Protein 9GTR (pdb70)

Foldseek 3Di:
DQFFDAKDKWKAWQNHGDDPVFRVQWFKWKWKPFFQAWIKTKIKGFDQPPCPCVPVVDDWQIKMFIWMDGPPPTPPFTAAIWTFDDKDWDDPVPGTMIITMTTHLQNVLQVDWDWDKDAFDFLLRVVVVVCVVVPFAADDGDGAPDTDGMDIRQRGRRSVVNSVVLLLRQWTFRQGRVRHTYGGHFDFQVPAPDQPDPQPPDNQEDEVPPWFPDKDKDFDLPPQAFKEKEWAAADVVRDTDMDIDGLFAERFDDQVHTSVVSNVVDDHDYYYDDQDHDHDPVSRHSNRVSVSNVNRLQRMKIKTKGSDDSPPGARDKHFYYDPDRRHGGIGGFGMWMFIGHPPDHTIIITIRRPNQPPPPHSCVPNHPPPPPVSQFLVPDKDKWWWAAQPPPPPQQWTWTHHPVGDPPDGADTAREDFPQDDVDGDDAHDDRTFMFMWGADSSGPNHIYTDGTDDDPPRDPDDDPDDQWDDDVTDGFKDWDAHSAQFIWIQGADDDDVRWHGIWTDDRVNAQIWGCTDVPRDTDGGHPDDDDADDDPDGDPDDDDDDDDDDPPDDDDDDPDDDDDPDDDDDPPDDDDDDDDPDPDDDDDDDPDDDDDDDDPDDDDDDPDDDDDDDPDDDDVDDDDDDPDDDDDDPDDDDDD/DQFFDAKDKWKDWQNHGDDPVFRVQWFKWKWKFFQQFWIKTWTKGFDQPPCPCVPVVDDWFIWMWMFMQGPHPTPPPTFATWTFDDKDWDDPVPGTMIITMTTGPCVLQQVDWDWDKDAFDFLQRVVVVSCVVSPFAADEEDTADDTDGMDTRLRGRRSVVNVVVLLLRQWTFGAGNVRHTYIGHFDFQQPEPDQPDPQRVDNQHDEVPPWFPDKDKDFDLPPQAQKEKEWAAADVVGDIAMDIDGLFAERFDDQVHTSVVSHVVDDHDYYYDDQDHDYDNSSRHSNRVSVSNVNRQQRMKIKTKGSDDRPPHARDKGFYHDPDRRGGGIGHFGMWMWIGHDVDHTIIITIRRGNDPCVAPNQRVHRPPPAPPSHQQAPWWDKWAFAAQDDPVPQQWTWTHHPVGDPPDTADTANEDDDADDVGDDDDHDDRGFMFIWTADSSGPNHIYTDGTDADPPRDPQVDDDDQWDDDVTDGFKDWDAHPQHQTKIQGADDDDPGWHGIWRAGNVRQFIWGCTDVVRDTDGGHPDDDDDDDDPDGDPDDDDDDDDDDPPDDDDDDPDDDDDPDPDDDDDDDPDDDDDDPPDDDDDDDPDDDDDDDDDDDDDDDPDPDDDDDPDDPPDDPDDDDPDDDDPDVDDDDDD/DQFFDAKDKWKAWQNHGDDPVFRVQWFKWKWKPFQQAWIKTKTKGFDQPPCPCVPVVDDWAIKMWMWMQGPPPTPPFTFAIWTFDDKDWDPPVPGGMIIIMTTHLQNVLQVDFDWDKDAWAFLLRVVVVVRVVVPFAADDTDTADDTDGMDTRQRGRRSVVNSVSLLLRQWTFDQGHVRHTYTGHFDFQQPADAQPDPQPPDNQHDEVPPWFPDKDKDFDLPPQAQKEKEWAAADVVGDIDMDIDGLFAERFDDQVHTSVVSNVVDDHDYYYDDQDHDYDPVSRHSNRVSVSNVNRLQRMKIKTKGSHDSPPHARDKHFYHDDDRRGGGIGGFGMWMFIGHPPDGTIIITIRRRNFPPDCHCQHPHHNDDDDPSDQQAPDKDKWWWAAQPDPVPQLWTWTHRPVRDPPDTADTAEEDDPADDVGDDDQHDDRGFIFMWGADSSGPNHIYTYGTDDDPPRDADDDDDDQWDDPVIDGFKDWDAHRQQQTKIQGADDDDVRWHGIWRAGRVRQFIFGCTPVVNDTDGGHPDDDDADDDPDGDPDDDDDDDDDDPDDDDDDDPDDDDDPDPDDDDDDDDPDDDDDCPDPDDDDDPDDDDDDDDDDDDDDDPDDDDDDDPDDDDPDPDDDDPDDDDDDPDDDDDD

B-factor: mean 40.37, std 16.31, range [20.37, 121.56]

Structure (mmCIF, N/CA/C/O backbone):
data_9GTR
#
_entry.id   9GTR
#
loop_
_atom_site.group_PDB
_atom_site.id
_atom_site.type_symbol
_atom_site.label_atom_id
_atom_site.label_alt_id
_atom_site.label_comp_id
_atom_site.label_asym_id
_atom_site.label_entity_id
_atom_site.label_seq_id
_atom_site.pdbx_PDB_ins_code
_atom_site.Cartn_x
_atom_site.Cartn_y
_atom_site.Cartn_z
_atom_site.occupancy
_atom_site.B_iso_or_equiv
_atom_site.auth_seq_id
_atom_site.auth_comp_id
_atom_site.auth_asym_id
_atom_site.auth_atom_id
_atom_site.pdbx_PDB_model_num
ATOM 1 N N . VAL A 1 2 ? 191.560 238.665 257.784 1.00 36.03 2 VAL q N 1
ATOM 2 C CA . VAL A 1 2 ? 192.640 239.627 257.608 1.00 36.03 2 VAL q CA 1
ATOM 3 C C . VAL A 1 2 ? 193.638 239.117 256.574 1.00 36.03 2 VAL q C 1
ATOM 4 O O . VAL A 1 2 ? 193.358 238.160 255.851 1.00 36.03 2 VAL q O 1
ATOM 8 N N . ARG A 1 3 ? 194.789 239.786 256.534 1.00 33.75 3 ARG q N 1
ATOM 9 C CA . ARG A 1 3 ? 195.870 239.493 255.614 1.00 33.75 3 ARG q CA 1
ATOM 10 C C . ARG A 1 3 ? 196.542 238.187 255.912 1.00 33.75 3 ARG q C 1
ATOM 11 O O . ARG A 1 3 ? 196.635 237.338 255.059 1.00 33.75 3 ARG q O 1
ATOM 19 N N . PRO A 1 4 ? 197.037 238.021 257.130 1.00 29.60 4 PRO q N 1
ATOM 20 C CA . PRO A 1 4 ? 197.629 236.736 257.496 1.00 29.60 4 PRO q CA 1
ATOM 21 C C . PRO A 1 4 ? 196.543 235.814 258.022 1.00 29.60 4 PRO q C 1
ATOM 22 O O . PRO A 1 4 ? 195.423 236.249 258.207 1.00 29.60 4 PRO q O 1
ATOM 26 N N . SER A 1 5 ? 196.838 234.554 258.287 1.00 27.90 5 SER q N 1
ATOM 27 C CA . SER A 1 5 ? 195.765 233.698 258.771 1.00 27.90 5 SER q CA 1
ATOM 28 C C . SER A 1 5 ? 196.035 233.022 260.100 1.00 27.90 5 SER q C 1
ATOM 29 O O . SER A 1 5 ? 197.152 233.001 260.570 1.00 27.90 5 SER q O 1
ATOM 32 N N . PHE A 1 6 ? 194.983 232.458 260.681 1.00 24.57 6 PHE q N 1
ATOM 33 C CA . PHE A 1 6 ? 195.025 231.763 261.962 1.00 24.57 6 PHE q CA 1
ATOM 34 C C . PHE A 1 6 ? 195.222 230.264 261.761 1.00 24.57 6 PHE q C 1
ATOM 35 O O . PHE A 1 6 ? 196.150 229.670 262.317 1.00 24.57 6 PHE q O 1
ATOM 43 N N . SER A 1 7 ? 194.355 229.647 260.963 1.00 24.73 7 SER q N 1
ATOM 44 C CA . SER A 1 7 ? 194.457 228.237 260.622 1.00 24.73 7 SER q CA 1
ATOM 45 C C . SER A 1 7 ? 194.373 228.088 259.110 1.00 24.73 7 SER q C 1
ATOM 46 O O . SER A 1 7 ? 193.565 228.755 258.459 1.00 24.73 7 SER q O 1
ATOM 49 N N . SER A 1 8 ? 195.210 227.213 258.557 1.00 23.13 8 SER q N 1
ATOM 50 C CA . SER A 1 8 ? 195.269 226.994 257.119 1.00 23.13 8 SER q CA 1
ATOM 51 C C . SER A 1 8 ? 195.173 225.503 256.834 1.00 23.13 8 SER q C 1
ATOM 52 O O . SER A 1 8 ? 195.852 224.699 257.483 1.00 23.13 8 SER q O 1
ATOM 55 N N . ILE A 1 9 ? 194.335 225.141 255.863 1.00 23.31 9 ILE q N 1
ATOM 56 C CA . ILE A 1 9 ? 194.056 223.750 255.537 1.00 23.31 9 ILE q CA 1
ATOM 57 C C . ILE A 1 9 ? 194.267 223.540 254.043 1.00 23.31 9 ILE q C 1
ATOM 58 O O . ILE A 1 9 ? 194.194 224.473 253.241 1.00 23.31 9 ILE q O 1
ATOM 63 N N . VAL A 1 10 ? 194.535 222.289 253.675 1.00 22.35 10 VAL q N 1
ATOM 64 C CA . VAL A 1 10 ? 194.615 221.865 252.281 1.00 22.35 10 VAL q CA 1
ATOM 65 C C . VAL A 1 10 ? 193.526 220.833 252.051 1.00 22.35 10 VAL q C 1
ATOM 66 O O . VAL A 1 10 ? 193.501 219.794 252.723 1.00 22.35 10 VAL q O 1
ATOM 70 N N . GLU A 1 11 ? 192.632 221.110 251.110 1.00 24.38 11 GLU q N 1
ATOM 71 C CA . GLU A 1 11 ? 191.576 220.179 250.741 1.00 24.38 11 GLU q CA 1
ATOM 72 C C . GLU A 1 11 ? 191.931 219.564 249.395 1.00 24.38 11 GLU q C 1
ATOM 73 O O . GLU A 1 11 ? 191.959 220.262 248.374 1.00 24.38 11 GLU q O 1
ATOM 79 N N . VAL A 1 12 ? 192.216 218.265 249.400 1.00 24.13 12 VAL q N 1
ATOM 80 C CA . VAL A 1 12 ? 192.599 217.533 248.200 1.00 24.13 12 VAL q CA 1
ATOM 81 C C . VAL A 1 12 ? 191.581 216.427 247.963 1.00 24.13 12 VAL q C 1
ATOM 82 O O . VAL A 1 12 ? 191.272 215.649 248.875 1.00 24.13 12 VAL q O 1
ATOM 86 N N . LYS A 1 13 ? 191.052 216.374 246.748 1.00 25.66 13 LYS q N 1
ATOM 87 C CA . LYS A 1 13 ? 190.091 215.359 246.342 1.00 25.66 13 LYS q CA 1
ATOM 88 C C . LYS A 1 13 ? 190.718 214.501 245.255 1.00 25.66 13 LYS q C 1
ATOM 89 O O . LYS A 1 13 ? 191.218 215.030 244.258 1.00 25.66 13 LYS q O 1
ATOM 95 N N . ILE A 1 14 ? 190.694 213.186 245.450 1.00 24.26 14 ILE q N 1
ATOM 96 C CA . ILE A 1 14 ? 191.306 212.235 244.529 1.00 24.26 14 ILE q CA 1
ATOM 97 C C . ILE A 1 14 ? 190.202 211.412 243.883 1.00 24.26 14 ILE q C 1
ATOM 98 O O . ILE A 1 14 ? 189.370 210.821 244.583 1.00 24.26 14 ILE q O 1
ATOM 103 N N . GLY A 1 15 ? 190.188 211.384 242.552 1.00 24.90 15 GLY q N 1
ATOM 104 C CA . GLY A 1 15 ? 189.194 210.616 241.833 1.00 24.90 15 GLY q CA 1
ATOM 105 C C . GLY A 1 15 ? 187.777 211.116 241.978 1.00 24.90 15 GLY q C 1
ATOM 106 O O . GLY A 1 15 ? 186.836 210.352 241.756 1.00 24.90 15 GLY q O 1
ATOM 107 N N . GLY A 1 16 ? 187.596 212.384 242.346 1.00 26.00 16 GLY q N 1
ATOM 108 C CA . GLY A 1 16 ? 186.278 212.946 242.531 1.00 26.00 16 GLY q CA 1
ATOM 109 C C . GLY A 1 16 ? 185.692 212.759 243.911 1.00 26.00 16 GLY q C 1
ATOM 110 O O . GLY A 1 16 ? 184.699 213.421 244.239 1.00 26.00 16 GLY q O 1
ATOM 111 N N . ALA A 1 17 ? 186.269 211.885 244.728 1.00 26.43 17 ALA q N 1
ATOM 112 C CA . ALA A 1 17 ? 185.801 211.649 246.084 1.00 26.43 17 ALA q CA 1
ATOM 113 C C . ALA A 1 17 ? 186.710 212.363 247.073 1.00 26.43 17 ALA q C 1
ATOM 114 O O . ALA A 1 17 ? 187.916 212.490 246.844 1.00 26.43 17 ALA q O 1
ATOM 116 N N . LYS A 1 18 ? 186.123 212.834 248.169 1.00 29.57 18 LYS q N 1
ATOM 117 C CA . LYS A 1 18 ? 186.898 213.514 249.195 1.00 29.57 18 LYS q CA 1
ATOM 118 C C . LYS A 1 18 ? 187.901 212.554 249.823 1.00 29.57 18 LYS q C 1
ATOM 119 O O . LYS A 1 18 ? 187.702 211.337 249.839 1.00 29.57 18 LYS q O 1
ATOM 125 N N . LEU A 1 19 ? 188.993 213.115 250.327 1.00 31.30 19 LEU q N 1
ATOM 126 C CA . LEU A 1 19 ? 190.028 212.300 250.948 1.00 31.30 19 LEU q CA 1
ATOM 127 C C . LEU A 1 19 ? 189.447 211.557 252.147 1.00 31.30 19 LEU q C 1
ATOM 128 O O . LEU A 1 19 ? 188.732 212.164 252.958 1.00 31.30 19 LEU q O 1
ATOM 133 N N . PRO A 1 20 ? 189.712 210.261 252.291 1.00 33.89 20 PRO q N 1
ATOM 134 C CA . PRO A 1 20 ? 189.147 209.515 253.421 1.00 33.89 20 PRO q CA 1
ATOM 135 C C . PRO A 1 20 ? 189.656 210.051 254.750 1.00 33.89 20 PRO q C 1
ATOM 136 O O . PRO A 1 20 ? 190.768 210.575 254.851 1.00 33.89 20 PRO q O 1
ATOM 140 N N . ASP A 1 21 ? 188.815 209.921 255.777 1.00 37.16 21 ASP q N 1
ATOM 141 C CA . ASP A 1 21 ? 189.168 210.435 257.095 1.00 37.16 21 ASP q CA 1
ATOM 142 C C . ASP A 1 21 ? 190.370 209.708 257.680 1.00 37.16 21 ASP q C 1
ATOM 143 O O . ASP A 1 21 ? 191.143 210.299 258.442 1.00 37.16 21 ASP q O 1
ATOM 148 N N . THR A 1 22 ? 190.546 208.431 257.342 1.00 34.82 22 THR q N 1
ATOM 149 C CA . THR A 1 22 ? 191.691 207.670 257.825 1.00 34.82 22 THR q CA 1
ATOM 150 C C . THR A 1 22 ? 192.987 208.018 257.104 1.00 34.82 22 THR q C 1
ATOM 151 O O . THR A 1 22 ? 194.050 207.547 257.519 1.00 34.82 22 THR q O 1
ATOM 155 N N . ILE A 1 23 ? 192.927 208.820 256.043 1.00 31.74 23 ILE q N 1
ATOM 156 C CA . ILE A 1 23 ? 194.120 209.217 255.309 1.00 31.74 23 ILE q CA 1
ATOM 157 C C . ILE A 1 23 ? 194.447 210.698 255.474 1.00 31.74 23 ILE q C 1
ATOM 158 O O . ILE A 1 23 ? 195.613 211.079 255.291 1.00 31.74 23 ILE q O 1
ATOM 163 N N . ALA A 1 24 ? 193.468 211.536 255.818 1.00 30.57 24 ALA q N 1
ATOM 164 C CA . ALA A 1 24 ? 193.725 212.969 255.941 1.00 30.57 24 ALA q CA 1
ATOM 165 C C . ALA A 1 24 ? 194.846 213.316 256.918 1.00 30.57 24 ALA q C 1
ATOM 166 O O . ALA A 1 24 ? 195.674 214.175 256.571 1.00 30.57 24 ALA q O 1
ATOM 168 N N . PRO A 1 25 ? 194.937 212.731 258.118 1.00 29.44 25 PRO q N 1
ATOM 169 C CA . PRO A 1 25 ? 196.074 213.070 258.991 1.00 29.44 25 PRO q CA 1
ATOM 170 C C . PRO A 1 25 ? 197.424 212.709 258.397 1.00 29.44 25 PRO q C 1
ATOM 171 O O . PRO A 1 25 ? 198.430 213.340 258.747 1.00 29.44 25 PRO q O 1
ATOM 175 N N . MET A 1 26 ? 197.479 211.712 257.510 1.00 28.23 26 MET q N 1
ATOM 176 C CA . MET A 1 26 ? 198.753 211.272 256.956 1.00 28.23 26 MET q CA 1
ATOM 177 C C . MET A 1 26 ? 199.407 212.319 256.066 1.00 28.23 26 MET q C 1
ATOM 178 O O . MET A 1 26 ? 200.632 212.294 255.905 1.00 28.23 26 MET q O 1
ATOM 183 N N . LEU A 1 27 ? 198.633 213.231 255.486 1.00 24.50 27 LEU q N 1
ATOM 184 C CA . LEU A 1 27 ? 199.199 214.225 254.584 1.00 24.50 27 LEU q CA 1
ATOM 185 C C . LEU A 1 27 ? 200.057 215.213 255.364 1.00 24.50 27 LEU q C 1
ATOM 186 O O . LEU A 1 27 ? 199.620 215.766 256.378 1.00 24.50 27 LEU q O 1
ATOM 191 N N . THR A 1 28 ? 201.281 215.431 254.890 1.00 24.40 28 THR q N 1
ATOM 192 C CA . THR A 1 28 ? 202.205 216.355 255.537 1.00 24.40 28 THR q CA 1
ATOM 193 C C . THR A 1 28 ? 202.618 217.504 254.631 1.00 24.40 28 THR q C 1
ATOM 194 O O . THR A 1 28 ? 202.546 218.666 255.046 1.00 24.40 28 THR q O 1
ATOM 198 N N . ASP A 1 29 ? 203.046 217.223 253.404 1.00 26.68 29 ASP q N 1
ATOM 199 C CA . ASP A 1 29 ? 203.577 218.251 252.517 1.00 26.68 29 ASP q CA 1
ATOM 200 C C . ASP A 1 29 ? 202.615 218.492 251.363 1.00 26.68 29 ASP q C 1
ATOM 201 O O . ASP A 1 29 ? 202.189 217.545 250.697 1.00 26.68 29 ASP q O 1
ATOM 206 N N . GLY A 1 30 ? 202.279 219.757 251.131 1.00 25.57 30 GLY q N 1
ATOM 207 C CA . GLY A 1 30 ? 201.480 220.130 249.979 1.00 25.57 30 GLY q CA 1
ATOM 208 C C . GLY A 1 30 ? 202.128 221.235 249.173 1.00 25.57 30 GLY q C 1
ATOM 209 O O . GLY A 1 30 ? 202.259 222.361 249.657 1.00 25.57 30 GLY q O 1
ATOM 210 N N . TRP A 1 31 ? 202.529 220.941 247.940 1.00 24.50 31 TRP q N 1
ATOM 211 C CA . TRP A 1 31 ? 203.259 221.894 247.114 1.00 24.50 31 TRP q CA 1
ATOM 212 C C . TRP A 1 31 ? 202.521 222.074 245.800 1.00 24.50 31 TRP q C 1
ATOM 213 O O . TRP A 1 31 ? 202.179 221.088 245.139 1.00 24.50 31 TRP q O 1
ATOM 224 N N . VAL A 1 32 ? 202.280 223.327 245.422 1.00 23.93 32 VAL q N 1
ATOM 225 C CA . VAL A 1 32 ? 201.666 223.656 244.142 1.00 23.93 32 VAL q CA 1
ATOM 226 C C . VAL A 1 32 ? 202.511 224.736 243.485 1.00 23.93 32 VAL q C 1
ATOM 227 O O . VAL A 1 32 ? 202.687 225.819 244.053 1.00 23.93 32 VAL q O 1
ATOM 231 N N . ASP A 1 33 ? 203.029 224.450 242.297 1.00 25.39 33 ASP q N 1
ATOM 232 C CA . ASP A 1 33 ? 203.883 225.392 241.570 1.00 25.39 33 ASP q CA 1
ATOM 233 C C . ASP A 1 33 ? 203.197 225.738 240.252 1.00 25.39 33 ASP q C 1
ATOM 234 O O . ASP A 1 33 ? 203.269 224.978 239.286 1.00 25.39 33 ASP q O 1
ATOM 239 N N . GLN A 1 34 ? 202.547 226.901 240.212 1.00 23.04 34 GLN q N 1
ATOM 240 C CA . GLN A 1 34 ? 201.721 227.309 239.079 1.00 23.04 34 GLN q CA 1
ATOM 241 C C . GLN A 1 34 ? 202.410 228.453 238.348 1.00 23.04 34 GLN q C 1
ATOM 242 O O . GLN A 1 34 ? 202.634 229.520 238.927 1.00 23.04 34 GLN q O 1
ATOM 248 N N . GLY A 1 35 ? 202.721 228.244 237.069 1.00 26.34 35 GLY q N 1
ATOM 249 C CA . GLY A 1 35 ? 203.379 229.251 236.264 1.00 26.34 35 GLY q CA 1
ATOM 250 C C . GLY A 1 35 ? 202.645 229.486 234.956 1.00 26.34 35 GLY q C 1
ATOM 251 O O . GLY A 1 35 ? 201.717 228.759 234.597 1.00 26.34 35 GLY q O 1
ATOM 252 N N . VAL A 1 36 ? 203.090 230.526 234.250 1.00 26.68 36 VAL q N 1
ATOM 253 C CA . VAL A 1 36 ? 202.537 230.892 232.952 1.00 26.68 36 VAL q CA 1
ATOM 254 C C . VAL A 1 36 ? 203.428 230.467 231.803 1.00 26.68 36 VAL q C 1
ATOM 255 O O . VAL A 1 36 ? 203.082 230.712 230.639 1.00 26.68 36 VAL q O 1
ATOM 259 N N . ASN A 1 37 ? 204.570 229.842 232.085 1.00 30.55 37 ASN q N 1
ATOM 260 C CA . ASN A 1 37 ? 205.472 229.352 231.050 1.00 30.55 37 ASN q CA 1
ATOM 261 C C . ASN A 1 37 ? 205.467 227.836 230.934 1.00 30.55 37 ASN q C 1
ATOM 262 O O . ASN A 1 37 ? 205.560 227.304 229.826 1.00 30.55 37 ASN q O 1
ATOM 267 N N . VAL A 1 38 ? 205.357 227.133 232.056 1.00 29.17 38 VAL q N 1
ATOM 268 C CA . VAL A 1 38 ? 205.341 225.671 232.064 1.00 29.17 38 VAL q CA 1
ATOM 269 C C . VAL A 1 38 ? 204.125 225.212 232.857 1.00 29.17 38 VAL q C 1
ATOM 270 O O . VAL A 1 38 ? 203.577 225.969 233.674 1.00 29.17 38 VAL q O 1
ATOM 274 N N . PRO A 1 39 ? 203.661 223.985 232.619 1.00 28.58 39 PRO q N 1
ATOM 275 C CA . PRO A 1 39 ? 202.522 223.471 233.389 1.00 28.58 39 PRO q CA 1
ATOM 276 C C . PRO A 1 39 ? 202.821 223.437 234.882 1.00 28.58 39 PRO q C 1
ATOM 277 O O . PRO A 1 39 ? 203.953 223.195 235.303 1.00 28.58 39 PRO q O 1
ATOM 281 N N . ALA A 1 40 ? 201.787 223.693 235.681 1.00 27.47 40 ALA q N 1
ATOM 282 C CA . ALA A 1 40 ? 201.920 223.681 237.128 1.00 27.47 40 ALA q CA 1
ATOM 283 C C . ALA A 1 40 ? 202.168 222.264 237.635 1.00 27.47 40 ALA q C 1
ATOM 284 O O . ALA A 1 40 ? 201.965 221.275 236.925 1.00 27.47 40 ALA q O 1
ATOM 286 N N . ALA A 1 41 ? 202.616 222.172 238.884 1.00 25.82 41 ALA q N 1
ATOM 287 C CA . ALA A 1 41 ? 202.989 220.898 239.483 1.00 25.82 41 ALA q CA 1
ATOM 288 C C . ALA A 1 41 ? 202.336 220.729 240.846 1.00 25.82 41 ALA q C 1
ATOM 289 O O . ALA A 1 41 ? 202.304 221.669 241.652 1.00 25.82 41 ALA q O 1
ATOM 291 N N . PHE A 1 42 ? 201.820 219.524 241.089 1.00 27.12 42 PHE q N 1
ATOM 292 C CA . PHE A 1 42 ? 201.314 219.083 242.380 1.00 27.12 42 PHE q CA 1
ATOM 293 C C . PHE A 1 42 ? 202.341 218.160 243.005 1.00 27.12 42 PHE q C 1
ATOM 294 O O . PHE A 1 42 ? 202.837 217.246 242.340 1.00 27.12 42 PHE q O 1
ATOM 302 N N . ARG A 1 43 ? 202.626 218.364 244.287 1.00 25.42 43 ARG q N 1
ATOM 303 C CA . ARG A 1 43 ? 203.449 217.429 245.053 1.00 25.42 43 ARG q CA 1
ATOM 304 C C . ARG A 1 43 ? 202.770 217.245 246.404 1.00 25.42 43 ARG q C 1
ATOM 305 O O . ARG A 1 43 ? 202.836 218.133 247.259 1.00 25.42 43 ARG q O 1
ATOM 313 N N . LEU A 1 44 ? 202.098 216.112 246.585 1.00 22.63 44 LEU q N 1
ATOM 314 C CA . LEU A 1 44 ? 201.431 215.804 247.843 1.00 22.63 44 LEU q CA 1
ATOM 315 C C . LEU A 1 44 ? 202.167 214.651 248.510 1.00 22.63 44 LEU q C 1
ATOM 316 O O . LEU A 1 44 ? 202.196 213.537 247.977 1.00 22.63 44 LEU q O 1
ATOM 321 N N . THR A 1 45 ? 202.760 214.922 249.667 1.00 26.03 45 THR q N 1
ATOM 322 C CA . THR A 1 45 ? 203.606 213.966 250.372 1.00 26.03 45 THR q CA 1
ATOM 323 C C . THR A 1 45 ? 202.914 213.563 251.665 1.00 26.03 45 THR q C 1
ATOM 324 O O . THR A 1 45 ? 202.753 214.390 252.573 1.00 26.03 45 THR q O 1
ATOM 328 N N . PHE A 1 46 ? 202.509 212.299 251.740 1.00 26.20 46 PHE q N 1
ATOM 329 C CA . PHE A 1 46 ? 201.928 211.694 252.927 1.00 26.20 46 PHE q CA 1
ATOM 330 C C . PHE A 1 46 ? 202.993 210.921 253.693 1.00 26.20 46 PHE q C 1
ATOM 331 O O . PHE A 1 46 ? 204.013 210.506 253.137 1.00 26.20 46 PHE q O 1
ATOM 339 N N . ARG A 1 47 ? 202.735 210.715 254.980 1.00 29.87 47 ARG q N 1
ATOM 340 C CA . ARG A 1 47 ? 203.588 209.896 255.832 1.00 29.87 47 ARG q CA 1
ATOM 341 C C . ARG A 1 47 ? 202.976 208.502 255.909 1.00 29.87 47 ARG q C 1
ATOM 342 O O . ARG A 1 47 ? 201.889 208.323 256.468 1.00 29.87 47 ARG q O 1
ATOM 350 N N . ASP A 1 48 ? 203.672 207.517 255.344 1.00 33.53 48 ASP q N 1
ATOM 351 C CA . ASP A 1 48 ? 203.195 206.136 255.279 1.00 33.53 48 ASP q CA 1
ATOM 352 C C . ASP A 1 48 ? 204.291 205.232 255.825 1.00 33.53 48 ASP q C 1
ATOM 353 O O . ASP A 1 48 ? 205.040 204.612 255.059 1.00 33.53 48 ASP q O 1
ATOM 358 N N . PRO A 1 49 ? 204.419 205.144 257.151 1.00 35.63 49 PRO q N 1
ATOM 359 C CA . PRO A 1 49 ? 205.518 204.349 257.727 1.00 35.63 49 PRO q CA 1
ATOM 360 C C . PRO A 1 49 ? 205.486 202.879 257.345 1.00 35.63 49 PRO q C 1
ATOM 361 O O . PRO A 1 49 ? 206.548 202.271 257.165 1.00 35.63 49 PRO q O 1
ATOM 365 N N . TYR A 1 50 ? 204.303 202.284 257.215 1.00 35.21 50 TYR q N 1
ATOM 366 C CA . TYR A 1 50 ? 204.183 200.865 256.909 1.00 35.21 50 TYR q CA 1
ATOM 367 C C . TYR A 1 50 ? 203.914 200.591 255.435 1.00 35.21 50 TYR q C 1
ATOM 368 O O . TYR A 1 50 ? 203.678 199.436 255.067 1.00 35.21 50 TYR q O 1
ATOM 377 N N . HIS A 1 51 ? 203.942 201.623 254.591 1.00 33.55 51 HIS q N 1
ATOM 378 C CA . HIS A 1 51 ? 203.917 201.467 253.135 1.00 33.55 51 HIS q CA 1
ATOM 379 C C . HIS A 1 51 ? 202.645 200.757 252.668 1.00 33.55 51 HIS q C 1
ATOM 380 O O . HIS A 1 51 ? 202.685 199.687 252.056 1.00 33.55 51 HIS q O 1
ATOM 387 N N . ARG A 1 52 ? 201.500 201.376 252.964 1.00 34.95 52 ARG q N 1
ATOM 388 C CA . ARG A 1 52 ? 200.211 200.796 252.616 1.00 34.95 52 ARG q CA 1
ATOM 389 C C . ARG A 1 52 ? 199.231 201.781 251.992 1.00 34.95 52 ARG q C 1
ATOM 390 O O . ARG A 1 52 ? 198.107 201.382 251.675 1.00 34.95 52 ARG q O 1
ATOM 398 N N . LEU A 1 53 ? 199.612 203.047 251.817 1.00 32.16 53 LEU q N 1
ATOM 399 C CA . LEU A 1 53 ? 198.669 204.036 251.304 1.00 32.16 53 LEU q CA 1
ATOM 400 C C . LEU A 1 53 ? 198.248 203.715 249.875 1.00 32.16 53 LEU q C 1
ATOM 401 O O . LEU A 1 53 ? 197.052 203.628 249.572 1.00 32.16 53 LEU q O 1
ATOM 406 N N . LEU A 1 54 ? 199.222 203.514 248.982 1.00 33.21 54 LEU q N 1
ATOM 407 C CA . LEU A 1 54 ? 198.912 203.330 247.570 1.00 33.21 54 LEU q CA 1
ATOM 408 C C . LEU A 1 54 ? 198.092 202.072 247.315 1.00 33.21 54 LEU q C 1
ATOM 409 O O . LEU A 1 54 ? 197.428 201.980 246.277 1.00 33.21 54 LEU q O 1
ATOM 414 N N . GLY A 1 55 ? 198.121 201.108 248.230 1.00 35.28 55 GLY q N 1
ATOM 415 C CA . GLY A 1 55 ? 197.312 199.919 248.100 1.00 35.28 55 GLY q CA 1
ATOM 416 C C . GLY A 1 55 ? 195.883 200.045 248.572 1.00 35.28 55 GLY q C 1
ATOM 417 O O . GLY A 1 55 ? 195.106 199.100 248.414 1.00 35.28 55 GLY q O 1
ATOM 418 N N . ASP A 1 56 ? 195.507 201.186 249.149 1.00 37.67 56 ASP q N 1
ATOM 419 C CA . ASP A 1 56 ? 194.158 201.394 249.659 1.00 37.67 56 ASP q CA 1
ATOM 420 C C . ASP A 1 56 ? 193.394 202.459 248.889 1.00 37.67 56 ASP q C 1
ATOM 421 O O . ASP A 1 56 ? 192.225 202.257 248.545 1.00 37.67 56 ASP q O 1
ATOM 426 N N . LEU A 1 57 ? 194.026 203.601 248.610 1.00 34.23 57 LEU q N 1
ATOM 427 C CA . LEU A 1 57 ? 193.386 204.618 247.788 1.00 34.23 57 LEU q CA 1
ATOM 428 C C . LEU A 1 57 ? 193.143 204.138 246.365 1.00 34.23 57 LEU q C 1
ATOM 429 O O . LEU A 1 57 ? 192.278 204.694 245.680 1.00 34.23 57 LEU q O 1
ATOM 434 N N . ASN A 1 58 ? 193.876 203.122 245.920 1.00 32.79 58 ASN q N 1
ATOM 435 C CA . ASN A 1 58 ? 193.820 202.633 244.545 1.00 32.79 58 ASN q CA 1
ATOM 436 C C . ASN A 1 58 ? 194.016 203.788 243.566 1.00 32.79 58 ASN q C 1
ATOM 437 O O . ASN A 1 58 ? 193.166 204.095 242.730 1.00 32.79 58 ASN q O 1
ATOM 442 N N . VAL A 1 59 ? 195.167 204.436 243.698 1.00 30.96 59 VAL q N 1
ATOM 443 C CA . VAL A 1 59 ? 195.510 205.587 242.877 1.00 30.96 59 VAL q CA 1
ATOM 444 C C . VAL A 1 59 ? 196.306 205.103 241.674 1.00 30.96 59 VAL q C 1
ATOM 445 O O . VAL A 1 59 ? 197.303 204.382 241.817 1.00 30.96 59 VAL q O 1
ATOM 449 N N . GLN A 1 60 ? 195.829 205.445 240.482 1.00 30.65 60 GLN q N 1
ATOM 450 C CA . GLN A 1 60 ? 196.545 205.172 239.247 1.00 30.65 60 GLN q CA 1
ATOM 451 C C . GLN A 1 60 ? 196.667 206.472 238.475 1.00 30.65 60 GLN q C 1
ATOM 452 O O . GLN A 1 60 ? 195.676 207.185 238.291 1.00 30.65 60 GLN q O 1
ATOM 458 N N . PHE A 1 61 ? 197.884 206.774 238.029 1.00 27.36 61 PHE q N 1
ATOM 459 C CA . PHE A 1 61 ? 198.127 208.003 237.289 1.00 27.36 61 PHE q CA 1
ATOM 460 C C . PHE A 1 61 ? 197.235 208.079 236.059 1.00 27.36 61 PHE q C 1
ATOM 461 O O . PHE A 1 61 ? 197.086 207.107 235.311 1.00 27.36 61 PHE q O 1
ATOM 469 N N . GLY A 1 62 ? 196.625 209.246 235.869 1.00 27.60 62 GLY q N 1
ATOM 470 C CA . GLY A 1 62 ? 195.489 209.406 234.990 1.00 27.60 62 GLY q CA 1
ATOM 471 C C . GLY A 1 62 ? 194.200 209.701 235.722 1.00 27.60 62 GLY q C 1
ATOM 472 O O . GLY A 1 62 ? 193.193 210.004 235.071 1.00 27.60 62 GLY q O 1
ATOM 473 N N . THR A 1 63 ? 194.195 209.625 237.051 1.00 26.59 63 THR q N 1
ATOM 474 C CA . THR A 1 63 ? 193.017 209.932 237.846 1.00 26.59 63 THR q CA 1
ATOM 475 C C . THR A 1 63 ? 192.949 211.426 238.137 1.00 26.59 63 THR q C 1
ATOM 476 O O . THR A 1 63 ? 193.978 212.092 238.293 1.00 26.59 63 THR q O 1
ATOM 480 N N . LYS A 1 64 ? 191.729 211.952 238.189 1.00 26.07 64 LYS q N 1
ATOM 481 C CA . LYS A 1 64 ? 191.538 213.376 238.429 1.00 26.07 64 LYS q CA 1
ATOM 482 C C . LYS A 1 64 ? 191.806 213.714 239.891 1.00 26.07 64 LYS q C 1
ATOM 483 O O . LYS A 1 64 ? 191.380 212.996 240.800 1.00 26.07 64 LYS q O 1
ATOM 489 N N . VAL A 1 65 ? 192.523 214.814 240.114 1.00 24.71 65 VAL q N 1
ATOM 490 C CA . VAL A 1 65 ? 192.816 215.296 241.458 1.00 24.71 65 VAL q CA 1
ATOM 491 C C . VAL A 1 65 ? 192.557 216.796 241.495 1.00 24.71 65 VAL q C 1
ATOM 492 O O . VAL A 1 65 ? 192.769 217.507 240.508 1.00 24.71 65 VAL q O 1
ATOM 496 N N . VAL A 1 66 ? 192.052 217.268 242.628 1.00 23.67 66 VAL q N 1
ATOM 497 C CA . VAL A 1 66 ? 191.750 218.681 242.833 1.00 23.67 66 VAL q CA 1
ATOM 498 C C . VAL A 1 66 ? 192.412 219.131 244.126 1.00 23.67 66 VAL q C 1
ATOM 499 O O . VAL A 1 66 ? 192.266 218.470 245.160 1.00 23.67 66 VAL q O 1
ATOM 503 N N . ILE A 1 67 ? 193.127 220.249 244.070 1.00 23.37 67 ILE q N 1
ATOM 504 C CA . ILE A 1 67 ? 193.816 220.810 245.228 1.00 23.37 67 ILE q CA 1
ATOM 505 C C . ILE A 1 67 ? 193.285 222.213 245.469 1.00 23.37 67 ILE q C 1
ATOM 506 O O . ILE A 1 67 ? 193.230 223.029 244.538 1.00 23.37 67 ILE q O 1
ATOM 511 N N . THR A 1 68 ? 192.880 222.490 246.714 1.00 24.82 68 THR q N 1
ATOM 512 C CA . THR A 1 68 ? 192.401 223.796 247.136 1.00 24.82 68 THR q CA 1
ATOM 513 C C . THR A 1 68 ? 193.066 224.189 248.449 1.00 24.82 68 THR q C 1
ATOM 514 O O . THR A 1 68 ? 193.203 223.353 249.351 1.00 24.82 68 THR q O 1
ATOM 518 N N . PRO A 1 69 ? 193.496 225.440 248.586 1.00 25.54 69 PRO q N 1
ATOM 519 C CA . PRO A 1 69 ? 193.906 225.945 249.898 1.00 25.54 69 PRO q CA 1
ATOM 520 C C . PRO A 1 69 ? 192.764 226.665 250.593 1.00 25.54 69 PRO q C 1
ATOM 521 O O . PRO A 1 69 ? 191.857 227.212 249.963 1.00 25.54 69 PRO q O 1
ATOM 525 N N . ILE A 1 70 ? 192.812 226.658 251.923 1.00 26.09 70 ILE q N 1
ATOM 526 C CA . ILE A 1 70 ? 191.818 227.343 252.740 1.00 26.09 70 ILE q CA 1
ATOM 527 C C . ILE A 1 70 ? 192.564 228.116 253.815 1.00 26.09 70 ILE q C 1
ATOM 528 O O . ILE A 1 70 ? 193.068 227.519 254.773 1.00 26.09 70 ILE q O 1
ATOM 533 N N . ALA A 1 71 ? 192.649 229.433 253.656 1.00 28.21 71 ALA q N 1
ATOM 534 C CA . ALA A 1 71 ? 193.227 230.325 254.654 1.00 28.21 71 ALA q CA 1
ATOM 535 C C . ALA A 1 71 ? 192.097 231.177 255.216 1.00 28.21 71 ALA q C 1
ATOM 536 O O . ALA A 1 71 ? 191.518 231.996 254.496 1.00 28.21 71 ALA q O 1
ATOM 538 N N . ASP A 1 72 ? 191.789 230.978 256.492 1.00 30.05 72 ASP q N 1
ATOM 539 C CA . ASP A 1 72 ? 190.647 231.631 257.157 1.00 30.05 72 ASP q CA 1
ATOM 540 C C . ASP A 1 72 ? 189.385 231.224 256.389 1.00 30.05 72 ASP q C 1
ATOM 541 O O . ASP A 1 72 ? 189.235 230.046 256.029 1.00 30.05 72 ASP q O 1
ATOM 546 N N . GLY A 1 73 ? 188.473 232.153 256.117 1.00 30.18 73 GLY q N 1
ATOM 547 C CA . GLY A 1 73 ? 187.238 231.821 255.434 1.00 30.18 73 GLY q CA 1
ATOM 548 C C . GLY A 1 73 ? 187.265 232.119 253.950 1.00 30.18 73 GLY q C 1
ATOM 549 O O . GLY A 1 73 ? 186.226 232.407 253.350 1.00 30.18 73 GLY q O 1
ATOM 550 N N . GLN A 1 74 ? 188.447 232.057 253.345 1.00 29.87 74 GLN q N 1
ATOM 551 C CA . GLN A 1 74 ? 188.618 232.307 251.921 1.00 29.87 74 GLN q CA 1
ATOM 552 C C . GLN A 1 74 ? 189.126 231.042 251.243 1.00 29.87 74 GLN q C 1
ATOM 553 O O . GLN A 1 74 ? 190.089 230.426 251.712 1.00 29.87 74 GLN q O 1
ATOM 559 N N . GLY A 1 75 ? 188.485 230.666 250.142 1.00 31.39 75 GLY q N 1
ATOM 560 C CA . GLY A 1 75 ? 188.909 229.524 249.364 1.00 31.39 75 GLY q CA 1
ATOM 561 C C . GLY A 1 75 ? 188.074 228.271 249.504 1.00 31.39 75 GLY q C 1
ATOM 562 O O . GLY A 1 75 ? 188.458 227.235 248.952 1.00 31.39 75 GLY q O 1
ATOM 563 N N . LYS A 1 76 ? 186.955 228.324 250.230 1.00 31.11 76 LYS q N 1
ATOM 564 C CA . LYS A 1 76 ? 186.073 227.163 250.299 1.00 31.11 76 LYS q CA 1
ATOM 565 C C . LYS A 1 76 ? 185.509 226.833 248.924 1.00 31.11 76 LYS q C 1
ATOM 566 O O . LYS A 1 76 ? 185.484 225.668 248.511 1.00 31.11 76 LYS q O 1
ATOM 572 N N . ASN A 1 77 ? 185.053 227.849 248.200 1.00 33.49 77 ASN q N 1
ATOM 573 C CA . ASN A 1 77 ? 184.765 227.714 246.780 1.00 33.49 77 ASN q CA 1
ATOM 574 C C . ASN A 1 77 ? 186.058 227.976 246.010 1.00 33.49 77 ASN q C 1
ATOM 575 O O . ASN A 1 77 ? 187.141 228.078 246.593 1.00 33.49 77 ASN q O 1
ATOM 580 N N . ASN A 1 78 ? 185.954 228.100 244.686 1.00 29.53 78 ASN q N 1
ATOM 581 C CA . ASN A 1 78 ? 187.084 228.450 243.833 1.00 29.53 78 ASN q CA 1
ATOM 582 C C . ASN A 1 78 ? 188.259 227.507 244.075 1.00 29.53 78 ASN q C 1
ATOM 583 O O . ASN A 1 78 ? 189.244 227.897 244.713 1.00 29.53 78 ASN q O 1
ATOM 588 N N . PRO A 1 79 ? 188.181 226.262 243.613 1.00 26.16 79 PRO q N 1
ATOM 589 C CA . PRO A 1 79 ? 189.313 225.346 243.784 1.00 26.16 79 PRO q CA 1
ATOM 590 C C . PRO A 1 79 ? 190.554 225.889 243.094 1.00 26.16 79 PRO q C 1
ATOM 591 O O . PRO A 1 79 ? 190.469 226.542 242.055 1.00 26.16 79 PRO q O 1
ATOM 595 N N . LEU A 1 80 ? 191.717 225.630 243.694 1.00 25.24 80 LEU q N 1
ATOM 596 C CA . LEU A 1 80 ? 192.955 226.167 243.140 1.00 25.24 80 LEU q CA 1
ATOM 597 C C . LEU A 1 80 ? 193.287 225.509 241.809 1.00 25.24 80 LEU q C 1
ATOM 598 O O . LEU A 1 80 ? 193.357 226.181 240.774 1.00 25.24 80 LEU q O 1
ATOM 603 N N . LEU A 1 81 ? 193.499 224.196 241.810 1.00 26.83 81 LEU q N 1
ATOM 604 C CA . LEU A 1 81 ? 193.881 223.521 240.579 1.00 26.83 81 LEU q CA 1
ATOM 605 C C . LEU A 1 81 ? 193.192 222.173 240.465 1.00 26.83 81 LEU q C 1
ATOM 606 O O . LEU A 1 81 ? 192.875 221.523 241.467 1.00 26.83 81 LEU q O 1
ATOM 611 N N . THR A 1 82 ? 192.961 221.761 239.218 1.00 28.69 82 THR q N 1
ATOM 612 C CA . THR A 1 82 ? 192.328 220.485 238.885 1.00 28.69 82 THR q CA 1
ATOM 613 C C . THR A 1 82 ? 193.196 219.809 237.828 1.00 28.69 82 THR q C 1
ATOM 614 O O . THR A 1 82 ? 193.161 220.190 236.653 1.00 28.69 82 THR q O 1
ATOM 618 N N . GLY A 1 83 ? 193.970 218.811 238.240 1.00 27.96 83 GLY q N 1
ATOM 619 C CA . GLY A 1 83 ? 194.882 218.154 237.327 1.00 27.96 83 GLY q CA 1
ATOM 620 C C . GLY A 1 83 ? 194.853 216.641 237.367 1.00 27.96 83 GLY q C 1
ATOM 621 O O . GLY A 1 83 ? 193.894 216.032 237.853 1.00 27.96 83 GLY q O 1
ATOM 622 N N . GLU A 1 84 ? 195.916 216.025 236.858 1.00 27.09 84 GLU q N 1
ATOM 623 C CA . GLU A 1 84 ? 196.014 214.581 236.716 1.00 27.09 84 GLU q CA 1
ATOM 624 C C . GLU A 1 84 ? 197.267 214.073 237.416 1.00 27.09 84 GLU q C 1
ATOM 625 O O . GLU A 1 84 ? 198.342 214.669 237.295 1.00 27.09 84 GLU q O 1
ATOM 631 N N . VAL A 1 85 ? 197.126 212.963 238.138 1.00 25.79 85 VAL q N 1
ATOM 632 C CA . VAL A 1 85 ? 198.283 212.303 238.731 1.00 25.79 85 VAL q CA 1
ATOM 633 C C . VAL A 1 85 ? 199.157 211.751 237.614 1.00 25.79 85 VAL q C 1
ATOM 634 O O . VAL A 1 85 ? 198.661 211.131 236.666 1.00 25.79 85 VAL q O 1
ATOM 638 N N . THR A 1 86 ? 200.462 211.995 237.703 1.00 24.56 86 THR q N 1
ATOM 639 C CA . THR A 1 86 ? 201.395 211.570 236.669 1.00 24.56 86 THR q CA 1
ATOM 640 C C . THR A 1 86 ? 202.417 210.566 237.177 1.00 24.56 86 THR q C 1
ATOM 641 O O . THR A 1 86 ? 202.581 209.499 236.574 1.00 24.56 86 THR q O 1
ATOM 645 N N . GLY A 1 87 ? 203.113 210.872 238.272 1.00 25.09 87 GLY q N 1
ATOM 646 C CA . GLY A 1 87 ? 204.146 209.997 238.779 1.00 25.09 87 GLY q CA 1
ATOM 647 C C . GLY A 1 87 ? 203.994 209.760 240.269 1.00 25.09 87 GLY q C 1
ATOM 648 O O . GLY A 1 87 ? 203.328 210.510 240.981 1.00 25.09 87 GLY q O 1
ATOM 649 N N . LEU A 1 88 ? 204.638 208.690 240.730 1.00 23.69 88 LEU q N 1
ATOM 650 C CA . LEU A 1 88 ? 204.634 208.303 242.129 1.00 23.69 88 LEU q CA 1
ATOM 651 C C . LEU A 1 88 ? 206.064 208.215 242.643 1.00 23.69 88 LEU q C 1
ATOM 652 O O . LEU A 1 88 ? 206.984 207.845 241.907 1.00 23.69 88 LEU q O 1
ATOM 657 N N . GLU A 1 89 ? 206.245 208.557 243.917 1.00 27.73 89 GLU q N 1
ATOM 658 C CA . GLU A 1 89 ? 207.567 208.566 244.526 1.00 27.73 89 GLU q CA 1
ATOM 659 C C . GLU A 1 89 ? 207.455 208.150 245.984 1.00 27.73 89 GLU q C 1
ATOM 660 O O . GLU A 1 89 ? 206.508 208.533 246.674 1.00 27.73 89 GLU q O 1
ATOM 666 N N . THR A 1 90 ? 208.430 207.368 246.445 1.00 31.24 90 THR q N 1
ATOM 667 C CA . THR A 1 90 ? 208.539 206.983 247.844 1.00 31.24 90 THR q CA 1
ATOM 668 C C . THR A 1 90 ? 209.931 207.330 248.349 1.00 31.24 90 THR q C 1
ATOM 669 O O . THR A 1 90 ? 210.925 207.128 247.646 1.00 31.24 90 THR q O 1
ATOM 673 N N . ASP A 1 91 ? 209.995 207.867 249.565 1.00 34.87 91 ASP q N 1
ATOM 674 C CA . ASP A 1 91 ? 211.248 208.336 250.143 1.00 34.87 91 ASP q CA 1
ATOM 675 C C . ASP A 1 91 ? 211.440 207.736 251.525 1.00 34.87 91 ASP q C 1
ATOM 676 O O . ASP A 1 91 ? 210.500 207.698 252.325 1.00 34.87 91 ASP q O 1
ATOM 681 N N . TYR A 1 92 ? 212.653 207.268 251.801 1.00 33.09 92 TYR q N 1
ATOM 682 C CA . TYR A 1 92 ? 213.095 206.925 253.151 1.00 33.09 92 TYR q CA 1
ATOM 683 C C . TYR A 1 92 ? 214.292 207.826 253.433 1.00 33.09 92 TYR q C 1
ATOM 684 O O . TYR A 1 92 ? 215.443 207.441 253.233 1.00 33.09 92 TYR q O 1
ATOM 693 N N . ASP A 1 93 ? 214.008 209.037 253.902 1.00 36.60 93 ASP q N 1
ATOM 694 C CA . ASP A 1 93 ? 215.027 210.058 254.087 1.00 36.60 93 ASP q CA 1
ATOM 695 C C . ASP A 1 93 ? 215.600 210.079 255.496 1.00 36.60 93 ASP q C 1
ATOM 696 O O . ASP A 1 93 ? 216.403 210.964 255.810 1.00 36.60 93 ASP q O 1
ATOM 701 N N . GLY A 1 94 ? 215.214 209.133 256.348 1.00 34.86 94 GLY q N 1
ATOM 702 C CA . GLY A 1 94 ? 215.618 209.136 257.733 1.00 34.86 94 GLY q CA 1
ATOM 703 C C . GLY A 1 94 ? 214.713 209.924 258.651 1.00 34.86 94 GLY q C 1
ATOM 704 O O . GLY A 1 94 ? 214.907 209.884 259.871 1.00 34.86 94 GLY q O 1
ATOM 705 N N . THR A 1 95 ? 213.730 210.641 258.103 1.00 31.82 95 THR q N 1
ATOM 706 C CA . THR A 1 95 ? 212.753 211.376 258.895 1.00 31.82 95 THR q CA 1
ATOM 707 C C . THR A 1 95 ? 211.334 210.896 258.623 1.00 31.82 95 THR q C 1
ATOM 708 O O . THR A 1 95 ? 210.375 211.647 258.826 1.00 31.82 95 THR q O 1
ATOM 712 N N . GLY A 1 96 ? 211.183 209.658 258.166 1.00 30.92 96 GLY q N 1
ATOM 713 C CA . GLY A 1 96 ? 209.878 209.095 257.866 1.00 30.92 96 GLY q CA 1
ATOM 714 C C . GLY A 1 96 ? 209.858 208.454 256.494 1.00 30.92 96 GLY q C 1
ATOM 715 O O . GLY A 1 96 ? 210.574 208.866 255.578 1.00 30.92 96 GLY q O 1
ATOM 716 N N . SER A 1 97 ? 209.032 207.421 256.351 1.00 32.37 97 SER q N 1
ATOM 717 C CA . SER A 1 97 ? 208.856 206.734 255.073 1.00 32.37 97 SER q CA 1
ATOM 718 C C . SER A 1 97 ? 207.695 207.399 254.343 1.00 32.37 97 SER q C 1
ATOM 719 O O . SER A 1 97 ? 206.540 206.992 254.464 1.00 32.37 97 SER q O 1
ATOM 722 N N . PHE A 1 98 ? 208.011 208.433 253.571 1.00 29.75 98 PHE q N 1
ATOM 723 C CA . PHE A 1 98 ? 206.996 209.237 252.912 1.00 29.75 98 PHE q CA 1
ATOM 724 C C . PHE A 1 98 ? 206.631 208.667 251.547 1.00 29.75 98 PHE q C 1
ATOM 725 O O . PHE A 1 98 ? 207.467 208.094 250.845 1.00 29.75 98 PHE q O 1
ATOM 733 N N . THR A 1 99 ? 205.364 208.837 251.181 1.00 26.99 99 THR q N 1
ATOM 734 C CA . THR A 1 99 ? 204.863 208.498 249.858 1.00 26.99 99 THR q CA 1
ATOM 735 C C . THR A 1 99 ? 204.410 209.779 249.172 1.00 26.99 99 THR q C 1
ATOM 736 O O . THR A 1 99 ? 203.605 210.532 249.726 1.00 26.99 99 THR q O 1
ATOM 740 N N . VAL A 1 100 ? 204.924 210.020 247.970 1.00 24.15 100 VAL q N 1
ATOM 741 C CA . VAL A 1 100 ? 204.690 211.265 247.246 1.00 24.15 100 VAL q CA 1
ATOM 742 C C . VAL A 1 100 ? 203.869 210.961 246.005 1.00 24.15 100 VAL q C 1
ATOM 743 O O . VAL A 1 100 ? 204.222 210.068 245.226 1.00 24.15 100 VAL q O 1
ATOM 747 N N . ILE A 1 101 ? 202.779 211.699 245.817 1.00 21.50 101 ILE q N 1
ATOM 748 C CA . ILE A 1 101 ? 202.053 211.698 244.554 1.00 21.50 101 ILE q CA 1
ATOM 749 C C . ILE A 1 101 ? 202.364 213.000 243.831 1.00 21.50 101 ILE q C 1
ATOM 750 O O . ILE A 1 101 ? 202.265 214.092 244.410 1.00 21.50 101 ILE q O 1
ATOM 755 N N . ARG A 1 102 ? 202.758 212.875 242.570 1.00 25.18 102 ARG q N 1
ATOM 756 C CA . ARG A 1 102 ? 203.112 213.997 241.716 1.00 25.18 102 ARG q CA 1
ATOM 757 C C . ARG A 1 102 ? 202.018 214.175 240.676 1.00 25.18 102 ARG q C 1
ATOM 758 O O . ARG A 1 102 ? 201.547 213.194 240.092 1.00 25.18 102 ARG q O 1
ATOM 766 N N . GLY A 1 103 ? 201.605 215.421 240.457 1.00 26.64 103 GLY q N 1
ATOM 767 C CA . GLY A 1 103 ? 200.539 215.707 239.528 1.00 26.64 103 GLY q CA 1
ATOM 768 C C . GLY A 1 103 ? 200.913 216.835 238.589 1.00 26.64 103 GLY q C 1
ATOM 769 O O . GLY A 1 103 ? 201.746 217.683 238.900 1.00 26.64 103 GLY q O 1
ATOM 770 N N . TYR A 1 104 ? 200.259 216.841 237.434 1.00 26.94 104 TYR q N 1
ATOM 771 C CA . TYR A 1 104 ? 200.450 217.881 236.438 1.00 26.94 104 TYR q CA 1
ATOM 772 C C . TYR A 1 104 ? 199.094 218.452 236.055 1.00 26.94 104 TYR q C 1
ATOM 773 O O . TYR A 1 104 ? 198.043 217.949 236.461 1.00 26.94 104 TYR q O 1
ATOM 782 N N . ASP A 1 105 ? 199.124 219.525 235.276 1.00 31.67 105 ASP q N 1
ATOM 783 C CA . ASP A 1 105 ? 197.899 220.233 234.941 1.00 31.67 105 ASP q CA 1
ATOM 784 C C . ASP A 1 105 ? 197.057 219.443 233.951 1.00 31.67 105 ASP q C 1
ATOM 785 O O . ASP A 1 105 ? 197.550 218.599 233.197 1.00 31.67 105 ASP q O 1
ATOM 790 N N . TYR A 1 106 ? 195.760 219.738 233.959 1.00 36.98 106 TYR q N 1
ATOM 791 C CA . TYR A 1 106 ? 194.820 219.174 232.995 1.00 36.98 106 TYR q CA 1
ATOM 792 C C . TYR A 1 106 ? 195.092 219.864 231.662 1.00 36.98 106 TYR q C 1
ATOM 793 O O . TYR A 1 106 ? 194.487 220.878 231.306 1.00 36.98 106 TYR q O 1
ATOM 802 N N . GLY A 1 107 ? 196.035 219.297 230.917 1.00 35.38 107 GLY q N 1
ATOM 803 C CA . GLY A 1 107 ? 196.567 219.943 229.736 1.00 35.38 107 GLY q CA 1
ATOM 804 C C . GLY A 1 107 ? 198.066 219.772 229.611 1.00 35.38 107 GLY q C 1
ATOM 805 O O . GLY A 1 107 ? 198.692 220.340 228.713 1.00 35.38 107 GLY q O 1
ATOM 806 N N . HIS A 1 108 ? 198.658 218.993 230.520 1.00 31.79 108 HIS q N 1
ATOM 807 C CA . HIS A 1 108 ? 200.058 218.621 230.373 1.00 31.79 108 HIS q CA 1
ATOM 808 C C . HIS A 1 108 ? 200.292 217.767 229.139 1.00 31.79 108 HIS q C 1
ATOM 809 O O . HIS A 1 108 ? 201.428 217.686 228.654 1.00 31.79 108 HIS q O 1
ATOM 816 N N . ARG A 1 109 ? 199.235 217.138 228.613 1.00 33.45 109 ARG q N 1
ATOM 817 C CA . ARG A 1 109 ? 199.367 216.266 227.453 1.00 33.45 109 ARG q CA 1
ATOM 818 C C . ARG A 1 109 ? 199.965 216.999 226.261 1.00 33.45 109 ARG q C 1
ATOM 819 O O . ARG A 1 109 ? 200.574 216.369 225.387 1.00 33.45 109 ARG q O 1
ATOM 827 N N . LEU A 1 110 ? 199.810 218.325 226.208 1.00 32.93 110 LEU q N 1
ATOM 828 C CA . LEU A 1 110 ? 200.409 219.095 225.125 1.00 32.93 110 LEU q CA 1
ATOM 829 C C . LEU A 1 110 ? 201.922 218.931 225.110 1.00 32.93 110 LEU q C 1
ATOM 830 O O . LEU A 1 110 ? 202.525 218.764 224.043 1.00 32.93 110 LEU q O 1
ATOM 835 N N . MET A 1 111 ? 202.558 218.971 226.284 1.00 32.73 111 MET q N 1
ATOM 836 C CA . MET A 1 111 ? 203.990 218.704 226.344 1.00 32.73 111 MET q CA 1
ATOM 837 C C . MET A 1 111 ? 204.298 217.225 226.160 1.00 32.73 111 MET q C 1
ATOM 838 O O . MET A 1 111 ? 205.429 216.874 225.815 1.00 32.73 111 MET q O 1
ATOM 843 N N . ARG A 1 112 ? 203.310 216.355 226.373 1.00 31.16 112 ARG q N 1
ATOM 844 C CA . ARG A 1 112 ? 203.524 214.921 226.232 1.00 31.16 112 ARG q CA 1
ATOM 845 C C . ARG A 1 112 ? 203.583 214.490 224.772 1.00 31.16 112 ARG q C 1
ATOM 846 O O . ARG A 1 112 ? 204.335 213.569 224.434 1.00 31.16 112 ARG q O 1
ATOM 854 N N . GLN A 1 113 ? 202.827 215.147 223.899 1.00 33.73 113 GLN q N 1
ATOM 855 C CA . GLN A 1 113 ? 202.749 214.765 222.497 1.00 33.73 113 GLN q CA 1
ATOM 856 C C . GLN A 1 113 ? 203.831 215.469 221.687 1.00 33.73 113 GLN q C 1
ATOM 857 O O . GLN A 1 113 ? 204.038 216.678 221.831 1.00 33.73 113 GLN q O 1
ATOM 863 N N . ARG A 1 114 ? 204.516 214.706 220.840 1.00 34.56 114 ARG q N 1
ATOM 864 C CA . ARG A 1 114 ? 205.452 215.247 219.864 1.00 34.56 114 ARG q CA 1
ATOM 865 C C . ARG A 1 114 ? 204.857 215.051 218.478 1.00 34.56 114 ARG q C 1
ATOM 866 O O . ARG A 1 114 ? 204.479 213.933 218.115 1.00 34.56 114 ARG q O 1
ATOM 874 N N . ARG A 1 115 ? 204.771 216.132 217.706 1.00 34.52 115 ARG q N 1
ATOM 875 C CA . ARG A 1 115 ? 204.024 216.116 216.461 1.00 34.52 115 ARG q CA 1
ATOM 876 C C . ARG A 1 115 ? 204.833 216.694 215.308 1.00 34.52 115 ARG q C 1
ATOM 877 O O . ARG A 1 115 ? 205.760 217.497 215.494 1.00 34.52 115 ARG q O 1
ATOM 885 N N . VAL A 1 116 ? 204.458 216.229 214.113 1.00 30.67 116 VAL q N 1
ATOM 886 C CA . VAL A 1 116 ? 204.804 216.820 212.826 1.00 30.67 116 VAL q CA 1
ATOM 887 C C . VAL A 1 116 ? 203.500 217.106 212.092 1.00 30.67 116 VAL q C 1
ATOM 888 O O . VAL A 1 116 ? 202.622 216.236 212.025 1.00 30.67 116 VAL q O 1
ATOM 892 N N . ALA A 1 117 ? 203.363 218.314 211.554 1.00 29.37 117 ALA q N 1
ATOM 893 C CA . ALA A 1 117 ? 202.146 218.682 210.841 1.00 29.37 117 ALA q CA 1
ATOM 894 C C . ALA A 1 117 ? 202.389 219.982 210.091 1.00 29.37 117 ALA q C 1
ATOM 895 O O . ALA A 1 117 ? 203.390 220.671 210.307 1.00 29.37 117 ALA q O 1
ATOM 897 N N . ALA A 1 118 ? 201.454 220.308 209.203 1.00 28.95 118 ALA q N 1
ATOM 898 C CA . ALA A 1 118 ? 201.466 221.557 208.458 1.00 28.95 118 ALA q CA 1
ATOM 899 C C . ALA A 1 118 ? 200.078 222.180 208.501 1.00 28.95 118 ALA q C 1
ATOM 900 O O . ALA A 1 118 ? 199.074 221.492 208.291 1.00 28.95 118 ALA q O 1
ATOM 902 N N . TYR A 1 119 ? 200.028 223.480 208.769 1.00 30.49 119 TYR q N 1
ATOM 903 C CA . TYR A 1 119 ? 198.776 224.221 208.862 1.00 30.49 119 TYR q CA 1
ATOM 904 C C . TYR A 1 119 ? 198.758 225.304 207.795 1.00 30.49 119 TYR q C 1
ATOM 905 O O . TYR A 1 119 ? 199.742 226.034 207.631 1.00 30.49 119 TYR q O 1
ATOM 914 N N . ARG A 1 120 ? 197.645 225.410 207.075 1.00 29.81 120 ARG q N 1
ATOM 915 C CA . ARG A 1 120 ? 197.533 226.307 205.933 1.00 29.81 120 ARG q CA 1
ATOM 916 C C . ARG A 1 120 ? 196.373 227.272 206.129 1.00 29.81 120 ARG q C 1
ATOM 917 O O . ARG A 1 120 ? 195.244 226.846 206.393 1.00 29.81 120 ARG q O 1
ATOM 925 N N . ASN A 1 121 ? 196.660 228.568 205.989 1.00 32.03 121 ASN q N 1
ATOM 926 C CA . ASN A 1 121 ? 195.641 229.619 205.966 1.00 32.03 121 ASN q CA 1
ATOM 927 C C . ASN A 1 121 ? 194.768 229.594 207.221 1.00 32.03 121 ASN q C 1
ATOM 928 O O . ASN A 1 121 ? 193.538 229.624 207.151 1.00 32.03 121 ASN q O 1
ATOM 933 N N . GLN A 1 122 ? 195.415 229.533 208.382 1.00 35.27 122 GLN q N 1
ATOM 934 C CA . GLN A 1 122 ? 194.719 229.548 209.658 1.00 35.27 122 GLN q CA 1
ATOM 935 C C . GLN A 1 122 ? 195.410 230.513 210.608 1.00 35.27 122 GLN q C 1
ATOM 936 O O . GLN A 1 1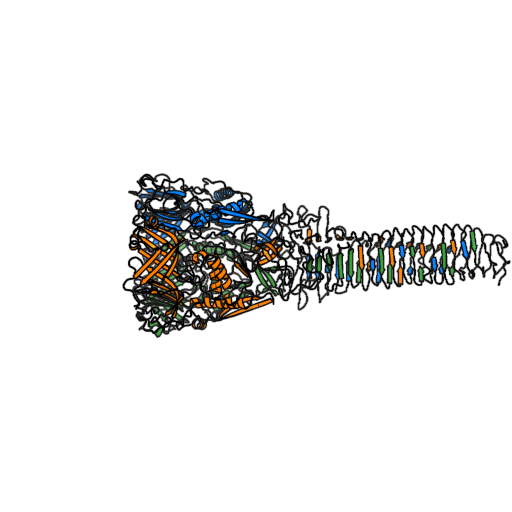22 ? 196.642 230.566 210.667 1.00 35.27 122 GLN q O 1
ATOM 942 N N . LYS A 1 123 ? 194.609 231.278 211.348 1.00 38.50 123 LYS q N 1
ATOM 943 C CA . LYS A 1 123 ? 195.147 232.198 212.337 1.00 38.50 123 LYS q CA 1
ATOM 944 C C . LYS A 1 123 ? 195.724 231.427 213.521 1.00 38.50 123 LYS q C 1
ATOM 945 O O . LYS A 1 123 ? 195.393 230.263 213.762 1.00 38.50 123 LYS q O 1
ATOM 951 N N . ALA A 1 124 ? 196.591 232.106 214.277 1.00 36.28 124 ALA q N 1
ATOM 952 C CA . ALA A 1 124 ? 197.217 231.471 215.433 1.00 36.28 124 ALA q CA 1
ATOM 953 C C . ALA A 1 124 ? 196.179 231.051 216.466 1.00 36.28 124 ALA q C 1
ATOM 954 O O . ALA A 1 124 ? 196.296 229.982 217.077 1.00 36.28 124 ALA q O 1
ATOM 956 N N . SER A 1 125 ? 195.154 231.881 216.674 1.00 38.18 125 SER q N 1
ATOM 957 C CA . SER A 1 125 ? 194.070 231.499 217.573 1.00 38.18 125 SER q CA 1
ATOM 958 C C . SER A 1 125 ? 193.340 230.268 217.056 1.00 38.18 125 SER q C 1
ATOM 959 O O . SER A 1 125 ? 192.978 229.377 217.834 1.00 38.18 125 SER q O 1
ATOM 962 N N . ASP A 1 126 ? 193.108 230.200 215.743 1.00 39.75 126 ASP q N 1
ATOM 963 C CA . ASP A 1 126 ? 192.499 229.010 215.159 1.00 39.75 126 ASP q CA 1
ATOM 964 C C . ASP A 1 126 ? 193.391 227.790 215.346 1.00 39.75 126 ASP q C 1
ATOM 965 O O . ASP A 1 126 ? 192.901 226.690 215.635 1.00 39.75 126 ASP q O 1
ATOM 970 N N . ILE A 1 127 ? 194.704 227.965 215.173 1.00 35.51 127 ILE q N 1
ATOM 971 C CA . ILE A 1 127 ? 195.642 226.872 215.413 1.00 35.51 127 ILE q CA 1
ATOM 972 C C . ILE A 1 127 ? 195.497 226.360 216.837 1.00 35.51 127 ILE q C 1
ATOM 973 O O . ILE A 1 127 ? 195.361 225.154 217.073 1.00 35.51 127 ILE q O 1
ATOM 978 N N . ALA A 1 128 ? 195.519 227.277 217.806 1.00 35.45 128 ALA q N 1
ATOM 979 C CA . ALA A 1 128 ? 195.420 226.879 219.204 1.00 35.45 128 ALA q CA 1
ATOM 980 C C . ALA A 1 128 ? 194.103 226.171 219.483 1.00 35.45 128 ALA q C 1
ATOM 981 O O . ALA A 1 128 ? 194.080 225.133 220.151 1.00 35.45 128 ALA q O 1
ATOM 983 N N . ARG A 1 129 ? 192.996 226.704 218.960 1.00 36.27 129 ARG q N 1
ATOM 984 C CA . ARG A 1 129 ? 191.692 226.102 219.219 1.00 36.27 129 ARG q CA 1
ATOM 985 C C . ARG A 1 129 ? 191.616 224.687 218.661 1.00 36.27 129 ARG q C 1
ATOM 986 O O . ARG A 1 129 ? 191.268 223.740 219.381 1.00 36.27 129 ARG q O 1
ATOM 994 N N . LYS A 1 130 ? 191.947 224.519 217.377 1.00 35.12 130 LYS q N 1
ATOM 995 C CA . LYS A 1 130 ? 191.864 223.199 216.762 1.00 35.12 130 LYS q CA 1
ATOM 996 C C . LYS A 1 130 ? 192.802 222.218 217.452 1.00 35.12 130 LYS q C 1
ATOM 997 O O . LYS A 1 130 ? 192.414 221.088 217.773 1.00 35.12 130 LYS q O 1
ATOM 1003 N N . LEU A 1 131 ? 194.037 222.646 217.708 1.00 34.28 131 LEU q N 1
ATOM 1004 C CA . LEU A 1 131 ? 195.023 221.762 218.313 1.00 34.28 131 LEU q CA 1
ATOM 1005 C C . LEU A 1 131 ? 194.607 221.333 219.714 1.00 34.28 131 LEU q C 1
ATOM 1006 O O . LEU A 1 131 ? 194.718 220.153 220.064 1.00 34.28 131 LEU q O 1
ATOM 1011 N N . VAL A 1 132 ? 194.133 222.274 220.534 1.00 34.85 132 VAL q N 1
ATOM 1012 C CA . VAL A 1 132 ? 193.713 221.935 221.888 1.00 34.85 132 VAL q CA 1
ATOM 1013 C C . VAL A 1 132 ? 192.507 221.009 221.853 1.00 34.85 132 VAL q C 1
ATOM 1014 O O . VAL A 1 132 ? 192.420 220.055 222.635 1.00 34.85 132 VAL q O 1
ATOM 1018 N N . GLN A 1 133 ? 191.562 221.263 220.942 1.00 38.94 133 GLN q N 1
ATOM 1019 C CA . GLN A 1 133 ? 190.419 220.366 220.826 1.00 38.94 133 GLN q CA 1
ATOM 1020 C C . GLN A 1 133 ? 190.849 218.968 220.398 1.00 38.94 133 GLN q C 1
ATOM 1021 O O . GLN A 1 133 ? 190.199 217.982 220.765 1.00 38.94 133 GLN q O 1
ATOM 1027 N N . MET A 1 134 ? 191.938 218.859 219.633 1.00 38.82 134 MET q N 1
ATOM 1028 C CA . MET A 1 134 ? 192.446 217.537 219.272 1.00 38.82 134 MET q CA 1
ATOM 1029 C C . MET A 1 134 ? 192.944 216.765 220.487 1.00 38.82 134 MET q C 1
ATOM 1030 O O . MET A 1 134 ? 192.888 215.531 220.500 1.00 38.82 134 MET q O 1
ATOM 1035 N N . ASP A 1 135 ? 193.432 217.462 221.513 1.00 35.28 135 ASP q N 1
ATOM 1036 C CA . ASP A 1 135 ? 194.077 216.823 222.651 1.00 35.28 135 ASP q CA 1
ATOM 1037 C C . ASP A 1 135 ? 193.148 216.667 223.849 1.00 35.28 135 ASP q C 1
ATOM 1038 O O . ASP A 1 135 ? 193.619 216.386 224.957 1.00 35.28 135 ASP q O 1
ATOM 1043 N N . GLY A 1 136 ? 191.844 216.841 223.653 1.00 34.02 136 GLY q N 1
ATOM 1044 C CA . GLY A 1 136 ? 190.881 216.600 224.710 1.00 34.02 136 GLY q CA 1
ATOM 1045 C C . GLY A 1 136 ? 191.005 217.514 225.910 1.00 34.02 136 GLY q C 1
ATOM 1046 O O . GLY A 1 136 ? 190.952 217.057 227.056 1.00 34.02 136 GLY q O 1
ATOM 1047 N N . VAL A 1 137 ? 191.176 218.809 225.662 1.00 34.09 137 VAL q N 1
ATOM 1048 C CA . VAL A 1 137 ? 191.228 219.821 226.711 1.00 34.09 137 VAL q CA 1
ATOM 1049 C C . VAL A 1 137 ? 190.131 220.838 226.436 1.00 34.09 137 VAL q C 1
ATOM 1050 O O . VAL A 1 137 ? 190.039 221.370 225.326 1.00 34.09 137 VAL q O 1
ATOM 1054 N N . SER A 1 138 ? 189.298 221.095 227.442 1.00 36.41 138 SER q N 1
ATOM 1055 C CA . SER A 1 138 ? 188.204 222.044 227.278 1.00 36.41 138 SER q CA 1
ATOM 1056 C C . SER A 1 138 ? 188.748 223.437 226.987 1.00 36.41 138 SER q C 1
ATOM 1057 O O . SER A 1 138 ? 189.752 223.864 227.565 1.00 36.41 138 SER q O 1
ATOM 1060 N N . VAL A 1 139 ? 188.079 224.145 226.086 1.00 35.19 139 VAL q N 1
ATOM 1061 C CA . VAL A 1 139 ? 188.532 225.451 225.629 1.00 35.19 139 VAL q CA 1
ATOM 1062 C C . VAL A 1 139 ? 187.853 226.534 226.453 1.00 35.19 139 VAL q C 1
ATOM 1063 O O . VAL A 1 139 ? 186.623 226.558 226.577 1.00 35.19 139 VAL q O 1
ATOM 1067 N N . GLY A 1 140 ? 188.654 227.436 227.013 1.00 35.22 140 GLY q N 1
ATOM 1068 C CA . GLY A 1 140 ? 188.128 228.565 227.753 1.00 35.22 140 GLY q CA 1
ATOM 1069 C C . GLY A 1 140 ? 187.922 229.762 226.852 1.00 35.22 140 GLY q C 1
ATOM 1070 O O . GLY A 1 140 ? 187.107 229.709 225.926 1.00 35.22 140 GLY q O 1
ATOM 1071 N N . ARG A 1 141 ? 188.646 230.847 227.106 1.00 33.69 141 ARG q N 1
ATOM 1072 C CA . ARG A 1 141 ? 188.594 232.039 226.269 1.00 33.69 141 ARG q CA 1
ATOM 1073 C C . ARG A 1 141 ? 189.859 232.118 225.425 1.00 33.69 141 ARG q C 1
ATOM 1074 O O . ARG A 1 141 ? 190.972 232.065 225.960 1.00 33.69 141 ARG q O 1
ATOM 1082 N N . ILE A 1 142 ? 189.684 232.251 224.113 1.00 33.05 142 ILE q N 1
ATOM 1083 C CA . ILE A 1 142 ? 190.791 232.365 223.171 1.00 33.05 142 ILE q CA 1
ATOM 1084 C C . ILE A 1 142 ? 190.699 233.733 222.516 1.00 33.05 142 ILE q C 1
ATOM 1085 O O . ILE A 1 142 ? 189.668 234.075 221.921 1.00 33.05 142 ILE q O 1
ATOM 1090 N N . GLN A 1 143 ? 191.765 234.508 222.622 1.00 35.12 143 GLN q N 1
ATOM 1091 C CA . GLN A 1 143 ? 191.763 235.861 222.079 1.00 35.12 143 GLN q CA 1
ATOM 1092 C C . GLN A 1 143 ? 192.246 235.842 220.634 1.00 35.12 143 GLN q C 1
ATOM 1093 O O . GLN A 1 143 ? 193.308 235.278 220.351 1.00 35.12 143 GLN q O 1
ATOM 1099 N N . PRO A 1 144 ? 191.495 236.425 219.698 1.00 37.77 144 PRO q N 1
ATOM 1100 C CA . PRO A 1 144 ? 191.892 236.367 218.287 1.00 37.77 144 PRO q CA 1
ATOM 1101 C C . PRO A 1 144 ? 193.259 236.996 218.056 1.00 37.77 144 PRO q C 1
ATOM 1102 O O . PRO A 1 144 ? 193.614 238.006 218.665 1.00 37.77 144 PRO q O 1
ATOM 1106 N N . THR A 1 145 ? 194.025 236.381 217.161 1.00 42.82 145 THR q N 1
ATOM 1107 C CA . THR A 1 145 ? 195.372 236.829 216.851 1.00 42.82 145 THR q CA 1
ATOM 1108 C C . THR A 1 145 ? 195.333 238.066 215.958 1.00 42.82 145 THR q C 1
ATOM 1109 O O . THR A 1 145 ? 194.395 238.281 215.187 1.00 42.82 145 THR q O 1
ATOM 1113 N N . LYS A 1 146 ? 196.379 238.888 216.076 1.00 45.46 146 LYS q N 1
ATOM 1114 C CA . LYS A 1 146 ? 196.451 240.123 215.300 1.00 45.46 146 LYS q CA 1
ATOM 1115 C C . LYS A 1 146 ? 196.583 239.839 213.808 1.00 45.46 146 LYS q C 1
ATOM 1116 O O . LYS A 1 146 ? 195.857 240.415 212.990 1.00 45.46 146 LYS q O 1
ATOM 1122 N N . GLY A 1 147 ? 197.500 238.954 213.433 1.00 42.74 147 GLY q N 1
ATOM 1123 C CA . GLY A 1 147 ? 197.776 238.699 212.034 1.00 42.74 147 GLY q CA 1
ATOM 1124 C C . GLY A 1 147 ? 197.680 237.226 211.699 1.00 42.74 147 GLY q C 1
ATOM 1125 O O . GLY A 1 147 ? 197.956 236.356 212.524 1.00 42.74 147 GLY q O 1
ATOM 1126 N N . THR A 1 148 ? 197.282 236.958 210.459 1.00 36.77 148 THR q N 1
ATOM 1127 C CA . THR A 1 148 ? 197.147 235.600 209.961 1.00 36.77 148 THR q CA 1
ATOM 1128 C C . THR A 1 148 ? 198.455 235.122 209.334 1.00 36.77 148 THR q C 1
ATOM 1129 O O . THR A 1 148 ? 199.316 235.911 208.940 1.00 36.77 148 THR q O 1
ATOM 1133 N N . TYR A 1 149 ? 198.594 233.800 209.246 1.00 33.90 149 TYR q N 1
ATOM 1134 C CA . TYR A 1 149 ? 199.741 233.197 208.584 1.00 33.90 149 TYR q CA 1
ATOM 1135 C C . TYR A 1 149 ? 199.299 232.537 207.285 1.00 33.90 149 TYR q C 1
ATOM 1136 O O . TYR A 1 149 ? 198.104 232.500 206.977 1.00 33.90 149 TYR q O 1
ATOM 1145 N N . ALA A 1 150 ? 200.257 232.016 206.516 1.00 30.86 150 ALA q N 1
ATOM 1146 C CA . ALA A 1 150 ? 199.950 231.349 205.254 1.00 30.86 150 ALA q CA 1
ATOM 1147 C C . ALA A 1 150 ? 200.299 229.869 205.322 1.00 30.86 150 ALA q C 1
ATOM 1148 O O . ALA A 1 150 ? 199.555 229.045 204.787 1.00 30.86 150 ALA q O 1
ATOM 1150 N N . PHE A 1 151 ? 201.406 229.501 205.969 1.00 29.20 151 PHE q N 1
ATOM 1151 C CA . PHE A 1 151 ? 201.855 228.110 206.055 1.00 29.20 151 PHE q CA 1
ATOM 1152 C C . PHE A 1 151 ? 202.723 227.966 207.304 1.00 29.20 151 PHE q C 1
ATOM 1153 O O . PHE A 1 151 ? 203.827 228.509 207.379 1.00 29.20 151 PHE q O 1
ATOM 1161 N N . ILE A 1 152 ? 202.215 227.221 208.288 1.00 28.84 152 ILE q N 1
ATOM 1162 C CA . ILE A 1 152 ? 202.990 226.959 209.492 1.00 28.84 152 ILE q CA 1
ATOM 1163 C C . ILE A 1 152 ? 203.342 225.481 209.551 1.00 28.84 152 ILE q C 1
ATOM 1164 O O . ILE A 1 152 ? 202.477 224.606 209.415 1.00 28.84 152 ILE q O 1
ATOM 1169 N N . ALA A 1 153 ? 204.624 225.193 209.755 1.00 29.19 153 ALA q N 1
ATOM 1170 C CA . ALA A 1 153 ? 205.108 223.826 209.849 1.00 29.19 153 ALA q CA 1
ATOM 1171 C C . ALA A 1 153 ? 205.502 223.522 211.285 1.00 29.19 153 ALA q C 1
ATOM 1172 O O . ALA A 1 153 ? 206.186 224.314 211.940 1.00 29.19 153 ALA q O 1
ATOM 1174 N N . GLN A 1 154 ? 205.056 222.367 211.769 1.00 31.75 154 GLN q N 1
ATOM 1175 C CA . GLN A 1 154 ? 205.390 221.887 213.109 1.00 31.75 154 GLN q CA 1
ATOM 1176 C C . GLN A 1 154 ? 206.531 220.890 212.980 1.00 31.75 154 GLN q C 1
ATOM 1177 O O . GLN A 1 154 ? 206.292 219.697 212.714 1.00 31.75 154 GLN q O 1
ATOM 1183 N N . PRO A 1 155 ? 207.779 221.318 213.158 1.00 32.18 155 PRO q N 1
ATOM 1184 C CA . PRO A 1 155 ? 208.952 220.508 212.767 1.00 32.18 155 PRO q CA 1
ATOM 1185 C C . PRO A 1 155 ? 209.393 219.510 213.832 1.00 32.18 155 PRO q C 1
ATOM 1186 O O . PRO A 1 155 ? 210.455 219.635 214.451 1.00 32.18 155 PRO q O 1
ATOM 1190 N N . ASN A 1 156 ? 208.569 218.480 214.040 1.00 34.49 156 ASN q N 1
ATOM 1191 C CA . ASN A 1 156 ? 208.865 217.393 214.974 1.00 34.49 156 ASN q CA 1
ATOM 1192 C C . ASN A 1 156 ? 209.170 217.939 216.366 1.00 34.49 156 ASN q C 1
ATOM 1193 O O . ASN A 1 156 ? 210.274 217.804 216.896 1.00 34.49 156 ASN q O 1
ATOM 1198 N N . VAL A 1 157 ? 208.161 218.576 216.953 1.00 32.86 157 VAL q N 1
ATOM 1199 C CA . VAL A 1 157 ? 208.359 219.266 218.219 1.00 32.86 157 VAL q CA 1
ATOM 1200 C C . VAL A 1 157 ? 207.315 218.813 219.225 1.00 32.86 157 VAL q C 1
ATOM 1201 O O . VAL A 1 157 ? 206.235 218.339 218.868 1.00 32.86 157 VAL q O 1
ATOM 1205 N N . THR A 1 158 ? 207.665 218.948 220.502 1.00 33.74 158 THR q N 1
ATOM 1206 C CA . THR A 1 158 ? 206.665 218.828 221.549 1.00 33.74 158 THR q CA 1
ATOM 1207 C C . THR A 1 158 ? 205.625 219.919 221.351 1.00 33.74 158 THR q C 1
ATOM 1208 O O . THR A 1 158 ? 205.968 221.088 221.145 1.00 33.74 158 THR q O 1
ATOM 1212 N N . ASP A 1 159 ? 204.355 219.531 221.403 1.00 33.82 159 ASP q N 1
ATOM 1213 C CA . ASP A 1 159 ? 203.289 220.420 220.966 1.00 33.82 159 ASP q CA 1
ATOM 1214 C C . ASP A 1 159 ? 203.234 221.677 221.827 1.00 33.82 159 ASP q C 1
ATOM 1215 O O . ASP A 1 159 ? 203.067 222.793 221.312 1.00 33.82 159 ASP q O 1
ATOM 1220 N N . TRP A 1 160 ? 203.384 221.514 223.144 1.00 31.81 160 TRP q N 1
ATOM 1221 C CA . TRP A 1 160 ? 203.321 222.659 224.042 1.00 31.81 160 TRP q CA 1
ATOM 1222 C C . TRP A 1 160 ? 204.414 223.669 223.725 1.00 31.81 160 TRP q C 1
ATOM 1223 O O . TRP A 1 160 ? 204.195 224.878 223.832 1.00 31.81 160 TRP q O 1
ATOM 1234 N N . ASP A 1 161 ? 205.600 223.196 223.335 1.00 36.10 161 ASP q N 1
ATOM 1235 C CA . ASP A 1 161 ? 206.676 224.118 222.980 1.00 36.10 161 ASP q CA 1
ATOM 1236 C C . ASP A 1 161 ? 206.334 224.916 221.730 1.00 36.10 161 ASP q C 1
ATOM 1237 O O . ASP A 1 161 ? 206.623 226.116 221.654 1.00 36.10 161 ASP q O 1
ATOM 1242 N N . PHE A 1 162 ? 205.736 224.266 220.729 1.00 33.57 162 PHE q N 1
ATOM 1243 C CA . PHE A 1 162 ? 205.292 224.984 219.538 1.00 33.57 162 PHE q CA 1
ATOM 1244 C C . PHE A 1 162 ? 204.281 226.060 219.899 1.00 33.57 162 PHE q C 1
ATOM 1245 O O . PHE A 1 162 ? 204.394 227.216 219.467 1.00 33.57 162 PHE q O 1
ATOM 1253 N N . LEU A 1 163 ? 203.276 225.693 220.695 1.00 33.40 163 LEU q N 1
ATOM 1254 C CA . LEU A 1 163 ? 202.281 226.677 221.098 1.00 33.40 163 LEU q CA 1
ATOM 1255 C C . LEU A 1 163 ? 202.920 227.808 221.897 1.00 33.40 163 LEU q C 1
ATOM 1256 O O . LEU A 1 163 ? 202.534 228.971 221.753 1.00 33.40 163 LEU q O 1
ATOM 1261 N N . ALA A 1 164 ? 203.887 227.482 222.758 1.00 36.70 164 ALA q N 1
ATOM 1262 C CA . ALA A 1 164 ? 204.535 228.502 223.574 1.00 36.70 164 ALA q CA 1
ATOM 1263 C C . ALA A 1 164 ? 205.348 229.464 222.721 1.00 36.70 164 ALA q C 1
ATOM 1264 O O . ALA A 1 164 ? 205.363 230.669 222.983 1.00 36.70 164 ALA q O 1
ATOM 1266 N N . ARG A 1 165 ? 206.044 228.947 221.708 1.00 37.94 165 ARG q N 1
ATOM 1267 C CA . ARG A 1 165 ? 206.779 229.829 220.806 1.00 37.94 165 ARG q CA 1
ATOM 1268 C C . ARG A 1 165 ? 205.819 230.721 220.027 1.00 37.94 165 ARG q C 1
ATOM 1269 O O . ARG A 1 165 ? 206.091 231.913 219.829 1.00 37.94 165 ARG q O 1
ATOM 1277 N N . LEU A 1 166 ? 204.671 230.176 219.611 1.00 36.31 166 LEU q N 1
ATOM 1278 C CA . LEU A 1 166 ? 203.669 231.000 218.940 1.00 36.31 166 LEU q CA 1
ATOM 1279 C C . LEU A 1 166 ? 203.151 232.097 219.865 1.00 36.31 166 LEU q C 1
ATOM 1280 O O . LEU A 1 166 ? 203.019 233.260 219.458 1.00 36.31 166 LEU q O 1
ATOM 1285 N N . ALA A 1 167 ? 202.865 231.745 221.119 1.00 35.30 167 ALA q N 1
ATOM 1286 C CA . ALA A 1 167 ? 202.363 232.724 222.077 1.00 35.30 167 ALA q CA 1
ATOM 1287 C C . ALA A 1 167 ? 203.398 233.803 222.360 1.00 35.30 167 ALA q C 1
ATOM 1288 O O . ALA A 1 167 ? 203.062 234.991 222.432 1.00 35.30 167 ALA q O 1
ATOM 1290 N N . ASP A 1 168 ? 204.662 233.409 222.527 1.00 39.59 168 ASP q N 1
ATOM 1291 C CA . ASP A 1 168 ? 205.722 234.384 222.748 1.00 39.59 168 ASP q CA 1
ATOM 1292 C C . ASP A 1 168 ? 205.872 235.304 221.546 1.00 39.59 168 ASP q C 1
ATOM 1293 O O . ASP A 1 168 ? 206.152 236.500 221.696 1.00 39.59 168 ASP q O 1
ATOM 1298 N N . GLU A 1 169 ? 205.694 234.759 220.339 1.00 36.80 169 GLU q N 1
ATOM 1299 C CA . GLU A 1 169 ? 205.690 235.592 219.144 1.00 36.80 169 GLU q CA 1
ATOM 1300 C C . GLU A 1 169 ? 204.556 236.607 219.204 1.00 36.80 169 GLU q C 1
ATOM 1301 O O . GLU A 1 169 ? 204.755 237.789 218.906 1.00 36.80 169 GLU q O 1
ATOM 1307 N N . ASN A 1 170 ? 203.371 236.179 219.644 1.00 35.91 170 ASN q N 1
ATOM 1308 C CA . ASN A 1 170 ? 202.190 237.035 219.640 1.00 35.91 170 ASN q CA 1
ATOM 1309 C C . ASN A 1 170 ? 201.959 237.778 220.952 1.00 35.91 170 ASN q C 1
ATOM 1310 O O . ASN A 1 170 ? 200.877 238.345 221.140 1.00 35.91 170 ASN q O 1
ATOM 1315 N N . LYS A 1 171 ? 202.983 237.932 221.788 1.00 34.52 171 LYS q N 1
ATOM 1316 C CA . LYS A 1 171 ? 202.800 238.593 223.107 1.00 34.52 171 LYS q CA 1
ATOM 1317 C C . LYS A 1 171 ? 201.499 238.096 223.722 1.00 34.52 171 LYS q C 1
ATOM 1318 O O . LYS A 1 171 ? 200.543 238.869 223.781 1.00 34.52 171 LYS q O 1
ATOM 1324 N N . MET A 1 172 ? 201.474 236.846 224.150 1.00 35.37 172 MET q N 1
ATOM 1325 C CA . MET A 1 172 ? 200.251 236.267 224.748 1.00 35.37 172 MET q CA 1
ATOM 1326 C C . MET A 1 172 ? 200.644 235.454 225.983 1.00 35.37 172 MET q C 1
ATOM 1327 O O . MET A 1 172 ? 201.820 235.516 226.355 1.00 35.37 172 MET q O 1
ATOM 1332 N N . ILE A 1 173 ? 199.729 234.676 226.552 1.00 33.52 173 ILE q N 1
ATOM 1333 C CA . ILE A 1 173 ? 199.925 233.945 227.801 1.00 33.52 173 ILE q CA 1
ATOM 1334 C C . ILE A 1 173 ? 198.973 232.757 227.853 1.00 33.52 173 ILE q C 1
ATOM 1335 O O . ILE A 1 173 ? 197.803 232.870 227.466 1.00 33.52 173 ILE q O 1
ATOM 1340 N N . MET A 1 174 ? 199.487 231.613 228.315 1.00 32.78 174 MET q N 1
ATOM 1341 C CA . MET A 1 174 ? 198.655 230.384 228.408 1.00 32.78 174 MET q CA 1
ATOM 1342 C C . MET A 1 174 ? 198.343 230.097 229.877 1.00 32.78 174 MET q C 1
ATOM 1343 O O . MET A 1 174 ? 199.036 229.247 230.473 1.00 32.78 174 MET q O 1
ATOM 1348 N N . TYR A 1 175 ? 197.339 230.778 230.428 1.00 35.85 175 TYR q N 1
ATOM 1349 C CA . TYR A 1 175 ? 196.952 230.545 231.841 1.00 35.85 175 TYR q CA 1
ATOM 1350 C C . TYR A 1 175 ? 195.855 229.479 231.906 1.00 35.85 175 TYR q C 1
ATOM 1351 O O . TYR A 1 175 ? 194.664 229.841 231.831 1.00 35.85 175 TYR q O 1
ATOM 1360 N N . LEU A 1 176 ? 196.235 228.203 232.028 1.00 32.80 176 LEU q N 1
ATOM 1361 C CA . LEU A 1 176 ? 195.190 227.165 232.223 1.00 32.80 176 LEU q CA 1
ATOM 1362 C C . LEU A 1 176 ? 194.441 227.554 233.496 1.00 32.80 176 LEU q C 1
ATOM 1363 O O . LEU A 1 176 ? 195.117 227.831 234.507 1.00 32.80 176 LEU q O 1
ATOM 1368 N N . ASP A 1 177 ? 193.108 227.581 233.460 1.00 33.51 177 ASP q N 1
ATOM 1369 C CA . ASP A 1 177 ? 192.373 228.095 234.648 1.00 33.51 177 ASP q CA 1
ATOM 1370 C C . ASP A 1 177 ? 192.205 227.012 235.718 1.00 33.51 177 ASP q C 1
ATOM 1371 O O . ASP A 1 177 ? 192.454 225.830 235.413 1.00 33.51 177 ASP q O 1
ATOM 1376 N N . SER A 1 178 ? 191.825 227.420 236.927 1.00 31.46 178 SER q N 1
ATOM 1377 C CA . SER A 1 178 ? 191.558 226.499 238.026 1.00 31.46 178 SER q CA 1
ATOM 1378 C C . SER A 1 178 ? 190.833 225.246 237.549 1.00 31.46 178 SER q C 1
ATOM 1379 O O . SER A 1 178 ? 191.213 224.124 237.898 1.00 31.46 178 SER q O 1
ATOM 1382 N N . LYS A 1 179 ? 189.787 225.419 236.745 1.00 32.16 179 LYS q N 1
ATOM 1383 C CA . LYS A 1 179 ? 188.969 224.301 236.298 1.00 32.16 179 LYS q CA 1
ATOM 1384 C C . LYS A 1 179 ? 189.546 223.591 235.078 1.00 32.16 179 LYS q C 1
ATOM 1385 O O . LYS A 1 179 ? 188.811 222.870 234.391 1.00 32.16 179 LYS q O 1
ATOM 1391 N N . GLY A 1 180 ? 190.832 223.770 234.800 1.00 33.51 180 GLY q N 1
ATOM 1392 C CA . GLY A 1 180 ? 191.460 223.099 233.677 1.00 33.51 180 GLY q CA 1
ATOM 1393 C C . GLY A 1 180 ? 190.949 223.534 232.321 1.00 33.51 180 GLY q C 1
ATOM 1394 O O . GLY A 1 180 ? 190.692 222.685 231.458 1.00 33.51 180 GLY q O 1
ATOM 1395 N N . LYS A 1 181 ? 190.787 224.836 232.113 1.00 34.48 181 LYS q N 1
ATOM 1396 C CA . LYS A 1 181 ? 190.334 225.382 230.840 1.00 34.48 181 LYS q CA 1
ATOM 1397 C C . LYS A 1 181 ? 191.471 226.200 230.241 1.00 34.48 181 LYS q C 1
ATOM 1398 O O . LYS A 1 181 ? 192.054 227.054 230.919 1.00 34.48 181 LYS q O 1
ATOM 1404 N N . PHE A 1 182 ? 191.782 225.936 228.977 1.00 33.74 182 PHE q N 1
ATOM 1405 C CA . PHE A 1 182 ? 192.836 226.666 228.289 1.00 33.74 182 PHE q CA 1
ATOM 1406 C C . PHE A 1 182 ? 192.443 228.130 228.135 1.00 33.74 182 PHE q C 1
ATOM 1407 O O . PHE A 1 182 ? 191.288 228.449 227.849 1.00 33.74 182 PHE q O 1
ATOM 1415 N N . ARG A 1 183 ? 193.407 229.028 228.325 1.00 33.94 183 ARG q N 1
ATOM 1416 C CA . ARG A 1 183 ? 193.183 230.447 228.110 1.00 33.94 183 ARG q CA 1
ATOM 1417 C C . ARG A 1 183 ? 194.381 231.039 227.387 1.00 33.94 183 ARG q C 1
ATOM 1418 O O . ARG A 1 183 ? 195.486 231.099 227.931 1.00 33.94 183 ARG q O 1
ATOM 1426 N N . PHE A 1 184 ? 194.147 231.481 226.158 1.00 33.01 184 PHE q N 1
ATOM 1427 C CA . PHE A 1 184 ? 195.159 232.080 225.298 1.00 33.01 184 PHE q CA 1
ATOM 1428 C C . PHE A 1 184 ? 194.895 233.584 225.363 1.00 33.01 184 PHE q C 1
ATOM 1429 O O . PHE A 1 184 ? 194.223 234.146 224.494 1.00 33.01 184 PHE q O 1
ATOM 1437 N N . VAL A 1 185 ? 195.429 234.233 226.403 1.00 32.23 185 VAL q N 1
ATOM 1438 C CA . VAL A 1 185 ? 194.967 235.552 226.823 1.00 32.23 185 VAL q CA 1
ATOM 1439 C C . VAL A 1 185 ? 196.130 236.536 226.833 1.00 32.23 185 VAL q C 1
ATOM 1440 O O . VAL A 1 185 ? 197.292 236.163 227.017 1.00 32.23 185 VAL q O 1
ATOM 1444 N N . THR A 1 186 ? 195.811 237.803 226.576 1.00 32.55 186 THR q N 1
ATOM 1445 C CA . THR A 1 186 ? 196.800 238.862 226.670 1.00 32.55 186 THR q CA 1
ATOM 1446 C C . THR A 1 186 ? 197.151 239.121 228.137 1.00 32.55 186 THR q C 1
ATOM 1447 O O . THR A 1 186 ? 196.331 238.884 229.027 1.00 32.55 186 THR q O 1
ATOM 1451 N N . PRO A 1 187 ? 198.377 239.568 228.417 1.00 33.42 187 PRO q N 1
ATOM 1452 C CA . PRO A 1 187 ? 198.741 239.901 229.801 1.00 33.42 187 PRO q CA 1
ATOM 1453 C C . PRO A 1 187 ? 197.856 241.005 230.354 1.00 33.42 187 PRO q C 1
ATOM 1454 O O . PRO A 1 187 ? 197.507 241.959 229.656 1.00 33.42 187 PRO q O 1
ATOM 1458 N N . LYS A 1 188 ? 197.480 240.860 231.615 1.00 32.37 188 LYS q N 1
ATOM 1459 C CA . LYS A 1 188 ? 196.669 241.877 232.268 1.00 32.37 188 LYS q CA 1
ATOM 1460 C C . LYS A 1 188 ? 197.518 243.113 232.537 1.00 32.37 188 LYS q C 1
ATOM 1461 O O . LYS A 1 188 ? 198.615 242.992 233.095 1.00 32.37 188 LYS q O 1
ATOM 1467 N N . PRO A 1 189 ? 197.063 244.306 232.156 1.00 30.56 189 PRO q N 1
ATOM 1468 C CA . PRO A 1 189 ? 197.867 245.511 232.393 1.00 30.56 189 PRO q CA 1
ATOM 1469 C C . PRO A 1 189 ? 198.113 245.730 233.878 1.00 30.56 189 PRO q C 1
ATOM 1470 O O . PRO A 1 189 ? 197.236 245.503 234.713 1.00 30.56 189 PRO q O 1
ATOM 1474 N N . SER A 1 190 ? 199.326 246.184 234.201 1.00 29.93 190 SER q N 1
ATOM 1475 C CA . SER A 1 190 ? 199.705 246.397 235.591 1.00 29.93 190 SER q CA 1
ATOM 1476 C C . SER A 1 190 ? 199.048 247.627 236.201 1.00 29.93 190 SER q C 1
ATOM 1477 O O . SER A 1 190 ? 198.989 247.733 237.431 1.00 29.93 190 SER q O 1
ATOM 1480 N N . ALA A 1 191 ? 198.557 248.554 235.375 1.00 34.21 191 ALA q N 1
ATOM 1481 C CA . ALA A 1 191 ? 197.957 249.774 235.905 1.00 34.21 191 ALA q CA 1
ATOM 1482 C C . ALA A 1 191 ? 196.711 249.471 236.727 1.00 34.21 191 ALA q C 1
ATOM 1483 O O . ALA A 1 191 ? 196.487 250.083 237.778 1.00 34.21 191 ALA q O 1
ATOM 1485 N N . GLY A 1 192 ? 195.891 248.528 236.271 1.00 37.38 192 GLY q N 1
ATOM 1486 C CA . GLY A 1 192 ? 194.663 248.198 236.968 1.00 37.38 192 GLY q CA 1
ATOM 1487 C C . GLY A 1 192 ? 194.899 247.401 238.234 1.00 37.38 192 GLY q C 1
ATOM 1488 O O . GLY A 1 192 ? 194.477 246.246 238.340 1.00 37.38 192 GLY q O 1
ATOM 1489 N N . ALA A 1 193 ? 195.561 248.015 239.203 1.00 36.12 193 ALA q N 1
ATOM 1490 C CA . ALA A 1 193 ? 195.955 247.387 240.452 1.00 36.12 193 ALA q CA 1
ATOM 1491 C C . ALA A 1 193 ? 195.592 248.294 241.612 1.00 36.12 193 ALA q C 1
ATOM 1492 O O . ALA A 1 193 ? 195.369 249.495 241.422 1.00 36.12 193 ALA q O 1
ATOM 1494 N N . PRO A 1 194 ? 195.500 247.752 242.824 1.00 41.56 194 PRO q N 1
ATOM 1495 C CA . PRO A 1 194 ? 195.301 248.611 243.997 1.00 41.56 194 PRO q CA 1
ATOM 1496 C C . PRO A 1 194 ? 196.434 249.618 244.135 1.00 41.56 194 PRO q C 1
ATOM 1497 O O . PRO A 1 194 ? 197.591 249.322 243.830 1.00 41.56 194 PRO q O 1
ATOM 1501 N N . SER A 1 195 ? 196.090 250.819 244.581 1.00 47.23 195 SER q N 1
ATOM 1502 C CA . SER A 1 195 ? 197.084 251.871 244.710 1.00 47.23 195 SER q CA 1
ATOM 1503 C C . SER A 1 195 ? 198.114 251.492 245.773 1.00 47.23 195 SER q C 1
ATOM 1504 O O . SER A 1 195 ? 197.747 250.952 246.825 1.00 47.23 195 SER q O 1
ATOM 1507 N N . PRO A 1 196 ? 199.404 251.743 245.533 1.00 46.34 196 PRO q N 1
ATOM 1508 C CA . PRO A 1 196 ? 200.406 251.428 246.563 1.00 46.34 196 PRO q CA 1
ATOM 1509 C C . PRO A 1 196 ? 200.205 252.203 247.851 1.00 46.34 196 PRO q C 1
ATOM 1510 O O . PRO A 1 196 ? 200.509 251.678 248.929 1.00 46.34 196 PRO q O 1
ATOM 1514 N N . ASN A 1 197 ? 199.688 253.428 247.781 1.00 48.70 197 ASN q N 1
ATOM 1515 C CA . ASN A 1 197 ? 199.484 254.255 248.961 1.00 48.70 197 ASN q CA 1
ATOM 1516 C C . ASN A 1 197 ? 198.239 253.868 249.749 1.00 48.70 197 ASN q C 1
ATOM 1517 O O . ASN A 1 197 ? 197.795 254.645 250.602 1.00 48.70 197 ASN q O 1
ATOM 1522 N N . THR A 1 198 ? 197.667 252.696 249.486 1.00 51.96 198 THR q N 1
ATOM 1523 C CA . THR A 1 198 ? 196.531 252.224 250.259 1.00 51.96 198 THR q CA 1
ATOM 1524 C C . THR A 1 198 ? 196.981 251.794 251.654 1.00 51.96 198 THR q C 1
ATOM 1525 O O . THR A 1 198 ? 198.173 251.746 251.969 1.00 51.96 198 THR q O 1
ATOM 1529 N N . ASP A 1 199 ? 195.999 251.476 252.500 1.00 55.71 199 ASP q N 1
ATOM 1530 C CA . ASP A 1 199 ? 196.291 251.109 253.880 1.00 55.71 199 ASP q CA 1
ATOM 1531 C C . ASP A 1 199 ? 197.114 249.832 253.983 1.00 55.71 199 ASP q C 1
ATOM 1532 O O . ASP A 1 199 ? 197.801 249.633 254.989 1.00 55.71 199 ASP q O 1
ATOM 1537 N N . GLY A 1 200 ? 197.063 248.968 252.973 1.00 49.63 200 GLY q N 1
ATOM 1538 C CA . GLY A 1 200 ? 197.799 247.722 253.000 1.00 49.63 200 GLY q CA 1
ATOM 1539 C C . GLY A 1 200 ? 197.135 246.605 253.771 1.00 49.63 200 GLY q C 1
ATOM 1540 O O . GLY A 1 200 ? 197.700 245.504 253.842 1.00 49.63 200 GLY q O 1
ATOM 1541 N N . ASP A 1 201 ? 195.961 246.845 254.350 1.00 50.71 201 ASP q N 1
ATOM 1542 C CA . ASP A 1 201 ? 195.232 245.824 255.090 1.00 50.71 201 ASP q CA 1
ATOM 1543 C C . ASP A 1 201 ? 193.803 245.631 254.614 1.00 50.71 201 ASP q C 1
ATOM 1544 O O . ASP A 1 201 ? 193.161 244.662 255.037 1.00 50.71 201 ASP q O 1
ATOM 1549 N N . GLN A 1 202 ? 193.287 246.497 253.744 1.00 50.24 202 GLN q N 1
ATOM 1550 C CA . GLN A 1 202 ? 191.914 246.399 253.272 1.00 50.24 202 GLN q CA 1
ATOM 1551 C C . GLN A 1 202 ? 191.774 245.554 252.013 1.00 50.24 202 GLN q C 1
ATOM 1552 O O . GLN A 1 202 ? 190.661 245.437 251.488 1.00 50.24 202 GLN q O 1
ATOM 1558 N N . SER A 1 203 ? 192.861 244.968 251.515 1.00 43.05 203 SER q N 1
ATOM 1559 C CA . SER A 1 203 ? 192.803 244.151 250.313 1.00 43.05 203 SER q CA 1
ATOM 1560 C C . SER A 1 203 ? 193.887 243.087 250.383 1.00 43.05 203 SER q C 1
ATOM 1561 O O . SER A 1 203 ? 194.854 243.206 251.139 1.00 43.05 203 SER q O 1
ATOM 1564 N N . ALA A 1 204 ? 193.714 242.041 249.577 1.00 37.46 204 ALA q N 1
ATOM 1565 C CA . ALA A 1 204 ? 194.635 240.914 249.548 1.00 37.46 204 ALA q CA 1
ATOM 1566 C C . ALA A 1 204 ? 195.634 240.997 248.401 1.00 37.46 204 ALA q C 1
ATOM 1567 O O . ALA A 1 204 ? 196.364 240.032 248.158 1.00 37.46 204 ALA q O 1
ATOM 1569 N N . PHE A 1 205 ? 195.684 242.125 247.689 1.00 34.07 205 PHE q N 1
ATOM 1570 C CA . PHE A 1 205 ? 196.587 242.295 246.558 1.00 34.07 205 PHE q CA 1
ATOM 1571 C C . PHE A 1 205 ? 197.650 243.357 246.818 1.00 34.07 205 PHE q C 1
ATOM 1572 O O . PHE A 1 205 ? 198.231 243.891 245.868 1.00 34.07 205 PHE q O 1
ATOM 1580 N N . VAL A 1 206 ? 197.914 243.676 248.082 1.00 34.18 206 VAL q N 1
ATOM 1581 C CA . VAL A 1 206 ? 198.889 244.694 248.459 1.00 34.18 206 VAL q CA 1
ATOM 1582 C C . VAL A 1 206 ? 199.896 244.066 249.411 1.00 34.18 206 VAL q C 1
ATOM 1583 O O . VAL A 1 206 ? 199.512 243.426 250.396 1.00 34.18 206 VAL q O 1
ATOM 1587 N N . LEU A 1 207 ? 201.178 244.250 249.116 1.00 32.58 207 LEU q N 1
ATOM 1588 C CA . LEU A 1 207 ? 202.264 243.745 249.946 1.00 32.58 207 LEU q CA 1
ATOM 1589 C C . LEU A 1 207 ? 203.042 244.919 250.524 1.00 32.58 207 LEU q C 1
ATOM 1590 O O . LEU A 1 207 ? 203.404 245.847 249.794 1.00 32.58 207 LEU q O 1
ATOM 1595 N N . GLN A 1 208 ? 203.297 244.874 251.828 1.00 36.36 208 GLN q N 1
ATOM 1596 C CA . GLN A 1 208 ? 204.030 245.919 252.527 1.00 36.36 208 GLN q CA 1
ATOM 1597 C C . GLN A 1 208 ? 205.267 245.325 253.183 1.00 36.36 208 GLN q C 1
ATOM 1598 O O . GLN A 1 208 ? 205.218 244.224 253.741 1.00 36.36 208 GLN q O 1
ATOM 1604 N N . ALA A 1 209 ? 206.376 246.057 253.110 1.00 34.28 209 ALA q N 1
ATOM 1605 C CA . ALA A 1 209 ? 207.625 245.597 253.704 1.00 34.28 209 ALA q CA 1
ATOM 1606 C C . ALA A 1 209 ? 207.488 245.535 255.219 1.00 34.28 209 ALA q C 1
ATOM 1607 O O . ALA A 1 209 ? 207.284 246.561 255.875 1.00 34.28 209 ALA q O 1
ATOM 1609 N N . GLY A 1 210 ? 207.601 244.330 255.774 1.00 31.30 210 GLY q N 1
ATOM 1610 C CA . GLY A 1 210 ? 207.488 244.114 257.196 1.00 31.30 210 GLY q CA 1
ATOM 1611 C C . GLY A 1 210 ? 206.111 243.709 257.674 1.00 31.30 210 GLY q C 1
ATOM 1612 O O . GLY A 1 210 ? 205.993 243.132 258.759 1.00 31.30 210 GLY q O 1
ATOM 1613 N N . HIS A 1 211 ? 205.065 243.991 256.896 1.00 33.68 211 HIS q N 1
ATOM 1614 C CA . HIS A 1 211 ? 203.720 243.588 257.286 1.00 33.68 211 HIS q CA 1
ATOM 1615 C C . HIS A 1 211 ? 203.512 242.094 257.083 1.00 33.68 211 HIS q C 1
ATOM 1616 O O . HIS A 1 211 ? 203.136 241.378 258.017 1.00 33.68 211 HIS q O 1
ATOM 1623 N N . ASP A 1 212 ? 203.821 241.606 255.874 1.00 31.79 212 ASP q N 1
ATOM 1624 C CA . ASP A 1 212 ? 203.590 240.169 255.558 1.00 31.79 212 ASP q CA 1
ATOM 1625 C C . ASP A 1 212 ? 204.707 239.610 254.665 1.00 31.79 212 ASP q C 1
ATOM 1626 O O . ASP A 1 212 ? 204.660 238.402 254.368 1.00 31.79 212 ASP q O 1
ATOM 1631 N N . ILE A 1 213 ? 205.668 240.444 254.254 1.00 26.87 213 ILE q N 1
ATOM 1632 C CA . ILE A 1 213 ? 206.715 239.994 253.340 1.00 26.87 213 ILE q CA 1
ATOM 1633 C C . ILE A 1 213 ? 207.742 239.225 254.165 1.00 26.87 213 ILE q C 1
ATOM 1634 O O . ILE A 1 213 ? 208.602 239.817 254.818 1.00 26.87 213 ILE q O 1
ATOM 1639 N N . LEU A 1 214 ? 207.648 237.894 254.145 1.00 26.58 214 LEU q N 1
ATOM 1640 C CA . LEU A 1 214 ? 208.603 237.074 254.884 1.00 26.58 214 LEU q CA 1
ATOM 1641 C C . LEU A 1 214 ? 209.987 237.142 254.251 1.00 26.58 214 LEU q C 1
ATOM 1642 O O . LEU A 1 214 ? 210.993 237.311 254.950 1.00 26.58 214 LEU q O 1
ATOM 1647 N N . ARG A 1 215 ? 210.059 237.007 252.928 1.00 26.27 215 ARG q N 1
ATOM 1648 C CA . ARG A 1 215 ? 211.321 237.086 252.204 1.00 26.27 215 ARG q CA 1
ATOM 1649 C C . ARG A 1 215 ? 211.124 237.917 250.946 1.00 26.27 215 ARG q C 1
ATOM 1650 O O . ARG A 1 215 ? 210.087 237.815 250.289 1.00 26.27 215 ARG q O 1
ATOM 1658 N N . LEU A 1 216 ? 212.121 238.731 250.607 1.00 25.21 216 LEU q N 1
ATOM 1659 C CA . LEU A 1 216 ? 212.011 239.634 249.471 1.00 25.21 216 LEU q CA 1
ATOM 1660 C C . LEU A 1 216 ? 213.296 239.611 248.657 1.00 25.21 216 LEU q C 1
ATOM 1661 O O . LEU A 1 216 ? 214.395 239.604 249.217 1.00 25.21 216 LEU q O 1
ATOM 1666 N N . ARG A 1 217 ? 213.145 239.600 247.331 1.00 26.49 217 ARG q N 1
ATOM 1667 C CA . ARG A 1 217 ? 214.277 239.638 246.402 1.00 26.49 217 ARG q CA 1
ATOM 1668 C C . ARG A 1 217 ? 213.806 240.392 245.158 1.00 26.49 217 ARG q C 1
ATOM 1669 O O . ARG A 1 217 ? 213.207 239.805 244.256 1.00 26.49 217 ARG q O 1
ATOM 1677 N N . ALA A 1 218 ? 214.068 241.695 245.129 1.00 26.48 218 ALA q N 1
ATOM 1678 C CA . ALA A 1 218 ? 213.673 242.548 244.017 1.00 26.48 218 ALA q CA 1
ATOM 1679 C C . ALA A 1 218 ? 214.913 243.165 243.394 1.00 26.48 218 ALA q C 1
ATOM 1680 O O . ALA A 1 218 ? 215.742 243.746 244.102 1.00 26.48 218 ALA q O 1
ATOM 1682 N N . ALA A 1 219 ? 215.038 243.040 242.076 1.00 26.45 219 ALA q N 1
ATOM 1683 C CA . ALA A 1 219 ? 216.195 243.542 241.352 1.00 26.45 219 ALA q CA 1
ATOM 1684 C C . ALA A 1 219 ? 215.734 244.329 240.137 1.00 26.45 219 ALA q C 1
ATOM 1685 O O . ALA A 1 219 ? 214.915 243.843 239.348 1.00 26.45 219 ALA q O 1
ATOM 1687 N N . VAL A 1 220 ? 216.259 245.541 239.991 1.00 26.81 220 VAL q N 1
ATOM 1688 C CA . VAL A 1 220 ? 216.026 246.379 238.822 1.00 26.81 220 VAL q CA 1
ATOM 1689 C C . VAL A 1 220 ? 217.374 246.587 238.150 1.00 26.81 220 VAL q C 1
ATOM 1690 O O . VAL A 1 220 ? 218.305 247.117 238.768 1.00 26.81 220 VAL q O 1
ATOM 1694 N N . THR A 1 221 ? 217.478 246.176 236.889 1.00 27.70 221 THR q N 1
ATOM 1695 C CA . THR A 1 221 ? 218.756 246.157 236.196 1.00 27.70 221 THR q CA 1
ATOM 1696 C C . THR A 1 221 ? 218.615 246.740 234.798 1.00 27.70 221 THR q C 1
ATOM 1697 O O . THR A 1 221 ? 217.536 246.738 234.201 1.00 27.70 221 THR q O 1
ATOM 1701 N N . ALA A 1 222 ? 219.735 247.244 234.288 1.00 28.91 222 ALA q N 1
ATOM 1702 C CA . ALA A 1 222 ? 219.863 247.725 232.920 1.00 28.91 222 ALA q CA 1
ATOM 1703 C C . ALA A 1 222 ? 220.893 246.896 232.167 1.00 28.91 222 ALA q C 1
ATOM 1704 O O . ALA A 1 222 ? 221.739 247.425 231.443 1.00 28.91 222 ALA q O 1
ATOM 1706 N N . ALA A 1 223 ? 220.833 245.574 232.347 1.00 31.26 223 ALA q N 1
ATOM 1707 C CA . ALA A 1 223 ? 221.850 244.693 231.784 1.00 31.26 223 ALA q CA 1
ATOM 1708 C C . ALA A 1 223 ? 221.851 244.744 230.260 1.00 31.26 223 ALA q C 1
ATOM 1709 O O . ALA A 1 223 ? 222.902 244.921 229.634 1.00 31.26 223 ALA q O 1
ATOM 1711 N N . ASP A 1 224 ? 220.682 244.586 229.643 1.00 31.62 224 ASP q N 1
ATOM 1712 C CA . ASP A 1 224 ? 220.580 244.576 228.188 1.00 31.62 224 ASP q CA 1
ATOM 1713 C C . ASP A 1 224 ? 219.377 245.387 227.730 1.00 31.62 224 ASP q C 1
ATOM 1714 O O . ASP A 1 224 ? 218.624 244.971 226.845 1.00 31.62 224 ASP q O 1
ATOM 1719 N N . GLN A 1 225 ? 219.180 246.561 228.325 1.00 30.14 225 GLN q N 1
ATOM 1720 C CA . GLN A 1 225 ? 218.083 247.443 227.948 1.00 30.14 225 GLN q CA 1
ATOM 1721 C C . GLN A 1 225 ? 218.534 248.349 226.809 1.00 30.14 225 GLN q C 1
ATOM 1722 O O . GLN A 1 225 ? 219.499 249.107 226.956 1.00 30.14 225 GLN q O 1
ATOM 1728 N N . ILE A 1 226 ? 217.837 248.266 225.679 1.00 29.50 226 ILE q N 1
ATOM 1729 C CA . ILE A 1 226 ? 218.133 249.068 224.500 1.00 29.50 226 ILE q CA 1
ATOM 1730 C C . ILE A 1 226 ? 216.851 249.754 224.052 1.00 29.50 226 ILE q C 1
ATOM 1731 O O . ILE A 1 226 ? 215.777 249.141 224.050 1.00 29.50 226 ILE q O 1
ATOM 1736 N N . GLY A 1 227 ? 216.962 251.030 223.681 1.00 29.74 227 GLY q N 1
ATOM 1737 C CA . GLY A 1 227 ? 215.775 251.799 223.341 1.00 29.74 227 GLY q CA 1
ATOM 1738 C C . GLY A 1 227 ? 215.044 251.272 222.122 1.00 29.74 227 GLY q C 1
ATOM 1739 O O . GLY A 1 227 ? 213.813 251.189 222.115 1.00 29.74 227 GLY q O 1
ATOM 1740 N N . LYS A 1 228 ? 215.781 250.906 221.079 1.00 29.85 228 LYS q N 1
ATOM 1741 C CA . LYS A 1 228 ? 215.196 250.511 219.806 1.00 29.85 228 LYS q CA 1
ATOM 1742 C C . LYS A 1 228 ? 215.605 249.089 219.455 1.00 29.85 228 LYS q C 1
ATOM 1743 O O . LYS A 1 228 ? 216.749 248.687 219.684 1.00 29.85 228 LYS q O 1
ATOM 1749 N N . VAL A 1 229 ? 214.662 248.331 218.899 1.00 29.83 229 VAL q N 1
ATOM 1750 C CA . VAL A 1 229 ? 214.911 246.963 218.457 1.00 29.83 229 VAL q CA 1
ATOM 1751 C C . VAL A 1 229 ? 214.292 246.790 217.078 1.00 29.83 229 VAL q C 1
ATOM 1752 O O . VAL A 1 229 ? 213.128 247.141 216.871 1.00 29.83 229 VAL q O 1
ATOM 1756 N N . GLU A 1 230 ? 215.059 246.252 216.132 1.00 32.03 230 GLU q N 1
ATOM 1757 C CA . GLU A 1 230 ? 214.572 246.083 214.772 1.00 32.03 230 GLU q CA 1
ATOM 1758 C C . GLU A 1 230 ? 214.509 244.609 214.396 1.00 32.03 230 GLU q C 1
ATOM 1759 O O . GLU A 1 230 ? 215.290 243.785 214.879 1.00 32.03 230 GLU q O 1
ATOM 1765 N N . SER A 1 231 ? 213.544 244.295 213.537 1.00 32.24 231 SER q N 1
ATOM 1766 C CA . SER A 1 231 ? 213.396 242.977 212.936 1.00 32.24 231 SER q CA 1
ATOM 1767 C C . SER A 1 231 ? 213.278 243.149 211.430 1.00 32.24 231 SER q C 1
ATOM 1768 O O . SER A 1 231 ? 212.620 244.079 210.953 1.00 32.24 231 SER q O 1
ATOM 1771 N N . ARG A 1 232 ? 213.923 242.257 210.680 1.00 29.57 232 ARG q N 1
ATOM 1772 C CA . ARG A 1 232 ? 214.061 242.442 209.244 1.00 29.57 232 ARG q CA 1
ATOM 1773 C C . ARG A 1 232 ? 213.714 241.159 208.506 1.00 29.57 232 ARG q C 1
ATOM 1774 O O . ARG A 1 232 ? 213.897 240.053 209.022 1.00 29.57 232 ARG q O 1
ATOM 1782 N N . GLY A 1 233 ? 213.218 241.324 207.280 1.00 31.76 233 GLY q N 1
ATOM 1783 C CA . GLY A 1 233 ? 212.818 240.212 206.447 1.00 31.76 233 GLY q CA 1
ATOM 1784 C C . GLY A 1 233 ? 212.943 240.558 204.978 1.00 31.76 233 GLY q C 1
ATOM 1785 O O . GLY A 1 233 ? 213.249 241.691 204.602 1.00 31.76 233 GLY q O 1
ATOM 1786 N N . TRP A 1 234 ? 212.686 239.554 204.143 1.00 30.08 234 TRP q N 1
ATOM 1787 C CA . TRP A 1 234 ? 212.841 239.656 202.696 1.00 30.08 234 TRP q CA 1
ATOM 1788 C C . TRP A 1 234 ? 211.488 239.437 202.036 1.00 30.08 234 TRP q C 1
ATOM 1789 O O . TRP A 1 234 ? 210.800 238.455 202.335 1.00 30.08 234 TRP q O 1
ATOM 1800 N N . ASN A 1 235 ? 211.108 240.350 201.145 1.00 30.36 235 ASN q N 1
ATOM 1801 C CA . ASN A 1 235 ? 209.879 240.223 200.375 1.00 30.36 235 ASN q CA 1
ATOM 1802 C C . ASN A 1 235 ? 210.236 239.821 198.949 1.00 30.36 235 ASN q C 1
ATOM 1803 O O . ASN A 1 235 ? 210.967 240.543 198.261 1.00 30.36 235 ASN q O 1
ATOM 1808 N N . VAL A 1 236 ? 209.710 238.678 198.514 1.00 29.01 236 VAL q N 1
ATOM 1809 C CA . VAL A 1 236 ? 210.110 238.093 197.240 1.00 29.01 236 VAL q CA 1
ATOM 1810 C C . VAL A 1 236 ? 209.273 238.607 196.073 1.00 29.01 236 VAL q C 1
ATOM 1811 O O . VAL A 1 236 ? 209.747 238.617 194.933 1.00 29.01 236 VAL q O 1
ATOM 1815 N N . THR A 1 237 ? 208.033 239.032 196.325 1.00 30.68 237 THR q N 1
ATOM 1816 C CA . THR A 1 237 ? 207.190 239.533 195.249 1.00 30.68 237 THR q CA 1
ATOM 1817 C C . THR A 1 237 ? 207.658 240.879 194.714 1.00 30.68 237 THR q C 1
ATOM 1818 O O . THR A 1 237 ? 207.168 241.313 193.668 1.00 30.68 237 THR q O 1
ATOM 1822 N N . THR A 1 238 ? 208.582 241.546 195.405 1.00 30.86 238 THR q N 1
ATOM 1823 C CA . THR A 1 238 ? 209.074 242.839 194.961 1.00 30.86 238 THR q CA 1
ATOM 1824 C C . THR A 1 238 ? 210.587 242.968 195.119 1.00 30.86 238 THR q C 1
ATOM 1825 O O . THR A 1 238 ? 211.156 243.971 194.676 1.00 30.86 238 THR q O 1
ATOM 1829 N N . LYS A 1 239 ? 211.260 241.962 195.685 1.00 30.57 239 LYS q N 1
ATOM 1830 C CA . LYS A 1 239 ? 212.675 242.053 196.049 1.00 30.57 239 LYS q CA 1
ATOM 1831 C C . LYS A 1 239 ? 212.911 243.242 196.978 1.00 30.57 239 LYS q C 1
ATOM 1832 O O . LYS A 1 239 ? 213.640 244.182 196.659 1.00 30.57 239 LYS q O 1
ATOM 1838 N N . LYS A 1 240 ? 212.275 243.189 198.144 1.00 30.95 240 LYS q N 1
ATOM 1839 C CA . LYS A 1 240 ? 212.319 244.312 199.068 1.00 30.95 240 LYS q CA 1
ATOM 1840 C C . LYS A 1 240 ? 212.898 243.886 200.407 1.00 30.95 240 LYS q C 1
ATOM 1841 O O . LYS A 1 240 ? 212.528 242.847 200.958 1.00 30.95 240 LYS q O 1
ATOM 1847 N N . LYS A 1 241 ? 213.812 244.701 200.920 1.00 31.68 241 LYS q N 1
ATOM 1848 C CA . LYS A 1 241 ? 214.347 244.531 202.268 1.00 31.68 241 LYS q CA 1
ATOM 1849 C C . LYS A 1 241 ? 213.367 245.198 203.224 1.00 31.68 241 LYS q C 1
ATOM 1850 O O . LYS A 1 241 ? 213.385 246.418 203.396 1.00 31.68 241 LYS q O 1
ATOM 1856 N N . ILE A 1 242 ? 212.489 244.409 203.830 1.00 32.11 242 ILE q N 1
ATOM 1857 C CA . ILE A 1 242 ? 211.490 244.946 204.742 1.00 32.11 242 ILE q CA 1
ATOM 1858 C C . ILE A 1 242 ? 212.090 244.992 206.139 1.00 32.11 242 ILE q C 1
ATOM 1859 O O . ILE A 1 242 ? 212.837 244.094 206.546 1.00 32.11 242 ILE q O 1
ATOM 1864 N N . THR A 1 243 ? 211.802 246.069 206.864 1.00 32.15 243 THR q N 1
ATOM 1865 C CA . THR A 1 243 ? 212.376 246.279 208.185 1.00 32.15 243 THR q CA 1
ATOM 1866 C C . THR A 1 243 ? 211.352 246.957 209.082 1.00 32.15 243 THR q C 1
ATOM 1867 O O . THR A 1 243 ? 210.476 247.686 208.611 1.00 32.15 243 THR q O 1
ATOM 1871 N N . GLU A 1 244 ? 211.470 246.703 210.384 1.00 33.99 244 GLU q N 1
ATOM 1872 C CA . GLU A 1 244 ? 210.604 247.331 211.370 1.00 33.99 244 GLU q CA 1
ATOM 1873 C C . GLU A 1 244 ? 211.413 247.645 212.617 1.00 33.99 244 GLU q C 1
ATOM 1874 O O . GLU A 1 244 ? 211.997 246.743 213.222 1.00 33.99 244 GLU q O 1
ATOM 1880 N N . ILE A 1 245 ? 211.438 248.921 212.994 1.00 31.58 245 ILE q N 1
ATOM 1881 C CA . ILE A 1 245 ? 212.083 249.382 214.217 1.00 31.58 245 ILE q CA 1
ATOM 1882 C C . ILE A 1 245 ? 210.992 249.694 215.227 1.00 31.58 245 ILE q C 1
ATOM 1883 O O . ILE A 1 245 ? 210.049 250.435 214.922 1.00 31.58 245 ILE q O 1
ATOM 1888 N N . ALA A 1 246 ? 211.117 249.135 216.425 1.00 31.22 246 ALA q N 1
ATOM 1889 C CA . ALA A 1 246 ? 210.126 249.307 217.472 1.00 31.22 246 ALA q CA 1
ATOM 1890 C C . ALA A 1 246 ? 210.796 249.807 218.740 1.00 31.22 246 ALA q C 1
ATOM 1891 O O . ALA A 1 246 ? 211.961 249.484 219.009 1.00 31.22 246 ALA q O 1
ATOM 1893 N N . PRO A 1 247 ? 210.087 250.601 219.534 1.00 31.04 247 PRO q N 1
ATOM 1894 C CA . PRO A 1 247 ? 210.670 251.116 220.773 1.00 31.04 247 PRO q CA 1
ATOM 1895 C C . PRO A 1 247 ? 210.565 250.113 221.909 1.00 31.04 247 PRO q C 1
ATOM 1896 O O . PRO A 1 247 ? 209.682 249.254 221.942 1.00 31.04 247 PRO q O 1
ATOM 1900 N N . ALA A 1 248 ? 211.496 250.238 222.848 1.00 30.03 248 ALA q N 1
ATOM 1901 C CA . ALA A 1 248 ? 211.508 249.448 224.071 1.00 30.03 248 ALA q CA 1
ATOM 1902 C C . ALA A 1 248 ? 211.590 250.360 225.282 1.00 30.03 248 ALA q C 1
ATOM 1903 O O . ALA A 1 248 ? 212.281 250.070 226.262 1.00 30.03 248 ALA q O 1
ATOM 1905 N N . THR A 1 249 ? 210.881 251.485 225.226 1.00 30.84 249 THR q N 1
ATOM 1906 C CA . THR A 1 249 ? 210.881 252.477 226.292 1.00 30.84 249 THR q CA 1
ATOM 1907 C C . THR A 1 249 ? 209.669 252.358 227.204 1.00 30.84 249 THR q C 1
ATOM 1908 O O . THR A 1 249 ? 209.491 253.194 228.094 1.00 30.84 249 THR q O 1
ATOM 1912 N N . THR A 1 250 ? 208.833 251.344 227.004 1.00 32.88 250 THR q N 1
ATOM 1913 C CA . THR A 1 250 ? 207.666 251.140 227.847 1.00 32.88 250 THR q CA 1
ATOM 1914 C C . THR A 1 250 ? 207.389 249.649 227.948 1.00 32.88 250 THR q C 1
ATOM 1915 O O . THR A 1 250 ? 207.814 248.857 227.101 1.00 32.88 250 THR q O 1
ATOM 1919 N N . ASP A 1 251 ? 206.669 249.273 228.999 1.00 33.11 251 ASP q N 1
ATOM 1920 C CA . ASP A 1 251 ? 206.370 247.873 229.261 1.00 33.11 251 ASP q CA 1
ATOM 1921 C C . ASP A 1 251 ? 205.085 247.749 230.072 1.00 33.11 251 ASP q C 1
ATOM 1922 O O . ASP A 1 251 ? 204.998 248.274 231.191 1.00 33.11 251 ASP q O 1
ATOM 1927 N N . PRO A 1 252 ? 204.064 247.081 229.532 1.00 31.56 252 PRO q N 1
ATOM 1928 C CA . PRO A 1 252 ? 202.768 247.028 230.228 1.00 31.56 252 PRO q CA 1
ATOM 1929 C C . PRO A 1 252 ? 202.817 246.340 231.580 1.00 31.56 252 PRO q C 1
ATOM 1930 O O . PRO A 1 252 ? 202.059 246.717 232.482 1.00 31.56 252 PRO q O 1
ATOM 1934 N N . GLY A 1 253 ? 203.681 245.342 231.751 1.00 30.31 253 GLY q N 1
ATOM 1935 C CA . GLY A 1 253 ? 203.642 244.526 232.950 1.00 30.31 253 GLY q CA 1
ATOM 1936 C C . GLY A 1 253 ? 204.270 245.128 234.188 1.00 30.31 253 GLY q C 1
ATOM 1937 O O . GLY A 1 253 ? 204.011 244.636 235.289 1.00 30.31 253 GLY q O 1
ATOM 1938 N N . ILE A 1 254 ? 205.083 246.171 234.047 1.00 28.31 254 ILE q N 1
ATOM 1939 C CA . ILE A 1 254 ? 205.826 246.743 235.164 1.00 28.31 254 ILE q CA 1
ATOM 1940 C C . ILE A 1 254 ? 205.587 248.245 235.212 1.00 28.31 254 ILE q C 1
ATOM 1941 O O . ILE A 1 254 ? 205.576 248.916 234.174 1.00 28.31 254 ILE q O 1
ATOM 1946 N N . SER A 1 255 ? 205.396 248.772 236.423 1.00 29.54 255 SER q N 1
ATOM 1947 C CA . SER A 1 255 ? 205.251 250.214 236.632 1.00 29.54 255 SER q CA 1
ATOM 1948 C C . SER A 1 255 ? 205.901 250.538 237.974 1.00 29.54 255 SER q C 1
ATOM 1949 O O . SER A 1 255 ? 205.268 250.390 239.023 1.00 29.54 255 SER q O 1
ATOM 1952 N N . ILE A 1 256 ? 207.159 250.976 237.931 1.00 29.11 256 ILE q N 1
ATOM 1953 C CA . ILE A 1 256 ? 207.964 251.141 239.137 1.00 29.11 256 ILE q CA 1
ATOM 1954 C C . ILE A 1 256 ? 208.572 252.536 239.215 1.00 29.11 256 ILE q C 1
ATOM 1955 O O . ILE A 1 256 ? 209.661 252.713 239.773 1.00 29.11 256 ILE q O 1
ATOM 1960 N N . LYS A 1 257 ? 207.886 253.523 238.633 1.00 30.27 257 LYS q N 1
ATOM 1961 C CA . LYS A 1 257 ? 208.302 254.925 238.641 1.00 30.27 257 LYS q CA 1
ATOM 1962 C C . LYS A 1 257 ? 209.515 255.144 237.747 1.00 30.27 257 LYS q C 1
ATOM 1963 O O . LYS A 1 257 ? 209.925 256.287 237.519 1.00 30.27 257 LYS q O 1
ATOM 1969 N N . TRP A 1 258 ? 210.083 254.059 237.225 1.00 27.15 258 TRP q N 1
ATOM 1970 C CA . TRP A 1 258 ? 211.247 254.103 236.351 1.00 27.15 258 TRP q CA 1
ATOM 1971 C C . TRP A 1 258 ? 210.982 253.211 235.149 1.00 27.15 258 TRP q C 1
ATOM 1972 O O . TRP A 1 258 ? 210.515 252.077 235.305 1.00 27.15 258 TRP q O 1
ATOM 1983 N N . THR A 1 259 ? 211.273 253.721 233.963 1.00 27.98 259 THR q N 1
ATOM 1984 C CA . THR A 1 259 ? 211.000 253.005 232.729 1.00 27.98 259 THR q CA 1
ATOM 1985 C C . THR A 1 259 ? 212.301 252.630 232.026 1.00 27.98 259 THR q C 1
ATOM 1986 O O . THR A 1 259 ? 213.332 253.279 232.232 1.00 27.98 259 THR q O 1
ATOM 1990 N N . PRO A 1 260 ? 212.291 251.586 231.194 1.00 28.05 260 PRO q N 1
ATOM 1991 C CA . PRO A 1 260 ? 213.517 251.219 230.467 1.00 28.05 260 PRO q CA 1
ATOM 1992 C C . PRO A 1 260 ? 214.026 252.313 229.549 1.00 28.05 260 PRO q C 1
ATOM 1993 O O . PRO A 1 260 ? 215.198 252.272 229.153 1.00 28.05 260 PRO q O 1
ATOM 1997 N N . GLY A 1 261 ? 213.182 253.281 229.187 1.00 27.78 261 GLY q N 1
ATOM 1998 C CA . GLY A 1 261 ? 213.660 254.407 228.402 1.00 27.78 261 GLY q CA 1
ATOM 1999 C C . GLY A 1 261 ? 214.760 255.177 229.107 1.00 27.78 261 GLY q C 1
ATOM 2000 O O . GLY A 1 261 ? 215.722 255.619 228.475 1.00 27.78 261 GLY q O 1
ATOM 2001 N N . THR A 1 262 ? 214.635 255.343 230.425 1.00 27.99 262 THR q N 1
ATOM 2002 C CA . THR A 1 262 ? 215.697 255.989 231.190 1.00 27.99 262 THR q CA 1
ATOM 2003 C C . THR A 1 262 ? 216.985 255.177 231.135 1.00 27.99 262 THR q C 1
ATOM 2004 O O . THR A 1 262 ? 218.078 255.738 230.993 1.00 27.99 262 THR q O 1
ATOM 2008 N N . ALA A 1 263 ? 216.873 253.850 231.245 1.00 28.42 263 ALA q N 1
ATOM 2009 C CA . ALA A 1 263 ? 218.057 252.999 231.169 1.00 28.42 263 ALA q CA 1
ATOM 2010 C C . ALA A 1 263 ? 218.734 253.119 229.811 1.00 28.42 263 ALA q C 1
ATOM 2011 O O . ALA A 1 263 ? 219.965 253.198 229.728 1.00 28.42 263 ALA q O 1
ATOM 2013 N N . ALA A 1 264 ? 217.947 253.128 228.735 1.00 28.40 264 ALA q N 1
ATOM 2014 C CA . ALA A 1 264 ? 218.521 253.274 227.403 1.00 28.40 264 ALA q CA 1
ATOM 2015 C C . ALA A 1 264 ? 219.169 254.641 227.221 1.00 28.40 264 ALA q C 1
ATOM 2016 O O . ALA A 1 264 ? 220.268 254.745 226.663 1.00 28.40 264 ALA q O 1
ATOM 2018 N N . GLY A 1 265 ? 218.505 255.702 227.686 1.00 28.88 265 GLY q N 1
ATOM 2019 C CA . GLY A 1 265 ? 219.044 257.039 227.499 1.00 28.88 265 GLY q CA 1
ATOM 2020 C C . GLY A 1 265 ? 220.314 257.287 228.290 1.00 28.88 265 GLY q C 1
ATOM 2021 O O . GLY A 1 265 ? 221.252 257.912 227.792 1.00 28.88 265 GLY q O 1
ATOM 2022 N N . LYS A 1 266 ? 220.363 256.799 229.532 1.00 26.97 266 LYS q N 1
ATOM 2023 C CA . LYS A 1 266 ? 221.508 257.070 230.393 1.00 26.97 266 LYS q CA 1
ATOM 2024 C C . LYS A 1 266 ? 222.787 256.399 229.910 1.00 26.97 266 LYS q C 1
ATOM 2025 O O . LYS A 1 266 ? 223.866 256.743 230.403 1.00 26.97 266 LYS q O 1
ATOM 2031 N N . PHE A 1 267 ? 222.696 255.465 228.972 1.00 28.40 267 PHE q N 1
ATOM 2032 C CA . PHE A 1 267 ? 223.857 254.824 228.372 1.00 28.40 267 PHE q CA 1
ATOM 2033 C C . PHE A 1 267 ? 223.928 255.186 226.891 1.00 28.40 267 PHE q C 1
ATOM 2034 O O . PHE A 1 267 ? 223.133 255.982 226.383 1.00 28.40 267 PHE q O 1
ATOM 2042 N N . LYS A 1 268 ? 224.895 254.595 226.201 1.00 31.62 268 LYS q N 1
ATOM 2043 C CA . LYS A 1 268 ? 225.062 254.868 224.783 1.00 31.62 268 LYS q CA 1
ATOM 2044 C C . LYS A 1 268 ? 223.876 254.317 223.997 1.00 31.62 268 LYS q C 1
ATOM 2045 O O . LYS A 1 268 ? 223.330 253.266 224.346 1.00 31.62 268 LYS q O 1
ATOM 2051 N N . PRO A 1 269 ? 223.452 254.998 222.932 1.00 31.00 269 PRO q N 1
ATOM 2052 C CA . PRO A 1 269 ? 222.291 254.548 222.132 1.00 31.00 269 PRO q CA 1
ATOM 2053 C C . PRO A 1 269 ? 222.606 253.371 221.208 1.00 31.00 269 PRO q C 1
ATOM 2054 O O . PRO A 1 269 ? 222.922 253.510 220.028 1.00 31.00 269 PRO q O 1
ATOM 2058 N N . GLY A 1 270 ? 222.521 252.168 221.766 1.00 30.11 270 GLY q N 1
ATOM 2059 C CA . GLY A 1 270 ? 222.768 250.955 221.015 1.00 30.11 270 GLY q CA 1
ATOM 2060 C C . GLY A 1 270 ? 221.554 250.498 220.234 1.00 30.11 270 GLY q C 1
ATOM 2061 O O . GLY A 1 270 ? 220.553 251.209 220.106 1.00 30.11 270 GLY q O 1
ATOM 2062 N N . LYS A 1 271 ? 221.650 249.283 219.697 1.00 30.35 271 LYS q N 1
ATOM 2063 C CA . LYS A 1 271 ? 220.566 248.703 218.916 1.00 30.35 271 LYS q CA 1
ATOM 2064 C C . LYS A 1 271 ? 220.727 247.189 218.902 1.00 30.35 271 LYS q C 1
ATOM 2065 O O . LYS A 1 271 ? 221.820 246.661 219.121 1.00 30.35 271 LYS q O 1
ATOM 2071 N N . LEU A 1 272 ? 219.618 246.497 218.640 1.00 30.56 272 LEU q N 1
ATOM 2072 C CA . LEU A 1 272 ? 219.582 245.039 218.628 1.00 30.56 272 LEU q CA 1
ATOM 2073 C C . LEU A 1 272 ? 218.936 244.557 217.336 1.00 30.56 272 LEU q C 1
ATOM 2074 O O . LEU A 1 272 ? 217.984 245.168 216.844 1.00 30.56 272 LEU q O 1
ATOM 2079 N N . VAL A 1 273 ? 219.457 243.457 216.793 1.00 30.47 273 VAL q N 1
ATOM 2080 C CA . VAL A 1 273 ? 218.986 242.892 215.534 1.00 30.47 273 VAL q CA 1
ATOM 2081 C C . VAL A 1 273 ? 218.682 241.414 215.740 1.00 30.47 273 VAL q C 1
ATOM 2082 O O . VAL A 1 273 ? 219.402 240.717 216.464 1.00 30.47 273 VAL q O 1
ATOM 2086 N N . GLU A 1 274 ? 217.615 240.936 215.103 1.00 35.24 274 GLU q N 1
ATOM 2087 C CA . GLU A 1 274 ? 217.225 239.532 215.138 1.00 35.24 274 GLU q CA 1
ATOM 2088 C C . GLU A 1 274 ? 217.474 238.917 213.767 1.00 35.24 274 GLU q C 1
ATOM 2089 O O . GLU A 1 274 ? 216.957 239.407 212.758 1.00 35.24 274 GLU q O 1
ATOM 2095 N N . THR A 1 275 ? 218.260 237.843 213.733 1.00 37.63 275 THR q N 1
ATOM 2096 C CA . THR A 1 275 ? 218.648 237.190 212.486 1.00 37.63 275 THR q CA 1
ATOM 2097 C C . THR A 1 275 ? 218.538 235.676 212.628 1.00 37.63 275 THR q C 1
ATOM 2098 O O . THR A 1 275 ? 219.432 234.923 212.240 1.00 37.63 275 THR q O 1
ATOM 2102 N N . ALA A 1 276 ? 217.426 235.206 213.195 1.00 38.20 276 ALA q N 1
ATOM 2103 C CA . ALA A 1 276 ? 217.259 233.786 213.466 1.00 38.20 276 ALA q CA 1
ATOM 2104 C C . ALA A 1 276 ? 216.032 233.161 212.817 1.00 38.20 276 ALA q C 1
ATOM 2105 O O . ALA A 1 276 ? 215.936 231.930 212.785 1.00 38.20 276 ALA q O 1
ATOM 2107 N N . ASN A 1 277 ? 215.097 233.954 212.301 1.00 36.93 277 ASN q N 1
ATOM 2108 C CA . ASN A 1 277 ? 213.878 233.415 211.724 1.00 36.93 277 ASN q CA 1
ATOM 2109 C C . ASN A 1 277 ? 213.571 234.115 210.410 1.00 36.93 277 ASN q C 1
ATOM 2110 O O . ASN A 1 277 ? 213.923 235.287 210.229 1.00 36.93 277 ASN q O 1
ATOM 2115 N N . PRO A 1 278 ? 212.922 233.424 209.477 1.00 34.51 278 PRO q N 1
ATOM 2116 C CA . PRO A 1 278 ? 212.507 234.057 208.222 1.00 34.51 278 PRO q CA 1
ATOM 2117 C C . PRO A 1 278 ? 211.158 234.750 208.346 1.00 34.51 278 PRO q C 1
ATOM 2118 O O . PRO A 1 278 ? 210.284 234.350 209.115 1.00 34.51 278 PRO q O 1
ATOM 2122 N N . TYR A 1 279 ? 211.002 235.813 207.561 1.00 35.67 279 TYR q N 1
ATOM 2123 C CA . TYR A 1 279 ? 209.778 236.597 207.551 1.00 35.67 279 TYR q CA 1
ATOM 2124 C C . TYR A 1 279 ? 209.457 237.004 206.121 1.00 35.67 279 TYR q C 1
ATOM 2125 O O . TYR A 1 279 ? 210.355 237.141 205.287 1.00 35.67 279 TYR q O 1
ATOM 2134 N N . ASP A 1 280 ? 208.172 237.198 205.845 1.00 37.12 280 ASP q N 1
ATOM 2135 C CA . ASP A 1 280 ? 207.758 237.474 204.471 1.00 37.12 280 ASP q CA 1
ATOM 2136 C C . ASP A 1 280 ? 206.920 238.733 204.318 1.00 37.12 280 ASP q C 1
ATOM 2137 O O . ASP A 1 280 ? 207.082 239.452 203.331 1.00 37.12 280 ASP q O 1
ATOM 2142 N N . LYS A 1 281 ? 206.029 239.022 205.264 1.00 38.09 281 LYS q N 1
ATOM 2143 C CA . LYS A 1 281 ? 205.083 240.119 205.123 1.00 38.09 281 LYS q CA 1
ATOM 2144 C C . LYS A 1 281 ? 205.320 241.171 206.199 1.00 38.09 281 LYS q C 1
ATOM 2145 O O . LYS A 1 281 ? 206.002 240.931 207.198 1.00 38.09 281 LYS q O 1
ATOM 2151 N N . GLN A 1 282 ? 204.732 242.351 205.978 1.00 40.41 282 GLN q N 1
ATOM 2152 C CA . GLN A 1 282 ? 204.886 243.447 206.930 1.00 40.41 282 GLN q CA 1
ATOM 2153 C C . GLN A 1 282 ? 204.280 243.098 208.284 1.00 40.41 282 GLN q C 1
ATOM 2154 O O . GLN A 1 282 ? 204.825 243.471 209.330 1.00 40.41 282 GLN q O 1
ATOM 2160 N N . ASP A 1 283 ? 203.147 242.391 208.283 1.00 41.91 283 ASP q N 1
ATOM 2161 C CA . ASP A 1 283 ? 202.490 242.035 209.536 1.00 41.91 283 ASP q CA 1
ATOM 2162 C C . ASP A 1 283 ? 203.389 241.159 210.400 1.00 41.91 283 ASP q C 1
ATOM 2163 O O . ASP A 1 283 ? 203.527 241.388 211.607 1.00 41.91 283 ASP q O 1
ATOM 2168 N N . GLU A 1 284 ? 204.013 240.146 209.791 1.00 36.97 284 GLU q N 1
ATOM 2169 C CA . GLU A 1 284 ? 204.865 239.240 210.550 1.00 36.97 284 GLU q CA 1
ATOM 2170 C C . GLU A 1 284 ? 206.076 239.969 211.123 1.00 36.97 284 GLU q C 1
ATOM 2171 O O . GLU A 1 284 ? 206.461 239.740 212.274 1.00 36.97 284 GLU q O 1
ATOM 2177 N N . VAL A 1 285 ? 206.687 240.853 210.330 1.00 34.21 285 VAL q N 1
ATOM 2178 C CA . VAL A 1 285 ? 207.855 241.587 210.803 1.00 34.21 285 VAL q CA 1
ATOM 2179 C C . VAL A 1 285 ? 207.479 242.533 211.937 1.00 34.21 285 VAL q C 1
ATOM 2180 O O . VAL A 1 285 ? 208.205 242.648 212.931 1.00 34.21 285 VAL q O 1
ATOM 2184 N N . GLN A 1 286 ? 206.346 243.231 211.804 1.00 35.86 286 GLN q N 1
ATOM 2185 C CA . GLN A 1 286 ? 205.894 244.105 212.879 1.00 35.86 286 GLN q CA 1
ATOM 2186 C C . GLN A 1 286 ? 205.618 243.315 214.151 1.00 35.86 286 GLN q C 1
ATOM 2187 O O . GLN A 1 286 ? 205.984 243.744 215.254 1.00 35.86 286 GLN q O 1
ATOM 2193 N N . ASN A 1 287 ? 204.974 242.152 214.016 1.00 36.17 287 ASN q N 1
ATOM 2194 C CA . ASN A 1 287 ? 204.695 241.319 215.179 1.00 36.17 287 ASN q CA 1
ATOM 2195 C C . ASN A 1 287 ? 205.983 240.847 215.839 1.00 36.17 287 ASN q C 1
ATOM 2196 O O . ASN A 1 287 ? 206.094 240.848 217.070 1.00 36.17 287 ASN q O 1
ATOM 2201 N N . ALA A 1 288 ? 206.968 240.439 215.037 1.00 33.19 288 ALA q N 1
ATOM 2202 C CA . ALA A 1 288 ? 208.243 240.000 215.594 1.00 33.19 288 ALA q CA 1
ATOM 2203 C C . ALA A 1 288 ? 208.955 241.139 216.312 1.00 33.19 288 ALA q C 1
ATOM 2204 O O . ALA A 1 288 ? 209.544 240.937 217.380 1.00 33.19 288 ALA q O 1
ATOM 2206 N N . ALA A 1 289 ? 208.922 242.342 215.735 1.00 34.23 289 ALA q N 1
ATOM 2207 C CA . ALA A 1 289 ? 209.553 243.490 216.380 1.00 34.23 289 ALA q CA 1
ATOM 2208 C C . ALA A 1 289 ? 208.888 243.802 217.715 1.00 34.23 289 ALA q C 1
ATOM 2209 O O . ALA A 1 289 ? 209.567 244.048 218.720 1.00 34.23 289 ALA q O 1
ATOM 2211 N N . LYS A 1 290 ? 207.553 243.790 217.745 1.00 34.77 290 LYS q N 1
ATOM 2212 C CA . LYS A 1 290 ? 206.847 244.039 218.998 1.00 34.77 290 LYS q CA 1
ATOM 2213 C C . LYS A 1 290 ? 207.153 242.959 220.029 1.00 34.77 290 LYS q C 1
ATOM 2214 O O . LYS A 1 290 ? 207.342 243.256 221.215 1.00 34.77 290 LYS q O 1
ATOM 2220 N N . ALA A 1 291 ? 207.213 241.698 219.591 1.00 34.65 291 ALA q N 1
ATOM 2221 C CA . ALA A 1 291 ? 207.519 240.608 220.509 1.00 34.65 291 ALA q CA 1
ATOM 2222 C C . ALA A 1 291 ? 208.917 240.749 221.092 1.00 34.65 291 ALA q C 1
ATOM 2223 O O . ALA A 1 291 ? 209.120 240.541 222.294 1.00 34.65 291 ALA q O 1
ATOM 2225 N N . LEU A 1 292 ? 209.899 241.096 220.259 1.00 31.89 292 LEU q N 1
ATOM 2226 C CA . LEU A 1 292 ? 211.258 241.257 220.766 1.00 31.89 292 LEU q CA 1
ATOM 2227 C C . LEU A 1 292 ? 211.361 242.455 221.700 1.00 31.89 292 LEU q C 1
ATOM 2228 O O . LEU A 1 292 ? 212.087 242.405 222.699 1.00 31.89 292 LEU q O 1
ATOM 2233 N N . ALA A 1 293 ? 210.645 243.540 221.396 1.00 31.64 293 ALA q N 1
ATOM 2234 C CA . ALA A 1 293 ? 210.637 244.682 222.302 1.00 31.64 293 ALA q CA 1
ATOM 2235 C C . ALA A 1 293 ? 210.047 244.304 223.655 1.00 31.64 293 ALA q C 1
ATOM 2236 O O . ALA A 1 293 ? 210.590 244.669 224.705 1.00 31.64 293 ALA q O 1
ATOM 2238 N N . SER A 1 294 ? 208.935 243.562 223.648 1.00 32.18 294 SER q N 1
ATOM 2239 C CA . SER A 1 294 ? 208.344 243.111 224.902 1.00 32.18 294 SER q CA 1
ATOM 2240 C C . SER A 1 294 ? 209.291 242.186 225.657 1.00 32.18 294 SER q C 1
ATOM 2241 O O . SER A 1 294 ? 209.406 242.269 226.883 1.00 32.18 294 SER q O 1
ATOM 2244 N N . ASP A 1 295 ? 209.975 241.294 224.938 1.00 33.07 295 ASP q N 1
ATOM 2245 C CA . ASP A 1 295 ? 210.931 240.396 225.577 1.00 33.07 295 ASP q CA 1
ATOM 2246 C C . ASP A 1 295 ? 212.061 241.172 226.239 1.00 33.07 295 ASP q C 1
ATOM 2247 O O . ASP A 1 295 ? 212.460 240.859 227.366 1.00 33.07 295 ASP q O 1
ATOM 2252 N N . VAL A 1 296 ? 212.589 242.185 225.553 1.00 30.46 296 VAL q N 1
ATOM 2253 C CA . VAL A 1 296 ? 213.666 242.987 226.127 1.00 30.46 296 VAL q CA 1
ATOM 2254 C C . VAL A 1 296 ? 213.175 243.749 227.351 1.00 30.46 296 VAL q C 1
ATOM 2255 O O . VAL A 1 296 ? 213.856 243.794 228.383 1.00 30.46 296 VAL q O 1
ATOM 2259 N N . THR A 1 297 ? 211.986 244.349 227.269 1.00 30.21 297 THR q N 1
ATOM 2260 C CA . THR A 1 297 ? 211.470 245.123 228.393 1.00 30.21 297 THR q CA 1
ATOM 2261 C C . THR A 1 297 ? 210.976 244.258 229.546 1.00 30.21 297 THR q C 1
ATOM 2262 O O . THR A 1 297 ? 210.772 244.785 230.645 1.00 30.21 297 THR q O 1
ATOM 2266 N N . ALA A 1 298 ? 210.774 242.960 229.330 1.00 30.18 298 ALA q N 1
ATOM 2267 C CA . ALA A 1 298 ? 210.342 242.078 230.407 1.00 30.18 298 ALA q CA 1
ATOM 2268 C C . ALA A 1 298 ? 211.438 241.786 231.419 1.00 30.18 298 ALA q C 1
ATOM 2269 O O . ALA A 1 298 ? 211.135 241.279 232.504 1.00 30.18 298 ALA q O 1
ATOM 2271 N N . SER A 1 299 ? 212.695 242.083 231.101 1.00 29.11 299 SER q N 1
ATOM 2272 C CA . SER A 1 299 ? 213.811 241.822 231.996 1.00 29.11 299 SER q CA 1
ATOM 2273 C C . SER A 1 299 ? 214.185 243.032 232.841 1.00 29.11 299 SER q C 1
ATOM 2274 O O . SER A 1 299 ? 215.202 242.992 233.539 1.00 29.11 299 SER q O 1
ATOM 2277 N N . PHE A 1 300 ? 213.395 244.106 232.787 1.00 28.29 300 PHE q N 1
ATOM 2278 C CA . PHE A 1 300 ? 213.728 245.307 233.543 1.00 28.29 300 PHE q CA 1
ATOM 2279 C C . PHE A 1 300 ? 213.692 245.054 235.045 1.00 28.29 300 PHE q C 1
ATOM 2280 O O . PHE A 1 300 ? 214.566 245.525 235.782 1.00 28.29 300 PHE q O 1
ATOM 2288 N N . SER A 1 301 ? 212.693 244.314 235.519 1.00 27.83 301 SER q N 1
ATOM 2289 C CA . SER A 1 301 ? 212.516 244.069 236.943 1.00 27.83 301 SER q CA 1
ATOM 2290 C C . SER A 1 301 ? 212.269 242.589 237.185 1.00 27.83 301 SER q C 1
ATOM 2291 O O . SER A 1 301 ? 211.459 241.970 236.489 1.00 27.83 301 SER q O 1
ATOM 2294 N N . GLU A 1 302 ? 212.965 242.030 238.172 1.00 29.36 302 GLU q N 1
ATOM 2295 C CA . GLU A 1 302 ? 212.780 240.647 238.590 1.00 29.36 302 GLU q CA 1
ATOM 2296 C C . GLU A 1 302 ? 212.436 240.639 240.070 1.00 29.36 302 GLU q C 1
ATOM 2297 O O . GLU A 1 302 ? 213.217 241.127 240.894 1.00 29.36 302 GLU q O 1
ATOM 2303 N N . LEU A 1 303 ? 211.278 240.083 240.408 1.00 26.52 303 LEU q N 1
ATOM 2304 C CA . LEU A 1 303 ? 210.747 240.163 241.762 1.00 26.52 303 LEU q CA 1
ATOM 2305 C C . LEU A 1 303 ? 210.432 238.769 242.282 1.00 26.52 303 LEU q C 1
ATOM 2306 O O . LEU A 1 303 ? 209.942 237.917 241.537 1.00 26.52 303 LEU q O 1
ATOM 2311 N N . GLU A 1 304 ? 210.709 238.546 243.567 1.00 26.43 304 GLU q N 1
ATOM 2312 C CA . GLU A 1 304 ? 210.431 237.262 244.207 1.00 26.43 304 GLU q CA 1
ATOM 2313 C C . GLU A 1 304 ? 210.109 237.544 245.672 1.00 26.43 304 GLU q C 1
ATOM 2314 O O . GLU A 1 304 ? 211.010 237.850 246.457 1.00 26.43 304 GLU q O 1
ATOM 2320 N N . VAL A 1 305 ? 208.832 237.446 246.026 1.00 25.37 305 VAL q N 1
ATOM 2321 C CA . VAL A 1 305 ? 208.361 237.730 247.376 1.00 25.37 305 VAL q CA 1
ATOM 2322 C C . VAL A 1 305 ? 207.732 236.470 247.945 1.00 25.37 305 VAL q C 1
ATOM 2323 O O . VAL A 1 305 ? 206.744 235.962 247.401 1.00 25.37 305 VAL q O 1
ATOM 2327 N N . ALA A 1 306 ? 208.296 235.967 249.034 1.00 26.13 306 ALA q N 1
ATOM 2328 C CA . ALA A 1 306 ? 207.700 234.884 249.802 1.00 26.13 306 ALA q CA 1
ATOM 2329 C C . ALA A 1 306 ? 206.915 235.518 250.939 1.00 26.13 306 ALA q C 1
ATOM 2330 O O . ALA A 1 306 ? 207.502 236.125 251.842 1.00 26.13 306 ALA q O 1
ATOM 2332 N N . ALA A 1 307 ? 205.593 235.390 250.891 1.00 24.64 307 ALA q N 1
ATOM 2333 C CA . ALA A 1 307 ? 204.698 236.035 251.836 1.00 24.64 307 ALA q CA 1
ATOM 2334 C C . ALA A 1 307 ? 203.799 235.004 252.505 1.00 24.64 307 ALA q C 1
ATOM 2335 O O . ALA A 1 307 ? 203.721 233.841 252.090 1.00 24.64 307 ALA q O 1
ATOM 2337 N N . ASN A 1 308 ? 203.119 235.455 253.562 1.00 26.37 308 ASN q N 1
ATOM 2338 C CA . ASN A 1 308 ? 202.168 234.605 254.267 1.00 26.37 308 ASN q CA 1
ATOM 2339 C C . ASN A 1 308 ? 201.051 234.126 253.353 1.00 26.37 308 ASN q C 1
ATOM 2340 O O . ASN A 1 308 ? 200.459 233.075 253.614 1.00 26.37 308 ASN q O 1
ATOM 2345 N N . GLY A 1 309 ? 200.744 234.877 252.302 1.00 27.47 309 GLY q N 1
ATOM 2346 C CA . GLY A 1 309 ? 199.911 234.392 251.225 1.00 27.47 309 GLY q CA 1
ATOM 2347 C C . GLY A 1 309 ? 198.423 234.574 251.458 1.00 27.47 309 GLY q C 1
ATOM 2348 O O . GLY A 1 309 ? 197.959 235.023 252.508 1.00 27.47 309 GLY q O 1
ATOM 2349 N N . HIS A 1 310 ? 197.667 234.201 250.429 1.00 28.00 310 HIS q N 1
ATOM 2350 C CA . HIS A 1 310 ? 196.217 234.285 250.368 1.00 28.00 310 HIS q CA 1
ATOM 2351 C C . HIS A 1 310 ? 195.770 233.447 249.177 1.00 28.00 310 HIS q C 1
ATOM 2352 O O . HIS A 1 310 ? 196.427 233.471 248.130 1.00 28.00 310 HIS q O 1
ATOM 2359 N N . PRO A 1 311 ? 194.680 232.688 249.287 1.00 27.63 311 PRO q N 1
ATOM 2360 C CA . PRO A 1 311 ? 194.319 231.765 248.200 1.00 27.63 311 PRO q CA 1
ATOM 2361 C C . PRO A 1 311 ? 193.827 232.463 246.942 1.00 27.63 311 PRO q C 1
ATOM 2362 O O . PRO A 1 311 ? 193.402 231.800 245.989 1.00 27.63 311 PRO q O 1
ATOM 2366 N N . ASP A 1 312 ? 193.878 233.795 246.919 1.00 27.87 312 ASP q N 1
ATOM 2367 C CA . ASP A 1 312 ? 193.486 234.578 245.754 1.00 27.87 312 ASP q CA 1
ATOM 2368 C C . ASP A 1 312 ? 194.686 235.058 244.947 1.00 27.87 312 ASP q C 1
ATOM 2369 O O . ASP A 1 312 ? 194.533 235.898 244.057 1.00 27.87 312 ASP q O 1
ATOM 2374 N N . LEU A 1 313 ? 195.879 234.545 245.241 1.00 26.12 313 LEU q N 1
ATOM 2375 C CA . LEU A 1 313 ? 197.089 234.936 244.517 1.00 26.12 313 LEU q CA 1
ATOM 2376 C C . LEU A 1 313 ? 197.304 234.030 243.303 1.00 26.12 313 LEU q C 1
ATOM 2377 O O . LEU A 1 313 ? 198.304 233.325 243.173 1.00 26.12 313 LEU q O 1
ATOM 2382 N N . ARG A 1 314 ? 196.327 234.063 242.402 1.00 28.34 314 ARG q N 1
ATOM 2383 C CA . ARG A 1 314 ? 196.424 233.328 241.156 1.00 28.34 314 ARG q CA 1
ATOM 2384 C C . ARG A 1 314 ? 197.416 234.012 240.219 1.00 28.34 314 ARG q C 1
ATOM 2385 O O . ARG A 1 314 ? 197.755 235.182 240.408 1.00 28.34 314 ARG q O 1
ATOM 2393 N N . PRO A 1 315 ? 197.916 233.300 239.212 1.00 28.00 315 PRO q N 1
ATOM 2394 C CA . PRO A 1 315 ? 198.788 233.941 238.223 1.00 28.00 315 PRO q CA 1
ATOM 2395 C C . PRO A 1 315 ? 198.039 234.988 237.414 1.00 28.00 315 PRO q C 1
ATOM 2396 O O . PRO A 1 315 ? 196.809 235.064 237.419 1.00 28.00 315 PRO q O 1
ATOM 2400 N N . GLY A 1 316 ? 198.815 235.824 236.730 1.00 27.43 316 GLY q N 1
ATOM 2401 C CA . GLY A 1 316 ? 198.250 236.818 235.829 1.00 27.43 316 GLY q CA 1
ATOM 2402 C C . GLY A 1 316 ? 197.312 237.808 236.482 1.00 27.43 316 GLY q C 1
ATOM 2403 O O . GLY A 1 316 ? 196.312 238.206 235.872 1.00 27.43 316 GLY q O 1
ATOM 2404 N N . VAL A 1 317 ? 197.609 238.222 237.710 1.00 27.74 317 VAL q N 1
ATOM 2405 C CA . VAL A 1 317 ? 196.807 239.237 238.389 1.00 27.74 317 VAL q CA 1
ATOM 2406 C C . VAL A 1 317 ? 197.736 240.345 238.867 1.00 27.74 317 VAL q C 1
ATOM 2407 O O . VAL A 1 317 ? 198.912 240.086 239.163 1.00 27.74 317 VAL q O 1
ATOM 2411 N N . PRO A 1 318 ? 197.271 241.587 238.940 1.00 28.31 318 PRO q N 1
ATOM 2412 C CA . PRO A 1 318 ? 198.142 242.669 239.404 1.00 28.31 318 PRO q CA 1
ATOM 2413 C C . PRO A 1 318 ? 198.315 242.644 240.913 1.00 28.31 318 PRO q C 1
ATOM 2414 O O . PRO A 1 318 ? 197.390 242.332 241.667 1.00 28.31 318 PRO q O 1
ATOM 2418 N N . VAL A 1 319 ? 199.526 242.976 241.351 1.00 28.31 319 VAL q N 1
ATOM 2419 C CA . VAL A 1 319 ? 199.872 243.051 242.768 1.00 28.31 319 VAL q CA 1
ATOM 2420 C C . VAL A 1 319 ? 200.655 244.332 243.003 1.00 28.31 319 VAL q C 1
ATOM 2421 O O . VAL A 1 319 ? 201.591 244.639 242.256 1.00 28.31 319 VAL q O 1
ATOM 2425 N N . ALA A 1 320 ? 200.288 245.075 244.042 1.00 31.88 320 ALA q N 1
ATOM 2426 C CA . ALA A 1 320 ? 200.911 246.355 244.351 1.00 31.88 320 ALA q CA 1
ATOM 2427 C C . ALA A 1 320 ? 201.968 246.165 245.429 1.00 31.88 320 ALA q C 1
ATOM 2428 O O . ALA A 1 320 ? 201.669 245.656 246.515 1.00 31.88 320 ALA q O 1
ATOM 2430 N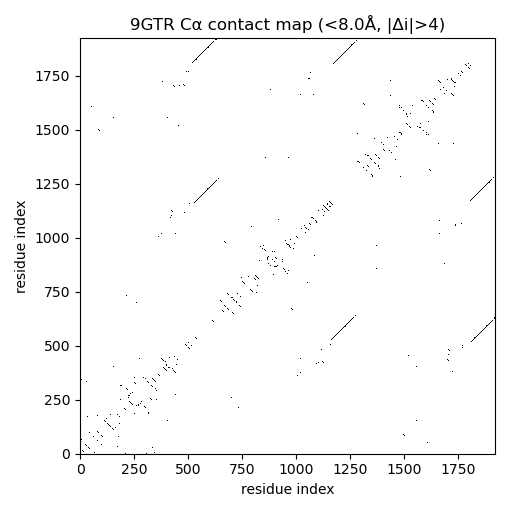 N . LEU A 1 321 ? 203.196 246.576 245.130 1.00 30.95 321 LEU q N 1
ATOM 2431 C CA . LEU A 1 321 ? 204.292 246.568 246.086 1.00 30.95 321 LEU q CA 1
ATOM 2432 C C . LEU A 1 321 ? 204.552 248.006 246.515 1.00 30.95 321 LEU q C 1
ATOM 2433 O O . LEU A 1 321 ? 204.775 248.878 245.667 1.00 30.95 321 LEU q O 1
ATOM 2438 N N . SER A 1 322 ? 204.523 248.250 247.824 1.00 35.68 322 SER q N 1
ATOM 2439 C CA . SER A 1 322 ? 204.595 249.598 248.362 1.00 35.68 322 SER q CA 1
ATOM 2440 C C . SER A 1 322 ? 205.564 249.660 249.533 1.00 35.68 322 SER q C 1
ATOM 2441 O O . SER A 1 322 ? 205.815 248.658 250.209 1.00 35.68 322 SER q O 1
ATOM 2444 N N . ASP A 1 323 ? 206.102 250.859 249.763 1.00 39.12 323 ASP q N 1
ATOM 2445 C CA . ASP A 1 323 ? 206.997 251.147 250.884 1.00 39.12 323 ASP q CA 1
ATOM 2446 C C . ASP A 1 323 ? 208.220 250.227 250.861 1.00 39.12 323 ASP q C 1
ATOM 2447 O O . ASP A 1 323 ? 208.495 249.484 251.806 1.00 39.12 323 ASP q O 1
ATOM 2452 N N . VAL A 1 324 ? 208.956 250.288 249.752 1.00 36.75 324 VAL q N 1
ATOM 2453 C CA . VAL A 1 324 ? 210.117 249.426 249.557 1.00 36.75 324 VAL q CA 1
ATOM 2454 C C . VAL A 1 324 ? 211.348 250.269 249.250 1.00 36.75 324 VAL q C 1
ATOM 2455 O O . VAL A 1 324 ? 212.481 249.856 249.523 1.00 36.75 324 VAL q O 1
ATOM 2459 N N . GLY A 1 325 ? 211.144 251.458 248.698 1.00 36.05 325 GLY q N 1
ATOM 2460 C CA . GLY A 1 325 ? 212.267 252.328 248.400 1.00 36.05 325 GLY q CA 1
ATOM 2461 C C . GLY A 1 325 ? 211.903 253.326 247.314 1.00 36.05 325 GLY q C 1
ATOM 2462 O O . GLY A 1 325 ? 210.736 253.659 247.126 1.00 36.05 325 GLY q O 1
ATOM 2463 N N . THR A 1 326 ? 212.936 253.808 246.625 1.00 36.09 326 THR q N 1
ATOM 2464 C CA . THR A 1 326 ? 212.745 254.768 245.544 1.00 36.09 326 THR q CA 1
ATOM 2465 C C . THR A 1 326 ? 212.280 254.100 244.251 1.00 36.09 326 THR q C 1
ATOM 2466 O O . THR A 1 326 ? 211.248 254.502 243.702 1.00 36.09 326 THR q O 1
ATOM 2470 N N . PRO A 1 327 ? 212.984 253.098 243.718 1.00 32.84 327 PRO q N 1
ATOM 2471 C CA . PRO A 1 327 ? 212.587 252.530 242.421 1.00 32.84 327 PRO q CA 1
ATOM 2472 C C . PRO A 1 327 ? 211.730 251.272 242.483 1.00 32.84 327 PRO q C 1
ATOM 2473 O O . PRO A 1 327 ? 211.327 250.788 241.421 1.00 32.84 327 PRO q O 1
ATOM 2477 N N . PHE A 1 328 ? 211.446 250.734 243.666 1.00 33.65 328 PHE q N 1
ATOM 2478 C CA . PHE A 1 328 ? 210.781 249.445 243.783 1.00 33.65 328 PHE q CA 1
ATOM 2479 C C . PHE A 1 328 ? 209.299 249.551 244.119 1.00 33.65 328 PHE q C 1
ATOM 2480 O O . PHE A 1 328 ? 208.639 248.517 244.270 1.00 33.65 328 PHE q O 1
ATOM 2488 N N . GLU A 1 329 ? 208.756 250.759 244.235 1.00 33.89 329 GLU q N 1
ATOM 2489 C CA . GLU A 1 329 ? 207.330 250.913 244.476 1.00 33.89 329 GLU q CA 1
ATOM 2490 C C . GLU A 1 329 ? 206.552 250.592 243.203 1.00 33.89 329 GLU q C 1
ATOM 2491 O O . GLU A 1 329 ? 207.119 250.360 242.133 1.00 33.89 329 GLU q O 1
ATOM 2497 N N . GLY A 1 330 ? 205.228 250.575 243.322 1.00 32.36 330 GLY q N 1
ATOM 2498 C CA . GLY A 1 330 ? 204.395 250.453 242.144 1.00 32.36 330 GLY q CA 1
ATOM 2499 C C . GLY A 1 330 ? 203.604 249.165 242.060 1.00 32.36 330 GLY q C 1
ATOM 2500 O O . GLY A 1 330 ? 203.196 248.608 243.081 1.00 32.36 330 GLY q O 1
ATOM 2501 N N . LYS A 1 331 ? 203.373 248.688 240.840 1.00 31.24 331 LYS q N 1
ATOM 2502 C CA . LYS A 1 331 ? 202.552 247.513 240.603 1.00 31.24 331 LYS q CA 1
ATOM 2503 C C . LYS A 1 331 ? 203.256 246.572 239.637 1.00 31.24 331 LYS q C 1
ATOM 2504 O O . LYS A 1 331 ? 203.981 247.005 238.738 1.00 31.24 331 LYS q O 1
ATOM 2510 N N . TYR A 1 332 ? 203.031 245.275 239.836 1.00 27.75 332 TYR q N 1
ATOM 2511 C CA . TYR A 1 332 ? 203.572 244.230 238.983 1.00 27.75 332 TYR q CA 1
ATOM 2512 C C . TYR A 1 332 ? 202.443 243.297 238.570 1.00 27.75 332 TYR q C 1
ATOM 2513 O O . TYR A 1 332 ? 201.343 243.330 239.126 1.00 27.75 332 TYR q O 1
ATOM 2522 N N . THR A 1 333 ? 202.726 242.456 237.580 1.00 26.02 333 THR q N 1
ATOM 2523 C CA . THR A 1 333 ? 201.834 241.374 237.185 1.00 26.02 333 THR q CA 1
ATOM 2524 C C . THR A 1 333 ? 202.522 240.055 237.501 1.00 26.02 333 THR q C 1
ATOM 2525 O O . THR A 1 333 ? 203.627 239.799 237.014 1.00 26.02 333 THR q O 1
ATOM 2529 N N . VAL A 1 334 ? 201.870 239.224 238.314 1.00 25.15 334 VAL q N 1
ATOM 2530 C CA . VAL A 1 334 ? 202.488 237.985 238.762 1.00 25.15 334 VAL q CA 1
ATOM 2531 C C . VAL A 1 334 ? 202.662 237.030 237.588 1.00 25.15 334 VAL q C 1
ATOM 2532 O O . VAL A 1 334 ? 201.895 237.052 236.615 1.00 25.15 334 VAL q O 1
ATOM 2536 N N . THR A 1 335 ? 203.688 236.186 237.671 1.00 24.95 335 THR q N 1
ATOM 2537 C CA . THR A 1 335 ? 203.971 235.235 236.605 1.00 24.95 335 THR q CA 1
ATOM 2538 C C . THR A 1 335 ? 203.989 233.808 237.134 1.00 24.95 335 THR q C 1
ATOM 2539 O O . THR A 1 335 ? 203.579 232.879 236.429 1.00 24.95 335 THR q O 1
ATOM 2543 N N . SER A 1 336 ? 204.462 233.610 238.363 1.00 24.83 336 SER q N 1
ATOM 2544 C CA . SER A 1 336 ? 204.435 232.278 238.949 1.00 24.83 336 SER q CA 1
ATOM 2545 C C . SER A 1 336 ? 204.145 232.381 240.439 1.00 24.83 336 SER q C 1
ATOM 2546 O O . SER A 1 336 ? 204.525 233.353 241.097 1.00 24.83 336 SER q O 1
ATOM 2549 N N . VAL A 1 337 ? 203.465 231.362 240.960 1.00 22.71 337 VAL q N 1
ATOM 2550 C CA . VAL A 1 337 ? 203.043 231.315 242.354 1.00 22.71 337 VAL q CA 1
ATOM 2551 C C . VAL A 1 337 ? 203.313 229.920 242.900 1.00 22.71 337 VAL q C 1
ATOM 2552 O O . VAL A 1 337 ? 202.940 228.918 242.279 1.00 22.71 337 VAL q O 1
ATOM 2556 N N . ARG A 1 338 ? 203.953 229.855 244.062 1.00 25.79 338 ARG q N 1
ATOM 2557 C CA . ARG A 1 338 ? 204.262 228.602 244.741 1.00 25.79 338 ARG q CA 1
ATOM 2558 C C . ARG A 1 338 ? 203.519 228.581 246.071 1.00 25.79 338 ARG q C 1
ATOM 2559 O O . ARG A 1 338 ? 203.883 229.313 246.996 1.00 25.79 338 ARG q O 1
ATOM 2567 N N . HIS A 1 339 ? 202.479 227.758 246.159 1.00 23.31 339 HIS q N 1
ATOM 2568 C CA . HIS A 1 339 ? 201.768 227.536 247.410 1.00 23.31 339 HIS q CA 1
ATOM 2569 C C . HIS A 1 339 ? 202.415 226.372 248.146 1.00 23.31 339 HIS q C 1
ATOM 2570 O O . HIS A 1 339 ? 202.572 225.283 247.582 1.00 23.31 339 HIS q O 1
ATOM 2577 N N . HIS A 1 340 ? 202.788 226.603 249.405 1.00 24.17 340 HIS q N 1
ATOM 2578 C CA . HIS A 1 340 ? 203.627 225.671 250.143 1.00 24.17 340 HIS q CA 1
ATOM 2579 C C . HIS A 1 340 ? 203.039 225.388 251.518 1.00 24.17 340 HIS q C 1
ATOM 2580 O O . HIS A 1 340 ? 202.689 226.318 252.256 1.00 24.17 340 HIS q O 1
ATOM 2587 N N . PHE A 1 341 ? 202.936 224.099 251.843 1.00 26.22 341 PHE q N 1
ATOM 2588 C CA . PHE A 1 341 ? 202.644 223.590 253.178 1.00 26.22 341 PHE q CA 1
ATOM 2589 C C . PHE A 1 341 ? 203.689 222.538 253.506 1.00 26.22 341 PHE q C 1
ATOM 2590 O O . PHE A 1 341 ? 203.870 221.591 252.734 1.00 26.22 341 PHE q O 1
ATOM 2598 N N . GLY A 1 342 ? 204.337 222.669 254.655 1.00 27.91 342 GLY q N 1
ATOM 2599 C CA . GLY A 1 342 ? 205.364 221.710 255.000 1.00 27.91 342 GLY q CA 1
ATOM 2600 C C . GLY A 1 342 ? 205.664 221.715 256.482 1.00 27.91 342 GLY q C 1
ATOM 2601 O O . GLY A 1 342 ? 204.933 222.300 257.283 1.00 27.91 342 GLY q O 1
ATOM 2602 N N . ASP A 1 343 ? 206.755 221.038 256.832 1.00 32.09 343 ASP q N 1
ATOM 2603 C CA . ASP A 1 343 ? 207.166 220.938 258.223 1.00 32.09 343 ASP q CA 1
ATOM 2604 C C . ASP A 1 343 ? 207.594 222.301 258.750 1.00 32.09 343 ASP q C 1
ATOM 2605 O O . ASP A 1 343 ? 208.444 222.970 258.156 1.00 32.09 343 ASP q O 1
ATOM 2610 N N . GLY A 1 344 ? 207.000 222.712 259.868 1.00 30.76 344 GLY q N 1
ATOM 2611 C CA . GLY A 1 344 ? 207.355 223.959 260.516 1.00 30.76 344 GLY q CA 1
ATOM 2612 C C . GLY A 1 344 ? 207.052 225.192 259.693 1.00 30.76 344 GLY q C 1
ATOM 2613 O O . GLY A 1 344 ? 207.532 226.286 260.004 1.00 30.76 344 GLY q O 1
ATOM 2614 N N . VAL A 1 345 ? 206.260 225.030 258.635 1.00 27.85 345 VAL q N 1
ATOM 2615 C CA . VAL A 1 345 ? 205.875 226.131 257.760 1.00 27.85 345 VAL q CA 1
ATOM 2616 C C . VAL A 1 345 ? 204.365 226.093 257.575 1.00 27.85 345 VAL q C 1
ATOM 2617 O O . VAL A 1 345 ? 203.804 225.044 257.245 1.00 27.85 345 VAL q O 1
ATOM 2621 N N . ALA A 1 346 ? 203.714 227.233 257.784 1.00 26.74 346 ALA q N 1
ATOM 2622 C CA . ALA A 1 346 ? 202.291 227.363 257.515 1.00 26.74 346 ALA q CA 1
ATOM 2623 C C . ALA A 1 346 ? 202.090 227.598 256.020 1.00 26.74 346 ALA q C 1
ATOM 2624 O O . ALA A 1 346 ? 203.002 227.415 255.209 1.00 26.74 346 ALA q O 1
ATOM 2626 N N . TYR A 1 347 ? 200.882 227.996 255.632 1.00 27.10 347 TYR q N 1
ATOM 2627 C CA . TYR A 1 347 ? 200.607 228.294 254.232 1.00 27.10 347 TYR q CA 1
ATOM 2628 C C . TYR A 1 347 ? 201.480 229.453 253.775 1.00 27.10 347 TYR q C 1
ATOM 2629 O O . TYR A 1 347 ? 201.422 230.546 254.347 1.00 27.10 347 TYR q O 1
ATOM 2638 N N . GLU A 1 348 ? 202.301 229.212 252.755 1.00 26.49 348 GLU q N 1
ATOM 2639 C CA . GLU A 1 348 ? 203.202 230.233 252.237 1.00 26.49 348 GLU q CA 1
ATOM 2640 C C . GLU A 1 348 ? 203.001 230.388 250.739 1.00 26.49 348 GLU q C 1
ATOM 2641 O O . GLU A 1 348 ? 202.671 229.424 250.042 1.00 26.49 348 GLU q O 1
ATOM 2647 N N . SER A 1 349 ? 203.210 231.606 250.241 1.00 25.17 349 SER q N 1
ATOM 2648 C CA . SER A 1 349 ? 203.049 231.895 248.822 1.00 25.17 349 SER q CA 1
ATOM 2649 C C . SER A 1 349 ? 204.300 232.588 248.306 1.00 25.17 349 SER q C 1
ATOM 2650 O O . SER A 1 349 ? 204.646 233.676 248.773 1.00 25.17 349 SER q O 1
ATOM 2653 N N . TRP A 1 350 ? 204.969 231.959 247.346 1.00 25.70 350 TRP q N 1
ATOM 2654 C CA . TRP A 1 350 ? 206.109 232.547 246.654 1.00 25.70 350 TRP q CA 1
ATOM 2655 C C . TRP A 1 350 ? 205.608 233.140 245.342 1.00 25.70 350 TRP q C 1
ATOM 2656 O O . TRP A 1 350 ? 205.250 232.402 244.422 1.00 25.70 350 TRP q O 1
ATOM 2667 N N . ILE A 1 351 ? 205.573 234.464 245.264 1.00 24.20 351 ILE q N 1
ATOM 2668 C CA . ILE A 1 351 ? 205.183 235.184 244.059 1.00 24.20 351 ILE q CA 1
ATOM 2669 C C . ILE A 1 351 ? 206.451 235.577 243.320 1.00 24.20 351 ILE q C 1
ATOM 2670 O O . ILE A 1 351 ? 207.310 236.269 243.876 1.00 24.20 351 ILE q O 1
ATOM 2675 N N . THR A 1 352 ? 206.575 235.149 242.066 1.00 26.54 352 THR q N 1
ATOM 2676 C CA . THR A 1 352 ? 207.738 235.478 241.251 1.00 26.54 352 THR q CA 1
ATOM 2677 C C . THR A 1 352 ? 207.272 236.155 239.972 1.00 26.54 352 THR q C 1
ATOM 2678 O O . THR A 1 352 ? 206.465 235.591 239.224 1.00 26.54 352 THR q O 1
ATOM 2682 N N . VAL A 1 353 ? 207.779 237.360 239.736 1.00 26.59 353 VAL q N 1
ATOM 2683 C CA . VAL A 1 353 ? 207.543 238.118 238.514 1.00 26.59 353 VAL q CA 1
ATOM 2684 C C . VAL A 1 353 ? 208.865 238.179 237.767 1.00 26.59 353 VAL q C 1
ATOM 2685 O O . VAL A 1 353 ? 209.821 238.816 238.228 1.00 26.59 353 VAL q O 1
ATOM 2689 N N . SER A 1 354 ? 208.919 237.508 236.613 1.00 31.38 354 SER q N 1
ATOM 2690 C CA . SER A 1 354 ? 210.160 237.493 235.797 1.00 31.38 354 SER q CA 1
ATOM 2691 C C . SER A 1 354 ? 209.790 237.579 234.314 1.00 31.38 354 SER q C 1
ATOM 2692 O O . SER A 1 354 ? 210.626 237.192 233.473 1.00 31.38 354 SER q O 1
ATOM 2695 N N . GLY A 1 355 ? 208.606 238.078 233.990 1.00 35.81 355 GLY q N 1
ATOM 2696 C CA . GLY A 1 355 ? 208.231 238.084 232.567 1.00 35.81 355 GLY q CA 1
ATOM 2697 C C . GLY A 1 355 ? 208.450 236.713 231.962 1.00 35.81 355 GLY q C 1
ATOM 2698 O O . GLY A 1 355 ? 208.245 235.717 232.673 1.00 35.81 355 GLY q O 1
ATOM 2699 N N . ARG A 1 356 ? 208.893 236.648 230.717 1.00 38.16 356 ARG q N 1
ATOM 2700 C CA . ARG A 1 356 ? 209.067 235.385 230.006 1.00 38.16 356 ARG q CA 1
ATOM 2701 C C . ARG A 1 356 ? 210.062 234.434 230.597 1.00 38.16 356 ARG q C 1
ATOM 2702 O O . ARG A 1 356 ? 209.814 233.236 230.637 1.00 38.16 356 ARG q O 1
ATOM 2710 N N . GLN A 1 357 ? 211.208 234.974 230.984 1.00 39.84 357 GLN q N 1
ATOM 2711 C CA . GLN A 1 357 ? 212.318 234.182 231.583 1.00 39.84 357 GLN q CA 1
ATOM 2712 C C . GLN A 1 357 ? 211.787 233.217 232.648 1.00 39.84 357 GLN q C 1
ATOM 2713 O O . GLN A 1 357 ? 211.298 233.703 233.687 1.00 39.84 357 GLN q O 1
ATOM 2719 N N . TRP A 1 358 ? 211.890 231.907 232.401 1.00 41.00 358 TRP q N 1
ATOM 2720 C CA . TRP A 1 358 ? 211.498 230.911 233.435 1.00 41.00 358 TRP q CA 1
ATOM 2721 C C . TRP A 1 358 ? 212.688 230.716 234.382 1.00 41.00 358 TRP q C 1
ATOM 2722 O O . TRP A 1 358 ? 213.380 229.687 234.260 1.00 41.00 358 TRP q O 1
ATOM 2733 N N . ARG A 1 359 ? 212.929 231.685 235.268 1.00 43.64 359 ARG q N 1
ATOM 2734 C CA . ARG A 1 359 ? 214.095 231.612 236.189 1.00 43.64 359 ARG q CA 1
ATOM 2735 C C . ARG A 1 359 ? 213.676 230.875 237.464 1.00 43.64 359 ARG q C 1
ATOM 2736 O O . ARG A 1 359 ? 214.529 230.711 238.361 1.00 43.64 359 ARG q O 1
ATOM 2744 N N . SER A 1 360 ? 212.415 230.437 237.533 1.00 46.54 360 SER q N 1
ATOM 2745 C CA . SER A 1 360 ? 211.900 229.752 238.749 1.00 46.54 360 SER q CA 1
ATOM 2746 C C . SER A 1 360 ? 212.760 228.531 239.089 1.00 46.54 360 SER q C 1
ATOM 2747 O O . SER A 1 360 ? 213.303 227.919 238.147 1.00 46.54 360 SER q O 1
ATOM 2750 N N . LEU A 1 361 ? 212.869 228.198 240.381 1.00 55.82 361 LEU q N 1
ATOM 2751 C CA . LEU A 1 361 ? 213.648 227.015 240.840 1.00 55.82 361 LEU q CA 1
ATOM 2752 C C . LEU A 1 361 ? 215.130 227.225 240.511 1.00 55.82 361 LEU q C 1
ATOM 2753 O O . LEU A 1 361 ? 215.904 227.508 241.447 1.00 55.82 361 LEU q O 1
ATOM 2758 N N . TYR A 1 362 ? 215.505 227.100 239.236 1.00 56.61 362 TYR q N 1
ATOM 2759 C CA . TYR A 1 362 ? 216.912 227.334 238.819 1.00 56.61 362 TYR q CA 1
ATOM 2760 C C . TYR A 1 362 ? 216.933 228.242 237.588 1.00 56.61 362 TYR q C 1
ATOM 2761 O O . TYR A 1 362 ? 216.124 228.014 236.669 1.00 56.61 362 TYR q O 1
ATOM 2770 N N . GLY A 1 363 ? 217.818 229.243 237.571 1.00 52.79 363 GLY q N 1
ATOM 2771 C CA . GLY A 1 363 ? 217.953 230.072 236.358 1.00 52.79 363 GLY q CA 1
ATOM 2772 C C . GLY A 1 363 ? 218.312 229.178 235.186 1.00 52.79 363 GLY q C 1
ATOM 2773 O O . GLY A 1 363 ? 217.846 229.457 234.064 1.00 52.79 363 GLY q O 1
ATOM 2774 N N . LEU A 1 364 ? 219.104 228.134 235.443 1.00 54.05 364 LEU q N 1
ATOM 2775 C CA . LEU A 1 364 ? 219.475 227.159 234.384 1.00 54.05 364 LEU q CA 1
ATOM 2776 C C . LEU A 1 364 ? 218.321 226.167 234.204 1.00 54.05 364 LEU q C 1
ATOM 2777 O O . LEU A 1 364 ? 218.396 225.349 233.265 1.00 54.05 364 LEU q O 1
ATOM 2782 N N . ALA A 1 365 ? 217.310 226.231 235.077 1.00 51.82 365 ALA q N 1
ATOM 2783 C CA . ALA A 1 365 ? 216.174 225.282 235.014 1.00 51.82 365 ALA q CA 1
ATOM 2784 C C . ALA A 1 365 ? 216.725 223.853 235.030 1.00 51.82 365 ALA q C 1
ATOM 2785 O O . ALA A 1 365 ? 217.120 223.388 236.117 1.00 51.82 365 ALA q O 1
ATOM 2787 N N . SER A 1 366 ? 216.745 223.188 233.871 1.00 51.84 366 SER q N 1
ATOM 2788 C CA . SER A 1 366 ? 217.321 221.823 233.783 1.00 51.84 366 SER q CA 1
ATOM 2789 C C . SER A 1 366 ? 218.161 221.703 232.508 1.00 51.84 366 SER q C 1
ATOM 2790 O O . SER A 1 366 ? 218.445 220.563 232.093 1.00 51.84 366 SER q O 1
ATOM 2793 N N . GLY A 1 367 ? 218.542 222.840 231.918 1.00 55.28 367 GLY q N 1
ATOM 2794 C CA . GLY A 1 367 ? 219.321 222.814 230.663 1.00 55.28 367 GLY q CA 1
ATOM 2795 C C . GLY A 1 367 ? 220.165 224.066 230.484 1.00 55.28 367 GLY q C 1
ATOM 2796 O O . GLY A 1 367 ? 220.672 224.272 229.366 1.00 55.28 367 GLY q O 1
ATOM 2797 N N . GLY A 1 368 ? 220.314 224.869 231.541 1.00 56.24 368 GLY q N 1
ATOM 2798 C CA . GLY A 1 368 ? 221.075 226.131 231.443 1.00 56.24 368 GLY q CA 1
ATOM 2799 C C . GLY A 1 368 ? 220.581 226.987 230.292 1.00 56.24 368 GLY q C 1
ATOM 2800 O O . GLY A 1 368 ? 221.416 227.374 229.451 1.00 56.24 368 GLY q O 1
ATOM 2801 N N . GLY A 1 369 ? 219.275 227.276 230.247 1.00 61.08 369 GLY q N 1
ATOM 2802 C CA . GLY A 1 369 ? 218.716 228.026 229.106 1.00 61.08 369 GLY q CA 1
ATOM 2803 C C . GLY A 1 369 ? 219.309 227.506 227.811 1.00 61.08 369 GLY q C 1
ATOM 2804 O O . GLY A 1 369 ? 219.703 228.337 226.969 1.00 61.08 369 GLY q O 1
ATOM 2805 N N . GLY A 1 370 ? 219.371 226.180 227.655 1.00 69.34 370 GLY q N 1
ATOM 2806 C CA . GLY A 1 370 ? 220.012 225.579 226.467 1.00 69.34 370 GLY q CA 1
ATOM 2807 C C . GLY A 1 370 ? 219.049 224.657 225.738 1.00 69.34 370 GLY q C 1
ATOM 2808 O O . GLY A 1 370 ? 219.249 223.431 225.792 1.00 69.34 370 GLY q O 1
ATOM 2809 N N . SER A 1 371 ? 218.043 225.226 225.067 1.00 73.21 371 SER q N 1
ATOM 2810 C CA . SER A 1 371 ? 217.006 224.405 224.388 1.00 73.21 371 SER q CA 1
ATOM 2811 C C . SER A 1 371 ? 217.500 223.947 223.011 1.00 73.21 371 SER q C 1
ATOM 2812 O O . SER A 1 371 ? 217.211 224.648 222.023 1.00 73.21 371 SER q O 1
ATOM 2815 N N . ASP A 1 372 ? 218.209 222.816 222.951 1.00 70.01 372 ASP q N 1
ATOM 2816 C CA . ASP A 1 372 ? 218.663 222.257 221.647 1.00 70.01 372 ASP q CA 1
ATOM 2817 C C . ASP A 1 372 ? 218.293 220.773 221.600 1.00 70.01 372 ASP q C 1
ATOM 2818 O O . ASP A 1 372 ? 219.217 219.938 221.604 1.00 70.01 372 ASP q O 1
ATOM 2823 N N . PRO A 1 373 ? 216.997 220.369 221.617 1.00 61.06 373 PRO q N 1
ATOM 2824 C CA . PRO A 1 373 ? 216.642 218.946 221.690 1.00 61.06 373 PRO q CA 1
ATOM 2825 C C . PRO A 1 373 ? 216.946 218.222 220.374 1.00 61.06 373 PRO q C 1
ATOM 2826 O O . PRO A 1 373 ? 216.595 217.060 220.264 1.00 61.06 373 PRO q O 1
ATOM 2830 N N . ALA A 1 374 ? 217.560 218.922 219.413 1.00 56.27 374 ALA q N 1
ATOM 2831 C CA . ALA A 1 374 ? 217.838 218.321 218.087 1.00 56.27 374 ALA q CA 1
ATOM 2832 C C . ALA A 1 374 ? 216.541 217.717 217.538 1.00 56.27 374 ALA q C 1
ATOM 2833 O O . ALA A 1 374 ? 216.619 216.690 216.835 1.00 56.27 374 ALA q O 1
ATOM 2835 N N . SER A 1 375 ? 215.401 218.335 217.854 1.00 48.24 375 SER q N 1
ATOM 2836 C CA . SER A 1 375 ? 214.086 217.830 217.379 1.00 48.24 375 SER q CA 1
ATOM 2837 C C . SER A 1 375 ? 213.941 218.146 215.888 1.00 48.24 375 SER q C 1
ATOM 2838 O O . SER A 1 375 ? 212.836 218.545 215.477 1.00 48.24 375 SER q O 1
ATOM 2841 N N . ALA A 1 376 ? 215.018 217.975 215.119 1.00 46.35 376 ALA q N 1
ATOM 2842 C CA . ALA A 1 376 ? 214.995 218.300 213.673 1.00 46.35 376 ALA q CA 1
ATOM 2843 C C . ALA A 1 376 ? 214.281 219.633 213.430 1.00 46.35 376 ALA q C 1
ATOM 2844 O O . ALA A 1 376 ? 213.392 219.671 212.556 1.00 46.35 376 ALA q O 1
ATOM 2846 N N . THR A 1 377 ? 214.649 220.681 214.172 1.00 38.29 377 THR q N 1
ATOM 2847 C CA . THR A 1 377 ? 214.065 222.026 213.927 1.00 38.29 377 THR q CA 1
ATOM 2848 C C . THR A 1 377 ? 215.053 222.818 213.067 1.00 38.29 377 THR q C 1
ATOM 2849 O O . THR A 1 377 ? 214.674 223.210 211.947 1.00 38.29 377 THR q O 1
ATOM 2853 N N . ARG A 1 378 ? 216.270 223.036 213.576 1.00 33.24 378 ARG q N 1
ATOM 2854 C CA . ARG A 1 378 ? 217.319 223.730 212.801 1.00 33.24 378 ARG q CA 1
ATOM 2855 C C . ARG A 1 378 ? 217.978 222.711 211.878 1.00 33.24 378 ARG q C 1
ATOM 2856 O O . ARG A 1 378 ? 219.175 222.455 212.050 1.00 33.24 378 ARG q O 1
ATOM 2864 N N . LEU A 1 379 ? 217.227 222.151 210.937 1.00 28.43 379 LEU q N 1
ATOM 2865 C CA . LEU A 1 379 ? 217.831 221.091 210.104 1.00 28.43 379 LEU q CA 1
ATOM 2866 C C . LEU A 1 379 ? 219.107 221.675 209.516 1.00 28.43 379 LEU q C 1
ATOM 2867 O O . LEU A 1 379 ? 219.008 222.647 208.782 1.00 28.43 379 LEU q O 1
ATOM 2872 N N . PRO A 1 380 ? 220.294 221.126 209.799 1.00 28.53 380 PRO q N 1
ATOM 2873 C CA . PRO A 1 380 ? 221.499 221.638 209.174 1.00 28.53 380 PRO q CA 1
ATOM 2874 C C . PRO A 1 380 ? 221.700 221.204 207.716 1.00 28.53 380 PRO q C 1
ATOM 2875 O O . PRO A 1 380 ? 221.018 220.317 207.295 1.00 28.53 380 PRO q O 1
ATOM 2879 N N . SER A 1 381 ? 222.577 221.873 206.969 1.00 24.34 381 SER q N 1
ATOM 2880 C CA . SER A 1 381 ? 222.947 221.451 205.612 1.00 24.34 381 SER q CA 1
ATOM 2881 C C . SER A 1 381 ? 221.669 221.142 204.837 1.00 24.34 381 SER q C 1
ATOM 2882 O O . SER A 1 381 ? 220.737 221.960 204.855 1.00 24.34 381 SER q O 1
ATOM 2885 N N . VAL A 1 382 ? 221.567 219.996 204.166 1.00 21.72 382 VAL q N 1
ATOM 2886 C CA . VAL A 1 382 ? 220.514 219.729 203.204 1.00 21.72 382 VAL q CA 1
ATOM 2887 C C . VAL A 1 382 ? 219.842 218.404 203.548 1.00 21.72 382 VAL q C 1
ATOM 2888 O O . VAL A 1 382 ? 220.157 217.758 204.544 1.00 21.72 382 VAL q O 1
ATOM 2892 N N . ALA A 1 383 ? 218.898 218.011 202.696 1.00 21.17 383 ALA q N 1
ATOM 2893 C CA . ALA A 1 383 ? 218.187 216.747 202.824 1.00 21.17 383 ALA q CA 1
ATOM 2894 C C . ALA A 1 383 ? 217.623 216.386 201.456 1.00 21.17 383 ALA q C 1
ATOM 2895 O O . ALA A 1 383 ? 217.775 217.134 200.487 1.00 21.17 383 ALA q O 1
ATOM 2897 N N . ASN A 1 384 ? 216.973 215.232 201.379 1.00 20.37 384 ASN q N 1
ATOM 2898 C CA . ASN A 1 384 ? 216.355 214.766 200.150 1.00 20.37 384 ASN q CA 1
ATOM 2899 C C . ASN A 1 384 ? 214.839 214.828 200.276 1.00 20.37 384 ASN q C 1
ATOM 2900 O O . ASN A 1 384 ? 214.282 214.614 201.356 1.00 20.37 384 ASN q O 1
ATOM 2905 N N . ALA A 1 385 ? 214.172 215.123 199.164 1.00 22.98 385 ALA q N 1
ATOM 2906 C CA . ALA A 1 385 ? 212.724 215.259 199.179 1.00 22.98 385 ALA q CA 1
ATOM 2907 C C . ALA A 1 385 ? 212.160 214.784 197.848 1.00 22.98 385 ALA q C 1
ATOM 2908 O O . ALA A 1 385 ? 212.885 214.615 196.865 1.00 22.98 385 ALA q O 1
ATOM 2910 N N . ILE A 1 386 ? 210.847 214.564 197.832 1.00 26.36 386 ILE q N 1
ATOM 2911 C CA . ILE A 1 386 ? 210.133 214.074 196.661 1.00 26.36 386 ILE q CA 1
ATOM 2912 C C . ILE A 1 386 ? 209.172 215.157 196.192 1.00 26.36 386 ILE q C 1
ATOM 2913 O O . ILE A 1 386 ? 208.369 215.666 196.983 1.00 26.36 386 ILE q O 1
ATOM 2918 N N . VAL A 1 387 ? 209.260 215.507 194.908 1.00 29.14 387 VAL q N 1
ATOM 2919 C CA . VAL A 1 387 ? 208.382 216.518 194.339 1.00 29.14 387 VAL q CA 1
ATOM 2920 C C . VAL A 1 387 ? 206.963 215.974 194.258 1.00 29.14 387 VAL q C 1
ATOM 2921 O O . VAL A 1 387 ? 206.746 214.800 193.928 1.00 29.14 387 VAL q O 1
ATOM 2925 N N . THR A 1 388 ? 205.987 216.811 194.624 1.00 32.49 388 THR q N 1
ATOM 2926 C CA . THR A 1 388 ? 204.576 216.340 194.650 1.00 32.49 388 THR q CA 1
ATOM 2927 C C . THR A 1 388 ? 203.710 217.233 193.753 1.00 32.49 388 THR q C 1
ATOM 2928 O O . THR A 1 388 ? 202.849 216.683 193.039 1.00 32.49 388 THR q O 1
ATOM 2932 N N . ASP A 1 389 ? 203.929 218.551 193.788 1.00 35.07 389 ASP q N 1
ATOM 2933 C CA . ASP A 1 389 ? 203.076 219.482 192.999 1.00 35.07 389 ASP q CA 1
ATOM 2934 C C . ASP A 1 389 ? 203.964 220.502 192.281 1.00 35.07 389 ASP q C 1
ATOM 2935 O O . ASP A 1 389 ? 204.821 221.110 192.949 1.00 35.07 389 ASP q O 1
ATOM 2940 N N . VAL A 1 390 ? 203.725 220.710 190.979 1.00 34.18 390 VAL q N 1
ATOM 2941 C CA . VAL A 1 390 ? 204.546 221.656 190.164 1.00 34.18 390 VAL q CA 1
ATOM 2942 C C . VAL A 1 390 ? 203.612 222.643 189.451 1.00 34.18 390 VAL q C 1
ATOM 2943 O O . VAL A 1 390 ? 204.037 223.238 188.441 1.00 34.18 390 VAL q O 1
ATOM 2947 N N . GLN A 1 391 ? 202.383 222.820 189.949 1.00 37.74 391 GLN q N 1
ATOM 2948 C CA . GLN A 1 391 ? 201.402 223.697 189.252 1.00 37.74 391 GLN q CA 1
ATOM 2949 C C . GLN A 1 391 ? 201.994 225.100 189.081 1.00 37.74 391 GLN q C 1
ATOM 2950 O O . GLN A 1 391 ? 202.013 225.584 187.932 1.00 37.74 391 GLN q O 1
ATOM 2956 N N . ASP A 1 392 ? 202.454 225.719 190.173 1.00 37.17 392 ASP q N 1
ATOM 2957 C CA . ASP A 1 392 ? 203.097 227.063 190.117 1.00 37.17 392 ASP q CA 1
ATOM 2958 C C . ASP A 1 392 ? 202.137 228.117 189.547 1.00 37.17 392 ASP q C 1
ATOM 2959 O O . ASP A 1 392 ? 202.176 228.356 188.323 1.00 37.17 392 ASP q O 1
ATOM 2964 N N . PRO A 1 393 ? 201.308 228.781 190.382 1.00 36.58 393 PRO q N 1
ATOM 2965 C CA . PRO A 1 393 ? 200.427 229.867 189.931 1.00 36.58 393 PRO q CA 1
ATOM 2966 C C . PRO A 1 393 ? 201.204 231.081 189.446 1.00 36.58 393 PRO q C 1
ATOM 2967 O O . PRO A 1 393 ? 200.617 232.136 189.185 1.00 36.58 393 PRO q O 1
ATOM 2971 N N . LEU A 1 394 ? 202.524 230.944 189.324 1.00 35.12 394 LEU q N 1
ATOM 2972 C CA . LEU A 1 394 ? 203.373 232.030 188.854 1.00 35.12 394 LEU q CA 1
ATOM 2973 C C . LEU A 1 394 ? 204.277 231.646 187.692 1.00 35.12 394 LEU q C 1
ATOM 2974 O O . LEU A 1 394 ? 204.912 232.537 187.117 1.00 35.12 394 LEU q O 1
ATOM 2979 N N . LYS A 1 395 ? 204.354 230.364 187.330 1.00 34.12 395 LYS q N 1
ATOM 2980 C CA . LYS A 1 395 ? 205.143 229.899 186.187 1.00 34.12 395 LYS q CA 1
ATOM 2981 C C . LYS A 1 395 ? 206.611 230.299 186.312 1.00 34.12 395 LYS q C 1
ATOM 2982 O O . LYS A 1 395 ? 207.248 230.711 185.341 1.00 34.12 395 LYS q O 1
ATOM 2988 N N . GLN A 1 396 ? 207.158 230.178 187.523 1.00 33.20 396 GLN q N 1
ATOM 2989 C CA . GLN A 1 396 ? 208.569 230.434 187.775 1.00 33.20 396 GLN q CA 1
ATOM 2990 C C . GLN A 1 396 ? 209.319 229.173 188.194 1.00 33.20 396 GLN q C 1
ATOM 2991 O O . GLN A 1 396 ? 210.425 229.265 188.735 1.00 33.20 396 GLN q O 1
ATOM 2997 N N . GLY A 1 397 ? 208.740 227.999 187.956 1.00 29.08 397 GLY q N 1
ATOM 2998 C CA . GLY A 1 397 ? 209.364 226.752 188.336 1.00 29.08 397 GLY q CA 1
ATOM 2999 C C . GLY A 1 397 ? 209.184 226.351 189.782 1.00 29.08 397 GLY q C 1
ATOM 3000 O O . GLY A 1 397 ? 209.786 225.358 190.207 1.00 29.08 397 GLY q O 1
ATOM 3001 N N . ARG A 1 398 ? 208.386 227.087 190.551 1.00 32.83 398 ARG q N 1
ATOM 3002 C CA . ARG A 1 398 ? 208.173 226.749 191.950 1.00 32.83 398 ARG q CA 1
ATOM 3003 C C . ARG A 1 398 ? 207.485 225.395 192.073 1.00 32.83 398 ARG q C 1
ATOM 3004 O O . ARG A 1 398 ? 206.661 225.019 191.235 1.00 32.83 398 ARG q O 1
ATOM 3012 N N . VAL A 1 399 ? 207.833 224.657 193.124 1.00 29.50 399 VAL q N 1
ATOM 3013 C CA . VAL A 1 399 ? 207.435 223.262 193.272 1.00 29.50 399 VAL q CA 1
ATOM 3014 C C . VAL A 1 399 ? 207.117 222.982 194.735 1.00 29.50 399 VAL q C 1
ATOM 3015 O O . VAL A 1 399 ? 207.799 223.485 195.635 1.00 29.50 399 VAL q O 1
ATOM 3019 N N . LYS A 1 400 ? 206.066 222.197 194.971 1.00 31.28 400 LYS q N 1
ATOM 3020 C CA . LYS A 1 400 ? 205.755 221.713 196.311 1.00 31.28 400 LYS q CA 1
ATOM 3021 C C . LYS A 1 400 ? 206.612 220.498 196.644 1.00 31.28 400 LYS q C 1
ATOM 3022 O O . LYS A 1 400 ? 206.837 219.629 195.797 1.00 31.28 400 LYS q O 1
ATOM 3028 N N . LEU A 1 401 ? 207.081 220.433 197.887 1.00 29.15 401 LEU q N 1
ATOM 3029 C CA . LEU A 1 401 ? 208.061 219.437 198.306 1.00 29.15 401 LEU q CA 1
ATOM 3030 C C . LEU A 1 401 ? 207.469 218.523 199.367 1.00 29.15 401 LEU q C 1
ATOM 3031 O O . LEU A 1 401 ? 206.873 218.997 200.337 1.00 29.15 401 LEU q O 1
ATOM 3036 N N . GLN A 1 402 ? 207.655 217.217 199.194 1.00 27.29 402 GLN q N 1
ATOM 3037 C CA . GLN A 1 402 ? 207.271 216.226 200.190 1.00 27.29 402 GLN q CA 1
ATOM 3038 C C . GLN A 1 402 ? 208.523 215.583 200.768 1.00 27.29 402 GLN q C 1
ATOM 3039 O O . GLN A 1 402 ? 209.387 215.115 200.019 1.00 27.29 402 GLN q O 1
ATOM 3045 N N . PHE A 1 403 ? 208.619 215.562 202.096 1.00 24.97 403 PHE q N 1
ATOM 3046 C CA . PHE A 1 403 ? 209.764 214.972 202.772 1.00 24.97 403 PHE q CA 1
ATOM 3047 C C . PHE A 1 403 ? 209.433 213.546 203.176 1.00 24.97 403 PHE q C 1
ATOM 3048 O O . PHE A 1 403 ? 208.439 213.331 203.886 1.00 24.97 403 PHE q O 1
ATOM 3056 N N . PRO A 1 404 ? 210.217 212.549 202.758 1.00 25.15 404 PRO q N 1
ATOM 3057 C CA . PRO A 1 404 ? 209.878 211.157 203.057 1.00 25.15 404 PRO q CA 1
ATOM 3058 C C . PRO A 1 404 ? 210.361 210.649 204.405 1.00 25.15 404 PRO q C 1
ATOM 3059 O O . PRO A 1 404 ? 209.935 209.562 204.818 1.00 25.15 404 PRO q O 1
ATOM 3063 N N . TRP A 1 405 ? 211.228 211.384 205.095 1.00 25.14 405 TRP q N 1
ATOM 3064 C CA . TRP A 1 405 ? 211.727 210.969 206.397 1.00 25.14 405 TRP q CA 1
ATOM 3065 C C . TRP A 1 405 ? 211.084 211.726 207.549 1.00 25.14 405 TRP q C 1
ATOM 3066 O O . TRP A 1 405 ? 211.510 211.559 208.695 1.00 25.14 405 TRP q O 1
ATOM 3077 N N . LEU A 1 406 ? 210.073 212.552 207.278 1.00 28.13 406 LEU q N 1
ATOM 3078 C CA . LEU A 1 406 ? 209.449 213.375 208.306 1.00 28.13 406 LEU q CA 1
ATOM 3079 C C . LEU A 1 406 ? 207.993 212.991 208.548 1.00 28.13 406 LEU q C 1
ATOM 3080 O O . LEU A 1 406 ? 207.620 212.677 209.681 1.00 28.13 406 LEU q O 1
ATOM 3085 N N . ASP A 1 407 ? 207.161 213.004 207.510 1.00 35.25 407 ASP q N 1
ATOM 3086 C CA . ASP A 1 407 ? 205.761 212.626 207.655 1.00 35.25 407 ASP q CA 1
ATOM 3087 C C . ASP A 1 407 ? 205.231 212.185 206.298 1.00 35.25 407 ASP q C 1
ATOM 3088 O O . ASP A 1 407 ? 205.769 212.550 205.252 1.00 35.25 407 ASP q O 1
ATOM 3093 N N . ASP A 1 408 ? 204.162 211.391 206.336 1.00 35.11 408 ASP q N 1
ATOM 3094 C CA . ASP A 1 408 ? 203.500 210.910 205.131 1.00 35.11 408 ASP q CA 1
ATOM 3095 C C . ASP A 1 408 ? 202.338 211.792 204.699 1.00 35.11 408 ASP q C 1
ATOM 3096 O O . ASP A 1 408 ? 201.648 211.453 203.732 1.00 35.11 408 ASP q O 1
ATOM 3101 N N . THR A 1 409 ? 202.100 212.906 205.391 1.00 33.90 409 THR q N 1
ATOM 3102 C CA . THR A 1 409 ? 201.021 213.811 205.018 1.00 33.90 409 THR q CA 1
ATOM 3103 C C . THR A 1 409 ? 201.487 215.259 204.926 1.00 33.90 409 THR q C 1
ATOM 3104 O O . THR A 1 409 ? 200.654 216.148 204.705 1.00 33.90 409 THR q O 1
ATOM 3108 N N . TYR A 1 410 ? 202.779 215.525 205.089 1.00 28.35 410 TYR q N 1
ATOM 3109 C CA . TYR A 1 410 ? 203.328 216.872 205.004 1.00 28.35 410 TYR q CA 1
ATOM 3110 C C . TYR A 1 410 ? 203.855 217.080 203.590 1.00 28.35 410 TYR q C 1
ATOM 3111 O O . TYR A 1 410 ? 204.752 216.355 203.147 1.00 28.35 410 TYR q O 1
ATOM 3120 N N . VAL A 1 411 ? 203.300 218.068 202.885 1.00 28.43 411 VAL q N 1
ATOM 3121 C CA . VAL A 1 411 ? 203.675 218.341 201.504 1.00 28.43 411 VAL q CA 1
ATOM 3122 C C . VAL A 1 411 ? 204.154 219.766 201.291 1.00 28.43 411 VAL q C 1
ATOM 3123 O O . VAL A 1 411 ? 204.403 220.156 200.148 1.00 28.43 411 VAL q O 1
ATOM 3127 N N . SER A 1 412 ? 204.279 220.565 202.352 1.00 30.27 412 SER q N 1
ATOM 3128 C CA . SER A 1 412 ? 204.919 221.875 202.300 1.00 30.27 412 SER q CA 1
ATOM 3129 C C . SER A 1 412 ? 204.251 222.843 201.330 1.00 30.27 412 SER q C 1
ATOM 3130 O O . SER A 1 412 ? 203.221 222.532 200.728 1.00 30.27 412 SER q O 1
ATOM 3133 N N . ASP A 1 413 ? 204.830 224.030 201.191 1.00 31.84 413 ASP q N 1
ATOM 3134 C CA . ASP A 1 413 ? 204.378 225.049 200.261 1.00 31.84 413 ASP q CA 1
ATOM 3135 C C . ASP A 1 413 ? 205.387 225.175 199.122 1.00 31.84 413 ASP q C 1
ATOM 3136 O O . ASP A 1 413 ? 206.345 224.404 199.023 1.00 31.84 413 ASP q O 1
ATOM 3141 N N . TRP A 1 414 ? 205.159 226.157 198.252 1.00 31.64 414 TRP q N 1
ATOM 3142 C CA . TRP A 1 414 ? 206.028 226.351 197.099 1.00 31.64 414 TRP q CA 1
ATOM 3143 C C . TRP A 1 414 ? 207.443 226.706 197.537 1.00 31.64 414 TRP q C 1
ATOM 3144 O O . TRP A 1 414 ? 207.649 227.428 198.517 1.00 31.64 414 TRP q O 1
ATOM 3155 N N . ALA A 1 415 ? 208.422 226.189 196.800 1.00 29.04 415 ALA q N 1
ATOM 3156 C CA . ALA A 1 415 ? 209.830 226.455 197.050 1.00 29.04 415 ALA q CA 1
ATOM 3157 C C . ALA A 1 415 ? 210.460 227.010 195.782 1.00 29.04 415 ALA q C 1
ATOM 3158 O O . ALA A 1 415 ? 210.285 226.441 194.700 1.00 29.04 415 ALA q O 1
ATOM 3160 N N . ARG A 1 416 ? 211.187 228.113 195.916 1.00 26.48 416 ARG q N 1
ATOM 3161 C CA . ARG A 1 416 ? 211.836 228.745 194.769 1.00 26.48 416 ARG q CA 1
ATOM 3162 C C . ARG A 1 416 ? 213.097 227.966 194.431 1.00 26.48 416 ARG q C 1
ATOM 3163 O O . ARG A 1 416 ? 214.145 228.155 195.050 1.00 26.48 416 ARG q O 1
ATOM 3171 N N . SER A 1 417 ? 212.999 227.079 193.444 1.00 26.42 417 SER q N 1
ATOM 3172 C CA . SER A 1 417 ? 214.149 226.283 193.040 1.00 26.42 417 SER q CA 1
ATOM 3173 C C . SER A 1 417 ? 215.215 227.176 192.423 1.00 26.42 417 SER q C 1
ATOM 3174 O O . SER A 1 417 ? 214.907 228.071 191.630 1.00 26.42 417 SER q O 1
ATOM 3177 N N . VAL A 1 418 ? 216.473 226.934 192.790 1.00 29.01 418 VAL q N 1
ATOM 3178 C CA . VAL A 1 418 ? 217.574 227.684 192.202 1.00 29.01 418 VAL q CA 1
ATOM 3179 C C . VAL A 1 418 ? 217.721 227.291 190.740 1.00 29.01 418 VAL q C 1
ATOM 3180 O O . VAL A 1 418 ? 217.712 226.104 190.391 1.00 29.01 418 VAL q O 1
ATOM 3184 N N . GLN A 1 419 ? 217.826 228.288 189.871 1.00 35.76 419 GLN q N 1
ATOM 3185 C CA . GLN A 1 419 ? 217.933 228.066 188.440 1.00 35.76 419 GLN q CA 1
ATOM 3186 C C . GLN A 1 419 ? 219.159 228.796 187.922 1.00 35.76 419 GLN q C 1
ATOM 3187 O O . GLN A 1 419 ? 219.477 229.896 188.382 1.00 35.76 419 GLN q O 1
ATOM 3193 N N . MET A 1 420 ? 219.840 228.189 186.952 1.00 40.18 420 MET q N 1
ATOM 3194 C CA . MET A 1 420 ? 221.110 228.723 186.480 1.00 40.18 420 MET q CA 1
ATOM 3195 C C . MET A 1 420 ? 220.879 229.863 185.493 1.00 40.18 420 MET q C 1
ATOM 3196 O O . MET A 1 420 ? 221.458 229.894 184.402 1.00 40.18 420 MET q O 1
ATOM 3201 N N . GLY A 1 421 ? 220.063 230.833 185.897 1.00 41.71 421 GLY q N 1
ATOM 3202 C CA . GLY A 1 421 ? 219.790 231.999 185.085 1.00 41.71 421 GLY q CA 1
ATOM 3203 C C . GLY A 1 421 ? 220.192 233.277 185.789 1.00 41.71 421 GLY q C 1
ATOM 3204 O O . GLY A 1 421 ? 221.290 233.361 186.348 1.00 41.71 421 GLY q O 1
ATOM 3205 N N . GLY A 1 422 ? 219.312 234.275 185.782 1.00 43.58 422 GLY q N 1
ATOM 3206 C CA . GLY A 1 422 ? 219.619 235.545 186.411 1.00 43.58 422 GLY q CA 1
ATOM 3207 C C . GLY A 1 422 ? 218.402 236.404 186.678 1.00 43.58 422 GLY q C 1
ATOM 3208 O O . GLY A 1 422 ? 217.331 235.886 187.002 1.00 43.58 422 GLY q O 1
ATOM 3209 N N . VAL A 1 423 ? 218.551 237.718 186.542 1.00 46.45 423 VAL q N 1
ATOM 3210 C CA . VAL A 1 423 ? 217.490 238.659 186.869 1.00 46.45 423 VAL q CA 1
ATOM 3211 C C . VAL A 1 423 ? 216.632 238.992 185.653 1.00 46.45 423 VAL q C 1
ATOM 3212 O O . VAL A 1 423 ? 215.411 239.102 185.768 1.00 46.45 423 VAL q O 1
ATOM 3216 N N . ALA A 1 424 ? 217.242 239.147 184.481 1.00 45.88 424 ALA q N 1
ATOM 3217 C CA . ALA A 1 424 ? 216.525 239.553 183.280 1.00 45.88 424 ALA q CA 1
ATOM 3218 C C . ALA A 1 424 ? 216.110 238.374 182.415 1.00 45.88 424 ALA q C 1
ATOM 3219 O O . ALA A 1 424 ? 215.827 238.560 181.227 1.00 45.88 424 ALA q O 1
ATOM 3221 N N . GLY A 1 425 ? 216.056 237.171 182.979 1.00 49.13 425 GLY q N 1
ATOM 3222 C CA . GLY A 1 425 ? 215.683 235.996 182.219 1.00 49.13 425 GLY q CA 1
ATOM 3223 C C . GLY A 1 425 ? 216.763 234.936 182.225 1.00 49.13 425 GLY q C 1
ATOM 3224 O O . GLY A 1 425 ? 217.951 235.249 182.102 1.00 49.13 425 GLY q O 1
ATOM 3225 N N . GLY A 1 426 ? 216.367 233.678 182.377 1.00 48.50 426 GLY q N 1
ATOM 3226 C CA . GLY A 1 426 ? 217.324 232.588 182.400 1.00 48.50 426 GLY q CA 1
ATOM 3227 C C . GLY A 1 426 ? 216.646 231.274 182.088 1.00 48.50 426 GLY q C 1
ATOM 3228 O O . GLY A 1 426 ? 215.423 231.138 182.197 1.00 48.50 426 GLY q O 1
ATOM 3229 N N . GLY A 1 427 ? 217.461 230.303 181.684 1.00 44.59 427 GLY q N 1
ATOM 3230 C CA . GLY A 1 427 ? 216.935 229.000 181.341 1.00 44.59 427 GLY q CA 1
ATOM 3231 C C . GLY A 1 427 ? 216.277 228.319 182.525 1.00 44.59 427 GLY q C 1
ATOM 3232 O O . GLY A 1 427 ? 216.735 228.411 183.663 1.00 44.59 427 GLY q O 1
ATOM 3233 N N . ILE A 1 428 ? 215.181 227.621 182.245 1.00 37.08 428 ILE q N 1
ATOM 3234 C CA . ILE A 1 428 ? 214.393 226.947 183.268 1.00 37.08 428 ILE q CA 1
ATOM 3235 C C . ILE A 1 428 ? 214.408 225.452 182.986 1.00 37.08 428 ILE q C 1
ATOM 3236 O O . ILE A 1 428 ? 214.179 225.032 181.847 1.00 37.08 428 ILE q O 1
ATOM 3241 N N . PHE A 1 429 ? 214.673 224.655 184.022 1.00 34.97 429 PHE q N 1
ATOM 3242 C CA . PHE A 1 429 ? 214.621 223.196 183.943 1.00 34.97 429 PHE q CA 1
ATOM 3243 C C . PHE A 1 429 ? 213.577 222.710 184.941 1.00 34.97 429 PHE q C 1
ATOM 3244 O O . PHE A 1 429 ? 213.908 222.388 186.093 1.00 34.97 429 PHE q O 1
ATOM 3252 N N . PRO A 1 430 ? 212.308 222.647 184.545 1.00 35.22 430 PRO q N 1
ATOM 3253 C CA . PRO A 1 430 ? 211.274 222.161 185.463 1.00 35.22 430 PRO q CA 1
ATOM 3254 C C . PRO A 1 430 ? 211.445 220.683 185.773 1.00 35.22 430 PRO q C 1
ATOM 3255 O O . PRO A 1 430 ? 211.995 219.915 184.978 1.00 35.22 430 PRO q O 1
ATOM 3259 N N . MET A 1 431 ? 210.965 220.292 186.946 1.00 35.10 431 MET q N 1
ATOM 3260 C CA . MET A 1 431 ? 211.029 218.911 187.400 1.00 35.10 431 MET q CA 1
ATOM 3261 C C . MET A 1 431 ? 209.667 218.241 187.253 1.00 35.10 431 MET q C 1
ATOM 3262 O O . MET A 1 431 ? 208.622 218.888 187.339 1.00 35.10 431 MET q O 1
ATOM 3267 N N . ASP A 1 432 ? 209.692 216.929 187.032 1.00 36.18 432 ASP q N 1
ATOM 3268 C CA . ASP A 1 432 ? 208.467 216.159 186.886 1.00 36.18 432 ASP q CA 1
ATOM 3269 C C . ASP A 1 432 ? 207.779 216.008 188.241 1.00 36.18 432 ASP q C 1
ATOM 3270 O O . ASP A 1 432 ? 208.216 216.548 189.259 1.00 36.18 432 ASP q O 1
ATOM 3275 N N . VAL A 1 433 ? 206.680 215.244 188.254 1.00 35.50 433 VAL q N 1
ATOM 3276 C CA . VAL A 1 433 ? 205.861 215.110 189.455 1.00 35.50 433 VAL q CA 1
ATOM 3277 C C . VAL A 1 433 ? 206.347 214.013 190.390 1.00 35.50 433 VAL q C 1
ATOM 3278 O O . VAL A 1 433 ? 205.741 213.808 191.450 1.00 35.50 433 VAL q O 1
ATOM 3282 N N . GLY A 1 434 ? 207.414 213.300 190.037 1.00 32.60 434 GLY q N 1
ATOM 3283 C CA . GLY A 1 434 ? 207.875 212.205 190.870 1.00 32.60 434 GLY q CA 1
ATOM 3284 C C . GLY A 1 434 ? 209.379 212.140 191.036 1.00 32.60 434 GLY q C 1
ATOM 3285 O O . GLY A 1 434 ? 209.943 211.052 191.185 1.00 32.60 434 GLY q O 1
ATOM 3286 N N . ASP A 1 435 ? 210.041 213.292 191.014 1.00 34.35 435 ASP q N 1
ATOM 3287 C CA . ASP A 1 435 ? 211.489 213.327 191.118 1.00 34.35 435 ASP q CA 1
ATOM 3288 C C . ASP A 1 435 ? 211.939 213.099 192.558 1.00 34.35 435 ASP q C 1
ATOM 3289 O O . ASP A 1 435 ? 211.137 212.999 193.489 1.00 34.35 435 ASP q O 1
ATOM 3294 N N . GLU A 1 436 ? 213.257 213.019 192.728 1.00 26.98 436 GLU q N 1
ATOM 3295 C CA . GLU A 1 436 ? 213.899 213.060 194.036 1.00 26.98 436 GLU q CA 1
ATOM 3296 C C . GLU A 1 436 ? 214.939 214.167 193.980 1.00 26.98 436 GLU q C 1
ATOM 3297 O O . GLU A 1 436 ? 215.958 214.030 193.298 1.00 26.98 436 GLU q O 1
ATOM 3303 N N . VAL A 1 437 ? 214.684 215.262 194.684 1.00 23.39 437 VAL q N 1
ATOM 3304 C CA . VAL A 1 437 ? 215.528 216.441 194.598 1.00 23.39 437 VAL q CA 1
ATOM 3305 C C . VAL A 1 437 ? 216.229 216.663 195.930 1.00 23.39 437 VAL q C 1
ATOM 3306 O O . VAL A 1 437 ? 215.841 216.133 196.977 1.00 23.39 437 VAL q O 1
ATOM 3310 N N . LEU A 1 438 ? 217.293 217.458 195.874 1.00 21.05 438 LEU q N 1
ATOM 3311 C CA . LEU A 1 438 ? 218.080 217.814 197.045 1.00 21.05 438 LEU q CA 1
ATOM 3312 C C . LEU A 1 438 ? 217.677 219.216 197.477 1.00 21.05 438 LEU q C 1
ATOM 3313 O O . LEU A 1 438 ? 217.769 220.161 196.688 1.00 21.05 438 LEU q O 1
ATOM 3318 N N . VAL A 1 439 ? 217.233 219.354 198.724 1.00 21.91 439 VAL q N 1
ATOM 3319 C CA . VAL A 1 439 ? 216.675 220.605 199.222 1.00 21.91 439 VAL q CA 1
ATOM 3320 C C . VAL A 1 439 ? 217.484 221.083 200.419 1.00 21.91 439 VAL q C 1
ATOM 3321 O O . VAL A 1 439 ? 217.766 220.309 201.341 1.00 21.91 439 VAL q O 1
ATOM 3325 N N . ALA A 1 440 ? 217.869 222.354 200.389 1.00 22.51 440 ALA q N 1
ATOM 3326 C CA . ALA A 1 440 ? 218.465 223.024 201.533 1.00 22.51 440 ALA q CA 1
ATOM 3327 C C . ALA A 1 440 ? 217.355 223.704 202.333 1.00 22.51 440 ALA q C 1
ATOM 3328 O O . ALA A 1 440 ? 216.165 223.472 202.102 1.00 22.51 440 ALA q O 1
ATOM 3330 N N . PHE A 1 441 ? 217.727 224.556 203.286 1.00 23.36 441 PHE q N 1
ATOM 3331 C CA . PHE A 1 441 ? 216.743 225.246 204.107 1.00 23.36 441 PHE q CA 1
ATOM 3332 C C . PHE A 1 441 ? 217.229 226.656 204.404 1.00 23.36 441 PHE q C 1
ATOM 3333 O O . PHE A 1 441 ? 218.432 226.916 204.454 1.00 23.36 441 PHE q O 1
ATOM 3341 N N . ASP A 1 442 ? 216.278 227.565 204.601 1.00 29.97 442 ASP q N 1
ATOM 3342 C CA . ASP A 1 442 ? 216.600 228.965 204.860 1.00 29.97 442 ASP q CA 1
ATOM 3343 C C . ASP A 1 442 ? 216.949 229.127 206.334 1.00 29.97 442 ASP q C 1
ATOM 3344 O O . ASP A 1 442 ? 216.070 229.040 207.200 1.00 29.97 442 ASP q O 1
ATOM 3349 N N . ARG A 1 443 ? 218.230 229.362 206.619 1.00 30.01 443 ARG q N 1
ATOM 3350 C CA . ARG A 1 443 ? 218.739 229.528 207.983 1.00 30.01 443 ARG q CA 1
ATOM 3351 C C . ARG A 1 443 ? 218.392 228.338 208.874 1.00 30.01 443 ARG q C 1
ATOM 3352 O O . ARG A 1 443 ? 218.353 228.464 210.101 1.00 30.01 443 ARG q O 1
ATOM 3360 N N . GLY A 1 444 ? 218.130 227.177 208.275 1.00 29.73 444 GLY q N 1
ATOM 3361 C CA . GLY A 1 444 ? 217.781 225.988 209.011 1.00 29.73 444 GLY q CA 1
ATOM 3362 C C . GLY A 1 444 ? 216.301 225.805 209.267 1.00 29.73 444 GLY q C 1
ATOM 3363 O O . GLY A 1 444 ? 215.882 224.699 209.628 1.00 29.73 444 GLY q O 1
ATOM 3364 N N . ALA A 1 445 ? 215.498 226.852 209.095 1.00 27.65 445 ALA q N 1
ATOM 3365 C CA . ALA A 1 445 ? 214.069 226.745 209.348 1.00 27.65 445 ALA q CA 1
ATOM 3366 C C . ALA A 1 445 ? 213.408 225.834 208.323 1.00 27.65 445 ALA q C 1
ATOM 3367 O O . ALA A 1 445 ? 213.741 225.863 207.136 1.00 27.65 445 ALA q O 1
ATOM 3369 N N . LEU A 1 446 ? 212.463 225.021 208.791 1.00 25.51 446 LEU q N 1
ATOM 3370 C CA . LEU A 1 446 ? 211.750 224.097 207.918 1.00 25.51 446 LEU q CA 1
ATOM 3371 C C . LEU A 1 446 ? 210.688 224.785 207.071 1.00 25.51 446 LEU q C 1
ATOM 3372 O O . LEU A 1 446 ? 210.273 224.231 206.048 1.00 25.51 446 LEU q O 1
ATOM 3377 N N . ASP A 1 447 ? 210.251 225.984 207.461 1.00 27.86 447 ASP q N 1
ATOM 3378 C CA . ASP A 1 447 ? 209.145 226.635 206.769 1.00 27.86 447 ASP q CA 1
ATOM 3379 C C . ASP A 1 447 ? 209.523 227.118 205.376 1.00 27.86 447 ASP q C 1
ATOM 3380 O O . ASP A 1 447 ? 208.626 227.412 204.577 1.00 27.86 447 ASP q O 1
ATOM 3385 N N . HIS A 1 448 ? 210.813 227.210 205.060 1.00 26.58 448 HIS q N 1
ATOM 3386 C CA . HIS A 1 448 ? 211.278 227.779 203.796 1.00 26.58 448 HIS q CA 1
ATOM 3387 C C . HIS A 1 448 ? 212.290 226.851 203.136 1.00 26.58 448 HIS q C 1
ATOM 3388 O O . HIS A 1 448 ? 213.497 227.131 203.130 1.00 26.58 448 HIS q O 1
ATOM 3395 N N . PRO A 1 449 ? 211.835 225.734 202.571 1.00 23.69 449 PRO q N 1
ATOM 3396 C CA . PRO A 1 449 ? 212.747 224.880 201.808 1.00 23.69 449 PRO q CA 1
ATOM 3397 C C . PRO A 1 449 ? 213.129 225.519 200.483 1.00 23.69 449 PRO q C 1
ATOM 3398 O O . PRO A 1 449 ? 212.389 226.328 199.921 1.00 23.69 449 PRO q O 1
ATOM 3402 N N . PHE A 1 450 ? 214.306 225.146 199.989 1.00 23.33 450 PHE q N 1
ATOM 3403 C CA . PHE A 1 450 ? 214.796 225.585 198.689 1.00 23.33 450 PHE q CA 1
ATOM 3404 C C . PHE A 1 450 ? 215.307 224.382 197.916 1.00 23.33 450 PHE q C 1
ATOM 3405 O O . PHE A 1 450 ? 216.047 223.557 198.457 1.00 23.33 450 PHE q O 1
ATOM 3413 N N . VAL A 1 451 ? 214.922 224.290 196.649 1.00 23.14 451 VAL q N 1
ATOM 3414 C CA . VAL A 1 451 ? 215.316 223.173 195.798 1.00 23.14 451 VAL q CA 1
ATOM 3415 C C . VAL A 1 451 ? 216.626 223.517 195.107 1.00 23.14 451 VAL q C 1
ATOM 3416 O O . VAL A 1 451 ? 216.744 224.566 194.465 1.00 23.14 451 VAL q O 1
ATOM 3420 N N . ILE A 1 452 ? 217.611 222.634 195.235 1.00 21.18 452 ILE q N 1
ATOM 3421 C CA . ILE A 1 452 ? 218.901 222.814 194.586 1.00 21.18 452 ILE q CA 1
ATOM 3422 C C . ILE A 1 452 ? 218.945 222.132 193.225 1.00 21.18 452 ILE q C 1
ATOM 3423 O O . ILE A 1 452 ? 219.419 222.717 192.251 1.00 21.18 452 ILE q O 1
ATOM 3428 N N . GLY A 1 453 ? 218.458 220.901 193.137 1.00 23.07 453 GLY q N 1
ATOM 3429 C CA . GLY A 1 453 ? 218.411 220.208 191.866 1.00 23.07 453 GLY q CA 1
ATOM 3430 C C . GLY A 1 453 ? 218.031 218.759 192.060 1.00 23.07 453 GLY q C 1
ATOM 3431 O O . GLY A 1 453 ? 218.050 218.225 193.173 1.00 23.07 453 GLY q O 1
ATOM 3432 N N . GLY A 1 454 ? 217.693 218.124 190.942 1.00 23.22 454 GLY q N 1
ATOM 3433 C CA . GLY A 1 454 ? 217.309 216.727 190.983 1.00 23.22 454 GLY q CA 1
ATOM 3434 C C . GLY A 1 454 ? 218.487 215.821 191.286 1.00 23.22 454 GLY q C 1
ATOM 3435 O O . GLY A 1 454 ? 219.632 216.108 190.946 1.00 23.22 454 GLY q O 1
ATOM 3436 N N . LEU A 1 455 ? 218.190 214.704 191.939 1.00 24.00 455 LEU q N 1
ATOM 3437 C CA . LEU A 1 455 ? 219.191 213.720 192.320 1.00 24.00 455 LEU q CA 1
ATOM 3438 C C . LEU A 1 455 ? 219.078 212.490 191.431 1.00 24.00 455 LEU q C 1
ATOM 3439 O O . LEU A 1 455 ? 218.133 212.333 190.654 1.00 24.00 455 LEU q O 1
ATOM 3444 N N . TYR A 1 456 ? 220.062 211.605 191.559 1.00 26.43 456 TYR q N 1
ATOM 3445 C CA . TYR A 1 456 ? 220.096 210.348 190.828 1.00 26.43 456 TYR q CA 1
ATOM 3446 C C . TYR A 1 456 ? 220.072 209.195 191.819 1.00 26.43 456 TYR q C 1
ATOM 3447 O O . TYR A 1 456 ? 220.891 209.145 192.740 1.00 26.43 456 TYR q O 1
ATOM 3456 N N . ASN A 1 457 ? 219.132 208.274 191.625 1.00 27.50 457 ASN q N 1
ATOM 3457 C CA . ASN A 1 457 ? 218.960 207.139 192.520 1.00 27.50 457 ASN q CA 1
ATOM 3458 C C . ASN A 1 457 ? 218.727 205.896 191.671 1.00 27.50 457 ASN q C 1
ATOM 3459 O O . ASN A 1 457 ? 218.838 205.927 190.442 1.00 27.50 457 ASN q O 1
ATOM 3464 N N . GLY A 1 458 ? 218.398 204.790 192.336 1.00 29.46 458 GLY q N 1
ATOM 3465 C CA . GLY A 1 458 ? 217.988 203.604 191.622 1.00 29.46 458 GLY q CA 1
ATOM 3466 C C . GLY A 1 458 ? 216.631 203.774 190.968 1.00 29.46 458 GLY q C 1
ATOM 3467 O O . GLY A 1 458 ? 215.813 204.594 191.383 1.00 29.46 458 GLY q O 1
ATOM 3468 N N . ARG A 1 459 ? 216.421 203.000 189.902 1.00 31.49 459 ARG q N 1
ATOM 3469 C CA . ARG A 1 459 ? 215.176 202.988 189.136 1.00 31.49 459 ARG q CA 1
ATOM 3470 C C . ARG A 1 459 ? 214.978 204.296 188.372 1.00 31.49 459 ARG q C 1
ATOM 3471 O O . ARG A 1 459 ? 214.020 204.432 187.606 1.00 31.49 459 ARG q O 1
ATOM 3479 N N . ASP A 1 460 ? 215.884 205.256 188.554 1.00 30.98 460 ASP q N 1
ATOM 3480 C CA . ASP A 1 460 ? 215.938 206.459 187.723 1.00 30.98 460 ASP q CA 1
ATOM 3481 C C . ASP A 1 460 ? 217.372 206.598 187.225 1.00 30.98 460 ASP q C 1
ATOM 3482 O O . ASP A 1 460 ? 218.173 207.330 187.811 1.00 30.98 460 ASP q O 1
ATOM 3487 N N . VAL A 1 461 ? 217.680 205.901 186.143 1.00 33.69 461 VAL q N 1
ATOM 3488 C CA . VAL A 1 461 ? 219.012 205.933 185.549 1.00 33.69 461 VAL q CA 1
ATOM 3489 C C . VAL A 1 461 ? 219.017 207.033 184.498 1.00 33.69 461 VAL q C 1
ATOM 3490 O O . VAL A 1 461 ? 217.962 207.401 183.954 1.00 33.69 461 VAL q O 1
ATOM 3494 N N . PRO A 1 462 ? 220.185 207.594 184.196 1.00 35.15 462 PRO q N 1
ATOM 3495 C CA . PRO A 1 462 ? 220.265 208.574 183.109 1.00 35.15 462 PRO q CA 1
ATOM 3496 C C . PRO A 1 462 ? 219.955 207.924 181.771 1.00 35.15 462 PRO q C 1
ATOM 3497 O O . PRO A 1 462 ? 220.060 206.707 181.606 1.00 35.15 462 PRO q O 1
ATOM 3501 N N . THR A 1 463 ? 219.551 208.757 180.812 1.00 40.18 463 THR q N 1
ATOM 3502 C CA . THR A 1 463 ? 219.235 208.265 179.478 1.00 40.18 463 THR q CA 1
ATOM 3503 C C . THR A 1 463 ? 220.445 207.575 178.864 1.00 40.18 463 THR q C 1
ATOM 3504 O O . THR A 1 463 ? 221.566 208.086 178.917 1.00 40.18 463 THR q O 1
ATOM 3508 N N . LYS A 1 464 ? 220.209 206.398 178.288 1.00 42.64 464 LYS q N 1
ATOM 3509 C CA . LYS A 1 464 ? 221.294 205.604 177.730 1.00 42.64 464 LYS q CA 1
ATOM 3510 C C . LYS A 1 464 ? 221.964 206.337 176.575 1.00 42.64 464 LYS q C 1
ATOM 3511 O O . LYS A 1 464 ? 221.315 207.020 175.779 1.00 42.64 464 LYS q O 1
ATOM 3517 N N . SER A 1 465 ? 223.283 206.191 176.491 1.00 46.28 465 SER q N 1
ATOM 3518 C CA . SER A 1 465 ? 224.088 206.826 175.460 1.00 46.28 465 SER q CA 1
ATOM 3519 C C . SER A 1 465 ? 224.947 205.770 174.775 1.00 46.28 465 SER q C 1
ATOM 3520 O O . SER A 1 465 ? 225.223 204.703 175.330 1.00 46.28 465 SER q O 1
ATOM 3523 N N . ASP A 1 466 ? 225.370 206.075 173.548 1.00 46.86 466 ASP q N 1
ATOM 3524 C CA . ASP A 1 466 ? 226.185 205.155 172.767 1.00 46.86 466 ASP q CA 1
ATOM 3525 C C . ASP A 1 466 ? 227.610 205.042 173.295 1.00 46.86 466 ASP q C 1
ATOM 3526 O O . ASP A 1 466 ? 228.244 203.994 173.137 1.00 46.86 466 ASP q O 1
ATOM 3531 N N . VAL A 1 467 ? 228.125 206.098 173.917 1.00 45.73 467 VAL q N 1
ATOM 3532 C CA . VAL A 1 467 ? 229.494 206.098 174.427 1.00 45.73 467 VAL q CA 1
ATOM 3533 C C . VAL A 1 467 ? 229.466 206.070 175.951 1.00 45.73 467 VAL q C 1
ATOM 3534 O O . VAL A 1 467 ? 228.575 206.676 176.566 1.00 45.73 467 VAL q O 1
ATOM 3538 N N . PRO A 1 468 ? 230.402 205.381 176.596 1.00 46.69 468 PRO q N 1
ATOM 3539 C CA . PRO A 1 468 ? 230.377 205.282 178.058 1.00 46.69 468 PRO q CA 1
ATOM 3540 C C . PRO A 1 468 ? 230.831 206.576 178.715 1.00 46.69 468 PRO q C 1
ATOM 3541 O O . PRO A 1 468 ? 231.443 207.449 178.098 1.00 46.69 468 PRO q O 1
ATOM 3545 N N . LEU A 1 469 ? 230.515 206.687 180.006 1.00 47.10 469 LEU q N 1
ATOM 3546 C CA . LEU A 1 469 ? 230.840 207.878 180.780 1.00 47.10 469 LEU q CA 1
ATOM 3547 C C . LEU A 1 469 ? 232.329 208.027 181.062 1.00 47.10 469 LEU q C 1
ATOM 3548 O O . LEU A 1 469 ? 232.775 209.146 181.332 1.00 47.10 469 LEU q O 1
ATOM 3553 N N . HIS A 1 470 ? 233.101 206.944 181.009 1.00 50.87 470 HIS q N 1
ATOM 3554 C CA . HIS A 1 470 ? 234.531 207.015 181.271 1.00 50.87 470 HIS q CA 1
ATOM 3555 C C . HIS A 1 470 ? 235.239 205.910 180.502 1.00 50.87 470 HIS q C 1
ATOM 3556 O O . HIS A 1 470 ? 234.714 204.801 180.373 1.00 50.87 470 HIS q O 1
ATOM 3563 N N . ASP A 1 471 ? 236.430 206.219 179.997 1.00 52.96 471 ASP q N 1
ATOM 3564 C CA . ASP A 1 471 ? 237.167 205.277 179.166 1.00 52.96 471 ASP q CA 1
ATOM 3565 C C . ASP A 1 471 ? 238.648 205.619 179.214 1.00 52.96 471 ASP q C 1
ATOM 3566 O O . ASP A 1 471 ? 239.026 206.787 179.333 1.00 52.96 471 ASP q O 1
ATOM 3571 N N . GLY A 1 472 ? 239.476 204.590 179.114 1.00 51.94 472 GLY q N 1
ATOM 3572 C CA . GLY A 1 472 ? 240.914 204.738 179.115 1.00 51.94 472 GLY q CA 1
ATOM 3573 C C . GLY A 1 472 ? 241.543 204.205 180.395 1.00 51.94 472 GLY q C 1
ATOM 3574 O O . GLY A 1 472 ? 240.865 203.742 181.317 1.00 51.94 472 GLY q O 1
ATOM 3575 N N . LEU A 1 473 ? 242.875 204.267 180.435 1.00 48.79 473 LEU q N 1
ATOM 3576 C CA . LEU A 1 473 ? 243.595 203.873 181.641 1.00 48.79 473 LEU q CA 1
ATOM 3577 C C . LEU A 1 473 ? 243.638 205.020 182.644 1.00 48.79 473 LEU q C 1
ATOM 3578 O O . LEU A 1 473 ? 243.268 204.852 183.810 1.00 48.79 473 LEU q O 1
ATOM 3583 N N . LYS A 1 474 ? 244.097 206.195 182.204 1.00 48.88 474 LYS q N 1
ATOM 3584 C CA . LYS A 1 474 ? 243.951 207.389 183.031 1.00 48.88 474 LYS q CA 1
ATOM 3585 C C . LYS A 1 474 ? 242.482 207.716 183.251 1.00 48.88 474 LYS q C 1
ATOM 3586 O O . LYS A 1 474 ? 242.114 208.227 184.316 1.00 48.88 474 LYS q O 1
ATOM 3592 N N . LYS A 1 475 ? 241.643 207.428 182.253 1.00 51.82 475 LYS q N 1
ATOM 3593 C CA . LYS A 1 475 ? 240.178 207.448 182.329 1.00 51.82 475 LYS q CA 1
ATOM 3594 C C . LYS A 1 475 ? 239.663 208.724 183.006 1.00 51.82 475 LYS q C 1
ATOM 3595 O O . LYS A 1 475 ? 239.021 208.716 184.059 1.00 51.82 475 LYS q O 1
ATOM 3601 N N . LYS A 1 476 ? 239.956 209.835 182.342 1.00 48.36 476 LYS q N 1
ATOM 3602 C CA . LYS A 1 476 ? 239.366 211.118 182.674 1.00 48.36 476 LYS q CA 1
ATOM 3603 C C . LYS A 1 476 ? 237.922 211.155 182.174 1.00 48.36 476 LYS q C 1
ATOM 3604 O O . LYS A 1 476 ? 237.415 210.191 181.594 1.00 48.36 476 LYS q O 1
ATOM 3610 N N . ALA A 1 477 ? 237.248 212.277 182.402 1.00 46.46 477 ALA q N 1
ATOM 3611 C CA . ALA A 1 477 ? 235.902 212.448 181.873 1.00 46.46 477 ALA q CA 1
ATOM 3612 C C . ALA A 1 477 ? 235.943 212.509 180.350 1.00 46.46 477 ALA q C 1
ATOM 3613 O O . ALA A 1 477 ? 236.782 213.200 179.765 1.00 46.46 477 ALA q O 1
ATOM 3615 N N . VAL A 1 478 ? 235.029 211.784 179.709 1.00 43.48 478 VAL q N 1
ATOM 3616 C CA . VAL A 1 478 ? 235.049 211.658 178.255 1.00 43.48 478 VAL q CA 1
ATOM 3617 C C . VAL A 1 478 ? 233.810 212.300 177.645 1.00 43.48 478 VAL q C 1
ATOM 3618 O O . VAL A 1 478 ? 233.864 212.846 176.537 1.00 43.48 478 VAL q O 1
ATOM 3622 N N . ARG A 1 479 ? 232.693 212.270 178.367 1.00 41.10 479 ARG q N 1
ATOM 3623 C CA . ARG A 1 479 ? 231.434 212.791 177.856 1.00 41.10 479 ARG q CA 1
ATOM 3624 C C . ARG A 1 479 ? 230.818 213.747 178.863 1.00 41.10 479 ARG q C 1
ATOM 3625 O O . ARG A 1 479 ? 230.830 213.486 180.070 1.00 41.10 479 ARG q O 1
ATOM 3633 N N . HIS A 1 480 ? 230.278 214.854 178.358 1.00 37.95 480 HIS q N 1
ATOM 3634 C CA . HIS A 1 480 ? 229.596 215.866 179.165 1.00 37.95 480 HIS q CA 1
ATOM 3635 C C . HIS A 1 480 ? 228.233 216.105 178.521 1.00 37.95 480 HIS q C 1
ATOM 3636 O O . HIS A 1 480 ? 228.106 216.906 177.592 1.00 37.95 480 HIS q O 1
ATOM 3643 N N . THR A 1 481 ? 227.219 215.407 179.022 1.00 36.12 481 THR q N 1
ATOM 3644 C CA . THR A 1 481 ? 225.904 215.383 178.395 1.00 36.12 481 THR q CA 1
ATOM 3645 C C . THR A 1 481 ? 224.966 216.386 179.052 1.00 36.12 481 THR q C 1
ATOM 3646 O O . THR A 1 481 ? 224.878 216.455 180.280 1.00 36.12 481 THR q O 1
ATOM 3650 N N . LEU A 1 482 ? 224.277 217.169 178.226 1.00 34.05 482 LEU q N 1
ATOM 3651 C CA . LEU A 1 482 ? 223.136 217.967 178.646 1.00 34.05 482 LEU q CA 1
ATOM 3652 C C . LEU A 1 482 ? 221.910 217.498 177.877 1.00 34.05 482 LEU q C 1
ATOM 3653 O O . LEU A 1 482 ? 221.919 217.468 176.642 1.00 34.05 482 LEU q O 1
ATOM 3658 N N . SER A 1 483 ? 220.856 217.133 178.599 1.00 40.58 483 SER q N 1
ATOM 3659 C CA . SER A 1 483 ? 219.718 216.511 177.940 1.00 40.58 483 SER q CA 1
ATOM 3660 C C . SER A 1 483 ? 218.439 216.790 178.714 1.00 40.58 483 SER q C 1
ATOM 3661 O O . SER A 1 483 ? 218.461 217.126 179.900 1.00 40.58 483 SER q O 1
ATOM 3664 N N . ASP A 1 484 ? 217.322 216.636 178.010 1.00 43.77 484 ASP q N 1
ATOM 3665 C CA . ASP A 1 484 ? 215.988 216.674 178.581 1.00 43.77 484 ASP q CA 1
ATOM 3666 C C . ASP A 1 484 ? 215.697 215.315 179.221 1.00 43.77 484 ASP q C 1
ATOM 3667 O O . ASP A 1 484 ? 216.490 214.378 179.122 1.00 43.77 484 ASP q O 1
ATOM 3672 N N . ARG A 1 485 ? 214.556 215.208 179.911 1.00 43.20 485 ARG q N 1
ATOM 3673 C CA . ARG A 1 485 ? 214.111 213.904 180.394 1.00 43.20 485 ARG q CA 1
ATOM 3674 C C . ARG A 1 485 ? 214.007 212.899 179.257 1.00 43.20 485 ARG q C 1
ATOM 3675 O O . ARG A 1 485 ? 214.220 211.699 179.465 1.00 43.20 485 ARG q O 1
ATOM 3683 N N . GLN A 1 486 ? 213.684 213.369 178.054 1.00 41.28 486 GLN q N 1
ATOM 3684 C CA . GLN A 1 486 ? 213.606 212.510 176.881 1.00 41.28 486 GLN q CA 1
ATOM 3685 C C . GLN A 1 486 ? 214.936 212.503 176.142 1.00 41.28 486 GLN q C 1
ATOM 3686 O O . GLN A 1 486 ? 215.951 212.961 176.676 1.00 41.28 486 GLN q O 1
ATOM 3692 N N . GLY A 1 487 ? 214.946 211.990 174.915 1.00 42.07 487 GLY q N 1
ATOM 3693 C CA . GLY A 1 487 ? 216.188 211.761 174.207 1.00 42.07 487 GLY q CA 1
ATOM 3694 C C . GLY A 1 487 ? 216.842 212.976 173.578 1.00 42.07 487 GLY q C 1
ATOM 3695 O O . GLY A 1 487 ? 217.932 212.859 173.012 1.00 42.07 487 GLY q O 1
ATOM 3696 N N . ASN A 1 488 ? 216.200 214.140 173.647 1.00 39.50 488 ASN q N 1
ATOM 3697 C CA . ASN A 1 488 ? 216.804 215.350 173.098 1.00 39.50 488 ASN q CA 1
ATOM 3698 C C . ASN A 1 488 ? 218.044 215.715 173.902 1.00 39.50 488 ASN q C 1
ATOM 3699 O O . ASN A 1 488 ? 217.969 215.905 175.118 1.00 39.50 488 ASN q O 1
ATOM 3704 N N . ARG A 1 489 ? 219.187 215.808 173.225 1.00 35.06 489 ARG q N 1
ATOM 3705 C CA . ARG A 1 489 ? 220.469 215.917 173.905 1.00 35.06 489 ARG q CA 1
ATOM 3706 C C . ARG A 1 489 ? 221.340 216.987 173.260 1.00 35.06 489 ARG q C 1
ATOM 3707 O O . ARG A 1 489 ? 221.159 217.362 172.099 1.00 35.06 489 ARG q O 1
ATOM 3715 N N . VAL A 1 490 ? 222.296 217.475 174.047 1.00 32.20 490 VAL q N 1
ATOM 3716 C CA . VAL A 1 490 ? 223.413 218.271 173.553 1.00 32.20 490 VAL q CA 1
ATOM 3717 C C . VAL A 1 490 ? 224.680 217.711 174.187 1.00 32.20 490 VAL q C 1
ATOM 3718 O O . VAL A 1 490 ? 225.009 218.033 175.334 1.00 32.20 490 VAL q O 1
ATOM 3722 N N . ASP A 1 491 ? 225.389 216.856 173.455 1.00 33.88 491 ASP q N 1
ATOM 3723 C CA . ASP A 1 491 ? 226.553 216.176 174.000 1.00 33.88 491 ASP q CA 1
ATOM 3724 C C . ASP A 1 491 ? 227.835 216.920 173.638 1.00 33.88 491 ASP q C 1
ATOM 3725 O O . ASP A 1 491 ? 228.009 217.417 172.524 1.00 33.88 491 ASP q O 1
ATOM 3730 N N . LEU A 1 492 ? 228.748 216.983 174.607 1.00 34.82 492 LEU q N 1
ATOM 3731 C CA . LEU A 1 492 ? 230.051 217.635 174.439 1.00 34.82 492 LEU q CA 1
ATOM 3732 C C . LEU A 1 492 ? 231.097 216.582 174.799 1.00 34.82 492 LEU q C 1
ATOM 3733 O O . LEU A 1 492 ? 231.536 216.501 175.949 1.00 34.82 492 LEU q O 1
ATOM 3738 N N . LEU A 1 493 ? 231.498 215.781 173.816 1.00 39.03 493 LEU q N 1
ATOM 3739 C CA . LEU A 1 493 ? 232.263 214.574 174.095 1.00 39.03 493 LEU q CA 1
ATOM 3740 C C . LEU A 1 493 ? 233.687 214.679 173.559 1.00 39.03 493 LEU q C 1
ATOM 3741 O O . LEU A 1 493 ? 233.946 215.341 172.553 1.00 39.03 493 LEU q O 1
ATOM 3746 N N . SER A 1 494 ? 234.615 214.029 174.260 1.00 44.41 494 SER q N 1
ATOM 3747 C CA . SER A 1 494 ? 236.033 214.100 173.917 1.00 44.41 494 SER q CA 1
ATOM 3748 C C . SER A 1 494 ? 236.710 212.803 174.330 1.00 44.41 494 SER q C 1
ATOM 3749 O O . SER A 1 494 ? 236.855 212.538 175.526 1.00 44.41 494 SER q O 1
ATOM 3752 N N . GLN A 1 495 ? 237.143 212.012 173.348 1.00 49.17 495 GLN q N 1
ATOM 3753 C CA . GLN A 1 495 ? 237.722 210.701 173.610 1.00 49.17 495 GLN q CA 1
ATOM 3754 C C . GLN A 1 495 ? 239.066 210.576 172.904 1.00 49.17 495 GLN q C 1
ATOM 3755 O O . GLN A 1 495 ? 239.329 211.241 171.900 1.00 49.17 495 GLN q O 1
ATOM 3761 N N . ARG A 1 496 ? 239.914 209.699 173.448 1.00 52.65 496 ARG q N 1
ATOM 3762 C CA . ARG A 1 496 ? 241.202 209.371 172.849 1.00 52.65 496 ARG q CA 1
ATOM 3763 C C . ARG A 1 496 ? 241.380 207.901 172.500 1.00 52.65 496 ARG q C 1
ATOM 3764 O O . ARG A 1 496 ? 242.283 207.583 171.718 1.00 52.65 496 ARG q O 1
ATOM 3772 N N . THR A 1 497 ? 240.567 207.001 173.046 1.00 53.81 497 THR q N 1
ATOM 3773 C CA . THR A 1 497 ? 240.692 205.573 172.785 1.00 53.81 497 THR q CA 1
ATOM 3774 C C . THR A 1 497 ? 239.367 205.043 172.252 1.00 53.81 497 THR q C 1
ATOM 3775 O O . THR A 1 497 ? 238.382 205.775 172.128 1.00 53.81 497 THR q O 1
ATOM 3779 N N . GLY A 1 498 ? 239.349 203.747 171.943 1.00 54.86 498 GLY q N 1
ATOM 3780 C CA . GLY A 1 498 ? 238.142 203.135 171.411 1.00 54.86 498 GLY q CA 1
ATOM 3781 C C . GLY A 1 498 ? 237.765 203.731 170.072 1.00 54.86 498 GLY q C 1
ATOM 3782 O O . GLY A 1 498 ? 238.585 203.824 169.152 1.00 54.86 498 GLY q O 1
ATOM 3783 N N . GLY A 1 499 ? 236.504 204.147 169.953 1.00 51.80 499 GLY q N 1
ATOM 3784 C CA . GLY A 1 499 ? 236.029 204.771 168.732 1.00 51.80 499 GLY q CA 1
ATOM 3785 C C . GLY A 1 499 ? 236.625 206.135 168.453 1.00 51.80 499 GLY q C 1
ATOM 3786 O O . GLY A 1 499 ? 236.471 206.639 167.336 1.00 51.80 499 GLY q O 1
ATOM 3787 N N . ARG A 1 500 ? 237.294 206.736 169.439 1.00 50.66 500 ARG q N 1
ATOM 3788 C CA . ARG A 1 500 ? 237.939 208.040 169.286 1.00 50.66 500 ARG q CA 1
ATOM 3789 C C . ARG A 1 500 ? 236.945 209.110 168.844 1.00 50.66 500 ARG q C 1
ATOM 3790 O O . ARG A 1 500 ? 237.254 209.964 168.011 1.00 50.66 500 ARG q O 1
ATOM 3798 N N . LYS A 1 501 ? 235.741 209.066 169.405 1.00 46.15 501 LYS q N 1
ATOM 3799 C CA . LYS A 1 501 ? 234.743 210.079 169.092 1.00 46.15 501 LYS q CA 1
ATOM 3800 C C . LYS A 1 501 ? 235.090 211.384 169.797 1.00 46.15 501 LYS q C 1
ATOM 3801 O O . LYS A 1 501 ? 235.326 211.402 171.008 1.00 46.15 501 LYS q O 1
ATOM 3807 N N . GLN A 1 502 ? 235.123 212.476 169.039 1.00 45.55 502 GLN q N 1
ATOM 3808 C CA . GLN A 1 502 ? 235.446 213.786 169.585 1.00 45.55 502 GLN q CA 1
ATOM 3809 C C . GLN A 1 502 ? 234.490 214.822 169.013 1.00 45.55 502 GLN q C 1
ATOM 3810 O O . GLN A 1 502 ? 233.938 214.654 167.923 1.00 45.55 502 GLN q O 1
ATOM 3816 N N . GLY A 1 503 ? 234.300 215.902 169.767 1.00 40.06 503 GLY q N 1
ATOM 3817 C CA . GLY A 1 503 ? 233.531 217.028 169.281 1.00 40.06 503 GLY q CA 1
ATOM 3818 C C . GLY A 1 503 ? 232.216 217.282 169.986 1.00 40.06 503 GLY q C 1
ATOM 3819 O O . GLY A 1 503 ? 232.066 217.050 171.193 1.00 40.06 503 GLY q O 1
ATOM 3820 N N . VAL A 1 504 ? 231.255 217.784 169.216 1.00 34.65 504 VAL q N 1
ATOM 3821 C CA . VAL A 1 504 ? 229.951 218.190 169.720 1.00 34.65 504 VAL q CA 1
ATOM 3822 C C . VAL A 1 504 ? 228.874 217.431 168.958 1.00 34.65 504 VAL q C 1
ATOM 3823 O O . VAL A 1 504 ? 229.000 217.179 167.757 1.00 34.65 504 VAL q O 1
ATOM 3827 N N . ARG A 1 505 ? 227.817 217.052 169.666 1.00 32.80 505 ARG q N 1
ATOM 3828 C CA . ARG A 1 505 ? 226.710 216.324 169.067 1.00 32.80 505 ARG q CA 1
ATOM 3829 C C . ARG A 1 505 ? 225.398 216.964 169.488 1.00 32.80 505 ARG q C 1
ATOM 3830 O O . ARG A 1 505 ? 225.238 217.365 170.642 1.00 32.80 505 ARG q O 1
ATOM 3838 N N . ILE A 1 506 ? 224.469 217.068 168.547 1.00 31.12 506 ILE q N 1
ATOM 3839 C CA . ILE A 1 506 ? 223.108 217.511 168.826 1.00 31.12 506 ILE q CA 1
ATOM 3840 C C . ILE A 1 506 ? 222.169 216.456 168.266 1.00 31.12 506 ILE q C 1
ATOM 3841 O O . ILE A 1 506 ? 222.166 216.204 167.055 1.00 31.12 506 ILE q O 1
ATOM 3846 N N . ALA A 1 507 ? 221.377 215.840 169.141 1.00 35.69 507 ALA q N 1
ATOM 3847 C CA . ALA A 1 507 ? 220.523 214.728 168.755 1.00 35.69 507 ALA q CA 1
ATOM 3848 C C . ALA A 1 507 ? 219.111 214.955 169.268 1.00 35.69 507 ALA q C 1
ATOM 3849 O O . ALA A 1 507 ? 218.906 215.548 170.330 1.00 35.69 507 ALA q O 1
ATOM 3851 N N . SER A 1 508 ? 218.142 214.453 168.507 1.00 40.22 508 SER q N 1
ATOM 3852 C CA . SER A 1 508 ? 216.729 214.633 168.805 1.00 40.22 508 SER q CA 1
ATOM 3853 C C . SER A 1 508 ? 216.116 213.452 169.544 1.00 40.22 508 SER q C 1
ATOM 3854 O O . SER A 1 508 ? 214.896 213.421 169.728 1.00 40.22 508 SER q O 1
ATOM 3857 N N . GLY A 1 509 ? 216.923 212.481 169.969 1.00 43.55 509 GLY q N 1
ATOM 3858 C CA . GLY A 1 509 ? 216.432 211.324 170.681 1.00 43.55 509 GLY q CA 1
ATOM 3859 C C . GLY A 1 509 ? 216.085 210.137 169.812 1.00 43.55 509 GLY q C 1
ATOM 3860 O O . GLY A 1 509 ? 216.276 208.995 170.244 1.00 43.55 509 GLY q O 1
ATOM 3861 N N . ASN A 1 510 ? 215.580 210.366 168.605 1.00 45.58 510 ASN q N 1
ATOM 3862 C CA . ASN A 1 510 ? 215.345 209.279 167.668 1.00 45.58 510 ASN q CA 1
ATOM 3863 C C . ASN A 1 510 ? 216.599 208.906 166.893 1.00 45.58 510 ASN q C 1
ATOM 3864 O O . ASN A 1 510 ? 216.539 208.001 166.051 1.00 45.58 510 ASN q O 1
ATOM 3869 N N . ASP A 1 511 ? 217.718 209.586 167.148 1.00 48.07 511 ASP q N 1
ATOM 3870 C CA . ASP A 1 511 ? 218.985 209.383 166.450 1.00 48.07 511 ASP q CA 1
ATOM 3871 C C . ASP A 1 511 ? 218.862 209.626 164.952 1.00 48.07 511 ASP q C 1
ATOM 3872 O O . ASP A 1 511 ? 219.735 209.220 164.178 1.00 48.07 511 ASP q O 1
ATOM 3877 N N . LYS A 1 512 ? 217.785 210.292 164.528 1.00 43.16 512 LYS q N 1
ATOM 3878 C CA . LYS A 1 512 ? 217.599 210.655 163.127 1.00 43.16 512 LYS q CA 1
ATOM 3879 C C . LYS A 1 512 ? 218.162 212.045 162.864 1.00 43.16 512 LYS q C 1
ATOM 3880 O O . LYS A 1 512 ? 219.037 212.197 162.010 1.00 43.16 512 LYS q O 1
ATOM 3886 N N . LEU A 1 513 ? 217.690 213.062 163.576 1.00 38.93 513 LEU q N 1
ATOM 3887 C CA . LEU A 1 513 ? 218.141 214.431 163.376 1.00 38.93 513 LEU q CA 1
ATOM 3888 C C . LEU A 1 513 ? 219.387 214.701 164.205 1.00 38.93 513 LEU q C 1
ATOM 3889 O O . LEU A 1 513 ? 219.293 214.936 165.415 1.00 38.93 513 LEU q O 1
ATOM 3894 N N . THR A 1 514 ? 220.558 214.672 163.574 1.00 35.01 514 THR q N 1
ATOM 3895 C CA . THR A 1 514 ? 221.825 214.775 164.282 1.00 35.01 514 THR q CA 1
ATOM 3896 C C . THR A 1 514 ? 222.709 215.819 163.619 1.00 35.01 514 THR q C 1
ATOM 3897 O O . THR A 1 514 ? 222.819 215.864 162.389 1.00 35.01 514 THR q O 1
ATOM 3901 N N . ILE A 1 515 ? 223.326 216.661 164.440 1.00 31.94 515 ILE q N 1
ATOM 3902 C CA . ILE A 1 515 ? 224.350 217.603 164.006 1.00 31.94 515 ILE q CA 1
ATOM 3903 C C . ILE A 1 515 ? 225.638 217.203 164.708 1.00 31.94 515 ILE q C 1
ATOM 3904 O O . ILE A 1 515 ? 225.732 217.283 165.940 1.00 31.94 515 ILE q O 1
ATOM 3909 N N . ASN A 1 516 ? 226.624 216.763 163.932 1.00 36.11 516 ASN q N 1
ATOM 3910 C CA . ASN A 1 516 ? 227.894 216.263 164.448 1.00 36.11 516 ASN q CA 1
ATOM 3911 C C . ASN A 1 516 ? 229.001 217.234 164.062 1.00 36.11 516 ASN q C 1
ATOM 3912 O O . ASN A 1 516 ? 229.367 217.332 162.887 1.00 36.11 516 ASN q O 1
ATOM 3917 N N . LEU A 1 517 ? 229.524 217.956 165.049 1.00 38.41 517 LEU q N 1
ATOM 3918 C CA . LEU A 1 517 ? 230.761 218.713 164.897 1.00 38.41 517 LEU q CA 1
ATOM 3919 C C . LEU A 1 517 ? 231.869 217.753 165.300 1.00 38.41 517 LEU q C 1
ATOM 3920 O O . LEU A 1 517 ? 232.254 217.677 166.468 1.00 38.41 517 LEU q O 1
ATOM 3925 N N . ASP A 1 518 ? 232.358 216.971 164.337 1.00 43.06 518 ASP q N 1
ATOM 3926 C CA . ASP A 1 518 ? 233.292 215.889 164.624 1.00 43.06 518 ASP q CA 1
ATOM 3927 C C . ASP A 1 518 ? 234.720 216.379 164.427 1.00 43.06 518 ASP q C 1
ATOM 3928 O O . ASP A 1 518 ? 235.080 216.843 163.336 1.00 43.06 518 ASP q O 1
ATOM 3933 N N . ARG A 1 519 ? 235.532 216.265 165.479 1.00 46.12 519 ARG q N 1
ATOM 3934 C CA . ARG A 1 519 ? 236.901 216.757 165.469 1.00 46.12 519 ARG q CA 1
ATOM 3935 C C . ARG A 1 519 ? 237.939 215.669 165.223 1.00 46.12 519 ARG q C 1
ATOM 3936 O O . ARG A 1 519 ? 239.045 215.986 164.774 1.00 46.12 519 ARG q O 1
ATOM 3944 N N . THR A 1 520 ? 237.615 214.401 165.501 1.00 49.00 520 THR q N 1
ATOM 3945 C CA . THR A 1 520 ? 238.572 213.328 165.243 1.00 49.00 520 THR q CA 1
ATOM 3946 C C . THR A 1 520 ? 238.948 213.278 163.767 1.00 49.00 520 THR q C 1
ATOM 3947 O O . THR A 1 520 ? 240.128 213.148 163.422 1.00 49.00 520 THR q O 1
ATOM 3951 N N . LYS A 1 521 ? 237.959 213.383 162.886 1.00 47.50 521 LYS q N 1
ATOM 3952 C CA . LYS A 1 521 ? 238.165 213.767 161.499 1.00 47.50 521 LYS q CA 1
ATOM 3953 C C . LYS A 1 521 ? 237.404 215.066 161.290 1.00 47.50 521 LYS q C 1
ATOM 3954 O O . LYS A 1 521 ? 236.203 215.135 161.568 1.00 47.50 521 LYS q O 1
ATOM 3960 N N . THR A 1 522 ? 238.106 216.098 160.825 1.00 44.41 522 THR q N 1
ATOM 3961 C CA . THR A 1 522 ? 237.521 217.433 160.805 1.00 44.41 522 THR q CA 1
ATOM 3962 C C . THR A 1 522 ? 236.309 217.457 159.884 1.00 44.41 522 THR q C 1
ATOM 3963 O O . THR A 1 522 ? 236.451 217.447 158.659 1.00 44.41 522 THR q O 1
ATOM 3967 N N . GLU A 1 523 ? 235.110 217.486 160.468 1.00 41.56 523 GLU q N 1
ATOM 3968 C CA . GLU A 1 523 ? 233.914 217.314 159.660 1.00 41.56 523 GLU q CA 1
ATOM 3969 C C . GLU A 1 523 ? 232.709 217.919 160.368 1.00 41.56 523 GLU q C 1
ATOM 3970 O O . GLU A 1 523 ? 232.639 217.946 161.600 1.00 41.56 523 GLU q O 1
ATOM 3976 N N . ILE A 1 524 ? 231.774 218.416 159.565 1.00 35.58 524 ILE q N 1
ATOM 3977 C CA . ILE A 1 524 ? 230.449 218.807 160.025 1.00 35.58 524 ILE q CA 1
ATOM 3978 C C . ILE A 1 524 ? 229.448 217.913 159.310 1.00 35.58 524 ILE q C 1
ATOM 3979 O O . ILE A 1 524 ? 229.377 217.917 158.075 1.00 35.58 524 ILE q O 1
ATOM 3984 N N . THR A 1 525 ? 228.682 217.148 160.078 1.00 35.40 525 THR q N 1
ATOM 3985 C CA . THR A 1 525 ? 227.701 216.223 159.530 1.00 35.40 525 THR q CA 1
ATOM 3986 C C . THR A 1 525 ? 226.309 216.686 159.937 1.00 35.40 525 THR q C 1
ATOM 3987 O O . THR A 1 525 ? 226.027 216.836 161.128 1.00 35.40 525 THR q O 1
ATOM 3991 N N . VAL A 1 526 ? 225.447 216.910 158.952 1.00 34.20 526 VAL q N 1
ATOM 3992 C CA . VAL A 1 526 ? 224.059 217.254 159.228 1.00 34.20 526 VAL q CA 1
ATOM 3993 C C . VAL A 1 526 ? 223.183 216.126 158.709 1.00 34.20 526 VAL q C 1
ATOM 3994 O O . VAL A 1 526 ? 222.765 216.133 157.544 1.00 34.20 526 VAL q O 1
ATOM 3998 N N . ASP A 1 527 ? 222.897 215.148 159.563 1.00 40.17 527 ASP q N 1
ATOM 3999 C CA . ASP A 1 527 ? 222.154 213.963 159.170 1.00 40.17 527 ASP q CA 1
ATOM 4000 C C . ASP A 1 527 ? 220.710 214.090 159.630 1.00 40.17 527 ASP q C 1
ATOM 4001 O O . ASP A 1 527 ? 220.434 214.641 160.699 1.00 40.17 527 ASP q O 1
ATOM 4006 N N . SER A 1 528 ? 219.790 213.581 158.816 1.00 44.27 528 SER q N 1
ATOM 4007 C CA . SER A 1 528 ? 218.376 213.643 159.157 1.00 44.27 528 SER q CA 1
ATOM 4008 C C . SER A 1 528 ? 217.628 212.606 158.338 1.00 44.27 528 SER q C 1
ATOM 4009 O O . SER A 1 528 ? 217.730 212.596 157.108 1.00 44.27 528 SER q O 1
ATOM 4012 N N . LYS A 1 529 ? 216.877 211.742 159.016 1.00 43.39 529 LYS q N 1
ATOM 4013 C CA . LYS A 1 529 ? 216.015 210.796 158.325 1.00 43.39 529 LYS q CA 1
ATOM 4014 C C . LYS A 1 529 ? 214.707 211.481 157.956 1.00 43.39 529 LYS q C 1
ATOM 4015 O O . LYS A 1 529 ? 213.623 210.987 158.281 1.00 43.39 529 LYS q O 1
ATOM 4021 N N . GLY A 1 530 ? 214.806 212.611 157.272 1.00 43.38 530 GLY q N 1
ATOM 4022 C CA . GLY A 1 530 ? 213.624 213.367 156.919 1.00 43.38 530 GLY q CA 1
ATOM 4023 C C . GLY A 1 530 ? 213.986 214.562 156.067 1.00 43.38 530 GLY q C 1
ATOM 4024 O O . GLY A 1 530 ? 215.076 214.630 155.497 1.00 43.38 530 GLY q O 1
ATOM 4025 N N . SER A 1 531 ? 213.054 215.506 155.991 1.00 44.24 531 SER q N 1
ATOM 4026 C CA . SER A 1 531 ? 213.252 216.695 155.178 1.00 44.24 531 SER q CA 1
ATOM 4027 C C . SER A 1 531 ? 214.340 217.588 155.764 1.00 44.24 531 SER q C 1
ATOM 4028 O O . SER A 1 531 ? 214.613 217.572 156.966 1.00 44.24 531 SER q O 1
ATOM 4031 N N . VAL A 1 532 ? 214.976 218.364 154.889 1.00 39.37 532 VAL q N 1
ATOM 4032 C CA . VAL A 1 532 ? 215.939 219.384 155.278 1.00 39.37 532 VAL q CA 1
ATOM 4033 C C . VAL A 1 532 ? 215.525 220.687 154.608 1.00 39.37 532 VAL q C 1
ATOM 4034 O O . VAL A 1 532 ? 214.949 220.685 153.515 1.00 39.37 532 VAL q O 1
ATOM 4038 N N . SER A 1 533 ? 215.808 221.804 155.274 1.00 38.82 533 SER q N 1
ATOM 4039 C CA . SER A 1 533 ? 215.413 223.109 154.753 1.00 38.82 533 SER q CA 1
ATOM 4040 C C . SER A 1 533 ? 216.395 224.157 155.255 1.00 38.82 533 SER q C 1
ATOM 4041 O O . SER A 1 533 ? 216.394 224.488 156.445 1.00 38.82 533 SER q O 1
ATOM 4044 N N . ILE A 1 534 ? 217.223 224.675 154.354 1.00 38.01 534 ILE q N 1
ATOM 4045 C CA . ILE A 1 534 ? 218.121 225.789 154.635 1.00 38.01 534 ILE q CA 1
ATOM 4046 C C . ILE A 1 534 ? 217.600 226.995 153.870 1.00 38.01 534 ILE q C 1
ATOM 4047 O O . ILE A 1 534 ? 217.521 226.966 152.635 1.00 38.01 534 ILE q O 1
ATOM 4052 N N . THR A 1 535 ? 217.243 228.054 154.595 1.00 39.68 535 THR q N 1
ATOM 4053 C CA . THR A 1 535 ? 216.595 229.211 154.001 1.00 39.68 535 THR q CA 1
ATOM 4054 C C . THR A 1 535 ? 217.252 230.495 154.483 1.00 39.68 535 THR q C 1
ATOM 4055 O O . THR A 1 535 ? 217.845 230.546 155.564 1.00 39.68 535 THR q O 1
ATOM 4059 N N . GLY A 1 536 ? 217.137 231.540 153.658 1.00 46.05 536 GLY q N 1
ATOM 4060 C CA . GLY A 1 536 ? 217.636 232.855 153.998 1.00 46.05 536 GLY q CA 1
ATOM 4061 C C . GLY A 1 536 ? 216.643 233.922 153.584 1.00 46.05 536 GLY q C 1
ATOM 4062 O O . GLY A 1 536 ? 215.575 233.625 153.046 1.00 46.05 536 GLY q O 1
ATOM 4063 N N . SER A 1 537 ? 217.010 235.175 153.850 1.00 54.25 537 SER q N 1
ATOM 4064 C CA . SER A 1 537 ? 216.157 236.307 153.514 1.00 54.25 537 SER q CA 1
ATOM 4065 C C . SER A 1 537 ? 216.788 237.234 152.490 1.00 54.25 537 SER q C 1
ATOM 4066 O O . SER A 1 537 ? 216.172 237.519 151.457 1.00 54.25 537 SER q O 1
ATOM 4069 N N . ARG A 1 538 ? 218.006 237.719 152.746 1.00 58.09 538 ARG q N 1
ATOM 4070 C CA . ARG A 1 538 ? 218.656 238.668 151.854 1.00 58.09 538 ARG q CA 1
ATOM 4071 C C . ARG A 1 538 ? 219.768 238.059 151.014 1.00 58.09 538 ARG q C 1
ATOM 4072 O O . ARG A 1 538 ? 220.099 238.616 149.965 1.00 58.09 538 ARG q O 1
ATOM 4080 N N . SER A 1 539 ? 220.347 236.941 151.444 1.00 61.09 539 SER q N 1
ATOM 4081 C CA . SER A 1 539 ? 221.308 236.217 150.627 1.00 61.09 539 SER q CA 1
ATOM 4082 C C . SER A 1 539 ? 221.279 234.754 151.032 1.00 61.09 539 SER q C 1
ATOM 4083 O O . SER A 1 539 ? 220.847 234.401 152.133 1.00 61.09 539 SER q O 1
ATOM 4086 N N . VAL A 1 540 ? 221.744 233.904 150.128 1.00 62.31 540 VAL q N 1
ATOM 4087 C CA . VAL A 1 540 ? 221.703 232.473 150.323 1.00 62.31 540 VAL q CA 1
ATOM 4088 C C . VAL A 1 540 ? 223.110 232.005 150.678 1.00 62.31 540 VAL q C 1
ATOM 4089 O O . VAL A 1 540 ? 224.083 232.744 150.546 1.00 62.31 540 VAL q O 1
ATOM 4093 N N . SER A 1 541 ? 223.217 230.773 151.168 1.00 66.00 541 SER q N 1
ATOM 4094 C CA . SER A 1 541 ? 224.501 230.183 151.528 1.00 66.00 541 SER q CA 1
ATOM 4095 C C . SER A 1 541 ? 225.517 230.347 150.409 1.00 66.00 541 SER q C 1
ATOM 4096 O O . SER A 1 541 ? 225.329 229.834 149.301 1.00 66.00 541 SER q O 1
ATOM 4099 N N . VAL A 1 542 ? 226.594 231.069 150.701 1.00 66.00 542 VAL q N 1
ATOM 4100 C CA . VAL A 1 542 ? 227.691 231.241 149.736 1.00 66.00 542 VAL q CA 1
ATOM 4101 C C . VAL A 1 542 ? 228.618 230.053 149.955 1.00 66.00 542 VAL q C 1
ATOM 4102 O O . VAL A 1 542 ? 229.614 230.107 150.680 1.00 66.00 542 VAL q O 1
ATOM 4106 N N . ASP A 1 543 ? 228.274 228.941 149.315 1.00 62.11 543 ASP q N 1
ATOM 4107 C CA . ASP A 1 543 ? 229.023 227.707 149.498 1.00 62.11 543 ASP q CA 1
ATOM 4108 C C . ASP A 1 543 ? 230.400 227.817 148.854 1.00 62.11 543 ASP q C 1
ATOM 4109 O O . ASP A 1 543 ? 230.572 228.438 147.800 1.00 62.11 543 ASP q O 1
ATOM 4114 N N . ALA A 1 544 ? 231.389 227.204 149.496 1.00 55.78 544 ALA q N 1
ATOM 4115 C CA . ALA A 1 544 ? 232.767 227.292 149.037 1.00 55.78 544 ALA q CA 1
ATOM 4116 C C . ALA A 1 544 ? 233.531 226.073 149.538 1.00 55.78 544 ALA q C 1
ATOM 4117 O O . ALA A 1 544 ? 232.992 225.226 150.254 1.00 55.78 544 ALA q O 1
ATOM 4119 N N . GLY A 1 545 ? 234.803 225.996 149.152 1.00 55.39 545 GLY q N 1
ATOM 4120 C CA . GLY A 1 545 ? 235.653 224.877 149.505 1.00 55.39 545 GLY q CA 1
ATOM 4121 C C . GLY A 1 545 ? 236.536 224.459 148.347 1.00 55.39 545 GLY q C 1
ATOM 4122 O O . GLY A 1 545 ? 236.986 225.308 147.573 1.00 55.39 545 GLY q O 1
ATOM 4123 N N . THR A 1 546 ? 236.801 223.156 148.214 1.00 56.33 546 THR q N 1
ATOM 4124 C CA . THR A 1 546 ? 237.605 222.654 147.107 1.00 56.33 546 THR q CA 1
ATOM 4125 C C . THR A 1 546 ? 237.013 221.446 146.390 1.00 56.33 546 THR q C 1
ATOM 4126 O O . THR A 1 546 ? 237.567 221.042 145.365 1.00 56.33 546 THR q O 1
ATOM 4130 N N . ASP A 1 547 ? 235.925 220.857 146.883 1.00 55.43 547 ASP q N 1
ATOM 4131 C CA . ASP A 1 547 ? 235.323 219.709 146.205 1.00 55.43 547 ASP q CA 1
ATOM 4132 C C . ASP A 1 547 ? 233.835 219.689 146.546 1.00 55.43 547 ASP q C 1
ATOM 4133 O O . ASP A 1 547 ? 233.448 219.207 147.613 1.00 55.43 547 ASP q O 1
ATOM 4138 N N . LEU A 1 548 ? 233.015 220.197 145.632 1.00 48.78 548 LEU q N 1
ATOM 4139 C CA . LEU A 1 548 ? 231.581 220.307 145.841 1.00 48.78 548 LEU q CA 1
ATOM 4140 C C . LEU A 1 548 ? 230.857 219.189 145.107 1.00 48.78 548 LEU q C 1
ATOM 4141 O O . LEU A 1 548 ? 231.252 218.798 144.004 1.00 48.78 548 LEU q O 1
ATOM 4146 N N . SER A 1 549 ? 229.797 218.673 145.725 1.00 46.58 549 SER q N 1
ATOM 4147 C CA . SER A 1 549 ? 229.001 217.611 145.125 1.00 46.58 549 SER q CA 1
ATOM 4148 C C . SER A 1 549 ? 227.546 217.791 145.519 1.00 46.58 549 SER q C 1
ATOM 4149 O O . SER A 1 549 ? 227.245 218.027 146.694 1.00 46.58 549 SER q O 1
ATOM 4152 N N . LEU A 1 550 ? 226.649 217.679 144.539 1.00 46.41 550 LEU q N 1
ATOM 4153 C CA . LEU A 1 550 ? 225.205 217.785 144.751 1.00 46.41 550 LEU q CA 1
ATOM 4154 C C . LEU A 1 550 ? 224.565 216.578 144.073 1.00 46.41 550 LEU q C 1
ATOM 4155 O O . LEU A 1 550 ? 224.187 216.643 142.901 1.00 46.41 550 LEU q O 1
ATOM 4160 N N . SER A 1 551 ? 224.445 215.478 144.808 1.00 53.76 551 SER q N 1
ATOM 4161 C CA . SER A 1 551 ? 223.954 214.212 144.265 1.00 53.76 551 SER q CA 1
ATOM 4162 C C . SER A 1 551 ? 222.728 213.774 145.063 1.00 53.76 551 SER q C 1
ATOM 4163 O O . SER A 1 551 ? 222.844 213.104 146.091 1.00 53.76 551 SER q O 1
ATOM 4166 N N . ALA A 1 552 ? 221.549 214.150 144.576 1.00 55.83 552 ALA q N 1
ATOM 4167 C CA . ALA A 1 552 ? 220.281 213.737 145.163 1.00 55.83 552 ALA q CA 1
ATOM 4168 C C . ALA A 1 552 ? 219.504 212.932 144.134 1.00 55.83 552 ALA q C 1
ATOM 4169 O O . ALA A 1 552 ? 219.337 213.375 142.994 1.00 55.83 552 ALA q O 1
ATOM 4171 N N . ARG A 1 553 ? 219.019 211.762 144.544 1.00 54.73 553 ARG q N 1
ATOM 4172 C CA . ARG A 1 553 ? 218.409 210.831 143.608 1.00 54.73 553 ARG q CA 1
ATOM 4173 C C . ARG A 1 553 ? 216.986 211.251 143.247 1.00 54.73 553 ARG q C 1
ATOM 4174 O O . ARG A 1 553 ? 216.297 211.945 143.998 1.00 54.73 553 ARG q O 1
ATOM 4182 N N . ARG A 1 554 ? 216.574 210.848 142.042 1.00 59.77 554 ARG q N 1
ATOM 4183 C CA . ARG A 1 554 ? 215.178 210.821 141.607 1.00 59.77 554 ARG q CA 1
ATOM 4184 C C . ARG A 1 554 ? 214.620 212.215 141.324 1.00 59.77 554 ARG q C 1
ATOM 4185 O O . ARG A 1 554 ? 213.568 212.344 140.687 1.00 59.77 554 ARG q O 1
ATOM 4193 N N . SER A 1 555 ? 215.347 213.265 141.698 1.00 57.31 555 SER q N 1
ATOM 4194 C CA . SER A 1 555 ? 214.868 214.615 141.430 1.00 57.31 555 SER q CA 1
ATOM 4195 C C . SER A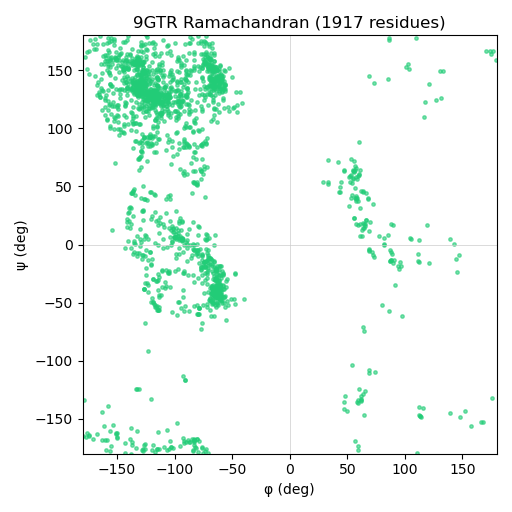 1 555 ? 215.980 215.616 141.705 1.00 57.31 555 SER q C 1
ATOM 4196 O O . SER A 1 555 ? 216.780 215.438 142.627 1.00 57.31 555 SER q O 1
ATOM 4199 N N . LEU A 1 556 ? 216.011 216.673 140.894 1.00 50.47 556 LEU q N 1
ATOM 4200 C CA . LEU A 1 556 ? 216.916 217.797 141.122 1.00 50.47 556 LEU q CA 1
ATOM 4201 C C . LEU A 1 556 ? 216.357 218.982 140.345 1.00 50.47 556 LEU q C 1
ATOM 4202 O O . LEU A 1 556 ? 216.376 218.974 139.110 1.00 50.47 556 LEU q O 1
ATOM 4207 N N . THR A 1 557 ? 215.869 219.989 141.062 1.00 53.71 557 THR q N 1
ATOM 4208 C CA . THR A 1 557 ? 215.251 221.162 140.454 1.00 53.71 557 THR q CA 1
ATOM 4209 C C . THR A 1 557 ? 216.054 222.397 140.835 1.00 53.71 557 THR q C 1
ATOM 4210 O O . THR A 1 557 ? 216.280 222.654 142.022 1.00 53.71 557 THR q O 1
ATOM 4214 N N . ILE A 1 558 ? 216.479 223.157 139.829 1.00 51.83 558 ILE q N 1
ATOM 4215 C CA . ILE A 1 558 ? 217.197 224.409 140.030 1.00 51.83 558 ILE q CA 1
ATOM 4216 C C . ILE A 1 558 ? 216.352 225.525 139.435 1.00 51.83 558 ILE q C 1
ATOM 4217 O O . ILE A 1 558 ? 216.048 225.509 138.236 1.00 51.83 558 ILE q O 1
ATOM 4222 N N . LYS A 1 559 ? 215.978 226.491 140.268 1.00 51.24 559 LYS q N 1
ATOM 4223 C CA . LYS A 1 559 ? 215.145 227.607 139.848 1.00 51.24 559 LYS q CA 1
ATOM 4224 C C . LYS A 1 559 ? 215.797 228.911 140.279 1.00 51.24 559 LYS q C 1
ATOM 4225 O O . LYS A 1 559 ? 216.446 228.982 141.324 1.00 51.24 559 LYS q O 1
ATOM 4231 N N . SER A 1 560 ? 215.624 229.944 139.458 1.00 50.88 560 SER q N 1
ATOM 4232 C CA . SER A 1 560 ? 216.206 231.249 139.741 1.00 50.88 560 SER q CA 1
ATOM 4233 C C . SER A 1 560 ? 215.159 232.336 139.918 1.00 50.88 560 SER q C 1
ATOM 4234 O O . SER A 1 560 ? 215.196 233.067 140.913 1.00 50.88 560 SER q O 1
ATOM 4237 N N . GLY A 1 561 ? 214.227 232.474 138.979 1.00 51.93 561 GLY q N 1
ATOM 4238 C CA . GLY A 1 561 ? 213.363 233.637 138.997 1.00 51.93 561 GLY q CA 1
ATOM 4239 C C . GLY A 1 561 ? 214.072 234.927 138.668 1.00 51.93 561 GLY q C 1
ATOM 4240 O O . GLY A 1 561 ? 213.498 236.003 138.855 1.00 51.93 561 GLY q O 1
ATOM 4241 N N . GLY A 1 562 ? 215.308 234.844 138.183 1.00 53.37 562 GLY q N 1
ATOM 4242 C CA . GLY A 1 562 ? 216.109 235.995 137.851 1.00 53.37 562 GLY q CA 1
ATOM 4243 C C . GLY A 1 562 ? 217.323 235.566 137.054 1.00 53.37 562 GLY q C 1
ATOM 4244 O O . GLY A 1 562 ? 217.364 234.463 136.501 1.00 53.37 562 GLY q O 1
ATOM 4245 N N . PRO A 1 563 ? 218.333 236.430 136.970 1.00 51.17 563 PRO q N 1
ATOM 4246 C CA . PRO A 1 563 ? 219.542 236.073 136.220 1.00 51.17 563 PRO q CA 1
ATOM 4247 C C . PRO A 1 563 ? 220.194 234.818 136.780 1.00 51.17 563 PRO q C 1
ATOM 4248 O O . PRO A 1 563 ? 220.271 234.620 137.994 1.00 51.17 563 PRO q O 1
ATOM 4252 N N . LEU A 1 564 ? 220.661 233.962 135.875 1.00 48.04 564 LEU q N 1
ATOM 4253 C CA . LEU A 1 564 ? 221.367 232.740 136.227 1.00 48.04 564 LEU q CA 1
ATOM 4254 C C . LEU A 1 564 ? 222.684 232.708 135.472 1.00 48.04 564 LEU q C 1
ATOM 4255 O O . LEU A 1 564 ? 222.738 233.056 134.289 1.00 48.04 564 LEU q O 1
ATOM 4260 N N . SER A 1 565 ? 223.747 232.296 136.157 1.00 50.11 565 SER q N 1
ATOM 4261 C CA . SER A 1 565 ? 225.072 232.275 135.557 1.00 50.11 565 SER q CA 1
ATOM 4262 C C . SER A 1 565 ? 225.827 231.035 136.004 1.00 50.11 565 SER q C 1
ATOM 4263 O O . SER A 1 565 ? 225.817 230.683 137.187 1.00 50.11 565 SER q O 1
ATOM 4266 N N . ILE A 1 566 ? 226.478 230.381 135.053 1.00 47.32 566 ILE q N 1
ATOM 4267 C CA . ILE A 1 566 ? 227.376 229.263 135.326 1.00 47.32 566 ILE q CA 1
ATOM 4268 C C . ILE A 1 566 ? 228.725 229.657 134.737 1.00 47.32 566 ILE q C 1
ATOM 4269 O O . ILE A 1 566 ? 229.003 229.421 133.558 1.00 47.32 566 ILE q O 1
ATOM 4274 N N . GLN A 1 567 ? 229.571 230.277 135.559 1.00 50.95 567 GLN q N 1
ATOM 4275 C CA . GLN A 1 567 ? 230.852 230.777 135.066 1.00 50.95 567 GLN q CA 1
ATOM 4276 C C . GLN A 1 567 ? 231.775 229.637 134.662 1.00 50.95 567 GLN q C 1
ATOM 4277 O O . GLN A 1 567 ? 232.482 229.731 133.652 1.00 50.95 567 GLN q O 1
ATOM 4283 N N . GLY A 1 568 ? 231.788 228.553 135.433 1.00 52.83 568 GLY q N 1
ATOM 4284 C CA . GLY A 1 568 ? 232.620 227.413 135.110 1.00 52.83 568 GLY q CA 1
ATOM 4285 C C . GLY A 1 568 ? 234.102 227.686 135.257 1.00 52.83 568 GLY q C 1
ATOM 4286 O O . GLY A 1 568 ? 234.602 227.855 136.374 1.00 52.83 568 GLY q O 1
ATOM 4287 N N . GLY A 1 569 ? 234.816 227.729 134.136 1.00 55.35 569 GLY q N 1
ATOM 4288 C CA . GLY A 1 569 ? 236.250 227.948 134.117 1.00 55.35 569 GLY q CA 1
ATOM 4289 C C . GLY A 1 569 ? 237.045 226.839 133.463 1.00 55.35 569 GLY q C 1
ATOM 4290 O O . GLY A 1 569 ? 238.223 227.042 133.141 1.00 55.35 569 GLY q O 1
ATOM 4291 N N . SER A 1 570 ? 236.446 225.670 133.265 1.00 56.68 570 SER q N 1
ATOM 4292 C CA . SER A 1 570 ? 237.116 224.550 132.615 1.00 56.68 570 SER q CA 1
ATOM 4293 C C . SER A 1 570 ? 236.053 223.711 131.910 1.00 56.68 570 SER q C 1
ATOM 4294 O O . SER A 1 570 ? 234.943 224.187 131.650 1.00 56.68 570 SER q O 1
ATOM 4297 N N . THR A 1 571 ? 236.402 222.468 131.585 1.00 57.11 571 THR q N 1
ATOM 4298 C CA . THR A 1 571 ? 235.494 221.583 130.868 1.00 57.11 571 THR q CA 1
ATOM 4299 C C . THR A 1 571 ? 234.185 221.410 131.629 1.00 57.11 571 THR q C 1
ATOM 4300 O O . THR A 1 571 ? 234.174 221.241 132.851 1.00 57.11 571 THR q O 1
ATOM 4304 N N . ILE A 1 572 ? 233.080 221.457 130.897 1.00 53.25 572 ILE q N 1
ATOM 4305 C CA . ILE A 1 572 ? 231.744 221.264 131.462 1.00 53.25 572 ILE q CA 1
ATOM 4306 C C . ILE A 1 572 ? 231.155 220.034 130.780 1.00 53.25 572 ILE q C 1
ATOM 4307 O O . ILE A 1 572 ? 230.551 220.122 129.706 1.00 53.25 572 ILE q O 1
ATOM 4312 N N . ASN A 1 573 ? 231.325 218.873 131.404 1.00 53.34 573 ASN q N 1
ATOM 4313 C CA . ASN A 1 573 ? 230.811 217.615 130.868 1.00 53.34 573 ASN q CA 1
ATOM 4314 C C . ASN A 1 573 ? 229.355 217.482 131.291 1.00 53.34 573 ASN q C 1
ATOM 4315 O O . ASN A 1 573 ? 229.054 217.048 132.405 1.00 53.34 573 ASN q O 1
ATOM 4320 N N . MET A 1 574 ? 228.442 217.859 130.396 1.00 54.33 574 MET q N 1
ATOM 4321 C CA . MET A 1 574 ? 227.007 217.819 130.678 1.00 54.33 574 MET q CA 1
ATOM 4322 C C . MET A 1 574 ? 226.442 216.531 130.092 1.00 54.33 574 MET q C 1
ATOM 4323 O O . MET A 1 574 ? 225.816 216.526 129.032 1.00 54.33 574 MET q O 1
ATOM 4328 N N . ARG A 1 575 ? 226.664 215.422 130.794 1.00 56.55 575 ARG q N 1
ATOM 4329 C CA . ARG A 1 575 ? 226.147 214.137 130.355 1.00 56.55 575 ARG q CA 1
ATOM 4330 C C . ARG A 1 575 ? 224.625 214.116 130.453 1.00 56.55 575 ARG q C 1
ATOM 4331 O O . ARG A 1 575 ? 224.000 215.005 131.036 1.00 56.55 575 ARG q O 1
ATOM 4339 N N . SER A 1 576 ? 224.027 213.079 129.872 1.00 61.32 576 SER q N 1
ATOM 4340 C CA . SER A 1 576 ? 222.578 212.944 129.874 1.00 61.32 576 SER q CA 1
ATOM 4341 C C . SER A 1 576 ? 222.202 211.499 129.587 1.00 61.32 576 SER q C 1
ATOM 4342 O O . SER A 1 576 ? 223.016 210.703 129.112 1.00 61.32 576 SER q O 1
ATOM 4345 N N . GLY A 1 577 ? 220.953 211.167 129.895 1.00 62.31 577 GLY q N 1
ATOM 4346 C CA . GLY A 1 577 ? 220.392 209.883 129.529 1.00 62.31 577 GLY q CA 1
ATOM 4347 C C . GLY A 1 577 ? 218.989 210.013 128.974 1.00 62.31 577 GLY q C 1
ATOM 4348 O O . GLY A 1 577 ? 218.081 210.472 129.674 1.00 62.31 577 GLY q O 1
ATOM 4349 N N . GLY A 1 578 ? 218.794 209.615 127.725 1.00 63.00 578 GLY q N 1
ATOM 4350 C CA . GLY A 1 578 ? 217.464 209.674 127.121 1.00 63.00 578 GLY q CA 1
ATOM 4351 C C . GLY A 1 578 ? 217.051 210.975 126.466 1.00 63.00 578 GLY q C 1
ATOM 4352 O O . GLY A 1 578 ? 216.712 210.988 125.280 1.00 63.00 578 GLY q O 1
ATOM 4353 N N . LEU A 1 579 ? 217.070 212.077 127.212 1.00 61.42 579 LEU q N 1
ATOM 4354 C CA . LEU A 1 579 ? 216.603 213.355 126.694 1.00 61.42 579 LEU q CA 1
ATOM 4355 C C . LEU A 1 579 ? 217.399 214.492 127.317 1.00 61.42 579 LEU q C 1
ATOM 4356 O O . LEU A 1 579 ? 217.612 214.518 128.531 1.00 61.42 579 LEU q O 1
ATOM 4361 N N . VAL A 1 580 ? 217.840 215.421 126.473 1.00 58.33 580 VAL q N 1
ATOM 4362 C CA . VAL A 1 580 ? 218.436 216.670 126.930 1.00 58.33 580 VAL q CA 1
ATOM 4363 C C . VAL A 1 580 ? 217.957 217.810 126.035 1.00 58.33 580 VAL q C 1
ATOM 4364 O O . VAL A 1 580 ? 218.389 217.954 124.887 1.00 58.33 580 VAL q O 1
ATOM 4368 N N . GLY A 1 581 ? 217.028 218.610 126.547 1.00 57.19 581 GLY q N 1
ATOM 4369 C CA . GLY A 1 581 ? 216.428 219.658 125.748 1.00 57.19 581 GLY q CA 1
ATOM 4370 C C . GLY A 1 581 ? 216.565 221.044 126.335 1.00 57.19 581 GLY q C 1
ATOM 4371 O O . GLY A 1 581 ? 216.016 221.330 127.403 1.00 57.19 581 GLY q O 1
ATOM 4372 N N . VAL A 1 582 ? 217.296 221.917 125.645 1.00 58.05 582 VAL q N 1
ATOM 4373 C CA . VAL A 1 582 ? 217.438 223.311 126.060 1.00 58.05 582 VAL q CA 1
ATOM 4374 C C . VAL A 1 582 ? 216.309 224.095 125.398 1.00 58.05 582 VAL q C 1
ATOM 4375 O O . VAL A 1 582 ? 216.491 224.697 124.339 1.00 58.05 582 VAL q O 1
ATOM 4379 N N . ASN A 1 583 ? 215.132 224.094 126.026 1.00 63.40 583 ASN q N 1
ATOM 4380 C CA . ASN A 1 583 ? 213.961 224.790 125.492 1.00 63.40 583 ASN q CA 1
ATOM 4381 C C . ASN A 1 583 ? 214.031 226.265 125.894 1.00 63.40 583 ASN q C 1
ATOM 4382 O O . ASN A 1 583 ? 213.386 226.729 126.837 1.00 63.40 583 ASN q O 1
ATOM 4387 N N . ALA A 1 584 ? 214.841 227.008 125.143 1.00 64.15 584 ALA q N 1
ATOM 4388 C CA . ALA A 1 584 ? 215.072 228.425 125.411 1.00 64.15 584 ALA q CA 1
ATOM 4389 C C . ALA A 1 584 ? 213.860 229.221 124.944 1.00 64.15 584 ALA q C 1
ATOM 4390 O O . ALA A 1 584 ? 213.529 229.258 123.759 1.00 64.15 584 ALA q O 1
ATOM 4392 N N . GLY A 1 585 ? 213.189 229.867 125.896 1.00 64.71 585 GLY q N 1
ATOM 4393 C CA . GLY A 1 585 ? 212.063 230.715 125.543 1.00 64.71 585 GLY q CA 1
ATOM 4394 C C . GLY A 1 585 ? 212.482 231.941 124.754 1.00 64.71 585 GLY q C 1
ATOM 4395 O O . GLY A 1 585 ? 211.775 232.375 123.841 1.00 64.71 585 GLY q O 1
ATOM 4396 N N . GLY A 1 586 ? 213.632 232.514 125.093 1.00 66.00 586 GLY q N 1
ATOM 4397 C CA . GLY A 1 586 ? 214.141 233.694 124.429 1.00 66.00 586 GLY q CA 1
ATOM 4398 C C . GLY A 1 586 ? 215.167 233.368 123.363 1.00 66.00 586 GLY q C 1
ATOM 4399 O O . GLY A 1 586 ? 215.198 232.270 122.802 1.00 66.00 586 GLY q O 1
ATOM 4400 N N . ALA A 1 587 ? 216.064 234.326 123.101 1.00 62.58 587 ALA q N 1
ATOM 4401 C CA . ALA A 1 587 ? 217.079 234.166 122.032 1.00 62.58 587 ALA q CA 1
ATOM 4402 C C . ALA A 1 587 ? 218.214 233.234 122.456 1.00 62.58 587 ALA q C 1
ATOM 4403 O O . ALA A 1 587 ? 218.978 233.629 123.344 1.00 62.58 587 ALA q O 1
ATOM 4405 N N . LEU A 1 588 ? 218.359 232.079 121.803 1.00 56.57 588 LEU q N 1
ATOM 4406 C CA . LEU A 1 588 ? 219.480 231.156 122.122 1.00 56.57 588 LEU q CA 1
ATOM 4407 C C . LEU A 1 588 ? 220.722 231.616 121.371 1.00 56.57 588 LEU q C 1
ATOM 4408 O O . LEU A 1 588 ? 220.561 232.317 120.371 1.00 56.57 588 LEU q O 1
ATOM 4413 N N . ASN A 1 589 ? 221.902 231.221 121.831 1.00 53.94 589 ASN q N 1
ATOM 4414 C CA . ASN A 1 589 ? 223.163 231.662 121.200 1.00 53.94 589 ASN q CA 1
ATOM 4415 C C . ASN A 1 589 ? 224.279 230.762 121.707 1.00 53.94 589 ASN q C 1
ATOM 4416 O O . ASN A 1 589 ? 224.458 230.687 122.924 1.00 53.94 589 ASN q O 1
ATOM 4421 N N . LEU A 1 590 ? 225.047 230.158 120.794 1.00 54.80 590 LEU q N 1
ATOM 4422 C CA . LEU A 1 590 ? 226.203 229.308 121.194 1.00 54.80 590 LEU q CA 1
ATOM 4423 C C . LEU A 1 590 ? 227.475 229.793 120.488 1.00 54.80 590 LEU q C 1
ATOM 4424 O O . LEU A 1 590 ? 227.368 230.241 119.328 1.00 54.80 590 LEU q O 1
ATOM 4429 N N . GLY A 1 591 ? 228.630 229.704 121.159 1.00 57.12 591 GLY q N 1
ATOM 4430 C CA . GLY A 1 591 ? 229.916 230.115 120.557 1.00 57.12 591 GLY q CA 1
ATOM 4431 C C . GLY A 1 591 ? 231.034 229.168 120.957 1.00 57.12 591 GLY q C 1
ATOM 4432 O O . GLY A 1 591 ? 230.830 228.405 121.923 1.00 57.12 591 GLY q O 1
ATOM 4433 N N . ALA A 1 592 ? 232.175 229.204 120.258 1.00 63.74 592 ALA q N 1
ATOM 4434 C CA . ALA A 1 592 ? 233.255 228.230 120.550 1.00 63.74 592 ALA q CA 1
ATOM 4435 C C . ALA A 1 592 ? 234.641 228.796 120.228 1.00 63.74 592 ALA q C 1
ATOM 4436 O O . ALA A 1 592 ? 234.799 229.388 119.147 1.00 63.74 592 ALA q O 1
ATOM 4438 N N . GLY A 1 593 ? 235.609 228.632 121.137 1.00 63.51 593 GLY q N 1
ATOM 4439 C CA . GLY A 1 593 ? 236.974 229.041 120.877 1.00 63.51 593 GLY q CA 1
ATOM 4440 C C . GLY A 1 593 ? 237.734 228.114 119.958 1.00 63.51 593 GLY q C 1
ATOM 4441 O O . GLY A 1 593 ? 238.844 228.449 119.534 1.00 63.51 593 GLY q O 1
ATOM 4442 N N . GLY A 1 594 ? 237.157 226.958 119.645 1.00 64.99 594 GLY q N 1
ATOM 4443 C CA . GLY A 1 594 ? 237.760 226.008 118.733 1.00 64.99 594 GLY q CA 1
ATOM 4444 C C . GLY A 1 594 ? 236.764 225.489 117.717 1.00 64.99 594 GLY q C 1
ATOM 4445 O O . GLY A 1 594 ? 236.131 226.272 117.001 1.00 64.99 594 GLY q O 1
ATOM 4446 N N . ALA A 1 595 ? 236.615 224.170 117.642 1.00 65.19 595 ALA q N 1
ATOM 4447 C CA . ALA A 1 595 ? 235.702 223.560 116.688 1.00 65.19 595 ALA q CA 1
ATOM 4448 C C . ALA A 1 595 ? 234.266 223.632 117.202 1.00 65.19 595 ALA q C 1
ATOM 4449 O O . ALA A 1 595 ? 233.987 224.133 118.295 1.00 65.19 595 ALA q O 1
ATOM 4451 N N . ALA A 1 596 ? 233.339 223.119 116.399 1.00 67.44 596 ALA q N 1
ATOM 4452 C CA . ALA A 1 596 ? 231.929 223.056 116.773 1.00 67.44 596 ALA q CA 1
ATOM 4453 C C . ALA A 1 596 ? 231.316 221.844 116.096 1.00 67.44 596 ALA q C 1
ATOM 4454 O O . ALA A 1 596 ? 231.317 221.754 114.865 1.00 67.44 596 ALA q O 1
ATOM 4456 N N . THR A 1 597 ? 230.793 220.916 116.893 1.00 68.25 597 THR q N 1
ATOM 4457 C CA . THR A 1 597 ? 230.294 219.644 116.391 1.00 68.25 597 THR q CA 1
ATOM 4458 C C . THR A 1 597 ? 228.880 219.417 116.899 1.00 68.25 597 THR q C 1
ATOM 4459 O O . THR A 1 597 ? 228.602 219.626 118.084 1.00 68.25 597 THR q O 1
ATOM 4463 N N . LEU A 1 598 ? 227.988 218.994 116.004 1.00 68.36 598 LEU q N 1
ATOM 4464 C CA . LEU A 1 598 ? 226.609 218.644 116.349 1.00 68.36 598 LEU q CA 1
ATOM 4465 C C . LEU A 1 598 ? 226.290 217.315 115.672 1.00 68.36 598 LEU q C 1
ATOM 4466 O O . LEU A 1 598 ? 225.790 217.285 114.544 1.00 68.36 598 LEU q O 1
ATOM 4471 N N . SER A 1 599 ? 226.577 216.219 116.363 1.00 71.12 599 SER q N 1
ATOM 4472 C CA . SER A 1 599 ? 226.332 214.880 115.850 1.00 71.12 599 SER q CA 1
ATOM 4473 C C . SER A 1 599 ? 224.947 214.395 116.257 1.00 71.12 599 SER q C 1
ATOM 4474 O O . SER A 1 599 ? 224.242 215.035 117.040 1.00 71.12 599 SER q O 1
ATOM 4477 N N . ALA A 1 600 ? 224.565 213.244 115.709 1.00 75.89 600 ALA q N 1
ATOM 4478 C CA . ALA A 1 600 ? 223.283 212.622 116.018 1.00 75.89 600 ALA q CA 1
ATOM 4479 C C . ALA A 1 600 ? 223.346 211.162 115.588 1.00 75.89 600 ALA q C 1
ATOM 4480 O O . ALA A 1 600 ? 224.305 210.720 114.950 1.00 75.89 600 ALA q O 1
ATOM 4482 N N . GLY A 1 601 ? 222.308 210.411 115.949 1.00 79.38 601 GLY q N 1
ATOM 4483 C CA . GLY A 1 601 ? 222.219 209.019 115.561 1.00 79.38 601 GLY q CA 1
ATOM 4484 C C . GLY A 1 601 ? 221.008 208.708 114.706 1.00 79.38 601 GLY q C 1
ATOM 4485 O O . GLY A 1 601 ? 221.049 207.793 113.877 1.00 79.38 601 GLY q O 1
ATOM 4486 N N . ALA A 1 602 ? 219.922 209.457 114.895 1.00 80.59 602 ALA q N 1
ATOM 4487 C CA . ALA A 1 602 ? 218.693 209.202 114.155 1.00 80.59 602 ALA q CA 1
ATOM 4488 C C . ALA A 1 602 ? 218.502 210.192 113.010 1.00 80.59 602 ALA q C 1
ATOM 4489 O O . ALA A 1 602 ? 218.404 209.786 111.847 1.00 80.59 602 ALA q O 1
ATOM 4491 N N . ALA A 1 603 ? 218.458 211.485 113.324 1.00 78.62 603 ALA q N 1
ATOM 4492 C CA . ALA A 1 603 ? 218.194 212.501 112.314 1.00 78.62 603 ALA q CA 1
ATOM 4493 C C . ALA A 1 603 ? 218.571 213.871 112.857 1.00 78.62 603 ALA q C 1
ATOM 4494 O O . ALA A 1 603 ? 218.115 214.263 113.933 1.00 78.62 603 ALA q O 1
ATOM 4496 N N . THR A 1 604 ? 219.396 214.595 112.106 1.00 72.74 604 THR q N 1
ATOM 4497 C CA . THR A 1 604 ? 219.749 215.975 112.427 1.00 72.74 604 THR q CA 1
ATOM 4498 C C . THR A 1 604 ? 218.822 216.887 111.635 1.00 72.74 604 THR q C 1
ATOM 4499 O O . THR A 1 604 ? 218.668 216.722 110.422 1.00 72.74 604 THR q O 1
ATOM 4503 N N . THR A 1 605 ? 218.202 217.843 112.320 1.00 70.98 605 THR q N 1
ATOM 4504 C CA . THR A 1 605 ? 217.244 218.753 111.706 1.00 70.98 605 THR q CA 1
ATOM 4505 C C . THR A 1 605 ? 217.585 220.182 112.100 1.00 70.98 605 THR q C 1
ATOM 4506 O O . THR A 1 605 ? 217.797 220.472 113.283 1.00 70.98 605 THR q O 1
ATOM 4510 N N . ILE A 1 606 ? 217.640 221.069 111.112 1.00 70.31 606 ILE q N 1
ATOM 4511 C CA . ILE A 1 606 ? 217.771 222.501 111.352 1.00 70.31 606 ILE q CA 1
ATOM 4512 C C . ILE A 1 606 ? 216.482 223.163 110.889 1.00 70.31 606 ILE q C 1
ATOM 4513 O O . ILE A 1 606 ? 216.094 223.035 109.723 1.00 70.31 606 ILE q O 1
ATOM 4518 N N . SER A 1 607 ? 215.818 223.869 111.794 1.00 72.95 607 SER q N 1
ATOM 4519 C CA . SER A 1 607 ? 214.500 224.423 111.530 1.00 72.95 607 SER q CA 1
ATOM 4520 C C . SER A 1 607 ? 214.497 225.925 111.813 1.00 72.95 607 SER q C 1
ATOM 4521 O O . SER A 1 607 ? 215.537 226.539 112.061 1.00 72.95 607 SER q O 1
ATOM 4524 N N . GLY A 1 608 ? 213.303 226.512 111.769 1.00 72.61 608 GLY q N 1
ATOM 4525 C CA . GLY A 1 608 ? 213.141 227.937 111.966 1.00 72.61 608 GLY q CA 1
ATOM 4526 C C . GLY A 1 608 ? 212.371 228.577 110.830 1.00 72.61 608 GLY q C 1
ATOM 4527 O O . GLY A 1 608 ? 212.764 228.455 109.668 1.00 72.61 608 GLY q O 1
ATOM 4528 N N . THR A 1 609 ? 211.278 229.267 111.150 1.00 73.97 609 THR q N 1
ATOM 4529 C CA . THR A 1 609 ? 210.434 229.868 110.124 1.00 73.97 609 THR q CA 1
ATOM 4530 C C . THR A 1 609 ? 211.023 231.191 109.651 1.00 73.97 609 THR q C 1
ATOM 4531 O O . THR A 1 609 ? 210.331 232.213 109.621 1.00 73.97 609 THR q O 1
ATOM 4535 N N . VAL A 1 610 ? 212.301 231.176 109.277 1.00 75.07 610 VAL q N 1
ATOM 4536 C CA . VAL A 1 610 ? 213.035 232.373 108.891 1.00 75.07 610 VAL q CA 1
ATOM 4537 C C . VAL A 1 610 ? 214.142 231.951 107.931 1.00 75.07 610 VAL q C 1
ATOM 4538 O O . VAL A 1 610 ? 214.399 230.762 107.731 1.00 75.07 610 VAL q O 1
ATOM 4542 N N . ASN A 1 611 ? 214.808 232.935 107.330 1.00 76.85 611 ASN q N 1
ATOM 4543 C CA . ASN A 1 611 ? 215.904 232.664 106.402 1.00 76.85 611 ASN q CA 1
ATOM 4544 C C . ASN A 1 611 ? 217.093 232.087 107.165 1.00 76.85 611 ASN q C 1
ATOM 4545 O O . ASN A 1 611 ? 217.796 232.797 107.887 1.00 76.85 611 ASN q O 1
ATOM 4550 N N . VAL A 1 612 ? 217.318 230.780 107.006 1.00 73.10 612 VAL q N 1
ATOM 4551 C CA . VAL A 1 612 ? 218.501 230.142 107.571 1.00 73.10 612 VAL q CA 1
ATOM 4552 C C . VAL A 1 612 ? 219.736 230.660 106.837 1.00 73.10 612 VAL q C 1
ATOM 4553 O O . VAL A 1 612 ? 219.651 231.159 105.709 1.00 73.10 612 VAL q O 1
ATOM 4557 N N . GLN A 1 613 ? 220.898 230.626 107.501 1.00 70.85 613 GLN q N 1
ATOM 4558 C CA . GLN A 1 613 ? 222.106 231.228 106.874 1.00 70.85 613 GLN q CA 1
ATOM 4559 C C . GLN A 1 613 ? 223.393 230.498 107.269 1.00 70.85 613 GLN q C 1
ATOM 4560 O O . GLN A 1 613 ? 223.639 230.357 108.481 1.00 70.85 613 GLN q O 1
ATOM 4566 N N . ILE A 1 614 ? 224.185 230.061 106.282 1.00 70.32 614 ILE q N 1
ATOM 4567 C CA . ILE A 1 614 ? 225.522 229.459 106.573 1.00 70.32 614 ILE q CA 1
ATOM 4568 C C . ILE A 1 614 ? 226.540 230.453 106.010 1.00 70.32 614 ILE q C 1
ATOM 4569 O O . ILE A 1 614 ? 226.319 230.921 104.878 1.00 70.32 614 ILE q O 1
ATOM 4574 N N . ASN A 1 615 ? 227.472 230.946 106.826 1.00 75.60 615 ASN q N 1
ATOM 4575 C CA . ASN A 1 615 ? 228.324 232.058 106.321 1.00 75.60 615 ASN q CA 1
ATOM 4576 C C . ASN A 1 615 ? 229.802 231.869 106.657 1.00 75.60 615 ASN q C 1
ATOM 4577 O O . ASN A 1 615 ? 230.191 232.208 107.794 1.00 75.60 615 ASN q O 1
ATOM 4582 N N . SER A 1 616 ? 230.613 231.577 105.641 1.00 82.44 616 SER q N 1
ATOM 4583 C CA . SER A 1 616 ? 232.063 231.493 105.915 1.00 82.44 616 SER q CA 1
ATOM 4584 C C . SER A 1 616 ? 232.869 231.280 104.637 1.00 82.44 616 SER q C 1
ATOM 4585 O O . SER A 1 616 ? 232.267 230.912 103.619 1.00 82.44 616 SER q O 1
ATOM 4588 N N . VAL A 1 617 ? 234.190 231.463 104.718 1.00 87.68 617 VAL q N 1
ATOM 4589 C CA . VAL A 1 617 ? 235.079 231.280 103.532 1.00 87.68 617 VAL q CA 1
ATOM 4590 C C . VAL A 1 617 ? 234.746 229.951 102.845 1.00 87.68 617 VAL q C 1
ATOM 4591 O O . VAL A 1 617 ? 234.605 229.958 101.608 1.00 87.68 617 VAL q O 1
ATOM 4595 N N . MET A 1 618 ? 234.625 228.859 103.608 1.00 93.41 618 MET q N 1
ATOM 4596 C CA . MET A 1 618 ? 234.400 227.525 102.991 1.00 93.41 618 MET q CA 1
ATOM 4597 C C . MET A 1 618 ? 233.148 226.867 103.578 1.00 93.41 618 MET q C 1
ATOM 4598 O O . MET A 1 618 ? 233.001 226.882 104.816 1.00 93.41 618 MET q O 1
ATOM 4603 N N . THR A 1 619 ? 232.286 226.311 102.721 1.00 97.17 619 THR q N 1
ATOM 4604 C CA . THR A 1 619 ? 231.078 225.583 103.197 1.00 97.17 619 THR q CA 1
ATOM 4605 C C . THR A 1 619 ? 231.033 224.218 102.501 1.00 97.17 619 THR q C 1
ATOM 4606 O O . THR A 1 619 ? 229.926 223.788 102.120 1.00 97.17 619 THR q O 1
ATOM 4610 N N . ARG A 1 620 ? 232.193 223.571 102.342 1.00 101.99 620 ARG q N 1
ATOM 4611 C CA . ARG A 1 620 ? 232.269 222.260 101.641 1.00 101.99 620 ARG q CA 1
ATOM 4612 C C . ARG A 1 620 ? 231.364 221.243 102.349 1.00 101.99 620 ARG q C 1
ATOM 4613 O O . ARG A 1 620 ? 231.278 221.298 103.591 1.00 101.99 620 ARG q O 1
ATOM 4621 N N . VAL A 1 621 ? 230.734 220.340 101.589 1.00 101.61 621 VAL q N 1
ATOM 4622 C CA . VAL A 1 621 ? 229.893 219.288 102.230 1.00 101.61 621 VAL q CA 1
ATOM 4623 C C . VAL A 1 621 ? 230.779 218.067 102.500 1.00 101.61 621 VAL q C 1
ATOM 4624 O O . VAL A 1 621 ? 230.822 217.618 103.653 1.00 101.61 621 VAL q O 1
ATOM 4628 N N . ILE A 1 622 ? 231.473 217.567 101.472 1.00 95.53 622 ILE q N 1
ATOM 4629 C CA . ILE A 1 622 ? 232.331 216.356 101.636 1.00 95.53 622 ILE q CA 1
ATOM 4630 C C . ILE A 1 622 ? 231.553 215.327 102.465 1.00 95.53 622 ILE q C 1
ATOM 4631 O O . ILE A 1 622 ? 232.142 214.749 103.399 1.00 95.53 622 ILE q O 1
ATOM 4636 N N . GLY A 1 623 ? 230.274 215.121 102.143 1.00 94.91 623 GLY q N 1
ATOM 4637 C CA . GLY A 1 623 ? 229.446 214.146 102.878 1.00 94.91 623 GLY q CA 1
ATOM 4638 C C . GLY A 1 623 ? 228.870 213.108 101.936 1.00 94.91 623 GLY q C 1
ATOM 4639 O O . GLY A 1 623 ? 229.553 212.093 101.691 1.00 94.91 623 GLY q O 1
ATOM 4640 N N . ALA A 1 624 ? 227.663 213.352 101.418 1.00 97.74 624 ALA q N 1
ATOM 4641 C CA . ALA A 1 624 ? 227.062 212.429 100.427 1.00 97.74 624 ALA q CA 1
ATOM 4642 C C . ALA A 1 624 ? 226.029 213.182 99.582 1.00 97.74 624 ALA q C 1
ATOM 4643 O O . ALA A 1 624 ? 226.088 214.426 99.549 1.00 97.74 624 ALA q O 1
ATOM 4645 N N . THR A 1 625 ? 225.118 212.451 98.939 1.00 96.81 625 THR q N 1
ATOM 4646 C CA . THR A 1 625 ? 224.127 213.081 98.023 1.00 96.81 625 THR q CA 1
ATOM 4647 C C . THR A 1 625 ? 223.546 214.366 98.628 1.00 96.81 625 THR q C 1
ATOM 4648 O O . THR A 1 625 ? 223.129 214.331 99.804 1.00 96.81 625 THR q O 1
ATOM 4652 N N . PHE A 1 626 ? 223.519 215.453 97.851 1.00 97.29 626 PHE q N 1
ATOM 4653 C CA . PHE A 1 626 ? 222.965 216.731 98.287 1.00 97.29 626 PHE q CA 1
ATOM 4654 C C . PHE A 1 626 ? 221.669 216.968 97.523 1.00 97.29 626 PHE q C 1
ATOM 4655 O O . PHE A 1 626 ? 221.687 217.134 96.299 1.00 97.29 626 PHE q O 1
ATOM 4663 N N . GLU A 1 627 ? 220.549 216.985 98.241 1.00 96.73 627 GLU q N 1
ATOM 4664 C CA . GLU A 1 627 ? 219.227 217.084 97.637 1.00 96.73 627 GLU q CA 1
ATOM 4665 C C . GLU A 1 627 ? 218.569 218.404 98.019 1.00 96.73 627 GLU q C 1
ATOM 4666 O O . GLU A 1 627 ? 218.453 218.727 99.205 1.00 96.73 627 GLU q O 1
ATOM 4672 N N . VAL A 1 628 ? 218.140 219.159 97.010 1.00 93.89 628 VAL q N 1
ATOM 4673 C CA . VAL A 1 628 ? 217.362 220.378 97.196 1.00 93.89 628 VAL q CA 1
ATOM 4674 C C . VAL A 1 628 ? 216.120 220.270 96.322 1.00 93.89 628 VAL q C 1
ATOM 4675 O O . VAL A 1 628 ? 216.221 219.966 95.131 1.00 93.89 628 VAL q O 1
ATOM 4679 N N . LYS A 1 629 ? 214.951 220.522 96.914 1.00 95.13 629 LYS q N 1
ATOM 4680 C CA . LYS A 1 629 ? 213.675 220.329 96.237 1.00 95.13 629 LYS q CA 1
ATOM 4681 C C . LYS A 1 629 ? 213.076 221.638 95.734 1.00 95.13 629 LYS q C 1
ATOM 4682 O O . LYS A 1 629 ? 211.893 221.679 95.380 1.00 95.13 629 LYS q O 1
ATOM 4688 N N . THR A 1 630 ? 213.862 222.704 95.695 1.00 96.33 630 THR q N 1
ATOM 4689 C CA . THR A 1 630 ? 213.403 224.025 95.297 1.00 96.33 630 THR q CA 1
ATOM 4690 C C . THR A 1 630 ? 214.447 224.655 94.385 1.00 96.33 630 THR q C 1
ATOM 4691 O O . THR A 1 630 ? 215.602 224.220 94.365 1.00 96.33 630 THR q O 1
ATOM 4695 N N . PRO A 1 631 ? 214.061 225.663 93.598 1.00 92.85 631 PRO q N 1
ATOM 4696 C CA . PRO A 1 631 ? 215.029 226.293 92.689 1.00 92.85 631 PRO q CA 1
ATOM 4697 C C . PRO A 1 631 ? 216.209 226.904 93.432 1.00 92.85 631 PRO q C 1
ATOM 4698 O O . PRO A 1 631 ? 216.065 227.450 94.528 1.00 92.85 631 PRO q O 1
ATOM 4702 N N . ILE A 1 632 ? 217.384 226.808 92.815 1.00 90.42 632 ILE q N 1
ATOM 4703 C CA . ILE A 1 632 ? 218.618 227.380 93.343 1.00 90.42 632 ILE q CA 1
ATOM 4704 C C . ILE A 1 632 ? 218.921 228.657 92.572 1.00 90.42 632 ILE q C 1
ATOM 4705 O O . ILE A 1 632 ? 218.804 228.691 91.341 1.00 90.42 632 ILE q O 1
ATOM 4710 N N . PHE A 1 633 ? 219.296 229.713 93.292 1.00 93.37 633 PHE q N 1
ATOM 4711 C CA . PHE A 1 633 ? 219.382 231.048 92.723 1.00 93.37 633 PHE q CA 1
ATOM 4712 C C . PHE A 1 633 ? 220.763 231.655 92.930 1.00 93.37 633 PHE q C 1
ATOM 4713 O O . PHE A 1 633 ? 221.532 231.238 93.800 1.00 93.37 633 PHE q O 1
ATOM 4721 N N . LYS A 1 634 ? 221.059 232.656 92.096 1.00 93.90 634 LYS q N 1
ATOM 4722 C CA . LYS A 1 634 ? 222.212 233.546 92.262 1.00 93.90 634 LYS q CA 1
ATOM 4723 C C . LYS A 1 634 ? 223.544 232.802 92.212 1.00 93.90 634 LYS q C 1
ATOM 4724 O O . LYS A 1 634 ? 224.518 233.214 92.847 1.00 93.90 634 LYS q O 1
ATOM 4730 N N . VAL A 1 635 ? 223.612 231.715 91.451 1.00 96.50 635 VAL q N 1
ATOM 4731 C CA . VAL A 1 635 ? 224.868 231.002 91.256 1.00 96.50 635 VAL q CA 1
ATOM 4732 C C . VAL A 1 635 ? 225.680 231.745 90.201 1.00 96.50 635 VAL q C 1
ATOM 4733 O O . VAL A 1 635 ? 225.219 231.937 89.072 1.00 96.50 635 VAL q O 1
ATOM 4737 N N . ALA A 1 636 ? 226.892 232.163 90.569 1.00 98.42 636 ALA q N 1
ATOM 4738 C CA . ALA A 1 636 ? 227.691 233.001 89.678 1.00 98.42 636 ALA q CA 1
ATOM 4739 C C . ALA A 1 636 ? 228.153 232.227 88.449 1.00 98.42 636 ALA q C 1
ATOM 4740 O O . ALA A 1 636 ? 228.012 232.702 87.316 1.00 98.42 636 ALA q O 1
ATOM 4742 N N . THR A 1 637 ? 228.708 231.035 88.651 1.00 101.16 637 THR q N 1
ATOM 4743 C CA . THR A 1 637 ? 229.190 230.200 87.562 1.00 101.16 637 THR q CA 1
ATOM 4744 C C . THR A 1 637 ? 228.379 228.916 87.493 1.00 101.16 637 THR q C 1
ATOM 4745 O O . THR A 1 637 ? 227.963 228.377 88.525 1.00 101.16 637 THR q O 1
ATOM 4749 N N . ILE A 1 638 ? 228.153 228.436 86.274 1.00 101.38 638 ILE q N 1
ATOM 4750 C CA . ILE A 1 638 ? 227.416 227.181 86.093 1.00 101.38 638 ILE q CA 1
ATOM 4751 C C . ILE A 1 638 ? 228.167 226.060 86.798 1.00 101.38 638 ILE q C 1
ATOM 4752 O O . ILE A 1 638 ? 229.413 226.019 86.737 1.00 101.38 638 ILE q O 1
ATOM 4757 N N . PRO A 1 639 ? 227.484 225.165 87.562 1.00 99.75 639 PRO q N 1
ATOM 4758 C CA . PRO A 1 639 ? 228.171 224.117 88.328 1.00 99.75 639 PRO q CA 1
ATOM 4759 C C . PRO A 1 639 ? 229.315 223.460 87.544 1.00 99.75 639 PRO q C 1
ATOM 4760 O O . PRO A 1 639 ? 229.060 222.912 86.487 1.00 99.75 639 PRO q O 1
ATOM 4764 N N . VAL A 1 640 ? 230.532 223.515 88.096 1.00 90.07 640 VAL q N 1
ATOM 4765 C CA . VAL A 1 640 ? 231.713 222.896 87.425 1.00 90.07 640 VAL q CA 1
ATOM 4766 C C . VAL A 1 640 ? 232.563 222.180 88.483 1.00 90.07 640 VAL q C 1
ATOM 4767 O O . VAL A 1 640 ? 232.949 222.830 89.473 1.00 90.07 640 VAL q O 1
ATOM 4771 N N . PRO A 1 641 ? 232.856 220.869 88.327 1.00 85.53 641 PRO q N 1
ATOM 4772 C CA . PRO A 1 641 ? 233.728 220.159 89.269 1.00 85.53 641 PRO q CA 1
ATOM 4773 C C . PRO A 1 641 ? 235.143 220.753 89.254 1.00 85.53 641 PRO q C 1
ATOM 4774 O O . PRO A 1 641 ? 235.609 221.117 88.190 1.00 85.53 641 PRO q O 1
ATOM 4778 N N . GLY A 1 642 ? 235.783 220.840 90.424 1.00 82.10 642 GLY q N 1
ATOM 4779 C CA . GLY A 1 642 ? 237.133 221.429 90.515 1.00 82.10 642 GLY q CA 1
ATOM 4780 C C . GLY A 1 642 ? 237.076 222.896 90.903 1.00 82.10 642 GLY q C 1
ATOM 4781 O O . GLY A 1 642 ? 235.947 223.388 91.100 1.00 82.10 642 GLY q O 1
ATOM 4782 N N . VAL B 1 2 ? 252.613 243.925 257.268 1.00 38.08 2 VAL r N 1
ATOM 4783 C CA . VAL B 1 2 ? 253.012 242.524 257.202 1.00 38.08 2 VAL r CA 1
ATOM 4784 C C . VAL B 1 2 ? 252.089 241.756 256.264 1.00 38.08 2 VAL r C 1
ATOM 4785 O O . VAL B 1 2 ? 251.348 242.355 255.485 1.00 38.08 2 VAL r O 1
ATOM 4789 N N . ARG B 1 3 ? 252.142 240.421 256.336 1.00 36.75 3 ARG r N 1
ATOM 4790 C CA . ARG B 1 3 ? 251.300 239.616 255.453 1.00 36.75 3 ARG r CA 1
ATOM 4791 C C . ARG B 1 3 ? 249.830 239.676 255.854 1.00 36.75 3 ARG r C 1
ATOM 4792 O O . ARG B 1 3 ? 248.992 239.998 254.994 1.00 36.75 3 ARG r O 1
ATOM 4800 N N . PRO B 1 4 ? 249.436 239.390 257.111 1.00 32.75 4 PRO r N 1
ATOM 4801 C CA . PRO B 1 4 ? 248.029 239.590 257.481 1.00 32.75 4 PRO r CA 1
ATOM 4802 C C . PRO B 1 4 ? 247.742 241.046 257.806 1.00 32.75 4 PRO r C 1
ATOM 4803 O O . PRO B 1 4 ? 248.618 241.902 257.647 1.00 32.75 4 PRO r O 1
ATOM 4807 N N . SER B 1 5 ? 246.528 241.344 258.258 1.00 31.56 5 SER r N 1
ATOM 4808 C CA . SER B 1 5 ? 246.121 242.714 258.530 1.00 31.56 5 SER r CA 1
ATOM 4809 C C . SER B 1 5 ? 245.526 242.821 259.925 1.00 31.56 5 SER r C 1
ATOM 4810 O O . SER B 1 5 ? 244.876 241.893 260.413 1.00 31.56 5 SER r O 1
ATOM 4813 N N . PHE B 1 6 ? 245.756 243.970 260.561 1.00 29.00 6 PHE r N 1
ATOM 4814 C CA . PHE B 1 6 ? 245.151 244.243 261.860 1.00 29.00 6 PHE r CA 1
ATOM 4815 C C . PHE B 1 6 ? 243.712 244.716 261.697 1.00 29.00 6 PHE r C 1
ATOM 4816 O O . PHE B 1 6 ? 242.776 244.098 262.215 1.00 29.00 6 PHE r O 1
ATOM 4824 N N . SER B 1 7 ? 243.522 245.821 260.980 1.00 28.13 7 SER r N 1
ATOM 4825 C CA . SER B 1 7 ? 242.202 246.343 260.665 1.00 28.13 7 SER r CA 1
ATOM 4826 C C . SER B 1 7 ? 242.133 246.644 259.177 1.00 28.13 7 SER r C 1
ATOM 4827 O O . SER B 1 7 ? 243.078 247.190 258.601 1.00 28.13 7 SER r O 1
ATOM 4830 N N . SER B 1 8 ? 241.008 246.291 258.557 1.00 25.60 8 SER r N 1
ATOM 4831 C CA . SER B 1 8 ? 240.820 246.466 257.126 1.00 25.60 8 SER r CA 1
ATOM 4832 C C . SER B 1 8 ? 239.549 247.257 256.869 1.00 25.60 8 SER r C 1
ATOM 4833 O O . SER B 1 8 ? 238.528 247.043 257.529 1.00 25.60 8 SER r O 1
ATOM 4836 N N . ILE B 1 9 ? 239.619 248.176 255.905 1.00 25.69 9 ILE r N 1
ATOM 4837 C CA . ILE B 1 9 ? 238.521 249.080 255.592 1.00 25.69 9 ILE r CA 1
ATOM 4838 C C . ILE B 1 9 ? 238.273 249.041 254.089 1.00 25.69 9 ILE r C 1
ATOM 4839 O O . ILE B 1 9 ? 239.146 248.673 253.301 1.00 25.69 9 ILE r O 1
ATOM 4844 N N . VAL B 1 10 ? 237.056 249.406 253.696 1.00 24.16 10 VAL r N 1
ATOM 4845 C CA . VAL B 1 10 ? 236.682 249.543 252.294 1.00 24.16 10 VAL r CA 1
ATOM 4846 C C . VAL B 1 10 ? 236.320 250.998 252.048 1.00 24.16 10 VAL r C 1
ATOM 4847 O O . VAL B 1 10 ? 235.424 251.539 252.710 1.00 24.16 10 VAL r O 1
ATOM 4851 N N . GLU B 1 11 ? 237.007 251.634 251.104 1.00 27.77 11 GLU r N 1
ATOM 4852 C CA . GLU B 1 11 ? 236.754 253.023 250.750 1.00 27.77 11 GLU r CA 1
ATOM 4853 C C . GLU B 1 11 ? 236.038 253.058 249.406 1.00 27.77 11 GLU r C 1
ATOM 4854 O O . GLU B 1 11 ? 236.579 252.596 248.394 1.00 27.77 11 GLU r O 1
ATOM 4860 N N . VAL B 1 12 ? 234.828 253.610 249.402 1.00 27.56 12 VAL r N 1
ATOM 4861 C CA . VAL B 1 12 ? 233.983 253.667 248.215 1.00 27.56 12 VAL r CA 1
ATOM 4862 C C . VAL B 1 12 ? 233.587 255.115 247.973 1.00 27.56 12 VAL r C 1
ATOM 4863 O O . VAL B 1 12 ? 233.207 255.828 248.908 1.00 27.56 12 VAL r O 1
ATOM 4867 N N . LYS B 1 13 ? 233.690 255.548 246.721 1.00 27.46 13 LYS r N 1
ATOM 4868 C CA . LYS B 1 13 ? 233.284 256.883 246.307 1.00 27.46 13 LYS r CA 1
ATOM 4869 C C . LYS B 1 13 ? 232.237 256.752 245.215 1.00 27.46 13 LYS r C 1
ATOM 4870 O O . LYS B 1 13 ? 232.474 256.085 244.203 1.00 27.46 13 LYS r O 1
ATOM 4876 N N . ILE B 1 14 ? 231.086 257.387 245.417 1.00 26.66 14 ILE r N 1
ATOM 4877 C CA . ILE B 1 14 ? 229.959 257.305 244.495 1.00 26.66 14 ILE r CA 1
ATOM 4878 C C . ILE B 1 14 ? 229.731 258.679 243.886 1.00 26.66 14 ILE r C 1
ATOM 4879 O O . ILE B 1 14 ? 229.572 259.670 244.610 1.00 26.66 14 ILE r O 1
ATOM 4884 N N . GLY B 1 15 ? 229.709 258.736 242.557 1.00 26.57 15 GLY r N 1
ATOM 4885 C CA . GLY B 1 15 ? 229.489 259.994 241.872 1.00 26.57 15 GLY r CA 1
ATOM 4886 C C . GLY B 1 15 ? 230.629 260.978 241.977 1.00 26.57 15 GLY r C 1
ATOM 4887 O O . GLY B 1 15 ? 230.426 262.172 241.750 1.00 26.57 15 GLY r O 1
ATOM 4888 N N . GLY B 1 16 ? 231.830 260.510 242.313 1.00 27.78 16 GLY r N 1
ATOM 4889 C CA . GLY B 1 16 ? 232.976 261.375 242.463 1.00 27.78 16 GLY r CA 1
ATOM 4890 C C . GLY B 1 16 ? 233.141 261.981 243.838 1.00 27.78 16 GLY r C 1
ATOM 4891 O O . GLY B 1 16 ? 234.218 262.512 244.137 1.00 27.78 16 GLY r O 1
ATOM 4892 N N . ALA B 1 17 ? 232.119 261.919 244.681 1.00 27.47 17 ALA r N 1
ATOM 4893 C CA . ALA B 1 17 ? 232.183 262.442 246.036 1.00 27.47 17 ALA r CA 1
ATOM 4894 C C . ALA B 1 17 ? 232.337 261.300 247.030 1.00 27.47 17 ALA r C 1
ATOM 4895 O O . ALA B 1 17 ? 231.852 260.188 246.808 1.00 27.47 17 ALA r O 1
ATOM 4897 N N . LYS B 1 18 ? 233.027 261.587 248.131 1.00 28.77 18 LYS r N 1
ATOM 4898 C CA . LYS B 1 18 ? 233.237 260.578 249.159 1.00 28.77 18 LYS r CA 1
ATOM 4899 C C . LYS B 1 18 ? 231.906 260.166 249.776 1.00 28.77 18 LYS r C 1
ATOM 4900 O O . LYS B 1 18 ? 230.949 260.941 249.818 1.00 28.77 18 LYS r O 1
ATOM 4906 N N . LEU B 1 19 ? 231.851 258.922 250.236 1.00 29.67 19 LEU r N 1
ATOM 4907 C CA . LEU B 1 19 ? 230.633 258.403 250.840 1.00 29.67 19 LEU r CA 1
ATOM 4908 C C . LEU B 1 19 ? 230.285 259.236 252.071 1.00 29.67 19 LEU r C 1
ATOM 4909 O O . LEU B 1 19 ? 231.160 259.480 252.915 1.00 29.67 19 LEU r O 1
ATOM 4914 N N . PRO B 1 20 ? 229.045 259.702 252.205 1.00 31.73 20 PRO r N 1
ATOM 4915 C CA . PRO B 1 20 ? 228.703 260.577 253.331 1.00 31.73 20 PRO r CA 1
ATOM 4916 C C . PRO B 1 20 ? 228.905 259.887 254.671 1.00 31.73 20 PRO r C 1
ATOM 4917 O O . PRO B 1 20 ? 228.795 258.663 254.790 1.00 31.73 20 PRO r O 1
ATOM 4921 N N . ASP B 1 21 ? 229.218 260.695 255.687 1.00 33.73 21 ASP r N 1
ATOM 4922 C CA . ASP B 1 21 ? 229.495 260.156 257.014 1.00 33.73 21 ASP r CA 1
ATOM 4923 C C . ASP B 1 21 ? 228.276 259.452 257.596 1.00 33.73 21 ASP r C 1
ATOM 4924 O O . ASP B 1 21 ? 228.406 258.415 258.254 1.00 33.73 21 ASP r O 1
ATOM 4929 N N . THR B 1 22 ? 227.083 260.003 257.367 1.00 32.38 22 THR r N 1
ATOM 4930 C CA . THR B 1 22 ? 225.864 259.383 257.871 1.00 32.38 22 THR r CA 1
ATOM 4931 C C . THR B 1 22 ? 225.529 258.072 257.170 1.00 32.38 22 THR r C 1
ATOM 4932 O O . THR B 1 22 ? 224.645 257.350 257.642 1.00 32.38 22 THR r O 1
ATOM 4936 N N . ILE B 1 23 ? 226.202 257.752 256.069 1.00 29.62 23 ILE r N 1
ATOM 4937 C CA . ILE B 1 23 ? 225.940 256.521 255.335 1.00 29.62 23 ILE r CA 1
ATOM 4938 C C . ILE B 1 23 ? 227.052 255.493 255.495 1.00 29.62 23 ILE r C 1
ATOM 4939 O O . ILE B 1 23 ? 226.796 254.295 255.296 1.00 29.62 23 ILE r O 1
ATOM 4944 N N . ALA B 1 24 ? 228.267 255.909 255.853 1.00 28.93 24 ALA r N 1
ATOM 4945 C CA . ALA B 1 24 ? 229.374 254.962 255.962 1.00 28.93 24 ALA r CA 1
ATOM 4946 C C . ALA B 1 24 ? 229.110 253.811 256.929 1.00 28.93 24 ALA r C 1
ATOM 4947 O O . ALA B 1 24 ? 229.420 252.665 256.567 1.00 28.93 24 ALA r O 1
ATOM 4949 N N . PRO B 1 25 ? 228.573 254.019 258.138 1.00 29.19 25 PRO r N 1
ATOM 4950 C CA . PRO B 1 25 ? 228.278 252.860 258.995 1.00 29.19 25 PRO r CA 1
ATOM 4951 C C . PRO B 1 25 ? 227.259 251.908 258.393 1.00 29.19 25 PRO r C 1
ATOM 4952 O O . PRO B 1 25 ? 227.269 250.715 258.727 1.00 29.19 25 PRO r O 1
ATOM 4956 N N . MET B 1 26 ? 226.378 252.395 257.519 1.00 29.76 26 MET r N 1
ATOM 4957 C CA . MET B 1 26 ? 225.336 251.544 256.954 1.00 29.76 26 MET r CA 1
ATOM 4958 C C . MET B 1 26 ? 225.888 250.460 256.041 1.00 29.76 26 MET r C 1
ATOM 4959 O O . MET B 1 26 ? 225.215 249.446 255.831 1.00 29.76 26 MET r O 1
ATOM 4964 N N . LEU B 1 27 ? 227.087 250.643 255.492 1.00 25.99 27 LEU r N 1
ATOM 4965 C CA . LEU B 1 27 ? 227.678 249.629 254.629 1.00 25.99 27 LEU r CA 1
ATOM 4966 C C . LEU B 1 27 ? 227.964 248.363 255.423 1.00 25.99 27 LEU r C 1
ATOM 4967 O O . LEU B 1 27 ? 228.514 248.418 256.526 1.00 25.99 27 LEU r O 1
ATOM 4972 N N . THR B 1 28 ? 227.582 247.220 254.858 1.00 26.87 28 THR r N 1
ATOM 4973 C CA . THR B 1 28 ? 227.764 245.932 255.517 1.00 26.87 28 THR r CA 1
ATOM 4974 C C . THR B 1 28 ? 228.631 244.980 254.702 1.00 26.87 28 THR r C 1
ATOM 4975 O O . THR B 1 28 ? 229.575 244.395 255.239 1.00 26.87 28 THR r O 1
ATOM 4979 N N . ASP B 1 29 ? 228.344 244.809 253.413 1.00 30.40 29 ASP r N 1
ATOM 4980 C CA . ASP B 1 29 ? 229.054 243.843 252.587 1.00 30.40 29 ASP r CA 1
ATOM 4981 C C . ASP B 1 29 ? 229.763 244.536 251.433 1.00 30.40 29 ASP r C 1
ATOM 4982 O O . ASP B 1 29 ? 229.160 245.335 250.708 1.00 30.40 29 ASP r O 1
ATOM 4987 N N . GLY B 1 30 ? 231.043 244.214 251.262 1.00 26.63 30 GLY r N 1
ATOM 4988 C CA . GLY B 1 30 ? 231.804 244.698 250.126 1.00 26.63 30 GLY r CA 1
ATOM 4989 C C . GLY B 1 30 ? 232.380 243.559 249.309 1.00 26.63 30 GLY r C 1
ATOM 4990 O O . GLY B 1 30 ? 233.275 242.848 249.770 1.00 26.63 30 GLY r O 1
ATOM 4991 N N . TRP B 1 31 ? 231.881 243.379 248.090 1.00 23.60 31 TRP r N 1
ATOM 4992 C CA . TRP B 1 31 ? 232.264 242.253 247.252 1.00 23.60 31 TRP r CA 1
ATOM 4993 C C . TRP B 1 31 ? 232.761 242.777 245.916 1.00 23.60 31 TRP r C 1
ATOM 4994 O O . TRP B 1 31 ? 232.034 243.496 245.226 1.00 23.60 31 TRP r O 1
ATOM 5005 N N . VAL B 1 32 ? 233.986 242.402 245.546 1.00 23.82 32 VAL r N 1
ATOM 5006 C CA . VAL B 1 32 ? 234.550 242.757 244.248 1.00 23.82 32 VAL r CA 1
ATOM 5007 C C . VAL B 1 32 ? 235.056 241.483 243.590 1.00 23.82 32 VAL r C 1
ATOM 5008 O O . VAL B 1 32 ? 235.779 240.704 244.219 1.00 23.82 32 VAL r O 1
ATOM 5012 N N . ASP B 1 33 ? 234.680 241.270 242.331 1.00 25.01 33 ASP r N 1
ATOM 5013 C CA . ASP B 1 33 ? 235.133 240.114 241.565 1.00 25.01 33 ASP r CA 1
ATOM 5014 C C . ASP B 1 33 ? 235.782 240.610 240.280 1.00 25.01 33 ASP r C 1
ATOM 5015 O O . ASP B 1 33 ? 235.108 241.197 239.426 1.00 25.01 33 ASP r O 1
ATOM 5020 N N . GLN B 1 34 ? 237.084 240.374 240.142 1.00 24.91 34 GLN r N 1
ATOM 5021 C CA . GLN B 1 34 ? 237.851 240.790 238.981 1.00 24.91 34 GLN r CA 1
ATOM 5022 C C . GLN B 1 34 ? 238.383 239.561 238.257 1.00 24.91 34 GLN r C 1
ATOM 5023 O O . GLN B 1 34 ? 238.755 238.572 238.894 1.00 24.91 34 GLN r O 1
ATOM 5029 N N . GLY B 1 35 ? 238.424 239.627 236.932 1.00 27.53 35 GLY r N 1
ATOM 5030 C CA . GLY B 1 35 ? 238.923 238.506 236.161 1.00 27.53 35 GLY r CA 1
ATOM 5031 C C . GLY B 1 35 ? 239.373 238.950 234.787 1.00 27.53 35 GLY r C 1
ATOM 5032 O O . GLY B 1 35 ? 239.194 240.103 234.388 1.00 27.53 35 GLY r O 1
ATOM 5033 N N . VAL B 1 36 ? 239.969 238.005 234.061 1.00 26.82 36 VAL r N 1
ATOM 5034 C CA . VAL B 1 36 ? 240.444 238.252 232.703 1.00 26.82 36 VAL r CA 1
ATOM 5035 C C . VAL B 1 36 ? 239.518 237.682 231.643 1.00 26.82 36 VAL r C 1
ATOM 5036 O O . VAL B 1 36 ? 239.838 237.782 230.447 1.00 26.82 36 VAL r O 1
ATOM 5040 N N . ASN B 1 37 ? 238.391 237.090 232.031 1.00 29.67 37 ASN r N 1
ATOM 5041 C CA . ASN B 1 37 ? 237.435 236.542 231.077 1.00 29.67 37 ASN r CA 1
ATOM 5042 C C . ASN B 1 37 ? 236.107 237.285 231.065 1.00 29.67 37 ASN r C 1
ATOM 5043 O O . ASN B 1 37 ? 235.426 237.294 230.035 1.00 29.67 37 ASN r O 1
ATOM 5048 N N . VAL B 1 38 ? 235.723 237.899 232.179 1.00 28.71 38 VAL r N 1
ATOM 5049 C CA . VAL B 1 38 ? 234.459 238.626 232.269 1.00 28.71 38 VAL r CA 1
ATOM 5050 C C . VAL B 1 38 ? 234.724 239.973 232.925 1.00 28.71 38 VAL r C 1
ATOM 5051 O O . VAL B 1 38 ? 235.727 240.151 233.634 1.00 28.71 38 VAL r O 1
ATOM 5055 N N . PRO B 1 39 ? 233.851 240.953 232.691 1.00 27.66 39 PRO r N 1
ATOM 5056 C CA . PRO B 1 39 ? 234.007 242.249 233.362 1.00 27.66 39 PRO r CA 1
ATOM 5057 C C . PRO B 1 39 ? 233.908 242.117 234.874 1.00 27.66 39 PRO r C 1
ATOM 5058 O O . PRO B 1 39 ? 233.211 241.248 235.402 1.00 27.66 39 PRO r O 1
ATOM 5062 N N . ALA B 1 40 ? 234.626 242.994 235.572 1.00 25.88 40 ALA r N 1
ATOM 5063 C CA . ALA B 1 40 ? 234.624 242.992 237.027 1.00 25.88 40 ALA r CA 1
ATOM 5064 C C . ALA B 1 40 ? 233.270 243.447 237.567 1.00 25.88 40 ALA r C 1
ATOM 5065 O O . ALA B 1 40 ? 232.472 244.076 236.868 1.00 25.88 40 ALA r O 1
ATOM 5067 N N . ALA B 1 41 ? 233.013 243.120 238.833 1.00 24.33 41 ALA r N 1
ATOM 5068 C CA . ALA B 1 41 ? 231.715 243.389 239.431 1.00 24.33 41 ALA r CA 1
ATOM 5069 C C . ALA B 1 41 ? 231.850 243.825 240.882 1.00 24.33 41 ALA r C 1
ATOM 5070 O O . ALA B 1 41 ? 232.667 243.282 241.634 1.00 24.33 41 ALA r O 1
ATOM 5072 N N . PHE B 1 42 ? 231.036 244.812 241.260 1.00 26.23 42 PHE r N 1
ATOM 5073 C CA . PHE B 1 42 ? 230.788 245.181 242.647 1.00 26.23 42 PHE r CA 1
ATOM 5074 C C . PHE B 1 42 ? 229.439 244.620 243.059 1.00 26.23 42 PHE r C 1
ATOM 5075 O O . PHE B 1 42 ? 228.480 244.684 242.282 1.00 26.23 42 PHE r O 1
ATOM 5083 N N . ARG B 1 43 ? 229.352 244.142 244.293 1.00 25.65 43 ARG r N 1
ATOM 5084 C CA . ARG B 1 43 ? 228.097 243.710 244.894 1.00 25.65 43 ARG r CA 1
ATOM 5085 C C . ARG B 1 43 ? 227.899 244.391 246.238 1.00 25.65 43 ARG r C 1
ATOM 5086 O O . ARG B 1 43 ? 227.624 243.749 247.254 1.00 25.65 43 ARG r O 1
ATOM 5094 N N . LEU B 1 44 ? 228.052 245.715 246.265 1.00 24.31 44 LEU r N 1
ATOM 5095 C CA . LEU B 1 44 ? 228.038 246.431 247.535 1.00 24.31 44 LEU r CA 1
ATOM 5096 C C . LEU B 1 44 ? 226.668 246.312 248.187 1.00 24.31 44 LEU r C 1
ATOM 5097 O O . LEU B 1 44 ? 225.639 246.334 247.510 1.00 24.31 44 LEU r O 1
ATOM 5102 N N . THR B 1 45 ? 226.652 246.171 249.511 1.00 26.89 45 THR r N 1
ATOM 5103 C CA . THR B 1 45 ? 225.414 245.935 250.243 1.00 26.89 45 THR r CA 1
ATOM 5104 C C . THR B 1 45 ? 225.401 246.785 251.503 1.00 26.89 45 THR r C 1
ATOM 5105 O O . THR B 1 45 ? 226.198 246.552 252.417 1.00 26.89 45 THR r O 1
ATOM 5109 N N . PHE B 1 46 ? 224.494 247.759 251.546 1.00 26.74 46 PHE r N 1
ATOM 5110 C CA . PHE B 1 46 ? 224.267 248.591 252.717 1.00 26.74 46 PHE r CA 1
ATOM 5111 C C . PHE B 1 46 ? 223.086 248.047 253.507 1.00 26.74 46 PHE r C 1
ATOM 5112 O O . PHE B 1 46 ? 222.244 247.318 252.975 1.00 26.74 46 PHE r O 1
ATOM 5120 N N . ARG B 1 47 ? 223.019 248.422 254.782 1.00 29.22 47 ARG r N 1
ATOM 5121 C CA . ARG B 1 47 ? 221.895 248.065 255.638 1.00 29.22 47 ARG r CA 1
ATOM 5122 C C . ARG B 1 47 ? 220.961 249.267 255.721 1.00 29.22 47 ARG r C 1
ATOM 5123 O O . ARG B 1 47 ? 221.337 250.318 256.248 1.00 29.22 47 ARG r O 1
ATOM 5131 N N . ASP B 1 48 ? 219.746 249.112 255.198 1.00 32.07 48 ASP r N 1
ATOM 5132 C CA . ASP B 1 48 ? 218.760 250.189 255.134 1.00 32.07 48 ASP r CA 1
ATOM 5133 C C . ASP B 1 48 ? 217.455 249.674 255.722 1.00 32.07 48 ASP r C 1
ATOM 5134 O O . ASP B 1 48 ? 216.544 249.275 254.986 1.00 32.07 48 ASP r O 1
ATOM 5139 N N . PRO B 1 49 ? 217.334 249.663 257.051 1.00 33.63 49 PRO r N 1
ATOM 5140 C CA . PRO B 1 49 ? 216.123 249.102 257.673 1.00 33.63 49 PRO r CA 1
ATOM 5141 C C . PRO B 1 49 ? 214.837 249.806 257.275 1.00 33.63 49 PRO r C 1
ATOM 5142 O O . PRO B 1 49 ? 213.797 249.147 257.150 1.00 33.63 49 PRO r O 1
ATOM 5146 N N . TYR B 1 50 ? 214.866 251.122 257.071 1.00 33.71 50 TYR r N 1
ATOM 5147 C CA . TYR B 1 50 ? 213.666 251.879 256.747 1.00 33.71 50 TYR r CA 1
ATOM 5148 C C . TYR B 1 50 ? 213.541 252.197 255.263 1.00 33.71 50 TYR r C 1
ATOM 5149 O O . TYR B 1 50 ? 212.636 252.940 254.875 1.00 33.71 50 TYR r O 1
ATOM 5158 N N . HIS B 1 51 ? 214.429 251.653 254.427 1.00 32.28 51 HIS r N 1
ATOM 5159 C CA . HIS B 1 51 ? 214.325 251.749 252.970 1.00 32.28 51 HIS r CA 1
ATOM 5160 C C . HIS B 1 51 ? 214.331 253.207 252.505 1.00 32.28 51 HIS r C 1
ATOM 5161 O O . HIS B 1 51 ? 213.401 253.689 251.857 1.00 32.28 51 HIS r O 1
ATOM 5168 N N . ARG B 1 52 ? 215.410 253.914 252.850 1.00 31.57 52 ARG r N 1
ATOM 5169 C CA . ARG B 1 52 ? 215.536 255.323 252.510 1.00 31.57 52 ARG r CA 1
ATOM 5170 C C . ARG B 1 52 ? 216.904 255.711 251.964 1.00 31.57 52 ARG r C 1
ATOM 5171 O O . ARG B 1 52 ? 217.130 256.900 251.714 1.00 31.57 52 ARG r O 1
ATOM 5179 N N . LEU B 1 53 ? 217.821 254.761 251.779 1.00 30.00 53 LEU r N 1
ATOM 5180 C CA . LEU B 1 53 ? 219.157 255.111 251.310 1.00 30.00 53 LEU r CA 1
ATOM 5181 C C . LEU B 1 53 ? 219.120 255.636 249.878 1.00 30.00 53 LEU r C 1
ATOM 5182 O O . LEU B 1 53 ? 219.663 256.709 249.588 1.00 30.00 53 LEU r O 1
ATOM 5187 N N . LEU B 1 54 ? 218.471 254.901 248.975 1.00 29.61 54 LEU r N 1
ATOM 5188 C CA . LEU B 1 54 ? 218.471 255.276 247.566 1.00 29.61 54 LEU r CA 1
ATOM 5189 C C . LEU B 1 54 ? 217.795 256.617 247.321 1.00 29.61 54 LEU r C 1
ATOM 5190 O O . LEU B 1 54 ? 218.053 257.248 246.292 1.00 29.61 54 LEU r O 1
ATOM 5195 N N . GLY B 1 55 ? 216.938 257.064 248.236 1.00 32.28 55 GLY r N 1
ATOM 5196 C CA . GLY B 1 55 ? 216.315 258.365 248.103 1.00 32.28 55 GLY r CA 1
ATOM 5197 C C . GLY B 1 55 ? 217.165 259.533 248.553 1.00 32.28 55 GLY r C 1
ATOM 5198 O O . GLY B 1 55 ? 216.743 260.681 248.397 1.00 32.28 55 GLY r O 1
ATOM 5199 N N . ASP B 1 56 ? 218.346 259.271 249.109 1.00 33.89 56 ASP r N 1
ATOM 5200 C CA . ASP B 1 56 ? 219.236 260.324 249.586 1.00 33.89 56 ASP r CA 1
ATOM 5201 C C . ASP B 1 56 ? 220.528 260.427 248.796 1.00 33.89 56 ASP r C 1
ATOM 5202 O O . ASP B 1 56 ? 220.961 261.535 248.473 1.00 33.89 56 ASP r O 1
ATOM 5207 N N . LEU B 1 57 ? 221.161 259.297 248.474 1.00 32.61 57 LEU r N 1
ATOM 5208 C CA . LEU B 1 57 ? 222.345 259.327 247.627 1.00 32.61 57 LEU r CA 1
ATOM 5209 C C . LEU B 1 57 ? 222.021 259.755 246.203 1.00 32.61 57 LEU r C 1
ATOM 5210 O O . LEU B 1 57 ? 222.931 260.164 245.473 1.00 32.61 57 LEU r O 1
ATOM 5215 N N . ASN B 1 58 ? 220.751 259.683 245.804 1.00 32.12 58 ASN r N 1
ATOM 5216 C CA . ASN B 1 58 ? 220.332 259.981 244.435 1.00 32.12 58 ASN r CA 1
ATOM 5217 C C . ASN B 1 58 ? 221.131 259.155 243.433 1.00 32.12 58 ASN r C 1
ATOM 5218 O O . ASN B 1 58 ? 221.581 259.650 242.398 1.00 32.12 58 ASN r O 1
ATOM 5223 N N . VAL B 1 59 ? 221.322 257.879 243.752 1.00 30.65 59 VAL r N 1
ATOM 5224 C CA . VAL B 1 59 ? 222.105 256.991 242.904 1.00 30.65 59 VAL r CA 1
ATOM 5225 C C . VAL B 1 59 ? 221.267 256.592 241.693 1.00 30.65 59 VAL r C 1
ATOM 5226 O O . VAL B 1 59 ? 220.105 256.193 241.826 1.00 30.65 59 VAL r O 1
ATOM 5230 N N . GLN B 1 60 ? 221.846 256.743 240.506 1.00 30.02 60 GLN r N 1
ATOM 5231 C CA . GLN B 1 60 ? 221.206 256.365 239.253 1.00 30.02 60 GLN r CA 1
ATOM 5232 C C . GLN B 1 60 ? 222.221 255.579 238.443 1.00 30.02 60 GLN r C 1
ATOM 5233 O O . GLN B 1 60 ? 223.352 256.045 238.257 1.00 30.02 60 GLN r O 1
ATOM 5239 N N . PHE B 1 61 ? 221.832 254.396 237.974 1.00 27.67 61 PHE r N 1
ATOM 5240 C CA . PHE B 1 61 ? 222.785 253.539 237.279 1.00 27.67 61 PHE r CA 1
ATOM 5241 C C . PHE B 1 61 ? 223.340 254.265 236.061 1.00 27.67 61 PHE r C 1
ATOM 5242 O O . PHE B 1 61 ? 222.595 254.841 235.266 1.00 27.67 61 PHE r O 1
ATOM 5250 N N . GLY B 1 62 ? 224.663 254.230 235.925 1.00 28.36 62 GLY r N 1
ATOM 5251 C CA . GLY B 1 62 ? 225.379 255.101 235.021 1.00 28.36 62 GLY r CA 1
ATOM 5252 C C . GLY B 1 62 ? 226.258 256.117 235.715 1.00 28.36 62 GLY r C 1
ATOM 5253 O O . GLY B 1 62 ? 226.846 256.968 235.039 1.00 28.36 62 GLY r O 1
ATOM 5254 N N . THR B 1 63 ? 226.359 256.062 237.042 1.00 27.23 63 THR r N 1
ATOM 5255 C CA . THR B 1 63 ? 227.197 256.972 237.808 1.00 27.23 63 THR r CA 1
ATOM 5256 C C . THR B 1 63 ? 228.533 256.313 238.125 1.00 27.23 63 THR r C 1
ATOM 5257 O O . THR B 1 63 ? 228.597 255.113 238.411 1.00 27.23 63 THR r O 1
ATOM 5261 N N . LYS B 1 64 ? 229.601 257.101 238.050 1.00 26.67 64 LYS r N 1
ATOM 5262 C CA . LYS B 1 64 ? 230.937 256.582 238.306 1.00 26.67 64 LYS r CA 1
ATOM 5263 C C . LYS B 1 64 ? 231.106 256.233 239.778 1.00 26.67 64 LYS r C 1
ATOM 5264 O O . LYS B 1 64 ? 230.690 256.988 240.664 1.00 26.67 64 LYS r O 1
ATOM 5270 N N . VAL B 1 65 ? 231.713 255.077 240.043 1.00 25.65 65 VAL r N 1
ATOM 5271 C CA . VAL B 1 65 ? 232.001 254.643 241.403 1.00 25.65 65 VAL r CA 1
ATOM 5272 C C . VAL B 1 65 ? 233.415 254.080 241.453 1.00 25.65 65 VAL r C 1
ATOM 5273 O O . VAL B 1 65 ? 233.834 253.314 240.584 1.00 25.65 65 VAL r O 1
ATOM 5277 N N . VAL B 1 66 ? 234.157 254.470 242.485 1.00 26.00 66 VAL r N 1
ATOM 5278 C CA . VAL B 1 66 ? 235.539 254.048 242.673 1.00 26.00 66 VAL r CA 1
ATOM 5279 C C . VAL B 1 66 ? 235.609 253.252 243.965 1.00 26.00 66 VAL r C 1
ATOM 5280 O O . VAL B 1 66 ? 235.127 253.716 245.005 1.00 26.00 66 VAL r O 1
ATOM 5284 N N . ILE B 1 67 ? 236.203 252.063 243.913 1.00 26.44 67 ILE r N 1
ATOM 5285 C CA . ILE B 1 67 ? 236.271 251.197 245.084 1.00 26.44 67 ILE r CA 1
ATOM 5286 C C . ILE B 1 67 ? 237.724 250.825 245.345 1.00 26.44 67 ILE r C 1
ATOM 5287 O O . ILE B 1 67 ? 238.493 250.583 244.401 1.00 26.44 67 ILE r O 1
ATOM 5292 N N . THR B 1 68 ? 238.099 250.809 246.630 1.00 26.82 68 THR r N 1
ATOM 5293 C CA . THR B 1 68 ? 239.448 250.548 247.101 1.00 26.82 68 THR r CA 1
ATOM 5294 C C . THR B 1 68 ? 239.415 249.761 248.403 1.00 26.82 68 THR r C 1
ATOM 5295 O O . THR B 1 68 ? 238.577 250.030 249.271 1.00 26.82 68 THR r O 1
ATOM 5299 N N . PRO B 1 69 ? 240.300 248.777 248.568 1.00 28.33 69 PRO r N 1
ATOM 5300 C CA . PRO B 1 69 ? 240.501 248.192 249.898 1.00 28.33 69 PRO r CA 1
ATOM 5301 C C . PRO B 1 69 ? 241.666 248.852 250.613 1.00 28.33 69 PRO r C 1
ATOM 5302 O O . PRO B 1 69 ? 242.554 249.414 249.965 1.00 28.33 69 PRO r O 1
ATOM 5306 N N . ILE B 1 70 ? 241.683 248.797 251.943 1.00 29.25 70 ILE r N 1
ATOM 5307 C CA . ILE B 1 70 ? 242.785 249.328 252.736 1.00 29.25 70 ILE r CA 1
ATOM 5308 C C . ILE B 1 70 ? 243.083 248.311 253.828 1.00 29.25 70 ILE r C 1
ATOM 5309 O O . ILE B 1 70 ? 242.309 248.180 254.783 1.00 29.25 70 ILE r O 1
ATOM 5314 N N . ALA B 1 71 ? 244.188 247.586 253.683 1.00 31.92 71 ALA r N 1
ATOM 5315 C CA . ALA B 1 71 ? 244.675 246.660 254.698 1.00 31.92 71 ALA r CA 1
ATOM 5316 C C . ALA B 1 71 ? 245.985 247.222 255.230 1.00 31.92 71 ALA r C 1
ATOM 5317 O O . ALA B 1 71 ? 246.979 247.290 254.498 1.00 31.92 71 ALA r O 1
ATOM 5319 N N . ASP B 1 72 ? 245.981 247.626 256.498 1.00 34.11 72 ASP r N 1
ATOM 5320 C CA . ASP B 1 72 ? 247.110 248.326 257.126 1.00 34.11 72 ASP r CA 1
ATOM 5321 C C . ASP B 1 72 ? 247.342 249.600 256.315 1.00 34.11 72 ASP r C 1
ATOM 5322 O O . ASP B 1 72 ? 246.369 250.307 256.011 1.00 34.11 72 ASP r O 1
ATOM 5327 N N . GLY B 1 73 ? 248.577 249.931 255.947 1.00 33.88 73 GLY r N 1
ATOM 5328 C CA . GLY B 1 73 ? 248.836 251.150 255.208 1.00 33.88 73 GLY r CA 1
ATOM 5329 C C . GLY B 1 73 ? 249.188 250.926 253.753 1.00 33.88 73 GLY r C 1
ATOM 5330 O O . GLY B 1 73 ? 250.066 251.602 253.211 1.00 33.88 73 GLY r O 1
ATOM 5331 N N . GLN B 1 74 ? 248.515 249.979 253.108 1.00 33.42 74 GLN r N 1
ATOM 5332 C CA . GLN B 1 74 ? 248.745 249.663 251.705 1.00 33.42 74 GLN r CA 1
ATOM 5333 C C . GLN B 1 74 ? 247.478 249.933 250.906 1.00 33.42 74 GLN r C 1
ATOM 5334 O O . GLN B 1 74 ? 246.385 249.519 251.309 1.00 33.42 74 GLN r O 1
ATOM 5340 N N . GLY B 1 75 ? 247.627 250.621 249.776 1.00 34.86 75 GLY r N 1
ATOM 5341 C CA . GLY B 1 75 ? 246.521 250.891 248.880 1.00 34.86 75 GLY r CA 1
ATOM 5342 C C . GLY B 1 75 ? 245.729 252.141 249.184 1.00 34.86 75 GLY r C 1
ATOM 5343 O O . GLY B 1 75 ? 244.597 252.265 248.698 1.00 34.86 75 GLY r O 1
ATOM 5344 N N . LYS B 1 76 ? 246.272 253.070 249.975 1.00 34.14 76 LYS r N 1
ATOM 5345 C CA . LYS B 1 76 ? 245.532 254.287 250.298 1.00 34.14 76 LYS r CA 1
ATOM 5346 C C . LYS B 1 76 ? 245.255 255.127 249.059 1.00 34.14 76 LYS r C 1
ATOM 5347 O O . LYS B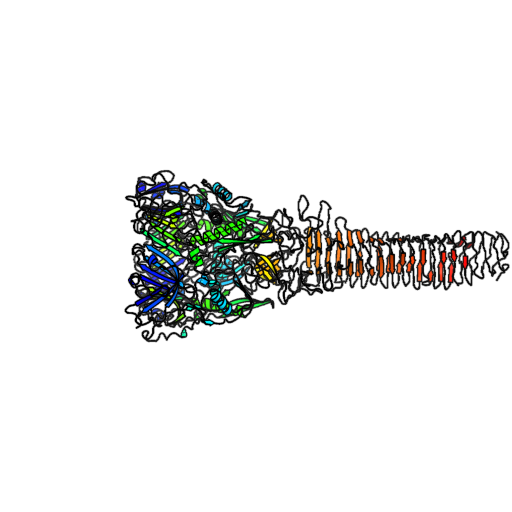 1 76 ? 244.145 255.647 248.898 1.00 34.14 76 LYS r O 1
ATOM 5353 N N . ASN B 1 77 ? 246.240 255.273 248.174 1.00 35.53 77 ASN r N 1
ATOM 5354 C CA . ASN B 1 77 ? 246.070 256.034 246.944 1.00 35.53 77 ASN r CA 1
ATOM 5355 C C . ASN B 1 77 ? 246.034 255.143 245.708 1.00 35.53 77 ASN r C 1
ATOM 5356 O O . ASN B 1 77 ? 246.091 255.655 244.583 1.00 35.53 77 ASN r O 1
ATOM 5361 N N . ASN B 1 78 ? 245.841 253.827 245.846 1.00 31.64 78 ASN r N 1
ATOM 5362 C CA . ASN B 1 78 ? 245.745 252.993 244.614 1.00 31.64 78 ASN r CA 1
ATOM 5363 C C . ASN B 1 78 ? 244.356 252.385 244.491 1.00 31.64 78 ASN r C 1
ATOM 5364 O O . ASN B 1 78 ? 244.108 251.375 245.148 1.00 31.64 78 ASN r O 1
ATOM 5369 N N . PRO B 1 79 ? 243.467 252.915 243.641 1.00 27.26 79 PRO r N 1
ATOM 5370 C CA . PRO B 1 79 ? 242.112 252.406 243.582 1.00 27.26 79 PRO r CA 1
ATOM 5371 C C . PRO B 1 79 ? 242.130 251.002 242.971 1.00 27.26 79 PRO r C 1
ATOM 5372 O O . PRO B 1 79 ? 243.133 250.645 242.428 1.00 27.26 79 PRO r O 1
ATOM 5376 N N . LEU B 1 80 ? 241.076 250.218 243.201 1.00 27.45 80 LEU r N 1
ATOM 5377 C CA . LEU B 1 80 ? 241.084 248.807 242.736 1.00 27.45 80 LEU r CA 1
ATOM 5378 C C . LEU B 1 80 ? 240.212 248.680 241.487 1.00 27.45 80 LEU r C 1
ATOM 5379 O O . LEU B 1 80 ? 240.590 247.909 240.582 1.00 27.45 80 LEU r O 1
ATOM 5384 N N . LEU B 1 81 ? 239.104 249.422 241.433 1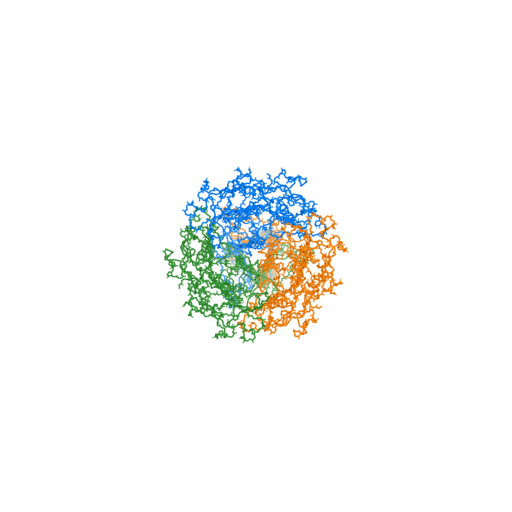.00 28.85 81 LEU r N 1
ATOM 5385 C CA . LEU B 1 81 ? 238.173 249.237 240.291 1.00 28.85 81 LEU r CA 1
ATOM 5386 C C . LEU B 1 81 ? 237.278 250.466 240.114 1.00 28.85 81 LEU r C 1
ATOM 5387 O O . LEU B 1 81 ? 236.373 250.657 240.952 1.00 28.85 81 LEU r O 1
ATOM 5392 N N . THR B 1 82 ? 237.520 251.262 239.071 1.00 29.82 82 THR r N 1
ATOM 5393 C CA . THR B 1 82 ? 236.617 252.405 238.774 1.00 29.82 82 THR r CA 1
ATOM 5394 C C . THR B 1 82 ? 235.561 251.898 237.789 1.00 29.82 82 THR r C 1
ATOM 5395 O O . THR B 1 82 ? 235.951 251.523 236.667 1.00 29.82 82 THR r O 1
ATOM 5399 N N . GLY B 1 83 ? 234.287 251.862 238.194 1.00 28.23 83 GLY r N 1
ATOM 5400 C CA . GLY B 1 83 ? 233.262 251.274 237.311 1.00 28.23 83 GLY r CA 1
ATOM 5401 C C . GLY B 1 83 ? 231.967 252.062 237.268 1.00 28.23 83 GLY r C 1
ATOM 5402 O O . GLY B 1 83 ? 232.001 253.269 237.585 1.00 28.23 83 GLY r O 1
ATOM 5403 N N . GLU B 1 84 ? 230.867 251.406 236.892 1.00 27.89 84 GLU r N 1
ATOM 5404 C CA . GLU B 1 84 ? 229.578 252.068 236.766 1.00 27.89 84 GLU r CA 1
ATOM 5405 C C . GLU B 1 84 ? 228.502 251.230 237.441 1.00 27.89 84 GLU r C 1
ATOM 5406 O O . GLU B 1 84 ? 228.446 250.011 237.255 1.00 27.89 84 GLU r O 1
ATOM 5412 N N . VAL B 1 85 ? 227.648 251.891 238.220 1.00 26.20 85 VAL r N 1
ATOM 5413 C CA . VAL B 1 85 ? 226.498 251.220 238.813 1.00 26.20 85 VAL r CA 1
ATOM 5414 C C . VAL B 1 85 ? 225.569 250.764 237.700 1.00 26.20 85 VAL r C 1
ATOM 5415 O O . VAL B 1 85 ? 225.258 251.531 236.779 1.00 26.20 85 VAL r O 1
ATOM 5419 N N . THR B 1 86 ? 225.135 249.506 237.758 1.00 24.69 86 THR r N 1
ATOM 5420 C CA . THR B 1 86 ? 224.313 248.928 236.705 1.00 24.69 86 THR r CA 1
ATOM 5421 C C . THR B 1 86 ? 222.917 248.553 237.179 1.00 24.69 86 THR r C 1
ATOM 5422 O O . THR B 1 86 ? 221.927 248.966 236.567 1.00 24.69 86 THR r O 1
ATOM 5426 N N . GLY B 1 87 ? 222.807 247.785 238.252 1.00 24.95 87 GLY r N 1
ATOM 5427 C CA . GLY B 1 87 ? 221.511 247.335 238.723 1.00 24.95 87 GLY r CA 1
ATOM 5428 C C . GLY B 1 87 ? 221.379 247.497 240.221 1.00 24.95 87 GLY r C 1
ATOM 5429 O O . GLY B 1 87 ? 222.314 247.241 240.983 1.00 24.95 87 GLY r O 1
ATOM 5430 N N . LEU B 1 88 ? 220.196 247.930 240.639 1.00 23.40 88 LEU r N 1
ATOM 5431 C CA . LEU B 1 88 ? 219.850 248.053 242.046 1.00 23.40 88 LEU r CA 1
ATOM 5432 C C . LEU B 1 88 ? 219.171 246.778 242.529 1.00 23.40 88 LEU r C 1
ATOM 5433 O O . LEU B 1 88 ? 218.682 245.967 241.739 1.00 23.40 88 LEU r O 1
ATOM 5438 N N . GLU B 1 89 ? 219.137 246.612 243.851 1.00 26.58 89 GLU r N 1
ATOM 5439 C CA . GLU B 1 89 ? 218.683 245.359 244.436 1.00 26.58 89 GLU r CA 1
ATOM 5440 C C . GLU B 1 89 ? 218.390 245.514 245.923 1.00 26.58 89 GLU r C 1
ATOM 5441 O O . GLU B 1 89 ? 219.210 246.063 246.666 1.00 26.58 89 GLU r O 1
ATOM 5447 N N . THR B 1 90 ? 217.230 245.036 246.368 1.00 29.28 90 THR r N 1
ATOM 5448 C CA . THR B 1 90 ? 216.851 245.075 247.772 1.00 29.28 90 THR r CA 1
ATOM 5449 C C . THR B 1 90 ? 216.675 243.659 248.299 1.00 29.28 90 THR r C 1
ATOM 5450 O O . THR B 1 90 ? 216.642 242.694 247.530 1.00 29.28 90 THR r O 1
ATOM 5454 N N . ASP B 1 91 ? 216.556 243.541 249.620 1.00 32.96 91 ASP r N 1
ATOM 5455 C CA . ASP B 1 91 ? 216.447 242.242 250.268 1.00 32.96 91 ASP r CA 1
ATOM 5456 C C . ASP B 1 91 ? 215.800 242.378 251.636 1.00 32.96 91 ASP r C 1
ATOM 5457 O O . ASP B 1 91 ? 216.173 243.256 252.418 1.00 32.96 91 ASP r O 1
ATOM 5462 N N . TYR B 1 92 ? 214.834 241.507 251.913 1.00 32.00 92 TYR r N 1
ATOM 5463 C CA . TYR B 1 92 ? 214.334 241.260 253.264 1.00 32.00 92 TYR r CA 1
ATOM 5464 C C . TYR B 1 92 ? 214.555 239.776 253.515 1.00 32.00 92 TYR r C 1
ATOM 5465 O O . TYR B 1 92 ? 213.657 238.954 253.323 1.00 32.00 92 TYR r O 1
ATOM 5474 N N . ASP B 1 93 ? 215.764 239.432 253.951 1.00 34.01 93 ASP r N 1
ATOM 5475 C CA . ASP B 1 93 ? 216.195 238.047 254.062 1.00 34.01 93 ASP r CA 1
ATOM 5476 C C . ASP B 1 93 ? 215.954 237.467 255.449 1.00 34.01 93 ASP r C 1
ATOM 5477 O O . ASP B 1 93 ? 216.333 236.320 255.703 1.00 34.01 93 ASP r O 1
ATOM 5482 N N . GLY B 1 94 ? 215.336 238.229 256.346 1.00 32.39 94 GLY r N 1
ATOM 5483 C CA . GLY B 1 94 ? 215.162 237.809 257.717 1.00 32.39 94 GLY r CA 1
ATOM 5484 C C . GLY B 1 94 ? 216.297 238.187 258.639 1.00 32.39 94 GLY r C 1
ATOM 5485 O O . GLY B 1 94 ? 216.169 238.014 259.858 1.00 32.39 94 GLY r O 1
ATOM 5486 N N . THR B 1 95 ? 217.403 238.698 258.098 1.00 30.30 95 THR r N 1
ATOM 5487 C CA . THR B 1 95 ? 218.529 239.167 258.897 1.00 30.30 95 THR r CA 1
ATOM 5488 C C . THR B 1 95 ? 218.828 240.637 258.642 1.00 30.30 95 THR r C 1
ATOM 5489 O O . THR B 1 95 ? 219.949 241.094 258.888 1.00 30.30 95 THR r O 1
ATOM 5493 N N . GLY B 1 96 ? 217.850 241.388 258.149 1.00 28.62 96 GLY r N 1
ATOM 5494 C CA . GLY B 1 96 ? 218.024 242.802 257.871 1.00 28.62 96 GLY r CA 1
ATOM 5495 C C . GLY B 1 96 ? 217.488 243.173 256.502 1.00 28.62 96 GLY r C 1
ATOM 5496 O O . GLY B 1 96 ? 217.488 242.370 255.567 1.00 28.62 96 GLY r O 1
ATOM 5497 N N . SER B 1 97 ? 217.015 244.412 256.386 1.00 30.18 97 SER r N 1
ATOM 5498 C CA . SER B 1 97 ? 216.504 244.938 255.121 1.00 30.18 97 SER r CA 1
ATOM 5499 C C . SER B 1 97 ? 217.657 245.613 254.392 1.00 30.18 97 SER r C 1
ATOM 5500 O O . SER B 1 97 ? 217.885 246.816 254.519 1.00 30.18 97 SER r O 1
ATOM 5503 N N . PHE B 1 98 ? 218.396 244.829 253.613 1.00 28.10 98 PHE r N 1
ATOM 5504 C CA . PHE B 1 98 ? 219.588 245.317 252.940 1.00 28.10 98 PHE r CA 1
ATOM 5505 C C . PHE B 1 98 ? 219.259 245.874 251.563 1.00 28.10 98 PHE r C 1
ATOM 5506 O O . PHE B 1 98 ? 218.353 245.394 250.874 1.00 28.10 98 PHE r O 1
ATOM 5514 N N . THR B 1 99 ? 220.010 246.895 251.167 1.00 26.31 99 THR r N 1
ATOM 5515 C CA . THR B 1 99 ? 219.944 247.461 249.827 1.00 26.31 99 THR r CA 1
ATOM 5516 C C . THR B 1 99 ? 221.263 247.185 249.119 1.00 26.31 99 THR r C 1
ATOM 5517 O O . THR B 1 99 ? 222.331 247.541 249.627 1.00 26.31 99 THR r O 1
ATOM 5521 N N . VAL B 1 100 ? 221.187 246.560 247.949 1.00 23.86 100 VAL r N 1
ATOM 5522 C CA . VAL B 1 100 ? 222.365 246.108 247.218 1.00 23.86 100 VAL r CA 1
ATOM 5523 C C . VAL B 1 100 ? 222.507 246.945 245.957 1.00 23.86 100 VAL r C 1
ATOM 5524 O O . VAL B 1 100 ? 221.554 247.081 245.183 1.00 23.86 100 VAL r O 1
ATOM 5528 N N . ILE B 1 101 ? 223.734 247.449 245.748 1.00 22.55 101 ILE r N 1
ATOM 5529 C CA . ILE B 1 101 ? 224.053 248.211 244.504 1.00 22.55 101 ILE r CA 1
ATOM 5530 C C . ILE B 1 101 ? 225.102 247.412 243.721 1.00 22.55 101 ILE r C 1
ATOM 5531 O O . ILE B 1 101 ? 226.238 247.278 244.216 1.00 22.55 101 ILE r O 1
ATOM 5536 N N . ARG B 1 102 ? 224.729 246.875 242.561 1.00 25.39 102 ARG r N 1
ATOM 5537 C CA . ARG B 1 102 ? 225.595 246.078 241.707 1.00 25.39 102 ARG r CA 1
ATOM 5538 C C . ARG B 1 102 ? 226.255 246.995 240.690 1.00 25.39 102 ARG r C 1
ATOM 5539 O O . ARG B 1 102 ? 225.598 247.867 240.113 1.00 25.39 102 ARG r O 1
ATOM 5547 N N . GLY B 1 103 ? 227.550 246.805 240.485 1.00 25.66 103 GLY r N 1
ATOM 5548 C CA . GLY B 1 103 ? 228.258 247.610 239.513 1.00 25.66 103 GLY r CA 1
ATOM 5549 C C . GLY B 1 103 ? 229.117 246.776 238.592 1.00 25.66 103 GLY r C 1
ATOM 5550 O O . GLY B 1 103 ? 229.591 245.711 238.987 1.00 25.66 103 GLY r O 1
ATOM 5551 N N . TYR B 1 104 ? 229.336 247.245 237.373 1.00 27.12 104 TYR r N 1
ATOM 5552 C CA . TYR B 1 104 ? 230.194 246.552 236.425 1.00 27.12 104 TYR r CA 1
ATOM 5553 C C . TYR B 1 104 ? 231.334 247.455 235.974 1.00 27.12 104 TYR r C 1
ATOM 5554 O O . TYR B 1 104 ? 231.234 248.683 235.976 1.00 27.12 104 TYR r O 1
ATOM 5563 N N . ASP B 1 105 ? 232.430 246.822 235.577 1.00 30.78 105 ASP r N 1
ATOM 5564 C CA . ASP B 1 105 ? 233.595 247.545 235.100 1.00 30.78 105 ASP r CA 1
ATOM 5565 C C . ASP B 1 105 ? 233.259 248.269 233.797 1.00 30.78 105 ASP r C 1
ATOM 5566 O O . ASP B 1 105 ? 232.260 247.980 233.133 1.00 30.78 105 ASP r O 1
ATOM 5571 N N . TYR B 1 106 ? 234.111 249.233 233.437 1.00 30.03 106 TYR r N 1
ATOM 5572 C CA . TYR B 1 106 ? 233.875 250.038 232.243 1.00 30.03 106 TYR r CA 1
ATOM 5573 C C . TYR B 1 106 ? 233.766 249.190 230.985 1.00 30.03 106 TYR r C 1
ATOM 5574 O O . TYR B 1 106 ? 233.136 249.621 230.013 1.00 30.03 106 TYR r O 1
ATOM 5583 N N . GLY B 1 107 ? 234.356 247.994 230.979 1.00 30.02 107 GLY r N 1
ATOM 5584 C CA . GLY B 1 107 ? 234.271 247.116 229.828 1.00 30.02 107 GLY r CA 1
ATOM 5585 C C . GLY B 1 107 ? 232.915 246.476 229.619 1.00 30.02 107 GLY r C 1
ATOM 5586 O O . GLY B 1 107 ? 232.735 245.770 228.621 1.00 30.02 107 GLY r O 1
ATOM 5587 N N . HIS B 1 108 ? 231.964 246.696 230.529 1.00 28.69 108 HIS r N 1
ATOM 5588 C CA . HIS B 1 108 ? 230.641 246.103 230.369 1.00 28.69 108 HIS r CA 1
ATOM 5589 C C . HIS B 1 108 ? 229.943 246.635 229.124 1.00 28.69 108 HIS r C 1
ATOM 5590 O O . HIS B 1 108 ? 229.152 245.922 228.496 1.00 28.69 108 HIS r O 1
ATOM 5597 N N . ARG B 1 109 ? 230.231 247.885 228.749 1.00 29.31 109 ARG r N 1
ATOM 5598 C CA . ARG B 1 109 ? 229.642 248.454 227.541 1.00 29.31 109 ARG r CA 1
ATOM 5599 C C . ARG B 1 109 ? 229.927 247.590 226.323 1.00 29.31 109 ARG r C 1
ATOM 5600 O O . ARG B 1 109 ? 229.067 247.450 225.445 1.00 29.31 109 ARG r O 1
ATOM 5608 N N . LEU B 1 110 ? 231.119 246.994 226.257 1.00 29.37 110 LEU r N 1
ATOM 5609 C CA . LEU B 1 110 ? 231.440 246.103 225.150 1.00 29.37 110 LEU r CA 1
ATOM 5610 C C . LEU B 1 110 ? 230.484 244.916 225.107 1.00 29.37 110 LEU r C 1
ATOM 5611 O O . LEU B 1 110 ? 230.020 244.527 224.030 1.00 29.37 110 LEU r O 1
ATOM 5616 N N . MET B 1 111 ? 230.174 244.333 226.266 1.00 28.34 111 MET r N 1
ATOM 5617 C CA . MET B 1 111 ? 229.186 243.265 226.319 1.00 28.34 111 MET r CA 1
ATOM 5618 C C . MET B 1 111 ? 227.761 243.787 226.210 1.00 28.34 111 MET r C 1
ATOM 5619 O O . MET B 1 111 ? 226.833 242.987 226.050 1.00 28.34 111 MET r O 1
ATOM 5624 N N . ARG B 1 112 ? 227.569 245.101 226.290 1.00 26.85 112 ARG r N 1
ATOM 5625 C CA . ARG B 1 112 ? 226.245 245.698 226.205 1.00 26.85 112 ARG r CA 1
ATOM 5626 C C . ARG B 1 112 ? 225.793 245.915 224.768 1.00 26.85 112 ARG r C 1
ATOM 5627 O O . ARG B 1 112 ? 224.588 245.928 224.499 1.00 26.85 112 ARG r O 1
ATOM 5635 N N . GLN B 1 113 ? 226.732 246.064 223.838 1.00 29.89 113 GLN r N 1
ATOM 5636 C CA . GLN B 1 113 ? 226.424 246.334 222.441 1.00 29.89 113 GLN r CA 1
ATOM 5637 C C . GLN B 1 113 ? 226.517 245.051 221.627 1.00 29.89 113 GLN r C 1
ATOM 5638 O O . GLN B 1 113 ? 227.500 244.310 221.736 1.00 29.89 113 GLN r O 1
ATOM 5644 N N . ARG B 1 114 ? 225.498 244.794 220.813 1.00 32.14 114 ARG r N 1
ATOM 5645 C CA . ARG B 1 114 ? 225.508 243.708 219.844 1.00 32.14 114 ARG r CA 1
ATOM 5646 C C . ARG B 1 114 ? 225.616 244.310 218.452 1.00 32.14 114 ARG r C 1
ATOM 5647 O O . ARG B 1 114 ? 224.782 245.133 218.061 1.00 32.14 114 ARG r O 1
ATOM 5655 N N . ARG B 1 115 ? 226.639 243.898 217.704 1.00 30.75 115 ARG r N 1
ATOM 5656 C CA . ARG B 1 115 ? 227.009 244.566 216.469 1.00 30.75 115 ARG r CA 1
ATOM 5657 C C . ARG B 1 115 ? 227.103 243.581 215.314 1.00 30.75 115 ARG r C 1
ATOM 5658 O O . ARG B 1 115 ? 227.355 242.382 215.504 1.00 30.75 115 ARG r O 1
ATOM 5666 N N . VAL B 1 116 ? 226.860 244.120 214.116 1.00 28.75 116 VAL r N 1
ATOM 5667 C CA . VAL B 1 116 ? 227.150 243.487 212.834 1.00 28.75 116 VAL r CA 1
ATOM 5668 C C . VAL B 1 116 ? 228.032 244.442 212.042 1.00 28.75 116 VAL r C 1
ATOM 5669 O O . VAL B 1 116 ? 227.703 245.626 211.902 1.00 28.75 116 VAL r O 1
ATOM 5673 N N . ALA B 1 117 ? 229.153 243.938 211.529 1.00 27.28 117 ALA r N 1
ATOM 5674 C CA . ALA B 1 117 ? 230.064 244.768 210.751 1.00 27.28 117 ALA r CA 1
ATOM 5675 C C . ALA B 1 117 ? 231.104 243.872 210.093 1.00 27.28 117 ALA r C 1
ATOM 5676 O O . ALA B 1 117 ? 231.224 242.687 210.411 1.00 27.28 117 ALA r O 1
ATOM 5678 N N . ALA B 1 118 ? 231.855 244.464 209.166 1.00 28.10 118 ALA r N 1
ATOM 5679 C CA . ALA B 1 118 ? 232.977 243.806 208.513 1.00 28.10 118 ALA r CA 1
ATOM 5680 C C . ALA B 1 118 ? 234.171 244.745 208.535 1.00 28.10 118 ALA r C 1
ATOM 5681 O O . ALA B 1 118 ? 234.040 245.924 208.190 1.00 28.10 118 ALA r O 1
ATOM 5683 N N . TYR B 1 119 ? 235.327 244.226 208.932 1.00 28.60 119 TYR r N 1
ATOM 5684 C CA . TYR B 1 119 ? 236.551 245.008 209.039 1.00 28.60 119 TYR r CA 1
ATOM 5685 C C . TYR B 1 119 ? 237.514 244.594 207.937 1.00 28.60 119 TYR r C 1
ATOM 5686 O O . TYR B 1 119 ? 237.687 243.399 207.676 1.00 28.60 119 TYR r O 1
ATOM 5695 N N . ARG B 1 120 ? 238.134 245.580 207.296 1.00 29.14 120 ARG r N 1
ATOM 5696 C CA . ARG B 1 120 ? 238.820 245.382 206.027 1.00 29.14 120 ARG r CA 1
ATOM 5697 C C . ARG B 1 120 ? 240.287 245.759 206.167 1.00 29.14 120 ARG r C 1
ATOM 5698 O O . ARG B 1 120 ? 240.608 246.923 206.434 1.00 29.14 120 ARG r O 1
ATOM 5706 N N . ASN B 1 121 ? 241.169 244.779 205.976 1.00 29.94 121 ASN r N 1
ATOM 5707 C CA . ASN B 1 121 ? 242.617 244.982 205.946 1.00 29.94 121 ASN r CA 1
ATOM 5708 C C . ASN B 1 121 ? 243.104 245.726 207.190 1.00 29.94 121 ASN r C 1
ATOM 5709 O O . ASN B 1 121 ? 243.686 246.808 207.116 1.00 29.94 121 ASN r O 1
ATOM 5714 N N . GLN B 1 122 ? 242.847 245.124 208.349 1.00 32.46 122 GLN r N 1
ATOM 5715 C CA . GLN B 1 122 ? 243.241 245.711 209.621 1.00 32.46 122 GLN r CA 1
ATOM 5716 C C . GLN B 1 122 ? 243.740 244.621 210.554 1.00 32.46 122 GLN r C 1
ATOM 5717 O O . GLN B 1 122 ? 243.211 243.506 210.558 1.00 32.46 122 GLN r O 1
ATOM 5723 N N . LYS B 1 123 ? 244.764 244.948 211.340 1.00 35.32 123 LYS r N 1
ATOM 5724 C CA . LYS B 1 123 ? 245.286 244.012 212.322 1.00 35.32 123 LYS r CA 1
ATOM 5725 C C . LYS B 1 123 ? 244.305 243.851 213.479 1.00 35.32 123 LYS r C 1
ATOM 5726 O O . LYS B 1 123 ? 243.413 244.674 213.695 1.00 35.32 123 LYS r O 1
ATOM 5732 N N . ALA B 1 124 ? 244.488 242.767 214.236 1.00 33.88 124 ALA r N 1
ATOM 5733 C CA . ALA B 1 124 ? 243.617 242.512 215.380 1.00 33.88 124 ALA r CA 1
ATOM 5734 C C . ALA B 1 124 ? 243.751 243.608 216.430 1.00 33.88 124 ALA r C 1
ATOM 5735 O O . ALA B 1 124 ? 242.759 244.005 217.053 1.00 33.88 124 ALA r O 1
ATOM 5737 N N . SER B 1 125 ? 244.972 244.105 216.645 1.00 36.13 125 SER r N 1
ATOM 5738 C CA . SER B 1 125 ? 245.161 245.222 217.566 1.00 36.13 125 SER r CA 1
ATOM 5739 C C . SER B 1 125 ? 244.427 246.464 217.077 1.00 36.13 125 SER r C 1
ATOM 5740 O O . SER B 1 125 ? 243.841 247.202 217.876 1.00 36.13 125 SER r O 1
ATOM 5743 N N . ASP B 1 126 ? 244.451 246.711 215.765 1.00 37.99 126 ASP r N 1
ATOM 5744 C CA . ASP B 1 126 ? 243.689 247.824 215.210 1.00 37.99 126 ASP r CA 1
ATOM 5745 C C . ASP B 1 126 ? 242.193 247.625 215.427 1.00 37.99 126 ASP r C 1
ATOM 5746 O O . ASP B 1 126 ? 241.467 248.584 215.721 1.00 37.99 126 ASP r O 1
ATOM 5751 N N . ILE B 1 127 ? 241.715 246.386 215.283 1.00 33.60 127 ILE r N 1
ATOM 5752 C CA . ILE B 1 127 ? 240.305 246.096 215.529 1.00 33.60 127 ILE r CA 1
ATOM 5753 C C . ILE B 1 127 ? 239.948 246.411 216.974 1.00 33.60 127 ILE r C 1
ATOM 5754 O O . ILE B 1 127 ? 238.919 247.034 217.259 1.00 33.60 127 ILE r O 1
ATOM 5759 N N . ALA B 1 128 ? 240.799 245.979 217.907 1.00 34.14 128 ALA r N 1
ATOM 5760 C CA . ALA B 1 128 ? 240.547 246.251 219.317 1.00 34.14 128 ALA r CA 1
ATOM 5761 C C . ALA B 1 128 ? 240.546 247.745 219.597 1.00 34.14 128 ALA r C 1
ATOM 5762 O O . ALA B 1 128 ? 239.689 248.246 220.336 1.00 34.14 128 ALA r O 1
ATOM 5764 N N . ARG B 1 129 ? 241.497 248.475 219.009 1.00 33.94 129 ARG r N 1
ATOM 5765 C CA . ARG B 1 129 ? 241.559 249.918 219.218 1.00 33.94 129 ARG r CA 1
ATOM 5766 C C . ARG B 1 129 ? 240.294 250.598 218.710 1.00 33.94 129 ARG r C 1
ATOM 5767 O O . ARG B 1 129 ? 239.711 251.442 219.400 1.00 33.94 129 ARG r O 1
ATOM 5775 N N . LYS B 1 130 ? 239.848 250.233 217.507 1.00 31.97 130 LYS r N 1
ATOM 5776 C CA . LYS B 1 130 ? 238.648 250.847 216.947 1.00 31.97 130 LYS r CA 1
ATOM 5777 C C . LYS B 1 130 ? 237.422 250.522 217.792 1.00 31.97 130 LYS r C 1
ATOM 5778 O O . LYS B 1 130 ? 236.613 251.407 218.101 1.00 31.97 130 LYS r O 1
ATOM 5784 N N . LEU B 1 131 ? 237.276 249.255 218.187 1.00 32.19 131 LEU r N 1
ATOM 5785 C CA . LEU B 1 131 ? 236.117 248.857 218.979 1.00 32.19 131 LEU r CA 1
ATOM 5786 C C . LEU B 1 131 ? 236.088 249.572 220.321 1.00 32.19 131 LEU r C 1
ATOM 5787 O O . LEU B 1 131 ? 235.030 250.034 220.766 1.00 32.19 131 LEU r O 1
ATOM 5792 N N . VAL B 1 132 ? 237.239 249.674 220.986 1.00 32.95 132 VAL r N 1
ATOM 5793 C CA . VAL B 1 132 ? 237.286 250.330 222.286 1.00 32.95 132 VAL r CA 1
ATOM 5794 C C . VAL B 1 132 ? 237.024 251.825 222.146 1.00 32.95 132 VAL r C 1
ATOM 5795 O O . VAL B 1 132 ? 236.295 252.416 222.949 1.00 32.95 132 VAL r O 1
ATOM 5799 N N . GLN B 1 133 ? 237.606 252.459 221.124 1.00 36.24 133 GLN r N 1
ATOM 5800 C CA . GLN B 1 133 ? 237.418 253.895 220.951 1.00 36.24 133 GLN r CA 1
ATOM 5801 C C . GLN B 1 133 ? 235.970 254.232 220.628 1.00 36.24 133 GLN r C 1
ATOM 5802 O O . GLN B 1 133 ? 235.438 255.240 221.108 1.00 36.24 133 GLN r O 1
ATOM 5808 N N . MET B 1 134 ? 235.310 253.406 219.811 1.00 35.41 134 MET r N 1
ATOM 5809 C CA . MET B 1 134 ? 233.929 253.698 219.440 1.00 35.41 134 MET r CA 1
ATOM 5810 C C . MET B 1 134 ? 232.991 253.585 220.638 1.00 35.41 134 MET r C 1
ATOM 5811 O O . MET B 1 134 ? 231.963 254.269 220.694 1.00 35.41 134 MET r O 1
ATOM 5816 N N . ASP B 1 135 ? 233.326 252.729 221.602 1.00 33.80 135 ASP r N 1
ATOM 5817 C CA . ASP B 1 135 ? 232.460 252.479 222.745 1.00 33.80 135 ASP r CA 1
ATOM 5818 C C . ASP B 1 135 ? 232.791 253.356 223.949 1.00 33.80 135 ASP r C 1
ATOM 5819 O O . ASP B 1 135 ? 232.400 253.022 225.073 1.00 33.80 135 ASP r O 1
ATOM 5824 N N . GLY B 1 136 ? 233.496 254.467 223.741 1.00 31.98 136 GLY r N 1
ATOM 5825 C CA . GLY B 1 136 ? 233.743 255.425 224.801 1.00 31.98 136 GLY r CA 1
ATOM 5826 C C . GLY B 1 136 ? 234.535 254.893 225.978 1.00 31.98 136 GLY r C 1
ATOM 5827 O O . GLY B 1 136 ? 234.162 255.115 227.134 1.00 31.98 136 GLY r O 1
ATOM 5828 N N . VAL B 1 137 ? 235.626 254.185 225.702 1.00 32.11 137 VAL r N 1
ATOM 5829 C CA . VAL B 1 137 ? 236.508 253.654 226.734 1.00 32.11 137 VAL r CA 1
ATOM 5830 C C . VAL B 1 137 ? 237.925 254.117 226.427 1.00 32.11 137 VAL r C 1
ATOM 5831 O O . VAL B 1 137 ? 238.398 253.968 225.296 1.00 32.11 137 VAL r O 1
ATOM 5835 N N . SER B 1 138 ? 238.594 254.683 227.430 1.00 35.03 138 SER r N 1
ATOM 5836 C CA . SER B 1 138 ? 239.967 255.135 227.242 1.00 35.03 138 SER r CA 1
ATOM 5837 C C . SER B 1 138 ? 240.878 253.950 226.954 1.00 35.03 138 SER r C 1
ATOM 5838 O O . SER B 1 138 ? 240.701 252.858 227.500 1.00 35.03 138 SER r O 1
ATOM 5841 N N . VAL B 1 139 ? 241.864 254.171 226.089 1.00 33.94 139 VAL r N 1
ATOM 5842 C CA . VAL B 1 139 ? 242.750 253.116 225.616 1.00 33.94 139 VAL r CA 1
ATOM 5843 C C . VAL B 1 139 ? 244.052 253.171 226.401 1.00 33.94 139 VAL r C 1
ATOM 5844 O O . VAL B 1 139 ? 244.690 254.227 226.491 1.00 33.94 139 VAL r O 1
ATOM 5848 N N . GLY B 1 140 ? 244.449 252.033 226.964 1.00 35.50 140 GLY r N 1
ATOM 5849 C CA . GLY B 1 140 ? 245.706 251.932 227.676 1.00 35.50 140 GLY r CA 1
ATOM 5850 C C . GLY B 1 140 ? 246.831 251.501 226.760 1.00 35.50 140 GLY r C 1
ATOM 5851 O O . GLY B 1 140 ? 247.177 252.221 225.818 1.00 35.50 140 GLY r O 1
ATOM 5852 N N . ARG B 1 141 ? 247.412 250.334 227.018 1.00 33.94 141 ARG r N 1
ATOM 5853 C CA . ARG B 1 141 ? 248.466 249.776 226.180 1.00 33.94 141 ARG r CA 1
ATOM 5854 C C . ARG B 1 141 ? 247.909 248.618 225.367 1.00 33.94 141 ARG r C 1
ATOM 5855 O O . ARG B 1 141 ? 247.297 247.700 225.923 1.00 33.94 141 ARG r O 1
ATOM 5863 N N . ILE B 1 142 ? 248.124 248.662 224.054 1.00 33.03 142 ILE r N 1
ATOM 5864 C CA . ILE B 1 142 ? 247.683 247.615 223.140 1.00 33.03 142 ILE r CA 1
ATOM 5865 C C . ILE B 1 142 ? 248.911 247.024 222.464 1.00 33.03 142 ILE r C 1
ATOM 5866 O O . ILE B 1 142 ? 249.737 247.760 221.912 1.00 33.03 142 ILE r O 1
ATOM 5871 N N . GLN B 1 143 ? 249.024 245.699 222.507 1.00 34.27 143 GLN r N 1
ATOM 5872 C CA . GLN B 1 143 ? 250.164 245.002 221.930 1.00 34.27 143 GLN r CA 1
ATOM 5873 C C . GLN B 1 143 ? 249.847 244.608 220.499 1.00 34.27 143 GLN r C 1
ATOM 5874 O O . GLN B 1 143 ? 248.832 243.932 220.267 1.00 34.27 143 GLN r O 1
ATOM 5880 N N . PRO B 1 144 ? 250.653 245.010 219.517 1.00 35.67 144 PRO r N 1
ATOM 5881 C CA . PRO B 1 144 ? 250.405 244.573 218.138 1.00 35.67 144 PRO r CA 1
ATOM 5882 C C . PRO B 1 144 ? 250.449 243.056 218.026 1.00 35.67 144 PRO r C 1
ATOM 5883 O O . PRO B 1 144 ? 251.264 242.390 218.666 1.00 35.67 144 PRO r O 1
ATOM 5887 N N . THR B 1 145 ? 249.558 242.515 217.200 1.00 38.38 145 THR r N 1
ATOM 5888 C CA . THR B 1 145 ? 249.410 241.075 217.071 1.00 38.38 145 THR r CA 1
ATOM 5889 C C . THR B 1 145 ? 250.389 240.522 216.037 1.00 38.38 145 THR r C 1
ATOM 5890 O O . THR B 1 145 ? 251.157 241.255 215.409 1.00 38.38 145 THR r O 1
ATOM 5894 N N . LYS B 1 146 ? 250.359 239.200 215.859 1.00 41.50 146 LYS r N 1
ATOM 5895 C CA . LYS B 1 146 ? 251.340 238.536 215.007 1.00 41.50 146 LYS r CA 1
ATOM 5896 C C . LYS B 1 146 ? 251.132 238.880 213.537 1.00 41.50 146 LYS r C 1
ATOM 5897 O O . LYS B 1 146 ? 252.083 239.236 212.834 1.00 41.50 146 LYS r O 1
ATOM 5903 N N . GLY B 1 147 ? 249.894 238.779 213.052 1.00 39.40 147 GLY r N 1
ATOM 5904 C CA . GLY B 1 147 ? 249.639 238.966 211.639 1.00 39.40 147 GLY r CA 1
ATOM 5905 C C . GLY B 1 147 ? 248.284 239.588 211.379 1.00 39.40 147 GLY r C 1
ATOM 5906 O O . GLY B 1 147 ? 247.407 239.614 212.247 1.00 39.40 147 GLY r O 1
ATOM 5907 N N . THR B 1 148 ? 248.126 240.091 210.160 1.00 35.00 148 THR r N 1
ATOM 5908 C CA . THR B 1 148 ? 246.898 240.737 209.732 1.00 35.00 148 THR r CA 1
ATOM 5909 C C . THR B 1 148 ? 245.911 239.715 209.174 1.00 35.00 148 THR r C 1
ATOM 5910 O O . THR B 1 148 ? 246.257 238.573 208.868 1.00 35.00 148 THR r O 1
ATOM 5914 N N . TYR B 1 149 ? 244.660 240.147 209.048 1.00 34.01 149 TYR r N 1
ATOM 5915 C CA . TYR B 1 149 ? 243.596 239.342 208.471 1.00 34.01 149 TYR r CA 1
ATOM 5916 C C . TYR B 1 149 ? 243.047 240.064 207.249 1.00 34.01 149 TYR r C 1
ATOM 5917 O O . TYR B 1 149 ? 243.180 241.282 207.116 1.00 34.01 149 TYR r O 1
ATOM 5926 N N . ALA B 1 150 ? 242.424 239.304 206.347 1.00 31.19 150 ALA r N 1
ATOM 5927 C CA . ALA B 1 150 ? 241.830 239.935 205.169 1.00 31.19 150 ALA r CA 1
ATOM 5928 C C . ALA B 1 150 ? 240.519 240.621 205.541 1.00 31.19 150 ALA r C 1
ATOM 5929 O O . ALA B 1 150 ? 240.440 241.853 205.563 1.00 31.19 150 ALA r O 1
ATOM 5931 N N . PHE B 1 151 ? 239.505 239.836 205.899 1.00 30.91 151 PHE r N 1
ATOM 5932 C CA . PHE B 1 151 ? 238.266 240.340 206.479 1.00 30.91 151 PHE r CA 1
ATOM 5933 C C . PHE B 1 151 ? 237.993 239.600 207.778 1.00 30.91 151 PHE r C 1
ATOM 5934 O O . PHE B 1 151 ? 238.352 238.430 207.932 1.00 30.91 151 PHE r O 1
ATOM 5942 N N . ILE B 1 152 ? 237.347 240.293 208.710 1.00 29.06 152 ILE r N 1
ATOM 5943 C CA . ILE B 1 152 ? 236.848 239.689 209.942 1.00 29.06 152 ILE r CA 1
ATOM 5944 C C . ILE B 1 152 ? 235.420 240.184 210.117 1.00 29.06 152 ILE r C 1
ATOM 5945 O O . ILE B 1 152 ? 235.196 241.338 210.497 1.00 29.06 152 ILE r O 1
ATOM 5950 N N . ALA B 1 153 ? 234.451 239.320 209.835 1.00 27.48 153 ALA r N 1
ATOM 5951 C CA . ALA B 1 153 ? 233.054 239.700 209.970 1.00 27.48 153 ALA r CA 1
ATOM 5952 C C . ALA B 1 153 ? 232.625 239.648 211.428 1.00 27.48 153 ALA r C 1
ATOM 5953 O O . ALA B 1 153 ? 233.141 238.851 212.217 1.00 27.48 153 ALA r O 1
ATOM 5955 N N . GLN B 1 154 ? 231.683 240.512 211.787 1.00 29.22 154 GLN r N 1
ATOM 5956 C CA . GLN B 1 154 ? 231.094 240.500 213.117 1.00 29.22 154 GLN r CA 1
ATOM 5957 C C . GLN B 1 154 ? 229.700 239.896 213.021 1.00 29.22 154 GLN r C 1
ATOM 5958 O O . GLN B 1 154 ? 228.720 240.614 212.798 1.00 29.22 154 GLN r O 1
ATOM 5964 N N . PRO B 1 155 ? 229.573 238.583 213.185 1.00 29.89 155 PRO r N 1
ATOM 5965 C CA . PRO B 1 155 ? 228.306 237.881 212.879 1.00 29.89 155 PRO r CA 1
ATOM 5966 C C . PRO B 1 155 ? 227.249 238.059 213.963 1.00 29.89 155 PRO r C 1
ATOM 5967 O O . PRO B 1 155 ? 226.830 237.111 214.638 1.00 29.89 155 PRO r O 1
ATOM 5971 N N . ASN B 1 156 ? 226.797 239.304 214.127 1.00 31.88 156 ASN r N 1
ATOM 5972 C CA . ASN B 1 156 ? 225.736 239.654 215.070 1.00 31.88 156 ASN r CA 1
ATOM 5973 C C . ASN B 1 156 ? 226.095 239.201 216.486 1.00 31.88 156 ASN r C 1
ATOM 5974 O O . ASN B 1 156 ? 225.434 238.354 217.089 1.00 31.88 156 ASN r O 1
ATOM 5979 N N . VAL B 1 157 ? 227.176 239.779 217.006 1.00 29.85 157 VAL r N 1
ATOM 5980 C CA . VAL B 1 157 ? 227.715 239.329 218.281 1.00 29.85 157 VAL r CA 1
ATOM 5981 C C . VAL B 1 157 ? 228.011 240.524 219.172 1.00 29.85 157 VAL r C 1
ATOM 5982 O O . VAL B 1 157 ? 228.130 241.662 218.714 1.00 29.85 157 VAL r O 1
ATOM 5986 N N . THR B 1 158 ? 228.113 240.250 220.468 1.00 30.82 158 THR r N 1
ATOM 5987 C CA . THR B 1 158 ? 228.524 241.276 221.414 1.00 30.82 158 THR r CA 1
ATOM 5988 C C . THR B 1 158 ? 229.989 241.620 221.195 1.00 30.82 158 THR r C 1
ATOM 5989 O O . THR B 1 158 ? 230.803 240.755 220.857 1.00 30.82 158 THR r O 1
ATOM 5993 N N . ASP B 1 159 ? 230.323 242.897 221.383 1.00 31.37 159 ASP r N 1
ATOM 5994 C CA . ASP B 1 159 ? 231.692 243.345 221.144 1.00 31.37 159 ASP r CA 1
ATOM 5995 C C . ASP B 1 159 ? 232.673 242.638 222.071 1.00 31.37 159 ASP r C 1
ATOM 5996 O O . ASP B 1 159 ? 233.772 242.256 221.649 1.00 31.37 159 ASP r O 1
ATOM 6001 N N . TRP B 1 160 ? 232.293 242.461 223.339 1.00 30.65 160 TRP r N 1
ATOM 6002 C CA . TRP B 1 160 ? 233.197 241.838 224.299 1.00 30.65 160 TRP r CA 1
ATOM 6003 C C . TRP B 1 160 ? 233.517 240.401 223.912 1.00 30.65 160 TRP r C 1
ATOM 6004 O O . TRP B 1 160 ? 234.671 239.973 224.008 1.00 30.65 160 TRP r O 1
ATOM 6015 N N . ASP B 1 161 ? 232.512 239.637 223.478 1.00 33.70 161 ASP r N 1
ATOM 6016 C CA . ASP B 1 161 ? 232.759 238.253 223.082 1.00 33.70 161 ASP r CA 1
ATOM 6017 C C . ASP B 1 161 ? 233.663 238.186 221.860 1.00 33.70 161 ASP r C 1
ATOM 6018 O O . ASP B 1 161 ? 234.554 237.333 221.782 1.00 33.70 161 ASP r O 1
ATOM 6023 N N . PHE B 1 162 ? 233.446 239.077 220.891 1.00 31.96 162 PHE r N 1
ATOM 6024 C CA . PHE B 1 162 ? 234.287 239.114 219.700 1.00 31.96 162 PHE r CA 1
ATOM 6025 C C . PHE B 1 162 ? 235.733 239.435 220.057 1.00 31.96 162 PHE r C 1
ATOM 6026 O O . PHE B 1 162 ? 236.671 238.781 219.577 1.00 31.96 162 PHE r O 1
ATOM 6034 N N . LEU B 1 163 ? 235.933 240.432 220.920 1.00 32.70 163 LEU r N 1
ATOM 6035 C CA . LEU B 1 163 ? 237.288 240.790 221.316 1.00 32.70 163 LEU r CA 1
ATOM 6036 C C . LEU B 1 163 ? 237.940 239.691 222.143 1.00 32.70 163 LEU r C 1
ATOM 6037 O O . LEU B 1 163 ? 239.147 239.459 222.022 1.00 32.70 163 LEU r O 1
ATOM 6042 N N . ALA B 1 164 ? 237.164 239.001 222.984 1.00 34.40 164 ALA r N 1
ATOM 6043 C CA . ALA B 1 164 ? 237.703 237.865 223.723 1.00 34.40 164 ALA r CA 1
ATOM 6044 C C . ALA B 1 164 ? 238.093 236.729 222.790 1.00 34.40 164 ALA r C 1
ATOM 6045 O O . ALA B 1 164 ? 239.095 236.049 223.032 1.00 34.40 164 ALA r O 1
ATOM 6047 N N . ARG B 1 165 ? 237.311 236.500 221.734 1.00 36.85 165 ARG r N 1
ATOM 6048 C CA . ARG B 1 165 ? 237.687 235.493 220.746 1.00 36.85 165 ARG r CA 1
ATOM 6049 C C . ARG B 1 165 ? 238.996 235.866 220.064 1.00 36.85 165 ARG r C 1
ATOM 6050 O O . ARG B 1 165 ? 239.868 235.011 219.871 1.00 36.85 165 ARG r O 1
ATOM 6058 N N . LEU B 1 166 ? 239.157 237.141 219.705 1.00 35.55 166 LEU r N 1
ATOM 6059 C CA . LEU B 1 166 ? 240.426 237.580 219.125 1.00 35.55 166 LEU r CA 1
ATOM 6060 C C . LEU B 1 166 ? 241.577 237.375 220.101 1.00 35.55 166 LEU r C 1
ATOM 6061 O O . LEU B 1 166 ? 242.656 236.904 219.722 1.00 35.55 166 LEU r O 1
ATOM 6066 N N . ALA B 1 167 ? 241.365 237.728 221.371 1.00 34.91 167 ALA r N 1
ATOM 6067 C CA . ALA B 1 167 ? 242.418 237.585 222.370 1.00 34.91 167 ALA r CA 1
ATOM 6068 C C . ALA B 1 167 ? 242.806 236.125 222.559 1.00 34.91 167 ALA r C 1
ATOM 6069 O O . ALA B 1 167 ? 243.990 235.800 222.689 1.00 34.91 167 ALA r O 1
ATOM 6071 N N . ASP B 1 168 ? 241.815 235.231 222.583 1.00 37.42 168 ASP r N 1
ATOM 6072 C CA . ASP B 1 168 ? 242.109 233.805 222.688 1.00 37.42 168 ASP r CA 1
ATOM 6073 C C . ASP B 1 168 ? 242.857 233.311 221.457 1.00 37.42 168 ASP r C 1
ATOM 6074 O O . ASP B 1 168 ? 243.754 232.466 221.564 1.00 37.42 168 ASP r O 1
ATOM 6079 N N . GLU B 1 169 ? 242.496 233.821 220.278 1.00 35.35 169 GLU r N 1
ATOM 6080 C CA . GLU B 1 169 ? 243.186 233.423 219.055 1.00 35.35 169 GLU r CA 1
ATOM 6081 C C . GLU B 1 169 ? 244.643 233.864 219.068 1.00 35.35 169 GLU r C 1
ATOM 6082 O O . GLU B 1 169 ? 245.525 233.128 218.611 1.00 35.35 169 GLU r O 1
ATOM 6088 N N . ASN B 1 170 ? 244.917 235.059 219.586 1.00 34.25 170 ASN r N 1
ATOM 6089 C CA . ASN B 1 170 ? 246.253 235.635 219.545 1.00 34.25 170 ASN r CA 1
ATOM 6090 C C . ASN B 1 170 ? 247.046 235.416 220.829 1.00 34.25 170 ASN r C 1
ATOM 6091 O O . ASN B 1 170 ? 248.094 236.047 221.007 1.00 34.25 170 ASN r O 1
ATOM 6096 N N . LYS B 1 171 ? 246.576 234.540 221.720 1.00 33.23 171 LYS r N 1
ATOM 6097 C CA . LYS B 1 171 ? 247.206 234.312 223.021 1.00 33.23 171 LYS r CA 1
ATOM 6098 C C . LYS B 1 171 ? 247.348 235.625 223.789 1.00 33.23 171 LYS r C 1
ATOM 6099 O O . LYS B 1 171 ? 248.436 236.032 224.198 1.00 33.23 171 LYS r O 1
ATOM 6105 N N . MET B 1 172 ? 246.212 236.290 223.972 1.00 34.87 172 MET r N 1
ATOM 6106 C CA . MET B 1 172 ? 246.160 237.628 224.535 1.00 34.87 172 MET r CA 1
ATOM 6107 C C . MET B 1 172 ? 245.075 237.656 225.601 1.00 34.87 172 MET r C 1
ATOM 6108 O O . MET B 1 172 ? 244.166 236.823 225.608 1.00 34.87 172 MET r O 1
ATOM 6113 N N . ILE B 1 173 ? 245.167 238.616 226.519 1.00 34.02 173 ILE r N 1
ATOM 6114 C CA . ILE B 1 173 ? 244.153 238.771 227.552 1.00 34.02 173 ILE r CA 1
ATOM 6115 C C . ILE B 1 173 ? 243.679 240.215 227.570 1.00 34.02 173 ILE r C 1
ATOM 6116 O O . ILE B 1 173 ? 244.421 241.153 227.245 1.00 34.02 173 ILE r O 1
ATOM 6121 N N . MET B 1 174 ? 242.415 240.382 227.962 1.00 34.57 174 MET r N 1
ATOM 6122 C CA . MET B 1 174 ? 241.718 241.658 227.983 1.00 34.57 174 MET r CA 1
ATOM 6123 C C . MET B 1 174 ? 241.586 242.236 229.386 1.00 34.57 174 MET r C 1
ATOM 6124 O O . MET B 1 174 ? 240.529 242.778 229.723 1.00 34.57 174 MET r O 1
ATOM 6129 N N . TYR B 1 175 ? 242.615 242.099 230.212 1.00 36.17 175 TYR r N 1
ATOM 6130 C CA . TYR B 1 175 ? 242.603 242.650 231.561 1.00 36.17 175 TYR r CA 1
ATOM 6131 C C . TYR B 1 175 ? 242.340 244.151 231.530 1.00 36.17 175 TYR r C 1
ATOM 6132 O O . TYR B 1 175 ? 242.927 244.874 230.723 1.00 36.17 175 TYR r O 1
ATOM 6141 N N . LEU B 1 176 ? 241.433 244.615 232.388 1.00 33.92 176 LEU r N 1
ATOM 6142 C CA . LEU B 1 176 ? 241.192 246.041 232.568 1.00 33.92 176 LEU r CA 1
ATOM 6143 C C . LEU B 1 176 ? 241.801 246.504 233.884 1.00 33.92 176 LEU r C 1
ATOM 6144 O O . LEU B 1 176 ? 241.505 245.950 234.946 1.00 33.92 176 LEU r O 1
ATOM 6149 N N . ASP B 1 177 ? 242.632 247.538 233.810 1.00 34.85 177 ASP r N 1
ATOM 6150 C CA . ASP B 1 177 ? 243.389 247.987 234.967 1.00 34.85 177 ASP r CA 1
ATOM 6151 C C . ASP B 1 177 ? 242.488 248.702 235.972 1.00 34.85 177 ASP r C 1
ATOM 6152 O O . ASP B 1 177 ? 241.272 248.814 235.800 1.00 34.85 177 ASP r O 1
ATOM 6157 N N . SER B 1 178 ? 243.120 249.194 237.043 1.00 32.32 178 SER r N 1
ATOM 6158 C CA . SER B 1 178 ? 242.380 249.861 238.109 1.00 32.32 178 SER r CA 1
ATOM 6159 C C . SER B 1 178 ? 241.704 251.135 237.625 1.00 32.32 178 SER r C 1
ATOM 6160 O O . SER B 1 178 ? 240.544 251.391 237.966 1.00 32.32 178 SER r O 1
ATOM 6163 N N . LYS B 1 179 ? 242.401 251.945 236.831 1.00 32.82 179 LYS r N 1
ATOM 6164 C CA . LYS B 1 179 ? 241.837 253.212 236.382 1.00 32.82 179 LYS r CA 1
ATOM 6165 C C . LYS B 1 179 ? 240.718 253.040 235.366 1.00 32.82 179 LYS r C 1
ATOM 6166 O O . LYS B 1 179 ? 240.046 254.026 235.042 1.00 32.82 179 LYS r O 1
ATOM 6172 N N . GLY B 1 180 ? 240.492 251.827 234.865 1.00 35.55 180 GLY r N 1
ATOM 6173 C CA . GLY B 1 180 ? 239.477 251.615 233.858 1.00 35.55 180 GLY r CA 1
ATOM 6174 C C . GLY B 1 180 ? 239.961 251.769 232.439 1.00 35.55 180 GLY r C 1
ATOM 6175 O O . GLY B 1 180 ? 239.140 251.919 231.529 1.00 35.55 180 GLY r O 1
ATOM 6176 N N . LYS B 1 181 ? 241.270 251.740 232.218 1.00 36.09 181 LYS r N 1
ATOM 6177 C CA . LYS B 1 181 ? 241.849 251.884 230.891 1.00 36.09 181 LYS r CA 1
ATOM 6178 C C . LYS B 1 181 ? 241.988 250.506 230.258 1.00 36.09 181 LYS r C 1
ATOM 6179 O O . LYS B 1 181 ? 242.671 249.633 230.806 1.00 36.09 181 LYS r O 1
ATOM 6185 N N . PHE B 1 182 ? 241.337 250.314 229.115 1.00 34.54 182 PHE r N 1
ATOM 6186 C CA . PHE B 1 182 ? 241.406 249.041 228.415 1.00 34.54 182 PHE r CA 1
ATOM 6187 C C . PHE B 1 182 ? 242.836 248.744 227.985 1.00 34.54 182 PHE r C 1
ATOM 6188 O O . PHE B 1 182 ? 243.545 249.618 227.481 1.00 34.54 182 PHE r O 1
ATOM 6196 N N . ARG B 1 183 ? 243.262 247.499 228.187 1.00 34.13 183 ARG r N 1
ATOM 6197 C CA . ARG B 1 183 ? 244.546 247.061 227.665 1.00 34.13 183 ARG r CA 1
ATOM 6198 C C . ARG B 1 183 ? 244.414 245.639 227.136 1.00 34.13 183 ARG r C 1
ATOM 6199 O O . ARG B 1 183 ? 243.595 244.850 227.618 1.00 34.13 183 ARG r O 1
ATOM 6207 N N . PHE B 1 184 ? 245.238 245.331 226.141 1.00 33.21 184 PHE r N 1
ATOM 6208 C CA . PHE B 1 184 ? 245.200 244.088 225.375 1.00 33.21 184 PHE r CA 1
ATOM 6209 C C . PHE B 1 184 ? 246.612 243.516 225.455 1.00 33.21 184 PHE r C 1
ATOM 6210 O O . PHE B 1 184 ? 247.467 243.853 224.635 1.00 33.21 184 PHE r O 1
ATOM 6218 N N . VAL B 1 185 ? 246.865 242.663 226.448 1.00 32.28 185 VAL r N 1
ATOM 6219 C CA . VAL B 1 185 ? 248.240 242.382 226.841 1.00 32.28 185 VAL r CA 1
ATOM 6220 C C . VAL B 1 185 ? 248.516 240.884 226.797 1.00 32.28 185 VAL r C 1
ATOM 6221 O O . VAL B 1 185 ? 247.617 240.058 226.983 1.00 32.28 185 VAL r O 1
ATOM 6225 N N . THR B 1 186 ? 249.770 240.539 226.516 1.00 31.45 186 THR r N 1
ATOM 6226 C CA . THR B 1 186 ? 250.208 239.159 226.626 1.00 31.45 186 THR r CA 1
ATOM 6227 C C . THR B 1 186 ? 250.299 238.759 228.099 1.00 31.45 186 THR r C 1
ATOM 6228 O O . THR B 1 186 ? 250.547 239.603 228.963 1.00 31.45 186 THR r O 1
ATOM 6232 N N . PRO B 1 187 ? 250.068 237.485 228.416 1.00 33.30 187 PRO r N 1
ATOM 6233 C CA . PRO B 1 187 ? 250.208 237.046 229.809 1.00 33.30 187 PRO r CA 1
ATOM 6234 C C . PRO B 1 187 ? 251.628 237.254 230.315 1.00 33.30 187 PRO r C 1
ATOM 6235 O O . PRO B 1 187 ? 252.602 237.036 229.594 1.00 33.30 187 PRO r O 1
ATOM 6239 N N . LYS B 1 188 ? 251.735 237.681 231.570 1.00 31.27 188 LYS r N 1
ATOM 6240 C CA . LYS B 1 188 ? 253.048 237.857 232.173 1.00 31.27 188 LYS r CA 1
ATOM 6241 C C . LYS B 1 188 ? 253.675 236.496 232.470 1.00 31.27 188 LYS r C 1
ATOM 6242 O O . LYS B 1 188 ? 252.997 235.601 232.981 1.00 31.27 188 LYS r O 1
ATOM 6248 N N . PRO B 1 189 ? 254.954 236.312 232.149 1.00 31.55 189 PRO r N 1
ATOM 6249 C CA . PRO B 1 189 ? 255.600 235.022 232.415 1.00 31.55 189 PRO r CA 1
ATOM 6250 C C . PRO B 1 189 ? 255.608 234.696 233.900 1.00 31.55 189 PRO r C 1
ATOM 6251 O O . PRO B 1 189 ? 255.773 235.574 234.749 1.00 31.55 189 PRO r O 1
ATOM 6255 N N . SER B 1 190 ? 255.426 233.410 234.207 1.00 32.13 190 SER r N 1
ATOM 6256 C CA . SER B 1 190 ? 255.375 232.980 235.600 1.00 32.13 190 SER r CA 1
ATOM 6257 C C . SER B 1 190 ? 256.750 232.999 236.250 1.00 32.13 190 SER r C 1
ATOM 6258 O O . SER B 1 190 ? 256.848 233.114 237.478 1.00 32.13 190 SER r O 1
ATOM 6261 N N . ALA B 1 191 ? 257.815 232.885 235.455 1.00 35.52 191 ALA r N 1
ATOM 6262 C CA . ALA B 1 191 ? 259.158 232.813 236.020 1.00 35.52 191 ALA r CA 1
ATOM 6263 C C . ALA B 1 191 ? 259.530 234.094 236.755 1.00 35.52 191 ALA r C 1
ATOM 6264 O O . ALA B 1 191 ? 260.313 234.067 237.712 1.00 35.52 191 ALA r O 1
ATOM 6266 N N . GLY B 1 192 ? 258.976 235.228 236.331 1.00 37.89 192 GLY r N 1
ATOM 6267 C CA . GLY B 1 192 ? 259.277 236.492 236.972 1.00 37.89 192 GLY r CA 1
ATOM 6268 C C . GLY B 1 192 ? 258.552 236.684 238.288 1.00 37.89 192 GLY r C 1
ATOM 6269 O O . GLY B 1 192 ? 257.834 237.671 238.473 1.00 37.89 192 GLY r O 1
ATOM 6270 N N . ALA B 1 193 ? 258.742 235.755 239.212 1.00 38.34 193 ALA r N 1
ATOM 6271 C CA . ALA B 1 193 ? 258.069 235.734 240.498 1.00 38.34 193 ALA r CA 1
ATOM 6272 C C . ALA B 1 193 ? 259.095 235.519 241.599 1.00 38.34 193 ALA r C 1
ATOM 6273 O O . ALA B 1 193 ? 260.200 235.037 241.337 1.00 38.34 193 ALA r O 1
ATOM 6275 N N . PRO B 1 194 ? 258.769 235.887 242.839 1.00 42.72 194 PRO r N 1
ATOM 6276 C CA . PRO B 1 194 ? 259.682 235.605 243.954 1.00 42.72 194 PRO r CA 1
ATOM 6277 C C . PRO B 1 194 ? 259.947 234.117 244.082 1.00 42.72 194 PRO r C 1
ATOM 6278 O O . PRO B 1 194 ? 259.058 233.290 243.861 1.00 42.72 194 PRO r O 1
ATOM 6282 N N . SER B 1 195 ? 261.190 233.783 244.429 1.00 48.29 195 SER r N 1
ATOM 6283 C CA . SER B 1 195 ? 261.579 232.363 244.603 1.00 48.29 195 SER r CA 1
ATOM 6284 C C . SER B 1 195 ? 260.565 231.665 245.513 1.00 48.29 195 SER r C 1
ATOM 6285 O O . SER B 1 195 ? 260.096 232.295 246.468 1.00 48.29 195 SER r O 1
ATOM 6288 N N . PRO B 1 196 ? 260.228 230.383 245.286 1.00 48.47 196 PRO r N 1
ATOM 6289 C CA . PRO B 1 196 ? 259.304 229.685 246.149 1.00 48.47 196 PRO r CA 1
ATOM 6290 C C . PRO B 1 196 ? 259.888 229.638 247.558 1.00 48.47 196 PRO r C 1
ATOM 6291 O O . PRO B 1 196 ? 259.121 229.542 248.484 1.00 48.47 196 PRO r O 1
ATOM 6295 N N . ASN B 1 197 ? 261.219 229.607 247.679 1.00 54.01 197 ASN r N 1
ATOM 6296 C CA . ASN B 1 197 ? 261.842 229.440 249.022 1.00 54.01 197 ASN r CA 1
ATOM 6297 C C . ASN B 1 197 ? 262.387 230.782 249.517 1.00 54.01 197 ASN r C 1
ATOM 6298 O O . ASN B 1 197 ? 263.501 230.795 250.076 1.00 54.01 197 ASN r O 1
ATOM 6303 N N . THR B 1 198 ? 261.630 231.864 249.324 1.00 52.89 198 THR r N 1
ATOM 6304 C CA . THR B 1 198 ? 262.054 233.181 249.870 1.00 52.89 198 THR r CA 1
ATOM 6305 C C . THR B 1 198 ? 261.615 233.252 251.336 1.00 52.89 198 THR r C 1
ATOM 6306 O O . THR B 1 198 ? 261.128 232.228 251.857 1.00 52.89 198 THR r O 1
ATOM 6310 N N . ASP B 1 199 ? 261.768 234.416 251.970 1.00 55.29 199 ASP r N 1
ATOM 6311 C CA . ASP B 1 199 ? 261.392 234.570 253.399 1.00 55.29 199 ASP r CA 1
ATOM 6312 C C . ASP B 1 199 ? 259.916 234.190 253.573 1.00 55.29 199 ASP r C 1
ATOM 6313 O O . ASP B 1 199 ? 259.582 233.593 254.615 1.00 55.29 199 ASP r O 1
ATOM 6318 N N . GLY B 1 200 ? 259.072 234.562 252.604 1.00 50.36 200 GLY r N 1
ATOM 6319 C CA . GLY B 1 200 ? 257.624 234.283 252.695 1.00 50.36 200 GLY r CA 1
ATOM 6320 C C . GLY B 1 200 ? 256.857 235.488 253.212 1.00 50.36 200 GLY r C 1
ATOM 6321 O O . GLY B 1 200 ? 255.999 236.002 252.466 1.00 50.36 200 GLY r O 1
ATOM 6322 N N . ASP B 1 201 ? 257.151 235.926 254.440 1.00 51.03 201 ASP r N 1
ATOM 6323 C CA . ASP B 1 201 ? 256.431 237.073 255.059 1.00 51.03 201 ASP r CA 1
ATOM 6324 C C . ASP B 1 201 ? 256.830 238.380 254.364 1.00 51.03 201 ASP r C 1
ATOM 6325 O O . ASP B 1 201 ? 255.935 239.215 254.128 1.00 51.03 201 ASP r O 1
ATOM 6330 N N . GLN B 1 202 ? 258.112 238.549 254.034 1.00 50.88 202 GLN r N 1
ATOM 6331 C CA . GLN B 1 202 ? 258.587 239.837 253.458 1.00 50.88 202 GLN r CA 1
ATOM 6332 C C . GLN B 1 202 ? 257.836 240.167 252.162 1.00 50.88 202 GLN r C 1
ATOM 6333 O O . GLN B 1 202 ? 257.381 241.320 252.032 1.00 50.88 202 GLN r O 1
ATOM 6339 N N . SER B 1 203 ? 257.711 239.204 251.246 1.00 45.80 203 SER r N 1
ATOM 6340 C CA . SER B 1 203 ? 257.076 239.485 249.928 1.00 45.80 203 SER r CA 1
ATOM 6341 C C . SER B 1 203 ? 255.561 239.270 250.002 1.00 45.80 203 SER r C 1
ATOM 6342 O O . SER B 1 203 ? 255.141 238.209 250.508 1.00 45.80 203 SER r O 1
ATOM 6345 N N . ALA B 1 204 ? 254.776 240.236 249.509 1.00 39.39 204 ALA r N 1
ATOM 6346 C CA . ALA B 1 204 ? 253.326 240.098 249.518 1.00 39.39 204 ALA r CA 1
ATOM 6347 C C . ALA B 1 204 ? 252.815 239.213 248.390 1.00 39.39 204 ALA r C 1
ATOM 6348 O O . ALA B 1 204 ? 251.599 239.131 248.182 1.00 39.39 204 ALA r O 1
ATOM 6350 N N . PHE B 1 205 ? 253.708 238.545 247.659 1.00 33.99 205 PHE r N 1
ATOM 6351 C CA . PHE B 1 205 ? 253.321 237.675 246.553 1.00 33.99 205 PHE r CA 1
ATOM 6352 C C . PHE B 1 205 ? 253.692 236.220 246.811 1.00 33.99 205 PHE r C 1
ATOM 6353 O O . PHE B 1 205 ? 253.790 235.430 245.867 1.00 33.99 205 PHE r O 1
ATOM 6361 N N . VAL B 1 206 ? 253.900 235.846 248.071 1.00 34.49 206 VAL r N 1
ATOM 6362 C CA . VAL B 1 206 ? 254.282 234.491 248.448 1.00 34.49 206 VAL r CA 1
ATOM 6363 C C . VAL B 1 206 ? 253.246 233.951 249.421 1.00 34.49 206 VAL r C 1
ATOM 6364 O O . VAL B 1 206 ? 252.924 234.606 250.418 1.00 34.49 206 VAL r O 1
ATOM 6368 N N . LEU B 1 207 ? 252.725 232.762 249.130 1.00 33.52 207 LEU r N 1
ATOM 6369 C CA . LEU B 1 207 ? 251.749 232.096 249.979 1.00 33.52 207 LEU r CA 1
ATOM 6370 C C . LEU B 1 207 ? 252.360 230.817 250.530 1.00 33.52 207 LEU r C 1
ATOM 6371 O O . LEU B 1 207 ? 252.914 230.013 249.772 1.00 33.52 207 LEU r O 1
ATOM 6376 N N . GLN B 1 208 ? 252.259 230.631 251.843 1.00 36.72 208 GLN r N 1
ATOM 6377 C CA . GLN B 1 208 ? 252.800 229.460 252.518 1.00 36.72 208 GLN r CA 1
ATOM 6378 C C . GLN B 1 208 ? 251.669 228.667 253.154 1.00 36.72 208 GLN r C 1
ATOM 6379 O O . GLN B 1 208 ? 250.737 229.244 253.722 1.00 36.72 208 GLN r O 1
ATOM 6385 N N . ALA B 1 209 ? 251.756 227.343 253.053 1.00 35.32 209 ALA r N 1
ATOM 6386 C CA . ALA B 1 209 ? 250.735 226.474 253.625 1.00 35.32 209 ALA r CA 1
ATOM 6387 C C . ALA B 1 209 ? 250.737 226.602 255.142 1.00 35.32 209 ALA r C 1
ATOM 6388 O O . ALA B 1 209 ? 251.731 226.283 255.801 1.00 35.32 209 ALA r O 1
ATOM 6390 N N . GLY B 1 210 ? 249.620 227.071 255.696 1.00 33.31 210 GLY r N 1
ATOM 6391 C CA . GLY B 1 210 ? 249.484 227.269 257.120 1.00 33.31 210 GLY r CA 1
ATOM 6392 C C . GLY B 1 210 ? 249.810 228.665 257.605 1.00 33.31 210 GLY r C 1
ATOM 6393 O O . GLY B 1 210 ? 249.405 229.031 258.714 1.00 33.31 210 GLY r O 1
ATOM 6394 N N . HIS B 1 211 ? 250.523 229.459 256.807 1.00 33.77 211 HIS r N 1
ATOM 6395 C CA . HIS B 1 211 ? 250.867 230.815 257.218 1.00 33.77 211 HIS r CA 1
ATOM 6396 C C . HIS B 1 211 ? 249.694 231.768 257.015 1.00 33.77 211 HIS r C 1
ATOM 6397 O O . HIS B 1 211 ? 249.209 232.387 257.968 1.00 33.77 211 HIS r O 1
ATOM 6404 N N . ASP B 1 212 ? 249.229 231.900 255.772 1.00 33.01 212 ASP r N 1
ATOM 6405 C CA . ASP B 1 212 ? 248.130 232.807 255.464 1.00 33.01 212 ASP r CA 1
ATOM 6406 C C . ASP B 1 212 ? 247.159 232.198 254.462 1.00 33.01 212 ASP r C 1
ATOM 6407 O O . ASP B 1 212 ? 246.397 232.925 253.814 1.00 33.01 212 ASP r O 1
ATOM 6412 N N . ILE B 1 213 ? 247.166 230.877 254.315 1.00 28.57 213 ILE r N 1
ATOM 6413 C CA . ILE B 1 213 ? 246.276 230.183 253.393 1.00 28.57 213 ILE r CA 1
ATOM 6414 C C . ILE B 1 213 ? 245.100 229.667 254.211 1.00 28.57 213 ILE r C 1
ATOM 6415 O O . ILE B 1 213 ? 245.181 228.611 254.845 1.00 28.57 213 ILE r O 1
ATOM 6420 N N . LEU B 1 214 ? 243.998 230.421 254.210 1.00 28.48 214 LEU r N 1
ATOM 6421 C CA . LEU B 1 214 ? 242.805 229.973 254.919 1.00 28.48 214 LEU r CA 1
ATOM 6422 C C . LEU B 1 214 ? 242.199 228.745 254.255 1.00 28.48 214 LEU r C 1
ATOM 6423 O O . LEU B 1 214 ? 241.876 227.762 254.932 1.00 28.48 214 LEU r O 1
ATOM 6428 N N . ARG B 1 215 ? 242.036 228.779 252.935 1.00 26.51 215 ARG r N 1
ATOM 6429 C CA . ARG B 1 215 ? 241.477 227.656 252.191 1.00 26.51 215 ARG r CA 1
ATOM 6430 C C . ARG B 1 215 ? 242.309 227.412 250.941 1.00 26.51 215 ARG r C 1
ATOM 6431 O O . ARG B 1 215 ? 242.761 228.359 250.296 1.00 26.51 215 ARG r O 1
ATOM 6439 N N . LEU B 1 216 ? 242.504 226.142 250.597 1.00 25.49 216 LEU r N 1
ATOM 6440 C CA . LEU B 1 216 ? 243.346 225.780 249.467 1.00 25.49 216 LEU r CA 1
ATOM 6441 C C . LEU B 1 216 ? 242.682 224.683 248.649 1.00 25.49 216 LEU r C 1
ATOM 6442 O O . LEU B 1 216 ? 242.087 223.756 249.206 1.00 25.49 216 LEU r O 1
ATOM 6447 N N . ARG B 1 217 ? 242.789 224.796 247.325 1.00 27.29 217 ARG r N 1
ATOM 6448 C CA . ARG B 1 217 ? 242.336 223.737 246.425 1.00 27.29 217 ARG r CA 1
ATOM 6449 C C . ARG B 1 217 ? 243.238 223.779 245.197 1.00 27.29 217 ARG r C 1
ATOM 6450 O O . ARG B 1 217 ? 243.040 224.611 244.307 1.00 27.29 217 ARG r O 1
ATOM 6458 N N . ALA B 1 218 ? 244.234 222.897 245.163 1.00 26.49 218 ALA r N 1
ATOM 6459 C CA . ALA B 1 218 ? 245.170 222.801 244.052 1.00 26.49 218 ALA r CA 1
ATOM 6460 C C . ALA B 1 218 ? 244.995 221.452 243.375 1.00 26.49 218 ALA r C 1
ATOM 6461 O O . ALA B 1 218 ? 245.012 220.413 244.044 1.00 26.49 218 ALA r O 1
ATOM 6463 N N . ALA B 1 219 ? 244.828 221.468 242.056 1.00 26.94 219 ALA r N 1
ATOM 6464 C CA . ALA B 1 219 ? 244.609 220.252 241.286 1.00 26.94 219 ALA r CA 1
ATOM 6465 C C . ALA B 1 219 ? 245.560 220.222 240.101 1.00 26.94 219 ALA r C 1
ATOM 6466 O O . ALA B 1 219 ? 245.643 221.192 239.341 1.00 26.94 219 ALA r O 1
ATOM 6468 N N . VAL B 1 220 ? 246.276 219.114 239.952 1.00 27.74 220 VAL r N 1
ATOM 6469 C CA . VAL B 1 220 ? 247.132 218.862 238.802 1.00 27.74 220 VAL r CA 1
ATOM 6470 C C . VAL B 1 220 ? 246.612 217.606 238.126 1.00 27.74 220 VAL r C 1
ATOM 6471 O O . VAL B 1 220 ? 246.567 216.536 238.746 1.00 27.74 220 VAL r O 1
ATOM 6475 N N . THR B 1 221 ? 246.217 217.730 236.862 1.00 28.96 221 THR r N 1
ATOM 6476 C CA . THR B 1 221 ? 245.545 216.650 236.159 1.00 28.96 221 THR r CA 1
ATOM 6477 C C . THR B 1 221 ? 246.110 216.489 234.758 1.00 28.96 221 THR r C 1
ATOM 6478 O O . THR B 1 221 ? 246.675 217.422 234.182 1.00 28.96 221 THR r O 1
ATOM 6482 N N . ALA B 1 222 ? 245.953 215.283 234.221 1.00 30.48 222 ALA r N 1
ATOM 6483 C CA . ALA B 1 222 ? 246.301 214.956 232.845 1.00 30.48 222 ALA r CA 1
ATOM 6484 C C . ALA B 1 222 ? 245.074 214.454 232.098 1.00 30.48 222 ALA r C 1
ATOM 6485 O O . ALA B 1 222 ? 245.123 213.451 231.383 1.00 30.48 222 ALA r O 1
ATOM 6487 N N . ALA B 1 223 ? 243.949 215.150 232.274 1.00 33.43 223 ALA r N 1
ATOM 6488 C CA . ALA B 1 223 ? 242.687 214.696 231.696 1.00 33.43 223 ALA r CA 1
ATOM 6489 C C . ALA B 1 223 ? 242.749 214.675 230.174 1.00 33.43 223 ALA r C 1
ATOM 6490 O O . ALA B 1 223 ? 242.383 213.679 229.541 1.00 33.43 223 ALA r O 1
ATOM 6492 N N . ASP B 1 224 ? 243.205 215.767 229.567 1.00 33.01 224 ASP r N 1
ATOM 6493 C CA . ASP B 1 224 ? 243.270 215.864 228.112 1.00 33.01 224 ASP r CA 1
ATOM 6494 C C . ASP B 1 224 ? 244.579 216.506 227.675 1.00 33.01 224 ASP r C 1
ATOM 6495 O O . ASP B 1 224 ? 244.604 217.369 226.792 1.00 33.01 224 ASP r O 1
ATOM 6500 N N . GLN B 1 225 ? 245.687 216.092 228.285 1.00 30.85 225 GLN r N 1
ATOM 6501 C CA . GLN B 1 225 ? 247.002 216.599 227.922 1.00 30.85 225 GLN r CA 1
ATOM 6502 C C . GLN B 1 225 ? 247.573 215.750 226.792 1.00 30.85 225 GLN r C 1
ATOM 6503 O O . GLN B 1 225 ? 247.760 214.540 226.951 1.00 30.85 225 GLN r O 1
ATOM 6509 N N . ILE B 1 226 ? 247.847 216.388 225.658 1.00 31.01 226 ILE r N 1
ATOM 6510 C CA . ILE B 1 226 ? 248.395 215.722 224.483 1.00 31.01 226 ILE r CA 1
ATOM 6511 C C . ILE B 1 226 ? 249.646 216.472 224.048 1.00 31.01 226 ILE r C 1
ATOM 6512 O O . ILE B 1 226 ? 249.679 217.705 224.065 1.00 31.01 226 ILE r O 1
ATOM 6517 N N . GLY B 1 227 ? 250.679 215.719 223.663 1.00 31.04 227 GLY r N 1
ATOM 6518 C CA . GLY B 1 227 ? 251.951 216.342 223.333 1.00 31.04 227 GLY r CA 1
ATOM 6519 C C . GLY B 1 227 ? 251.875 217.264 222.130 1.00 31.04 227 GLY r C 1
ATOM 6520 O O . GLY B 1 227 ? 252.442 218.360 222.141 1.00 31.04 227 GLY r O 1
ATOM 6521 N N . LYS B 1 228 ? 251.178 216.840 221.080 1.00 30.89 228 LYS r N 1
ATOM 6522 C CA . LYS B 1 228 ? 251.136 217.573 219.823 1.00 30.89 228 LYS r CA 1
ATOM 6523 C C . LYS B 1 228 ? 249.700 217.925 219.463 1.00 30.89 228 LYS r C 1
ATOM 6524 O O . LYS B 1 228 ? 248.783 217.125 219.673 1.00 30.89 228 LYS r O 1
ATOM 6530 N N . VAL B 1 229 ? 249.510 219.127 218.922 1.00 30.08 229 VAL r N 1
ATOM 6531 C CA . VAL B 1 229 ? 248.202 219.592 218.472 1.00 30.08 229 VAL r CA 1
ATOM 6532 C C . VAL B 1 229 ? 248.362 220.173 217.075 1.00 30.08 229 VAL r C 1
ATOM 6533 O O . VAL B 1 229 ? 249.258 220.989 216.840 1.00 30.08 229 VAL r O 1
ATOM 6537 N N . GLU B 1 230 ? 247.498 219.765 216.149 1.00 32.32 230 GLU r N 1
ATOM 6538 C CA . GLU B 1 230 ? 247.610 220.194 214.765 1.00 32.32 230 GLU r CA 1
ATOM 6539 C C . GLU B 1 230 ? 246.373 220.972 214.334 1.00 32.32 230 GLU r C 1
ATOM 6540 O O . GLU B 1 230 ? 245.257 220.709 214.790 1.00 32.32 230 GLU r O 1
ATOM 6546 N N . SER B 1 231 ? 246.599 221.944 213.456 1.00 31.55 231 SER r N 1
ATOM 6547 C CA . SER B 1 231 ? 245.547 222.749 212.853 1.00 31.55 231 SER r CA 1
ATOM 6548 C C . SER B 1 231 ? 245.692 222.693 211.339 1.00 31.55 231 SER r C 1
ATOM 6549 O O . SER B 1 231 ? 246.807 222.756 210.809 1.00 31.55 231 SER r O 1
ATOM 6552 N N . ARG B 1 232 ? 244.560 222.584 210.647 1.00 29.23 232 ARG r N 1
ATOM 6553 C CA . ARG B 1 232 ? 244.545 222.260 209.230 1.00 29.23 232 ARG r CA 1
ATOM 6554 C C . ARG B 1 232 ? 243.691 223.269 208.474 1.00 29.23 232 ARG r C 1
ATOM 6555 O O . ARG B 1 232 ? 242.683 223.760 208.992 1.00 29.23 232 ARG r O 1
ATOM 6563 N N . GLY B 1 233 ? 244.093 223.568 207.241 1.00 30.14 233 GLY r N 1
ATOM 6564 C CA . GLY B 1 233 ? 243.366 224.531 206.437 1.00 30.14 233 GLY r CA 1
ATOM 6565 C C . GLY B 1 233 ? 243.614 224.332 204.958 1.00 30.14 233 GLY r C 1
ATOM 6566 O O . GLY B 1 233 ? 244.454 223.529 204.543 1.00 30.14 233 GLY r O 1
ATOM 6567 N N . TRP B 1 234 ? 242.877 225.102 204.163 1.00 27.91 234 TRP r N 1
ATOM 6568 C CA . TRP B 1 234 ? 242.884 225.002 202.711 1.00 27.91 234 TRP r CA 1
ATOM 6569 C C . TRP B 1 234 ? 243.430 226.290 202.107 1.00 27.91 234 TRP r C 1
ATOM 6570 O O . TRP B 1 234 ? 243.065 227.385 202.544 1.00 27.91 234 TRP r O 1
ATOM 6581 N N . ASN B 1 235 ? 244.300 226.157 201.106 1.00 27.04 235 ASN r N 1
ATOM 6582 C CA . ASN B 1 235 ? 244.845 227.289 200.369 1.00 27.04 235 ASN r CA 1
ATOM 6583 C C . ASN B 1 235 ? 244.325 227.224 198.940 1.00 27.04 235 ASN r C 1
ATOM 6584 O O . ASN B 1 235 ? 244.555 226.229 198.238 1.00 27.04 235 ASN r O 1
ATOM 6589 N N . VAL B 1 236 ? 243.641 228.289 198.512 1.00 25.49 236 VAL r N 1
ATOM 6590 C CA . VAL B 1 236 ? 242.971 228.297 197.217 1.00 25.49 236 VAL r CA 1
ATOM 6591 C C . VAL B 1 236 ? 243.829 228.871 196.095 1.00 25.49 236 VAL r C 1
ATOM 6592 O O . VAL B 1 236 ? 243.601 228.536 194.924 1.00 25.49 236 VAL r O 1
ATOM 6596 N N . THR B 1 237 ? 244.803 229.725 196.411 1.00 27.51 237 THR r N 1
ATOM 6597 C CA . THR B 1 237 ? 245.684 230.264 195.384 1.00 27.51 237 THR r CA 1
ATOM 6598 C C . THR B 1 237 ? 246.644 229.221 194.833 1.00 27.51 237 THR r C 1
ATOM 6599 O O . THR B 1 237 ? 247.317 229.489 193.831 1.00 27.51 237 THR r O 1
ATOM 6603 N N . THR B 1 238 ? 246.734 228.052 195.467 1.00 27.45 238 THR r N 1
ATOM 6604 C CA . THR B 1 238 ? 247.611 226.984 195.017 1.00 27.45 238 THR r CA 1
ATOM 6605 C C . THR B 1 238 ? 246.943 225.614 195.050 1.00 27.45 238 THR r C 1
ATOM 6606 O O . THR B 1 238 ? 247.522 224.654 194.529 1.00 27.45 238 THR r O 1
ATOM 6610 N N . LYS B 1 239 ? 245.738 225.499 195.613 1.00 28.85 239 LYS r N 1
ATOM 6611 C CA . LYS B 1 239 ? 245.102 224.208 195.883 1.00 28.85 239 LYS r CA 1
ATOM 6612 C C . LYS B 1 239 ? 246.013 223.345 196.754 1.00 28.85 239 LYS r C 1
ATOM 6613 O O . LYS B 1 239 ? 246.570 222.335 196.317 1.00 28.85 239 LYS r O 1
ATOM 6619 N N . LYS B 1 240 ? 246.189 223.779 197.996 1.00 29.03 240 LYS r N 1
ATOM 6620 C CA . LYS B 1 240 ? 247.105 223.090 198.886 1.00 29.03 240 LYS r CA 1
ATOM 6621 C C . LYS B 1 240 ? 246.468 222.844 200.245 1.00 29.03 240 LYS r C 1
ATOM 6622 O O . LYS B 1 240 ? 245.669 223.642 200.743 1.00 29.03 240 LYS r O 1
ATOM 6628 N N . LYS B 1 241 ? 246.843 221.719 200.836 1.00 30.54 241 LYS r N 1
ATOM 6629 C CA . LYS B 1 241 ? 246.467 221.367 202.196 1.00 30.54 241 LYS r CA 1
ATOM 6630 C C . LYS B 1 241 ? 247.539 221.904 203.133 1.00 30.54 241 LYS r C 1
ATOM 6631 O O . LYS B 1 241 ? 248.634 221.337 203.221 1.00 30.54 241 LYS r O 1
ATOM 6637 N N . ILE B 1 242 ? 247.237 222.996 203.826 1.00 30.95 242 ILE r N 1
ATOM 6638 C CA . ILE B 1 242 ? 248.183 223.590 204.760 1.00 30.95 242 ILE r CA 1
ATOM 6639 C C . ILE B 1 242 ? 247.931 222.997 206.139 1.00 30.95 242 ILE r C 1
ATOM 6640 O O . ILE B 1 242 ? 246.780 222.773 206.537 1.00 30.95 242 ILE r O 1
ATOM 6645 N N . THR B 1 243 ? 249.009 222.685 206.852 1.00 32.43 243 THR r N 1
ATOM 6646 C CA . THR B 1 243 ? 248.909 222.060 208.160 1.00 32.43 243 THR r CA 1
ATOM 6647 C C . THR B 1 243 ? 249.987 222.626 209.067 1.00 32.43 243 THR r C 1
ATOM 6648 O O . THR B 1 243 ? 251.046 223.054 208.606 1.00 32.43 243 THR r O 1
ATOM 6652 N N . GLU B 1 244 ? 249.701 222.627 210.367 1.00 33.53 244 GLU r N 1
ATOM 6653 C CA . GLU B 1 244 ? 250.656 223.103 211.361 1.00 33.53 244 GLU r CA 1
ATOM 6654 C C . GLU B 1 244 ? 250.546 222.239 212.601 1.00 33.53 244 GLU r C 1
ATOM 6655 O O . GLU B 1 244 ? 249.480 222.173 213.219 1.00 33.53 244 GLU r O 1
ATOM 6661 N N . ILE B 1 245 ? 251.644 221.578 212.961 1.00 31.49 245 ILE r N 1
ATOM 6662 C CA . ILE B 1 245 ? 251.735 220.783 214.177 1.00 31.49 245 ILE r CA 1
ATOM 6663 C C . ILE B 1 245 ? 252.543 221.577 215.192 1.00 31.49 245 ILE r C 1
ATOM 6664 O O . ILE B 1 245 ? 253.659 222.019 214.894 1.00 31.49 245 ILE r O 1
ATOM 6669 N N . ALA B 1 246 ? 251.988 221.756 216.384 1.00 31.84 246 ALA r N 1
ATOM 6670 C CA . ALA B 1 246 ? 252.627 222.535 217.429 1.00 31.84 246 ALA r CA 1
ATOM 6671 C C . ALA B 1 246 ? 252.734 221.708 218.699 1.00 31.84 246 ALA r C 1
ATOM 6672 O O . ALA B 1 246 ? 251.876 220.861 218.976 1.00 31.84 246 ALA r O 1
ATOM 6674 N N . PRO B 1 247 ? 253.779 221.931 219.487 1.00 32.02 247 PRO r N 1
ATOM 6675 C CA . PRO B 1 247 ? 253.945 221.170 220.725 1.00 32.02 247 PRO r CA 1
ATOM 6676 C C . PRO B 1 247 ? 253.130 221.756 221.864 1.00 32.02 247 PRO r C 1
ATOM 6677 O O . PRO B 1 247 ? 252.849 222.956 221.917 1.00 32.02 247 PRO r O 1
ATOM 6681 N N . ALA B 1 248 ? 252.747 220.878 222.784 1.00 31.92 248 ALA r N 1
ATOM 6682 C CA . ALA B 1 248 ? 252.048 221.253 224.004 1.00 31.92 248 ALA r CA 1
ATOM 6683 C C . ALA B 1 248 ? 252.783 220.709 225.217 1.00 31.92 248 ALA r C 1
ATOM 6684 O O . ALA B 1 248 ? 252.175 220.244 226.184 1.00 31.92 248 ALA r O 1
ATOM 6686 N N . THR B 1 249 ? 254.113 220.758 225.175 1.00 34.11 249 THR r N 1
ATOM 6687 C CA . THR B 1 249 ? 254.958 220.256 226.247 1.00 34.11 249 THR r CA 1
ATOM 6688 C C . THR B 1 249 ? 255.471 221.356 227.163 1.00 34.11 249 THR r C 1
ATOM 6689 O O . THR B 1 249 ? 256.301 221.081 228.035 1.00 34.11 249 THR r O 1
ATOM 6693 N N . THR B 1 250 ? 255.004 222.589 226.988 1.00 35.49 250 THR r N 1
ATOM 6694 C CA . THR B 1 250 ? 255.430 223.693 227.832 1.00 35.49 250 THR r CA 1
ATOM 6695 C C . THR B 1 250 ? 254.310 224.720 227.899 1.00 35.49 250 THR r C 1
ATOM 6696 O O . THR B 1 250 ? 253.404 224.737 227.061 1.00 35.49 250 THR r O 1
ATOM 6700 N N . ASP B 1 251 ? 254.382 225.577 228.912 1.00 34.27 251 ASP r N 1
ATOM 6701 C CA . ASP B 1 251 ? 253.349 226.577 229.144 1.00 34.27 251 ASP r CA 1
ATOM 6702 C C . ASP B 1 251 ? 253.905 227.728 229.972 1.00 34.27 251 ASP r C 1
ATOM 6703 O O . ASP B 1 251 ? 254.430 227.510 231.070 1.00 34.27 251 ASP r O 1
ATOM 6708 N N . PRO B 1 252 ? 253.815 228.963 229.474 1.00 32.81 252 PRO r N 1
ATOM 6709 C CA . PRO B 1 252 ? 254.415 230.091 230.203 1.00 32.81 252 PRO r CA 1
ATOM 6710 C C . PRO B 1 252 ? 253.769 230.370 231.547 1.00 32.81 252 PRO r C 1
ATOM 6711 O O . PRO B 1 252 ? 254.452 230.841 232.466 1.00 32.81 252 PRO r O 1
ATOM 6715 N N . GLY B 1 253 ? 252.471 230.097 231.696 1.00 31.37 253 GLY r N 1
ATOM 6716 C CA . GLY B 1 253 ? 251.755 230.529 232.884 1.00 31.37 253 GLY r CA 1
ATOM 6717 C C . GLY B 1 253 ? 251.998 229.703 234.128 1.00 31.37 253 GLY r C 1
ATOM 6718 O O . GLY B 1 253 ? 251.779 230.201 235.236 1.00 31.37 253 GLY r O 1
ATOM 6719 N N . ILE B 1 254 ? 252.443 228.458 233.981 1.00 30.23 254 ILE r N 1
ATOM 6720 C CA . ILE B 1 254 ? 252.556 227.529 235.100 1.00 30.23 254 ILE r CA 1
ATOM 6721 C C . ILE B 1 254 ? 253.968 226.965 235.146 1.00 30.23 254 ILE r C 1
ATOM 6722 O O . ILE B 1 254 ? 254.536 226.597 234.112 1.00 30.23 254 ILE r O 1
ATOM 6727 N N . SER B 1 255 ? 254.534 226.897 236.352 1.00 31.28 255 SER r N 1
ATOM 6728 C CA . SER B 1 255 ? 255.853 226.299 236.578 1.00 31.28 255 SER r CA 1
ATOM 6729 C C . SER B 1 255 ? 255.803 225.596 237.930 1.00 31.28 255 SER r C 1
ATOM 6730 O O . SER B 1 255 ? 256.000 226.229 238.973 1.00 31.28 255 SER r O 1
ATOM 6733 N N . ILE B 1 256 ? 255.539 224.290 237.910 1.00 30.13 256 ILE r N 1
ATOM 6734 C CA . ILE B 1 256 ? 255.274 223.531 239.127 1.00 30.13 256 ILE r CA 1
ATOM 6735 C C . ILE B 1 256 ? 256.156 222.294 239.227 1.00 30.13 256 ILE r C 1
ATOM 6736 O O . ILE B 1 256 ? 255.758 221.284 239.819 1.00 30.13 256 ILE r O 1
ATOM 6741 N N . LYS B 1 257 ? 257.353 222.357 238.643 1.00 30.25 257 LYS r N 1
ATOM 6742 C CA . LYS B 1 257 ? 258.335 221.276 238.591 1.00 30.25 257 LYS r CA 1
ATOM 6743 C C . LYS B 1 257 ? 257.882 220.119 237.713 1.00 30.25 257 LYS r C 1
ATOM 6744 O O . LYS B 1 257 ? 258.660 219.184 237.495 1.00 30.25 257 LYS r O 1
ATOM 6750 N N . TRP B 1 258 ? 256.657 220.151 237.194 1.00 28.72 258 TRP r N 1
ATOM 6751 C CA . TRP B 1 258 ? 256.138 219.130 236.296 1.00 28.72 258 TRP r CA 1
ATOM 6752 C C . TRP B 1 258 ? 255.555 219.818 235.072 1.00 28.72 258 TRP r C 1
ATOM 6753 O O . TRP B 1 258 ? 254.808 220.792 235.202 1.00 28.72 258 TRP r O 1
ATOM 6764 N N . THR B 1 259 ? 255.895 219.314 233.897 1.00 29.21 259 THR r N 1
ATOM 6765 C CA . THR B 1 259 ? 255.432 219.900 232.654 1.00 29.21 259 THR r CA 1
ATOM 6766 C C . THR B 1 259 ? 254.446 218.967 231.957 1.00 29.21 259 THR r C 1
ATOM 6767 O O . THR B 1 259 ? 254.482 217.750 232.168 1.00 29.21 259 THR r O 1
ATOM 6771 N N . PRO B 1 260 ? 253.548 219.504 231.127 1.00 29.21 260 PRO r N 1
ATOM 6772 C CA . PRO B 1 260 ? 252.605 218.632 230.408 1.00 29.21 260 PRO r CA 1
ATOM 6773 C C . PRO B 1 260 ? 253.286 217.621 229.506 1.00 29.21 260 PRO r C 1
ATOM 6774 O O . PRO B 1 260 ? 252.651 216.632 229.120 1.00 29.21 260 PRO r O 1
ATOM 6778 N N . GLY B 1 261 ? 254.552 217.840 229.145 1.00 29.80 261 GLY r N 1
ATOM 6779 C CA . GLY B 1 261 ? 255.288 216.820 228.420 1.00 29.80 261 GLY r CA 1
ATOM 6780 C C . GLY B 1 261 ? 255.408 215.530 229.209 1.00 29.80 261 GLY r C 1
ATOM 6781 O O . GLY B 1 261 ? 255.321 214.437 228.645 1.00 29.80 261 GLY r O 1
ATOM 6782 N N . THR B 1 262 ? 255.609 215.641 230.525 1.00 28.78 262 THR r N 1
ATOM 6783 C CA . THR B 1 262 ? 255.621 214.457 231.373 1.00 28.78 262 THR r CA 1
ATOM 6784 C C . THR B 1 262 ? 254.259 213.782 231.432 1.00 28.78 262 THR r C 1
ATOM 6785 O O . THR B 1 262 ? 254.191 212.568 231.647 1.00 28.78 262 THR r O 1
ATOM 6789 N N . ALA B 1 263 ? 253.176 214.536 231.244 1.00 28.08 263 ALA r N 1
ATOM 6790 C CA . ALA B 1 263 ? 251.854 213.923 231.183 1.00 28.08 263 ALA r CA 1
ATOM 6791 C C . ALA B 1 263 ? 251.641 213.201 229.861 1.00 28.08 263 ALA r C 1
ATOM 6792 O O . ALA B 1 263 ? 251.095 212.092 229.836 1.00 28.08 263 ALA r O 1
ATOM 6794 N N . ALA B 1 264 ? 252.069 213.814 228.756 1.00 29.19 264 ALA r N 1
ATOM 6795 C CA . ALA B 1 264 ? 251.887 213.202 227.446 1.00 29.19 264 ALA r CA 1
ATOM 6796 C C . ALA B 1 264 ? 252.750 211.957 227.283 1.00 29.19 264 ALA r C 1
ATOM 6797 O O . ALA B 1 264 ? 252.290 210.943 226.745 1.00 29.19 264 ALA r O 1
ATOM 6799 N N . GLY B 1 265 ? 254.005 212.013 227.733 1.00 29.01 265 GLY r N 1
ATOM 6800 C CA . GLY B 1 265 ? 254.899 210.883 227.544 1.00 29.01 265 GLY r CA 1
ATOM 6801 C C . GLY B 1 265 ? 254.469 209.649 228.314 1.00 29.01 265 GLY r C 1
ATOM 6802 O O . GLY B 1 265 ? 254.561 208.528 227.807 1.00 29.01 265 GLY r O 1
ATOM 6803 N N . LYS B 1 266 ? 253.989 209.834 229.538 1.00 26.63 266 LYS r N 1
ATOM 6804 C CA . LYS B 1 266 ? 253.618 208.708 230.392 1.00 26.63 266 LYS r CA 1
ATOM 6805 C C . LYS B 1 266 ? 252.343 208.016 229.947 1.00 26.63 266 LYS r C 1
ATOM 6806 O O . LYS B 1 266 ? 251.890 207.098 230.641 1.00 26.63 266 LYS r O 1
ATOM 6812 N N . PHE B 1 267 ? 251.749 208.419 228.826 1.00 28.28 267 PHE r N 1
ATOM 6813 C CA . PHE B 1 267 ? 250.580 207.762 228.264 1.00 28.28 267 PHE r CA 1
ATOM 6814 C C . PHE B 1 267 ? 250.801 207.559 226.770 1.00 28.28 267 PHE r C 1
ATOM 6815 O O . PHE B 1 267 ? 251.879 207.836 226.237 1.00 28.28 267 PHE r O 1
ATOM 6823 N N . LYS B 1 268 ? 249.774 207.065 226.093 1.00 31.94 268 LYS r N 1
ATOM 6824 C CA . LYS B 1 268 ? 249.887 206.794 224.665 1.00 31.94 268 LYS r CA 1
ATOM 6825 C C . LYS B 1 268 ? 250.022 208.103 223.892 1.00 31.94 268 LYS r C 1
ATOM 6826 O O . LYS B 1 268 ? 249.379 209.097 224.249 1.00 31.94 268 LYS r O 1
ATOM 6832 N N . PRO B 1 269 ? 250.836 208.145 222.839 1.00 31.42 269 PRO r N 1
ATOM 6833 C CA . PRO B 1 269 ? 251.027 209.397 222.092 1.00 31.42 269 PRO r CA 1
ATOM 6834 C C . PRO B 1 269 ? 249.871 209.726 221.157 1.00 31.42 269 PRO r C 1
ATOM 6835 O O . PRO B 1 269 ? 249.912 209.387 219.970 1.00 31.42 269 PRO r O 1
ATOM 6839 N N . GLY B 1 270 ? 248.837 210.381 221.675 1.00 31.27 270 GLY r N 1
ATOM 6840 C CA . GLY B 1 270 ? 247.695 210.772 220.876 1.00 31.27 270 GLY r CA 1
ATOM 6841 C C . GLY B 1 270 ? 247.922 212.070 220.127 1.00 31.27 270 GLY r C 1
ATOM 6842 O O . GLY B 1 270 ? 249.042 212.580 220.025 1.00 31.27 270 GLY r O 1
ATOM 6843 N N . LYS B 1 271 ? 246.830 212.611 219.589 1.00 31.15 271 LYS r N 1
ATOM 6844 C CA . LYS B 1 271 ? 246.877 213.866 218.849 1.00 31.15 271 LYS r CA 1
ATOM 6845 C C . LYS B 1 271 ? 245.493 214.502 218.876 1.00 31.15 271 LYS r C 1
ATOM 6846 O O . LYS B 1 271 ? 244.489 213.832 219.128 1.00 31.15 271 LYS r O 1
ATOM 6852 N N . LEU B 1 272 ? 245.455 215.806 218.607 1.00 29.20 272 LEU r N 1
ATOM 6853 C CA . LEU B 1 272 ? 244.221 216.578 218.610 1.00 29.20 272 LEU r CA 1
ATOM 6854 C C . LEU B 1 272 ? 244.107 217.368 217.312 1.00 29.20 272 LEU r C 1
ATOM 6855 O O . LEU B 1 272 ? 245.106 217.846 216.770 1.00 29.20 272 LEU r O 1
ATOM 6860 N N . VAL B 1 273 ? 242.877 217.501 216.816 1.00 28.95 273 VAL r N 1
ATOM 6861 C CA . VAL B 1 273 ? 242.598 218.164 215.547 1.00 28.95 273 VAL r CA 1
ATOM 6862 C C . VAL B 1 273 ? 241.476 219.172 215.750 1.00 28.95 273 VAL r C 1
ATOM 6863 O O . VAL B 1 273 ? 240.520 218.911 216.491 1.00 28.95 273 VAL r O 1
ATOM 6867 N N . GLU B 1 274 ? 241.591 220.325 215.092 1.00 33.32 274 GLU r N 1
ATOM 6868 C CA . GLU B 1 274 ? 240.547 221.343 215.077 1.00 33.32 274 GLU r CA 1
ATOM 6869 C C . GLU B 1 274 ? 239.886 221.366 213.705 1.00 33.32 274 GLU r C 1
ATOM 6870 O O . GLU B 1 274 ? 240.569 221.505 212.686 1.00 33.32 274 GLU r O 1
ATOM 6876 N N . THR B 1 275 ? 238.562 221.235 213.682 1.00 35.18 275 THR r N 1
ATOM 6877 C CA . THR B 1 275 ? 237.800 221.176 212.439 1.00 35.18 275 THR r CA 1
ATOM 6878 C C . THR B 1 275 ? 236.549 222.044 212.543 1.00 35.18 275 THR r C 1
ATOM 6879 O O . THR B 1 275 ? 235.446 221.633 212.180 1.00 35.18 275 THR r O 1
ATOM 6883 N N . ALA B 1 276 ? 236.708 223.266 213.051 1.00 36.73 276 ALA r N 1
ATOM 6884 C CA . ALA B 1 276 ? 235.573 224.158 213.240 1.00 36.73 276 ALA r CA 1
ATOM 6885 C C . ALA B 1 276 ? 235.790 225.577 212.737 1.00 36.73 276 ALA r C 1
ATOM 6886 O O . ALA B 1 276 ? 234.822 226.344 212.695 1.00 36.73 276 ALA r O 1
ATOM 6888 N N . ASN B 1 277 ? 237.010 225.956 212.357 1.00 34.93 277 ASN r N 1
ATOM 6889 C CA . ASN B 1 277 ? 237.296 227.318 211.934 1.00 34.93 277 ASN r CA 1
ATOM 6890 C C . ASN B 1 277 ? 237.985 227.298 210.575 1.00 34.93 277 ASN r C 1
ATOM 6891 O O . ASN B 1 277 ? 239.016 226.621 210.413 1.00 34.93 277 ASN r O 1
ATOM 6896 N N . PRO B 1 278 ? 237.455 228.001 209.578 1.00 31.31 278 PRO r N 1
ATOM 6897 C CA . PRO B 1 278 ? 238.154 228.102 208.295 1.00 31.31 278 PRO r CA 1
ATOM 6898 C C . PRO B 1 278 ? 239.448 228.888 208.422 1.00 31.31 278 PRO r C 1
ATOM 6899 O O . PRO B 1 278 ? 239.566 229.809 209.232 1.00 31.31 278 PRO r O 1
ATOM 6903 N N . TYR B 1 279 ? 240.426 228.517 207.597 1.00 32.69 279 TYR r N 1
ATOM 6904 C CA . TYR B 1 279 ? 241.724 229.176 207.581 1.00 32.69 279 TYR r CA 1
ATOM 6905 C C . TYR B 1 279 ? 242.226 229.249 206.147 1.00 32.69 279 TYR r C 1
ATOM 6906 O O . TYR B 1 279 ? 241.883 228.410 205.313 1.00 32.69 279 TYR r O 1
ATOM 6915 N N . ASP B 1 280 ? 243.046 230.258 205.868 1.00 34.07 280 ASP r N 1
ATOM 6916 C CA . ASP B 1 280 ? 243.484 230.477 204.492 1.00 34.07 280 ASP r CA 1
ATOM 6917 C C . ASP B 1 280 ? 244.994 230.563 204.328 1.00 34.07 280 ASP r C 1
ATOM 6918 O O . ASP B 1 280 ? 245.522 230.063 203.332 1.00 34.07 280 ASP r O 1
ATOM 6923 N N . LYS B 1 281 ? 245.703 231.178 205.268 1.00 36.90 281 LYS r N 1
ATOM 6924 C CA . LYS B 1 281 ? 247.125 231.439 205.114 1.00 36.90 281 LYS r CA 1
ATOM 6925 C C . LYS B 1 281 ? 247.927 230.696 206.176 1.00 36.90 281 LYS r C 1
ATOM 6926 O O . LYS B 1 281 ? 247.393 230.256 207.197 1.00 36.90 281 LYS r O 1
ATOM 6932 N N . GLN B 1 282 ? 249.231 230.568 205.917 1.00 38.92 282 GLN r N 1
ATOM 6933 C CA . GLN B 1 282 ? 250.111 229.865 206.845 1.00 38.92 282 GLN r CA 1
ATOM 6934 C C . GLN B 1 282 ? 250.173 230.573 208.193 1.00 38.92 282 GLN r C 1
ATOM 6935 O O . GLN B 1 282 ? 250.228 229.918 209.242 1.00 38.92 282 GLN r O 1
ATOM 6941 N N . ASP B 1 283 ? 250.179 231.906 208.185 1.00 39.28 283 ASP r N 1
ATOM 6942 C CA . ASP B 1 283 ? 250.274 232.659 209.432 1.00 39.28 283 ASP r CA 1
ATOM 6943 C C . ASP B 1 283 ? 249.062 232.380 210.316 1.00 39.28 283 ASP r C 1
ATOM 6944 O O . ASP B 1 283 ? 249.197 232.141 211.522 1.00 39.28 283 ASP r O 1
ATOM 6949 N N . GLU B 1 284 ? 247.866 232.386 209.722 1.00 35.30 284 GLU r N 1
ATOM 6950 C CA . GLU B 1 284 ? 246.654 232.143 210.497 1.00 35.30 284 GLU r CA 1
ATOM 6951 C C . GLU B 1 284 ? 246.633 230.731 211.068 1.00 35.30 284 GLU r C 1
ATOM 6952 O O . GLU B 1 284 ? 246.230 230.524 212.219 1.00 35.30 284 GLU r O 1
ATOM 6958 N N . VAL B 1 285 ? 247.057 229.744 210.276 1.00 32.45 285 VAL r N 1
ATOM 6959 C CA . VAL B 1 285 ? 247.082 228.366 210.755 1.00 32.45 285 VAL r CA 1
ATOM 6960 C C . VAL B 1 285 ? 248.087 228.207 211.889 1.00 32.45 285 VAL r C 1
ATOM 6961 O O . VAL B 1 285 ? 247.817 227.521 212.884 1.00 32.45 285 VAL r O 1
ATOM 6965 N N . GLN B 1 286 ? 249.260 228.832 211.761 1.00 34.47 286 GLN r N 1
ATOM 6966 C CA . GLN B 1 286 ? 250.242 228.791 212.840 1.00 34.47 286 GLN r CA 1
ATOM 6967 C C . GLN B 1 286 ? 249.690 229.423 214.109 1.00 34.47 286 GLN r C 1
ATOM 6968 O O . GLN B 1 286 ? 249.874 228.891 215.212 1.00 34.47 286 GLN r O 1
ATOM 6974 N N . ASN B 1 287 ? 249.012 230.564 213.969 1.00 34.46 287 ASN r N 1
ATOM 6975 C CA . ASN B 1 287 ? 248.426 231.225 215.131 1.00 34.46 287 ASN r CA 1
ATOM 6976 C C . ASN B 1 287 ? 247.373 230.346 215.789 1.00 34.46 287 ASN r C 1
ATOM 6977 O O . ASN B 1 287 ? 247.318 230.248 217.020 1.00 34.46 287 ASN r O 1
ATOM 6982 N N . ALA B 1 288 ? 246.528 229.699 214.984 1.00 32.13 288 ALA r N 1
ATOM 6983 C CA . ALA B 1 288 ? 245.507 228.818 215.538 1.00 32.13 288 ALA r CA 1
ATOM 6984 C C . ALA B 1 288 ? 246.129 227.634 216.264 1.00 32.13 288 ALA r C 1
ATOM 6985 O O . ALA B 1 288 ? 245.660 227.238 217.337 1.00 32.13 288 ALA r O 1
ATOM 6987 N N . ALA B 1 289 ? 247.182 227.048 215.688 1.00 33.31 289 ALA r N 1
ATOM 6988 C CA . ALA B 1 289 ? 247.849 225.927 216.340 1.00 33.31 289 ALA r CA 1
ATOM 6989 C C . ALA B 1 289 ? 248.457 226.347 217.671 1.00 33.31 289 ALA r C 1
ATOM 6990 O O . ALA B 1 289 ? 248.321 225.638 218.676 1.00 33.31 289 ALA r O 1
ATOM 6992 N N . LYS B 1 290 ? 249.129 227.500 217.699 1.00 33.12 290 LYS r N 1
ATOM 6993 C CA . LYS B 1 290 ? 249.709 227.979 218.950 1.00 33.12 290 LYS r CA 1
ATOM 6994 C C . LYS B 1 290 ? 248.627 228.270 219.985 1.00 33.12 290 LYS r C 1
ATOM 6995 O O . LYS B 1 290 ? 248.790 227.954 221.170 1.00 33.12 290 LYS r O 1
ATOM 7001 N N . ALA B 1 291 ? 247.515 228.870 219.552 1.00 33.22 291 ALA r N 1
ATOM 7002 C CA . ALA B 1 291 ? 246.428 229.169 220.476 1.00 33.22 291 ALA r CA 1
ATOM 7003 C C . ALA B 1 291 ? 245.828 227.897 221.058 1.00 33.22 291 ALA r C 1
ATOM 7004 O O . ALA B 1 291 ? 245.552 227.828 222.260 1.00 33.22 291 ALA r O 1
ATOM 7006 N N . LEU B 1 292 ? 245.616 226.877 220.223 1.00 30.35 292 LEU r N 1
ATOM 7007 C CA . LEU B 1 292 ? 245.059 225.627 220.730 1.00 30.35 292 LEU r CA 1
ATOM 7008 C C . LEU B 1 292 ? 246.038 224.924 221.663 1.00 30.35 292 LEU r C 1
ATOM 7009 O O . LEU B 1 292 ? 245.625 224.326 222.662 1.00 30.35 292 LEU r O 1
ATOM 7014 N N . ALA B 1 293 ? 247.336 224.978 221.352 1.00 30.09 293 ALA r N 1
ATOM 7015 C CA . ALA B 1 293 ? 248.323 224.391 222.252 1.00 30.09 293 ALA r CA 1
ATOM 7016 C C . ALA B 1 293 ? 248.314 225.089 223.605 1.00 30.09 293 ALA r C 1
ATOM 7017 O O . ALA B 1 293 ? 248.362 224.433 224.654 1.00 30.09 293 ALA r O 1
ATOM 7019 N N . SER B 1 294 ? 248.245 226.423 223.603 1.00 29.69 294 SER r N 1
ATOM 7020 C CA . SER B 1 294 ? 248.169 227.157 224.860 1.00 29.69 294 SER r CA 1
ATOM 7021 C C . SER B 1 294 ? 246.892 226.821 225.618 1.00 29.69 294 SER r C 1
ATOM 7022 O O . SER B 1 294 ? 246.907 226.678 226.846 1.00 29.69 294 SER r O 1
ATOM 7025 N N . ASP B 1 295 ? 245.773 226.690 224.902 1.00 30.94 295 ASP r N 1
ATOM 7026 C CA . ASP B 1 295 ? 244.511 226.334 225.543 1.00 30.94 295 ASP r CA 1
ATOM 7027 C C . ASP B 1 295 ? 244.603 224.968 226.210 1.00 30.94 295 ASP r C 1
ATOM 7028 O O . ASP B 1 295 ? 244.137 224.781 227.339 1.00 30.94 295 ASP r O 1
ATOM 7033 N N . VAL B 1 296 ? 245.202 223.996 225.520 1.00 28.98 296 VAL r N 1
ATOM 7034 C CA . VAL B 1 296 ? 245.341 222.658 226.090 1.00 28.98 296 VAL r CA 1
ATOM 7035 C C . VAL B 1 296 ? 246.254 222.689 227.308 1.00 28.98 296 VAL r C 1
ATOM 7036 O O . VAL B 1 296 ? 245.950 222.084 228.344 1.00 28.98 296 VAL r O 1
ATOM 7040 N N . THR B 1 297 ? 247.378 223.404 227.216 1.00 29.10 297 THR r N 1
ATOM 7041 C CA . THR B 1 297 ? 248.319 223.440 228.331 1.00 29.10 297 THR r CA 1
ATOM 7042 C C . THR B 1 297 ? 247.836 224.297 229.495 1.00 29.10 297 THR r C 1
ATOM 7043 O O . THR B 1 297 ? 248.399 224.193 230.589 1.00 29.10 297 THR r O 1
ATOM 7047 N N . ALA B 1 298 ? 246.822 225.139 229.291 1.00 28.25 298 ALA r N 1
ATOM 7048 C CA . ALA B 1 298 ? 246.305 225.954 230.383 1.00 28.25 298 ALA r CA 1
ATOM 7049 C C . ALA B 1 298 ? 245.506 225.153 231.400 1.00 28.25 298 ALA r C 1
ATOM 7050 O O . ALA B 1 298 ? 245.244 225.664 232.494 1.00 28.25 298 ALA r O 1
ATOM 7052 N N . SER B 1 299 ? 245.112 223.925 231.074 1.00 28.12 299 SER r N 1
ATOM 7053 C CA . SER B 1 299 ? 244.317 223.097 231.968 1.00 28.12 299 SER r CA 1
ATOM 7054 C C . SER B 1 299 ? 245.167 222.173 232.831 1.00 28.12 299 SER r C 1
ATOM 7055 O O . SER B 1 299 ? 244.615 221.341 233.556 1.00 28.12 299 SER r O 1
ATOM 7058 N N . PHE B 1 300 ? 246.494 222.295 232.762 1.00 28.10 300 PHE r N 1
ATOM 7059 C CA . PHE B 1 300 ? 247.358 221.403 233.530 1.00 28.10 300 PHE r CA 1
ATOM 7060 C C . PHE B 1 300 ? 247.176 221.602 235.028 1.00 28.10 300 PHE r C 1
ATOM 7061 O O . PHE B 1 300 ? 247.131 220.629 235.790 1.00 28.10 300 PHE r O 1
ATOM 7069 N N . SER B 1 301 ? 247.069 222.850 235.475 1.00 28.73 301 SER r N 1
ATOM 7070 C CA . SER B 1 301 ? 246.966 223.162 236.893 1.00 28.73 301 SER r CA 1
ATOM 7071 C C . SER B 1 301 ? 245.783 224.082 237.142 1.00 28.73 301 SER r C 1
ATOM 7072 O O . SER B 1 301 ? 245.548 225.029 236.384 1.00 28.73 301 SER r O 1
ATOM 7075 N N . GLU B 1 302 ? 245.043 223.802 238.213 1.00 29.38 302 GLU r N 1
ATOM 7076 C CA . GLU B 1 302 ? 243.909 224.620 238.629 1.00 29.38 302 GLU r CA 1
ATOM 7077 C C . GLU B 1 302 ? 244.067 224.930 240.107 1.00 29.38 302 GLU r C 1
ATOM 7078 O O . GLU B 1 302 ? 244.055 224.018 240.939 1.00 29.38 302 GLU r O 1
ATOM 7084 N N . LEU B 1 303 ? 244.206 226.211 240.436 1.00 28.11 303 LEU r N 1
ATOM 7085 C CA . LEU B 1 303 ? 244.513 226.642 241.791 1.00 28.11 303 LEU r CA 1
ATOM 7086 C C . LEU B 1 303 ? 243.440 227.594 242.296 1.00 28.11 303 LEU r C 1
ATOM 7087 O O . LEU B 1 303 ? 242.986 228.477 241.564 1.00 28.11 303 LEU r O 1
ATOM 7092 N N . GLU B 1 304 ? 243.039 227.413 243.553 1.00 27.13 304 GLU r N 1
ATOM 7093 C CA . GLU B 1 304 ? 242.075 228.298 244.202 1.00 27.13 304 GLU r CA 1
ATOM 7094 C C . GLU B 1 304 ? 242.504 228.472 245.652 1.00 27.13 304 GLU r C 1
ATOM 7095 O O . GLU B 1 304 ? 242.404 227.536 246.448 1.00 27.13 304 GLU r O 1
ATOM 7101 N N . VAL B 1 305 ? 242.980 229.668 245.990 1.00 25.18 305 VAL r N 1
ATOM 7102 C CA . VAL B 1 305 ? 243.535 229.956 247.307 1.00 25.18 305 VAL r CA 1
ATOM 7103 C C . VAL B 1 305 ? 242.752 231.104 247.922 1.00 25.18 305 VAL r C 1
ATOM 7104 O O . VAL B 1 305 ? 242.757 232.220 247.391 1.00 25.18 305 VAL r O 1
ATOM 7108 N N . ALA B 1 306 ? 242.091 230.838 249.043 1.00 25.95 306 ALA r N 1
ATOM 7109 C CA . ALA B 1 306 ? 241.440 231.873 249.836 1.00 25.95 306 ALA r CA 1
ATOM 7110 C C . ALA B 1 306 ? 242.396 232.253 250.958 1.00 25.95 306 ALA r C 1
ATOM 7111 O O . ALA B 1 306 ? 242.638 231.455 251.872 1.00 25.95 306 ALA r O 1
ATOM 7113 N N . ALA B 1 307 ? 242.939 233.467 250.885 1.00 26.00 307 ALA r N 1
ATOM 7114 C CA . ALA B 1 307 ? 243.967 233.952 251.790 1.00 26.00 307 ALA r CA 1
ATOM 7115 C C . ALA B 1 307 ? 243.499 235.222 252.493 1.00 26.00 307 ALA r C 1
ATOM 7116 O O . ALA B 1 307 ? 242.459 235.803 252.170 1.00 26.00 307 ALA r O 1
ATOM 7118 N N . ASN B 1 308 ? 244.323 235.667 253.446 1.00 28.20 308 ASN r N 1
ATOM 7119 C CA . ASN B 1 308 ? 244.003 236.756 254.363 1.00 28.20 308 ASN r CA 1
ATOM 7120 C C . ASN B 1 308 ? 243.851 238.109 253.679 1.00 28.20 308 ASN r C 1
ATOM 7121 O O . ASN B 1 308 ? 243.591 239.097 254.375 1.00 28.20 308 ASN r O 1
ATOM 7126 N N . GLY B 1 309 ? 244.019 238.194 252.366 1.00 28.12 309 GLY r N 1
ATOM 7127 C CA . GLY B 1 309 ? 243.744 239.429 251.661 1.00 28.12 309 GLY r CA 1
ATOM 7128 C C . GLY B 1 309 ? 244.889 240.419 251.630 1.00 28.12 309 GLY r C 1
ATOM 7129 O O . GLY B 1 309 ? 245.628 240.567 252.606 1.00 28.12 309 GLY r O 1
ATOM 7130 N N . HIS B 1 310 ? 245.033 241.108 250.501 1.00 27.82 310 HIS r N 1
ATOM 7131 C CA . HIS B 1 310 ? 246.031 242.152 250.315 1.00 27.82 310 HIS r CA 1
ATOM 7132 C C . HIS B 1 310 ? 245.650 242.968 249.086 1.00 27.82 310 HIS r C 1
ATOM 7133 O O . HIS B 1 310 ? 245.292 242.398 248.049 1.00 27.82 310 HIS r O 1
ATOM 7140 N N . PRO B 1 311 ? 245.708 244.300 249.159 1.00 28.26 311 PRO r N 1
ATOM 7141 C CA . PRO B 1 311 ? 245.236 245.114 248.027 1.00 28.26 311 PRO r CA 1
ATOM 7142 C C . PRO B 1 311 ? 246.134 245.053 246.805 1.00 28.26 311 PRO r C 1
ATOM 7143 O O . PRO B 1 311 ? 245.772 245.625 245.769 1.00 28.26 311 PRO r O 1
ATOM 7147 N N . ASP B 1 312 ? 247.280 244.384 246.881 1.00 28.96 312 ASP r N 1
ATOM 7148 C CA . ASP B 1 312 ? 248.207 244.301 245.762 1.00 28.96 312 ASP r CA 1
ATOM 7149 C C . ASP B 1 312 ? 248.045 243.022 244.950 1.00 28.96 312 ASP r C 1
ATOM 7150 O O . ASP B 1 312 ? 248.888 242.736 244.095 1.00 28.96 312 ASP r O 1
ATOM 7155 N N . LEU B 1 313 ? 246.988 242.251 245.194 1.00 27.32 313 LEU r N 1
ATOM 7156 C CA . LEU B 1 313 ? 246.749 241.013 244.455 1.00 27.32 313 LEU r CA 1
ATOM 7157 C C . LEU B 1 313 ? 245.870 241.281 243.232 1.00 27.32 313 LEU r C 1
ATOM 7158 O O . LEU B 1 313 ? 244.752 240.789 243.102 1.00 27.32 313 LEU r O 1
ATOM 7163 N N . ARG B 1 314 ? 246.406 242.092 242.324 1.00 29.85 314 ARG r N 1
ATOM 7164 C CA . ARG B 1 314 ? 245.713 242.406 241.089 1.00 29.85 314 ARG r CA 1
ATOM 7165 C C . ARG B 1 314 ? 245.760 241.217 240.133 1.00 29.85 314 ARG r C 1
ATOM 7166 O O . ARG B 1 314 ? 246.614 240.339 240.261 1.00 29.85 314 ARG r O 1
ATOM 7174 N N . PRO B 1 315 ? 244.838 241.153 239.176 1.00 29.28 315 PRO r N 1
ATOM 7175 C CA . PRO B 1 315 ? 244.896 240.089 238.169 1.00 29.28 315 PRO r CA 1
ATOM 7176 C C . PRO B 1 315 ? 246.113 240.232 237.269 1.00 29.28 315 PRO r C 1
ATOM 7177 O O . PRO B 1 315 ? 246.631 241.325 237.034 1.00 29.28 315 PRO r O 1
ATOM 7181 N N . GLY B 1 316 ? 246.564 239.090 236.757 1.00 28.32 316 GLY r N 1
ATOM 7182 C CA . GLY B 1 316 ? 247.707 239.065 235.863 1.00 28.32 316 GLY r CA 1
ATOM 7183 C C . GLY B 1 316 ? 249.028 239.419 236.511 1.00 28.32 316 GLY r C 1
ATOM 7184 O O . GLY B 1 316 ? 249.842 240.127 235.907 1.00 28.32 316 GLY r O 1
ATOM 7185 N N . VAL B 1 317 ? 249.260 238.943 237.731 1.00 29.04 317 VAL r N 1
ATOM 7186 C CA . VAL B 1 317 ? 250.548 239.135 238.394 1.00 29.04 317 VAL r CA 1
ATOM 7187 C C . VAL B 1 317 ? 251.062 237.775 238.854 1.00 29.04 317 VAL r C 1
ATOM 7188 O O . VAL B 1 317 ? 250.260 236.877 239.148 1.00 29.04 317 VAL r O 1
ATOM 7192 N N . PRO B 1 318 ? 252.373 237.570 238.915 1.00 30.27 318 PRO r N 1
ATOM 7193 C CA . PRO B 1 318 ? 252.891 236.278 239.371 1.00 30.27 318 PRO r CA 1
ATOM 7194 C C . PRO B 1 318 ? 252.789 236.134 240.882 1.00 30.27 318 PRO r C 1
ATOM 7195 O O . PRO B 1 318 ? 252.969 237.093 241.637 1.00 30.27 318 PRO r O 1
ATOM 7199 N N . VAL B 1 319 ? 252.498 234.911 241.317 1.00 29.69 319 VAL r N 1
ATOM 7200 C CA . VAL B 1 319 ? 252.392 234.574 242.733 1.00 29.69 319 VAL r CA 1
ATOM 7201 C C . VAL B 1 319 ? 253.116 233.258 242.971 1.00 29.69 319 VAL r C 1
ATOM 7202 O O . VAL B 1 319 ? 252.915 232.293 242.228 1.00 29.69 319 VAL r O 1
ATOM 7206 N N . ALA B 1 320 ? 253.945 233.213 244.007 1.00 33.61 320 ALA r N 1
ATOM 7207 C CA . ALA B 1 320 ? 254.740 232.032 244.322 1.00 33.61 320 ALA r CA 1
ATOM 7208 C C . ALA B 1 320 ? 254.021 231.205 245.381 1.00 33.61 320 ALA r C 1
ATOM 7209 O O . ALA B 1 320 ? 253.700 231.712 246.461 1.00 33.61 320 ALA r O 1
ATOM 7211 N N . LEU B 1 321 ? 253.769 229.939 245.066 1.00 31.85 321 LEU r N 1
ATOM 7212 C CA . LEU B 1 321 ? 253.180 228.990 246.000 1.00 31.85 321 LEU r CA 1
ATOM 7213 C C . LEU B 1 321 ? 254.278 228.046 246.470 1.00 31.85 321 LEU r C 1
ATOM 7214 O O . LEU B 1 321 ? 254.924 227.382 245.649 1.00 31.85 321 LEU r O 1
ATOM 7219 N N . SER B 1 322 ? 254.487 227.993 247.783 1.00 35.91 322 SER r N 1
ATOM 7220 C CA . SER B 1 322 ? 255.561 227.222 248.388 1.00 35.91 322 SER r CA 1
ATOM 7221 C C . SER B 1 322 ? 254.987 226.171 249.331 1.00 35.91 322 SER r C 1
ATOM 7222 O O . SER B 1 322 ? 253.780 226.108 249.561 1.00 35.91 322 SER r O 1
ATOM 7225 N N . ASP B 1 323 ? 255.891 225.315 249.823 1.00 38.10 323 ASP r N 1
ATOM 7226 C CA . ASP B 1 323 ? 255.687 224.267 250.828 1.00 38.10 323 ASP r CA 1
ATOM 7227 C C . ASP B 1 323 ? 254.303 223.622 250.769 1.00 38.10 323 ASP r C 1
ATOM 7228 O O . ASP B 1 323 ? 253.612 223.531 251.789 1.00 38.10 323 ASP r O 1
ATOM 7233 N N . VAL B 1 324 ? 253.900 223.160 249.588 1.00 35.92 324 VAL r N 1
ATOM 7234 C CA . VAL B 1 324 ? 252.656 222.420 249.442 1.00 35.92 324 VAL r CA 1
ATOM 7235 C C . VAL B 1 324 ? 252.890 220.930 249.198 1.00 35.92 324 VAL r C 1
ATOM 7236 O O . VAL B 1 324 ? 252.106 220.108 249.686 1.00 35.92 324 VAL r O 1
ATOM 7240 N N . GLY B 1 325 ? 253.934 220.556 248.475 1.00 34.85 325 GLY r N 1
ATOM 7241 C CA . GLY B 1 325 ? 254.187 219.143 248.240 1.00 34.85 325 GLY r CA 1
ATOM 7242 C C . GLY B 1 325 ? 255.236 218.951 247.158 1.00 34.85 325 GLY r C 1
ATOM 7243 O O . GLY B 1 325 ? 256.108 219.797 246.968 1.00 34.85 325 GLY r O 1
ATOM 7244 N N . THR B 1 326 ? 255.140 217.812 246.476 1.00 34.04 326 THR r N 1
ATOM 7245 C CA . THR B 1 326 ? 256.060 217.503 245.389 1.00 34.04 326 THR r CA 1
ATOM 7246 C C . THR B 1 326 ? 255.696 218.241 244.100 1.00 34.04 326 THR r C 1
ATOM 7247 O O . THR B 1 326 ? 256.554 218.935 243.540 1.00 34.04 326 THR r O 1
ATOM 7251 N N . PRO B 1 327 ? 254.471 218.131 243.585 1.00 33.03 327 PRO r N 1
ATOM 7252 C CA . PRO B 1 327 ? 254.157 218.756 242.290 1.00 33.03 327 PRO r CA 1
ATOM 7253 C C . PRO B 1 327 ? 253.496 220.127 242.356 1.00 33.03 327 PRO r C 1
ATOM 7254 O O . PRO B 1 327 ? 253.148 220.658 241.298 1.00 33.03 327 PRO r O 1
ATOM 7258 N N . PHE B 1 328 ? 253.310 220.707 243.540 1.00 33.04 328 PHE r N 1
ATOM 7259 C CA . PHE B 1 328 ? 252.529 221.929 243.678 1.00 33.04 328 PHE r CA 1
ATOM 7260 C C . PHE B 1 328 ? 253.360 223.152 244.039 1.00 33.04 328 PHE r C 1
ATOM 7261 O O . PHE B 1 328 ? 252.806 224.253 244.121 1.00 33.04 328 PHE r O 1
ATOM 7269 N N . GLU B 1 329 ? 254.664 223.001 244.256 1.00 34.39 329 GLU r N 1
ATOM 7270 C CA . GLU B 1 329 ? 255.504 224.165 244.484 1.00 34.39 329 GLU r CA 1
ATOM 7271 C C . GLU B 1 329 ? 255.651 224.966 243.195 1.00 34.39 329 GLU r C 1
ATOM 7272 O O . GLU B 1 329 ? 255.248 224.535 242.111 1.00 34.39 329 GLU r O 1
ATOM 7278 N N . GLY B 1 330 ? 256.236 226.159 243.317 1.00 32.82 330 GLY r N 1
ATOM 7279 C CA . GLY B 1 330 ? 256.627 226.947 242.164 1.00 32.82 330 GLY r CA 1
ATOM 7280 C C . GLY B 1 330 ? 255.854 228.254 242.091 1.00 32.82 330 GLY r C 1
ATOM 7281 O O . GLY B 1 330 ? 255.610 228.907 243.109 1.00 32.82 330 GLY r O 1
ATOM 7282 N N . LYS B 1 331 ? 255.479 228.633 240.872 1.00 31.74 331 LYS r N 1
ATOM 7283 C CA . LYS B 1 331 ? 254.872 229.929 240.611 1.00 31.74 331 LYS r CA 1
ATOM 7284 C C . LYS B 1 331 ? 253.659 229.769 239.708 1.00 31.74 331 LYS r C 1
ATOM 7285 O O . LYS B 1 331 ? 253.552 228.804 238.948 1.00 31.74 331 LYS r O 1
ATOM 7291 N N . TYR B 1 332 ? 252.746 230.732 239.805 1.00 29.46 332 TYR r N 1
ATOM 7292 C CA . TYR B 1 332 ? 251.550 230.774 238.979 1.00 29.46 332 TYR r CA 1
ATOM 7293 C C . TYR B 1 332 ? 251.313 232.210 238.535 1.00 29.46 332 TYR r C 1
ATOM 7294 O O . TYR B 1 332 ? 251.863 233.156 239.104 1.00 29.46 332 TYR r O 1
ATOM 7303 N N . THR B 1 333 ? 250.485 232.363 237.506 1.00 27.15 333 THR r N 1
ATOM 7304 C CA . THR B 1 333 ? 250.003 233.667 237.066 1.00 27.15 333 THR r CA 1
ATOM 7305 C C . THR B 1 333 ? 248.514 233.726 237.371 1.00 27.15 333 THR r C 1
ATOM 7306 O O . THR B 1 333 ? 247.737 232.919 236.850 1.00 27.15 333 THR r O 1
ATOM 7310 N N . VAL B 1 334 ? 248.114 234.681 238.213 1.00 26.23 334 VAL r N 1
ATOM 7311 C CA . VAL B 1 334 ? 246.729 234.736 238.663 1.00 26.23 334 VAL r CA 1
ATOM 7312 C C . VAL B 1 334 ? 245.816 235.082 237.496 1.00 26.23 334 VAL r C 1
ATOM 7313 O O . VAL B 1 334 ? 246.200 235.805 236.568 1.00 26.23 334 VAL r O 1
ATOM 7317 N N . THR B 1 335 ? 244.597 234.552 237.534 1.00 25.59 335 THR r N 1
ATOM 7318 C CA . THR B 1 335 ? 243.610 234.801 236.496 1.00 25.59 335 THR r CA 1
ATOM 7319 C C . THR B 1 335 ? 242.352 235.490 236.999 1.00 25.59 335 THR r C 1
ATOM 7320 O O . THR B 1 335 ? 241.723 236.218 236.231 1.00 25.59 335 THR r O 1
ATOM 7324 N N . SER B 1 336 ? 241.967 235.283 238.256 1.00 24.34 336 SER r N 1
ATOM 7325 C CA . SER B 1 336 ? 240.838 236.013 238.812 1.00 24.34 336 SER r CA 1
ATOM 7326 C C . SER B 1 336 ? 241.058 236.227 240.302 1.00 24.34 336 SER r C 1
ATOM 7327 O O . SER B 1 336 ? 241.675 235.403 240.981 1.00 24.34 336 SER r O 1
ATOM 7330 N N . VAL B 1 337 ? 240.542 237.347 240.799 1.00 22.77 337 VAL r N 1
ATOM 7331 C CA . VAL B 1 337 ? 240.687 237.746 242.192 1.00 22.77 337 VAL r CA 1
ATOM 7332 C C . VAL B 1 337 ? 239.317 238.118 242.737 1.00 22.77 337 VAL r C 1
ATOM 7333 O O . VAL B 1 337 ? 238.466 238.663 242.026 1.00 22.77 337 VAL r O 1
ATOM 7337 N N . ARG B 1 338 ? 239.092 237.792 244.006 1.00 23.23 338 ARG r N 1
ATOM 7338 C CA . ARG B 1 338 ? 237.815 238.059 244.660 1.00 23.23 338 ARG r CA 1
ATOM 7339 C C . ARG B 1 338 ? 238.096 238.679 246.022 1.00 23.23 338 ARG r C 1
ATOM 7340 O O . ARG B 1 338 ? 238.592 237.995 246.919 1.00 23.23 338 ARG r O 1
ATOM 7348 N N . HIS B 1 339 ? 237.783 239.962 246.174 1.00 23.32 339 HIS r N 1
ATOM 7349 C CA . HIS B 1 339 ? 237.953 240.662 247.440 1.00 23.32 339 HIS r CA 1
ATOM 7350 C C . HIS B 1 339 ? 236.623 240.681 248.180 1.00 23.32 339 HIS r C 1
ATOM 7351 O O . HIS B 1 339 ? 235.609 241.129 247.632 1.00 23.32 339 HIS r O 1
ATOM 7358 N N . HIS B 1 340 ? 236.632 240.201 249.424 1.00 24.10 340 HIS r N 1
ATOM 7359 C CA . HIS B 1 340 ? 235.396 239.985 250.161 1.00 24.10 340 HIS r CA 1
ATOM 7360 C C . HIS B 1 340 ? 235.483 240.578 251.559 1.00 24.10 340 HIS r C 1
ATOM 7361 O O . HIS B 1 340 ? 236.465 240.353 252.278 1.00 24.10 340 HIS r O 1
ATOM 7368 N N . PHE B 1 341 ? 234.450 241.337 251.924 1.00 26.24 341 PHE r N 1
ATOM 7369 C CA . PHE B 1 341 ? 234.210 241.828 253.276 1.00 26.24 341 PHE r CA 1
ATOM 7370 C C . PHE B 1 341 ? 232.755 241.537 253.613 1.00 26.24 341 PHE r C 1
ATOM 7371 O O . PHE B 1 341 ? 231.860 241.928 252.854 1.00 26.24 341 PHE r O 1
ATOM 7379 N N . GLY B 1 342 ? 232.510 240.898 254.747 1.00 28.85 342 GLY r N 1
ATOM 7380 C CA . GLY B 1 342 ? 231.146 240.537 255.068 1.00 28.85 342 GLY r CA 1
ATOM 7381 C C . GLY B 1 342 ? 230.950 240.295 256.548 1.00 28.85 342 GLY r C 1
ATOM 7382 O O . GLY B 1 342 ? 231.807 240.620 257.372 1.00 28.85 342 GLY r O 1
ATOM 7383 N N . ASP B 1 343 ? 229.790 239.725 256.869 1.00 32.58 343 ASP r N 1
ATOM 7384 C CA . ASP B 1 343 ? 229.426 239.457 258.255 1.00 32.58 343 ASP r CA 1
ATOM 7385 C C . ASP B 1 343 ? 230.348 238.405 258.854 1.00 32.58 343 ASP r C 1
ATOM 7386 O O . ASP B 1 343 ? 230.474 237.299 258.318 1.00 32.58 343 ASP r O 1
ATOM 7391 N N . GLY B 1 344 ? 230.985 238.750 259.971 1.00 31.79 344 GLY r N 1
ATOM 7392 C CA . GLY B 1 344 ? 231.879 237.828 260.642 1.00 31.79 344 GLY r CA 1
ATOM 7393 C C . GLY B 1 344 ? 233.060 237.393 259.810 1.00 31.79 344 GLY r C 1
ATOM 7394 O O . GLY B 1 344 ? 233.696 236.383 260.125 1.00 31.79 344 GLY r O 1
ATOM 7395 N N . VAL B 1 345 ? 233.370 238.128 258.746 1.00 27.60 345 VAL r N 1
ATOM 7396 C CA . VAL B 1 345 ? 234.436 237.778 257.819 1.00 27.60 345 VAL r CA 1
ATOM 7397 C C . VAL B 1 345 ? 235.291 239.014 257.584 1.00 27.60 345 VAL r C 1
ATOM 7398 O O . VAL B 1 345 ? 234.764 240.085 257.263 1.00 27.60 345 VAL r O 1
ATOM 7402 N N . ALA B 1 346 ? 236.602 238.867 257.745 1.00 25.96 346 ALA r N 1
ATOM 7403 C CA . ALA B 1 346 ? 237.528 239.965 257.515 1.00 25.96 346 ALA r CA 1
ATOM 7404 C C . ALA B 1 346 ? 237.840 240.058 256.023 1.00 25.96 346 ALA r C 1
ATOM 7405 O O . ALA B 1 346 ? 237.187 239.435 255.184 1.00 25.96 346 ALA r O 1
ATOM 7407 N N . TYR B 1 347 ? 238.852 240.849 255.679 1.00 25.87 347 TYR r N 1
ATOM 7408 C CA . TYR B 1 347 ? 239.264 241.022 254.290 1.00 25.87 347 TYR r CA 1
ATOM 7409 C C . TYR B 1 347 ? 239.803 239.701 253.759 1.00 25.87 347 TYR r C 1
ATOM 7410 O O . TYR B 1 347 ? 240.863 239.238 254.191 1.00 25.87 347 TYR r O 1
ATOM 7419 N N . GLU B 1 348 ? 239.081 239.088 252.825 1.00 25.42 348 GLU r N 1
ATOM 7420 C CA . GLU B 1 348 ? 239.496 237.829 252.221 1.00 25.42 348 GLU r CA 1
ATOM 7421 C C . GLU B 1 348 ? 239.799 238.029 250.745 1.00 25.42 348 GLU r C 1
ATOM 7422 O O . GLU B 1 348 ? 239.104 238.785 250.056 1.00 25.42 348 GLU r O 1
ATOM 7428 N N . SER B 1 349 ? 240.834 237.344 250.258 1.00 23.77 349 SER r N 1
ATOM 7429 C CA . SER B 1 349 ? 241.201 237.386 248.849 1.00 23.77 349 SER r CA 1
ATOM 7430 C C . SER B 1 349 ? 241.183 235.972 248.296 1.00 23.77 349 SER r C 1
ATOM 7431 O O . SER B 1 349 ? 241.953 235.118 248.742 1.00 23.77 349 SER r O 1
ATOM 7434 N N . TRP B 1 350 ? 240.306 235.727 247.330 1.00 23.74 350 TRP r N 1
ATOM 7435 C CA . TRP B 1 350 ? 240.237 234.454 246.630 1.00 23.74 350 TRP r CA 1
ATOM 7436 C C . TRP B 1 350 ? 240.970 234.590 245.302 1.00 23.74 350 TRP r C 1
ATOM 7437 O O . TRP B 1 350 ? 240.509 235.300 244.405 1.00 23.74 350 TRP r O 1
ATOM 7448 N N . ILE B 1 351 ? 242.123 233.936 245.198 1.00 24.30 351 ILE r N 1
ATOM 7449 C CA . ILE B 1 351 ? 242.914 233.880 243.975 1.00 24.30 351 ILE r CA 1
ATOM 7450 C C . ILE B 1 351 ? 242.523 232.611 243.239 1.00 24.30 351 ILE r C 1
ATOM 7451 O O . ILE B 1 351 ? 242.465 231.532 243.841 1.00 24.30 351 ILE r O 1
ATOM 7456 N N . THR B 1 352 ? 242.255 232.727 241.941 1.00 27.81 352 THR r N 1
ATOM 7457 C CA . THR B 1 352 ? 241.896 231.580 241.118 1.00 27.81 352 THR r CA 1
ATOM 7458 C C . THR B 1 352 ? 242.731 231.601 239.846 1.00 27.81 352 THR r C 1
ATOM 7459 O O . THR B 1 352 ? 242.639 232.544 239.050 1.00 27.81 352 THR r O 1
ATOM 7463 N N . VAL B 1 353 ? 243.544 230.566 239.666 1.00 27.11 353 VAL r N 1
ATOM 7464 C CA . VAL B 1 353 ? 244.328 230.348 238.459 1.00 27.11 353 VAL r CA 1
ATOM 7465 C C . VAL B 1 353 ? 243.713 229.158 237.738 1.00 27.11 353 VAL r C 1
ATOM 7466 O O . VAL B 1 353 ? 243.858 228.012 238.181 1.00 27.11 353 VAL r O 1
ATOM 7470 N N . SER B 1 354 ? 243.014 229.425 236.633 1.00 30.13 354 SER r N 1
ATOM 7471 C CA . SER B 1 354 ? 242.355 228.370 235.875 1.00 30.13 354 SER r CA 1
ATOM 7472 C C . SER B 1 354 ? 242.495 228.589 234.375 1.00 30.13 354 SER r C 1
ATOM 7473 O O . SER B 1 354 ? 241.611 228.203 233.603 1.00 30.13 354 SER r O 1
ATOM 7476 N N . GLY B 1 355 ? 243.598 229.200 233.946 1.00 33.32 355 GLY r N 1
ATOM 7477 C CA . GLY B 1 355 ? 243.774 229.480 232.534 1.00 33.32 355 GLY r CA 1
ATOM 7478 C C . GLY B 1 355 ? 242.730 230.461 232.026 1.00 33.32 355 GLY r C 1
ATOM 7479 O O . GLY B 1 355 ? 242.275 231.359 232.737 1.00 33.32 355 GLY r O 1
ATOM 7480 N N . ARG B 1 356 ? 242.345 230.277 230.763 1.00 34.87 356 ARG r N 1
ATOM 7481 C CA . ARG B 1 356 ? 241.326 231.124 230.158 1.00 34.87 356 ARG r CA 1
ATOM 7482 C C . ARG B 1 356 ? 239.910 230.694 230.512 1.00 34.87 356 ARG r C 1
ATOM 7483 O O . ARG B 1 356 ? 238.962 231.419 230.189 1.00 34.87 356 ARG r O 1
ATOM 7491 N N . GLN B 1 357 ? 239.744 229.548 231.163 1.00 35.43 357 GLN r N 1
ATOM 7492 C CA . GLN B 1 357 ? 238.416 229.067 231.511 1.00 35.43 357 GLN r CA 1
ATOM 7493 C C . GLN B 1 357 ? 237.794 229.935 232.598 1.00 35.43 357 GLN r C 1
ATOM 7494 O O . GLN B 1 357 ? 238.490 230.535 233.421 1.00 35.43 357 GLN r O 1
ATOM 7500 N N . TRP B 1 358 ? 236.465 230.002 232.589 1.00 37.53 358 TRP r N 1
ATOM 7501 C CA . TRP B 1 358 ? 235.719 230.690 233.642 1.00 37.53 358 TRP r CA 1
ATOM 7502 C C . TRP B 1 358 ? 235.276 229.685 234.706 1.00 37.53 358 TRP r C 1
ATOM 7503 O O . TRP B 1 358 ? 234.093 229.431 234.924 1.00 37.53 358 TRP r O 1
ATOM 7514 N N . ARG B 1 359 ? 236.258 229.093 235.388 1.00 40.36 359 ARG r N 1
ATOM 7515 C CA . ARG B 1 359 ? 235.934 228.099 236.447 1.00 40.36 359 ARG r CA 1
ATOM 7516 C C . ARG B 1 359 ? 235.550 228.846 237.729 1.00 40.36 359 ARG r C 1
ATOM 7517 O O . ARG B 1 359 ? 235.238 228.177 238.732 1.00 40.36 359 ARG r O 1
ATOM 7525 N N . SER B 1 360 ? 235.558 230.181 237.684 1.00 44.17 360 SER r N 1
ATOM 7526 C CA . SER B 1 360 ? 235.243 230.996 238.888 1.00 44.17 360 SER r CA 1
ATOM 7527 C C . SER B 1 360 ? 233.781 230.797 239.306 1.00 44.17 360 SER r C 1
ATOM 7528 O O . SER B 1 360 ? 233.530 230.712 240.525 1.00 44.17 360 SER r O 1
ATOM 7531 N N . LEU B 1 361 ? 232.856 230.658 238.361 1.00 48.97 361 LEU r N 1
ATOM 7532 C CA . LEU B 1 361 ? 231.427 230.621 238.771 1.00 48.97 361 LEU r CA 1
ATOM 7533 C C . LEU B 1 361 ? 230.865 229.207 238.686 1.00 48.97 361 LEU r C 1
ATOM 7534 O O . LEU B 1 361 ? 230.726 228.689 237.569 1.00 48.97 361 LEU r O 1
ATOM 7539 N N . TYR B 1 362 ? 230.498 228.647 239.825 1.00 52.11 362 TYR r N 1
ATOM 7540 C CA . TYR B 1 362 ? 230.027 227.238 239.931 1.00 52.11 362 TYR r CA 1
ATOM 7541 C C . TYR B 1 362 ? 230.989 226.323 239.170 1.00 52.11 362 TYR r C 1
ATOM 7542 O O . TYR B 1 362 ? 232.217 226.476 239.336 1.00 52.11 362 TYR r O 1
ATOM 7551 N N . GLY B 1 363 ? 230.457 225.381 238.384 1.00 49.45 363 GLY r N 1
ATOM 7552 C CA . GLY B 1 363 ? 231.353 224.555 237.551 1.00 49.45 363 GLY r CA 1
ATOM 7553 C C . GLY B 1 363 ? 230.926 224.757 236.113 1.00 49.45 363 GLY r C 1
ATOM 7554 O O . GLY B 1 363 ? 231.650 224.306 235.204 1.00 49.45 363 GLY r O 1
ATOM 7555 N N . LEU B 1 364 ? 229.817 225.479 235.922 1.00 51.91 364 LEU r N 1
ATOM 7556 C CA . LEU B 1 364 ? 229.267 225.714 234.564 1.00 51.91 364 LEU r CA 1
ATOM 7557 C C . LEU B 1 364 ? 228.857 227.183 234.422 1.00 51.91 364 LEU r C 1
ATOM 7558 O O . LEU B 1 364 ? 228.028 227.477 233.542 1.00 51.91 364 LEU r O 1
ATOM 7563 N N . ALA B 1 365 ? 229.463 228.053 235.220 1.00 49.06 365 ALA r N 1
ATOM 7564 C CA . ALA B 1 365 ? 229.105 229.475 235.119 1.00 49.06 365 ALA r CA 1
ATOM 7565 C C . ALA B 1 365 ? 227.577 229.587 235.093 1.00 49.06 365 ALA r C 1
ATOM 7566 O O . ALA B 1 365 ? 226.916 228.897 235.897 1.00 49.06 365 ALA r O 1
ATOM 7568 N N . SER B 1 366 ? 227.013 230.498 234.302 1.00 49.04 366 SER r N 1
ATOM 7569 C CA . SER B 1 366 ? 225.538 230.605 234.190 1.00 49.04 366 SER r CA 1
ATOM 7570 C C . SER B 1 366 ? 225.084 229.576 233.172 1.00 49.04 366 SER r C 1
ATOM 7571 O O . SER B 1 366 ? 223.976 229.056 233.322 1.00 49.04 366 SER r O 1
ATOM 7574 N N . GLY B 1 367 ? 225.917 229.292 232.165 1.00 56.04 367 GLY r N 1
ATOM 7575 C CA . GLY B 1 367 ? 225.534 228.341 231.103 1.00 56.04 367 GLY r CA 1
ATOM 7576 C C . GLY B 1 367 ? 226.740 227.648 230.490 1.00 56.04 367 GLY r C 1
ATOM 7577 O O . GLY B 1 367 ? 227.054 227.940 229.320 1.00 56.04 367 GLY r O 1
ATOM 7578 N N . GLY B 1 368 ? 227.390 226.759 231.250 1.00 56.34 368 GLY r N 1
ATOM 7579 C CA . GLY B 1 368 ? 228.569 226.027 230.747 1.00 56.34 368 GLY r CA 1
ATOM 7580 C C . GLY B 1 368 ? 228.174 224.929 229.776 1.00 56.34 368 GLY r C 1
ATOM 7581 O O . GLY B 1 368 ? 227.031 224.440 229.878 1.00 56.34 368 GLY r O 1
ATOM 7582 N N . GLY B 1 369 ? 229.081 224.553 228.871 1.00 60.83 369 GLY r N 1
ATOM 7583 C CA . GLY B 1 369 ? 228.774 223.523 227.858 1.00 60.83 369 GLY r CA 1
ATOM 7584 C C . GLY B 1 369 ? 227.980 224.102 226.701 1.00 60.83 369 GLY r C 1
ATOM 7585 O O . GLY B 1 369 ? 228.398 223.900 225.543 1.00 60.83 369 GLY r O 1
ATOM 7586 N N . GLY B 1 370 ? 226.878 224.796 227.000 1.00 67.00 370 GLY r N 1
ATOM 7587 C CA . GLY B 1 370 ? 226.056 225.424 225.946 1.00 67.00 370 GLY r CA 1
ATOM 7588 C C . GLY B 1 370 ? 226.695 226.699 225.425 1.00 67.00 370 GLY r C 1
ATOM 7589 O O . GLY B 1 370 ? 227.213 226.670 224.292 1.00 67.00 370 GLY r O 1
ATOM 7590 N N . SER B 1 371 ? 226.677 227.773 226.225 1.00 64.50 371 SER r N 1
ATOM 7591 C CA . SER B 1 371 ? 227.227 229.081 225.789 1.00 64.50 371 SER r CA 1
ATOM 7592 C C . SER B 1 371 ? 227.107 229.193 224.271 1.00 64.50 371 SER r C 1
ATOM 7593 O O . SER B 1 371 ? 228.135 229.427 223.607 1.00 64.50 371 SER r O 1
ATOM 7596 N N . ASP B 1 372 ? 225.899 229.003 223.750 1.00 60.88 372 ASP r N 1
ATOM 7597 C CA . ASP B 1 372 ? 225.672 229.143 222.291 1.00 60.88 372 ASP r CA 1
ATOM 7598 C C . ASP B 1 372 ? 224.651 230.260 222.087 1.00 60.88 372 ASP r C 1
ATOM 7599 O O . ASP B 1 372 ? 223.444 229.976 222.121 1.00 60.88 372 ASP r O 1
ATOM 7604 N N . PRO B 1 373 ? 225.070 231.522 221.899 1.00 54.08 373 PRO r N 1
ATOM 7605 C CA . PRO B 1 373 ? 224.112 232.591 221.781 1.00 54.08 373 PRO r CA 1
ATOM 7606 C C . PRO B 1 373 ? 223.057 232.074 220.805 1.00 54.08 373 PRO r C 1
ATOM 7607 O O . PRO B 1 373 ? 223.436 231.587 219.766 1.00 54.08 373 PRO r O 1
ATOM 7611 N N . ALA B 1 374 ? 221.776 232.188 221.149 1.00 50.02 374 ALA r N 1
ATOM 7612 C CA . ALA B 1 374 ? 220.732 231.794 220.178 1.00 50.02 374 ALA r CA 1
ATOM 7613 C C . ALA B 1 374 ? 220.961 232.565 218.874 1.00 50.02 374 ALA r C 1
ATOM 7614 O O . ALA B 1 374 ? 220.591 232.036 217.812 1.00 50.02 374 ALA r O 1
ATOM 7616 N N . SER B 1 375 ? 221.531 233.770 218.958 1.00 45.16 375 SER r N 1
ATOM 7617 C CA . SER B 1 375 ? 221.868 234.562 217.750 1.00 45.16 375 SER r CA 1
ATOM 7618 C C . SER B 1 375 ? 223.368 234.436 217.528 1.00 45.16 375 SER r C 1
ATOM 7619 O O . SER B 1 375 ? 224.067 235.435 217.708 1.00 45.16 375 SER r O 1
ATOM 7622 N N . ALA B 1 376 ? 223.838 233.250 217.149 1.00 43.52 376 ALA r N 1
ATOM 7623 C CA . ALA B 1 376 ? 225.273 233.020 217.060 1.00 43.52 376 ALA r CA 1
ATOM 7624 C C . ALA B 1 376 ? 225.732 233.035 215.602 1.00 43.52 376 ALA r C 1
ATOM 7625 O O . ALA B 1 376 ? 224.993 233.414 214.690 1.00 43.52 376 ALA r O 1
ATOM 7627 N N . THR B 1 377 ? 226.977 232.619 215.379 1.00 34.69 377 THR r N 1
ATOM 7628 C CA . THR B 1 377 ? 227.594 232.622 214.061 1.00 34.69 377 THR r CA 1
ATOM 7629 C C . THR B 1 377 ? 227.441 231.303 213.318 1.00 34.69 377 THR r C 1
ATOM 7630 O O . THR B 1 377 ? 227.826 231.223 212.149 1.00 34.69 377 THR r O 1
ATOM 7634 N N . ARG B 1 378 ? 226.898 230.270 213.963 1.00 30.00 378 ARG r N 1
ATOM 7635 C CA . ARG B 1 378 ? 226.759 228.959 213.334 1.00 30.00 378 ARG r CA 1
ATOM 7636 C C . ARG B 1 378 ? 225.506 228.968 212.463 1.00 30.00 378 ARG r C 1
ATOM 7637 O O . ARG B 1 378 ? 224.442 228.466 212.833 1.00 30.00 378 ARG r O 1
ATOM 7645 N N . LEU B 1 379 ? 225.642 229.557 211.282 1.00 24.89 379 LEU r N 1
ATOM 7646 C CA . LEU B 1 379 ? 224.531 229.609 210.338 1.00 24.89 379 LEU r CA 1
ATOM 7647 C C . LEU B 1 379 ? 224.283 228.221 209.767 1.00 24.89 379 LEU r C 1
ATOM 7648 O O . LEU B 1 379 ? 225.183 227.648 209.139 1.00 24.89 379 LEU r O 1
ATOM 7653 N N . PRO B 1 380 ? 223.096 227.644 209.949 1.00 24.74 380 PRO r N 1
ATOM 7654 C CA . PRO B 1 380 ? 222.820 226.325 209.375 1.00 24.74 380 PRO r CA 1
ATOM 7655 C C . PRO B 1 380 ? 222.217 226.423 207.983 1.00 24.74 380 PRO r C 1
ATOM 7656 O O . PRO B 1 380 ? 221.430 227.321 207.676 1.00 24.74 380 PRO r O 1
ATOM 7660 N N . SER B 1 381 ? 222.612 225.480 207.133 1.00 22.08 381 SER r N 1
ATOM 7661 C CA . SER B 1 381 ? 222.101 225.346 205.763 1.00 22.08 381 SER r CA 1
ATOM 7662 C C . SER B 1 381 ? 222.468 226.614 204.994 1.00 22.08 381 SER r C 1
ATOM 7663 O O . SER B 1 381 ? 223.634 227.035 205.046 1.00 22.08 381 SER r O 1
ATOM 7666 N N . VAL B 1 382 ? 221.535 227.253 204.294 1.00 20.88 382 VAL r N 1
ATOM 7667 C CA . VAL B 1 382 ? 221.838 228.303 203.335 1.00 20.88 382 VAL r CA 1
ATOM 7668 C C . VAL B 1 382 ? 220.998 229.535 203.655 1.00 20.88 382 VAL r C 1
ATOM 7669 O O . VAL B 1 382 ? 220.261 229.575 204.640 1.00 20.88 382 VAL r O 1
ATOM 7673 N N . ALA B 1 383 ? 221.126 230.546 202.800 1.00 21.72 383 ALA r N 1
ATOM 7674 C CA . ALA B 1 383 ? 220.340 231.769 202.904 1.00 21.72 383 ALA r CA 1
ATOM 7675 C C . ALA B 1 383 ? 220.289 232.408 201.520 1.00 21.72 383 ALA r C 1
ATOM 7676 O O . ALA B 1 383 ? 220.807 231.859 200.546 1.00 21.72 383 ALA r O 1
ATOM 7678 N N . ASN B 1 384 ? 219.651 233.569 201.438 1.00 20.49 384 ASN r N 1
ATOM 7679 C CA . ASN B 1 384 ? 219.575 234.330 200.201 1.00 20.49 384 ASN r CA 1
ATOM 7680 C C . ASN B 1 384 ? 220.418 235.592 200.323 1.00 20.49 384 ASN r C 1
ATOM 7681 O O . ASN B 1 384 ? 220.579 236.144 201.413 1.00 20.49 384 ASN r O 1
ATOM 7686 N N . ALA B 1 385 ? 220.956 236.048 199.194 1.00 22.88 385 ALA r N 1
ATOM 7687 C CA . ALA B 1 385 ? 221.815 237.222 199.210 1.00 22.88 385 ALA r CA 1
ATOM 7688 C C . ALA B 1 385 ? 221.662 237.980 197.900 1.00 22.88 385 ALA r C 1
ATOM 7689 O O . ALA B 1 385 ? 221.162 237.453 196.903 1.00 22.88 385 ALA r O 1
ATOM 7691 N N . ILE B 1 386 ? 222.101 239.235 197.921 1.00 26.31 386 ILE r N 1
ATOM 7692 C CA . ILE B 1 386 ? 222.017 240.135 196.778 1.00 26.31 386 ILE r CA 1
ATOM 7693 C C . ILE B 1 386 ? 223.431 240.497 196.347 1.00 26.31 386 ILE r C 1
ATOM 7694 O O . ILE B 1 386 ? 224.247 240.918 197.173 1.00 26.31 386 ILE r O 1
ATOM 7699 N N . VAL B 1 387 ? 223.715 240.325 195.055 1.00 28.67 387 VAL r N 1
ATOM 7700 C CA . VAL B 1 387 ? 225.023 240.683 194.523 1.00 28.67 387 VAL r CA 1
ATOM 7701 C C . VAL B 1 387 ? 225.218 242.190 194.621 1.00 28.67 387 VAL r C 1
ATOM 7702 O O . VAL B 1 387 ? 224.277 242.973 194.443 1.00 28.67 387 VAL r O 1
ATOM 7706 N N . THR B 1 388 ? 226.444 242.606 194.934 1.00 32.34 388 THR r N 1
ATOM 7707 C CA . THR B 1 388 ? 226.776 244.023 195.022 1.00 32.34 388 THR r CA 1
ATOM 7708 C C . THR B 1 388 ? 227.952 244.426 194.148 1.00 32.34 388 THR r C 1
ATOM 7709 O O . THR B 1 388 ? 228.101 245.611 193.837 1.00 32.34 388 THR r O 1
ATOM 7713 N N . ASP B 1 389 ? 228.794 243.481 193.741 1.00 32.60 389 ASP r N 1
ATOM 7714 C CA . ASP B 1 389 ? 229.947 243.779 192.905 1.00 32.60 389 ASP r CA 1
ATOM 7715 C C . ASP B 1 389 ? 230.343 242.517 192.156 1.00 32.60 389 ASP r C 1
ATOM 7716 O O . ASP B 1 389 ? 230.347 241.429 192.737 1.00 32.60 389 ASP r O 1
ATOM 7721 N N . VAL B 1 390 ? 230.683 242.667 190.879 1.00 33.34 390 VAL r N 1
ATOM 7722 C CA . VAL B 1 390 ? 230.972 241.535 190.009 1.00 33.34 390 VAL r CA 1
ATOM 7723 C C . VAL B 1 390 ? 232.415 241.561 189.516 1.00 33.34 390 VAL r C 1
ATOM 7724 O O . VAL B 1 390 ? 232.830 240.675 188.760 1.00 33.34 390 VAL r O 1
ATOM 7728 N N . GLN B 1 391 ? 233.202 242.541 189.943 1.00 34.90 391 GLN r N 1
ATOM 7729 C CA . GLN B 1 391 ? 234.588 242.622 189.505 1.00 34.90 391 GLN r CA 1
ATOM 7730 C C . GLN B 1 391 ? 235.414 241.490 190.108 1.00 34.90 391 GLN r C 1
ATOM 7731 O O . GLN B 1 391 ? 235.048 240.892 191.120 1.00 34.90 391 GLN r O 1
ATOM 7737 N N . ASP B 1 392 ? 236.539 241.199 189.463 1.00 34.85 392 ASP r N 1
ATOM 7738 C CA . ASP B 1 392 ? 237.406 240.121 189.915 1.00 34.85 392 ASP r CA 1
ATOM 7739 C C . ASP B 1 392 ? 238.843 240.394 189.491 1.00 34.85 392 ASP r C 1
ATOM 7740 O O . ASP B 1 392 ? 239.119 240.563 188.296 1.00 34.85 392 ASP r O 1
ATOM 7745 N N . PRO B 1 393 ? 239.782 240.447 190.431 1.00 34.37 393 PRO r N 1
ATOM 7746 C CA . PRO B 1 393 ? 241.193 240.603 190.053 1.00 34.37 393 PRO r CA 1
ATOM 7747 C C . PRO B 1 393 ? 241.769 239.340 189.432 1.00 34.37 393 PRO r C 1
ATOM 7748 O O . PRO B 1 393 ? 242.903 239.346 188.939 1.00 34.37 393 PRO r O 1
ATOM 7752 N N . LEU B 1 394 ? 241.002 238.250 189.452 1.00 34.11 394 LEU r N 1
ATOM 7753 C CA . LEU B 1 394 ? 241.435 236.982 188.885 1.00 34.11 394 LEU r CA 1
ATOM 7754 C C . LEU B 1 394 ? 240.540 236.473 187.765 1.00 34.11 394 LEU r C 1
ATOM 7755 O O . LEU B 1 394 ? 240.935 235.532 187.068 1.00 34.11 394 LEU r O 1
ATOM 7760 N N . LYS B 1 395 ? 239.357 237.060 187.578 1.00 33.50 395 LYS r N 1
ATOM 7761 C CA . LYS B 1 395 ? 238.451 236.705 186.481 1.00 33.50 395 LYS r CA 1
ATOM 7762 C C . LYS B 1 395 ? 238.062 235.228 186.520 1.00 33.50 395 LYS r C 1
ATOM 7763 O O . LYS B 1 395 ? 237.979 234.563 185.486 1.00 33.50 395 LYS r O 1
ATOM 7769 N N . GLN B 1 396 ? 237.818 234.709 187.722 1.00 31.12 396 GLN r N 1
ATOM 7770 C CA . GLN B 1 396 ? 237.374 233.335 187.900 1.00 31.12 396 GLN r CA 1
ATOM 7771 C C . GLN B 1 396 ? 235.876 233.231 188.156 1.00 31.12 396 GLN r C 1
ATOM 7772 O O . GLN B 1 396 ? 235.401 232.166 188.564 1.00 31.12 396 GLN r O 1
ATOM 7778 N N . GLY B 1 397 ? 235.124 234.305 187.931 1.00 28.31 397 GLY r N 1
ATOM 7779 C CA . GLY B 1 397 ? 233.692 234.278 188.126 1.00 28.31 397 GLY r CA 1
ATOM 7780 C C . GLY B 1 397 ? 233.219 234.553 189.536 1.00 28.31 397 GLY r C 1
ATOM 7781 O O . GLY B 1 397 ? 232.023 234.398 189.809 1.00 28.31 397 GLY r O 1
ATOM 7782 N N . ARG B 1 398 ? 234.110 234.955 190.438 1.00 29.85 398 ARG r N 1
ATOM 7783 C CA . ARG B 1 398 ? 233.711 235.262 191.802 1.00 29.85 398 ARG r CA 1
ATOM 7784 C C . ARG B 1 398 ? 232.825 236.508 191.825 1.00 29.85 398 ARG r C 1
ATOM 7785 O O . ARG B 1 398 ? 232.627 237.185 190.811 1.00 29.85 398 ARG r O 1
ATOM 7793 N N . VAL B 1 399 ? 232.288 236.818 193.003 1.00 28.36 399 VAL r N 1
ATOM 7794 C CA . VAL B 1 399 ? 231.311 237.891 193.138 1.00 28.36 399 VAL r CA 1
ATOM 7795 C C . VAL B 1 399 ? 231.217 238.273 194.606 1.00 28.36 399 VAL r C 1
ATOM 7796 O O . VAL B 1 399 ? 231.389 237.433 195.492 1.00 28.36 399 VAL r O 1
ATOM 7800 N N . LYS B 1 400 ? 230.944 239.555 194.879 1.00 29.98 400 LYS r N 1
ATOM 7801 C CA . LYS B 1 400 ? 230.746 239.999 196.288 1.00 29.98 400 LYS r CA 1
ATOM 7802 C C . LYS B 1 400 ? 229.248 239.968 196.608 1.00 29.98 400 LYS r C 1
ATOM 7803 O O . LYS B 1 400 ? 228.458 240.370 195.731 1.00 29.98 400 LYS r O 1
ATOM 7809 N N . LEU B 1 401 ? 228.877 239.519 197.811 1.00 27.86 401 LEU r N 1
ATOM 7810 C CA . LEU B 1 401 ? 227.432 239.362 198.143 1.00 27.86 401 LEU r CA 1
ATOM 7811 C C . LEU B 1 401 ? 227.058 240.227 199.348 1.00 27.86 401 LEU r C 1
ATOM 7812 O O . LEU B 1 401 ? 227.711 240.083 200.399 1.00 27.86 401 LEU r O 1
ATOM 7817 N N . GLN B 1 402 ? 226.036 241.078 199.207 1.00 25.68 402 GLN r N 1
ATOM 7818 C CA . GLN B 1 402 ? 225.539 241.851 200.375 1.00 25.68 402 GLN r CA 1
ATOM 7819 C C . GLN B 1 402 ? 224.308 241.122 200.917 1.00 25.68 402 GLN r C 1
ATOM 7820 O O . GLN B 1 402 ? 223.435 240.755 200.105 1.00 25.68 402 GLN r O 1
ATOM 7826 N N . PHE B 1 403 ? 224.252 240.905 202.231 1.00 23.45 403 PHE r N 1
ATOM 7827 C CA . PHE B 1 403 ? 223.114 240.151 202.812 1.00 23.45 403 PHE r CA 1
ATOM 7828 C C . PHE B 1 403 ? 221.994 241.136 203.162 1.00 23.45 403 PHE r C 1
ATOM 7829 O O . PHE B 1 403 ? 222.266 242.140 203.846 1.00 23.45 403 PHE r O 1
ATOM 7837 N N . PRO B 1 404 ? 220.741 240.885 202.725 1.00 23.78 404 PRO r N 1
ATOM 7838 C CA . PRO B 1 404 ? 219.621 241.785 203.009 1.00 23.78 404 PRO r CA 1
ATOM 7839 C C . PRO B 1 404 ? 218.942 241.566 204.351 1.00 23.78 404 PRO r C 1
ATOM 7840 O O . PRO B 1 404 ? 218.101 242.392 204.732 1.00 23.78 404 PRO r O 1
ATOM 7844 N N . TRP B 1 405 ? 219.268 240.496 205.070 1.00 23.51 405 TRP r N 1
ATOM 7845 C CA . TRP B 1 405 ? 218.677 240.229 206.375 1.00 23.51 405 TRP r CA 1
ATOM 7846 C C . TRP B 1 405 ? 219.671 240.409 207.514 1.00 23.51 405 TRP r C 1
ATOM 7847 O O . TRP B 1 405 ? 219.330 240.138 208.669 1.00 23.51 405 TRP r O 1
ATOM 7858 N N . LEU B 1 406 ? 220.889 240.860 207.220 1.00 25.88 406 LEU r N 1
ATOM 7859 C CA . LEU B 1 406 ? 221.944 240.967 208.218 1.00 25.88 406 LEU r CA 1
ATOM 7860 C C . LEU B 1 406 ? 222.364 242.405 208.482 1.00 25.88 406 LEU r C 1
ATOM 7861 O O . LEU B 1 406 ? 222.311 242.864 209.626 1.00 25.88 406 LEU r O 1
ATOM 7866 N N . ASP B 1 407 ? 222.781 243.133 207.449 1.00 32.24 407 ASP r N 1
ATOM 7867 C CA . ASP B 1 407 ? 223.216 244.513 207.621 1.00 32.24 407 ASP r CA 1
ATOM 7868 C C . ASP B 1 407 ? 223.103 245.233 206.286 1.00 32.24 407 ASP r C 1
ATOM 7869 O O . ASP B 1 407 ? 223.134 244.612 205.222 1.00 32.24 407 ASP r O 1
ATOM 7874 N N . ASP B 1 408 ? 222.971 246.555 206.359 1.00 32.98 408 ASP r N 1
ATOM 7875 C CA . ASP B 1 408 ? 222.881 247.395 205.174 1.00 32.98 408 ASP r CA 1
ATOM 7876 C C . ASP B 1 408 ? 224.233 247.921 204.712 1.00 32.98 408 ASP r C 1
ATOM 7877 O O . ASP B 1 408 ? 224.288 248.651 203.717 1.00 32.98 408 ASP r O 1
ATOM 7882 N N . THR B 1 409 ? 225.315 247.578 205.410 1.00 31.95 409 THR r N 1
ATOM 7883 C CA . THR B 1 409 ? 226.642 248.036 205.019 1.00 31.95 409 THR r CA 1
ATOM 7884 C C . THR B 1 409 ? 227.652 246.898 204.940 1.00 31.95 409 THR r C 1
ATOM 7885 O O . THR B 1 409 ? 228.858 247.167 204.867 1.00 31.95 409 THR r O 1
ATOM 7889 N N . TYR B 1 410 ? 227.206 245.645 204.956 1.00 26.24 410 TYR r N 1
ATOM 7890 C CA . TYR B 1 410 ? 228.083 244.485 204.897 1.00 26.24 410 TYR r CA 1
ATOM 7891 C C . TYR B 1 410 ? 227.976 243.892 203.498 1.00 26.24 410 TYR r C 1
ATOM 7892 O O . TYR B 1 410 ? 226.879 243.532 203.060 1.00 26.24 410 TYR r O 1
ATOM 7901 N N . VAL B 1 411 ? 229.110 243.792 202.802 1.00 26.92 411 VAL r N 1
ATOM 7902 C CA . VAL B 1 411 ? 229.135 243.279 201.436 1.00 26.92 411 VAL r CA 1
ATOM 7903 C C . VAL B 1 411 ? 230.130 242.144 201.245 1.00 26.92 411 VAL r C 1
ATOM 7904 O O . VAL B 1 411 ? 230.310 241.684 200.116 1.00 26.92 411 VAL r O 1
ATOM 7908 N N . SER B 1 412 ? 230.784 241.676 202.310 1.00 29.18 412 SER r N 1
ATOM 7909 C CA . SER B 1 412 ? 231.592 240.458 202.278 1.00 29.18 412 SER r CA 1
ATOM 7910 C C . SER B 1 412 ? 232.734 240.509 201.269 1.00 29.18 412 SER r C 1
ATOM 7911 O O . SER B 1 412 ? 232.996 241.551 200.659 1.00 29.18 412 SER r O 1
ATOM 7914 N N . ASP B 1 413 ? 233.425 239.385 201.099 1.00 30.98 413 ASP r N 1
ATOM 7915 C CA . ASP B 1 413 ? 234.536 239.266 200.173 1.00 30.98 413 ASP r CA 1
ATOM 7916 C C . ASP B 1 413 ? 234.076 238.486 198.944 1.00 30.98 413 ASP r C 1
ATOM 7917 O O . ASP B 1 413 ? 232.901 238.132 198.810 1.00 30.98 413 ASP r O 1
ATOM 7922 N N . TRP B 1 414 ? 235.004 238.215 198.030 1.00 30.38 414 TRP r N 1
ATOM 7923 C CA . TRP B 1 414 ? 234.686 237.398 196.870 1.00 30.38 414 TRP r CA 1
ATOM 7924 C C . TRP B 1 414 ? 234.320 235.987 197.307 1.00 30.38 414 TRP r C 1
ATOM 7925 O O . TRP B 1 414 ? 234.955 235.406 198.192 1.00 30.38 414 TRP r O 1
ATOM 7936 N N . ALA B 1 415 ? 233.285 235.436 196.683 1.00 27.75 415 ALA r N 1
ATOM 7937 C CA . ALA B 1 415 ? 232.847 234.073 196.937 1.00 27.75 415 ALA r CA 1
ATOM 7938 C C . ALA B 1 415 ? 233.062 233.251 195.677 1.00 27.75 415 ALA r C 1
ATOM 7939 O O . ALA B 1 415 ? 232.602 233.634 194.597 1.00 27.75 415 ALA r O 1
ATOM 7941 N N . ARG B 1 416 ? 233.759 232.128 195.815 1.00 25.91 416 ARG r N 1
ATOM 7942 C CA . ARG B 1 416 ? 234.020 231.255 194.675 1.00 25.91 416 ARG r CA 1
ATOM 7943 C C . ARG B 1 416 ? 232.717 230.564 194.303 1.00 25.91 416 ARG r C 1
ATOM 7944 O O . ARG B 1 416 ? 232.385 229.505 194.838 1.00 25.91 416 ARG r O 1
ATOM 7952 N N . SER B 1 417 ? 231.970 231.169 193.383 1.00 25.29 417 SER r N 1
ATOM 7953 C CA . SER B 1 417 ? 230.686 230.619 192.978 1.00 25.29 417 SER r CA 1
ATOM 7954 C C . SER B 1 417 ? 230.885 229.257 192.330 1.00 25.29 417 SER r C 1
ATOM 7955 O O . SER B 1 417 ? 231.788 229.076 191.508 1.00 25.29 417 SER r O 1
ATOM 7958 N N . VAL B 1 418 ? 230.047 228.295 192.709 1.00 26.33 418 VAL r N 1
ATOM 7959 C CA . VAL B 1 418 ? 230.155 226.956 192.147 1.00 26.33 418 VAL r CA 1
ATOM 7960 C C . VAL B 1 418 ? 229.383 226.888 190.838 1.00 26.33 418 VAL r C 1
ATOM 7961 O O . VAL B 1 418 ? 228.189 227.211 190.777 1.00 26.33 418 VAL r O 1
ATOM 7965 N N . GLN B 1 419 ? 230.071 226.488 189.774 1.00 30.71 419 GLN r N 1
ATOM 7966 C CA . GLN B 1 419 ? 229.414 226.233 188.504 1.00 30.71 419 GLN r CA 1
ATOM 7967 C C . GLN B 1 419 ? 230.156 225.106 187.806 1.00 30.71 419 GLN r C 1
ATOM 7968 O O . GLN B 1 419 ? 231.244 224.700 188.222 1.00 30.71 419 GLN r O 1
ATOM 7974 N N . MET B 1 420 ? 229.550 224.608 186.734 1.00 36.07 420 MET r N 1
ATOM 7975 C CA . MET B 1 420 ? 229.883 223.303 186.171 1.00 36.07 420 MET r CA 1
ATOM 7976 C C . MET B 1 420 ? 231.215 223.382 185.431 1.00 36.07 420 MET r C 1
ATOM 7977 O O . MET B 1 420 ? 231.301 223.258 184.207 1.00 36.07 420 MET r O 1
ATOM 7982 N N . GLY B 1 421 ? 232.280 223.592 186.203 1.00 38.11 421 GLY r N 1
ATOM 7983 C CA . GLY B 1 421 ? 233.634 223.629 185.705 1.00 38.11 421 GLY r CA 1
ATOM 7984 C C . GLY B 1 421 ? 234.390 222.375 186.104 1.00 38.11 421 GLY r C 1
ATOM 7985 O O . GLY B 1 421 ? 233.801 221.343 186.434 1.00 38.11 421 GLY r O 1
ATOM 7986 N N . GLY B 1 422 ? 235.712 222.480 186.081 1.00 38.31 422 GLY r N 1
ATOM 7987 C CA . GLY B 1 422 ? 236.541 221.336 186.402 1.00 38.31 422 GLY r CA 1
ATOM 7988 C C . GLY B 1 422 ? 237.994 221.732 186.534 1.00 38.31 422 GLY r C 1
ATOM 7989 O O . GLY B 1 422 ? 238.336 222.913 186.612 1.00 38.31 422 GLY r O 1
ATOM 7990 N N . VAL B 1 423 ? 238.852 220.708 186.564 1.00 40.04 423 VAL r N 1
ATOM 7991 C CA . VAL B 1 423 ? 240.282 220.932 186.752 1.00 40.04 423 VAL r CA 1
ATOM 7992 C C . VAL B 1 423 ? 240.895 221.600 185.523 1.00 40.04 423 VAL r C 1
ATOM 7993 O O . VAL B 1 423 ? 241.777 222.458 185.644 1.00 40.04 423 VAL r O 1
ATOM 7997 N N . ALA B 1 424 ? 240.444 221.228 184.329 1.00 39.15 424 ALA r N 1
ATOM 7998 C CA . ALA B 1 424 ? 241.026 221.735 183.094 1.00 39.15 424 ALA r CA 1
ATOM 7999 C C . ALA B 1 424 ? 240.126 222.729 182.377 1.00 39.15 424 ALA r C 1
ATOM 8000 O O . ALA B 1 424 ? 240.220 222.864 181.154 1.00 39.15 424 ALA r O 1
ATOM 8002 N N . GLY B 1 425 ? 239.261 223.431 183.104 1.00 40.61 425 GLY r N 1
ATOM 8003 C CA . GLY B 1 425 ? 238.396 224.419 182.491 1.00 40.61 425 GLY r CA 1
ATOM 8004 C C . GLY B 1 425 ? 236.965 223.952 182.327 1.00 40.61 425 GLY r C 1
ATOM 8005 O O . GLY B 1 425 ? 236.707 222.756 182.173 1.00 40.61 425 GLY r O 1
ATOM 8006 N N . GLY B 1 426 ? 236.026 224.894 182.355 1.00 39.93 426 GLY r N 1
ATOM 8007 C CA . GLY B 1 426 ? 234.619 224.574 182.202 1.00 39.93 426 GLY r CA 1
ATOM 8008 C C . GLY B 1 426 ? 233.820 225.835 181.963 1.00 39.93 426 GLY r C 1
ATOM 8009 O O . GLY B 1 426 ? 234.335 226.951 182.051 1.00 39.93 426 GLY r O 1
ATOM 8010 N N . GLY B 1 427 ? 232.541 225.638 181.651 1.00 36.48 427 GLY r N 1
ATOM 8011 C CA . GLY B 1 427 ? 231.681 226.764 181.348 1.00 36.48 427 GLY r CA 1
ATOM 8012 C C . GLY B 1 427 ? 231.409 227.625 182.566 1.00 36.48 427 GLY r C 1
ATOM 8013 O O . GLY B 1 427 ? 231.436 227.164 183.706 1.00 36.48 427 GLY r O 1
ATOM 8014 N N . ILE B 1 428 ? 231.145 228.904 182.311 1.00 30.98 428 ILE r N 1
ATOM 8015 C CA . ILE B 1 428 ? 230.887 229.883 183.362 1.00 30.98 428 ILE r CA 1
ATOM 8016 C C . ILE B 1 428 ? 229.623 230.652 183.021 1.00 30.98 428 ILE r C 1
ATOM 8017 O O . ILE B 1 428 ? 229.441 231.076 181.874 1.00 30.98 428 ILE r O 1
ATOM 8022 N N . PHE B 1 429 ? 228.758 230.841 184.013 1.00 30.11 429 PHE r N 1
ATOM 8023 C CA . PHE B 1 429 ? 227.636 231.775 183.910 1.00 30.11 429 PHE r CA 1
ATOM 8024 C C . PHE B 1 429 ? 227.843 232.895 184.918 1.00 30.11 429 PHE r C 1
ATOM 8025 O O . PHE B 1 429 ? 227.508 232.733 186.105 1.00 30.11 429 PHE r O 1
ATOM 8033 N N . PRO B 1 430 ? 228.388 234.036 184.507 1.00 32.06 430 PRO r N 1
ATOM 8034 C CA . PRO B 1 430 ? 228.538 235.157 185.439 1.00 32.06 430 PRO r CA 1
ATOM 8035 C C . PRO B 1 430 ? 227.190 235.715 185.859 1.00 32.06 430 PRO r C 1
ATOM 8036 O O . PRO B 1 430 ? 226.198 235.636 185.129 1.00 32.06 430 PRO r O 1
ATOM 8040 N N . MET B 1 431 ? 227.163 236.293 187.057 1.00 33.24 431 MET r N 1
ATOM 8041 C CA . MET B 1 431 ? 225.946 236.831 187.644 1.00 33.24 431 MET r CA 1
ATOM 8042 C C . MET B 1 431 ? 225.940 238.349 187.549 1.00 33.24 431 MET r C 1
ATOM 8043 O O . MET B 1 431 ? 226.972 238.998 187.745 1.00 33.24 431 MET r O 1
ATOM 8048 N N . ASP B 1 432 ? 224.771 238.912 187.250 1.00 34.95 432 ASP r N 1
ATOM 8049 C CA . ASP B 1 432 ? 224.623 240.353 187.144 1.00 34.95 432 ASP r CA 1
ATOM 8050 C C . ASP B 1 432 ? 224.622 240.995 188.529 1.00 34.95 432 ASP r C 1
ATOM 8051 O O . ASP B 1 432 ? 224.562 240.320 189.560 1.00 34.95 432 ASP r O 1
ATOM 8056 N N . VAL B 1 433 ? 224.689 242.326 188.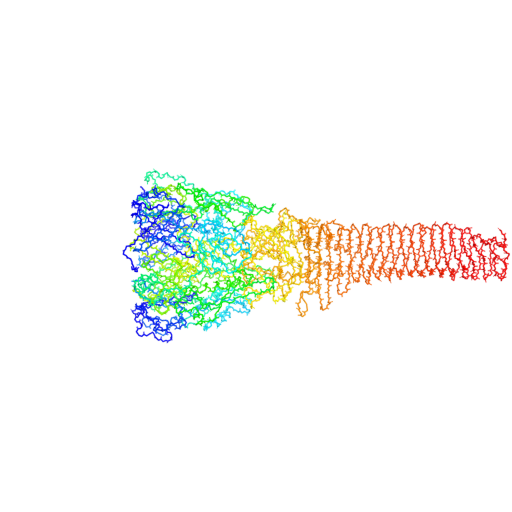541 1.00 33.81 433 VAL r N 1
ATOM 8057 C CA . VAL B 1 433 ? 224.784 243.058 189.802 1.00 33.81 433 VAL r CA 1
ATOM 8058 C C . VAL B 1 433 ? 223.489 242.940 190.599 1.00 33.81 433 VAL r C 1
ATOM 8059 O O . VAL B 1 433 ? 223.514 242.864 191.833 1.00 33.81 433 VAL r O 1
ATOM 8063 N N . GLY B 1 434 ? 222.347 242.921 189.922 1.00 31.84 434 GLY r N 1
ATOM 8064 C CA . GLY B 1 434 ? 221.063 242.904 190.589 1.00 31.84 434 GLY r CA 1
ATOM 8065 C C . GLY B 1 434 ? 220.502 241.538 190.912 1.00 31.84 434 GLY r C 1
ATOM 8066 O O . GLY B 1 434 ? 219.341 241.444 191.322 1.00 31.84 434 GLY r O 1
ATOM 8067 N N . ASP B 1 435 ? 221.285 240.476 190.746 1.00 33.99 435 ASP r N 1
ATOM 8068 C CA . ASP B 1 435 ? 220.773 239.129 190.941 1.00 33.99 435 ASP r CA 1
ATOM 8069 C C . ASP B 1 435 ? 220.489 238.852 192.415 1.00 33.99 435 ASP r C 1
ATOM 8070 O O . ASP B 1 435 ? 221.007 239.514 193.317 1.00 33.99 435 ASP r O 1
ATOM 8075 N N . GLU B 1 436 ? 219.643 237.851 192.645 1.00 28.39 436 GLU r N 1
ATOM 8076 C CA . GLU B 1 436 ? 219.382 237.302 193.971 1.00 28.39 436 GLU r CA 1
ATOM 8077 C C . GLU B 1 436 ? 219.831 235.850 193.948 1.00 28.39 436 GLU r C 1
ATOM 8078 O O . GLU B 1 436 ? 219.269 235.037 193.206 1.00 28.39 436 GLU r O 1
ATOM 8084 N N . VAL B 1 437 ? 220.837 235.521 194.750 1.00 24.36 437 VAL r N 1
ATOM 8085 C CA . VAL B 1 437 ? 221.484 234.220 194.660 1.00 24.36 437 VAL r CA 1
ATOM 8086 C C . VAL B 1 437 ? 221.340 233.472 195.976 1.00 24.36 437 VAL r C 1
ATOM 8087 O O . VAL B 1 437 ? 221.271 234.066 197.059 1.00 24.36 437 VAL r O 1
ATOM 8091 N N . LEU B 1 438 ? 221.297 232.148 195.868 1.00 21.81 438 LEU r N 1
ATOM 8092 C CA . LEU B 1 438 ? 221.224 231.265 197.021 1.00 21.81 438 LEU r CA 1
ATOM 8093 C C . LEU B 1 438 ? 222.643 230.968 197.490 1.00 21.81 438 LEU r C 1
ATOM 8094 O O . LEU B 1 438 ? 223.428 230.365 196.752 1.00 21.81 438 LEU r O 1
ATOM 8099 N N . VAL B 1 439 ? 222.970 231.388 198.708 1.00 21.78 439 VAL r N 1
ATOM 8100 C CA . VAL B 1 439 ? 224.335 231.364 199.214 1.00 21.78 439 VAL r CA 1
ATOM 8101 C C . VAL B 1 439 ? 224.416 230.403 200.391 1.00 21.78 439 VAL r C 1
ATOM 8102 O O . VAL B 1 439 ? 223.651 230.525 201.356 1.00 21.78 439 VAL r O 1
ATOM 8106 N N . ALA B 1 440 ? 225.341 229.452 200.307 1.00 22.28 440 ALA r N 1
ATOM 8107 C CA . ALA B 1 440 ? 225.661 228.552 201.402 1.00 22.28 440 ALA r CA 1
ATOM 8108 C C . ALA B 1 440 ? 226.770 229.166 202.251 1.00 22.28 440 ALA r C 1
ATOM 8109 O O . ALA B 1 440 ? 227.138 230.331 202.094 1.00 22.28 440 ALA r O 1
ATOM 8111 N N . PHE B 1 441 ? 227.318 228.368 203.165 1.00 23.10 441 PHE r N 1
ATOM 8112 C CA . PHE B 1 441 ? 228.360 228.846 204.058 1.00 23.10 441 PHE r CA 1
ATOM 8113 C C . PHE B 1 441 ? 229.346 227.724 204.338 1.00 23.10 441 PHE r C 1
ATOM 8114 O O . PHE B 1 441 ? 228.999 226.544 204.272 1.00 23.10 441 PHE r O 1
ATOM 8122 N N . ASP B 1 442 ? 230.582 228.103 204.649 1.00 28.12 442 ASP r N 1
ATOM 8123 C CA . ASP B 1 442 ? 231.635 227.131 204.923 1.00 28.12 442 ASP r CA 1
ATOM 8124 C C . ASP B 1 442 ? 231.599 226.774 206.404 1.00 28.12 442 ASP r C 1
ATOM 8125 O O . ASP B 1 442 ? 231.889 227.615 207.258 1.00 28.12 442 ASP r O 1
ATOM 8130 N N . ARG B 1 443 ? 231.234 225.526 206.706 1.00 28.41 443 ARG r N 1
ATOM 8131 C CA . ARG B 1 443 ? 231.152 225.019 208.078 1.00 28.41 443 ARG r CA 1
ATOM 8132 C C . ARG B 1 443 ? 230.209 225.852 208.941 1.00 28.41 443 ARG r C 1
ATOM 8133 O O . ARG B 1 443 ? 230.270 225.790 210.173 1.00 28.41 443 ARG r O 1
ATOM 8141 N N . GLY B 1 444 ? 229.343 226.645 208.316 1.00 28.89 444 GLY r N 1
ATOM 8142 C CA . GLY B 1 444 ? 228.484 227.561 209.022 1.00 28.89 444 GLY r CA 1
ATOM 8143 C C . GLY B 1 444 ? 229.088 228.922 209.287 1.00 28.89 444 GLY r C 1
ATOM 8144 O O . GLY B 1 444 ? 228.358 229.846 209.660 1.00 28.89 444 GLY r O 1
ATOM 8145 N N . ALA B 1 445 ? 230.398 229.071 209.107 1.00 26.64 445 ALA r N 1
ATOM 8146 C CA . ALA B 1 445 ? 231.047 230.349 209.358 1.00 26.64 445 ALA r CA 1
ATOM 8147 C C . ALA B 1 445 ? 230.604 231.386 208.333 1.00 26.64 445 ALA r C 1
ATOM 8148 O O . ALA B 1 445 ? 230.458 231.088 207.145 1.00 26.64 445 ALA r O 1
ATOM 8150 N N . LEU B 1 446 ? 230.393 232.612 208.806 1.00 23.09 446 LEU r N 1
ATOM 8151 C CA . LEU B 1 446 ? 229.948 233.699 207.945 1.00 23.09 446 LEU r CA 1
ATOM 8152 C C . LEU B 1 446 ? 231.067 234.266 207.080 1.00 23.09 446 LEU r C 1
ATOM 8153 O O . LEU B 1 446 ? 230.785 234.875 206.043 1.00 23.09 446 LEU r O 1
ATOM 8158 N N . ASP B 1 447 ? 232.326 234.065 207.472 1.00 24.83 447 ASP r N 1
ATOM 8159 C CA . ASP B 1 447 ? 233.437 234.706 206.777 1.00 24.83 447 ASP r CA 1
ATOM 8160 C C . ASP B 1 447 ? 233.662 234.148 205.377 1.00 24.83 447 ASP r C 1
ATOM 8161 O O . ASP B 1 447 ? 234.341 234.797 204.574 1.00 24.83 447 ASP r O 1
ATOM 8166 N N . HIS B 1 448 ? 233.119 232.974 205.062 1.00 24.43 448 HIS r N 1
ATOM 8167 C CA . HIS B 1 448 ? 233.386 232.296 203.792 1.00 24.43 448 HIS r CA 1
ATOM 8168 C C . HIS B 1 448 ? 232.080 231.879 203.131 1.00 24.43 448 HIS r C 1
ATOM 8169 O O . HIS B 1 448 ? 231.715 230.696 203.140 1.00 24.43 448 HIS r O 1
ATOM 8176 N N . PRO B 1 449 ? 231.350 232.824 202.545 1.00 22.05 449 PRO r N 1
ATOM 8177 C CA . PRO B 1 449 ? 230.149 232.464 201.789 1.00 22.05 449 PRO r CA 1
ATOM 8178 C C . PRO B 1 449 ? 230.501 231.811 200.462 1.00 22.05 449 PRO r C 1
ATOM 8179 O O . PRO B 1 449 ? 231.579 232.016 199.900 1.00 22.05 449 PRO r O 1
ATOM 8183 N N . PHE B 1 450 ? 229.564 231.009 199.961 1.00 22.03 450 PHE r N 1
ATOM 8184 C CA . PHE B 1 450 ? 229.691 230.355 198.665 1.00 22.03 450 PHE r CA 1
ATOM 8185 C C . PHE B 1 450 ? 228.398 230.539 197.888 1.00 22.03 450 PHE r C 1
ATOM 8186 O O . PHE B 1 450 ? 227.310 230.336 198.436 1.00 22.03 450 PHE r O 1
ATOM 8194 N N . VAL B 1 451 ? 228.517 230.906 196.618 1.00 22.94 451 VAL r N 1
ATOM 8195 C CA . VAL B 1 451 ? 227.360 231.141 195.762 1.00 22.94 451 VAL r CA 1
ATOM 8196 C C . VAL B 1 451 ? 227.026 229.859 195.016 1.00 22.94 451 VAL r C 1
ATOM 8197 O O . VAL B 1 451 ? 227.896 229.259 194.377 1.00 22.94 451 VAL r O 1
ATOM 8201 N N . ILE B 1 452 ? 225.764 229.445 195.087 1.00 22.41 452 ILE r N 1
ATOM 8202 C CA . ILE B 1 452 ? 225.316 228.241 194.394 1.00 22.41 452 ILE r CA 1
ATOM 8203 C C . ILE B 1 452 ? 224.687 228.577 193.050 1.00 22.41 452 ILE r C 1
ATOM 8204 O O . ILE B 1 452 ? 225.024 227.977 192.027 1.00 22.41 452 ILE r O 1
ATOM 8209 N N . GLY B 1 453 ? 223.768 229.533 193.025 1.00 25.83 453 GLY r N 1
ATOM 8210 C CA . GLY B 1 453 ? 223.156 229.943 191.776 1.00 25.83 453 GLY r CA 1
ATOM 8211 C C . GLY B 1 453 ? 222.083 230.977 192.016 1.00 25.83 453 GLY r C 1
ATOM 8212 O O . GLY B 1 453 ? 221.624 231.192 193.143 1.00 25.83 453 GLY r O 1
ATOM 8213 N N . GLY B 1 454 ? 221.671 231.611 190.921 1.00 26.36 454 GLY r N 1
ATOM 8214 C CA . GLY B 1 454 ? 220.655 232.640 191.008 1.00 26.36 454 GLY r CA 1
ATOM 8215 C C . GLY B 1 454 ? 219.284 232.070 191.317 1.00 26.36 454 GLY r C 1
ATOM 8216 O O . GLY B 1 454 ? 218.970 230.924 191.001 1.00 26.36 454 GLY r O 1
ATOM 8217 N N . LEU B 1 455 ? 218.455 232.897 191.943 1.00 27.67 455 LEU r N 1
ATOM 8218 C CA . LEU B 1 455 ? 217.109 232.519 192.337 1.00 27.67 455 LEU r CA 1
ATOM 8219 C C . LEU B 1 455 ? 216.093 233.190 191.415 1.00 27.67 455 LEU r C 1
ATOM 8220 O O . LEU B 1 455 ? 216.448 233.886 190.460 1.00 27.67 455 LEU r O 1
ATOM 8225 N N . TYR B 1 456 ? 214.810 232.979 191.699 1.00 35.21 456 TYR r N 1
ATOM 8226 C CA . TYR B 1 456 ? 213.733 233.599 190.948 1.00 35.21 456 TYR r CA 1
ATOM 8227 C C . TYR B 1 456 ? 212.723 234.186 191.923 1.00 35.21 456 TYR r C 1
ATOM 8228 O O . TYR B 1 456 ? 212.424 233.592 192.962 1.00 35.21 456 TYR r O 1
ATOM 8237 N N . ASN B 1 457 ? 212.200 235.358 191.584 1.00 38.80 457 ASN r N 1
ATOM 8238 C CA . ASN B 1 457 ? 211.313 236.077 192.490 1.00 38.80 457 ASN r CA 1
ATOM 8239 C C . ASN B 1 457 ? 210.337 236.905 191.658 1.00 38.80 457 ASN r C 1
ATOM 8240 O O . ASN B 1 457 ? 210.204 236.698 190.448 1.00 38.80 457 ASN r O 1
ATOM 8245 N N . GLY B 1 458 ? 209.649 237.839 192.311 1.00 42.55 458 GLY r N 1
ATOM 8246 C CA . GLY B 1 458 ? 208.703 238.708 191.637 1.00 42.55 458 GLY r CA 1
ATOM 8247 C C . GLY B 1 458 ? 209.350 239.628 190.626 1.00 42.55 458 GLY r C 1
ATOM 8248 O O . GLY B 1 458 ? 210.309 240.336 190.945 1.00 42.55 458 GLY r O 1
ATOM 8249 N N . ARG B 1 459 ? 208.813 239.637 189.406 1.00 51.30 459 ARG r N 1
ATOM 8250 C CA . ARG B 1 459 ? 209.374 240.396 188.291 1.00 51.30 459 ARG r CA 1
ATOM 8251 C C . ARG B 1 459 ? 210.864 240.080 188.138 1.00 51.30 459 ARG r C 1
ATOM 8252 O O . ARG B 1 459 ? 211.734 240.950 188.238 1.00 51.30 459 ARG r O 1
ATOM 8260 N N . ASP B 1 460 ? 211.157 238.796 187.934 1.00 48.50 460 ASP r N 1
ATOM 8261 C CA . ASP B 1 460 ? 212.530 238.333 187.832 1.00 48.50 460 ASP r CA 1
ATOM 8262 C C . ASP B 1 460 ? 212.711 237.264 186.760 1.00 48.50 460 ASP r C 1
ATOM 8263 O O . ASP B 1 460 ? 213.829 236.767 186.585 1.00 48.50 460 ASP r O 1
ATOM 8268 N N . VAL B 1 461 ? 211.665 236.921 186.014 1.00 50.70 461 VAL r N 1
ATOM 8269 C CA . VAL B 1 461 ? 211.769 235.882 184.990 1.00 50.70 461 VAL r CA 1
ATOM 8270 C C . VAL B 1 461 ? 211.220 236.377 183.650 1.00 50.70 461 VAL r C 1
ATOM 8271 O O . VAL B 1 461 ? 210.206 235.865 183.153 1.00 50.70 461 VAL r O 1
ATOM 8275 N N . PRO B 1 462 ? 211.873 237.371 182.997 1.00 62.81 462 PRO r N 1
ATOM 8276 C CA . PRO B 1 462 ? 211.457 237.806 181.658 1.00 62.81 462 PRO r CA 1
ATOM 8277 C C . PRO B 1 462 ? 212.053 236.961 180.533 1.00 62.81 462 PRO r C 1
ATOM 8278 O O . PRO B 1 462 ? 212.524 237.484 179.523 1.00 62.81 462 PRO r O 1
ATOM 8282 N N . THR B 1 463 ? 212.035 235.637 180.713 1.00 58.62 463 THR r N 1
ATOM 8283 C CA . THR B 1 463 ? 212.511 234.757 179.652 1.00 58.62 463 THR r CA 1
ATOM 8284 C C . THR B 1 463 ? 211.586 234.815 178.441 1.00 58.62 463 THR r C 1
ATOM 8285 O O . THR B 1 463 ? 212.053 234.791 177.296 1.00 58.62 463 THR r O 1
ATOM 8289 N N . LYS B 1 464 ? 210.277 234.910 178.677 1.00 57.24 464 LYS r N 1
ATOM 8290 C CA . LYS B 1 464 ? 209.278 235.116 177.631 1.00 57.24 464 LYS r CA 1
ATOM 8291 C C . LYS B 1 464 ? 209.397 234.055 176.538 1.00 57.24 464 LYS r C 1
ATOM 8292 O O . LYS B 1 464 ? 209.511 234.354 175.347 1.00 57.24 464 LYS r O 1
ATOM 8298 N N . SER B 1 465 ? 209.384 232.793 176.958 1.00 54.14 465 SER r N 1
ATOM 8299 C CA . SER B 1 465 ? 209.505 231.683 176.030 1.00 54.14 465 SER r CA 1
ATOM 8300 C C . SER B 1 465 ? 208.210 231.519 175.235 1.00 54.14 465 SER r C 1
ATOM 8301 O O . SER B 1 465 ? 207.165 232.078 175.573 1.00 54.14 465 SER r O 1
ATOM 8304 N N . ASP B 1 466 ? 208.283 230.736 174.161 1.00 51.75 466 ASP r N 1
ATOM 8305 C CA . ASP B 1 466 ? 207.151 230.576 173.257 1.00 51.75 466 ASP r CA 1
ATOM 8306 C C . ASP B 1 466 ? 206.147 229.571 173.808 1.00 51.75 466 ASP r C 1
ATOM 8307 O O . ASP B 1 466 ? 204.954 229.870 173.906 1.00 51.75 466 ASP r O 1
ATOM 8312 N N . VAL B 1 467 ? 206.620 228.383 174.174 1.00 49.45 467 VAL r N 1
ATOM 8313 C CA . VAL B 1 467 ? 205.738 227.316 174.639 1.00 49.45 467 VAL r CA 1
ATOM 8314 C C . VAL B 1 467 ? 205.699 227.319 176.165 1.00 49.45 467 VAL r C 1
ATOM 8315 O O . VAL B 1 467 ? 206.694 227.683 176.808 1.00 49.45 467 VAL r O 1
ATOM 8319 N N . PRO B 1 468 ? 204.584 226.934 176.779 1.00 48.28 468 PRO r N 1
ATOM 8320 C CA . PRO B 1 468 ? 204.498 226.956 178.241 1.00 48.28 468 PRO r CA 1
ATOM 8321 C C . PRO B 1 468 ? 205.388 225.900 178.877 1.00 48.28 468 PRO r C 1
ATOM 8322 O O . PRO B 1 468 ? 205.783 224.915 178.251 1.00 48.28 468 PRO r O 1
ATOM 8326 N N . LEU B 1 469 ? 205.704 226.129 180.153 1.00 50.59 469 LEU r N 1
ATOM 8327 C CA . LEU B 1 469 ? 206.602 225.249 180.893 1.00 50.59 469 LEU r CA 1
ATOM 8328 C C . LEU B 1 469 ? 205.982 223.898 181.223 1.00 50.59 469 LEU r C 1
ATOM 8329 O O . LEU B 1 469 ? 206.713 222.985 181.621 1.00 50.59 469 LEU r O 1
ATOM 8334 N N . HIS B 1 470 ? 204.668 223.743 181.068 1.00 56.32 470 HIS r N 1
ATOM 8335 C CA . HIS B 1 470 ? 204.004 222.488 181.399 1.00 56.32 470 HIS r CA 1
ATOM 8336 C C . HIS B 1 470 ? 202.645 222.451 180.718 1.00 56.32 470 HIS r C 1
ATOM 8337 O O . HIS B 1 470 ? 201.890 223.426 180.787 1.00 56.32 470 HIS r O 1
ATOM 8344 N N . ASP B 1 471 ? 202.343 221.335 180.061 1.00 54.29 471 ASP r N 1
ATOM 8345 C CA . ASP B 1 471 ? 201.083 221.189 179.345 1.00 54.29 471 ASP r CA 1
ATOM 8346 C C . ASP B 1 471 ? 200.656 219.731 179.359 1.00 54.29 471 ASP r C 1
ATOM 8347 O O . ASP B 1 471 ? 201.487 218.824 179.465 1.00 54.29 471 ASP r O 1
ATOM 8352 N N . GLY B 1 472 ? 199.352 219.515 179.237 1.00 52.77 472 GLY r N 1
ATOM 8353 C CA . GLY B 1 472 ? 198.767 218.191 179.230 1.00 52.77 472 GLY r CA 1
ATOM 8354 C C . GLY B 1 472 ? 197.961 217.924 180.486 1.00 52.77 472 GLY r C 1
ATOM 8355 O O . GLY B 1 472 ? 197.833 218.766 181.374 1.00 52.77 472 GLY r O 1
ATOM 8356 N N . LEU B 1 473 ? 197.405 216.713 180.543 1.00 50.01 473 LEU r N 1
ATOM 8357 C CA . LEU B 1 473 ? 196.675 216.264 181.724 1.00 50.01 473 LEU r CA 1
ATOM 8358 C C . LEU B 1 473 ? 197.621 215.621 182.733 1.00 50.01 473 LEU r C 1
ATOM 8359 O O . LEU B 1 473 ? 197.689 216.050 183.891 1.00 50.01 473 LEU r O 1
ATOM 8364 N N . LYS B 1 474 ? 198.351 214.588 182.311 1.00 50.10 474 LYS r N 1
ATOM 8365 C CA . LYS B 1 474 ? 199.453 214.089 183.126 1.00 50.10 474 LYS r CA 1
ATOM 8366 C C . LYS B 1 474 ? 200.525 215.160 183.280 1.00 50.10 474 LYS r C 1
ATOM 8367 O O . LYS B 1 474 ? 201.175 215.257 184.327 1.00 50.10 474 LYS r O 1
ATOM 8373 N N . LYS B 1 475 ? 200.716 215.967 182.235 1.00 53.22 475 LYS r N 1
ATOM 8374 C CA . LYS B 1 475 ? 201.502 217.203 182.245 1.00 53.22 475 LYS r CA 1
ATOM 8375 C C . LYS B 1 475 ? 202.863 217.031 182.925 1.00 53.22 475 LYS r C 1
ATOM 8376 O O . LYS B 1 475 ? 203.176 217.640 183.951 1.00 53.22 475 LYS r O 1
ATOM 8382 N N . LYS B 1 476 ? 203.687 216.189 182.310 1.00 51.46 476 LYS r N 1
ATOM 8383 C CA . LYS B 1 476 ? 205.093 216.122 182.664 1.00 51.46 476 LYS r CA 1
ATOM 8384 C C . LYS B 1 476 ? 205.804 217.385 182.181 1.00 51.46 476 LYS r C 1
ATOM 8385 O O . LYS B 1 476 ? 205.201 218.290 181.598 1.00 51.46 476 LYS r O 1
ATOM 8391 N N . ALA B 1 477 ? 207.108 217.454 182.431 1.00 47.94 477 ALA r N 1
ATOM 8392 C CA . ALA B 1 477 ? 207.900 218.558 181.908 1.00 47.94 477 ALA r CA 1
ATOM 8393 C C . ALA B 1 477 ? 207.920 218.505 180.386 1.00 47.94 477 ALA r C 1
ATOM 8394 O O . ALA B 1 477 ? 208.094 217.441 179.786 1.00 47.94 477 ALA r O 1
ATOM 8396 N N . VAL B 1 478 ? 207.743 219.666 179.757 1.00 44.91 478 VAL r N 1
ATOM 8397 C CA . VAL B 1 478 ? 207.576 219.724 178.309 1.00 44.91 478 VAL r CA 1
ATOM 8398 C C . VAL B 1 478 ? 208.749 220.452 177.665 1.00 44.91 478 VAL r C 1
ATOM 8399 O O . VAL B 1 478 ? 209.136 220.142 176.532 1.00 44.91 478 VAL r O 1
ATOM 8403 N N . ARG B 1 479 ? 209.339 221.404 178.383 1.00 43.52 479 ARG r N 1
ATOM 8404 C CA . ARG B 1 479 ? 210.431 222.205 177.852 1.00 43.52 479 ARG r CA 1
ATOM 8405 C C . ARG B 1 479 ? 211.549 222.303 178.877 1.00 43.52 479 ARG r C 1
ATOM 8406 O O . ARG B 1 479 ? 211.297 222.484 180.070 1.00 43.52 479 ARG r O 1
ATOM 8414 N N . HIS B 1 480 ? 212.788 222.185 178.399 1.00 39.12 480 HIS r N 1
ATOM 8415 C CA . HIS B 1 480 ? 213.988 222.323 179.224 1.00 39.12 480 HIS r CA 1
ATOM 8416 C C . HIS B 1 480 ? 214.848 223.407 178.583 1.00 39.12 480 HIS r C 1
ATOM 8417 O O . HIS B 1 480 ? 215.663 223.127 177.702 1.00 39.12 480 HIS r O 1
ATOM 8424 N N . THR B 1 481 ? 214.664 224.645 179.033 1.00 39.37 481 THR r N 1
ATOM 8425 C CA . THR B 1 481 ? 215.303 225.799 178.417 1.00 39.37 481 THR r CA 1
ATOM 8426 C C . THR B 1 481 ? 216.663 226.077 179.041 1.00 39.37 481 THR r C 1
ATOM 8427 O O . THR B 1 481 ? 216.816 226.049 180.265 1.00 39.37 481 THR r O 1
ATOM 8431 N N . LEU B 1 482 ? 217.651 226.329 178.187 1.00 36.94 482 LEU r N 1
ATOM 8432 C CA . LEU B 1 482 ? 218.916 226.932 178.579 1.00 36.94 482 LEU r CA 1
ATOM 8433 C C . LEU B 1 482 ? 219.094 228.215 177.782 1.00 36.94 482 LEU r C 1
ATOM 8434 O O . LEU B 1 482 ? 219.100 228.187 176.548 1.00 36.94 482 LEU r O 1
ATOM 8439 N N . SER B 1 483 ? 219.241 229.336 178.481 1.00 42.54 483 SER r N 1
ATOM 8440 C CA . SER B 1 483 ? 219.187 230.627 177.810 1.00 42.54 483 SER r CA 1
ATOM 8441 C C . SER B 1 483 ? 220.182 231.585 178.446 1.00 42.54 483 SER r C 1
ATOM 8442 O O . SER B 1 483 ? 220.821 231.280 179.456 1.00 42.54 483 SER r O 1
ATOM 8445 N N . ASP B 1 484 ? 220.300 232.756 177.826 1.00 46.15 484 ASP r N 1
ATOM 8446 C CA . ASP B 1 484 ? 221.124 233.848 178.313 1.00 46.15 484 ASP r CA 1
ATOM 8447 C C . ASP B 1 484 ? 220.210 234.980 178.762 1.00 46.15 484 ASP r C 1
ATOM 8448 O O . ASP B 1 484 ? 219.064 235.090 178.314 1.00 46.15 484 ASP r O 1
ATOM 8453 N N . ARG B 1 485 ? 220.744 235.833 179.647 1.00 44.88 485 ARG r N 1
ATOM 8454 C CA . ARG B 1 485 ? 219.964 236.903 180.265 1.00 44.88 485 ARG r CA 1
ATOM 8455 C C . ARG B 1 485 ? 219.136 237.700 179.264 1.00 44.88 485 ARG r C 1
ATOM 8456 O O . ARG B 1 485 ? 218.117 238.291 179.639 1.00 44.88 485 ARG r O 1
ATOM 8464 N N . GLN B 1 486 ? 219.545 237.735 177.997 1.00 48.54 486 GLN r N 1
ATOM 8465 C CA . GLN B 1 486 ? 218.831 238.562 177.038 1.00 48.54 486 GLN r CA 1
ATOM 8466 C C . GLN B 1 486 ? 217.967 237.749 176.080 1.00 48.54 486 GLN r C 1
ATOM 8467 O O . GLN B 1 486 ? 216.960 238.265 175.580 1.00 48.54 486 GLN r O 1
ATOM 8473 N N . GLY B 1 487 ? 218.287 236.476 175.853 1.00 46.41 487 GLY r N 1
ATOM 8474 C CA . GLY B 1 487 ? 217.440 235.683 174.980 1.00 46.41 487 GLY r CA 1
ATOM 8475 C C . GLY B 1 487 ? 218.108 234.645 174.099 1.00 46.41 487 GLY r C 1
ATOM 8476 O O . GLY B 1 487 ? 217.442 233.700 173.669 1.00 46.41 487 GLY r O 1
ATOM 8477 N N . ASN B 1 488 ? 219.398 234.806 173.798 1.00 43.74 488 ASN r N 1
ATOM 8478 C CA . ASN B 1 488 ? 220.122 233.780 173.054 1.00 43.74 488 ASN r CA 1
ATOM 8479 C C . ASN B 1 488 ? 220.027 232.460 173.806 1.00 43.74 488 ASN r C 1
ATOM 8480 O O . ASN B 1 488 ? 220.500 232.359 174.942 1.00 43.74 488 ASN r O 1
ATOM 8485 N N . ARG B 1 489 ? 219.408 231.448 173.200 1.00 38.34 489 ARG r N 1
ATOM 8486 C CA . ARG B 1 489 ? 218.963 230.292 173.963 1.00 38.34 489 ARG r CA 1
ATOM 8487 C C . ARG B 1 489 ? 219.072 229.009 173.155 1.00 38.34 489 ARG r C 1
ATOM 8488 O O . ARG B 1 489 ? 219.087 229.009 171.920 1.00 38.34 489 ARG r O 1
ATOM 8496 N N . VAL B 1 490 ? 219.148 227.902 173.895 1.00 35.69 490 VAL r N 1
ATOM 8497 C CA . VAL B 1 490 ? 219.022 226.553 173.361 1.00 35.69 490 VAL r CA 1
ATOM 8498 C C . VAL B 1 490 ? 217.895 225.868 174.121 1.00 35.69 490 VAL r C 1
ATOM 8499 O O . VAL B 1 490 ? 217.924 225.803 175.356 1.00 35.69 490 VAL r O 1
ATOM 8503 N N . ASP B 1 491 ? 216.905 225.361 173.392 1.00 36.16 491 ASP r N 1
ATOM 8504 C CA . ASP B 1 491 ? 215.724 224.741 173.976 1.00 36.16 491 ASP r CA 1
ATOM 8505 C C . ASP B 1 491 ? 215.696 223.265 173.618 1.00 36.16 491 ASP r C 1
ATOM 8506 O O . ASP B 1 491 ? 215.954 222.898 172.467 1.00 36.16 491 ASP r O 1
ATOM 8511 N N . LEU B 1 492 ? 215.374 222.427 174.599 1.00 37.08 492 LEU r N 1
ATOM 8512 C CA . LEU B 1 492 ? 215.244 220.984 174.418 1.00 37.08 492 LEU r CA 1
ATOM 8513 C C . LEU B 1 492 ? 213.810 220.637 174.803 1.00 37.08 492 LEU r C 1
ATOM 8514 O O . LEU B 1 492 ? 213.535 220.292 175.953 1.00 37.08 492 LEU r O 1
ATOM 8519 N N . LEU B 1 493 ? 212.896 220.729 173.842 1.00 39.63 493 LEU r N 1
ATOM 8520 C CA . LEU B 1 493 ? 211.470 220.690 174.131 1.00 39.63 493 LEU r CA 1
ATOM 8521 C C . LEU B 1 493 ? 210.849 219.401 173.613 1.00 39.63 493 LEU r C 1
ATOM 8522 O O . LEU B 1 493 ? 211.277 218.861 172.590 1.00 39.63 493 LEU r O 1
ATOM 8527 N N . SER B 1 494 ? 209.853 218.897 174.339 1.00 43.95 494 SER r N 1
ATOM 8528 C CA . SER B 1 494 ? 209.217 217.624 174.007 1.00 43.95 494 SER r CA 1
ATOM 8529 C C . SER B 1 494 ? 207.762 217.674 174.441 1.00 43.95 494 SER r C 1
ATOM 8530 O O . SER B 1 494 ? 207.479 217.769 175.638 1.00 43.95 494 SER r O 1
ATOM 8533 N N . GLN B 1 495 ? 206.847 217.588 173.477 1.00 47.96 495 GLN r N 1
ATOM 8534 C CA . GLN B 1 495 ? 205.424 217.748 173.732 1.00 47.96 495 GLN r CA 1
ATOM 8535 C C . GLN B 1 495 ? 204.640 216.626 173.064 1.00 47.96 495 GLN r C 1
ATOM 8536 O O . GLN B 1 495 ? 205.114 215.972 172.131 1.00 47.96 495 GLN r O 1
ATOM 8542 N N . ARG B 1 496 ? 203.423 216.409 173.565 1.00 52.07 496 ARG r N 1
ATOM 8543 C CA . ARG B 1 496 ? 202.487 215.462 172.979 1.00 52.07 496 ARG r CA 1
ATOM 8544 C C . ARG B 1 496 ? 201.107 216.042 172.714 1.00 52.07 496 ARG r C 1
ATOM 8545 O O . ARG B 1 496 ? 200.314 215.402 172.012 1.00 52.07 496 ARG r O 1
ATOM 8553 N N . THR B 1 497 ? 200.790 217.221 173.246 1.00 53.51 497 THR r N 1
ATOM 8554 C CA . THR B 1 497 ? 199.488 217.848 173.065 1.00 53.51 497 THR r CA 1
ATOM 8555 C C . THR B 1 497 ? 199.679 219.258 172.520 1.00 53.51 497 THR r C 1
ATOM 8556 O O . THR B 1 497 ? 200.799 219.693 172.236 1.00 53.51 497 THR r O 1
ATOM 8560 N N . GLY B 1 498 ? 198.567 219.976 172.386 1.00 53.62 498 GLY r N 1
ATOM 8561 C CA . GLY B 1 498 ? 198.622 221.355 171.922 1.00 53.62 498 GLY r CA 1
ATOM 8562 C C . GLY B 1 498 ? 199.198 221.457 170.526 1.00 53.62 498 GLY r C 1
ATOM 8563 O O . GLY B 1 498 ? 198.814 220.720 169.611 1.00 53.62 498 GLY r O 1
ATOM 8564 N N . GLY B 1 499 ? 200.138 222.385 170.353 1.00 51.76 499 GLY r N 1
ATOM 8565 C CA . GLY B 1 499 ? 200.787 222.580 169.069 1.00 51.76 499 GLY r CA 1
ATOM 8566 C C . GLY B 1 499 ? 201.645 221.421 168.612 1.00 51.76 499 GLY r C 1
ATOM 8567 O O . GLY B 1 499 ? 202.005 221.370 167.434 1.00 51.76 499 GLY r O 1
ATOM 8568 N N . ARG B 1 500 ? 201.976 220.496 169.517 1.00 51.43 500 ARG r N 1
ATOM 8569 C CA . ARG B 1 500 ? 202.761 219.303 169.201 1.00 51.43 500 ARG r CA 1
ATOM 8570 C C . ARG B 1 500 ? 204.117 219.686 168.601 1.00 51.43 500 ARG r C 1
ATOM 8571 O O . ARG B 1 500 ? 204.412 219.443 167.430 1.00 51.43 500 ARG r O 1
ATOM 8579 N N . LYS B 1 501 ? 204.926 220.322 169.442 1.00 44.14 501 LYS r N 1
ATOM 8580 C CA . LYS B 1 501 ? 206.295 220.686 169.103 1.00 44.14 501 LYS r CA 1
ATOM 8581 C C . LYS B 1 501 ? 207.252 219.756 169.834 1.00 44.14 501 LYS r C 1
ATOM 8582 O O . LYS B 1 501 ? 207.139 219.576 171.052 1.00 44.14 501 LYS r O 1
ATOM 8588 N N . GLN B 1 502 ? 208.190 219.167 169.096 1.00 44.62 502 GLN r N 1
ATOM 8589 C CA . GLN B 1 502 ? 209.190 218.282 169.677 1.00 44.62 502 GLN r CA 1
ATOM 8590 C C . GLN B 1 502 ? 210.550 218.591 169.069 1.00 44.62 502 GLN r C 1
ATOM 8591 O O . GLN B 1 502 ? 210.653 219.127 167.965 1.00 44.62 502 GLN r O 1
ATOM 8597 N N . GLY B 1 503 ? 211.598 218.244 169.813 1.00 39.70 503 GLY r N 1
ATOM 8598 C CA . GLY B 1 503 ? 212.948 218.358 169.307 1.00 39.70 503 GLY r CA 1
ATOM 8599 C C . GLY B 1 503 ? 213.821 219.385 169.997 1.00 39.70 503 GLY r C 1
ATOM 8600 O O . GLY B 1 503 ? 213.701 219.637 171.205 1.00 39.70 503 GLY r O 1
ATOM 8601 N N . VAL B 1 504 ? 214.724 219.974 169.218 1.00 33.95 504 VAL r N 1
ATOM 8602 C CA . VAL B 1 504 ? 215.708 220.928 169.710 1.00 33.95 504 VAL r CA 1
ATOM 8603 C C . VAL B 1 504 ? 215.540 222.232 168.941 1.00 33.95 504 VAL r C 1
ATOM 8604 O O . VAL B 1 504 ? 215.143 222.237 167.773 1.00 33.95 504 VAL r O 1
ATOM 8608 N N . ARG B 1 505 ? 215.843 223.346 169.601 1.00 34.09 505 ARG r N 1
ATOM 8609 C CA . ARG B 1 505 ? 215.691 224.666 168.993 1.00 34.09 505 ARG r CA 1
ATOM 8610 C C . ARG B 1 505 ? 216.823 225.558 169.477 1.00 34.09 505 ARG r C 1
ATOM 8611 O O . ARG B 1 505 ? 216.787 226.047 170.609 1.00 34.09 505 ARG r O 1
ATOM 8619 N N . ILE B 1 506 ? 217.826 225.763 168.633 1.00 31.73 506 ILE r N 1
ATOM 8620 C CA . ILE B 1 506 ? 218.917 226.686 168.927 1.00 31.73 506 ILE r CA 1
ATOM 8621 C C . ILE B 1 506 ? 218.499 228.030 168.343 1.00 31.73 506 ILE r C 1
ATOM 8622 O O . ILE B 1 506 ? 218.596 228.250 167.134 1.00 31.73 506 ILE r O 1
ATOM 8627 N N . ALA B 1 507 ? 218.008 228.925 169.191 1.00 34.86 507 ALA r N 1
ATOM 8628 C CA . ALA B 1 507 ? 217.402 230.153 168.718 1.00 34.86 507 ALA r CA 1
ATOM 8629 C C . ALA B 1 507 ? 218.363 231.324 168.899 1.00 34.86 507 ALA r C 1
ATOM 8630 O O . ALA B 1 507 ? 219.522 231.158 169.292 1.00 34.86 507 ALA r O 1
ATOM 8632 N N . SER B 1 508 ? 217.874 232.527 168.606 1.00 38.87 508 SER r N 1
ATOM 8633 C CA . SER B 1 508 ? 218.637 233.747 168.828 1.00 38.87 508 SER r CA 1
ATOM 8634 C C . SER B 1 508 ? 217.827 234.696 169.698 1.00 38.87 508 SER r C 1
ATOM 8635 O O . SER B 1 508 ? 216.706 234.370 170.101 1.00 38.87 508 SER r O 1
ATOM 8638 N N . GLY B 1 509 ? 218.386 235.870 169.999 1.00 44.12 509 GLY r N 1
ATOM 8639 C CA . GLY B 1 509 ? 217.696 236.796 170.885 1.00 44.12 509 GLY r CA 1
ATOM 8640 C C . GLY B 1 509 ? 216.380 237.287 170.315 1.00 44.12 509 GLY r C 1
ATOM 8641 O O . GLY B 1 509 ? 215.371 237.363 171.022 1.00 44.12 509 GLY r O 1
ATOM 8642 N N . ASN B 1 510 ? 216.369 237.629 169.028 1.00 42.36 510 ASN r N 1
ATOM 8643 C CA . ASN B 1 510 ? 215.188 238.165 168.369 1.00 42.36 510 ASN r CA 1
ATOM 8644 C C . ASN B 1 510 ? 214.481 237.146 167.484 1.00 42.36 510 ASN r C 1
ATOM 8645 O O . ASN B 1 510 ? 213.623 237.528 166.682 1.00 42.36 510 ASN r O 1
ATOM 8650 N N . ASP B 1 511 ? 214.833 235.866 167.601 1.00 41.06 511 ASP r N 1
ATOM 8651 C CA . ASP B 1 511 ? 214.221 234.757 166.874 1.00 41.06 511 ASP r CA 1
ATOM 8652 C C . ASP B 1 511 ? 214.394 234.857 165.362 1.00 41.06 511 ASP r C 1
ATOM 8653 O O . ASP B 1 511 ? 213.803 234.062 164.623 1.00 41.06 511 ASP r O 1
ATOM 8658 N N . LYS B 1 512 ? 215.185 235.819 164.875 1.00 38.94 512 LYS r N 1
ATOM 8659 C CA . LYS B 1 512 ? 215.474 235.872 163.446 1.00 38.94 512 LYS r CA 1
ATOM 8660 C C . LYS B 1 512 ? 216.274 234.657 163.003 1.00 38.94 512 LYS r C 1
ATOM 8661 O O . LYS B 1 512 ? 216.011 234.083 161.940 1.00 38.94 512 LYS r O 1
ATOM 8667 N N . LEU B 1 513 ? 217.248 234.246 163.808 1.00 38.45 513 LEU r N 1
ATOM 8668 C CA . LEU B 1 513 ? 218.108 233.113 163.510 1.00 38.45 513 LEU r CA 1
ATOM 8669 C C . LEU B 1 513 ? 217.651 231.922 164.337 1.00 38.45 513 LEU r C 1
ATOM 8670 O O . LEU B 1 513 ? 217.430 232.053 165.544 1.00 38.45 513 LEU r O 1
ATOM 8675 N N . THR B 1 514 ? 217.506 230.764 163.696 1.00 35.13 514 THR r N 1
ATOM 8676 C CA . THR B 1 514 ? 216.982 229.595 164.382 1.00 35.13 514 THR r CA 1
ATOM 8677 C C . THR B 1 514 ? 217.457 228.328 163.684 1.00 35.13 514 THR r C 1
ATOM 8678 O O . THR B 1 514 ? 217.462 228.250 162.453 1.00 35.13 514 THR r O 1
ATOM 8682 N N . ILE B 1 515 ? 217.869 227.349 164.482 1.00 31.20 515 ILE r N 1
ATOM 8683 C CA . ILE B 1 515 ? 218.142 225.998 164.014 1.00 31.20 515 ILE r CA 1
ATOM 8684 C C . ILE B 1 515 ? 217.139 225.084 164.703 1.00 31.20 515 ILE r C 1
ATOM 8685 O O . ILE B 1 515 ? 217.230 224.857 165.917 1.00 31.20 515 ILE r O 1
ATOM 8690 N N . ASN B 1 516 ? 216.177 224.575 163.938 1.00 35.14 516 ASN r N 1
ATOM 8691 C CA . ASN B 1 516 ? 215.143 223.688 164.450 1.00 35.14 516 ASN r CA 1
ATOM 8692 C C . ASN B 1 516 ? 215.474 222.251 164.072 1.00 35.14 516 ASN r C 1
ATOM 8693 O O . ASN B 1 516 ? 215.587 221.930 162.886 1.00 35.14 516 ASN r O 1
ATOM 8698 N N . LEU B 1 517 ? 215.633 221.399 165.078 1.00 36.79 517 LEU r N 1
ATOM 8699 C CA . LEU B 1 517 ? 215.693 219.954 164.896 1.00 36.79 517 LEU r CA 1
ATOM 8700 C C . LEU B 1 517 ? 214.311 219.458 165.307 1.00 36.79 517 LEU r C 1
ATOM 8701 O O . LEU B 1 517 ? 214.070 219.163 166.478 1.00 36.79 517 LEU r O 1
ATOM 8706 N N . ASP B 1 518 ? 213.386 219.416 164.350 1.00 42.37 518 ASP r N 1
ATOM 8707 C CA . ASP B 1 518 ? 211.986 219.129 164.634 1.00 42.37 518 ASP r CA 1
ATOM 8708 C C . ASP B 1 518 ? 211.702 217.654 164.398 1.00 42.37 518 ASP r C 1
ATOM 8709 O O . ASP B 1 518 ? 211.919 217.143 163.292 1.00 42.37 518 ASP r O 1
ATOM 8714 N N . ARG B 1 519 ? 211.206 216.980 165.437 1.00 45.92 519 ARG r N 1
ATOM 8715 C CA . ARG B 1 519 ? 210.979 215.542 165.403 1.00 45.92 519 ARG r CA 1
ATOM 8716 C C . ARG B 1 519 ? 209.542 215.158 165.082 1.00 45.92 519 ARG r C 1
ATOM 8717 O O . ARG B 1 519 ? 209.305 214.023 164.649 1.00 45.92 519 ARG r O 1
ATOM 8725 N N . THR B 1 520 ? 208.591 216.002 165.269 1.00 47.59 520 THR r N 1
ATOM 8726 C CA . THR B 1 520 ? 207.182 215.688 164.917 1.00 47.59 520 THR r CA 1
ATOM 8727 C C . THR B 1 520 ? 207.080 215.526 163.397 1.00 47.59 520 THR r C 1
ATOM 8728 O O . THR B 1 520 ? 206.102 214.905 162.936 1.00 47.59 520 THR r O 1
ATOM 8732 N N . LYS B 1 521 ? 208.060 216.054 162.652 1.00 46.87 521 LYS r N 1
ATOM 8733 C CA . LYS B 1 521 ? 207.992 216.007 161.166 1.00 46.87 521 LYS r CA 1
ATOM 8734 C C . LYS B 1 521 ? 209.375 215.711 160.567 1.00 46.87 521 LYS r C 1
ATOM 8735 O O . LYS B 1 521 ? 209.601 216.123 159.413 1.00 46.87 521 LYS r O 1
ATOM 8741 N N . THR B 1 522 ? 210.248 215.023 161.310 1.00 45.00 522 THR r N 1
ATOM 8742 C CA . THR B 1 522 ? 211.604 214.666 160.802 1.00 45.00 522 THR r CA 1
ATOM 8743 C C . THR B 1 522 ? 212.111 215.769 159.867 1.00 45.00 522 THR r C 1
ATOM 8744 O O . THR B 1 522 ? 212.169 215.525 158.646 1.00 45.00 522 THR r O 1
ATOM 8748 N N . GLU B 1 523 ? 212.486 216.924 160.421 1.00 41.82 523 GLU r N 1
ATOM 8749 C CA . GLU B 1 523 ? 212.932 218.049 159.615 1.00 41.82 523 GLU r CA 1
ATOM 8750 C C . GLU B 1 523 ? 214.037 218.807 160.336 1.00 41.82 523 GLU r C 1
ATOM 8751 O O . GLU B 1 523 ? 214.097 218.833 161.570 1.00 41.82 523 GLU r O 1
ATOM 8757 N N . ILE B 1 524 ? 214.917 219.408 159.541 1.00 34.82 524 ILE r N 1
ATOM 8758 C CA . ILE B 1 524 ? 215.927 220.341 160.017 1.00 34.82 524 ILE r CA 1
ATOM 8759 C C . ILE B 1 524 ? 215.666 221.671 159.328 1.00 34.82 524 ILE r C 1
ATOM 8760 O O . ILE B 1 524 ? 215.736 221.761 158.096 1.00 34.82 524 ILE r O 1
ATOM 8765 N N . THR B 1 525 ? 215.367 222.695 160.112 1.00 35.43 525 THR r N 1
ATOM 8766 C CA . THR B 1 525 ? 215.018 224.015 159.591 1.00 35.43 525 THR r CA 1
ATOM 8767 C C . THR B 1 525 ? 216.099 225.000 160.022 1.00 35.43 525 THR r C 1
ATOM 8768 O O . THR B 1 525 ? 216.131 225.434 161.176 1.00 35.43 525 THR r O 1
ATOM 8772 N N . VAL B 1 526 ? 216.999 225.326 159.100 1.00 33.84 526 VAL r N 1
ATOM 8773 C CA . VAL B 1 526 ? 218.014 226.362 159.348 1.00 33.84 526 VAL r CA 1
ATOM 8774 C C . VAL B 1 526 ? 217.417 227.663 158.829 1.00 33.84 526 VAL r C 1
ATOM 8775 O O . VAL B 1 526 ? 217.663 228.107 157.705 1.00 33.84 526 VAL r O 1
ATOM 8779 N N . ASP B 1 527 ? 216.607 228.297 159.674 1.00 39.33 527 ASP r N 1
ATOM 8780 C CA . ASP B 1 527 ? 215.919 229.522 159.298 1.00 39.33 527 ASP r CA 1
ATOM 8781 C C . ASP B 1 527 ? 216.732 230.729 159.742 1.00 39.33 527 ASP r C 1
ATOM 8782 O O . ASP B 1 527 ? 217.341 230.724 160.814 1.00 39.33 527 ASP r O 1
ATOM 8787 N N . SER B 1 528 ? 216.735 231.767 158.914 1.00 41.95 528 SER r N 1
ATOM 8788 C CA . SER B 1 528 ? 217.521 232.959 159.220 1.00 41.95 528 SER r CA 1
ATOM 8789 C C . SER B 1 528 ? 216.979 234.126 158.415 1.00 41.95 528 SER r C 1
ATOM 8790 O O . SER B 1 528 ? 216.904 234.045 157.185 1.00 41.95 528 SER r O 1
ATOM 8793 N N . LYS B 1 529 ? 216.608 235.205 159.102 1.00 40.44 529 LYS r N 1
ATOM 8794 C CA . LYS B 1 529 ? 216.222 236.433 158.422 1.00 40.44 529 LYS r CA 1
ATOM 8795 C C . LYS B 1 529 ? 217.468 237.236 158.083 1.00 40.44 529 LYS r C 1
ATOM 8796 O O . LYS B 1 529 ? 217.570 238.417 158.435 1.00 40.44 529 LYS r O 1
ATOM 8802 N N . GLY B 1 530 ? 218.415 236.608 157.403 1.00 40.32 530 GLY r N 1
ATOM 8803 C CA . GLY B 1 530 ? 219.654 237.270 157.073 1.00 40.32 530 GLY r CA 1
ATOM 8804 C C . GLY B 1 530 ? 220.519 236.413 156.181 1.00 40.32 530 GLY r C 1
ATOM 8805 O O . GLY B 1 530 ? 220.057 235.437 155.590 1.00 40.32 530 GLY r O 1
ATOM 8806 N N . SER B 1 531 ? 221.788 236.797 156.092 1.00 41.74 531 SER r N 1
ATOM 8807 C CA . SER B 1 531 ? 222.735 236.089 155.245 1.00 41.74 531 SER r CA 1
ATOM 8808 C C . SER B 1 531 ? 223.028 234.696 155.792 1.00 41.74 531 SER r C 1
ATOM 8809 O O . SER B 1 531 ? 222.885 234.427 156.987 1.00 41.74 531 SER r O 1
ATOM 8812 N N . VAL B 1 532 ? 223.436 233.802 154.894 1.00 35.67 532 VAL r N 1
ATOM 8813 C CA . VAL B 1 532 ? 223.839 232.447 155.242 1.00 35.67 532 VAL r CA 1
ATOM 8814 C C . VAL B 1 532 ? 225.179 232.166 154.576 1.00 35.67 532 VAL r C 1
ATOM 8815 O O . VAL B 1 532 ? 225.425 232.581 153.440 1.00 35.67 532 VAL r O 1
ATOM 8819 N N . SER B 1 533 ? 226.057 231.474 155.298 1.00 35.57 533 SER r N 1
ATOM 8820 C CA . SER B 1 533 ? 227.385 231.162 154.775 1.00 35.57 533 SER r CA 1
ATOM 8821 C C . SER B 1 533 ? 227.793 229.783 155.268 1.00 35.57 533 SER r C 1
ATOM 8822 O O . SER B 1 533 ? 228.042 229.598 156.463 1.00 35.57 533 SER r O 1
ATOM 8825 N N . ILE B 1 534 ? 227.862 228.823 154.351 1.00 34.94 534 ILE r N 1
ATOM 8826 C CA . ILE B 1 534 ? 228.364 227.483 154.628 1.00 34.94 534 ILE r CA 1
ATOM 8827 C C . ILE B 1 534 ? 229.674 227.323 153.869 1.00 34.94 534 ILE r C 1
ATOM 8828 O O . ILE B 1 534 ? 229.708 227.481 152.644 1.00 34.94 534 ILE r O 1
ATOM 8833 N N . THR B 1 535 ? 230.749 227.013 154.590 1.00 36.57 535 THR r N 1
ATOM 8834 C CA . THR B 1 535 ? 232.079 226.993 154.002 1.00 36.57 535 THR r CA 1
ATOM 8835 C C . THR B 1 535 ? 232.827 225.743 154.441 1.00 36.57 535 THR r C 1
ATOM 8836 O O . THR B 1 535 ? 232.529 225.141 155.475 1.00 36.57 535 THR r O 1
ATOM 8840 N N . GLY B 1 536 ? 233.815 225.361 153.627 1.00 41.97 536 GLY r N 1
ATOM 8841 C CA . GLY B 1 536 ? 234.684 224.243 153.929 1.00 41.97 536 GLY r CA 1
ATOM 8842 C C . GLY B 1 536 ? 236.109 224.556 153.518 1.00 41.97 536 GLY r C 1
ATOM 8843 O O . GLY B 1 536 ? 236.391 225.608 152.946 1.00 41.97 536 GLY r O 1
ATOM 8844 N N . SER B 1 537 ? 237.008 223.620 153.825 1.00 47.67 537 SER r N 1
ATOM 8845 C CA . SER B 1 537 ? 238.425 223.786 153.525 1.00 47.67 537 SER r CA 1
ATOM 8846 C C . SER B 1 537 ? 238.921 222.778 152.496 1.00 47.67 537 SER r C 1
ATOM 8847 O O . SER B 1 537 ? 239.460 223.171 151.458 1.00 47.67 537 SER r O 1
ATOM 8850 N N . ARG B 1 538 ? 238.755 221.484 152.756 1.00 50.35 538 ARG r N 1
ATOM 8851 C CA . ARG B 1 538 ? 239.274 220.452 151.868 1.00 50.35 538 ARG r CA 1
ATOM 8852 C C . ARG B 1 538 ? 238.200 219.782 151.026 1.00 50.35 538 ARG r C 1
ATOM 8853 O O . ARG B 1 538 ? 238.513 219.244 149.959 1.00 50.35 538 ARG r O 1
ATOM 8861 N N . SER B 1 539 ? 236.947 219.798 151.473 1.00 52.05 539 SER r N 1
ATOM 8862 C CA . SER B 1 539 ? 235.842 219.307 150.666 1.00 52.05 539 SER r CA 1
ATOM 8863 C C . SER B 1 539 ? 234.586 220.065 151.059 1.00 52.05 539 SER r C 1
ATOM 8864 O O . SER B 1 539 ? 234.497 220.637 152.147 1.00 52.05 539 SER r O 1
ATOM 8867 N N . VAL B 1 540 ? 233.612 220.063 150.158 1.00 53.48 540 VAL r N 1
ATOM 8868 C CA . VAL B 1 540 ? 232.391 220.826 150.330 1.00 53.48 540 VAL r CA 1
ATOM 8869 C C . VAL B 1 540 ? 231.268 219.844 150.661 1.00 53.48 540 VAL r C 1
ATOM 8870 O O . VAL B 1 540 ? 231.406 218.631 150.498 1.00 53.48 540 VAL r O 1
ATOM 8874 N N . SER B 1 541 ? 230.156 220.383 151.163 1.00 56.84 541 SER r N 1
ATOM 8875 C CA . SER B 1 541 ? 228.991 219.584 151.523 1.00 56.84 541 SER r CA 1
ATOM 8876 C C . SER B 1 541 ? 228.606 218.625 150.407 1.00 56.84 541 SER r C 1
ATOM 8877 O O . SER B 1 541 ? 228.271 219.046 149.296 1.00 56.84 541 SER r O 1
ATOM 8880 N N . VAL B 1 542 ? 228.660 217.332 150.709 1.00 57.32 542 VAL r N 1
ATOM 8881 C CA . VAL B 1 542 ? 228.233 216.297 149.754 1.00 57.32 542 VAL r CA 1
ATOM 8882 C C . VAL B 1 542 ? 226.739 216.108 149.992 1.00 57.32 542 VAL r C 1
ATOM 8883 O O . VAL B 1 542 ? 226.287 215.250 150.753 1.00 57.32 542 VAL r O 1
ATOM 8887 N N . ASP B 1 543 ? 225.950 216.955 149.337 1.00 53.34 543 ASP r N 1
ATOM 8888 C CA . ASP B 1 543 ? 224.506 216.926 149.517 1.00 53.34 543 ASP r CA 1
ATOM 8889 C C . ASP B 1 543 ? 223.921 215.645 148.932 1.00 53.34 543 ASP r C 1
ATOM 8890 O O . ASP B 1 543 ? 224.379 215.149 147.898 1.00 53.34 543 ASP r O 1
ATOM 8895 N N . ALA B 1 544 ? 222.900 215.110 149.597 1.00 46.43 544 ALA r N 1
ATOM 8896 C CA . ALA B 1 544 ? 222.306 213.848 149.181 1.00 46.43 544 ALA r CA 1
ATOM 8897 C C . ALA B 1 544 ? 220.881 213.772 149.707 1.00 46.43 544 ALA r C 1
ATOM 8898 O O . ALA B 1 544 ? 220.478 214.535 150.589 1.00 46.43 544 ALA r O 1
ATOM 8900 N N . GLY B 1 545 ? 220.124 212.828 149.156 1.00 43.64 545 GLY r N 1
ATOM 8901 C CA . GLY B 1 545 ? 218.729 212.644 149.506 1.00 43.64 545 GLY r CA 1
ATOM 8902 C C . GLY B 1 545 ? 217.917 212.142 148.333 1.00 43.64 545 GLY r C 1
ATOM 8903 O O . GLY B 1 545 ? 218.443 211.414 147.483 1.00 43.64 545 GLY r O 1
ATOM 8904 N N . THR B 1 546 ? 216.635 212.511 148.263 1.00 42.41 546 THR r N 1
ATOM 8905 C CA . THR B 1 546 ? 215.789 212.095 147.153 1.00 42.41 546 THR r CA 1
ATOM 8906 C C . THR B 1 546 ? 215.040 213.236 146.476 1.00 42.41 546 THR r C 1
ATOM 8907 O O . THR B 1 546 ? 214.254 212.973 145.560 1.00 42.41 546 THR r O 1
ATOM 8911 N N . ASP B 1 547 ? 215.237 214.488 146.901 1.00 41.52 547 ASP r N 1
ATOM 8912 C CA . ASP B 1 547 ? 214.626 215.617 146.200 1.00 41.52 547 ASP r CA 1
ATOM 8913 C C . ASP B 1 547 ? 215.452 216.867 146.498 1.00 41.52 547 ASP r C 1
ATOM 8914 O O . ASP B 1 547 ? 215.286 217.479 147.557 1.00 41.52 547 ASP r O 1
ATOM 8919 N N . LEU B 1 548 ? 216.307 217.247 145.555 1.00 38.90 548 LEU r N 1
ATOM 8920 C CA . LEU B 1 548 ? 217.068 218.484 145.655 1.00 38.90 548 LEU r CA 1
ATOM 8921 C C . LEU B 1 548 ? 216.297 219.634 145.022 1.00 38.90 548 LEU r C 1
ATOM 8922 O O . LEU B 1 548 ? 215.640 219.475 143.989 1.00 38.90 548 LEU r O 1
ATOM 8927 N N . SER B 1 549 ? 216.380 220.800 145.655 1.00 39.08 549 SER r N 1
ATOM 8928 C CA . SER B 1 549 ? 215.721 221.997 145.140 1.00 39.08 549 SER r CA 1
ATOM 8929 C C . SER B 1 549 ? 216.543 223.208 145.544 1.00 39.08 549 SER r C 1
ATOM 8930 O O . SER B 1 549 ? 216.738 223.452 146.738 1.00 39.08 549 SER r O 1
ATOM 8933 N N . LEU B 1 550 ? 217.020 223.960 144.558 1.00 39.96 550 LEU r N 1
ATOM 8934 C CA . LEU B 1 550 ? 217.813 225.168 144.779 1.00 39.96 550 LEU r CA 1
ATOM 8935 C C . LEU B 1 550 ? 217.095 226.311 144.069 1.00 39.96 550 LEU r C 1
ATOM 8936 O O . LEU B 1 550 ? 217.382 226.611 142.908 1.00 39.96 550 LEU r O 1
ATOM 8941 N N . SER B 1 551 ? 216.160 226.946 144.768 1.00 47.00 551 SER r N 1
ATOM 8942 C CA . SER B 1 551 ? 215.310 227.987 144.193 1.00 47.00 551 SER r CA 1
ATOM 8943 C C . SER B 1 551 ? 215.515 229.276 144.986 1.00 47.00 551 SER r C 1
ATOM 8944 O O . SER B 1 551 ? 214.860 229.507 146.004 1.00 47.00 551 SER r O 1
ATOM 8947 N N . ALA B 1 552 ? 216.426 230.117 144.506 1.00 48.72 552 ALA r N 1
ATOM 8948 C CA . ALA B 1 552 ? 216.716 231.404 145.121 1.00 48.72 552 ALA r CA 1
ATOM 8949 C C . ALA B 1 552 ? 216.416 232.514 144.125 1.00 48.72 552 ALA r C 1
ATOM 8950 O O . ALA B 1 552 ? 216.873 232.460 142.979 1.00 48.72 552 ALA r O 1
ATOM 8952 N N . ARG B 1 553 ? 215.667 233.517 144.568 1.00 47.46 553 ARG r N 1
ATOM 8953 C CA . ARG B 1 553 ? 215.221 234.574 143.677 1.00 47.46 553 ARG r CA 1
ATOM 8954 C C . ARG B 1 553 ? 216.361 235.530 143.334 1.00 47.46 553 ARG r C 1
ATOM 8955 O O . ARG B 1 553 ? 217.369 235.626 144.037 1.00 47.46 553 ARG r O 1
ATOM 8963 N N . ARG B 1 554 ? 216.206 236.202 142.191 1.00 48.32 554 ARG r N 1
ATOM 8964 C CA . ARG B 1 554 ? 216.951 237.405 141.831 1.00 48.32 554 ARG r CA 1
ATOM 8965 C C . ARG B 1 554 ? 218.412 237.161 141.471 1.00 48.32 554 ARG r C 1
ATOM 8966 O O . ARG B 1 554 ? 219.076 238.077 140.973 1.00 48.32 554 ARG r O 1
ATOM 8974 N N . SER B 1 555 ? 218.919 235.947 141.681 1.00 49.10 555 SER r N 1
ATOM 8975 C CA . SER B 1 555 ? 220.307 235.643 141.346 1.00 49.10 555 SER r CA 1
ATOM 8976 C C . SER B 1 555 ? 220.581 234.170 141.595 1.00 49.10 555 SER r C 1
ATOM 8977 O O . SER B 1 555 ? 219.962 233.547 142.462 1.00 49.10 555 SER r O 1
ATOM 8980 N N . LEU B 1 556 ? 221.524 233.626 140.825 1.00 45.12 556 LEU r N 1
ATOM 8981 C CA . LEU B 1 556 ? 222.055 232.289 141.073 1.00 45.12 556 LEU r CA 1
ATOM 8982 C C . LEU B 1 556 ? 223.364 232.177 140.308 1.00 45.12 556 LEU r C 1
ATOM 8983 O O . LEU B 1 556 ? 223.364 232.237 139.075 1.00 45.12 556 LEU r O 1
ATOM 8988 N N . THR B 1 557 ? 224.471 232.012 141.028 1.00 47.97 557 THR r N 1
ATOM 8989 C CA . THR B 1 557 ? 225.798 231.963 140.433 1.00 47.97 557 THR r CA 1
ATOM 8990 C C . THR B 1 557 ? 226.494 230.677 140.849 1.00 47.97 557 THR r C 1
ATOM 8991 O O . THR B 1 557 ? 226.571 230.364 142.040 1.00 47.97 557 THR r O 1
ATOM 8995 N N . ILE B 1 558 ? 226.999 229.935 139.867 1.00 47.99 558 ILE r N 1
ATOM 8996 C CA . ILE B 1 558 ? 227.757 228.712 140.104 1.00 47.99 558 ILE r CA 1
ATOM 8997 C C . ILE B 1 558 ? 229.145 228.903 139.512 1.00 47.99 558 ILE r C 1
ATOM 8998 O O . ILE B 1 558 ? 229.279 229.216 138.321 1.00 47.99 558 ILE r O 1
ATOM 9003 N N . LYS B 1 559 ? 230.172 228.714 140.334 1.00 50.13 559 LYS r N 1
ATOM 9004 C CA . LYS B 1 559 ? 231.554 228.867 139.912 1.00 50.13 559 LYS r CA 1
ATOM 9005 C C . LYS B 1 559 ? 232.332 227.611 140.267 1.00 50.13 559 LYS r C 1
ATOM 9006 O O . LYS B 1 559 ? 232.050 226.950 141.270 1.00 50.13 559 LYS r O 1
ATOM 9012 N N . SER B 1 560 ? 233.314 227.282 139.433 1.00 52.28 560 SER r N 1
ATOM 9013 C CA . SER B 1 560 ? 234.106 226.072 139.620 1.00 52.28 560 SER r CA 1
ATOM 9014 C C . SER B 1 560 ? 235.585 226.354 139.809 1.00 52.28 560 SER r C 1
ATOM 9015 O O . SER B 1 560 ? 236.209 225.781 140.708 1.00 52.28 560 SER r O 1
ATOM 9018 N N . GLY B 1 561 ? 236.177 227.211 138.981 1.00 52.99 561 GLY r N 1
ATOM 9019 C CA . GLY B 1 561 ? 237.619 227.357 139.007 1.00 52.99 561 GLY r CA 1
ATOM 9020 C C . GLY B 1 561 ? 238.356 226.112 138.576 1.00 52.99 561 GLY r C 1
ATOM 9021 O O . GLY B 1 561 ? 239.556 225.986 138.825 1.00 52.99 561 GLY r O 1
ATOM 9022 N N . GLY B 1 562 ? 237.656 225.180 137.931 1.00 54.46 562 GLY r N 1
ATOM 9023 C CA . GLY B 1 562 ? 238.212 223.917 137.523 1.00 54.46 562 GLY r CA 1
ATOM 9024 C C . GLY B 1 562 ? 237.168 223.094 136.798 1.00 54.46 562 GLY r C 1
ATOM 9025 O O . GLY B 1 562 ? 236.134 223.615 136.366 1.00 54.46 562 GLY r O 1
ATOM 9026 N N . PRO B 1 563 ? 237.421 221.796 136.632 1.00 52.70 563 PRO r N 1
ATOM 9027 C CA . PRO B 1 563 ? 236.448 220.941 135.948 1.00 52.70 563 PRO r CA 1
ATOM 9028 C C . PRO B 1 563 ? 235.076 221.001 136.603 1.00 52.70 563 PRO r C 1
ATOM 9029 O O . PRO B 1 563 ? 234.948 220.985 137.830 1.00 52.70 563 PRO r O 1
ATOM 9033 N N . LEU B 1 564 ? 234.045 221.079 135.766 1.00 49.00 564 LEU r N 1
ATOM 9034 C CA . LEU B 1 564 ? 232.657 221.074 136.198 1.00 49.00 564 LEU r CA 1
ATOM 9035 C C . LEU B 1 564 ? 231.928 219.963 135.459 1.00 49.00 564 LEU r C 1
ATOM 9036 O O . LEU B 1 564 ? 232.131 219.768 134.259 1.00 49.00 564 LEU r O 1
ATOM 9041 N N . SER B 1 565 ? 231.082 219.228 136.178 1.00 50.07 565 SER r N 1
ATOM 9042 C CA . SER B 1 565 ? 230.386 218.094 135.590 1.00 50.07 565 SER r CA 1
ATOM 9043 C C . SER B 1 565 ? 228.929 218.096 136.022 1.00 50.07 565 SER r C 1
ATOM 9044 O O . SER B 1 565 ? 228.628 218.293 137.201 1.00 50.07 565 SER r O 1
ATOM 9047 N N . ILE B 1 566 ? 228.039 217.878 135.064 1.00 47.75 566 ILE r N 1
ATOM 9048 C CA . ILE B 1 566 ? 226.618 217.664 135.332 1.00 47.75 566 ILE r CA 1
ATOM 9049 C C . ILE B 1 566 ? 226.291 216.292 134.756 1.00 47.75 566 ILE r C 1
ATOM 9050 O O . ILE B 1 566 ? 225.963 216.153 133.574 1.00 47.75 566 ILE r O 1
ATOM 9055 N N . GLN B 1 567 ? 226.394 215.258 135.595 1.00 51.99 567 GLN r N 1
ATOM 9056 C CA . GLN B 1 567 ? 226.211 213.893 135.113 1.00 51.99 567 GLN r CA 1
ATOM 9057 C C . GLN B 1 567 ? 224.779 213.647 134.658 1.00 51.99 567 GLN r C 1
ATOM 9058 O O . GLN B 1 567 ? 224.553 212.994 133.633 1.00 51.99 567 GLN r O 1
ATOM 9064 N N . GLY B 1 568 ? 223.803 214.157 135.401 1.00 52.10 568 GLY r N 1
ATOM 9065 C CA . GLY B 1 568 ? 222.413 213.982 135.028 1.00 52.10 568 GLY r CA 1
ATOM 9066 C C . GLY B 1 568 ? 221.935 212.551 135.157 1.00 52.10 568 GLY r C 1
ATOM 9067 O O . GLY B 1 568 ? 221.751 212.047 136.267 1.00 52.10 568 GLY r O 1
ATOM 9068 N N . GLY B 1 569 ? 221.728 211.888 134.023 1.00 55.72 569 GLY r N 1
ATOM 9069 C CA . GLY B 1 569 ? 221.233 210.527 133.988 1.00 55.72 569 GLY r CA 1
ATOM 9070 C C . GLY B 1 569 ? 219.831 210.385 133.441 1.00 55.72 569 GLY r C 1
ATOM 9071 O O . GLY B 1 569 ? 219.415 209.262 133.131 1.00 55.72 569 GLY r O 1
ATOM 9072 N N . SER B 1 570 ? 219.090 211.479 133.314 1.00 56.91 570 SER r N 1
ATOM 9073 C CA . SER B 1 570 ? 217.736 211.447 132.777 1.00 56.91 570 SER r CA 1
ATOM 9074 C C . SER B 1 570 ? 217.473 212.780 132.083 1.00 56.91 570 SER r C 1
ATOM 9075 O O . SER B 1 570 ? 218.410 213.510 131.740 1.00 56.91 570 SER r O 1
ATOM 9078 N N . THR B 1 571 ? 216.198 213.086 131.860 1.00 58.04 571 THR r N 1
ATOM 9079 C CA . THR B 1 571 ? 215.820 214.302 131.152 1.00 58.04 571 THR r CA 1
ATOM 9080 C C . THR B 1 571 ? 216.366 215.540 131.857 1.00 58.04 571 THR r C 1
ATOM 9081 O O . THR B 1 571 ? 216.277 215.669 133.081 1.00 58.04 571 THR r O 1
ATOM 9085 N N . ILE B 1 572 ? 216.933 216.453 131.076 1.00 54.74 572 ILE r N 1
ATOM 9086 C CA . ILE B 1 572 ? 217.460 217.719 131.584 1.00 54.74 572 ILE r CA 1
ATOM 9087 C C . ILE B 1 572 ? 216.715 218.831 130.854 1.00 54.74 572 ILE r C 1
ATOM 9088 O O . ILE B 1 572 ? 217.088 219.237 129.750 1.00 54.74 572 ILE r O 1
ATOM 9093 N N . ASN B 1 573 ? 215.652 219.338 131.474 1.00 56.01 573 ASN r N 1
ATOM 9094 C CA . ASN B 1 573 ? 214.887 220.441 130.904 1.00 56.01 573 ASN r CA 1
ATOM 9095 C C . ASN B 1 573 ? 215.550 221.752 131.311 1.00 56.01 573 ASN r C 1
ATOM 9096 O O . ASN B 1 573 ? 215.584 222.095 132.497 1.00 56.01 573 ASN r O 1
ATOM 9101 N N . MET B 1 574 ? 216.078 222.480 130.336 1.00 55.44 574 MET r N 1
ATOM 9102 C CA . MET B 1 574 ? 216.783 223.736 130.577 1.00 55.44 574 MET r CA 1
ATOM 9103 C C . MET B 1 574 ? 215.985 224.848 129.902 1.00 55.44 574 MET r C 1
ATOM 9104 O O . MET B 1 574 ? 216.237 225.209 128.751 1.00 55.44 574 MET r O 1
ATOM 9109 N N . ARG B 1 575 ? 215.011 225.391 130.629 1.00 59.71 575 ARG r N 1
ATOM 9110 C CA . ARG B 1 575 ? 214.156 226.445 130.110 1.00 59.71 575 ARG r CA 1
ATOM 9111 C C . ARG B 1 575 ? 214.826 227.805 130.276 1.00 59.71 575 ARG r C 1
ATOM 9112 O O . ARG B 1 575 ? 215.961 227.920 130.747 1.00 59.71 575 ARG r O 1
ATOM 9120 N N . SER B 1 576 ? 214.106 228.857 129.886 1.00 67.36 576 SER r N 1
ATOM 9121 C CA . SER B 1 576 ? 214.597 230.223 130.018 1.00 67.36 576 SER r CA 1
ATOM 9122 C C . SER B 1 576 ? 213.466 231.227 129.837 1.00 67.36 576 SER r C 1
ATOM 9123 O O . SER B 1 576 ? 212.716 231.155 128.858 1.00 67.36 576 SER r O 1
ATOM 9126 N N . GLY B 1 577 ? 213.336 232.166 130.776 1.00 71.03 577 GLY r N 1
ATOM 9127 C CA . GLY B 1 577 ? 212.355 233.226 130.607 1.00 71.03 577 GLY r CA 1
ATOM 9128 C C . GLY B 1 577 ? 212.681 234.127 129.431 1.00 71.03 577 GLY r C 1
ATOM 9129 O O . GLY B 1 577 ? 211.786 234.541 128.688 1.00 71.03 577 GLY r O 1
ATOM 9130 N N . GLY B 1 578 ? 213.959 234.443 129.250 1.00 72.65 578 GLY r N 1
ATOM 9131 C CA . GLY B 1 578 ? 214.401 235.217 128.109 1.00 72.65 578 GLY r CA 1
ATOM 9132 C C . GLY B 1 578 ? 215.906 235.190 127.945 1.00 72.65 578 GLY r C 1
ATOM 9133 O O . GLY B 1 578 ? 216.642 235.443 128.904 1.00 72.65 578 GLY r O 1
ATOM 9134 N N . LEU B 1 579 ? 216.364 234.867 126.732 1.00 67.60 579 LEU r N 1
ATOM 9135 C CA . LEU B 1 579 ? 217.776 234.842 126.359 1.00 67.60 579 LEU r CA 1
ATOM 9136 C C . LEU B 1 579 ? 218.528 233.706 127.048 1.00 67.60 579 LEU r C 1
ATOM 9137 O O . LEU B 1 579 ? 218.239 233.356 128.195 1.00 67.60 579 LEU r O 1
ATOM 9142 N N . VAL B 1 580 ? 219.498 233.128 126.344 1.00 61.05 580 VAL r N 1
ATOM 9143 C CA . VAL B 1 580 ? 220.386 232.105 126.883 1.00 61.05 580 VAL r CA 1
ATOM 9144 C C . VAL B 1 580 ? 221.661 232.133 126.048 1.00 61.05 580 VAL r C 1
ATOM 9145 O O . VAL B 1 580 ? 221.654 232.526 124.881 1.00 61.05 580 VAL r O 1
ATOM 9149 N N . GLY B 1 581 ? 222.774 231.733 126.655 1.00 59.12 581 GLY r N 1
ATOM 9150 C CA . GLY B 1 581 ? 224.027 231.758 125.935 1.00 59.12 581 GLY r CA 1
ATOM 9151 C C . GLY B 1 581 ? 225.103 230.854 126.492 1.00 59.12 581 GLY r C 1
ATOM 9152 O O . GLY B 1 581 ? 225.152 230.590 127.697 1.00 59.12 581 GLY r O 1
ATOM 9153 N N . VAL B 1 582 ? 225.973 230.370 125.610 1.00 59.59 582 VAL r N 1
ATOM 9154 C CA . VAL B 1 582 ? 227.151 229.602 125.989 1.00 59.59 582 VAL r CA 1
ATOM 9155 C C . VAL B 1 582 ? 228.367 230.303 125.403 1.00 59.59 582 VAL r C 1
ATOM 9156 O O . VAL B 1 582 ? 228.429 230.540 124.192 1.00 59.59 582 VAL r O 1
ATOM 9160 N N . ASN B 1 583 ? 229.326 230.637 126.260 1.00 65.13 583 ASN r N 1
ATOM 9161 C CA . ASN B 1 583 ? 230.475 231.415 125.829 1.00 65.13 583 ASN r CA 1
ATOM 9162 C C . ASN B 1 583 ? 231.418 230.566 124.978 1.00 65.13 583 ASN r C 1
ATOM 9163 O O . ASN B 1 583 ? 231.431 229.334 125.050 1.00 65.13 583 ASN r O 1
ATOM 9168 N N . ALA B 1 584 ? 232.215 231.252 124.161 1.00 67.65 584 ALA r N 1
ATOM 9169 C CA . ALA B 1 584 ? 233.202 230.607 123.298 1.00 67.65 584 ALA r CA 1
ATOM 9170 C C . ALA B 1 584 ? 234.431 230.190 124.111 1.00 67.65 584 ALA r C 1
ATOM 9171 O O . ALA B 1 584 ? 235.548 230.667 123.910 1.00 67.65 584 ALA r O 1
ATOM 9173 N N . GLY B 1 585 ? 234.197 229.276 125.053 1.00 64.76 585 GLY r N 1
ATOM 9174 C CA . GLY B 1 585 ? 235.279 228.824 125.914 1.00 64.76 585 GLY r CA 1
ATOM 9175 C C . GLY B 1 585 ? 236.365 228.090 125.152 1.00 64.76 585 GLY r C 1
ATOM 9176 O O . GLY B 1 585 ? 237.557 228.349 125.338 1.00 64.76 585 GLY r O 1
ATOM 9177 N N . GLY B 1 586 ? 235.967 227.171 124.276 1.00 63.67 586 GLY r N 1
ATOM 9178 C CA . GLY B 1 586 ? 236.930 226.376 123.539 1.00 63.67 586 GLY r CA 1
ATOM 9179 C C . GLY B 1 586 ? 236.299 225.405 122.566 1.00 63.67 586 GLY r C 1
ATOM 9180 O O . GLY B 1 586 ? 235.385 225.765 121.818 1.00 63.67 586 GLY r O 1
ATOM 9181 N N . ALA B 1 587 ? 236.781 224.160 122.568 1.00 57.60 587 ALA r N 1
ATOM 9182 C CA . ALA B 1 587 ? 236.316 223.138 121.629 1.00 57.60 587 ALA r CA 1
ATOM 9183 C C . ALA B 1 587 ? 234.951 222.626 122.078 1.00 57.60 587 ALA r C 1
ATOM 9184 O O . ALA B 1 587 ? 234.797 221.513 122.584 1.00 57.60 587 ALA r O 1
ATOM 9186 N N . LEU B 1 588 ? 233.935 223.463 121.881 1.00 54.49 588 LEU r N 1
ATOM 9187 C CA . LEU B 1 588 ? 232.568 223.085 122.204 1.00 54.49 588 LEU r CA 1
ATOM 9188 C C . LEU B 1 588 ? 232.069 222.028 121.224 1.00 54.49 588 LEU r C 1
ATOM 9189 O O . LEU B 1 588 ? 232.289 222.126 120.014 1.00 54.49 588 LEU r O 1
ATOM 9194 N N . ASN B 1 589 ? 231.391 221.015 121.759 1.00 52.90 589 ASN r N 1
ATOM 9195 C CA . ASN B 1 589 ? 230.878 219.925 120.945 1.00 52.90 589 ASN r CA 1
ATOM 9196 C C . ASN B 1 589 ? 229.542 219.465 121.511 1.00 52.90 589 ASN r C 1
ATOM 9197 O O . ASN B 1 589 ? 229.226 219.697 122.680 1.00 52.90 589 ASN r O 1
ATOM 9202 N N . LEU B 1 590 ? 228.759 218.806 120.658 1.00 54.24 590 LEU r N 1
ATOM 9203 C CA . LEU B 1 590 ? 227.487 218.231 121.075 1.00 54.24 590 LEU r CA 1
ATOM 9204 C C . LEU B 1 590 ? 227.418 216.756 120.707 1.00 54.24 590 LEU r C 1
ATOM 9205 O O . LEU B 1 590 ? 228.409 216.171 120.259 1.00 54.24 590 LEU r O 1
ATOM 9210 N N . GLY B 1 591 ? 226.253 216.152 120.897 1.00 56.52 591 GLY r N 1
ATOM 9211 C CA . GLY B 1 591 ? 226.052 214.763 120.527 1.00 56.52 591 GLY r CA 1
ATOM 9212 C C . GLY B 1 591 ? 224.619 214.373 120.809 1.00 56.52 591 GLY r C 1
ATOM 9213 O O . GLY B 1 591 ? 223.914 215.025 121.584 1.00 56.52 591 GLY r O 1
ATOM 9214 N N . ALA B 1 592 ? 224.198 213.285 120.171 1.00 62.91 592 ALA r N 1
ATOM 9215 C CA . ALA B 1 592 ? 222.825 212.832 120.334 1.00 62.91 592 ALA r CA 1
ATOM 9216 C C . ALA B 1 592 ? 222.727 211.366 119.946 1.00 62.91 592 ALA r C 1
ATOM 9217 O O . ALA B 1 592 ? 223.166 210.976 118.862 1.00 62.91 592 ALA r O 1
ATOM 9219 N N . GLY B 1 593 ? 222.151 210.562 120.840 1.00 64.31 593 GLY r N 1
ATOM 9220 C CA . GLY B 1 593 ? 221.813 209.194 120.507 1.00 64.31 593 GLY r CA 1
ATOM 9221 C C . GLY B 1 593 ? 220.526 209.042 119.731 1.00 64.31 593 GLY r C 1
ATOM 9222 O O . GLY B 1 593 ? 220.189 207.929 119.319 1.00 64.31 593 GLY r O 1
ATOM 9223 N N . GLY B 1 594 ? 219.802 210.139 119.530 1.00 66.64 594 GLY r N 1
ATOM 9224 C CA . GLY B 1 594 ? 218.576 210.133 118.761 1.00 66.64 594 GLY r CA 1
ATOM 9225 C C . GLY B 1 594 ? 218.553 211.233 117.720 1.00 66.64 594 GLY r C 1
ATOM 9226 O O . GLY B 1 594 ? 219.457 211.322 116.886 1.00 66.64 594 GLY r O 1
ATOM 9227 N N . ALA B 1 595 ? 217.524 212.074 117.759 1.00 68.03 595 ALA r N 1
ATOM 9228 C CA . ALA B 1 595 ? 217.384 213.152 116.790 1.00 68.03 595 ALA r CA 1
ATOM 9229 C C . ALA B 1 595 ? 218.212 214.359 117.233 1.00 68.03 595 ALA r C 1
ATOM 9230 O O . ALA B 1 595 ? 218.912 214.332 118.247 1.00 68.03 595 ALA r O 1
ATOM 9232 N N . ALA B 1 596 ? 218.134 215.443 116.460 1.00 69.89 596 ALA r N 1
ATOM 9233 C CA . ALA B 1 596 ? 218.831 216.684 116.788 1.00 69.89 596 ALA r CA 1
ATOM 9234 C C . ALA B 1 596 ? 218.113 217.825 116.088 1.00 69.89 596 ALA r C 1
ATOM 9235 O O . ALA B 1 596 ? 218.019 217.831 114.856 1.00 69.89 596 ALA r O 1
ATOM 9237 N N . THR B 1 597 ? 217.610 218.784 116.860 1.00 71.04 597 THR r N 1
ATOM 9238 C CA . THR B 1 597 ? 216.794 219.867 116.328 1.00 71.04 597 THR r CA 1
ATOM 9239 C C . THR B 1 597 ? 217.285 221.198 116.874 1.00 71.04 597 THR r C 1
ATOM 9240 O O . THR B 1 597 ? 217.547 221.321 118.074 1.00 71.04 597 THR r O 1
ATOM 9244 N N . LEU B 1 598 ? 217.408 222.190 115.992 1.00 68.98 598 LEU r N 1
ATOM 9245 C CA . LEU B 1 598 ? 217.779 223.556 116.364 1.00 68.98 598 LEU r CA 1
ATOM 9246 C C . LEU B 1 598 ? 216.783 224.501 115.696 1.00 68.98 598 LEU r C 1
ATOM 9247 O O . LEU B 1 598 ? 217.020 224.984 114.585 1.00 68.98 598 LEU r O 1
ATOM 9252 N N . SER B 1 599 ? 215.669 224.762 116.373 1.00 72.16 599 SER r N 1
ATOM 9253 C CA . SER B 1 599 ? 214.620 225.623 115.850 1.00 72.16 599 SER r CA 1
ATOM 9254 C C . SER B 1 599 ? 214.670 226.996 116.513 1.00 72.16 599 SER r C 1
ATOM 9255 O O . SER B 1 599 ? 215.284 227.190 117.564 1.00 72.16 599 SER r O 1
ATOM 9258 N N . ALA B 1 600 ? 214.005 227.958 115.876 1.00 75.56 600 ALA r N 1
ATOM 9259 C CA . ALA B 1 600 ? 213.912 229.308 116.412 1.00 75.56 600 ALA r CA 1
ATOM 9260 C C . ALA B 1 600 ? 212.716 230.005 115.785 1.00 75.56 600 ALA r C 1
ATOM 9261 O O . ALA B 1 600 ? 212.185 229.568 114.761 1.00 75.56 600 ALA r O 1
ATOM 9263 N N . GLY B 1 601 ? 212.297 231.097 116.419 1.00 77.66 601 GLY r N 1
ATOM 9264 C CA . GLY B 1 601 ? 211.164 231.862 115.937 1.00 77.66 601 GLY r CA 1
ATOM 9265 C C . GLY B 1 601 ? 211.548 233.090 115.135 1.00 77.66 601 GLY r C 1
ATOM 9266 O O . GLY B 1 601 ? 210.685 233.741 114.538 1.00 77.66 601 GLY r O 1
ATOM 9267 N N . ALA B 1 602 ? 212.839 233.414 115.107 1.00 76.37 602 ALA r N 1
ATOM 9268 C CA . ALA B 1 602 ? 213.329 234.585 114.393 1.00 76.37 602 ALA r CA 1
ATOM 9269 C C . ALA B 1 602 ? 214.625 234.208 113.684 1.00 76.37 602 ALA r C 1
ATOM 9270 O O . ALA B 1 602 ? 214.986 233.029 113.602 1.00 76.37 602 ALA r O 1
ATOM 9272 N N . ALA B 1 603 ? 215.338 235.226 113.198 1.00 76.56 603 ALA r N 1
ATOM 9273 C CA . ALA B 1 603 ? 216.471 235.062 112.291 1.00 76.56 603 ALA r CA 1
ATOM 9274 C C . ALA B 1 603 ? 217.527 234.094 112.813 1.00 76.56 603 ALA r C 1
ATOM 9275 O O . ALA B 1 603 ? 218.185 234.363 113.823 1.00 76.56 603 ALA r O 1
ATOM 9277 N N . THR B 1 604 ? 217.705 232.976 112.116 1.00 70.64 604 THR r N 1
ATOM 9278 C CA . THR B 1 604 ? 218.705 231.981 112.469 1.00 70.64 604 THR r CA 1
ATOM 9279 C C . THR B 1 604 ? 219.969 232.181 111.638 1.00 70.64 604 THR r C 1
ATOM 9280 O O . THR B 1 604 ? 219.963 232.833 110.594 1.00 70.64 604 THR r O 1
ATOM 9284 N N . THR B 1 605 ? 221.065 231.599 112.118 1.00 68.34 605 THR r N 1
ATOM 9285 C CA . THR B 1 605 ? 222.333 231.671 111.406 1.00 68.34 605 THR r CA 1
ATOM 9286 C C . THR B 1 605 ? 223.247 230.561 111.902 1.00 68.34 605 THR r C 1
ATOM 9287 O O . THR B 1 605 ? 223.076 230.035 113.005 1.00 68.34 605 THR r O 1
ATOM 9291 N N . ILE B 1 606 ? 224.219 230.212 111.063 1.00 67.51 606 ILE r N 1
ATOM 9292 C CA . ILE B 1 606 ? 225.285 229.279 111.423 1.00 67.51 606 ILE r CA 1
ATOM 9293 C C . ILE B 1 606 ? 226.591 230.004 111.106 1.00 67.51 606 ILE r C 1
ATOM 9294 O O . ILE B 1 606 ? 227.088 229.960 109.976 1.00 67.51 606 ILE r O 1
ATOM 9299 N N . SER B 1 607 ? 227.149 230.683 112.101 1.00 70.68 607 SER r N 1
ATOM 9300 C CA . SER B 1 607 ? 228.313 231.531 111.903 1.00 70.68 607 SER r CA 1
ATOM 9301 C C . SER B 1 607 ? 229.588 230.692 111.948 1.00 70.68 607 SER r C 1
ATOM 9302 O O . SER B 1 607 ? 229.553 229.458 111.925 1.00 70.68 607 SER r O 1
ATOM 9305 N N . GLY B 1 608 ? 230.733 231.365 112.007 1.00 67.80 608 GLY r N 1
ATOM 9306 C CA . GLY B 1 608 ? 232.017 230.696 112.023 1.00 67.80 608 GLY r CA 1
ATOM 9307 C C . GLY B 1 608 ? 232.857 231.039 110.812 1.00 67.80 608 GLY r C 1
ATOM 9308 O O . GLY B 1 608 ? 232.547 230.618 109.694 1.00 67.80 608 GLY r O 1
ATOM 9309 N N . THR B 1 609 ? 233.928 231.804 111.020 1.00 69.86 609 THR r N 1
ATOM 9310 C CA . THR B 1 609 ? 234.803 232.214 109.928 1.00 69.86 609 THR r CA 1
ATOM 9311 C C . THR B 1 609 ? 235.784 231.101 109.591 1.00 69.86 609 THR r C 1
ATOM 9312 O O . THR B 1 609 ? 236.997 231.326 109.539 1.00 69.86 609 THR r O 1
ATOM 9316 N N . VAL B 1 610 ? 235.266 229.898 109.358 1.00 68.92 610 VAL r N 1
ATOM 9317 C CA . VAL B 1 610 ? 236.060 228.688 109.216 1.00 68.92 610 VAL r CA 1
ATOM 9318 C C . VAL B 1 610 ? 235.423 227.801 108.153 1.00 68.92 610 VAL r C 1
ATOM 9319 O O . VAL B 1 610 ? 234.397 228.138 107.559 1.00 68.92 610 VAL r O 1
ATOM 9323 N N . ASN B 1 611 ? 236.047 226.649 107.921 1.00 68.50 611 ASN r N 1
ATOM 9324 C CA . ASN B 1 611 ? 235.568 225.666 106.952 1.00 68.50 611 ASN r CA 1
ATOM 9325 C C . ASN B 1 611 ? 234.345 224.966 107.535 1.00 68.50 611 ASN r C 1
ATOM 9326 O O . ASN B 1 611 ? 234.448 223.932 108.197 1.00 68.50 611 ASN r O 1
ATOM 9331 N N . VAL B 1 612 ? 233.168 225.543 107.283 1.00 66.44 612 VAL r N 1
ATOM 9332 C CA . VAL B 1 612 ? 231.924 224.906 107.694 1.00 66.44 612 VAL r CA 1
ATOM 9333 C C . VAL B 1 612 ? 231.742 223.611 106.904 1.00 66.44 612 VAL r C 1
ATOM 9334 O O . VAL B 1 612 ? 232.330 223.424 105.832 1.00 66.44 612 VAL r O 1
ATOM 9338 N N . GLN B 1 613 ? 230.938 222.697 107.447 1.00 63.66 613 GLN r N 1
ATOM 9339 C CA . GLN B 1 613 ? 230.743 221.408 106.803 1.00 63.66 613 GLN r CA 1
ATOM 9340 C C . GLN B 1 613 ? 229.436 220.776 107.259 1.00 63.66 613 GLN r C 1
ATOM 9341 O O . GLN B 1 613 ? 228.937 221.056 108.353 1.00 63.66 613 GLN r O 1
ATOM 9347 N N . ILE B 1 614 ? 228.886 219.921 106.397 1.00 63.55 614 ILE r N 1
ATOM 9348 C CA . ILE B 1 614 ? 227.746 219.063 106.709 1.00 63.55 614 ILE r CA 1
ATOM 9349 C C . ILE B 1 614 ? 228.100 217.649 106.263 1.00 63.55 614 ILE r C 1
ATOM 9350 O O . ILE B 1 614 ? 228.621 217.460 105.160 1.00 63.55 614 ILE r O 1
ATOM 9355 N N . ASN B 1 615 ? 227.894 216.657 107.136 1.00 68.46 615 ASN r N 1
ATOM 9356 C CA . ASN B 1 615 ? 228.331 215.273 106.797 1.00 68.46 615 ASN r CA 1
ATOM 9357 C C . ASN B 1 615 ? 227.213 214.267 107.077 1.00 68.46 615 ASN r C 1
ATOM 9358 O O . ASN B 1 615 ? 226.556 214.409 108.128 1.00 68.46 615 ASN r O 1
ATOM 9363 N N . SER B 1 616 ? 227.009 213.311 106.160 1.00 75.18 616 SER r N 1
ATOM 9364 C CA . SER B 1 616 ? 225.922 212.307 106.314 1.00 75.18 616 SER r CA 1
ATOM 9365 C C . SER B 1 616 ? 225.822 211.406 105.084 1.00 75.18 616 SER r C 1
ATOM 9366 O O . SER B 1 616 ? 226.374 211.778 104.030 1.00 75.18 616 SER r O 1
ATOM 9369 N N . VAL B 1 617 ? 225.133 210.269 105.219 1.00 80.25 617 VAL r N 1
ATOM 9370 C CA . VAL B 1 617 ? 224.895 209.377 104.045 1.00 80.25 617 VAL r CA 1
ATOM 9371 C C . VAL B 1 617 ? 223.800 210.027 103.195 1.00 80.25 617 VAL r C 1
ATOM 9372 O O . VAL B 1 617 ? 223.754 209.762 101.979 1.00 80.25 617 VAL r O 1
ATOM 9376 N N . MET B 1 618 ? 222.944 210.840 103.822 1.00 84.40 618 MET r N 1
ATOM 9377 C CA . MET B 1 618 ? 221.877 211.560 103.077 1.00 84.40 618 MET r CA 1
ATOM 9378 C C . MET B 1 618 ? 221.865 213.024 103.522 1.00 84.40 618 MET r C 1
ATOM 9379 O O . MET B 1 618 ? 221.697 213.269 104.732 1.00 84.40 618 MET r O 1
ATOM 9384 N N . THR B 1 619 ? 222.035 213.959 102.582 1.00 89.51 619 THR r N 1
ATOM 9385 C CA . THR B 1 619 ? 221.966 215.404 102.926 1.00 89.51 619 THR r CA 1
ATOM 9386 C C . THR B 1 619 ? 220.777 216.023 102.183 1.00 89.51 619 THR r C 1
ATOM 9387 O O . THR B 1 619 ? 221.000 216.650 101.127 1.00 89.51 619 THR r O 1
ATOM 9391 N N . ARG B 1 620 ? 219.566 215.833 102.713 1.00 95.55 620 ARG r N 1
ATOM 9392 C CA . ARG B 1 620 ? 218.347 216.366 102.053 1.00 95.55 620 ARG r CA 1
ATOM 9393 C C . ARG B 1 620 ? 218.038 217.755 102.615 1.00 95.55 620 ARG r C 1
ATOM 9394 O O . ARG B 1 620 ? 217.210 217.841 103.541 1.00 95.55 620 ARG r O 1
ATOM 9402 N N . VAL B 1 621 ? 218.675 218.798 102.074 1.00 93.75 621 VAL r N 1
ATOM 9403 C CA . VAL B 1 621 ? 218.367 220.190 102.519 1.00 93.75 621 VAL r CA 1
ATOM 9404 C C . VAL B 1 621 ? 217.036 220.595 101.886 1.00 93.75 621 VAL r C 1
ATOM 9405 O O . VAL B 1 621 ? 217.036 220.968 100.694 1.00 93.75 621 VAL r O 1
ATOM 9409 N N . ILE B 1 622 ? 215.943 220.507 102.648 1.00 87.33 622 ILE r N 1
ATOM 9410 C CA . ILE B 1 622 ? 214.594 220.810 102.084 1.00 87.33 622 ILE r CA 1
ATOM 9411 C C . ILE B 1 622 ? 214.102 222.140 102.657 1.00 87.33 622 ILE r C 1
ATOM 9412 O O . ILE B 1 622 ? 214.142 222.300 103.890 1.00 87.33 622 ILE r O 1
ATOM 9417 N N . GLY B 1 623 ? 213.662 223.055 101.790 1.00 86.06 623 GLY r N 1
ATOM 9418 C CA . GLY B 1 623 ? 213.143 224.361 102.243 1.00 86.06 623 GLY r CA 1
ATOM 9419 C C . GLY B 1 623 ? 212.155 224.924 101.237 1.00 86.06 623 GLY r C 1
ATOM 9420 O O . GLY B 1 623 ? 211.550 224.120 100.503 1.00 86.06 623 GLY r O 1
ATOM 9421 N N . ALA B 1 624 ? 211.977 226.248 101.213 1.00 85.37 624 ALA r N 1
ATOM 9422 C CA . ALA B 1 624 ? 211.099 226.872 100.193 1.00 85.37 624 ALA r CA 1
ATOM 9423 C C . ALA B 1 624 ? 211.974 227.409 99.056 1.00 85.37 624 ALA r C 1
ATOM 9424 O O . ALA B 1 624 ? 211.414 227.772 98.004 1.00 85.37 624 ALA r O 1
ATOM 9426 N N . THR B 1 625 ? 213.294 227.446 99.265 1.00 85.38 625 THR r N 1
ATOM 9427 C CA . THR B 1 625 ? 214.237 227.922 98.224 1.00 85.38 625 THR r CA 1
ATOM 9428 C C . THR B 1 625 ? 215.656 227.597 98.650 1.00 85.38 625 THR r C 1
ATOM 9429 O O . THR B 1 625 ? 215.814 227.047 99.742 1.00 85.38 625 THR r O 1
ATOM 9433 N N . PHE B 1 626 ? 216.639 227.888 97.805 1.00 83.96 626 PHE r N 1
ATOM 9434 C CA . PHE B 1 626 ? 218.018 227.730 98.257 1.00 83.96 626 PHE r CA 1
ATOM 9435 C C . PHE B 1 626 ? 218.872 228.759 97.525 1.00 83.96 626 PHE r C 1
ATOM 9436 O O . PHE B 1 626 ? 219.083 228.647 96.314 1.00 83.96 626 PHE r O 1
ATOM 9444 N N . GLU B 1 627 ? 219.366 229.753 98.260 1.00 84.35 627 GLU r N 1
ATOM 9445 C CA . GLU B 1 627 ? 220.096 230.875 97.680 1.00 84.35 627 GLU r CA 1
ATOM 9446 C C . GLU B 1 627 ? 221.560 230.816 98.092 1.00 84.35 627 GLU r C 1
ATOM 9447 O O . GLU B 1 627 ? 221.870 230.644 99.276 1.00 84.35 627 GLU r O 1
ATOM 9453 N N . VAL B 1 628 ? 222.451 230.943 97.106 1.00 81.43 628 VAL r N 1
ATOM 9454 C CA . VAL B 1 628 ? 223.916 230.986 97.395 1.00 81.43 628 VAL r CA 1
ATOM 9455 C C . VAL B 1 628 ? 224.447 232.280 96.772 1.00 81.43 628 VAL r C 1
ATOM 9456 O O . VAL B 1 628 ? 224.000 232.621 95.662 1.00 81.43 628 VAL r O 1
ATOM 9460 N N . LYS B 1 629 ? 225.342 232.987 97.467 1.00 81.74 629 LYS r N 1
ATOM 9461 C CA . LYS B 1 629 ? 225.820 234.299 96.952 1.00 81.74 629 LYS r CA 1
ATOM 9462 C C . LYS B 1 629 ? 227.190 234.127 96.289 1.00 81.74 629 LYS r C 1
ATOM 9463 O O . LYS B 1 629 ? 227.821 235.157 95.972 1.00 81.74 629 LYS r O 1
ATOM 9469 N N . THR B 1 630 ? 227.623 232.880 96.080 1.00 86.32 630 THR r N 1
ATOM 9470 C CA . THR B 1 630 ? 228.964 232.619 95.489 1.00 86.32 630 THR r CA 1
ATOM 9471 C C . THR B 1 630 ? 228.884 231.423 94.532 1.00 86.32 630 THR r C 1
ATOM 9472 O O . THR B 1 630 ? 227.933 230.627 94.661 1.00 86.32 630 THR r O 1
ATOM 9476 N N . PRO B 1 631 ? 229.831 231.269 93.580 1.00 85.90 631 PRO r N 1
ATOM 9477 C CA . PRO B 1 631 ? 229.787 230.175 92.606 1.00 85.90 631 PRO r CA 1
ATOM 9478 C C . PRO B 1 631 ? 229.863 228.801 93.283 1.00 85.90 631 PRO r C 1
ATOM 9479 O O . PRO B 1 631 ? 230.549 228.683 94.284 1.00 85.90 631 PRO r O 1
ATOM 9483 N N . ILE B 1 632 ? 229.178 227.797 92.728 1.00 83.97 632 ILE r N 1
ATOM 9484 C CA . ILE B 1 632 ? 229.260 226.410 93.283 1.00 83.97 632 ILE r CA 1
ATOM 9485 C C . ILE B 1 632 ? 230.408 225.682 92.574 1.00 83.97 632 ILE r C 1
ATOM 9486 O O . ILE B 1 632 ? 230.680 226.022 91.405 1.00 83.97 632 ILE r O 1
ATOM 9491 N N . PHE B 1 633 ? 231.060 224.724 93.246 1.00 85.95 633 PHE r N 1
ATOM 9492 C CA . PHE B 1 633 ? 232.251 224.071 92.641 1.00 85.95 633 PHE r CA 1
ATOM 9493 C C . PHE B 1 633 ? 232.307 222.574 92.951 1.00 85.95 633 PHE r C 1
ATOM 9494 O O . PHE B 1 633 ? 231.619 222.139 93.897 1.00 85.95 633 PHE r O 1
ATOM 9502 N N . LYS B 1 634 ? 233.083 221.815 92.167 1.00 90.10 634 LYS r N 1
ATOM 9503 C CA . LYS B 1 634 ? 233.309 220.365 92.439 1.00 90.10 634 LYS r CA 1
ATOM 9504 C C . LYS B 1 634 ? 232.018 219.545 92.337 1.00 90.10 634 LYS r C 1
ATOM 9505 O O . LYS B 1 634 ? 232.021 218.402 92.834 1.00 90.10 634 LYS r O 1
ATOM 9511 N N . VAL B 1 635 ? 230.980 220.069 91.681 1.00 93.43 635 VAL r N 1
ATOM 9512 C CA . VAL B 1 635 ? 229.749 219.247 91.485 1.00 93.43 635 VAL r CA 1
ATOM 9513 C C . VAL B 1 635 ? 230.148 217.968 90.738 1.00 93.43 635 VAL r C 1
ATOM 9514 O O . VAL B 1 635 ? 230.789 218.071 89.677 1.00 93.43 635 VAL r O 1
ATOM 9518 N N . ALA B 1 636 ? 229.800 216.803 91.290 1.00 96.16 636 ALA r N 1
ATOM 9519 C CA . ALA B 1 636 ? 230.164 215.520 90.645 1.00 96.16 636 ALA r CA 1
ATOM 9520 C C . ALA B 1 636 ? 229.470 215.432 89.282 1.00 96.16 636 ALA r C 1
ATOM 9521 O O . ALA B 1 636 ? 230.140 215.051 88.302 1.00 96.16 636 ALA r O 1
ATOM 9523 N N . THR B 1 637 ? 228.181 215.782 89.228 1.00 97.90 637 THR r N 1
ATOM 9524 C CA . THR B 1 637 ? 227.429 215.767 87.944 1.00 97.90 637 THR r CA 1
ATOM 9525 C C . THR B 1 637 ? 226.677 217.092 87.787 1.00 97.90 637 THR r C 1
ATOM 9526 O O . THR B 1 637 ? 226.567 217.824 88.791 1.00 97.90 637 THR r O 1
ATOM 9530 N N . ILE B 1 638 ? 226.175 217.379 86.583 1.00 98.52 638 ILE r N 1
ATOM 9531 C CA . ILE B 1 638 ? 225.379 218.594 86.383 1.00 98.52 638 ILE r CA 1
ATOM 9532 C C . ILE B 1 638 ? 224.043 218.427 87.092 1.00 98.52 638 ILE r C 1
ATOM 9533 O O . ILE B 1 638 ? 223.492 217.306 87.113 1.00 98.52 638 ILE r O 1
ATOM 9538 N N . PRO B 1 639 ? 223.490 219.469 87.713 1.00 97.76 639 PRO r N 1
ATOM 9539 C CA . PRO B 1 639 ? 222.201 219.323 88.403 1.00 97.76 639 PRO r CA 1
ATOM 9540 C C . PRO B 1 639 ? 221.115 218.794 87.477 1.00 97.76 639 PRO r C 1
ATOM 9541 O O . PRO B 1 639 ? 221.009 219.196 86.316 1.00 97.76 639 PRO r O 1
ATOM 9545 N N . VAL B 1 640 ? 220.307 217.881 88.001 1.00 92.27 640 VAL r N 1
ATOM 9546 C CA . VAL B 1 640 ? 219.245 217.226 87.250 1.00 92.27 640 VAL r CA 1
ATOM 9547 C C . VAL B 1 640 ? 217.966 217.273 88.078 1.00 92.27 640 VAL r C 1
ATOM 9548 O O . VAL B 1 640 ? 218.000 217.022 89.285 1.00 92.27 640 VAL r O 1
ATOM 9552 N N . PRO B 1 641 ? 216.824 217.631 87.491 1.00 90.55 641 PRO r N 1
ATOM 9553 C CA . PRO B 1 641 ? 215.560 217.539 88.231 1.00 90.55 641 PRO r CA 1
ATOM 9554 C C . PRO B 1 641 ? 215.206 216.091 88.532 1.00 90.55 641 PRO r C 1
ATOM 9555 O O . PRO B 1 641 ? 215.561 215.173 87.789 1.00 90.55 641 PRO r O 1
ATOM 9559 N N . GLY B 1 642 ? 214.498 215.896 89.638 1.00 84.53 642 GLY r N 1
ATOM 9560 C CA . GLY B 1 642 ? 214.098 214.566 90.060 1.00 84.53 642 GLY r CA 1
ATOM 9561 C C . GLY B 1 642 ? 215.270 213.678 90.431 1.00 84.53 642 GLY r C 1
ATOM 9562 O O . GLY B 1 642 ? 215.146 212.792 91.277 1.00 84.53 642 GLY r O 1
ATOM 9563 N N . VAL C 1 2 ? 227.050 188.327 257.677 1.00 38.32 2 VAL s N 1
ATOM 9564 C CA . VAL C 1 2 ? 225.625 188.609 257.565 1.00 38.32 2 VAL s CA 1
ATOM 9565 C C . VAL C 1 2 ? 225.381 189.718 256.548 1.00 38.32 2 VAL s C 1
ATOM 9566 O O . VAL C 1 2 ? 226.279 190.080 255.788 1.00 38.32 2 VAL s O 1
ATOM 9570 N N . ARG C 1 3 ? 224.156 190.256 256.532 1.00 38.56 3 ARG s N 1
ATOM 9571 C CA . ARG C 1 3 ? 223.832 191.292 255.552 1.00 38.56 3 ARG s CA 1
ATOM 9572 C C . ARG C 1 3 ? 224.526 192.611 255.871 1.00 38.56 3 ARG s C 1
ATOM 9573 O O . ARG C 1 3 ? 225.181 193.170 254.974 1.00 38.56 3 ARG s O 1
ATOM 9581 N N . PRO C 1 4 ? 224.441 193.171 257.096 1.00 35.94 4 PRO s N 1
ATOM 9582 C CA . PRO C 1 4 ? 225.288 194.326 257.418 1.00 35.94 4 PRO s CA 1
ATOM 9583 C C . PRO C 1 4 ? 226.682 193.889 257.833 1.00 35.94 4 PRO s C 1
ATOM 9584 O O . PRO C 1 4 ? 227.001 192.699 257.765 1.00 35.94 4 PRO s O 1
ATOM 9588 N N . SER C 1 5 ? 227.522 194.827 258.263 1.00 37.37 5 SER s N 1
ATOM 9589 C CA . SER C 1 5 ? 228.902 194.523 258.607 1.00 37.37 5 SER s CA 1
ATOM 9590 C C . SER C 1 5 ? 229.253 195.109 259.966 1.00 37.37 5 SER s C 1
ATOM 9591 O O . SER C 1 5 ? 228.755 196.170 260.352 1.00 37.37 5 SER s O 1
ATOM 9594 N N . PHE C 1 6 ? 230.124 194.404 260.689 1.00 36.49 6 PHE s N 1
ATOM 9595 C CA . PHE C 1 6 ? 230.657 194.926 261.944 1.00 36.49 6 PHE s CA 1
ATOM 9596 C C . PHE C 1 6 ? 231.769 195.934 261.685 1.00 36.49 6 PHE s C 1
ATOM 9597 O O . PHE C 1 6 ? 231.673 197.100 262.080 1.00 36.49 6 PHE s O 1
ATOM 9605 N N . SER C 1 7 ? 232.834 195.496 261.019 1.00 34.94 7 SER s N 1
ATOM 9606 C CA . SER C 1 7 ? 233.951 196.356 260.661 1.00 34.94 7 SER s CA 1
ATOM 9607 C C . SER C 1 7 ? 234.250 196.198 259.180 1.00 34.94 7 SER s C 1
ATOM 9608 O O . SER C 1 7 ? 234.204 195.086 258.646 1.00 34.94 7 SER s O 1
ATOM 9611 N N . SER C 1 8 ? 234.554 197.311 258.521 1.00 32.14 8 SER s N 1
ATOM 9612 C CA . SER C 1 8 ? 234.826 197.319 257.091 1.00 32.14 8 SER s CA 1
ATOM 9613 C C . SER C 1 8 ? 236.149 198.021 256.823 1.00 32.14 8 SER s C 1
ATOM 9614 O O . SER C 1 8 ? 236.463 199.035 257.452 1.00 32.14 8 SER s O 1
ATOM 9617 N N . ILE C 1 9 ? 236.919 197.471 255.884 1.00 32.61 9 ILE s N 1
ATOM 9618 C CA . ILE C 1 9 ? 238.252 197.963 255.564 1.00 32.61 9 ILE s CA 1
ATOM 9619 C C . ILE C 1 9 ? 238.332 198.231 254.066 1.00 32.61 9 ILE s C 1
ATOM 9620 O O . ILE C 1 9 ? 237.569 197.679 253.269 1.00 32.61 9 ILE s O 1
ATOM 9625 N N . VAL C 1 10 ? 239.266 199.100 253.689 1.00 30.81 10 VAL s N 1
ATOM 9626 C CA . VAL C 1 10 ? 239.601 199.355 252.292 1.00 30.81 10 VAL s CA 1
ATOM 9627 C C . VAL C 1 10 ? 241.056 198.964 252.093 1.00 30.81 10 VAL s C 1
ATOM 9628 O O . VAL C 1 10 ? 241.940 199.474 252.791 1.00 30.81 10 VAL s O 1
ATOM 9632 N N . GLU C 1 11 ? 241.307 198.059 251.151 1.00 32.40 11 GLU s N 1
ATOM 9633 C CA . GLU C 1 11 ? 242.661 197.636 250.822 1.00 32.40 11 GLU s CA 1
ATOM 9634 C C . GLU C 1 11 ? 243.035 198.230 249.473 1.00 32.40 11 GLU s C 1
ATOM 9635 O O . GLU C 1 11 ? 242.383 197.945 248.459 1.00 32.40 11 GLU s O 1
ATOM 9641 N N . VAL C 1 12 ? 244.079 199.052 249.462 1.00 32.57 12 VAL s N 1
ATOM 9642 C CA . VAL C 1 12 ? 244.526 199.756 248.269 1.00 32.57 12 VAL s CA 1
ATOM 9643 C C . VAL C 1 12 ? 245.970 199.368 247.991 1.00 32.57 12 VAL s C 1
ATOM 9644 O O . VAL C 1 12 ? 246.817 199.407 248.892 1.00 32.57 12 VAL s O 1
ATOM 9648 N N . LYS C 1 13 ? 246.244 198.981 246.749 1.00 33.15 13 LYS s N 1
ATOM 9649 C CA . LYS C 1 13 ? 247.589 198.645 246.306 1.00 33.15 13 LYS s CA 1
ATOM 9650 C C . LYS C 1 13 ? 248.007 199.630 245.227 1.00 33.15 13 LYS s C 1
ATOM 9651 O O . LYS C 1 13 ? 247.291 199.810 244.236 1.00 33.15 13 LYS s O 1
ATOM 9657 N N . ILE C 1 14 ? 249.160 200.264 245.421 1.00 32.21 14 ILE s N 1
ATOM 9658 C CA . ILE C 1 14 ? 249.670 201.284 244.512 1.00 32.21 14 ILE s CA 1
ATOM 9659 C C . ILE C 1 14 ? 250.945 200.760 243.871 1.00 32.21 14 ILE s C 1
ATOM 9660 O O . ILE C 1 14 ? 251.876 200.344 244.574 1.00 32.21 14 ILE s O 1
ATOM 9665 N N . GLY C 1 15 ? 250.987 200.776 242.541 1.00 33.73 15 GLY s N 1
ATOM 9666 C CA . GLY C 1 15 ? 252.159 200.314 241.827 1.00 33.73 15 GLY s CA 1
ATOM 9667 C C . GLY C 1 15 ? 252.446 198.839 241.970 1.00 33.73 15 GLY s C 1
ATOM 9668 O O . GLY C 1 15 ? 253.584 198.416 241.757 1.00 33.73 15 GLY s O 1
ATOM 9669 N N . GLY C 1 16 ? 251.445 198.037 242.328 1.00 35.63 16 GLY s N 1
ATOM 9670 C CA . GLY C 1 16 ? 251.626 196.616 242.511 1.00 35.63 16 GLY s CA 1
ATOM 9671 C C . GLY C 1 16 ? 252.068 196.202 243.896 1.00 35.63 16 GLY s C 1
ATOM 9672 O O . GLY C 1 16 ? 252.004 195.011 244.219 1.00 35.63 16 GLY s O 1
ATOM 9673 N N . ALA C 1 17 ? 252.512 197.142 244.723 1.00 34.63 17 ALA s N 1
ATOM 9674 C CA . ALA C 1 17 ? 252.942 196.856 246.082 1.00 34.63 17 ALA s CA 1
ATOM 9675 C C . ALA C 1 17 ? 251.870 197.296 247.067 1.00 34.63 17 ALA s C 1
ATOM 9676 O O . ALA C 1 17 ? 251.167 198.285 246.836 1.00 34.63 17 ALA s O 1
ATOM 9678 N N . LYS C 1 18 ? 251.746 196.555 248.164 1.00 36.09 18 LYS s N 1
ATOM 9679 C CA . LYS C 1 18 ? 250.774 196.897 249.190 1.00 36.09 18 LYS s CA 1
ATOM 9680 C C . LYS C 1 18 ? 251.121 198.242 249.817 1.00 36.09 18 LYS s C 1
ATOM 9681 O O . LYS C 1 18 ? 252.281 198.666 249.830 1.00 36.09 18 LYS s O 1
ATOM 9687 N N . LEU C 1 19 ? 250.100 198.922 250.324 1.00 37.12 19 LEU s N 1
ATOM 9688 C CA . LEU C 1 19 ? 250.308 200.220 250.946 1.00 37.12 19 LEU s CA 1
ATOM 9689 C C . LEU C 1 19 ? 251.241 200.071 252.144 1.00 37.12 19 LEU s C 1
ATOM 9690 O O . LEU C 1 19 ? 251.075 199.135 252.939 1.00 37.12 19 LEU s O 1
ATOM 9695 N N . PRO C 1 20 ? 252.231 200.949 252.301 1.00 39.22 20 PRO s N 1
ATOM 9696 C CA . PRO C 1 20 ? 253.163 200.812 253.425 1.00 39.22 20 PRO s CA 1
ATOM 9697 C C . PRO C 1 20 ? 252.451 200.954 254.760 1.00 39.22 20 PRO s C 1
ATOM 9698 O O . PRO C 1 20 ? 251.438 201.645 254.881 1.00 39.22 20 PRO s O 1
ATOM 9702 N N . ASP C 1 21 ? 252.995 200.273 255.771 1.00 41.60 21 ASP s N 1
ATOM 9703 C CA . ASP C 1 21 ? 252.383 200.297 257.095 1.00 41.60 21 ASP s CA 1
ATOM 9704 C C . ASP C 1 21 ? 252.409 201.693 257.704 1.00 41.60 21 ASP s C 1
ATOM 9705 O O . ASP C 1 21 ? 251.533 202.035 258.505 1.00 41.60 21 ASP s O 1
ATOM 9710 N N . THR C 1 22 ? 253.400 202.508 257.342 1.00 39.81 22 THR s N 1
ATOM 9711 C CA . THR C 1 22 ? 253.472 203.872 257.849 1.00 39.81 22 THR s CA 1
ATOM 9712 C C . THR C 1 22 ? 252.537 204.825 257.120 1.00 39.81 22 THR s C 1
ATOM 9713 O O . THR C 1 22 ? 252.408 205.980 257.541 1.00 39.81 22 THR s O 1
ATOM 9717 N N . ILE C 1 23 ? 251.889 204.381 256.045 1.00 37.07 23 ILE s N 1
ATOM 9718 C CA . ILE C 1 23 ? 250.957 205.219 255.304 1.00 37.07 23 ILE s CA 1
ATOM 9719 C C . ILE C 1 23 ? 249.511 204.758 255.444 1.00 37.07 23 ILE s C 1
ATOM 9720 O O . ILE C 1 23 ? 248.598 205.571 255.237 1.00 37.07 23 ILE s O 1
ATOM 9725 N N . ALA C 1 24 ? 249.272 203.492 255.790 1.00 35.80 24 ALA s N 1
ATOM 9726 C CA . ALA C 1 24 ? 247.901 203.003 255.902 1.00 35.80 24 ALA s CA 1
ATOM 9727 C C . ALA C 1 24 ? 247.043 203.800 256.878 1.00 35.80 24 ALA s C 1
ATOM 9728 O O . ALA C 1 24 ? 245.893 204.112 256.524 1.00 35.80 24 ALA s O 1
ATOM 9730 N N . PRO C 1 25 ? 247.497 204.151 258.089 1.00 35.13 25 PRO s N 1
ATOM 9731 C CA . PRO C 1 25 ? 246.650 204.985 258.958 1.00 35.13 25 PRO s CA 1
ATOM 9732 C C . PRO C 1 25 ? 246.371 206.369 258.397 1.00 35.13 25 PRO s C 1
ATOM 9733 O O . PRO C 1 25 ? 245.384 206.992 258.804 1.00 35.13 25 PRO s O 1
ATOM 9737 N N . MET C 1 26 ? 247.202 206.869 257.481 1.00 36.05 26 MET s N 1
ATOM 9738 C CA . MET C 1 26 ? 247.004 208.222 256.970 1.00 36.05 26 MET s CA 1
ATOM 9739 C C . MET C 1 26 ? 245.782 208.311 256.063 1.00 36.05 26 MET s C 1
ATOM 9740 O O . MET C 1 26 ? 245.251 209.404 255.839 1.00 36.05 26 MET s O 1
ATOM 9745 N N . LEU C 1 27 ? 245.329 207.181 255.526 1.00 31.44 27 LEU s N 1
ATOM 9746 C CA . LEU C 1 27 ? 244.161 207.189 254.653 1.00 31.44 27 LEU s CA 1
ATOM 9747 C C . LEU C 1 27 ? 242.918 207.573 255.442 1.00 31.44 27 LEU s C 1
ATOM 9748 O O . LEU C 1 27 ? 242.728 207.133 256.579 1.00 31.44 27 LEU s O 1
ATOM 9753 N N . THR C 1 28 ? 242.023 208.352 254.836 1.00 31.73 28 THR s N 1
ATOM 9754 C CA . THR C 1 28 ? 240.752 208.730 255.508 1.00 31.73 28 THR s CA 1
ATOM 9755 C C . THR C 1 28 ? 239.566 208.370 254.616 1.00 31.73 28 THR s C 1
ATOM 9756 O O . THR C 1 28 ? 238.826 207.451 254.974 1.00 31.73 28 THR s O 1
ATOM 9760 N N . ASP C 1 29 ? 239.422 209.054 253.476 1.00 33.52 29 ASP s N 1
ATOM 9761 C CA . ASP C 1 29 ? 238.248 208.829 252.588 1.00 33.52 29 ASP s CA 1
ATOM 9762 C C . ASP C 1 29 ? 238.548 207.716 251.579 1.00 33.52 29 ASP s C 1
ATOM 9763 O O . ASP C 1 29 ? 239.711 207.612 251.142 1.00 33.52 29 ASP s O 1
ATOM 9768 N N . GLY C 1 30 ? 237.531 206.925 251.220 1.00 33.15 30 GLY s N 1
ATOM 9769 C CA . GLY C 1 30 ? 237.696 205.856 250.215 1.00 33.15 30 GLY s CA 1
ATOM 9770 C C . GLY C 1 30 ? 236.527 205.839 249.249 1.00 33.15 30 GLY s C 1
ATOM 9771 O O . GLY C 1 30 ? 235.596 205.037 249.465 1.00 33.15 30 GLY s O 1
ATOM 9772 N N . TRP C 1 31 ? 236.560 206.697 248.224 1.00 33.89 31 TRP s N 1
ATOM 9773 C CA . TRP C 1 31 ? 235.435 206.799 247.256 1.00 33.89 31 TRP s CA 1
ATOM 9774 C C . TRP C 1 31 ? 235.683 206.002 245.983 1.00 33.89 31 TRP s C 1
ATOM 9775 O O . TRP C 1 31 ? 236.793 206.087 245.458 1.00 33.89 31 TRP s O 1
ATOM 9786 N N . VAL C 1 32 ? 234.674 205.293 245.487 1.00 31.04 32 VAL s N 1
ATOM 9787 C CA . VAL C 1 32 ? 234.791 204.595 244.179 1.00 31.04 32 VAL s CA 1
ATOM 9788 C C . VAL C 1 32 ? 233.424 204.726 243.518 1.00 31.04 32 VAL s C 1
ATOM 9789 O O . VAL C 1 32 ? 232.444 204.304 244.144 1.00 31.04 32 VAL s O 1
ATOM 9793 N N . ASP C 1 33 ? 233.347 205.338 242.343 1.00 31.78 33 ASP s N 1
ATOM 9794 C CA . ASP C 1 33 ? 232.084 205.618 241.662 1.00 31.78 33 ASP s CA 1
ATOM 9795 C C . ASP C 1 33 ? 232.079 204.893 240.323 1.00 31.78 33 ASP s C 1
ATOM 9796 O O . ASP C 1 33 ? 232.686 205.368 239.357 1.00 31.78 33 ASP s O 1
ATOM 9801 N N . GLN C 1 34 ? 231.375 203.764 240.256 1.00 30.72 34 GLN s N 1
ATOM 9802 C CA . GLN C 1 34 ? 231.381 202.890 239.090 1.00 30.72 34 GLN s CA 1
ATOM 9803 C C . GLN C 1 34 ? 230.049 203.021 238.366 1.00 30.72 34 GLN s C 1
ATOM 9804 O O . GLN C 1 34 ? 228.994 203.060 239.005 1.00 30.72 34 GLN s O 1
ATOM 9810 N N . GLY C 1 35 ? 230.101 203.100 237.036 1.00 31.90 35 GLY s N 1
ATOM 9811 C CA . GLY C 1 35 ? 228.909 203.212 236.224 1.00 31.90 35 GLY s CA 1
ATOM 9812 C C . GLY C 1 35 ? 229.061 202.469 234.908 1.00 31.90 35 GLY s C 1
ATOM 9813 O O . GLY C 1 35 ? 230.131 201.947 234.584 1.00 31.90 35 GLY s O 1
ATOM 9814 N N . VAL C 1 36 ? 227.961 202.436 234.159 1.00 32.13 36 VAL s N 1
ATOM 9815 C CA . VAL C 1 36 ? 227.919 201.795 232.852 1.00 32.13 36 VAL s CA 1
ATOM 9816 C C . VAL C 1 36 ? 227.876 202.799 231.715 1.00 32.13 36 VAL s C 1
ATOM 9817 O O . VAL C 1 36 ? 227.878 202.393 230.545 1.00 32.13 36 VAL s O 1
ATOM 9821 N N . ASN C 1 37 ? 227.834 204.095 232.017 1.00 35.22 37 ASN s N 1
ATOM 9822 C CA . ASN C 1 37 ? 227.830 205.131 230.995 1.00 35.22 37 ASN s CA 1
ATOM 9823 C C . ASN C 1 37 ? 229.137 205.901 230.904 1.00 35.22 37 ASN s C 1
ATOM 9824 O O . ASN C 1 37 ? 229.508 206.337 229.813 1.00 35.22 37 ASN s O 1
ATOM 9829 N N . VAL C 1 38 ? 229.839 206.074 232.020 1.00 32.79 38 VAL s N 1
ATOM 9830 C CA . VAL C 1 38 ? 231.106 206.800 232.041 1.00 32.79 38 VAL s CA 1
ATOM 9831 C C . VAL C 1 38 ? 232.118 205.971 232.817 1.00 32.79 38 VAL s C 1
ATOM 9832 O O . VAL C 1 38 ? 231.746 205.104 233.623 1.00 32.79 38 VAL s O 1
ATOM 9836 N N . PRO C 1 39 ? 233.412 206.197 232.581 1.00 31.94 39 PRO s N 1
ATOM 9837 C CA . PRO C 1 39 ? 234.432 205.479 233.357 1.00 31.94 39 PRO s CA 1
ATOM 9838 C C . PRO C 1 39 ? 234.298 205.755 234.848 1.00 31.94 39 PRO s C 1
ATOM 9839 O O . PRO C 1 39 ? 233.936 206.858 235.265 1.00 31.94 39 PRO s O 1
ATOM 9843 N N . ALA C 1 40 ? 234.591 204.735 235.651 1.00 31.75 40 ALA s N 1
ATOM 9844 C CA . ALA C 1 40 ? 234.489 204.857 237.096 1.00 31.75 40 ALA s CA 1
ATOM 9845 C C . ALA C 1 40 ? 235.609 205.737 237.643 1.00 31.75 40 ALA s C 1
ATOM 9846 O O . ALA C 1 40 ? 236.612 206.005 236.975 1.00 31.75 40 ALA s O 1
ATOM 9848 N N . ALA C 1 41 ? 235.432 206.187 238.885 1.00 30.89 41 ALA s N 1
ATOM 9849 C CA . ALA C 1 41 ? 236.328 207.161 239.487 1.00 30.89 41 ALA s CA 1
ATOM 9850 C C . ALA C 1 41 ? 236.858 206.666 240.824 1.00 30.89 41 ALA s C 1
ATOM 9851 O O . ALA C 1 41 ? 236.095 206.176 241.664 1.00 30.89 41 ALA s O 1
ATOM 9853 N N . PHE C 1 42 ? 238.172 206.802 240.998 1.00 32.45 42 PHE s N 1
ATOM 9854 C CA . PHE C 1 42 ? 238.877 206.625 242.261 1.00 32.45 42 PHE s CA 1
ATOM 9855 C C . PHE C 1 42 ? 239.100 207.982 242.903 1.00 32.45 42 PHE s C 1
ATOM 9856 O O . PHE C 1 42 ? 239.595 208.903 242.250 1.00 32.45 42 PHE s O 1
ATOM 9864 N N . ARG C 1 43 ? 238.794 208.087 244.192 1.00 31.66 43 ARG s N 1
ATOM 9865 C CA . ARG C 1 43 ? 239.169 209.268 244.970 1.00 31.66 43 ARG s CA 1
ATOM 9866 C C . ARG C 1 43 ? 239.664 208.779 246.327 1.00 31.66 43 ARG s C 1
ATOM 9867 O O . ARG C 1 43 ? 238.857 208.485 247.213 1.00 31.66 43 ARG s O 1
ATOM 9875 N N . LEU C 1 44 ? 240.981 208.680 246.488 1.00 29.30 44 LEU s N 1
ATOM 9876 C CA . LEU C 1 44 ? 241.574 208.243 247.747 1.00 29.30 44 LEU s CA 1
ATOM 9877 C C . LEU C 1 44 ? 242.192 209.463 248.419 1.00 29.30 44 LEU s C 1
ATOM 9878 O O . LEU C 1 44 ? 243.128 210.065 247.883 1.00 29.30 44 LEU s O 1
ATOM 9883 N N . THR C 1 45 ? 241.668 209.824 249.584 1.00 32.68 45 THR s N 1
ATOM 9884 C CA . THR C 1 45 ? 242.064 211.035 250.293 1.00 32.68 45 THR s CA 1
ATOM 9885 C C . THR C 1 45 ? 242.799 210.636 251.564 1.00 32.68 45 THR s C 1
ATOM 9886 O O . THR C 1 45 ? 242.189 210.086 252.489 1.00 32.68 45 THR s O 1
ATOM 9890 N N . PHE C 1 46 ? 244.098 210.908 251.602 1.00 33.07 46 PHE s N 1
ATOM 9891 C CA . PHE C 1 46 ? 244.926 210.698 252.777 1.00 33.07 46 PHE s CA 1
ATOM 9892 C C . PHE C 1 46 ? 245.058 212.002 253.555 1.00 33.07 46 PHE s C 1
ATOM 9893 O O . PHE C 1 46 ? 244.873 213.095 253.015 1.00 33.07 46 PHE s O 1
ATOM 9901 N N . ARG C 1 47 ? 245.392 211.876 254.836 1.00 37.27 47 ARG s N 1
ATOM 9902 C CA . ARG C 1 47 ? 245.637 213.027 255.698 1.00 37.27 47 ARG s CA 1
ATOM 9903 C C . ARG C 1 47 ? 247.144 213.230 255.796 1.00 37.27 47 ARG s C 1
ATOM 9904 O O . ARG C 1 47 ? 247.857 212.383 256.344 1.00 37.27 47 ARG s O 1
ATOM 9912 N N . ASP C 1 48 ? 247.626 214.351 255.266 1.00 41.72 48 ASP s N 1
ATOM 9913 C CA . ASP C 1 48 ? 249.055 214.662 255.213 1.00 41.72 48 ASP s CA 1
ATOM 9914 C C . ASP C 1 48 ? 249.257 216.057 255.786 1.00 41.72 48 ASP s C 1
ATOM 9915 O O . ASP C 1 48 ? 249.375 217.039 255.038 1.00 41.72 48 ASP s O 1
ATOM 9920 N N . PRO C 1 49 ? 249.288 216.184 257.115 1.00 43.72 49 PRO s N 1
ATOM 9921 C CA . PRO C 1 49 ? 249.413 217.524 257.718 1.00 43.72 49 PRO s CA 1
ATOM 9922 C C . PRO C 1 49 ? 250.686 218.260 257.330 1.00 43.72 49 PRO s C 1
ATOM 9923 O O . PRO C 1 49 ? 250.657 219.489 257.180 1.00 43.72 49 PRO s O 1
ATOM 9927 N N . TYR C 1 50 ? 251.801 217.554 257.164 1.00 43.99 50 TYR s N 1
ATOM 9928 C CA . TYR C 1 50 ? 253.077 218.187 256.864 1.00 43.99 50 TYR s CA 1
ATOM 9929 C C . TYR C 1 50 ? 253.449 218.117 255.388 1.00 43.99 50 TYR s C 1
ATOM 9930 O O . TYR C 1 50 ? 254.561 218.507 255.025 1.00 43.99 50 TYR s O 1
ATOM 9939 N N . HIS C 1 51 ? 252.548 217.626 254.537 1.00 41.30 51 HIS s N 1
ATOM 9940 C CA . HIS C 1 51 ? 252.708 217.680 253.083 1.00 41.30 51 HIS s CA 1
ATOM 9941 C C . HIS C 1 51 ? 253.968 216.941 252.629 1.00 41.30 51 HIS s C 1
ATOM 9942 O O . HIS C 1 51 ? 254.872 217.512 252.016 1.00 41.30 51 HIS s O 1
ATOM 9949 N N . ARG C 1 52 ? 254.016 215.645 252.940 1.00 42.61 52 ARG s N 1
ATOM 9950 C CA . ARG C 1 52 ? 255.174 214.826 252.615 1.00 42.61 52 ARG s CA 1
ATOM 9951 C C . ARG C 1 52 ? 254.826 213.471 252.011 1.00 42.61 52 ARG s C 1
ATOM 9952 O O . ARG C 1 52 ? 255.742 212.692 251.727 1.00 42.61 52 ARG s O 1
ATOM 9960 N N . LEU C 1 53 ? 253.544 213.163 251.816 1.00 40.03 53 LEU s N 1
ATOM 9961 C CA . LEU C 1 53 ? 253.172 211.838 251.325 1.00 40.03 53 LEU s CA 1
ATOM 9962 C C . LEU C 1 53 ? 253.646 211.622 249.893 1.00 40.03 53 LEU s C 1
ATOM 9963 O O . LEU C 1 53 ? 254.304 210.617 249.592 1.00 40.03 53 LEU s O 1
ATOM 9968 N N . LEU C 1 54 ? 253.338 212.563 248.997 1.00 39.60 54 LEU s N 1
ATOM 9969 C CA . LEU C 1 54 ? 253.642 212.374 247.584 1.00 39.60 54 LEU s CA 1
ATOM 9970 C C . LEU C 1 54 ? 255.138 212.272 247.319 1.00 39.60 54 LEU s C 1
ATOM 9971 O O . LEU C 1 54 ? 255.535 211.725 246.285 1.00 39.60 54 LEU s O 1
ATOM 9976 N N . GLY C 1 55 ? 255.970 212.784 248.221 1.00 43.52 55 GLY s N 1
ATOM 9977 C CA . GLY C 1 55 ? 257.407 212.659 248.064 1.00 43.52 55 GLY s CA 1
ATOM 9978 C C . GLY C 1 55 ? 257.996 211.352 248.543 1.00 43.52 55 GLY s C 1
ATOM 9979 O O . GLY C 1 55 ? 259.197 211.132 248.368 1.00 43.52 55 GLY s O 1
ATOM 9980 N N . ASP C 1 56 ? 257.185 210.478 249.140 1.00 46.34 56 ASP s N 1
ATOM 9981 C CA . ASP C 1 56 ? 257.661 209.205 249.664 1.00 46.34 56 ASP s CA 1
ATOM 9982 C C . ASP C 1 56 ? 257.129 208.011 248.886 1.00 46.34 56 ASP s C 1
ATOM 9983 O O . ASP C 1 56 ? 257.881 207.080 248.590 1.00 46.34 56 ASP s O 1
ATOM 9988 N N . LEU C 1 57 ? 255.838 208.013 248.550 1.00 42.70 57 LEU s N 1
ATOM 9989 C CA . LEU C 1 57 ? 255.289 206.950 247.720 1.00 42.70 57 LEU s CA 1
ATOM 9990 C C . LEU C 1 57 ? 255.838 206.985 246.302 1.00 42.70 57 LEU s C 1
ATOM 9991 O O . LEU C 1 57 ? 255.721 205.988 245.583 1.00 42.70 57 LEU s O 1
ATOM 9996 N N . ASN C 1 58 ? 256.437 208.106 245.893 1.00 43.46 58 ASN s N 1
ATOM 9997 C CA . ASN C 1 58 ? 256.886 208.306 244.517 1.00 43.46 58 ASN s CA 1
ATOM 9998 C C . ASN C 1 58 ? 255.741 208.056 243.541 1.00 43.46 58 ASN s C 1
ATOM 9999 O O . ASN C 1 58 ? 255.914 207.453 242.480 1.00 43.46 58 ASN s O 1
ATOM 10004 N N . VAL C 1 59 ? 254.554 208.515 243.912 1.00 41.10 59 VAL s N 1
ATOM 10005 C CA . VAL C 1 59 ? 253.372 208.309 243.086 1.00 41.10 59 VAL s CA 1
ATOM 10006 C C . VAL C 1 59 ? 253.334 209.361 241.985 1.00 41.10 59 VAL s C 1
ATOM 10007 O O . VAL C 1 59 ? 253.245 210.566 242.249 1.00 41.10 59 VAL s O 1
ATOM 10011 N N . GLN C 1 60 ? 253.441 208.904 240.741 1.00 40.68 60 GLN s N 1
ATOM 10012 C CA . GLN C 1 60 ? 253.307 209.765 239.579 1.00 40.68 60 GLN s CA 1
ATOM 10013 C C . GLN C 1 60 ? 252.231 209.173 238.689 1.00 40.68 60 GLN s C 1
ATOM 10014 O O . GLN C 1 60 ? 252.245 207.969 238.419 1.00 40.68 60 GLN s O 1
ATOM 10020 N N . PHE C 1 61 ? 251.298 210.015 238.253 1.00 36.17 61 PHE s N 1
ATOM 10021 C CA . PHE C 1 61 ? 250.148 209.534 237.497 1.00 36.17 61 PHE s CA 1
ATOM 10022 C C . PHE C 1 61 ? 250.595 208.755 236.269 1.00 36.17 61 PHE s C 1
ATOM 10023 O O . PHE C 1 61 ? 251.474 209.189 235.519 1.00 36.17 61 PHE s O 1
ATOM 10031 N N . GLY C 1 62 ? 249.996 207.583 236.084 1.00 34.67 62 GLY s N 1
ATOM 10032 C CA . GLY C 1 62 ? 250.463 206.622 235.109 1.00 34.67 62 GLY s CA 1
ATOM 10033 C C . GLY C 1 62 ? 250.858 205.323 235.781 1.00 34.67 62 GLY s C 1
ATOM 10034 O O . GLY C 1 62 ? 251.552 204.492 235.189 1.00 34.67 62 GLY s O 1
ATOM 10035 N N . THR C 1 63 ? 250.416 205.139 237.024 1.00 32.97 63 THR s N 1
ATOM 10036 C CA . THR C 1 63 ? 250.735 203.958 237.813 1.00 32.97 63 THR s CA 1
ATOM 10037 C C . THR C 1 63 ? 249.470 203.161 238.111 1.00 32.97 63 THR s C 1
ATOM 10038 O O . THR C 1 63 ? 248.392 203.732 238.306 1.00 32.97 63 THR s O 1
ATOM 10042 N N . LYS C 1 64 ? 249.607 201.838 238.132 1.00 31.11 64 LYS s N 1
ATOM 10043 C CA . LYS C 1 64 ? 248.482 200.952 238.390 1.00 31.11 64 LYS s CA 1
ATOM 10044 C C . LYS C 1 64 ? 248.093 200.992 239.862 1.00 31.11 64 LYS s C 1
ATOM 10045 O O . LYS C 1 64 ? 248.949 200.917 240.748 1.00 31.11 64 LYS s O 1
ATOM 10051 N N . VAL C 1 65 ? 246.789 201.111 240.122 1.00 30.55 65 VAL s N 1
ATOM 10052 C CA . VAL C 1 65 ? 246.266 201.117 241.483 1.00 30.55 65 VAL s CA 1
ATOM 10053 C C . VAL C 1 65 ? 245.022 200.242 241.543 1.00 30.55 65 VAL s C 1
ATOM 10054 O O . VAL C 1 65 ? 244.165 200.275 240.656 1.00 30.55 65 VAL s O 1
ATOM 10058 N N . VAL C 1 66 ? 244.931 199.437 242.598 1.00 29.93 66 VAL s N 1
ATOM 10059 C CA . VAL C 1 66 ? 243.831 198.500 242.786 1.00 29.93 66 VAL s CA 1
ATOM 10060 C C . VAL C 1 66 ? 243.156 198.806 244.114 1.00 29.93 66 VAL s C 1
ATOM 10061 O O . VAL C 1 66 ? 243.832 198.955 245.137 1.00 29.93 66 VAL s O 1
ATOM 10065 N N . ILE C 1 67 ? 241.828 198.899 244.100 1.00 30.36 67 ILE s N 1
ATOM 10066 C CA . ILE C 1 67 ? 241.040 199.144 245.303 1.00 30.36 67 ILE s CA 1
ATOM 10067 C C . ILE C 1 67 ? 240.080 197.983 245.512 1.00 30.36 67 ILE s C 1
ATOM 10068 O O . ILE C 1 67 ? 239.389 197.563 244.572 1.00 30.36 67 ILE s O 1
ATOM 10073 N N . THR C 1 68 ? 240.056 197.460 246.743 1.00 31.91 68 THR s N 1
ATOM 10074 C CA . THR C 1 68 ? 239.197 196.368 247.163 1.00 31.91 68 THR s CA 1
ATOM 10075 C C . THR C 1 68 ? 238.497 196.741 248.462 1.00 31.91 68 THR s C 1
ATOM 10076 O O . THR C 1 68 ? 239.123 197.313 249.364 1.00 31.91 68 THR s O 1
ATOM 10080 N N . PRO C 1 69 ? 237.205 196.447 248.589 1.00 33.60 69 PRO s N 1
ATOM 10081 C CA . PRO C 1 69 ? 236.547 196.594 249.890 1.00 33.60 69 PRO s CA 1
ATOM 10082 C C . PRO C 1 69 ? 236.531 195.283 250.653 1.00 33.60 69 PRO s C 1
ATOM 10083 O O . PRO C 1 69 ? 236.577 194.209 250.046 1.00 33.60 69 PRO s O 1
ATOM 10087 N N . ILE C 1 70 ? 236.467 195.346 251.982 1.00 34.15 70 ILE s N 1
ATOM 10088 C CA . ILE C 1 70 ? 236.344 194.146 252.798 1.00 34.15 70 ILE s CA 1
ATOM 10089 C C . ILE C 1 70 ? 235.299 194.398 253.873 1.00 34.15 70 ILE s C 1
ATOM 10090 O O . ILE C 1 70 ? 235.553 195.122 254.841 1.00 34.15 70 ILE s O 1
ATOM 10095 N N . ALA C 1 71 ? 234.114 193.820 253.697 1.00 36.18 71 ALA s N 1
ATOM 10096 C CA . ALA C 1 71 ? 233.045 193.873 254.687 1.00 36.18 71 ALA s CA 1
ATOM 10097 C C . ALA C 1 71 ? 232.872 192.468 255.244 1.00 36.18 71 ALA s C 1
ATOM 10098 O O . ALA C 1 71 ? 232.444 191.560 254.523 1.00 36.18 71 ALA s O 1
ATOM 10100 N N . ASP C 1 72 ? 233.204 192.295 256.518 1.00 38.16 72 ASP s N 1
ATOM 10101 C CA . ASP C 1 72 ? 233.225 190.978 257.174 1.00 38.16 72 ASP s CA 1
ATOM 10102 C C . ASP C 1 72 ? 234.206 190.100 256.390 1.00 38.16 72 ASP s C 1
ATOM 10103 O O . ASP C 1 72 ? 235.306 190.561 256.044 1.00 38.16 72 ASP s O 1
ATOM 10108 N N . GLY C 1 73 ? 233.853 188.852 256.090 1.00 36.90 73 GLY s N 1
ATOM 10109 C CA . GLY C 1 73 ? 234.764 187.957 255.404 1.00 36.90 73 GLY s CA 1
ATOM 10110 C C . GLY C 1 73 ? 234.554 187.889 253.905 1.00 36.90 73 GLY s C 1
ATOM 10111 O O . GLY C 1 73 ? 235.010 186.946 253.254 1.00 36.90 73 GLY s O 1
ATOM 10112 N N . GLN C 1 74 ? 233.866 188.879 253.347 1.00 37.13 74 GLN s N 1
ATOM 10113 C CA . GLN C 1 74 ? 233.584 188.935 251.919 1.00 37.13 74 GLN s CA 1
ATOM 10114 C C . GLN C 1 74 ? 234.435 190.019 251.274 1.00 37.13 74 GLN s C 1
ATOM 10115 O O . GLN C 1 74 ? 234.486 191.149 251.769 1.00 37.13 74 GLN s O 1
ATOM 10121 N N . GLY C 1 75 ? 235.094 189.674 250.173 1.00 38.43 75 GLY s N 1
ATOM 10122 C CA . GLY C 1 75 ? 235.872 190.625 249.410 1.00 38.43 75 GLY s CA 1
ATOM 10123 C C . GLY C 1 75 ? 237.378 190.517 249.540 1.00 38.43 75 GLY s C 1
ATOM 10124 O O . GLY C 1 75 ? 238.086 191.366 248.984 1.00 38.43 75 GLY s O 1
ATOM 10125 N N . LYS C 1 76 ? 237.893 189.516 250.255 1.00 36.56 76 LYS s N 1
ATOM 10126 C CA . LYS C 1 76 ? 239.340 189.331 250.318 1.00 36.56 76 LYS s CA 1
ATOM 10127 C C . LYS C 1 76 ? 239.908 189.026 248.939 1.00 36.56 76 LYS s C 1
ATOM 10128 O O . LYS C 1 76 ? 240.932 189.586 248.534 1.00 36.56 76 LYS s O 1
ATOM 10134 N N . ASN C 1 77 ? 239.251 188.137 248.200 1.00 39.05 77 ASN s N 1
ATOM 10135 C CA . ASN C 1 77 ? 239.521 187.968 246.780 1.00 39.05 77 ASN s CA 1
ATOM 10136 C C . ASN C 1 77 ? 238.643 188.948 246.007 1.00 39.05 77 ASN s C 1
ATOM 10137 O O . ASN C 1 77 ? 238.010 189.834 246.589 1.00 39.05 77 ASN s O 1
ATOM 10142 N N . ASN C 1 78 ? 238.592 188.796 244.682 1.00 35.62 78 ASN s N 1
ATOM 10143 C CA . ASN C 1 78 ? 237.724 189.600 243.830 1.00 35.62 78 ASN s CA 1
ATOM 10144 C C . ASN C 1 78 ? 237.993 191.086 244.040 1.00 35.62 78 ASN s C 1
ATOM 10145 O O . ASN C 1 78 ? 237.173 191.780 244.656 1.00 35.62 78 ASN s O 1
ATOM 10150 N N . PRO C 1 79 ? 239.128 191.604 243.575 1.00 32.26 79 PRO s N 1
ATOM 10151 C CA . PRO C 1 79 ? 239.394 193.038 243.725 1.00 32.26 79 PRO s CA 1
ATOM 10152 C C . PRO C 1 79 ? 238.320 193.860 243.036 1.00 32.26 79 PRO s C 1
ATOM 10153 O O . PRO C 1 79 ? 237.828 193.494 241.967 1.00 32.26 79 PRO s O 1
ATOM 10157 N N . LEU C 1 80 ? 237.912 194.956 243.684 1.00 31.27 80 LEU s N 1
ATOM 10158 C CA . LEU C 1 80 ? 236.796 195.779 243.142 1.00 31.27 80 LEU s CA 1
ATOM 10159 C C . LEU C 1 80 ? 237.206 196.426 241.819 1.00 31.27 80 LEU s C 1
ATOM 10160 O O . LEU C 1 80 ? 236.546 196.140 240.802 1.00 31.27 80 LEU s O 1
ATOM 10165 N N . LEU C 1 81 ? 238.239 197.273 241.828 1.00 32.25 81 LEU s N 1
ATOM 10166 C CA . LEU C 1 81 ? 238.558 198.006 240.571 1.00 32.25 81 LEU s CA 1
ATOM 10167 C C . LEU C 1 81 ? 240.058 198.266 240.408 1.00 32.25 81 LEU s C 1
ATOM 10168 O O . LEU C 1 81 ? 240.677 198.772 241.365 1.00 32.25 81 LEU s O 1
ATOM 10173 N N . THR C 1 82 ? 240.609 197.928 239.241 1.00 34.22 82 THR s N 1
ATOM 10174 C CA . THR C 1 82 ? 241.995 19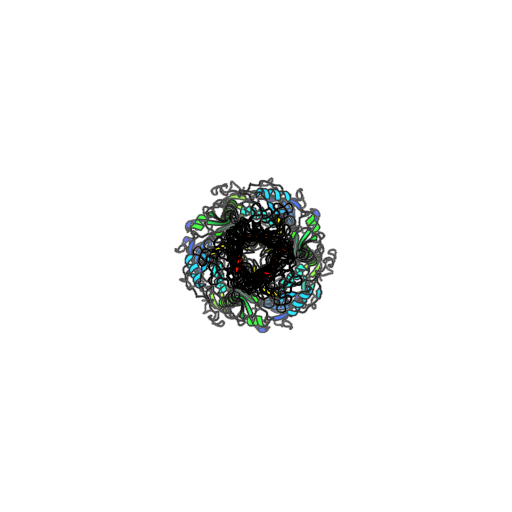8.226 238.919 1.00 34.22 82 THR s CA 1
ATOM 10175 C C . THR C 1 82 ? 242.042 199.319 237.860 1.00 34.22 82 THR s C 1
ATOM 10176 O O . THR C 1 82 ? 241.429 199.189 236.795 1.00 34.22 82 THR s O 1
ATOM 10180 N N . GLY C 1 83 ? 242.770 200.385 238.148 1.00 33.41 83 GLY s N 1
ATOM 10181 C CA . GLY C 1 83 ? 242.789 201.530 237.270 1.00 33.41 83 GLY s CA 1
ATOM 10182 C C . GLY C 1 83 ? 244.100 202.277 237.314 1.00 33.41 83 GLY s C 1
ATOM 10183 O O . GLY C 1 83 ? 245.100 201.789 237.843 1.00 33.41 83 GLY s O 1
ATOM 10184 N N . GLU C 1 84 ? 244.077 203.484 236.753 1.00 33.37 84 GLU s N 1
ATOM 10185 C CA . GLU C 1 84 ? 245.265 204.303 236.570 1.00 33.37 84 GLU s CA 1
ATOM 10186 C C . GLU C 1 84 ? 245.094 205.625 237.301 1.00 33.37 84 GLU s C 1
ATOM 10187 O O . GLU C 1 84 ? 244.044 206.268 237.187 1.00 33.37 84 GLU s O 1
ATOM 10193 N N . VAL C 1 85 ? 246.125 206.033 238.038 1.00 31.68 85 VAL s N 1
ATOM 10194 C CA . VAL C 1 85 ? 246.109 207.336 238.693 1.00 31.68 85 VAL s CA 1
ATOM 10195 C C . VAL C 1 85 ? 246.218 208.420 237.631 1.00 31.68 85 VAL s C 1
ATOM 10196 O O . VAL C 1 85 ? 247.099 208.374 236.763 1.00 31.68 85 VAL s O 1
ATOM 10200 N N . THR C 1 86 ? 245.316 209.398 237.683 1.00 30.46 86 THR s N 1
ATOM 10201 C CA . THR C 1 86 ? 245.248 210.442 236.672 1.00 30.46 86 THR s CA 1
ATOM 10202 C C . THR C 1 86 ? 245.609 211.815 237.212 1.00 30.46 86 THR s C 1
ATOM 10203 O O . THR C 1 86 ? 246.492 212.480 236.658 1.00 30.46 86 THR s O 1
ATOM 10207 N N . GLY C 1 87 ? 244.955 212.263 238.285 1.00 31.06 87 GLY s N 1
ATOM 10208 C CA . GLY C 1 87 ? 245.187 213.589 238.809 1.00 31.06 87 GLY s CA 1
ATOM 10209 C C . GLY C 1 87 ? 245.461 213.563 240.301 1.00 31.06 87 GLY s C 1
ATOM 10210 O O . GLY C 1 87 ? 245.144 212.601 241.001 1.00 31.06 87 GLY s O 1
ATOM 10211 N N . LEU C 1 88 ? 246.060 214.653 240.776 1.00 29.25 88 LEU s N 1
ATOM 10212 C CA . LEU C 1 88 ? 246.389 214.821 242.182 1.00 29.25 88 LEU s CA 1
ATOM 10213 C C . LEU C 1 88 ? 245.776 216.117 242.695 1.00 29.25 88 LEU s C 1
ATOM 10214 O O . LEU C 1 88 ? 245.675 217.106 241.965 1.00 29.25 88 LEU s O 1
ATOM 10219 N N . GLU C 1 89 ? 245.369 216.101 243.962 1.00 34.15 89 GLU s N 1
ATOM 10220 C CA . GLU C 1 89 ? 244.744 217.257 244.587 1.00 34.15 89 GLU s CA 1
ATOM 10221 C C . GLU C 1 89 ? 245.190 217.364 246.038 1.00 34.15 89 GLU s C 1
ATOM 10222 O O . GLU C 1 89 ? 245.350 216.351 246.722 1.00 34.15 89 GLU s O 1
ATOM 10228 N N . THR C 1 90 ? 245.384 218.597 246.497 1.00 37.98 90 THR s N 1
ATOM 10229 C CA . THR C 1 90 ? 245.649 218.892 247.897 1.00 37.98 90 THR s CA 1
ATOM 10230 C C . THR C 1 90 ? 244.661 219.941 248.386 1.00 37.98 90 THR s C 1
ATOM 10231 O O . THR C 1 90 ? 244.442 220.961 247.725 1.00 37.98 90 THR s O 1
ATOM 10235 N N . ASP C 1 91 ? 244.028 219.668 249.525 1.00 42.34 91 ASP s N 1
ATOM 10236 C CA . ASP C 1 91 ? 242.974 220.527 250.056 1.00 42.34 91 ASP s CA 1
ATOM 10237 C C . ASP C 1 91 ? 243.323 220.932 251.479 1.00 42.34 91 ASP s C 1
ATOM 10238 O O . ASP C 1 91 ? 243.455 220.072 252.355 1.00 42.34 91 ASP s O 1
ATOM 10243 N N . TYR C 1 92 ? 243.471 222.237 251.708 1.00 41.74 92 TYR s N 1
ATOM 10244 C CA . TYR C 1 92 ? 243.541 222.782 253.064 1.00 41.74 92 TYR s CA 1
ATOM 10245 C C . TYR C 1 92 ? 242.168 223.368 253.377 1.00 41.74 92 TYR s C 1
ATOM 10246 O O . TYR C 1 92 ? 241.947 224.578 253.353 1.00 41.74 92 TYR s O 1
ATOM 10255 N N . ASP C 1 93 ? 241.224 222.475 253.666 1.00 45.21 93 ASP s N 1
ATOM 10256 C CA . ASP C 1 93 ? 239.836 222.861 253.884 1.00 45.21 93 ASP s CA 1
ATOM 10257 C C . ASP C 1 93 ? 239.583 223.423 255.275 1.00 45.21 93 ASP s C 1
ATOM 10258 O O . ASP C 1 93 ? 238.464 223.870 255.548 1.00 45.21 93 ASP s O 1
ATOM 10263 N N . GLY C 1 94 ? 240.582 223.415 256.151 1.00 42.99 94 GLY s N 1
ATOM 10264 C CA . GLY C 1 94 ? 240.406 223.834 257.522 1.00 42.99 94 GLY s CA 1
ATOM 10265 C C . GLY C 1 94 ? 240.141 222.708 258.496 1.00 42.99 94 GLY s C 1
ATOM 10266 O O . GLY C 1 94 ? 240.250 222.922 259.710 1.00 42.99 94 GLY s O 1
ATOM 10267 N N . THR C 1 95 ? 239.800 221.517 258.005 1.00 39.90 95 THR s N 1
ATOM 10268 C CA . THR C 1 95 ? 239.609 220.343 258.848 1.00 39.90 95 THR s CA 1
ATOM 10269 C C . THR C 1 95 ? 240.673 219.286 258.583 1.00 39.90 95 THR s C 1
ATOM 10270 O O . THR C 1 95 ? 240.448 218.100 258.847 1.00 39.90 95 THR s O 1
ATOM 10274 N N . GLY C 1 96 ? 241.829 219.693 258.066 1.00 38.27 96 GLY s N 1
ATOM 10275 C CA . GLY C 1 96 ? 242.903 218.768 257.767 1.00 38.27 96 GLY s CA 1
ATOM 10276 C C . GLY C 1 96 ? 243.479 218.963 256.381 1.00 38.27 96 GLY s C 1
ATOM 10277 O O . GLY C 1 96 ? 242.746 218.940 255.388 1.00 38.27 96 GLY s O 1
ATOM 10278 N N . SER C 1 97 ? 244.794 219.151 256.301 1.00 39.71 97 SER s N 1
ATOM 10279 C CA . SER C 1 97 ? 245.476 219.348 255.023 1.00 39.71 97 SER s CA 1
ATOM 10280 C C . SER C 1 97 ? 245.575 218.000 254.322 1.00 39.71 97 SER s C 1
ATOM 10281 O O . SER C 1 97 ? 246.563 217.277 254.446 1.00 39.71 97 SER s O 1
ATOM 10284 N N . PHE C 1 98 ? 244.534 217.661 253.569 1.00 36.93 98 PHE s N 1
ATOM 10285 C CA . PHE C 1 98 ? 244.440 216.363 252.923 1.00 36.93 98 PHE s CA 1
ATOM 10286 C C . PHE C 1 98 ? 245.127 216.372 251.565 1.00 36.93 98 PHE s C 1
ATOM 10287 O O . PHE C 1 98 ? 245.194 217.396 250.882 1.00 36.93 98 PHE s O 1
ATOM 10295 N N . THR C 1 99 ? 245.637 215.206 251.179 1.00 33.41 99 THR s N 1
ATOM 10296 C CA . THR C 1 99 ? 246.174 214.969 249.848 1.00 33.41 99 THR s CA 1
ATOM 10297 C C . THR C 1 99 ? 245.288 213.949 249.152 1.00 33.41 99 THR s C 1
ATOM 10298 O O . THR C 1 99 ? 245.068 212.852 249.675 1.00 33.41 99 THR s O 1
ATOM 10302 N N . VAL C 1 100 ? 244.781 214.307 247.977 1.00 30.22 100 VAL s N 1
ATOM 10303 C CA . VAL C 1 100 ? 243.817 213.492 247.250 1.00 30.22 100 VAL s CA 1
ATOM 10304 C C . VAL C 1 100 ? 244.489 212.945 246.003 1.00 30.22 100 VAL s C 1
ATOM 10305 O O . VAL C 1 100 ? 245.072 213.705 245.223 1.00 30.22 100 VAL s O 1
ATOM 10309 N N . ILE C 1 101 ? 244.410 211.631 245.817 1.00 27.55 101 ILE s N 1
ATOM 10310 C CA . ILE C 1 101 ? 244.819 210.988 244.576 1.00 27.55 101 ILE s CA 1
ATOM 10311 C C . ILE C 1 101 ? 243.561 210.556 243.836 1.00 27.55 101 ILE s C 1
ATOM 10312 O O . ILE C 1 101 ? 242.679 209.899 244.408 1.00 27.55 101 ILE s O 1
ATOM 10317 N N . ARG C 1 102 ? 243.462 210.963 242.577 1.00 31.11 102 ARG s N 1
ATOM 10318 C CA . ARG C 1 102 ? 242.310 210.689 241.736 1.00 31.11 102 ARG s CA 1
ATOM 10319 C C . ARG C 1 102 ? 242.706 209.690 240.661 1.00 31.11 102 ARG s C 1
ATOM 10320 O O . ARG C 1 102 ? 243.807 209.761 240.110 1.00 31.11 102 ARG s O 1
ATOM 10328 N N . GLY C 1 103 ? 241.809 208.749 240.373 1.00 31.63 103 GLY s N 1
ATOM 10329 C CA . GLY C 1 103 ? 242.094 207.712 239.410 1.00 31.63 103 GLY s CA 1
ATOM 10330 C C . GLY C 1 103 ? 240.911 207.463 238.497 1.00 31.63 103 GLY s C 1
ATOM 10331 O O . GLY C 1 103 ? 239.765 207.757 238.827 1.00 31.63 103 GLY s O 1
ATOM 10332 N N . TYR C 1 104 ? 241.213 206.888 237.339 1.00 32.03 104 TYR s N 1
ATOM 10333 C CA . TYR C 1 104 ? 240.198 206.511 236.372 1.00 32.03 104 TYR s CA 1
ATOM 10334 C C . TYR C 1 104 ? 240.370 205.040 236.026 1.00 32.03 104 TYR s C 1
ATOM 10335 O O . TYR C 1 104 ? 241.334 204.389 236.438 1.00 32.03 104 TYR s O 1
ATOM 10344 N N . ASP C 1 105 ? 239.416 204.514 235.266 1.00 35.73 105 ASP s N 1
ATOM 10345 C CA . ASP C 1 105 ? 239.417 203.096 234.946 1.00 35.73 105 ASP s CA 1
ATOM 10346 C C . ASP C 1 105 ? 240.538 202.750 233.979 1.00 35.73 105 ASP s C 1
ATOM 10347 O O . ASP C 1 105 ? 241.016 203.590 233.212 1.00 35.73 105 ASP s O 1
ATOM 10352 N N . TYR C 1 106 ? 240.948 201.484 234.017 1.00 40.58 106 TYR s N 1
ATOM 10353 C CA . TYR C 1 106 ? 241.931 200.977 233.073 1.00 40.58 106 TYR s CA 1
ATOM 10354 C C . TYR C 1 106 ? 241.250 200.842 231.720 1.00 40.58 106 TYR s C 1
ATOM 10355 O O . TYR C 1 106 ? 240.741 199.771 231.373 1.00 40.58 106 TYR s O 1
ATOM 10364 N N . GLY C 1 107 ? 241.233 201.929 230.957 1.00 39.55 107 GLY s N 1
ATOM 10365 C CA . GLY C 1 107 ? 240.407 202.017 229.770 1.00 39.55 107 GLY s CA 1
ATOM 10366 C C . GLY C 1 107 ? 239.832 203.405 229.582 1.00 39.55 107 GLY s C 1
ATOM 10367 O O . GLY C 1 107 ? 239.093 203.655 228.625 1.00 39.55 107 GLY s O 1
ATOM 10368 N N . HIS C 1 108 ? 240.158 204.317 230.499 1.00 35.63 108 HIS s N 1
ATOM 10369 C CA . HIS C 1 108 ? 239.776 205.713 230.328 1.00 35.63 108 HIS s CA 1
ATOM 10370 C C . HIS C 1 108 ? 240.431 206.335 229.105 1.00 35.63 108 HIS s C 1
ATOM 10371 O O . HIS C 1 108 ? 239.956 207.369 228.617 1.00 35.63 108 HIS s O 1
ATOM 10378 N N . ARG C 1 109 ? 241.503 205.722 228.597 1.00 36.01 109 ARG s N 1
ATOM 10379 C CA . ARG C 1 109 ? 242.221 206.271 227.451 1.00 36.01 109 ARG s CA 1
ATOM 10380 C C . ARG C 1 109 ? 241.311 206.441 226.243 1.00 36.01 109 ARG s C 1
ATOM 10381 O O . ARG C 1 109 ? 241.568 207.297 225.390 1.00 36.01 109 ARG s O 1
ATOM 10389 N N . LEU C 1 110 ? 240.241 205.644 226.157 1.00 34.89 110 LEU s N 1
ATOM 10390 C CA . LEU C 1 110 ? 239.294 205.798 225.059 1.00 34.89 110 LEU s CA 1
ATOM 10391 C C . LEU C 1 110 ? 238.688 207.196 225.052 1.00 34.89 110 LEU s C 1
ATOM 10392 O O . LEU C 1 110 ? 238.556 207.817 223.992 1.00 34.89 110 LEU s O 1
ATOM 10397 N N . MET C 1 111 ? 238.316 207.710 226.226 1.00 34.58 111 MET s N 1
ATOM 10398 C CA . MET C 1 111 ? 237.850 209.089 226.306 1.00 34.58 111 MET s CA 1
ATOM 10399 C C . MET C 1 111 ? 238.989 210.081 226.124 1.00 34.58 111 MET s C 1
ATOM 10400 O O . MET C 1 111 ? 238.748 211.218 225.708 1.00 34.58 111 MET s O 1
ATOM 10405 N N . ARG C 1 112 ? 240.224 209.666 226.409 1.00 32.48 112 ARG s N 1
ATOM 10406 C CA . ARG C 1 112 ? 241.365 210.564 226.270 1.00 32.48 112 ARG s CA 1
ATOM 10407 C C . ARG C 1 112 ? 241.699 210.828 224.809 1.00 32.48 112 ARG s C 1
ATOM 10408 O O . ARG C 1 112 ? 242.121 211.939 224.462 1.00 32.48 112 ARG s O 1
ATOM 10416 N N . GLN C 1 113 ? 241.503 209.842 223.941 1.00 34.97 113 GLN s N 1
ATOM 10417 C CA . GLN C 1 113 ? 241.858 209.961 222.532 1.00 34.97 113 GLN s CA 1
ATOM 10418 C C . GLN C 1 113 ? 240.685 210.512 221.731 1.00 34.97 113 GLN s C 1
ATOM 10419 O O . GLN C 1 113 ? 239.567 209.995 221.820 1.00 34.97 113 GLN s O 1
ATOM 10425 N N . ARG C 1 114 ? 240.946 211.556 220.949 1.00 36.17 114 ARG s N 1
ATOM 10426 C CA . ARG C 1 114 ? 239.994 212.078 219.979 1.00 36.17 114 ARG s CA 1
ATOM 10427 C C . ARG C 1 114 ? 240.482 211.677 218.593 1.00 36.17 114 ARG s C 1
ATOM 10428 O O . ARG C 1 114 ? 241.606 212.014 218.209 1.00 36.17 114 ARG s O 1
ATOM 10436 N N . ARG C 1 115 ? 239.639 210.968 217.849 1.00 35.64 115 ARG s N 1
ATOM 10437 C CA . ARG C 1 115 ? 240.058 210.299 216.633 1.00 35.64 115 ARG s CA 1
ATOM 10438 C C . ARG C 1 115 ? 239.155 210.676 215.466 1.00 35.64 115 ARG s C 1
ATOM 10439 O O . ARG C 1 115 ? 237.983 211.041 215.640 1.00 35.64 115 ARG s O 1
ATOM 10447 N N . VAL C 1 116 ? 239.748 210.598 214.275 1.00 31.97 116 VAL s N 1
ATOM 10448 C CA . VAL C 1 116 ? 239.053 210.638 212.995 1.00 31.97 116 VAL s CA 1
ATOM 10449 C C . VAL C 1 116 ? 239.478 209.400 212.215 1.00 31.97 116 VAL s C 1
ATOM 10450 O O . VAL C 1 116 ? 240.657 209.024 212.238 1.00 31.97 116 VAL s O 1
ATOM 10454 N N . ALA C 1 117 ? 238.523 208.746 211.562 1.00 30.53 117 ALA s N 1
ATOM 10455 C CA . ALA C 1 117 ? 238.804 207.538 210.790 1.00 30.53 117 ALA s CA 1
ATOM 10456 C C . ALA C 1 117 ? 237.541 207.140 210.040 1.00 30.53 117 ALA s C 1
ATOM 10457 O O . ALA C 1 117 ? 236.479 207.750 210.197 1.00 30.53 117 ALA s O 1
ATOM 10459 N N . ALA C 1 118 ? 237.668 206.099 209.221 1.00 30.14 118 ALA s N 1
ATOM 10460 C CA . ALA C 1 118 ? 236.544 205.508 208.513 1.00 30.14 118 ALA s CA 1
ATOM 10461 C C . ALA C 1 118 ? 236.719 203.999 208.483 1.00 30.14 118 ALA s C 1
ATOM 10462 O O . ALA C 1 118 ? 237.810 203.501 208.193 1.00 30.14 118 ALA s O 1
ATOM 10464 N N . TYR C 1 119 ? 235.643 203.277 208.782 1.00 31.93 119 TYR s N 1
ATOM 10465 C CA . TYR C 1 119 ? 235.657 201.821 208.822 1.00 31.93 119 TYR s CA 1
ATOM 10466 C C . TYR C 1 119 ? 234.715 201.282 207.756 1.00 31.93 119 TYR s C 1
ATOM 10467 O O . TYR C 1 119 ? 233.570 201.735 207.649 1.00 31.93 119 TYR s O 1
ATOM 10476 N N . ARG C 1 120 ? 235.194 200.318 206.973 1.00 31.50 120 ARG s N 1
ATOM 10477 C CA . ARG C 1 120 ? 234.456 199.791 205.835 1.00 31.50 120 ARG s CA 1
ATOM 10478 C C . ARG C 1 120 ? 234.175 198.308 206.036 1.00 31.50 120 ARG s C 1
ATOM 10479 O O . ARG C 1 120 ? 235.099 197.525 206.277 1.00 31.50 120 ARG s O 1
ATOM 10487 N N . ASN C 1 121 ? 232.900 197.933 205.925 1.00 34.64 121 ASN s N 1
ATOM 10488 C CA . ASN C 1 121 ? 232.463 196.536 205.920 1.00 34.64 121 ASN s CA 1
ATOM 10489 C C . ASN C 1 121 ? 232.955 195.788 207.161 1.00 34.64 121 ASN s C 1
ATOM 10490 O O . ASN C 1 121 ? 233.645 194.770 207.076 1.00 34.64 121 ASN s O 1
ATOM 10495 N N . GLN C 1 122 ? 232.592 196.317 208.326 1.00 37.66 122 GLN s N 1
ATOM 10496 C CA . GLN C 1 122 ? 232.934 195.693 209.596 1.00 37.66 122 GLN s CA 1
ATOM 10497 C C . GLN C 1 122 ? 231.742 195.766 210.536 1.00 37.66 122 GLN s C 1
ATOM 10498 O O . GLN C 1 122 ? 231.033 196.774 210.571 1.00 37.66 122 GLN s O 1
ATOM 10504 N N . LYS C 1 123 ? 231.525 194.692 211.291 1.00 41.61 123 LYS s N 1
ATOM 10505 C CA . LYS C 1 123 ? 230.458 194.674 212.279 1.00 41.61 123 LYS s CA 1
ATOM 10506 C C . LYS C 1 123 ? 230.808 195.576 213.458 1.00 41.61 123 LYS s C 1
ATOM 10507 O O . LYS C 1 123 ? 231.971 195.915 213.690 1.00 41.61 123 LYS s O 1
ATOM 10513 N N . ALA C 1 124 ? 229.776 195.957 214.213 1.00 40.48 124 ALA s N 1
ATOM 10514 C CA . ALA C 1 124 ? 229.985 196.827 215.366 1.00 40.48 124 ALA s CA 1
ATOM 10515 C C . ALA C 1 124 ? 230.888 196.167 216.400 1.00 40.48 124 ALA s C 1
ATOM 10516 O O . ALA C 1 124 ? 231.732 196.833 217.015 1.00 40.48 124 ALA s O 1
ATOM 10518 N N . SER C 1 125 ? 230.727 194.858 216.609 1.00 41.30 125 SER s N 1
ATOM 10519 C CA . SER C 1 125 ? 231.621 194.139 217.507 1.00 41.30 125 SER s CA 1
ATOM 10520 C C . SER C 1 125 ? 233.055 194.174 216.996 1.00 41.30 125 SER s C 1
ATOM 10521 O O . SER C 1 125 ? 234.000 194.298 217.781 1.00 41.30 125 SER s O 1
ATOM 10524 N N . ASP C 1 126 ? 233.235 194.059 215.678 1.00 42.79 126 ASP s N 1
ATOM 10525 C CA . ASP C 1 126 ? 234.571 194.177 215.101 1.00 42.79 126 ASP s CA 1
ATOM 10526 C C . ASP C 1 126 ? 235.152 195.564 215.340 1.00 42.79 126 ASP s C 1
ATOM 10527 O O . ASP C 1 126 ? 236.343 195.703 215.648 1.00 42.79 126 ASP s O 1
ATOM 10532 N N . ILE C 1 127 ? 234.326 196.605 215.199 1.00 38.19 127 ILE s N 1
ATOM 10533 C CA . ILE C 1 127 ? 234.785 197.963 215.478 1.00 38.19 127 ILE s CA 1
ATOM 10534 C C . ILE C 1 127 ? 235.238 198.079 216.924 1.00 38.19 127 ILE s C 1
ATOM 10535 O O . ILE C 1 127 ? 236.302 198.633 217.221 1.00 38.19 127 ILE s O 1
ATOM 10540 N N . ALA C 1 128 ? 234.429 197.557 217.848 1.00 38.48 128 ALA s N 1
ATOM 10541 C CA . ALA C 1 128 ? 234.790 197.622 219.256 1.00 38.48 128 ALA s CA 1
ATOM 10542 C C . ALA C 1 128 ? 236.098 196.888 219.518 1.00 38.48 128 ALA s C 1
ATOM 10543 O O . ALA C 1 128 ? 236.978 197.404 220.215 1.00 38.48 128 ALA s O 1
ATOM 10545 N N . ARG C 1 129 ? 236.251 195.691 218.951 1.00 38.22 129 ARG s N 1
ATOM 10546 C CA . ARG C 1 129 ? 237.475 194.926 219.161 1.00 38.22 129 ARG s CA 1
ATOM 10547 C C . ARG C 1 129 ? 238.687 195.689 218.647 1.00 38.22 129 ARG s C 1
ATOM 10548 O O . ARG C 1 129 ? 239.708 195.789 219.336 1.00 38.22 129 ARG s O 1
ATOM 10556 N N . LYS C 1 130 ? 238.584 196.257 217.443 1.00 36.51 130 LYS s N 1
ATOM 10557 C CA . LYS C 1 130 ? 239.719 196.972 216.867 1.00 36.51 130 LYS s CA 1
ATOM 10558 C C . LYS C 1 130 ? 240.083 198.193 217.704 1.00 36.51 130 LYS s C 1
ATOM 10559 O O . LYS C 1 130 ? 241.259 198.424 218.004 1.00 36.51 130 LYS s O 1
ATOM 10565 N N . LEU C 1 131 ? 239.102 199.049 217.960 1.00 37.27 131 LEU s N 1
ATOM 10566 C CA . LEU C 1 131 ? 239.448 200.296 218.684 1.00 37.27 131 LEU s CA 1
ATOM 10567 C C . LEU C 1 131 ? 240.065 199.908 220.027 1.00 37.27 131 LEU s C 1
ATOM 10568 O O . LEU C 1 131 ? 241.162 200.400 220.321 1.00 37.27 131 LEU s O 1
ATOM 10573 N N . VAL C 1 132 ? 239.415 199.037 220.794 1.00 38.33 132 VAL s N 1
ATOM 10574 C CA . VAL C 1 132 ? 239.948 198.753 222.153 1.00 38.33 132 VAL s CA 1
ATOM 10575 C C . VAL C 1 132 ? 241.399 198.315 222.013 1.00 38.33 132 VAL s C 1
ATOM 10576 O O . VAL C 1 132 ? 242.275 199.051 222.462 1.00 38.33 132 VAL s O 1
ATOM 10580 N N . GLN C 1 133 ? 241.652 197.185 221.377 1.00 41.47 133 GLN s N 1
ATOM 10581 C CA . GLN C 1 133 ? 243.056 196.723 221.346 1.00 41.47 133 GLN s CA 1
ATOM 10582 C C . GLN C 1 133 ? 243.949 197.895 220.948 1.00 41.47 133 GLN s C 1
ATOM 10583 O O . GLN C 1 133 ? 244.922 198.158 221.667 1.00 41.47 133 GLN s O 1
ATOM 10589 N N . MET C 1 134 ? 243.629 198.584 219.858 1.00 41.73 134 MET s N 1
ATOM 10590 C CA . MET C 1 134 ? 244.525 199.668 219.376 1.00 41.73 134 MET s CA 1
ATOM 10591 C C . MET C 1 134 ? 244.900 200.556 220.555 1.00 41.73 134 MET s C 1
ATOM 10592 O O . MET C 1 134 ? 245.955 201.199 220.493 1.00 41.73 134 MET s O 1
ATOM 10597 N N . ASP C 1 135 ? 244.070 200.577 221.585 1.00 39.77 135 ASP s N 1
ATOM 10598 C CA . ASP C 1 135 ? 244.305 201.474 222.708 1.00 39.77 135 ASP s CA 1
ATOM 10599 C C . ASP C 1 135 ? 244.904 200.768 223.921 1.00 39.77 135 ASP s C 1
ATOM 10600 O O . ASP C 1 135 ? 244.873 201.322 225.024 1.00 39.77 135 ASP s O 1
ATOM 10605 N N . GLY C 1 136 ? 245.444 199.566 223.741 1.00 38.38 136 GLY s N 1
ATOM 10606 C CA . GLY C 1 136 ? 246.136 198.874 224.811 1.00 38.38 136 GLY s CA 1
ATOM 10607 C C . GLY C 1 136 ? 245.275 198.509 226.002 1.00 38.38 136 GLY s C 1
ATOM 10608 O O . GLY C 1 136 ? 245.672 198.729 227.151 1.00 38.38 136 GLY s O 1
ATOM 10609 N N . VAL C 1 137 ? 244.093 197.952 225.749 1.00 38.16 137 VAL s N 1
ATOM 10610 C CA . VAL C 1 137 ? 243.204 197.469 226.798 1.00 38.16 137 VAL s CA 1
ATOM 10611 C C . VAL C 1 137 ? 242.819 196.036 226.468 1.00 38.16 137 VAL s C 1
ATOM 10612 O O . VAL C 1 137 ? 242.368 195.753 225.351 1.00 38.16 137 VAL s O 1
ATOM 10616 N N . SER C 1 138 ? 243.001 195.135 227.430 1.00 40.50 138 SER s N 1
ATOM 10617 C CA . SER C 1 138 ? 242.699 193.729 227.206 1.00 40.50 138 SER s CA 1
ATOM 10618 C C . SER C 1 138 ? 241.212 193.535 226.933 1.00 40.50 138 SER s C 1
ATOM 10619 O O . SER C 1 138 ? 240.357 194.214 227.505 1.00 40.50 138 SER s O 1
ATOM 10622 N N . VAL C 1 139 ? 240.911 192.591 226.047 1.00 38.47 139 VAL s N 1
ATOM 10623 C CA . VAL C 1 139 ? 239.548 192.332 225.597 1.00 38.47 139 VAL s CA 1
ATOM 10624 C C . VAL C 1 139 ? 238.958 191.204 226.429 1.00 38.47 139 VAL s C 1
ATOM 10625 O O . VAL C 1 139 ? 239.577 190.144 226.585 1.00 38.47 139 VAL s O 1
ATOM 10629 N N . GLY C 1 140 ? 237.760 191.429 226.963 1.00 39.47 140 GLY s N 1
ATOM 10630 C CA . GLY C 1 140 ? 237.055 190.407 227.708 1.00 39.47 140 GLY s CA 1
ATOM 10631 C C . GLY C 1 140 ? 236.123 189.615 226.815 1.00 39.47 140 GLY s C 1
ATOM 10632 O O . GLY C 1 140 ? 236.582 188.880 225.936 1.00 39.47 140 GLY s O 1
ATOM 10633 N N . ARG C 1 141 ? 234.817 189.752 227.025 1.00 38.62 141 ARG s N 1
ATOM 10634 C CA . ARG C 1 141 ? 233.817 189.106 226.187 1.00 38.62 141 ARG s CA 1
ATOM 10635 C C . ARG C 1 141 ? 233.103 190.159 225.352 1.00 38.62 141 ARG s C 1
ATOM 10636 O O . ARG C 1 141 ? 232.613 191.157 225.890 1.00 38.62 141 ARG s O 1
ATOM 10644 N N . ILE C 1 142 ? 233.043 189.931 224.043 1.00 36.60 142 ILE s N 1
ATOM 10645 C CA . ILE C 1 142 ? 232.387 190.834 223.105 1.00 36.60 142 ILE s CA 1
ATOM 10646 C C . ILE C 1 142 ? 231.244 190.082 222.442 1.00 36.60 142 ILE s C 1
ATOM 10647 O O . ILE C 1 142 ? 231.445 188.996 221.889 1.00 36.60 142 ILE s O 1
ATOM 10652 N N . GLN C 1 143 ? 230.047 190.665 222.495 1.00 38.52 143 GLN s N 1
ATOM 10653 C CA . GLN C 1 143 ? 228.861 190.035 221.938 1.00 38.52 143 GLN s CA 1
ATOM 10654 C C . GLN C 1 143 ? 228.639 190.534 220.520 1.00 38.52 143 GLN s C 1
ATOM 10655 O O . GLN C 1 143 ? 228.503 191.752 220.320 1.00 38.52 143 GLN s O 1
ATOM 10661 N N . PRO C 1 144 ? 228.609 189.656 219.518 1.00 41.47 144 PRO s N 1
ATOM 10662 C CA . PRO C 1 144 ? 228.361 190.112 218.145 1.00 41.47 144 PRO s CA 1
ATOM 10663 C C . PRO C 1 144 ? 227.013 190.805 218.028 1.00 41.47 144 PRO s C 1
ATOM 10664 O O . PRO C 1 144 ? 226.026 190.402 218.650 1.00 41.47 144 PRO s O 1
ATOM 10668 N N . THR C 1 145 ? 226.977 191.860 217.218 1.00 46.91 145 THR s N 1
ATOM 10669 C CA . THR C 1 145 ? 225.778 192.669 217.076 1.00 46.91 145 THR s CA 1
ATOM 10670 C C . THR C 1 145 ? 224.836 192.058 216.038 1.00 46.91 145 THR s C 1
ATOM 10671 O O . THR C 1 145 ? 225.138 191.048 215.397 1.00 46.91 145 THR s O 1
ATOM 10675 N N . LYS C 1 146 ? 223.673 192.688 215.875 1.00 50.47 146 LYS s N 1
ATOM 10676 C CA . LYS C 1 146 ? 222.625 192.120 215.030 1.00 50.47 146 LYS s CA 1
ATOM 10677 C C . LYS C 1 146 ? 223.000 192.181 213.554 1.00 50.47 146 LYS s C 1
ATOM 10678 O O . LYS C 1 146 ? 222.869 191.184 212.831 1.00 50.47 146 LYS s O 1
ATOM 10684 N N . GLY C 1 147 ? 223.470 193.334 213.084 1.00 46.42 147 GLY s N 1
ATOM 10685 C CA . GLY C 1 147 ? 223.718 193.520 211.671 1.00 46.42 147 GLY s CA 1
ATOM 10686 C C . GLY C 1 147 ? 225.003 194.283 211.422 1.00 46.42 147 GLY s C 1
ATOM 10687 O O . GLY C 1 147 ? 225.501 195.011 212.283 1.00 46.42 147 GLY s O 1
ATOM 10688 N N . THR C 1 148 ? 225.529 194.100 210.214 1.00 40.02 148 THR s N 1
ATOM 10689 C CA . THR C 1 148 ? 226.755 194.763 209.803 1.00 40.02 148 THR s CA 1
ATOM 10690 C C . THR C 1 148 ? 226.465 196.175 209.303 1.00 40.02 148 THR s C 1
ATOM 10691 O O . THR C 1 148 ? 225.325 196.538 209.005 1.00 40.02 148 THR s O 1
ATOM 10695 N N . TYR C 1 149 ? 227.525 196.973 209.214 1.00 38.13 149 TYR s N 1
ATOM 10696 C CA . TYR C 1 149 ? 227.453 198.333 208.705 1.00 38.13 149 TYR s CA 1
ATOM 10697 C C . TYR C 1 149 ? 228.262 198.436 207.421 1.00 38.13 149 TYR s C 1
ATOM 10698 O O . TYR C 1 149 ? 229.367 197.894 207.327 1.00 38.13 149 TYR s O 1
ATOM 10707 N N . ALA C 1 150 ? 227.702 199.131 206.428 1.00 33.97 150 ALA s N 1
ATOM 10708 C CA . ALA C 1 150 ? 228.389 199.271 205.149 1.00 33.97 150 ALA s CA 1
ATOM 10709 C C . ALA C 1 150 ? 229.629 200.147 205.279 1.00 33.97 150 ALA s C 1
ATOM 10710 O O . ALA C 1 150 ? 230.709 199.789 204.795 1.00 33.97 150 ALA s O 1
ATOM 10712 N N . PHE C 1 151 ? 229.496 201.298 205.934 1.00 30.21 151 PHE s N 1
ATOM 10713 C CA . PHE C 1 151 ? 230.601 202.250 206.030 1.00 30.21 151 PHE s CA 1
ATOM 10714 C C . PHE C 1 151 ? 230.333 203.186 207.196 1.00 30.21 151 PHE s C 1
ATOM 10715 O O . PHE C 1 151 ? 229.330 203.906 207.191 1.00 30.21 151 PHE s O 1
ATOM 10723 N N . ILE C 1 152 ? 231.218 203.175 208.191 1.00 30.22 152 ILE s N 1
ATOM 10724 C CA . ILE C 1 152 ? 231.097 204.017 209.374 1.00 30.22 152 ILE s CA 1
ATOM 10725 C C . ILE C 1 152 ? 232.226 205.036 209.350 1.00 30.22 152 ILE s C 1
ATOM 10726 O O . ILE C 1 152 ? 233.381 204.683 209.085 1.00 30.22 152 ILE s O 1
ATOM 10731 N N . ALA C 1 153 ? 231.891 206.291 209.628 1.00 31.08 153 ALA s N 1
ATOM 10732 C CA . ALA C 1 153 ? 232.867 207.369 209.695 1.00 31.08 153 ALA s CA 1
ATOM 10733 C C . ALA C 1 153 ? 232.935 207.898 211.120 1.00 31.08 153 ALA s C 1
ATOM 10734 O O . ALA C 1 153 ? 231.900 208.162 211.738 1.00 31.08 153 ALA s O 1
ATOM 10736 N N . GLN C 1 154 ? 234.152 208.039 211.637 1.00 33.73 154 GLN s N 1
ATOM 10737 C CA . GLN C 1 154 ? 234.369 208.597 212.964 1.00 33.73 154 GLN s CA 1
ATOM 10738 C C . GLN C 1 154 ? 234.530 210.106 212.842 1.00 33.73 154 GLN s C 1
ATOM 10739 O O . GLN C 1 154 ? 235.606 210.592 212.474 1.00 33.73 154 GLN s O 1
ATOM 10745 N N . PRO C 1 155 ? 233.490 210.878 213.145 1.00 35.27 155 PRO s N 1
ATOM 10746 C CA . PRO C 1 155 ? 233.474 212.312 212.809 1.00 35.27 155 PRO s CA 1
ATOM 10747 C C . PRO C 1 155 ? 234.176 213.177 213.853 1.00 35.27 155 PRO s C 1
ATOM 10748 O O . PRO C 1 155 ? 233.567 214.036 214.497 1.00 35.27 155 PRO s O 1
ATOM 10752 N N . ASN C 1 156 ? 235.481 212.954 214.015 1.00 36.35 156 ASN s N 1
ATOM 10753 C CA . ASN C 1 156 ? 236.320 213.736 214.922 1.00 36.35 156 ASN s CA 1
ATOM 10754 C C . ASN C 1 156 ? 235.749 213.727 216.340 1.00 36.35 156 ASN s C 1
ATOM 10755 O O . ASN C 1 156 ? 235.335 214.753 216.884 1.00 36.35 156 ASN s O 1
ATOM 10760 N N . VAL C 1 157 ? 235.720 212.535 216.931 1.00 35.23 157 VAL s N 1
ATOM 10761 C CA . VAL C 1 157 ? 235.080 212.359 218.228 1.00 35.23 157 VAL s CA 1
ATOM 10762 C C . VAL C 1 157 ? 235.996 211.561 219.140 1.00 35.23 157 VAL s C 1
ATOM 10763 O O . VAL C 1 157 ? 236.905 210.862 218.693 1.00 35.23 157 VAL s O 1
ATOM 10767 N N . THR C 1 158 ? 235.730 211.635 220.448 1.00 35.24 158 THR s N 1
ATOM 10768 C CA . THR C 1 158 ? 236.521 210.813 221.402 1.00 35.24 158 THR s CA 1
ATOM 10769 C C . THR C 1 158 ? 236.148 209.342 221.202 1.00 35.24 158 THR s C 1
ATOM 10770 O O . THR C 1 158 ? 234.954 209.063 220.974 1.00 35.24 158 THR s O 1
ATOM 10774 N N . ASP C 1 159 ? 237.130 208.440 221.290 1.00 36.84 159 ASP s N 1
ATOM 10775 C CA . ASP C 1 159 ? 236.876 206.991 221.065 1.00 36.84 159 ASP s CA 1
ATOM 10776 C C . ASP C 1 159 ? 235.729 206.540 221.978 1.00 36.84 159 ASP s C 1
ATOM 10777 O O . ASP C 1 159 ? 234.759 205.954 221.458 1.00 36.84 159 ASP s O 1
ATOM 10782 N N . TRP C 1 160 ? 235.827 206.827 223.277 1.00 34.97 160 TRP s N 1
ATOM 10783 C CA . TRP C 1 160 ? 234.790 206.400 224.255 1.00 34.97 160 TRP s CA 1
ATOM 10784 C C . TRP C 1 160 ? 233.393 206.803 223.773 1.00 34.97 160 TRP s C 1
ATOM 10785 O O . TRP C 1 160 ? 232.496 205.943 223.812 1.00 34.97 160 TRP s O 1
ATOM 10796 N N . ASP C 1 161 ? 233.221 208.050 223.328 1.00 38.91 161 ASP s N 1
ATOM 10797 C CA . ASP C 1 161 ? 231.895 208.540 222.962 1.00 38.91 161 ASP s CA 1
ATOM 10798 C C . ASP C 1 161 ? 231.354 207.818 221.737 1.00 38.91 161 ASP s C 1
ATOM 10799 O O . ASP C 1 161 ? 230.174 207.452 221.694 1.00 38.91 161 ASP s O 1
ATOM 10804 N N . PHE C 1 162 ? 232.201 207.606 220.729 1.00 37.23 162 PHE s N 1
ATOM 10805 C CA . PHE C 1 162 ? 231.780 206.864 219.545 1.00 37.23 162 PHE s CA 1
ATOM 10806 C C . PHE C 1 162 ? 231.348 205.451 219.911 1.00 37.23 162 PHE s C 1
ATOM 10807 O O . PHE C 1 162 ? 230.284 204.980 219.486 1.00 37.23 162 PHE s O 1
ATOM 10815 N N . LEU C 1 163 ? 232.177 204.769 220.706 1.00 36.60 163 LEU s N 1
ATOM 10816 C CA . LEU C 1 163 ? 231.842 203.385 221.138 1.00 36.60 163 LEU s CA 1
ATOM 10817 C C . LEU C 1 163 ? 230.566 203.421 221.988 1.00 36.60 163 LEU s C 1
ATOM 10818 O O . LEU C 1 163 ? 229.721 202.520 221.820 1.00 36.60 163 LEU s O 1
ATOM 10823 N N . ALA C 1 164 ? 230.439 204.426 222.860 1.00 40.42 164 ALA s N 1
ATOM 10824 C CA . ALA C 1 164 ? 229.249 204.534 223.736 1.00 40.42 164 ALA s CA 1
ATOM 10825 C C . ALA C 1 164 ? 227.990 204.668 222.876 1.00 40.42 164 ALA s C 1
ATOM 10826 O O . ALA C 1 164 ? 227.021 203.921 223.119 1.00 40.42 164 ALA s O 1
ATOM 10828 N N . ARG C 1 165 ? 228.014 205.537 221.880 1.00 42.76 165 ARG s N 1
ATOM 10829 C CA . ARG C 1 165 ? 226.819 205.690 221.094 1.00 42.76 165 ARG s CA 1
ATOM 10830 C C . ARG C 1 165 ? 226.541 204.421 220.365 1.00 42.76 165 ARG s C 1
ATOM 10831 O O . ARG C 1 165 ? 225.393 204.021 220.279 1.00 42.76 165 ARG s O 1
ATOM 10839 N N . LEU C 1 166 ? 227.587 203.800 219.837 1.00 42.70 166 LEU s N 1
ATOM 10840 C CA . LEU C 1 166 ? 227.406 202.529 219.086 1.00 42.70 166 LEU s CA 1
ATOM 10841 C C . LEU C 1 166 ? 226.657 201.533 219.975 1.00 42.70 166 LEU s C 1
ATOM 10842 O O . LEU C 1 166 ? 225.654 200.957 219.503 1.00 42.70 166 LEU s O 1
ATOM 10847 N N . ALA C 1 167 ? 227.108 201.369 221.221 1.00 42.89 167 ALA s N 1
ATOM 10848 C CA . ALA C 1 167 ? 226.441 200.442 222.165 1.00 42.89 167 ALA s CA 1
ATOM 10849 C C . ALA C 1 167 ? 224.989 200.883 222.358 1.00 42.89 167 ALA s C 1
ATOM 10850 O O . ALA C 1 167 ? 224.107 200.007 222.397 1.00 42.89 167 ALA s O 1
ATOM 10852 N N . ASP C 1 168 ? 224.759 202.196 222.465 1.00 46.56 168 ASP s N 1
ATOM 10853 C CA . ASP C 1 168 ? 223.384 202.720 222.679 1.00 46.56 168 ASP s CA 1
ATOM 10854 C C . ASP C 1 168 ? 222.500 202.316 221.497 1.00 46.56 168 ASP s C 1
ATOM 10855 O O . ASP C 1 168 ? 221.386 201.815 221.740 1.00 46.56 168 ASP s O 1
ATOM 10860 N N . GLU C 1 169 ? 222.988 202.515 220.269 1.00 43.55 169 GLU s N 1
ATOM 10861 C CA . GLU C 1 169 ? 222.184 202.198 219.059 1.00 43.55 169 GLU s CA 1
ATOM 10862 C C . GLU C 1 169 ? 221.927 200.690 219.013 1.00 43.55 169 GLU s C 1
ATOM 10863 O O . GLU C 1 169 ? 220.839 200.291 218.560 1.00 43.55 169 GLU s O 1
ATOM 10869 N N . ASN C 1 170 ? 222.894 199.885 219.462 1.00 43.05 170 ASN s N 1
ATOM 10870 C CA . ASN C 1 170 ? 222.729 198.439 219.373 1.00 43.05 170 ASN s CA 1
ATOM 10871 C C . ASN C 1 170 ? 222.053 197.826 220.596 1.00 43.05 170 ASN s C 1
ATOM 10872 O O . ASN C 1 170 ? 221.923 196.599 220.657 1.00 43.05 170 ASN s O 1
ATOM 10877 N N . LYS C 1 171 ? 221.624 198.639 221.560 1.00 41.80 171 LYS s N 1
ATOM 10878 C CA . LYS C 1 171 ? 221.018 198.163 222.806 1.00 41.80 171 LYS s CA 1
ATOM 10879 C C . LYS C 1 171 ? 221.973 197.238 223.565 1.00 41.80 171 LYS s C 1
ATOM 10880 O O . LYS C 1 171 ? 221.649 196.098 223.908 1.00 41.80 171 LYS s O 1
ATOM 10886 N N . MET C 1 172 ? 223.158 197.771 223.852 1.00 43.78 172 MET s N 1
ATOM 10887 C CA . MET C 1 172 ? 224.207 197.071 224.579 1.00 43.78 172 MET s CA 1
ATOM 10888 C C . MET C 1 172 ? 224.521 197.815 225.870 1.00 43.78 172 MET s C 1
ATOM 10889 O O . MET C 1 172 ? 223.853 198.784 226.239 1.00 43.78 172 MET s O 1
ATOM 10894 N N . ILE C 1 173 ? 225.572 197.354 226.543 1.00 40.34 173 ILE s N 1
ATOM 10895 C CA . ILE C 1 173 ? 226.088 197.948 227.769 1.00 40.34 173 ILE s CA 1
ATOM 10896 C C . ILE C 1 173 ? 227.605 197.942 227.667 1.00 40.34 173 ILE s C 1
ATOM 10897 O O . ILE C 1 173 ? 228.204 196.926 227.290 1.00 40.34 173 ILE s O 1
ATOM 10902 N N . MET C 1 174 ? 228.218 199.075 228.011 1.00 41.08 174 MET s N 1
ATOM 10903 C CA . MET C 1 174 ? 229.659 199.278 227.893 1.00 41.08 174 MET s CA 1
ATOM 10904 C C . MET C 1 174 ? 230.292 198.976 229.248 1.00 41.08 174 MET s C 1
ATOM 10905 O O . MET C 1 174 ? 230.578 199.865 230.050 1.00 41.08 174 MET s O 1
ATOM 10910 N N . TYR C 1 175 ? 230.509 197.694 229.503 1.00 42.24 175 TYR s N 1
ATOM 10911 C CA . TYR C 1 175 ? 230.909 197.247 230.824 1.00 42.24 175 TYR s CA 1
ATOM 10912 C C . TYR C 1 175 ? 232.428 197.241 230.932 1.00 42.24 175 TYR s C 1
ATOM 10913 O O . TYR C 1 175 ? 233.134 196.895 229.980 1.00 42.24 175 TYR s O 1
ATOM 10922 N N . LEU C 1 176 ? 232.932 197.643 232.095 1.00 38.74 176 LEU s N 1
ATOM 10923 C CA . LEU C 1 176 ? 234.361 197.583 232.391 1.00 38.74 176 LEU s CA 1
ATOM 10924 C C . LEU C 1 176 ? 234.493 196.895 233.746 1.00 38.74 176 LEU s C 1
ATOM 10925 O O . LEU C 1 176 ? 234.244 197.509 234.787 1.00 38.74 176 LEU s O 1
ATOM 10930 N N . ASP C 1 177 ? 234.885 195.626 233.723 1.00 40.08 177 ASP s N 1
ATOM 10931 C CA . ASP C 1 177 ? 234.780 194.771 234.897 1.00 40.08 177 ASP s CA 1
ATOM 10932 C C . ASP C 1 177 ? 235.912 195.057 235.883 1.00 40.08 177 ASP s C 1
ATOM 10933 O O . ASP C 1 177 ? 236.652 196.039 235.761 1.00 40.08 177 ASP s O 1
ATOM 10938 N N . SER C 1 178 ? 236.049 194.180 236.879 1.00 37.28 178 SER s N 1
ATOM 10939 C CA . SER C 1 178 ? 236.959 194.434 237.990 1.00 37.28 178 SER s CA 1
ATOM 10940 C C . SER C 1 178 ? 238.414 194.431 237.540 1.00 37.28 178 SER s C 1
ATOM 10941 O O . SER C 1 178 ? 239.172 195.360 237.843 1.00 37.28 178 SER s O 1
ATOM 10944 N N . LYS C 1 179 ? 238.825 193.392 236.814 1.00 37.86 179 LYS s N 1
ATOM 10945 C CA . LYS C 1 179 ? 240.222 193.214 236.445 1.00 37.86 179 LYS s CA 1
ATOM 10946 C C . LYS C 1 179 ? 240.645 194.070 235.257 1.00 37.86 179 LYS s C 1
ATOM 10947 O O . LYS C 1 179 ? 241.695 193.806 234.658 1.00 37.86 179 LYS s O 1
ATOM 10953 N N . GLY C 1 180 ? 239.863 195.086 234.906 1.00 38.24 180 GLY s N 1
ATOM 10954 C CA . GLY C 1 180 ? 240.212 195.945 233.793 1.00 38.24 180 GLY s CA 1
ATOM 10955 C C . GLY C 1 180 ? 240.059 195.308 232.432 1.00 38.24 180 GLY s C 1
ATOM 10956 O O . GLY C 1 180 ? 240.855 195.592 231.531 1.00 38.24 180 GLY s O 1
ATOM 10957 N N . LYS C 1 181 ? 239.061 194.452 232.254 1.00 39.60 181 LYS s N 1
ATOM 10958 C CA . LYS C 1 181 ? 238.790 193.814 230.972 1.00 39.60 181 LYS s CA 1
ATOM 10959 C C . LYS C 1 181 ? 237.582 194.485 230.329 1.00 39.60 181 LYS s C 1
ATOM 10960 O O . LYS C 1 181 ? 236.520 194.595 230.953 1.00 39.60 181 LYS s O 1
ATOM 10966 N N . PHE C 1 182 ? 237.751 194.932 229.089 1.00 38.29 182 PHE s N 1
ATOM 10967 C CA . PHE C 1 182 ? 236.662 195.540 228.339 1.00 38.29 182 PHE s CA 1
ATOM 10968 C C . PHE C 1 182 ? 235.552 194.524 228.095 1.00 38.29 182 PHE s C 1
ATOM 10969 O O . PHE C 1 182 ? 235.816 193.340 227.875 1.00 38.29 182 PHE s O 1
ATOM 10977 N N . ARG C 1 183 ? 234.301 194.987 228.131 1.00 40.12 183 ARG s N 1
ATOM 10978 C CA . ARG C 1 183 ? 233.156 194.118 227.907 1.00 40.12 183 ARG s CA 1
ATOM 10979 C C . ARG C 1 183 ? 232.077 194.885 227.157 1.00 40.12 183 ARG s C 1
ATOM 10980 O O . ARG C 1 183 ? 231.762 196.036 227.474 1.00 40.12 183 ARG s O 1
ATOM 10988 N N . PHE C 1 184 ? 231.538 194.248 226.113 1.00 39.37 184 PHE s N 1
ATOM 10989 C CA . PHE C 1 184 ? 230.409 194.828 225.345 1.00 39.37 184 PHE s CA 1
ATOM 10990 C C . PHE C 1 184 ? 229.269 193.832 225.542 1.00 39.37 184 PHE s C 1
ATOM 10991 O O . PHE C 1 184 ? 229.041 193.011 224.631 1.00 39.37 184 PHE s O 1
ATOM 10999 N N . VAL C 1 185 ? 228.584 193.887 226.688 1.00 39.19 185 VAL s N 1
ATOM 11000 C CA . VAL C 1 185 ? 227.598 192.806 226.996 1.00 39.19 185 VAL s CA 1
ATOM 11001 C C . VAL C 1 185 ? 226.146 193.291 227.046 1.00 39.19 185 VAL s C 1
ATOM 11002 O O . VAL C 1 185 ? 225.914 194.411 227.536 1.00 39.19 185 VAL s O 1
ATOM 11006 N N . THR C 1 186 ? 225.215 192.473 226.542 1.00 39.07 186 THR s N 1
ATOM 11007 C CA . THR C 1 186 ? 223.792 192.743 226.633 1.00 39.07 186 THR s CA 1
ATOM 11008 C C . THR C 1 186 ? 223.393 192.918 228.101 1.00 39.07 186 THR s C 1
ATOM 11009 O O . THR C 1 186 ? 224.035 192.360 228.994 1.00 39.07 186 THR s O 1
ATOM 11013 N N . PRO C 1 187 ? 222.368 193.719 228.379 1.00 39.81 187 PRO s N 1
ATOM 11014 C CA . PRO C 1 187 ? 221.895 193.840 229.763 1.00 39.81 187 PRO s CA 1
ATOM 11015 C C . PRO C 1 187 ? 221.411 192.502 230.299 1.00 39.81 187 PRO s C 1
ATOM 11016 O O . PRO C 1 187 ? 220.775 191.720 229.592 1.00 39.81 187 PRO s O 1
ATOM 11020 N N . LYS C 1 188 ? 221.726 192.241 231.567 1.00 37.01 188 LYS s N 1
ATOM 11021 C CA . LYS C 1 188 ? 221.199 191.004 232.128 1.00 37.01 188 LYS s CA 1
ATOM 11022 C C . LYS C 1 188 ? 219.712 191.154 232.432 1.00 37.01 188 LYS s C 1
ATOM 11023 O O . LYS C 1 188 ? 219.275 192.215 232.890 1.00 37.01 188 LYS s O 1
ATOM 11029 N N . PRO C 1 189 ? 218.917 190.117 232.177 1.00 35.81 189 PRO s N 1
ATOM 11030 C CA . PRO C 1 189 ? 217.485 190.195 232.492 1.00 35.81 189 PRO s CA 1
ATOM 11031 C C . PRO C 1 189 ? 217.257 190.397 233.982 1.00 35.81 189 PRO s C 1
ATOM 11032 O O . PRO C 1 189 ? 217.984 189.858 234.819 1.00 35.81 189 PRO s O 1
ATOM 11036 N N . SER C 1 190 ? 216.244 191.194 234.331 1.00 36.27 190 SER s N 1
ATOM 11037 C CA . SER C 1 190 ? 216.004 191.521 235.765 1.00 36.27 190 SER s CA 1
ATOM 11038 C C . SER C 1 190 ? 215.410 190.323 236.513 1.00 36.27 190 SER s C 1
ATOM 11039 O O . SER C 1 190 ? 215.501 190.308 237.755 1.00 36.27 190 SER s O 1
ATOM 11042 N N . ALA C 1 191 ? 214.842 189.351 235.793 1.00 39.37 191 ALA s N 1
ATOM 11043 C CA . ALA C 1 191 ? 214.166 188.204 236.449 1.00 39.37 191 ALA s CA 1
ATOM 11044 C C . ALA C 1 191 ? 215.163 187.370 237.264 1.00 39.37 191 ALA s C 1
ATOM 11045 O O . ALA C 1 191 ? 214.712 186.655 238.179 1.00 39.37 191 ALA s O 1
ATOM 11047 N N . GLY C 1 192 ? 216.461 187.459 236.952 1.00 42.19 192 GLY s N 1
ATOM 11048 C CA . GLY C 1 192 ? 217.469 186.623 237.634 1.00 42.19 192 GLY s CA 1
ATOM 11049 C C . GLY C 1 192 ? 217.491 186.817 239.141 1.00 42.19 192 GLY s C 1
ATOM 11050 O O . GLY C 1 192 ? 217.724 185.820 239.852 1.00 42.19 192 GLY s O 1
ATOM 11051 N N . ALA C 1 193 ? 217.260 188.041 239.623 1.00 42.55 193 ALA s N 1
ATOM 11052 C CA . ALA C 1 193 ? 217.361 188.327 241.075 1.00 42.55 193 ALA s CA 1
ATOM 11053 C C . ALA C 1 193 ? 216.388 187.460 241.881 1.00 42.55 193 ALA s C 1
ATOM 11054 O O . ALA C 1 193 ? 215.288 187.168 241.369 1.00 42.55 193 ALA s O 1
ATOM 11056 N N . PRO C 1 194 ? 216.736 187.048 243.123 1.00 47.87 194 PRO s N 1
ATOM 11057 C CA . PRO C 1 194 ? 215.822 186.290 243.989 1.00 47.87 194 PRO s CA 1
ATOM 11058 C C . PRO C 1 194 ? 214.485 187.001 244.137 1.00 47.87 194 PRO s C 1
ATOM 11059 O O . PRO C 1 194 ? 214.400 188.227 244.041 1.00 47.87 194 PRO s O 1
ATOM 11063 N N . SER C 1 195 ? 213.430 186.216 244.363 1.00 52.87 195 SER s N 1
ATOM 11064 C CA . SER C 1 195 ? 212.079 186.805 244.556 1.00 52.87 195 SER s CA 1
ATOM 11065 C C . SER C 1 195 ? 212.106 187.735 245.771 1.00 52.87 195 SER s C 1
ATOM 11066 O O . SER C 1 195 ? 212.750 187.378 246.775 1.00 52.87 195 SER s O 1
ATOM 11069 N N . PRO C 1 196 ? 211.424 188.899 245.735 1.00 51.35 196 PRO s N 1
ATOM 11070 C CA . PRO C 1 196 ? 211.358 189.790 246.897 1.00 51.35 196 PRO s CA 1
ATOM 11071 C C . PRO C 1 196 ? 210.684 189.085 248.084 1.00 51.35 196 PRO s C 1
ATOM 11072 O O . PRO C 1 196 ? 210.911 189.497 249.206 1.00 51.35 196 PRO s O 1
ATOM 11076 N N . ASN C 1 197 ? 209.889 188.046 247.811 1.00 52.62 197 ASN s N 1
ATOM 11077 C CA . ASN C 1 197 ? 209.154 187.324 248.886 1.00 52.62 197 ASN s CA 1
ATOM 11078 C C . ASN C 1 197 ? 210.129 186.480 249.716 1.00 52.62 197 ASN s C 1
ATOM 11079 O O . ASN C 1 197 ? 209.651 185.688 250.549 1.00 52.62 197 ASN s O 1
ATOM 11084 N N . THR C 1 198 ? 211.439 186.645 249.501 1.00 55.96 198 THR s N 1
ATOM 11085 C CA . THR C 1 198 ? 212.425 185.898 250.262 1.00 55.96 198 THR s CA 1
ATOM 11086 C C . THR C 1 198 ? 212.584 186.500 251.658 1.00 55.96 198 THR s C 1
ATOM 11087 O O . THR C 1 198 ? 212.024 187.550 251.984 1.00 55.96 198 THR s O 1
ATOM 11091 N N . ASP C 1 199 ? 213.367 185.810 252.492 1.00 61.12 199 ASP s N 1
ATOM 11092 C CA . ASP C 1 199 ? 213.561 186.256 253.866 1.00 61.12 199 ASP s CA 1
ATOM 11093 C C . ASP C 1 199 ? 214.256 187.610 253.932 1.00 61.12 199 ASP s C 1
ATOM 11094 O O . ASP C 1 199 ? 214.057 188.362 254.893 1.00 61.12 199 ASP s O 1
ATOM 11099 N N . GLY C 1 200 ? 215.066 187.939 252.930 1.00 54.60 200 GLY s N 1
ATOM 11100 C CA . GLY C 1 200 ? 215.787 189.193 252.913 1.00 54.60 200 GLY s CA 1
ATOM 11101 C C . GLY C 1 200 ? 217.062 189.211 253.722 1.00 54.60 200 GLY s C 1
ATOM 11102 O O . GLY C 1 200 ? 217.730 190.252 253.770 1.00 54.60 200 GLY s O 1
ATOM 11103 N N . ASP C 1 201 ? 217.423 188.100 254.362 1.00 54.11 201 ASP s N 1
ATOM 11104 C CA . ASP C 1 201 ? 218.654 188.009 255.131 1.00 54.11 201 ASP s CA 1
ATOM 11105 C C . ASP C 1 201 ? 219.537 186.852 254.693 1.00 54.11 201 ASP s C 1
ATOM 11106 O O . ASP C 1 201 ? 220.660 186.726 255.196 1.00 54.11 201 ASP s O 1
ATOM 11111 N N . GLN C 1 202 ? 219.075 186.013 253.770 1.00 53.48 202 GLN s N 1
ATOM 11112 C CA . GLN C 1 202 ? 219.824 184.850 253.316 1.00 53.48 202 GLN s CA 1
ATOM 11113 C C . GLN C 1 202 ? 220.673 185.141 252.086 1.00 53.48 202 GLN s C 1
ATOM 11114 O O . GLN C 1 202 ? 221.297 184.220 251.547 1.00 53.48 202 GLN s O 1
ATOM 11120 N N . SER C 1 203 ? 220.714 186.388 251.630 1.00 46.61 203 SER s N 1
ATOM 11121 C CA . SER C 1 203 ? 221.491 186.751 250.451 1.00 46.61 203 SER s CA 1
ATOM 11122 C C . SER C 1 203 ? 221.897 188.213 250.573 1.00 46.61 203 SER s C 1
ATOM 11123 O O . SER C 1 203 ? 221.517 188.907 251.520 1.00 46.61 203 SER s O 1
ATOM 11126 N N . ALA C 1 204 ? 222.680 188.678 249.600 1.00 42.26 204 ALA s N 1
ATOM 11127 C CA . ALA C 1 204 ? 223.153 190.053 249.567 1.00 42.26 204 ALA s CA 1
ATOM 11128 C C . ALA C 1 204 ? 222.577 190.842 248.397 1.00 42.26 204 ALA s C 1
ATOM 11129 O O . ALA C 1 204 ? 223.031 191.960 248.133 1.00 42.26 204 ALA s O 1
ATOM 11131 N N . PHE C 1 205 ? 221.591 190.290 247.690 1.00 38.30 205 PHE s N 1
ATOM 11132 C CA . PHE C 1 205 ? 220.968 190.961 246.557 1.00 38.30 205 PHE s CA 1
ATOM 11133 C C . PHE C 1 205 ? 219.516 191.335 246.832 1.00 38.30 205 PHE s C 1
ATOM 11134 O O . PHE C 1 205 ? 218.756 191.593 245.894 1.00 38.30 205 PHE s O 1
ATOM 11142 N N . VAL C 1 206 ? 219.114 191.369 248.099 1.00 38.59 206 VAL s N 1
ATOM 11143 C CA . VAL C 1 206 ? 217.749 191.693 248.494 1.00 38.59 206 VAL s CA 1
ATOM 11144 C C . VAL C 1 206 ? 217.793 192.884 249.440 1.00 38.59 206 VAL s C 1
ATOM 11145 O O . VAL C 1 206 ? 218.544 192.875 250.421 1.00 38.59 206 VAL s O 1
ATOM 11149 N N . LEU C 1 207 ? 216.992 193.903 249.144 1.00 38.11 207 LEU s N 1
ATOM 11150 C CA . LEU C 1 207 ? 216.893 195.099 249.967 1.00 38.11 207 LEU s CA 1
ATOM 11151 C C . LEU C 1 207 ? 215.494 195.183 250.556 1.00 38.11 207 LEU s C 1
ATOM 11152 O O . LEU C 1 207 ? 214.504 195.125 249.820 1.00 38.11 207 LEU s O 1
ATOM 11157 N N . GLN C 1 208 ? 215.414 195.320 251.876 1.00 42.66 208 GLN s N 1
ATOM 11158 C CA . GLN C 1 208 ? 214.149 195.408 252.587 1.00 42.66 208 GLN s CA 1
ATOM 11159 C C . GLN C 1 208 ? 214.014 196.783 253.223 1.00 42.66 208 GLN s C 1
ATOM 11160 O O . GLN C 1 208 ? 214.961 197.293 253.829 1.00 42.66 208 GLN s O 1
ATOM 11166 N N . ALA C 1 209 ? 212.835 197.383 253.078 1.00 40.68 209 ALA s N 1
ATOM 11167 C CA . ALA C 1 209 ? 212.589 198.704 253.638 1.00 40.68 209 ALA s CA 1
ATOM 11168 C C . ALA C 1 209 ? 212.673 198.661 255.157 1.00 40.68 209 ALA s C 1
ATOM 11169 O O . ALA C 1 209 ? 211.878 197.984 255.814 1.00 40.68 209 ALA s O 1
ATOM 11171 N N . GLY C 1 210 ? 213.641 199.385 255.712 1.00 39.32 210 GLY s N 1
ATOM 11172 C CA . GLY C 1 210 ? 213.863 199.439 257.135 1.00 39.32 210 GLY s CA 1
ATOM 11173 C C . GLY C 1 210 ? 214.928 198.490 257.644 1.00 39.32 210 GLY s C 1
ATOM 11174 O O . GLY C 1 210 ? 215.440 198.693 258.752 1.00 39.32 210 GLY s O 1
ATOM 11175 N N . HIS C 1 211 ? 215.277 197.466 256.867 1.00 40.28 211 HIS s N 1
ATOM 11176 C CA . HIS C 1 211 ? 216.303 196.521 257.294 1.00 40.28 211 HIS s CA 1
ATOM 11177 C C . HIS C 1 211 ? 217.701 197.081 257.060 1.00 40.28 211 HIS s C 1
ATOM 11178 O O . HIS C 1 211 ? 218.485 197.238 258.001 1.00 40.28 211 HIS s O 1
ATOM 11185 N N . ASP C 1 212 ? 218.030 197.384 255.803 1.00 38.47 212 ASP s N 1
ATOM 11186 C CA . ASP C 1 212 ? 219.351 197.896 255.466 1.00 38.47 212 ASP s CA 1
ATOM 11187 C C . ASP C 1 212 ? 219.280 199.006 254.425 1.00 38.47 212 ASP s C 1
ATOM 11188 O O . ASP C 1 212 ? 220.228 199.198 253.657 1.00 38.47 212 ASP s O 1
ATOM 11193 N N . ILE C 1 213 ? 218.176 199.741 254.379 1.00 34.49 213 ILE s N 1
ATOM 11194 C CA . ILE C 1 213 ? 218.008 200.841 253.432 1.00 34.49 213 ILE s CA 1
ATOM 11195 C C . ILE C 1 213 ? 218.128 202.127 254.239 1.00 34.49 213 ILE s C 1
ATOM 11196 O O . ILE C 1 213 ? 217.160 202.619 254.819 1.00 34.49 213 ILE s O 1
ATOM 11201 N N . LEU C 1 214 ? 219.343 202.679 254.283 1.00 34.69 214 LEU s N 1
ATOM 11202 C CA . LEU C 1 214 ? 219.558 203.927 255.008 1.00 34.69 214 LEU s CA 1
ATOM 11203 C C . LEU C 1 214 ? 218.840 205.087 254.333 1.00 34.69 214 LEU s C 1
ATOM 11204 O O . LEU C 1 214 ? 218.203 205.905 255.006 1.00 34.69 214 LEU s O 1
ATOM 11209 N N . ARG C 1 215 ? 218.928 205.179 253.007 1.00 33.03 215 ARG s N 1
ATOM 11210 C CA . ARG C 1 215 ? 218.243 206.223 252.258 1.00 33.03 215 ARG s CA 1
ATOM 11211 C C . ARG C 1 215 ? 217.617 205.614 251.013 1.00 33.03 215 ARG s C 1
ATOM 11212 O O . ARG C 1 215 ? 218.204 204.726 250.395 1.00 33.03 215 ARG s O 1
ATOM 11220 N N . LEU C 1 216 ? 216.432 206.097 250.643 1.00 30.41 216 LEU s N 1
ATOM 11221 C CA . LEU C 1 216 ? 215.705 205.536 249.514 1.00 30.41 216 LEU s CA 1
ATOM 11222 C C . LEU C 1 216 ? 215.045 206.647 248.712 1.00 30.41 216 LEU s C 1
ATOM 11223 O O . LEU C 1 216 ? 214.488 207.588 249.282 1.00 30.41 216 LEU s O 1
ATOM 11228 N N . ARG C 1 217 ? 215.116 206.529 247.385 1.00 31.69 217 ARG s N 1
ATOM 11229 C CA . ARG C 1 217 ? 214.431 207.453 246.483 1.00 31.69 217 ARG s CA 1
ATOM 11230 C C . ARG C 1 217 ? 214.034 206.653 245.245 1.00 31.69 217 ARG s C 1
ATOM 11231 O O . ARG C 1 217 ? 214.869 206.413 244.369 1.00 31.69 217 ARG s O 1
ATOM 11239 N N . ALA C 1 218 ? 212.774 206.233 245.190 1.00 31.12 218 ALA s N 1
ATOM 11240 C CA . ALA C 1 218 ? 212.247 205.470 244.068 1.00 31.12 218 ALA s CA 1
ATOM 11241 C C . ALA C 1 218 ? 211.148 206.275 243.395 1.00 31.12 218 ALA s C 1
ATOM 11242 O O . ALA C 1 218 ? 210.258 206.800 244.071 1.00 31.12 218 ALA s O 1
ATOM 11244 N N . ALA C 1 219 ? 211.211 206.371 242.069 1.00 32.17 219 ALA s N 1
ATOM 11245 C CA . ALA C 1 219 ? 210.264 207.160 241.298 1.00 32.17 219 ALA s CA 1
ATOM 11246 C C . ALA C 1 219 ? 209.758 206.340 240.122 1.00 32.17 219 ALA s C 1
ATOM 11247 O O . ALA C 1 219 ? 210.553 205.773 239.367 1.00 32.17 219 ALA s O 1
ATOM 11249 N N . VAL C 1 220 ? 208.439 206.280 239.976 1.00 31.93 220 VAL s N 1
ATOM 11250 C CA . VAL C 1 220 ? 207.789 205.671 238.822 1.00 31.93 220 VAL s CA 1
ATOM 11251 C C . VAL C 1 220 ? 206.957 206.754 238.157 1.00 31.93 220 VAL s C 1
ATOM 11252 O O . VAL C 1 220 ? 206.063 207.332 238.787 1.00 31.93 220 VAL s O 1
ATOM 11256 N N . THR C 1 221 ? 207.250 207.033 236.890 1.00 31.82 221 THR s N 1
ATOM 11257 C CA . THR C 1 221 ? 206.649 208.159 236.193 1.00 31.82 221 THR s CA 1
ATOM 11258 C C . THR C 1 221 ? 206.196 207.749 234.803 1.00 31.82 221 THR s C 1
ATOM 11259 O O . THR C 1 221 ? 206.683 206.769 234.231 1.00 31.82 221 THR s O 1
ATOM 11263 N N . ALA C 1 222 ? 205.246 208.509 234.271 1.00 33.06 222 ALA s N 1
ATOM 11264 C CA . ALA C 1 222 ? 204.767 208.375 232.903 1.00 33.06 222 ALA s CA 1
ATOM 11265 C C . ALA C 1 222 ? 204.961 209.681 232.146 1.00 33.06 222 ALA s C 1
ATOM 11266 O O . ALA C 1 222 ? 204.064 210.159 231.449 1.00 33.06 222 ALA s O 1
ATOM 11268 N N . ALA C 1 223 ? 206.144 210.279 232.295 1.00 36.40 223 ALA s N 1
ATOM 11269 C CA . ALA C 1 223 ? 206.403 211.585 231.699 1.00 36.40 223 ALA s CA 1
ATOM 11270 C C . ALA C 1 223 ? 206.318 211.530 230.178 1.00 36.40 223 ALA s C 1
ATOM 11271 O O . ALA C 1 223 ? 205.615 212.332 229.556 1.00 36.40 223 ALA s O 1
ATOM 11273 N N . ASP C 1 224 ? 207.030 210.589 229.563 1.00 35.86 224 ASP s N 1
ATOM 11274 C CA . ASP C 1 224 ? 207.061 210.477 228.109 1.00 35.86 224 ASP s CA 1
ATOM 11275 C C . ASP C 1 224 ? 206.954 209.022 227.680 1.00 35.86 224 ASP s C 1
ATOM 11276 O O . ASP C 1 224 ? 207.678 208.563 226.790 1.00 35.86 224 ASP s O 1
ATOM 11281 N N . GLN C 1 225 ? 206.051 208.273 228.304 1.00 34.58 225 GLN s N 1
ATOM 11282 C CA . GLN C 1 225 ? 205.830 206.877 227.952 1.00 34.58 225 GLN s CA 1
ATOM 11283 C C . GLN C 1 225 ? 204.804 206.798 226.829 1.00 34.58 225 GLN s C 1
ATOM 11284 O O . GLN C 1 225 ? 203.635 207.154 227.019 1.00 34.58 225 GLN s O 1
ATOM 11290 N N . ILE C 1 226 ? 205.244 206.336 225.660 1.00 34.98 226 ILE s N 1
ATOM 11291 C CA . ILE C 1 226 ? 204.389 206.188 224.490 1.00 34.98 226 ILE s CA 1
ATOM 11292 C C . ILE C 1 226 ? 204.482 204.747 224.011 1.00 34.98 226 ILE s C 1
ATOM 11293 O O . ILE C 1 226 ? 205.572 204.173 223.950 1.00 34.98 226 ILE s O 1
ATOM 11298 N N . GLY C 1 227 ? 203.329 204.162 223.677 1.00 35.40 227 GLY s N 1
ATOM 11299 C CA . GLY C 1 227 ? 203.298 202.749 223.336 1.00 35.40 227 GLY s CA 1
ATOM 11300 C C . GLY C 1 227 ? 204.083 202.406 222.085 1.00 35.40 227 GLY s C 1
ATOM 11301 O O . GLY C 1 227 ? 204.755 201.374 222.030 1.00 35.40 227 GLY s O 1
ATOM 11302 N N . LYS C 1 228 ? 204.012 203.258 221.066 1.00 36.09 228 LYS s N 1
ATOM 11303 C CA . LYS C 1 228 ? 204.600 202.975 219.766 1.00 36.09 228 LYS s CA 1
ATOM 11304 C C . LYS C 1 228 ? 205.675 204.005 219.450 1.00 36.09 228 LYS s C 1
ATOM 11305 O O . LYS C 1 228 ? 205.480 205.201 219.685 1.00 36.09 228 LYS s O 1
ATOM 11311 N N . VAL C 1 229 ? 206.804 203.536 218.921 1.00 36.35 229 VAL s N 1
ATOM 11312 C CA . VAL C 1 229 ? 207.897 204.404 218.500 1.00 36.35 229 VAL s CA 1
ATOM 11313 C C . VAL C 1 229 ? 208.325 203.981 217.104 1.00 36.35 229 VAL s C 1
ATOM 11314 O O . VAL C 1 229 ? 208.563 202.794 216.859 1.00 36.35 229 VAL s O 1
ATOM 11318 N N . GLU C 1 230 ? 208.425 204.940 216.189 1.00 39.57 230 GLU s N 1
ATOM 11319 C CA . GLU C 1 230 ? 208.743 204.635 214.804 1.00 39.57 230 GLU s CA 1
ATOM 11320 C C . GLU C 1 230 ? 210.031 205.323 214.376 1.00 39.57 230 GLU s C 1
ATOM 11321 O O . GLU C 1 230 ? 210.322 206.454 214.778 1.00 39.57 230 GLU s O 1
ATOM 11327 N N . SER C 1 231 ? 210.804 204.611 213.561 1.00 39.04 231 SER s N 1
ATOM 11328 C CA . SER C 1 231 ? 212.020 205.128 212.955 1.00 39.04 231 SER s CA 1
ATOM 11329 C C . SER C 1 231 ? 211.934 204.928 211.450 1.00 39.04 231 SER s C 1
ATOM 11330 O O . SER C 1 231 ? 211.465 203.886 210.982 1.00 39.04 231 SER s O 1
ATOM 11333 N N . ARG C 1 232 ? 212.385 205.925 210.692 1.00 35.59 232 ARG s N 1
ATOM 11334 C CA . ARG C 1 232 ? 212.167 205.945 209.256 1.00 35.59 232 ARG s CA 1
ATOM 11335 C C . ARG C 1 232 ? 213.461 206.245 208.519 1.00 35.59 232 ARG s C 1
ATOM 11336 O O . ARG C 1 232 ? 214.367 206.890 209.052 1.00 35.59 232 ARG s O 1
ATOM 11344 N N . GLY C 1 233 ? 213.533 205.769 207.274 1.00 36.15 233 GLY s N 1
ATOM 11345 C CA . GLY C 1 233 ? 214.706 205.963 206.447 1.00 36.15 233 GLY s CA 1
ATOM 11346 C C . GLY C 1 233 ? 214.363 205.902 204.975 1.00 36.15 233 GLY s C 1
ATOM 11347 O O . GLY C 1 233 ? 213.231 205.604 204.581 1.00 36.15 233 GLY s O 1
ATOM 11348 N N . TRP C 1 234 ? 215.376 206.180 204.161 1.00 32.89 234 TRP s N 1
ATOM 11349 C CA . TRP C 1 234 ? 215.244 206.267 202.713 1.00 32.89 234 TRP s CA 1
ATOM 11350 C C . TRP C 1 234 ? 216.095 205.187 202.065 1.00 32.89 234 TRP s C 1
ATOM 11351 O O . TRP C 1 234 ? 217.265 205.018 202.422 1.00 32.89 234 TRP s O 1
ATOM 11362 N N . ASN C 1 235 ? 215.512 204.457 201.118 1.00 32.86 235 ASN s N 1
ATOM 11363 C CA . ASN C 1 235 ? 216.220 203.433 200.360 1.00 32.86 235 ASN s CA 1
ATOM 11364 C C . ASN C 1 235 ? 216.403 203.934 198.935 1.00 32.86 235 ASN s C 1
ATOM 11365 O O . ASN C 1 235 ? 215.417 204.216 198.241 1.00 32.86 235 ASN s O 1
ATOM 11370 N N . VAL C 1 236 ? 217.660 204.031 198.500 1.00 30.91 236 VAL s N 1
ATOM 11371 C CA . VAL C 1 236 ? 217.974 204.621 197.204 1.00 30.91 236 VAL s CA 1
ATOM 11372 C C . VAL C 1 236 ? 218.036 203.599 196.076 1.00 30.91 236 VAL s C 1
ATOM 11373 O O . VAL C 1 236 ? 217.842 203.969 194.910 1.00 30.91 236 VAL s O 1
ATOM 11377 N N . THR C 1 237 ? 218.302 202.327 196.382 1.00 32.62 237 THR s N 1
ATOM 11378 C CA . THR C 1 237 ? 218.321 201.305 195.342 1.00 32.62 237 THR s CA 1
ATOM 11379 C C . THR C 1 237 ? 216.933 200.990 194.809 1.00 32.62 237 THR s C 1
ATOM 11380 O O . THR C 1 237 ? 216.819 200.316 193.780 1.00 32.62 237 THR s O 1
ATOM 11384 N N . THR C 1 238 ? 215.882 201.456 195.482 1.00 33.44 238 THR s N 1
ATOM 11385 C CA . THR C 1 238 ? 214.514 201.252 195.033 1.00 33.44 238 THR s CA 1
ATOM 11386 C C . THR C 1 238 ? 213.671 202.518 195.124 1.00 33.44 238 THR s C 1
ATOM 11387 O O . THR C 1 238 ? 212.537 202.518 194.631 1.00 33.44 238 THR s O 1
ATOM 11391 N N . LYS C 1 239 ? 214.195 203.597 195.709 1.00 32.67 239 LYS s N 1
ATOM 11392 C CA . LYS C 1 239 ? 213.433 204.815 195.982 1.00 32.67 239 LYS s CA 1
ATOM 11393 C C . LYS C 1 239 ? 212.212 204.494 196.844 1.00 32.67 239 LYS s C 1
ATOM 11394 O O . LYS C 1 239 ? 211.061 204.633 196.427 1.00 32.67 239 LYS s O 1
ATOM 11400 N N . LYS C 1 240 ? 212.484 204.035 198.062 1.00 34.65 240 LYS s N 1
ATOM 11401 C CA . LYS C 1 240 ? 211.425 203.592 198.953 1.00 34.65 240 LYS s CA 1
ATOM 11402 C C . LYS C 1 240 ? 211.539 204.275 200.305 1.00 34.65 240 LYS s C 1
ATOM 11403 O O . LYS C 1 240 ? 212.635 204.505 200.822 1.00 34.65 240 LYS s O 1
ATOM 11409 N N . LYS C 1 241 ? 210.381 204.600 200.870 1.00 36.34 241 LYS s N 1
ATOM 11410 C CA . LYS C 1 241 ? 210.276 205.120 202.226 1.00 36.34 241 LYS s CA 1
ATOM 11411 C C . LYS C 1 241 ? 210.168 203.926 203.166 1.00 36.34 241 LYS s C 1
ATOM 11412 O O . LYS C 1 241 ? 209.101 203.318 203.284 1.00 36.34 241 LYS s O 1
ATOM 11418 N N . ILE C 1 242 ? 211.272 203.575 203.815 1.00 36.68 242 ILE s N 1
ATOM 11419 C CA . ILE C 1 242 ? 211.284 202.444 204.732 1.00 36.68 242 ILE s CA 1
ATOM 11420 C C . ILE C 1 242 ? 210.945 202.951 206.125 1.00 36.68 242 ILE s C 1
ATOM 11421 O O . ILE C 1 242 ? 211.335 204.059 206.513 1.00 36.68 242 ILE s O 1
ATOM 11426 N N . THR C 1 243 ? 210.180 202.158 206.871 1.00 38.88 243 THR s N 1
ATOM 11427 C CA . THR C 1 243 ? 209.719 202.561 208.189 1.00 38.88 243 THR s CA 1
ATOM 11428 C C . THR C 1 243 ? 209.637 201.345 209.095 1.00 38.88 243 THR s C 1
ATOM 11429 O O . THR C 1 243 ? 209.450 200.218 208.632 1.00 38.88 243 THR s O 1
ATOM 11433 N N . GLU C 1 244 ? 209.778 201.586 210.396 1.00 40.73 244 GLU s N 1
ATOM 11434 C CA . GLU C 1 244 ? 209.675 200.529 211.393 1.00 40.73 244 GLU s CA 1
ATOM 11435 C C . GLU C 1 244 ? 208.981 201.073 212.627 1.00 40.73 244 GLU s C 1
ATOM 11436 O O . GLU C 1 244 ? 209.445 202.051 213.224 1.00 40.73 244 GLU s O 1
ATOM 11442 N N . ILE C 1 245 ? 207.877 200.438 213.006 1.00 38.18 245 ILE s N 1
ATOM 11443 C CA . ILE C 1 245 ? 207.133 200.769 214.215 1.00 38.18 245 ILE s CA 1
ATOM 11444 C C . ILE C 1 245 ? 207.390 199.670 215.232 1.00 38.18 245 ILE s C 1
ATOM 11445 O O . ILE C 1 245 ? 207.204 198.484 214.933 1.00 38.18 245 ILE s O 1
ATOM 11450 N N . ALA C 1 246 ? 207.817 200.057 216.427 1.00 37.54 246 ALA s N 1
ATOM 11451 C CA . ALA C 1 246 ? 208.157 199.112 217.473 1.00 37.54 246 ALA s CA 1
ATOM 11452 C C . ALA C 1 246 ? 207.388 199.442 218.742 1.00 37.54 246 ALA s C 1
ATOM 11453 O O . ALA C 1 246 ? 207.087 200.612 219.012 1.00 37.54 246 ALA s O 1
ATOM 11455 N N . PRO C 1 247 ? 207.054 198.430 219.536 1.00 37.32 247 PRO s N 1
ATOM 11456 C CA . PRO C 1 247 ? 206.319 198.677 220.776 1.00 37.32 247 PRO s CA 1
ATOM 11457 C C . PRO C 1 247 ? 207.244 199.077 221.911 1.00 37.32 247 PRO s C 1
ATOM 11458 O O . PRO C 1 247 ? 208.410 198.682 221.974 1.00 37.32 247 PRO s O 1
ATOM 11462 N N . ALA C 1 248 ? 206.698 199.880 222.818 1.00 36.03 248 ALA s N 1
ATOM 11463 C CA . ALA C 1 248 ? 207.377 200.285 224.041 1.00 36.03 248 ALA s CA 1
ATOM 11464 C C . ALA C 1 248 ? 206.534 199.926 225.256 1.00 36.03 248 ALA s C 1
ATOM 11465 O O . ALA C 1 248 ? 206.455 200.678 226.229 1.00 36.03 248 ALA s O 1
ATOM 11467 N N . THR C 1 249 ? 205.885 198.762 225.202 1.00 37.54 249 THR s N 1
ATOM 11468 C CA . THR C 1 249 ? 205.019 198.297 226.273 1.00 37.54 249 THR s CA 1
ATOM 11469 C C . THR C 1 249 ? 205.710 197.342 227.235 1.00 37.54 249 THR s C 1
ATOM 11470 O O . THR C 1 249 ? 205.122 196.988 228.262 1.00 37.54 249 THR s O 1
ATOM 11474 N N . THR C 1 250 ? 206.931 196.914 226.931 1.00 41.05 250 THR s N 1
ATOM 11475 C CA . THR C 1 250 ? 207.682 196.024 227.799 1.00 41.05 250 THR s CA 1
ATOM 11476 C C . THR C 1 250 ? 209.124 196.499 227.887 1.00 41.05 250 THR s C 1
ATOM 11477 O O . THR C 1 250 ? 209.629 197.197 227.004 1.00 41.05 250 THR s O 1
ATOM 11481 N N . ASP C 1 251 ? 209.784 196.116 228.979 1.00 40.12 251 ASP s N 1
ATOM 11482 C CA . ASP C 1 251 ? 211.154 196.511 229.233 1.00 40.12 251 ASP s CA 1
ATOM 11483 C C . ASP C 1 251 ? 211.855 195.405 230.012 1.00 40.12 251 ASP s C 1
ATOM 11484 O O . ASP C 1 251 ? 211.291 194.909 230.999 1.00 40.12 251 ASP s O 1
ATOM 11489 N N . PRO C 1 252 ? 213.057 195.005 229.603 1.00 36.60 252 PRO s N 1
ATOM 11490 C CA . PRO C 1 252 ? 213.712 193.861 230.249 1.00 36.60 252 PRO s CA 1
ATOM 11491 C C . PRO C 1 252 ? 214.368 194.217 231.573 1.00 36.60 252 PRO s C 1
ATOM 11492 O O . PRO C 1 252 ? 214.479 193.370 232.464 1.00 36.60 252 PRO s O 1
ATOM 11496 N N . GLY C 1 253 ? 214.808 195.468 231.713 1.00 35.75 253 GLY s N 1
ATOM 11497 C CA . GLY C 1 253 ? 215.571 195.854 232.885 1.00 35.75 253 GLY s CA 1
ATOM 11498 C C . GLY C 1 253 ? 214.759 196.073 234.142 1.00 35.75 253 GLY s C 1
ATOM 11499 O O . GLY C 1 253 ? 215.326 196.050 235.238 1.00 35.75 253 GLY s O 1
ATOM 11500 N N . ILE C 1 254 ? 213.450 196.282 234.016 1.00 34.18 254 ILE s N 1
ATOM 11501 C CA . ILE C 1 254 ? 212.599 196.642 235.144 1.00 34.18 254 ILE s CA 1
ATOM 11502 C C . ILE C 1 254 ? 211.411 195.692 235.199 1.00 34.18 254 ILE s C 1
ATOM 11503 O O . ILE C 1 254 ? 210.841 195.332 234.163 1.00 34.18 254 ILE s O 1
ATOM 11508 N N . SER C 1 255 ? 211.037 195.288 236.415 1.00 35.74 255 SER s N 1
ATOM 11509 C CA . SER C 1 255 ? 209.861 194.444 236.628 1.00 35.74 255 SER s CA 1
ATOM 11510 C C . SER C 1 255 ? 209.259 194.842 237.973 1.00 35.74 255 SER s C 1
ATOM 11511 O O . SER C 1 255 ? 209.712 194.373 239.021 1.00 35.74 255 SER s O 1
ATOM 11514 N N . ILE C 1 256 ? 208.244 195.705 237.934 1.00 35.15 256 ILE s N 1
ATOM 11515 C CA . ILE C 1 256 ? 207.704 196.324 239.141 1.00 35.15 256 ILE s CA 1
ATOM 11516 C C . ILE C 1 256 ? 206.195 196.155 239.234 1.00 35.15 256 ILE s C 1
ATOM 11517 O O . ILE C 1 256 ? 205.505 196.996 239.822 1.00 35.15 256 ILE s O 1
ATOM 11522 N N . LYS C 1 257 ? 205.670 195.078 238.652 1.00 36.56 257 LYS s N 1
ATOM 11523 C CA . LYS C 1 257 ? 204.246 194.750 238.591 1.00 36.56 257 LYS s CA 1
ATOM 11524 C C . LYS C 1 257 ? 203.468 195.711 237.704 1.00 36.56 257 LYS s C 1
ATOM 11525 O O . LYS C 1 257 ? 202.270 195.494 237.484 1.00 36.56 257 LYS s O 1
ATOM 11531 N N . TRP C 1 258 ? 204.103 196.759 237.182 1.00 33.19 258 TRP s N 1
ATOM 11532 C CA . TRP C 1 258 ? 203.469 197.722 236.294 1.00 33.19 258 TRP s CA 1
ATOM 11533 C C . TRP C 1 258 ? 204.353 197.906 235.073 1.00 33.19 258 TRP s C 1
ATOM 11534 O O . TRP C 1 258 ? 205.574 198.046 235.204 1.00 33.19 258 TRP s O 1
ATOM 11545 N N . THR C 1 259 ? 203.744 197.904 233.896 1.00 33.18 259 THR s N 1
ATOM 11546 C CA . THR C 1 259 ? 204.488 198.019 232.656 1.00 33.18 259 THR s CA 1
ATOM 11547 C C . THR C 1 259 ? 204.162 199.331 231.950 1.00 33.18 259 THR s C 1
ATOM 11548 O O . THR C 1 259 ? 203.080 199.894 232.142 1.00 33.18 259 THR s O 1
ATOM 11552 N N . PRO C 1 260 ? 205.081 199.849 231.130 1.00 33.64 260 PRO s N 1
ATOM 11553 C CA . PRO C 1 260 ? 204.787 201.086 230.387 1.00 33.64 260 PRO s CA 1
ATOM 11554 C C . PRO C 1 260 ? 203.609 200.962 229.440 1.00 33.64 260 PRO s C 1
ATOM 11555 O O . PRO C 1 260 ? 203.071 201.992 229.011 1.00 33.64 260 PRO s O 1
ATOM 11559 N N . GLY C 1 261 ? 203.206 199.743 229.079 1.00 34.00 261 GLY s N 1
ATOM 11560 C CA . GLY C 1 261 ? 201.999 199.584 228.287 1.00 34.00 261 GLY s CA 1
ATOM 11561 C C . GLY C 1 261 ? 200.784 200.172 228.975 1.00 34.00 261 GLY s C 1
ATOM 11562 O O . GLY C 1 261 ? 199.925 200.777 228.329 1.00 34.00 261 GLY s O 1
ATOM 11563 N N . THR C 1 262 ? 200.704 200.014 230.297 1.00 33.35 262 THR s N 1
ATOM 11564 C CA . THR C 1 262 ? 199.632 200.650 231.055 1.00 33.35 262 THR s CA 1
ATOM 11565 C C . THR C 1 262 ? 199.733 202.169 230.982 1.00 33.35 262 THR s C 1
ATOM 11566 O O . THR C 1 262 ? 198.712 202.862 230.872 1.00 33.35 262 THR s O 1
ATOM 11570 N N . ALA C 1 263 ? 200.951 202.709 231.057 1.00 32.86 263 ALA s N 1
ATOM 11571 C CA . ALA C 1 263 ? 201.127 204.154 230.959 1.00 32.86 263 ALA s CA 1
ATOM 11572 C C . ALA C 1 263 ? 200.653 204.673 229.610 1.00 32.86 263 ALA s C 1
ATOM 11573 O O . ALA C 1 263 ? 200.022 205.734 229.528 1.00 32.86 263 ALA s O 1
ATOM 11575 N N . ALA C 1 264 ? 200.965 203.947 228.537 1.00 33.38 264 ALA s N 1
ATOM 11576 C CA . ALA C 1 264 ? 200.486 204.339 227.217 1.00 33.38 264 ALA s CA 1
ATOM 11577 C C . ALA C 1 264 ? 198.968 204.231 227.121 1.00 33.38 264 ALA s C 1
ATOM 11578 O O . ALA C 1 264 ? 198.308 205.122 226.575 1.00 33.38 264 ALA s O 1
ATOM 11580 N N . GLY C 1 265 ? 198.397 203.146 227.648 1.00 33.60 265 GLY s N 1
ATOM 11581 C CA . GLY C 1 265 ? 196.964 202.942 227.526 1.00 33.60 265 GLY s CA 1
ATOM 11582 C C . GLY C 1 265 ? 196.144 203.952 228.307 1.00 33.60 265 GLY s C 1
ATOM 11583 O O . GLY C 1 265 ? 195.124 204.447 227.819 1.00 33.60 265 GLY s O 1
ATOM 11584 N N . LYS C 1 266 ? 196.579 204.276 229.527 1.00 31.78 266 LYS s N 1
ATOM 11585 C CA . LYS C 1 266 ? 195.801 205.146 230.400 1.00 31.78 266 LYS s CA 1
ATOM 11586 C C . LYS C 1 266 ? 195.739 206.585 229.909 1.00 31.78 266 LYS s C 1
ATOM 11587 O O . LYS C 1 266 ? 194.942 207.366 230.438 1.00 31.78 266 LYS s O 1
ATOM 11593 N N . PHE C 1 267 ? 196.552 206.958 228.928 1.00 33.20 267 PHE s N 1
ATOM 11594 C CA . PHE C 1 267 ? 196.504 208.280 228.323 1.00 33.20 267 PHE s CA 1
ATOM 11595 C C . PHE C 1 267 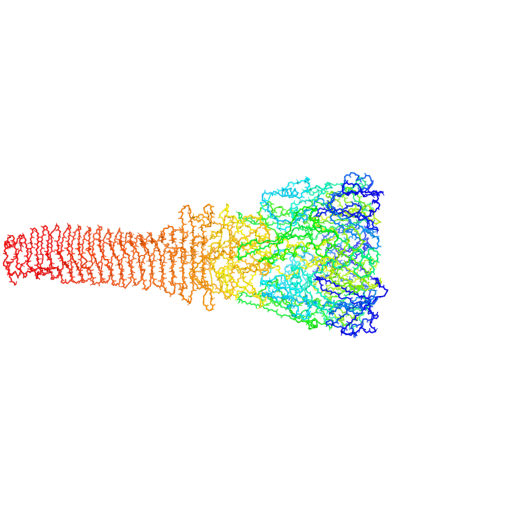? 196.205 208.146 226.833 1.00 33.20 267 PHE s C 1
ATOM 11596 O O . PHE C 1 267 ? 195.973 207.049 226.319 1.00 33.20 267 PHE s O 1
ATOM 11604 N N . LYS C 1 268 ? 196.204 209.281 226.143 1.00 37.75 268 LYS s N 1
ATOM 11605 C CA . LYS C 1 268 ? 195.893 209.280 224.721 1.00 37.75 268 LYS s CA 1
ATOM 11606 C C . LYS C 1 268 ? 196.987 208.554 223.940 1.00 37.75 268 LYS s C 1
ATOM 11607 O O . LYS C 1 268 ? 198.170 208.671 224.270 1.00 37.75 268 LYS s O 1
ATOM 11613 N N . PRO C 1 269 ? 196.625 207.797 222.904 1.00 36.12 269 PRO s N 1
ATOM 11614 C CA . PRO C 1 269 ? 197.607 207.017 222.117 1.00 36.12 269 PRO s CA 1
ATOM 11615 C C . PRO C 1 269 ? 198.417 207.852 221.127 1.00 36.12 269 PRO s C 1
ATOM 11616 O O . PRO C 1 269 ? 198.101 207.989 219.947 1.00 36.12 269 PRO s O 1
ATOM 11620 N N . GLY C 1 270 ? 199.504 208.438 221.623 1.00 36.45 270 GLY s N 1
ATOM 11621 C CA . GLY C 1 270 ? 200.398 209.216 220.793 1.00 36.45 270 GLY s CA 1
ATOM 11622 C C . GLY C 1 270 ? 201.428 208.354 220.084 1.00 36.45 270 GLY s C 1
ATOM 11623 O O . GLY C 1 270 ? 201.341 207.127 220.036 1.00 36.45 270 GLY s O 1
ATOM 11624 N N . LYS C 1 271 ? 202.427 209.030 219.520 1.00 37.55 271 LYS s N 1
ATOM 11625 C CA . LYS C 1 271 ? 203.514 208.355 218.823 1.00 37.55 271 LYS s CA 1
ATOM 11626 C C . LYS C 1 271 ? 204.731 209.269 218.815 1.00 37.55 271 LYS s C 1
ATOM 11627 O O . LYS C 1 271 ? 204.616 210.486 218.974 1.00 37.55 271 LYS s O 1
ATOM 11633 N N . LEU C 1 272 ? 205.902 208.663 218.624 1.00 36.56 272 LEU s N 1
ATOM 11634 C CA . LEU C 1 272 ? 207.172 209.376 218.620 1.00 36.56 272 LEU s CA 1
ATOM 11635 C C . LEU C 1 272 ? 207.910 209.103 217.316 1.00 36.56 272 LEU s C 1
ATOM 11636 O O . LEU C 1 272 ? 207.853 207.991 216.780 1.00 36.56 272 LEU s O 1
ATOM 11641 N N . VAL C 1 273 ? 208.603 210.122 216.807 1.00 36.41 273 VAL s N 1
ATOM 11642 C CA . VAL C 1 273 ? 209.319 210.038 215.540 1.00 36.41 273 VAL s CA 1
ATOM 11643 C C . VAL C 1 273 ? 210.754 210.502 215.750 1.00 36.41 273 VAL s C 1
ATOM 11644 O O . VAL C 1 273 ? 211.017 211.450 216.496 1.00 36.41 273 VAL s O 1
ATOM 11648 N N . GLU C 1 274 ? 211.688 209.823 215.085 1.00 39.92 274 GLU s N 1
ATOM 11649 C CA . GLU C 1 274 ? 213.103 210.169 215.126 1.00 39.92 274 GLU s CA 1
ATOM 11650 C C . GLU C 1 274 ? 213.517 210.692 213.758 1.00 39.92 274 GLU s C 1
ATOM 11651 O O . GLU C 1 274 ? 213.360 209.994 212.750 1.00 39.92 274 GLU s O 1
ATOM 11657 N N . THR C 1 275 ? 214.046 211.913 213.723 1.00 40.32 275 THR s N 1
ATOM 11658 C CA . THR C 1 275 ? 214.416 212.575 212.474 1.00 40.32 275 THR s CA 1
ATOM 11659 C C . THR C 1 275 ? 215.789 213.228 212.609 1.00 40.32 275 THR s C 1
ATOM 11660 O O . THR C 1 275 ? 215.988 214.388 212.252 1.00 40.32 275 THR s O 1
ATOM 11664 N N . ALA C 1 276 ? 216.761 212.480 213.133 1.00 40.71 276 ALA s N 1
ATOM 11665 C CA . ALA C 1 276 ? 218.085 213.032 213.379 1.00 40.71 276 ALA s CA 1
ATOM 11666 C C . ALA C 1 276 ? 219.234 212.219 212.798 1.00 40.71 276 ALA s C 1
ATOM 11667 O O . ALA C 1 276 ? 220.369 212.704 212.818 1.00 40.71 276 ALA s O 1
ATOM 11669 N N . ASN C 1 277 ? 218.988 211.015 212.283 1.00 39.66 277 ASN s N 1
ATOM 11670 C CA . ASN C 1 277 ? 220.071 210.201 211.755 1.00 39.66 277 ASN s CA 1
ATOM 11671 C C . ASN C 1 277 ? 219.668 209.573 210.428 1.00 39.66 277 ASN s C 1
ATOM 11672 O O . ASN C 1 277 ? 218.526 209.123 210.272 1.00 39.66 277 ASN s O 1
ATOM 11677 N N . PRO C 1 278 ? 220.575 209.537 209.457 1.00 36.96 278 PRO s N 1
ATOM 11678 C CA . PRO C 1 278 ? 220.277 208.849 208.195 1.00 36.96 278 PRO s CA 1
ATOM 11679 C C . PRO C 1 278 ? 220.247 207.340 208.374 1.00 36.96 278 PRO s C 1
ATOM 11680 O O . PRO C 1 278 ? 220.909 206.779 209.250 1.00 36.96 278 PRO s O 1
ATOM 11684 N N . TYR C 1 279 ? 219.468 206.681 207.519 1.00 39.10 279 TYR s N 1
ATOM 11685 C CA . TYR C 1 279 ? 219.360 205.231 207.537 1.00 39.10 279 TYR s CA 1
ATOM 11686 C C . TYR C 1 279 ? 219.189 204.737 206.108 1.00 39.10 279 TYR s C 1
ATOM 11687 O O . TYR C 1 279 ? 218.637 205.440 205.258 1.00 39.10 279 TYR s O 1
ATOM 11696 N N . ASP C 1 280 ? 219.665 203.525 205.848 1.00 41.01 280 ASP s N 1
ATOM 11697 C CA . ASP C 1 280 ? 219.653 203.022 204.478 1.00 41.01 280 ASP s CA 1
ATOM 11698 C C . ASP C 1 280 ? 218.987 201.663 204.320 1.00 41.01 280 ASP s C 1
ATOM 11699 O O . ASP C 1 280 ? 218.301 201.441 203.320 1.00 41.01 280 ASP s O 1
ATOM 11704 N N . LYS C 1 281 ? 219.166 200.753 205.271 1.00 44.08 281 LYS s N 1
ATOM 11705 C CA . LYS C 1 281 ? 218.689 199.386 205.130 1.00 44.08 281 LYS s CA 1
ATOM 11706 C C . LYS C 1 281 ? 217.669 199.059 206.210 1.00 44.08 281 LYS s C 1
ATOM 11707 O O . LYS C 1 281 ? 217.553 199.759 207.221 1.00 44.08 281 LYS s O 1
ATOM 11713 N N . GLN C 1 282 ? 216.926 197.972 205.982 1.00 46.49 282 GLN s N 1
ATOM 11714 C CA . GLN C 1 282 ? 215.901 197.558 206.933 1.00 46.49 282 GLN s CA 1
ATOM 11715 C C . GLN C 1 282 ? 216.508 197.188 208.281 1.00 46.49 282 GLN s C 1
ATOM 11716 O O . GLN C 1 282 ? 215.907 197.443 209.330 1.00 46.49 282 GLN s O 1
ATOM 11722 N N . ASP C 1 283 ? 217.698 196.583 208.272 1.00 48.42 283 ASP s N 1
ATOM 11723 C CA . ASP C 1 283 ? 218.339 196.188 209.523 1.00 48.42 283 ASP s CA 1
ATOM 11724 C C . ASP C 1 283 ? 218.650 197.401 210.390 1.00 48.42 283 ASP s C 1
ATOM 11725 O O . ASP C 1 283 ? 218.382 197.402 211.597 1.00 48.42 283 ASP s O 1
ATOM 11730 N N . GLU C 1 284 ? 219.215 198.449 209.783 1.00 42.20 284 GLU s N 1
ATOM 11731 C CA . GLU C 1 284 ? 219.561 199.646 210.543 1.00 42.20 284 GLU s CA 1
ATOM 11732 C C . GLU C 1 284 ? 218.320 200.316 211.114 1.00 42.20 284 GLU s C 1
ATOM 11733 O O . GLU C 1 284 ? 218.323 200.768 212.264 1.00 42.20 284 GLU s O 1
ATOM 11739 N N . VAL C 1 285 ? 217.246 200.389 210.325 1.00 39.37 285 VAL s N 1
ATOM 11740 C CA . VAL C 1 285 ? 216.021 201.028 210.797 1.00 39.37 285 VAL s CA 1
ATOM 11741 C C . VAL C 1 285 ? 215.395 200.223 211.928 1.00 39.37 285 VAL s C 1
ATOM 11742 O O . VAL C 1 285 ? 214.915 200.790 212.918 1.00 39.37 285 VAL s O 1
ATOM 11746 N N . GLN C 1 286 ? 215.381 198.893 211.803 1.00 41.56 286 GLN s N 1
ATOM 11747 C CA . GLN C 1 286 ? 214.863 198.059 212.882 1.00 41.56 286 GLN s CA 1
ATOM 11748 C C . GLN C 1 286 ? 215.682 198.239 214.155 1.00 41.56 286 GLN s C 1
ATOM 11749 O O . GLN C 1 286 ? 215.124 198.348 215.255 1.00 41.56 286 GLN s O 1
ATOM 11755 N N . ASN C 1 287 ? 217.009 198.281 214.020 1.00 42.12 287 ASN s N 1
ATOM 11756 C CA . ASN C 1 287 ? 217.866 198.477 215.183 1.00 42.12 287 ASN s CA 1
ATOM 11757 C C . ASN C 1 287 ? 217.608 199.831 215.833 1.00 42.12 287 ASN s C 1
ATOM 11758 O O . ASN C 1 287 ? 217.547 199.934 217.061 1.00 42.12 287 ASN s O 1
ATOM 11763 N N . ALA C 1 288 ? 217.452 200.878 215.021 1.00 39.15 288 ALA s N 1
ATOM 11764 C CA . ALA C 1 288 ? 217.185 202.204 215.568 1.00 39.15 288 ALA s CA 1
ATOM 11765 C C . ALA C 1 288 ? 215.841 202.251 216.282 1.00 39.15 288 ALA s C 1
ATOM 11766 O O . ALA C 1 288 ? 215.718 202.864 217.349 1.00 39.15 288 ALA s O 1
ATOM 11768 N N . ALA C 1 289 ? 214.817 201.617 215.705 1.00 39.68 289 ALA s N 1
ATOM 11769 C CA . ALA C 1 289 ? 213.510 201.588 216.353 1.00 39.68 289 ALA s CA 1
ATOM 11770 C C . ALA C 1 289 ? 213.574 200.857 217.688 1.00 39.68 289 ALA s C 1
ATOM 11771 O O . ALA C 1 289 ? 213.019 201.325 218.688 1.00 39.68 289 ALA s O 1
ATOM 11773 N N . LYS C 1 290 ? 214.253 199.708 217.722 1.00 39.57 290 LYS s N 1
ATOM 11774 C CA . LYS C 1 290 ? 214.393 198.977 218.978 1.00 39.57 290 LYS s CA 1
ATOM 11775 C C . LYS C 1 290 ? 215.172 199.791 220.005 1.00 39.57 290 LYS s C 1
ATOM 11776 O O . LYS C 1 290 ? 214.822 199.803 221.193 1.00 39.57 290 LYS s O 1
ATOM 11782 N N . ALA C 1 291 ? 216.232 200.475 219.566 1.00 39.65 291 ALA s N 1
ATOM 11783 C CA . ALA C 1 291 ? 217.022 201.288 220.484 1.00 39.65 291 ALA s CA 1
ATOM 11784 C C . ALA C 1 291 ? 216.201 202.430 221.062 1.00 39.65 291 ALA s C 1
ATOM 11785 O O . ALA C 1 291 ? 216.287 202.719 222.260 1.00 39.65 291 ALA s O 1
ATOM 11787 N N . LEU C 1 292 ? 215.401 203.097 220.227 1.00 37.38 292 LEU s N 1
ATOM 11788 C CA . LEU C 1 292 ? 214.573 204.186 220.734 1.00 37.38 292 LEU s CA 1
ATOM 11789 C C . LEU C 1 292 ? 213.494 203.666 221.672 1.00 37.38 292 LEU s C 1
ATOM 11790 O O . LEU C 1 292 ? 213.159 204.324 222.666 1.00 37.38 292 LEU s O 1
ATOM 11795 N N . ALA C 1 293 ? 212.933 202.490 221.380 1.00 36.63 293 ALA s N 1
ATOM 11796 C CA . ALA C 1 293 ? 211.967 201.896 222.296 1.00 36.63 293 ALA s CA 1
ATOM 11797 C C . ALA C 1 293 ? 212.605 201.598 223.647 1.00 36.63 293 ALA s C 1
ATOM 11798 O O . ALA C 1 293 ? 212.011 201.869 224.698 1.00 36.63 293 ALA s O 1
ATOM 11800 N N . SER C 1 294 ? 213.820 201.044 223.638 1.00 36.67 294 SER s N 1
ATOM 11801 C CA . SER C 1 294 ? 214.524 200.786 224.889 1.00 36.67 294 SER s CA 1
ATOM 11802 C C . SER C 1 294 ? 214.819 202.083 225.631 1.00 36.67 294 SER s C 1
ATOM 11803 O O . SER C 1 294 ? 214.691 202.150 226.860 1.00 36.67 294 SER s O 1
ATOM 11806 N N . ASP C 1 295 ? 215.215 203.127 224.902 1.00 38.02 295 ASP s N 1
ATOM 11807 C CA . ASP C 1 295 ? 215.485 204.417 225.527 1.00 38.02 295 ASP s CA 1
ATOM 11808 C C . ASP C 1 295 ? 214.233 204.973 226.197 1.00 38.02 295 ASP s C 1
ATOM 11809 O O . ASP C 1 295 ? 214.292 205.468 227.327 1.00 38.02 295 ASP s O 1
ATOM 11814 N N . VAL C 1 296 ? 213.090 204.889 225.514 1.00 34.99 296 VAL s N 1
ATOM 11815 C CA . VAL C 1 296 ? 211.848 205.391 226.092 1.00 34.99 296 VAL s CA 1
ATOM 11816 C C . VAL C 1 296 ? 211.457 204.577 227.320 1.00 34.99 296 VAL s C 1
ATOM 11817 O O . VAL C 1 296 ? 211.062 205.137 228.348 1.00 34.99 296 VAL s O 1
ATOM 11821 N N . THR C 1 297 ? 211.568 203.250 227.243 1.00 34.88 297 THR s N 1
ATOM 11822 C CA . THR C 1 297 ? 211.159 202.408 228.360 1.00 34.88 297 THR s CA 1
ATOM 11823 C C . THR C 1 297 ? 212.154 202.406 229.514 1.00 34.88 297 THR s C 1
ATOM 11824 O O . THR C 1 297 ? 211.811 201.928 230.600 1.00 34.88 297 THR s O 1
ATOM 11828 N N . ALA C 1 298 ? 213.368 202.916 229.311 1.00 35.05 298 ALA s N 1
ATOM 11829 C CA . ALA C 1 298 ? 214.341 202.977 230.393 1.00 35.05 298 ALA s CA 1
ATOM 11830 C C . ALA C 1 298 ? 214.038 204.066 231.412 1.00 35.05 298 ALA s C 1
ATOM 11831 O O . ALA C 1 298 ? 214.617 204.047 232.504 1.00 35.05 298 ALA s O 1
ATOM 11833 N N . SER C 1 299 ? 213.156 205.008 231.092 1.00 33.93 299 SER s N 1
ATOM 11834 C CA . SER C 1 299 ? 212.815 206.099 231.992 1.00 33.93 299 SER s CA 1
ATOM 11835 C C . SER C 1 299 ? 211.593 205.799 232.849 1.00 33.93 299 SER s C 1
ATOM 11836 O O . SER C 1 299 ? 211.134 206.681 233.581 1.00 33.93 299 SER s O 1
ATOM 11839 N N . PHE C 1 300 ? 211.049 204.582 232.767 1.00 33.22 300 PHE s N 1
ATOM 11840 C CA . PHE C 1 300 ? 209.851 204.254 233.531 1.00 33.22 300 PHE s CA 1
ATOM 11841 C C . PHE C 1 300 ? 210.114 204.298 235.030 1.00 33.22 300 PHE s C 1
ATOM 11842 O O . PHE C 1 300 ? 209.285 204.799 235.797 1.00 33.22 300 PHE s O 1
ATOM 11850 N N . SER C 1 301 ? 211.259 203.780 235.467 1.00 34.19 301 SER s N 1
ATOM 11851 C CA . SER C 1 301 ? 211.586 203.710 236.884 1.00 34.19 301 SER s CA 1
ATOM 11852 C C . SER C 1 301 ? 212.979 204.268 237.126 1.00 34.19 301 SER s C 1
ATOM 11853 O O . SER C 1 301 ? 213.912 203.986 236.370 1.00 34.19 301 SER s O 1
ATOM 11856 N N . GLU C 1 302 ? 213.112 205.058 238.190 1.00 35.29 302 GLU s N 1
ATOM 11857 C CA . GLU C 1 302 ? 214.390 205.631 238.594 1.00 35.29 302 GLU s CA 1
ATOM 11858 C C . GLU C 1 302 ? 214.574 205.374 240.082 1.00 35.29 302 GLU s C 1
ATOM 11859 O O . GLU C 1 302 ? 213.798 205.875 240.900 1.00 35.29 302 GLU s O 1
ATOM 11865 N N . LEU C 1 303 ? 215.599 204.604 240.429 1.00 32.18 303 LEU s N 1
ATOM 11866 C CA . LEU C 1 303 ? 215.802 204.146 241.793 1.00 32.18 303 LEU s CA 1
ATOM 11867 C C . LEU C 1 303 ? 217.165 204.591 242.302 1.00 32.18 303 LEU s C 1
ATOM 11868 O O . LEU C 1 303 ? 218.140 204.632 241.549 1.00 32.18 303 LEU s O 1
ATOM 11873 N N . GLU C 1 304 ? 217.226 204.915 243.592 1.00 32.28 304 GLU s N 1
ATOM 11874 C CA . GLU C 1 304 ? 218.478 205.333 244.216 1.00 32.28 304 GLU s CA 1
ATOM 11875 C C . GLU C 1 304 ? 218.412 204.968 245.693 1.00 32.28 304 GLU s C 1
ATOM 11876 O O . GLU C 1 304 ? 217.703 205.624 246.461 1.00 32.28 304 GLU s O 1
ATOM 11882 N N . VAL C 1 305 ? 219.144 203.930 246.089 1.00 30.68 305 VAL s N 1
ATOM 11883 C CA . VAL C 1 305 ? 219.152 203.454 247.466 1.00 30.68 305 VAL s CA 1
ATOM 11884 C C . VAL C 1 305 ? 220.570 203.545 248.016 1.00 30.68 305 VAL s C 1
ATOM 11885 O O . VAL C 1 305 ? 221.511 203.000 247.428 1.00 30.68 305 VAL s O 1
ATOM 11889 N N . ALA C 1 306 ? 220.721 204.240 249.137 1.00 33.45 306 ALA s N 1
ATOM 11890 C CA . ALA C 1 306 ? 221.966 204.249 249.892 1.00 33.45 306 ALA s CA 1
ATOM 11891 C C . ALA C 1 306 ? 221.821 203.236 251.020 1.00 33.45 306 ALA s C 1
ATOM 11892 O O . ALA C 1 306 ? 220.995 203.416 251.922 1.00 33.45 306 ALA s O 1
ATOM 11894 N N . ALA C 1 307 ? 222.621 202.175 250.968 1.00 32.14 307 ALA s N 1
ATOM 11895 C CA . ALA C 1 307 ? 222.492 201.035 251.855 1.00 32.14 307 ALA s CA 1
ATOM 11896 C C . ALA C 1 307 ? 223.817 200.730 252.540 1.00 32.14 307 ALA s C 1
ATOM 11897 O O . ALA C 1 307 ? 224.884 201.218 252.143 1.00 32.14 307 ALA s O 1
ATOM 11899 N N . ASN C 1 308 ? 223.726 199.904 253.587 1.00 33.75 308 ASN s N 1
ATOM 11900 C CA . ASN C 1 308 ? 224.916 199.451 254.296 1.00 33.75 308 ASN s CA 1
ATOM 11901 C C . ASN C 1 308 ? 225.862 198.703 253.369 1.00 33.75 308 ASN s C 1
ATOM 11902 O O . ASN C 1 308 ? 227.075 198.696 253.595 1.00 33.75 308 ASN s O 1
ATOM 11907 N N . GLY C 1 309 ? 225.326 198.060 252.337 1.00 33.63 309 GLY s N 1
ATOM 11908 C CA . GLY C 1 309 ? 226.139 197.572 251.246 1.00 33.63 309 GLY s CA 1
ATOM 11909 C C . GLY C 1 309 ? 226.743 196.199 251.465 1.00 33.63 309 GLY s C 1
ATOM 11910 O O . GLY C 1 309 ? 226.607 195.562 252.511 1.00 33.63 309 GLY s O 1
ATOM 11911 N N . HIS C 1 310 ? 227.438 195.751 250.427 1.00 33.71 310 HIS s N 1
ATOM 11912 C CA . HIS C 1 310 ? 228.124 194.471 250.355 1.00 33.71 310 HIS s CA 1
ATOM 11913 C C . HIS C 1 310 ? 229.095 194.544 249.182 1.00 33.71 310 HIS s C 1
ATOM 11914 O O . HIS C 1 310 ? 228.771 195.153 248.154 1.00 33.71 310 HIS s O 1
ATOM 11921 N N . PRO C 1 311 ? 230.287 193.958 249.285 1.00 34.03 311 PRO s N 1
ATOM 11922 C CA . PRO C 1 311 ? 231.276 194.120 248.210 1.00 34.03 311 PRO s CA 1
ATOM 11923 C C . PRO C 1 311 ? 230.937 193.349 246.943 1.00 34.03 311 PRO s C 1
ATOM 11924 O O . PRO C 1 311 ? 231.754 193.281 246.021 1.00 34.03 311 PRO s O 1
ATOM 11928 N N . ASP C 1 312 ? 229.738 192.767 246.883 1.00 33.67 312 ASP s N 1
ATOM 11929 C CA . ASP C 1 312 ? 229.283 192.029 245.715 1.00 33.67 312 ASP s CA 1
ATOM 11930 C C . ASP C 1 312 ? 228.262 192.807 244.894 1.00 33.67 312 ASP s C 1
ATOM 11931 O O . ASP C 1 312 ? 227.589 192.224 244.037 1.00 33.67 312 ASP s O 1
ATOM 11936 N N . LEU C 1 313 ? 228.127 194.110 245.134 1.00 31.43 313 LEU s N 1
ATOM 11937 C CA . LEU C 1 313 ? 227.176 194.939 244.396 1.00 31.43 313 LEU s CA 1
ATOM 11938 C C . LEU C 1 313 ? 227.853 195.590 243.189 1.00 31.43 313 LEU s C 1
ATOM 11939 O O . LEU C 1 313 ? 227.948 196.810 243.063 1.00 31.43 313 LEU s O 1
ATOM 11944 N N . ARG C 1 314 ? 228.335 194.737 242.290 1.00 33.80 314 ARG s N 1
ATOM 11945 C CA . ARG C 1 314 ? 228.952 195.200 241.062 1.00 33.80 314 ARG s CA 1
ATOM 11946 C C . ARG C 1 314 ? 227.887 195.717 240.096 1.00 33.80 314 ARG s C 1
ATOM 11947 O O . ARG C 1 314 ? 226.709 195.372 240.215 1.00 33.80 314 ARG s O 1
ATOM 11955 N N . PRO C 1 315 ? 228.272 196.559 239.140 1.00 34.03 315 PRO s N 1
ATOM 11956 C CA . PRO C 1 315 ? 227.310 197.021 238.136 1.00 34.03 315 PRO s CA 1
ATOM 11957 C C . PRO C 1 315 ? 226.832 195.883 237.248 1.00 34.03 315 PRO s C 1
ATOM 11958 O O . PRO C 1 315 ? 227.520 194.880 237.040 1.00 34.03 315 PRO s O 1
ATOM 11962 N N . GLY C 1 316 ? 225.624 196.056 236.721 1.00 32.86 316 GLY s N 1
ATOM 11963 C CA . GLY C 1 316 ? 225.043 195.069 235.823 1.00 32.86 316 GLY s CA 1
ATOM 11964 C C . GLY C 1 316 ? 224.690 193.750 236.475 1.00 32.86 316 GLY s C 1
ATOM 11965 O O . GLY C 1 316 ? 224.904 192.688 235.878 1.00 32.86 316 GLY s O 1
ATOM 11966 N N . VAL C 1 317 ? 224.160 193.815 237.701 1.00 32.61 317 VAL s N 1
ATOM 11967 C CA . VAL C 1 317 ? 223.715 192.581 238.415 1.00 32.61 317 VAL s CA 1
ATOM 11968 C C . VAL C 1 317 ? 222.261 192.791 238.856 1.00 32.61 317 VAL s C 1
ATOM 11969 O O . VAL C 1 317 ? 221.874 193.952 239.101 1.00 32.61 317 VAL s O 1
ATOM 11973 N N . PRO C 1 318 ? 221.431 191.728 238.939 1.00 32.98 318 PRO s N 1
ATOM 11974 C CA . PRO C 1 318 ? 220.024 191.874 239.324 1.00 32.98 318 PRO s CA 1
ATOM 11975 C C . PRO C 1 318 ? 219.861 192.059 240.839 1.00 32.98 318 PRO s C 1
ATOM 11976 O O . PRO C 1 318 ? 220.487 191.328 241.587 1.00 32.98 318 PRO s O 1
ATOM 11980 N N . VAL C 1 319 ? 219.036 193.027 241.256 1.00 33.17 319 VAL s N 1
ATOM 11981 C CA . VAL C 1 319 ? 218.816 193.288 242.675 1.00 33.17 319 VAL s CA 1
ATOM 11982 C C . VAL C 1 319 ? 217.317 193.358 242.924 1.00 33.17 319 VAL s C 1
ATOM 11983 O O . VAL C 1 319 ? 216.593 194.039 242.193 1.00 33.17 319 VAL s O 1
ATOM 11987 N N . ALA C 1 320 ? 216.852 192.664 243.958 1.00 37.45 320 ALA s N 1
ATOM 11988 C CA . ALA C 1 320 ? 215.434 192.597 244.276 1.00 37.45 320 ALA s CA 1
ATOM 11989 C C . ALA C 1 320 ? 215.085 193.626 245.340 1.00 37.45 320 ALA s C 1
ATOM 11990 O O . ALA C 1 320 ? 215.723 193.679 246.395 1.00 37.45 320 ALA s O 1
ATOM 11992 N N . LEU C 1 321 ? 214.069 194.439 245.059 1.00 36.40 321 LEU s N 1
ATOM 11993 C CA . LEU C 1 321 ? 213.530 195.397 246.014 1.00 36.40 321 LEU s CA 1
ATOM 11994 C C . LEU C 1 321 ? 212.174 194.889 246.478 1.00 36.40 321 LEU s C 1
ATOM 11995 O O . LEU C 1 321 ? 211.279 194.653 245.656 1.00 36.40 321 LEU s O 1
ATOM 12000 N N . SER C 1 322 ? 212.025 194.719 247.789 1.00 40.85 322 SER s N 1
ATOM 12001 C CA . SER C 1 322 ? 210.823 194.166 248.390 1.00 40.85 322 SER s CA 1
ATOM 12002 C C . SER C 1 322 ? 210.189 195.184 249.329 1.00 40.85 322 SER s C 1
ATOM 12003 O O . SER C 1 322 ? 210.721 196.274 249.546 1.00 40.85 322 SER s O 1
ATOM 12006 N N . ASP C 1 323 ? 209.007 194.815 249.834 1.00 42.23 323 ASP s N 1
ATOM 12007 C CA . ASP C 1 323 ? 208.209 195.506 250.854 1.00 42.23 323 ASP s CA 1
ATOM 12008 C C . ASP C 1 323 ? 208.330 197.026 250.807 1.00 42.23 323 ASP s C 1
ATOM 12009 O O . ASP C 1 323 ? 208.639 197.660 251.822 1.00 42.23 323 ASP s O 1
ATOM 12014 N N . VAL C 1 324 ? 208.077 197.622 249.645 1.00 39.97 324 VAL s N 1
ATOM 12015 C CA . VAL C 1 324 ? 208.068 199.070 249.492 1.00 39.97 324 VAL s CA 1
ATOM 12016 C C . VAL C 1 324 ? 206.662 199.601 249.238 1.00 39.97 324 VAL s C 1
ATOM 12017 O O . VAL C 1 324 ? 206.308 200.678 249.721 1.00 39.97 324 VAL s O 1
ATOM 12021 N N . GLY C 1 325 ? 205.843 198.864 248.491 1.00 39.95 325 GLY s N 1
ATOM 12022 C CA . GLY C 1 325 ? 204.486 199.327 248.240 1.00 39.95 325 GLY s CA 1
ATOM 12023 C C . GLY C 1 325 ? 203.823 198.548 247.124 1.00 39.95 325 GLY s C 1
ATOM 12024 O O . GLY C 1 325 ? 204.145 197.381 246.886 1.00 39.95 325 GLY s O 1
ATOM 12025 N N . THR C 1 326 ? 202.879 199.207 246.457 1.00 39.78 326 THR s N 1
ATOM 12026 C CA . THR C 1 326 ? 202.158 198.585 245.352 1.00 39.78 326 THR s CA 1
ATOM 12027 C C . THR C 1 326 ? 202.972 198.578 244.058 1.00 39.78 326 THR s C 1
ATOM 12028 O O . THR C 1 326 ? 203.158 197.507 243.470 1.00 39.78 326 THR s O 1
ATOM 12032 N N . PRO C 1 327 ? 203.470 199.717 243.568 1.00 37.76 327 PRO s N 1
ATOM 12033 C CA . PRO C 1 327 ? 204.149 199.721 242.261 1.00 37.76 327 PRO s CA 1
ATOM 12034 C C . PRO C 1 327 ? 205.669 199.609 242.314 1.00 37.76 327 PRO s C 1
ATOM 12035 O O . PRO C 1 327 ? 206.298 199.716 241.259 1.00 37.76 327 PRO s O 1
ATOM 12039 N N . PHE C 1 328 ? 206.266 199.406 243.488 1.00 37.34 328 PHE s N 1
ATOM 12040 C CA . PHE C 1 328 ? 207.714 199.456 243.623 1.00 37.34 328 PHE s CA 1
ATOM 12041 C C . PHE C 1 328 ? 208.352 198.126 243.997 1.00 37.34 328 PHE s C 1
ATOM 12042 O O . PHE C 1 328 ? 209.579 198.069 244.132 1.00 37.34 328 PHE s O 1
ATOM 12050 N N . GLU C 1 329 ? 207.570 197.065 244.169 1.00 38.28 329 GLU s N 1
ATOM 12051 C CA . GLU C 1 329 ? 208.148 195.758 244.426 1.00 38.28 329 GLU s CA 1
ATOM 12052 C C . GLU C 1 329 ? 208.847 195.239 243.175 1.00 38.28 329 GLU s C 1
ATOM 12053 O O . GLU C 1 329 ? 208.763 195.824 242.093 1.00 38.28 329 GLU s O 1
ATOM 12059 N N . GLY C 1 330 ? 209.554 194.118 243.326 1.00 37.09 330 GLY s N 1
ATOM 12060 C CA . GLY C 1 330 ? 210.043 193.357 242.194 1.00 37.09 330 GLY s CA 1
ATOM 12061 C C . GLY C 1 330 ? 211.559 193.405 242.095 1.00 37.09 330 GLY s C 1
ATOM 12062 O O . GLY C 1 330 ? 212.266 193.329 243.105 1.00 37.09 330 GLY s O 1
ATOM 12063 N N . LYS C 1 331 ? 212.051 193.521 240.864 1.00 35.59 331 LYS s N 1
ATOM 12064 C CA . LYS C 1 331 ? 213.472 193.413 240.580 1.00 35.59 331 LYS s CA 1
ATOM 12065 C C . LYS C 1 331 ? 213.925 194.582 239.720 1.00 35.59 331 LYS s C 1
ATOM 12066 O O . LYS C 1 331 ? 213.133 195.188 238.995 1.00 35.59 331 LYS s O 1
ATOM 12072 N N . TYR C 1 332 ? 215.216 194.896 239.811 1.00 32.98 332 TYR s N 1
ATOM 12073 C CA . TYR C 1 332 ? 215.852 195.934 239.019 1.00 32.98 332 TYR s CA 1
ATOM 12074 C C . TYR C 1 332 ? 217.216 195.440 238.561 1.00 32.98 332 TYR s C 1
ATOM 12075 O O . TYR C 1 332 ? 217.758 194.464 239.087 1.00 32.98 332 TYR s O 1
ATOM 12084 N N . THR C 1 333 ? 217.776 196.128 237.572 1.00 31.65 333 THR s N 1
ATOM 12085 C CA . THR C 1 333 ? 219.143 195.899 237.126 1.00 31.65 333 THR s CA 1
ATOM 12086 C C . THR C 1 333 ? 219.965 197.135 237.467 1.00 31.65 333 THR s C 1
ATOM 12087 O O . THR C 1 333 ? 219.650 198.236 237.004 1.00 31.65 333 THR s O 1
ATOM 12091 N N . VAL C 1 334 ? 221.011 196.951 238.272 1.00 30.88 334 VAL s N 1
ATOM 12092 C CA . VAL C 1 334 ? 221.795 198.085 238.739 1.00 30.88 334 VAL s CA 1
ATOM 12093 C C . VAL C 1 334 ? 222.546 198.715 237.572 1.00 30.88 334 VAL s C 1
ATOM 12094 O O . VAL C 1 334 ? 222.918 198.042 236.601 1.00 30.88 334 VAL s O 1
ATOM 12098 N N . THR C 1 335 ? 222.758 200.027 237.658 1.00 30.60 335 THR s N 1
ATOM 12099 C CA . THR C 1 335 ? 223.437 200.751 236.592 1.00 30.60 335 THR s CA 1
ATOM 12100 C C . THR C 1 335 ? 224.650 201.504 237.119 1.00 30.60 335 THR s C 1
ATOM 12101 O O . THR C 1 335 ? 225.648 201.647 236.408 1.00 30.60 335 THR s O 1
ATOM 12105 N N . SER C 1 336 ? 224.582 201.990 238.357 1.00 30.14 336 SER s N 1
ATOM 12106 C CA . SER C 1 336 ? 225.731 202.663 238.944 1.00 30.14 336 SER s CA 1
ATOM 12107 C C . SER C 1 336 ? 225.804 202.348 240.429 1.00 30.14 336 SER s C 1
ATOM 12108 O O . SER C 1 336 ? 224.776 202.217 241.097 1.00 30.14 336 SER s O 1
ATOM 12111 N N . VAL C 1 337 ? 227.029 202.224 240.937 1.00 28.35 337 VAL s N 1
ATOM 12112 C CA . VAL C 1 337 ? 227.278 201.893 242.334 1.00 28.35 337 VAL s CA 1
ATOM 12113 C C . VAL C 1 337 ? 228.373 202.807 242.868 1.00 28.35 337 VAL s C 1
ATOM 12114 O O . VAL C 1 337 ? 229.436 202.942 242.255 1.00 28.35 337 VAL s O 1
ATOM 12118 N N . ARG C 1 338 ? 228.113 203.430 244.013 1.00 31.51 338 ARG s N 1
ATOM 12119 C CA . ARG C 1 338 ? 229.064 204.316 244.678 1.00 31.51 338 ARG s CA 1
ATOM 12120 C C . ARG C 1 338 ? 229.476 203.671 245.993 1.00 31.51 338 ARG s C 1
ATOM 12121 O O . ARG C 1 338 ? 228.659 203.552 246.909 1.00 31.51 338 ARG s O 1
ATOM 12129 N N . HIS C 1 339 ? 230.734 203.248 246.083 1.00 29.99 339 HIS s N 1
ATOM 12130 C CA . HIS C 1 339 ? 231.294 202.733 247.325 1.00 29.99 339 HIS s CA 1
ATOM 12131 C C . HIS C 1 339 ? 231.987 203.878 248.053 1.00 29.99 339 HIS s C 1
ATOM 12132 O O . HIS C 1 339 ? 232.885 204.521 247.495 1.00 29.99 339 HIS s O 1
ATOM 12139 N N . HIS C 1 340 ? 231.570 204.126 249.293 1.00 29.97 340 HIS s N 1
ATOM 12140 C CA . HIS C 1 340 ? 231.969 205.318 250.026 1.00 29.97 340 HIS s CA 1
ATOM 12141 C C . HIS C 1 340 ? 232.496 204.951 251.404 1.00 29.97 340 HIS s C 1
ATOM 12142 O O . HIS C 1 340 ? 231.855 204.194 252.142 1.00 29.97 340 HIS s O 1
ATOM 12149 N N . PHE C 1 341 ? 233.669 205.493 251.732 1.00 32.67 341 PHE s N 1
ATOM 12150 C CA . PHE C 1 341 ? 234.251 205.466 253.067 1.00 32.67 341 PHE s CA 1
ATOM 12151 C C . PHE C 1 341 ? 234.641 206.892 253.426 1.00 32.67 341 PHE s C 1
ATOM 12152 O O . PHE C 1 341 ? 235.331 207.555 252.649 1.00 32.67 341 PHE s O 1
ATOM 12160 N N . GLY C 1 342 ? 234.236 207.349 254.604 1.00 32.99 342 GLY s N 1
ATOM 12161 C CA . GLY C 1 342 ? 234.551 208.714 254.969 1.00 32.99 342 GLY s CA 1
ATOM 12162 C C . GLY C 1 342 ? 234.386 208.954 256.451 1.00 32.99 342 GLY s C 1
ATOM 12163 O O . GLY C 1 342 ? 234.239 208.020 257.243 1.00 32.99 342 GLY s O 1
ATOM 12164 N N . ASP C 1 343 ? 234.424 210.234 256.814 1.00 36.95 343 ASP s N 1
ATOM 12165 C CA . ASP C 1 343 ? 234.297 210.626 258.210 1.00 36.95 343 ASP s CA 1
ATOM 12166 C C . ASP C 1 343 ? 232.891 210.335 258.716 1.00 36.95 343 ASP s C 1
ATOM 12167 O O . ASP C 1 343 ? 231.901 210.734 258.096 1.00 36.95 343 ASP s O 1
ATOM 12172 N N . GLY C 1 344 ? 232.808 209.634 259.844 1.00 35.69 344 GLY s N 1
ATOM 12173 C CA . GLY C 1 344 ? 231.528 209.336 260.455 1.00 35.69 344 GLY s CA 1
ATOM 12174 C C . GLY C 1 344 ? 230.616 208.466 259.625 1.00 35.69 344 GLY s C 1
ATOM 12175 O O . GLY C 1 344 ? 229.421 208.382 259.918 1.00 35.69 344 GLY s O 1
ATOM 12176 N N . VAL C 1 345 ? 231.141 207.817 258.588 1.00 32.58 345 VAL s N 1
ATOM 12177 C CA . VAL C 1 345 ? 230.355 206.957 257.712 1.00 32.58 345 VAL s CA 1
ATOM 12178 C C . VAL C 1 345 ? 231.104 205.645 257.532 1.00 32.58 345 VAL s C 1
ATOM 12179 O O . VAL C 1 345 ? 232.302 205.645 257.225 1.00 32.58 345 VAL s O 1
ATOM 12183 N N . ALA C 1 346 ? 230.402 204.533 257.721 1.00 30.97 346 ALA s N 1
ATOM 12184 C CA . ALA C 1 346 ? 230.970 203.214 257.478 1.00 30.97 346 ALA s CA 1
ATOM 12185 C C . ALA C 1 346 ? 230.915 202.918 255.980 1.00 30.97 346 ALA s C 1
ATOM 12186 O O . ALA C 1 346 ? 230.678 203.804 255.156 1.00 30.97 346 ALA s O 1
ATOM 12188 N N . TYR C 1 347 ? 231.152 201.662 255.609 1.00 32.45 347 TYR s N 1
ATOM 12189 C CA . TYR C 1 347 ? 231.083 201.270 254.206 1.00 32.45 347 TYR s CA 1
ATOM 12190 C C . TYR C 1 347 ? 229.677 201.511 253.675 1.00 32.45 347 TYR s C 1
ATOM 12191 O O . TYR C 1 347 ? 228.718 200.869 254.113 1.00 32.45 347 TYR s O 1
ATOM 12200 N N . GLU C 1 348 ? 229.551 202.453 252.743 1.00 32.32 348 GLU s N 1
ATOM 12201 C CA . GLU C 1 348 ? 228.263 202.854 252.195 1.00 32.32 348 GLU s CA 1
ATOM 12202 C C . GLU C 1 348 ? 228.196 202.488 250.720 1.00 32.32 348 GLU s C 1
ATOM 12203 O O . GLU C 1 348 ? 229.191 202.617 249.999 1.00 32.32 348 GLU s O 1
ATOM 12209 N N . SER C 1 349 ? 227.023 202.044 250.264 1.00 30.98 349 SER s N 1
ATOM 12210 C CA . SER C 1 349 ? 226.831 201.692 248.862 1.00 30.98 349 SER s CA 1
ATOM 12211 C C . SER C 1 349 ? 225.610 202.417 248.325 1.00 30.98 349 SER s C 1
ATOM 12212 O O . SER C 1 349 ? 224.493 202.189 248.797 1.00 30.98 349 SER s O 1
ATOM 12215 N N . TRP C 1 350 ? 225.821 203.279 247.338 1.00 31.39 350 TRP s N 1
ATOM 12216 C CA . TRP C 1 350 ? 224.740 203.969 246.644 1.00 31.39 350 TRP s CA 1
ATOM 12217 C C . TRP C 1 350 ? 224.466 203.237 245.336 1.00 31.39 350 TRP s C 1
ATOM 12218 O O . TRP C 1 350 ? 225.267 203.310 244.403 1.00 31.39 350 TRP s O 1
ATOM 12229 N N . ILE C 1 351 ? 223.347 202.524 245.277 1.00 29.76 351 ILE s N 1
ATOM 12230 C CA . ILE C 1 351 ? 222.910 201.827 244.074 1.00 29.76 351 ILE s CA 1
ATOM 12231 C C . ILE C 1 351 ? 221.906 202.714 243.357 1.00 29.76 351 ILE s C 1
ATOM 12232 O O . ILE C 1 351 ? 220.859 203.056 243.920 1.00 29.76 351 ILE s O 1
ATOM 12237 N N . THR C 1 352 ? 222.235 203.067 242.108 1.00 32.10 352 THR s N 1
ATOM 12238 C CA . THR C 1 352 ? 221.357 203.965 241.313 1.00 32.10 352 THR s CA 1
ATOM 12239 C C . THR C 1 352 ? 220.982 203.317 239.977 1.00 32.10 352 THR s C 1
ATOM 12240 O O . THR C 1 352 ? 221.898 203.094 239.167 1.00 32.10 352 THR s O 1
ATOM 12244 N N . VAL C 1 353 ? 219.699 203.014 239.773 1.00 31.79 353 VAL s N 1
ATOM 12245 C CA . VAL C 1 353 ? 219.173 202.455 238.534 1.00 31.79 353 VAL s CA 1
ATOM 12246 C C . VAL C 1 353 ? 218.488 203.592 237.793 1.00 31.79 353 VAL s C 1
ATOM 12247 O O . VAL C 1 353 ? 217.466 204.119 238.252 1.00 31.79 353 VAL s O 1
ATOM 12251 N N . SER C 1 354 ? 219.047 203.978 236.645 1.00 37.41 354 SER s N 1
ATOM 12252 C CA . SER C 1 354 ? 218.505 205.078 235.861 1.00 37.41 354 SER s CA 1
ATOM 12253 C C . SER C 1 354 ? 218.528 204.764 234.371 1.00 37.41 354 SER s C 1
ATOM 12254 O O . SER C 1 354 ? 218.688 205.669 233.545 1.00 37.41 354 SER s O 1
ATOM 12257 N N . GLY C 1 355 ? 218.365 203.494 234.012 1.00 41.31 355 GLY s N 1
ATOM 12258 C CA . GLY C 1 355 ? 218.476 203.111 232.614 1.00 41.31 355 GLY s CA 1
ATOM 12259 C C . GLY C 1 355 ? 219.868 203.402 232.095 1.00 41.31 355 GLY s C 1
ATOM 12260 O O . GLY C 1 355 ? 220.875 203.088 232.740 1.00 41.31 355 GLY s O 1
ATOM 12261 N N . ARG C 1 356 ? 219.938 204.011 230.915 1.00 44.80 356 ARG s N 1
ATOM 12262 C CA . ARG C 1 356 ? 221.207 204.399 230.319 1.00 44.80 356 ARG s CA 1
ATOM 12263 C C . ARG C 1 356 ? 221.523 205.876 230.512 1.00 44.80 356 ARG s C 1
ATOM 12264 O O . ARG C 1 356 ? 222.518 206.360 229.964 1.00 44.80 356 ARG s O 1
ATOM 12272 N N . GLN C 1 357 ? 220.709 206.599 231.276 1.00 43.68 357 GLN s N 1
ATOM 12273 C CA . GLN C 1 357 ? 220.967 208.004 231.545 1.00 43.68 357 GLN s CA 1
ATOM 12274 C C . GLN C 1 357 ? 222.017 208.155 232.640 1.00 43.68 357 GLN s C 1
ATOM 12275 O O . GLN C 1 357 ? 222.168 207.293 233.509 1.00 43.68 357 GLN s O 1
ATOM 12281 N N . TRP C 1 358 ? 222.733 209.282 232.611 1.00 41.72 358 TRP s N 1
ATOM 12282 C CA . TRP C 1 358 ? 223.719 209.561 233.690 1.00 41.72 358 TRP s CA 1
ATOM 12283 C C . TRP C 1 358 ? 223.021 210.367 234.790 1.00 41.72 358 TRP s C 1
ATOM 12284 O O . TRP C 1 358 ? 223.455 211.507 235.056 1.00 41.72 358 TRP s O 1
ATOM 12295 N N . ARG C 1 359 ? 221.969 209.802 235.389 1.00 44.77 359 ARG s N 1
ATOM 12296 C CA . ARG C 1 359 ? 221.244 210.494 236.487 1.00 44.77 359 ARG s CA 1
ATOM 12297 C C . ARG C 1 359 ? 222.218 210.729 237.642 1.00 44.77 359 ARG s C 1
ATOM 12298 O O . ARG C 1 359 ? 222.087 211.767 238.324 1.00 44.77 359 ARG s O 1
ATOM 12306 N N . SER C 1 360 ? 223.159 209.802 237.846 1.00 45.95 360 SER s N 1
ATOM 12307 C CA . SER C 1 360 ? 224.153 209.931 238.943 1.00 45.95 360 SER s CA 1
ATOM 12308 C C . SER C 1 360 ? 224.984 211.201 238.749 1.00 45.95 360 SER s C 1
ATOM 12309 O O . SER C 1 360 ? 225.102 211.657 237.593 1.00 45.95 360 SER s O 1
ATOM 12312 N N . LEU C 1 361 ? 225.530 211.748 239.840 1.00 50.13 361 LEU s N 1
ATOM 12313 C CA . LEU C 1 361 ? 226.355 212.985 239.767 1.00 50.13 361 LEU s CA 1
ATOM 12314 C C . LEU C 1 361 ? 225.523 214.109 239.142 1.00 50.13 361 LEU s C 1
ATOM 12315 O O . LEU C 1 361 ? 226.086 214.837 238.301 1.00 50.13 361 LEU s O 1
ATOM 12320 N N . TYR C 1 362 ? 224.235 214.205 239.500 1.00 54.06 362 TYR s N 1
ATOM 12321 C CA . TYR C 1 362 ? 223.318 215.233 238.929 1.00 54.06 362 TYR s CA 1
ATOM 12322 C C . TYR C 1 362 ? 222.957 214.868 237.484 1.00 54.06 362 TYR s C 1
ATOM 12323 O O . TYR C 1 362 ? 223.839 214.416 236.726 1.00 54.06 362 TYR s O 1
ATOM 12332 N N . GLY C 1 363 ? 221.689 215.062 237.109 1.00 52.12 363 GLY s N 1
ATOM 12333 C CA . GLY C 1 363 ? 221.259 214.765 235.728 1.00 52.12 363 GLY s CA 1
ATOM 12334 C C . GLY C 1 363 ? 222.028 215.605 234.724 1.00 52.12 363 GLY s C 1
ATOM 12335 O O . GLY C 1 363 ? 222.492 215.037 233.717 1.00 52.12 363 GLY s O 1
ATOM 12336 N N . LEU C 1 364 ? 222.170 216.907 234.994 1.00 54.25 364 LEU s N 1
ATOM 12337 C CA . LEU C 1 364 ? 222.940 217.806 234.092 1.00 54.25 364 LEU s CA 1
ATOM 12338 C C . LEU C 1 364 ? 224.418 217.408 234.123 1.00 54.25 364 LEU s C 1
ATOM 12339 O O . LEU C 1 364 ? 225.089 217.565 233.084 1.00 54.25 364 LEU s O 1
ATOM 12344 N N . ALA C 1 365 ? 224.915 216.958 235.294 1.00 50.33 365 ALA s N 1
ATOM 12345 C CA . ALA C 1 365 ? 226.321 216.509 235.457 1.00 50.33 365 ALA s CA 1
ATOM 12346 C C . ALA C 1 365 ? 227.333 217.624 235.142 1.00 50.33 365 ALA s C 1
ATOM 12347 O O . ALA C 1 365 ? 227.266 218.666 235.801 1.00 50.33 365 ALA s O 1
ATOM 12349 N N . SER C 1 366 ? 228.271 217.380 234.214 1.00 51.47 366 SER s N 1
ATOM 12350 C CA . SER C 1 366 ? 229.273 218.423 233.868 1.00 51.47 366 SER s CA 1
ATOM 12351 C C . SER C 1 366 ? 228.822 219.216 232.637 1.00 51.47 366 SER s C 1
ATOM 12352 O O . SER C 1 366 ? 229.691 219.809 231.970 1.00 51.47 366 SER s O 1
ATOM 12355 N N . GLY C 1 367 ? 227.516 219.230 232.351 1.00 56.87 367 GLY s N 1
ATOM 12356 C CA . GLY C 1 367 ? 227.013 219.993 231.225 1.00 56.87 367 GLY s CA 1
ATOM 12357 C C . GLY C 1 367 ? 225.540 220.312 231.411 1.00 56.87 367 GLY s C 1
ATOM 12358 O O . GLY C 1 367 ? 225.086 220.657 232.501 1.00 56.87 367 GLY s O 1
ATOM 12359 N N . GLY C 1 368 ? 224.792 220.202 230.318 1.00 57.55 368 GLY s N 1
ATOM 12360 C CA . GLY C 1 368 ? 223.361 220.429 230.350 1.00 57.55 368 GLY s CA 1
ATOM 12361 C C . GLY C 1 368 ? 222.568 219.144 230.257 1.00 57.55 368 GLY s C 1
ATOM 12362 O O . GLY C 1 368 ? 221.555 219.079 229.554 1.00 57.55 368 GLY s O 1
ATOM 12363 N N . GLY C 1 369 ? 223.022 218.110 230.963 1.00 60.64 369 GLY s N 1
ATOM 12364 C CA . GLY C 1 369 ? 222.432 216.795 230.870 1.00 60.64 369 GLY s CA 1
ATOM 12365 C C . GLY C 1 369 ? 222.998 215.928 229.769 1.00 60.64 369 GLY s C 1
ATOM 12366 O O . GLY C 1 369 ? 222.617 214.756 229.665 1.00 60.64 369 GLY s O 1
ATOM 12367 N N . GLY C 1 370 ? 223.893 216.467 228.945 1.00 70.52 370 GLY s N 1
ATOM 12368 C CA . GLY C 1 370 ? 224.511 215.717 227.872 1.00 70.52 370 GLY s CA 1
ATOM 12369 C C . GLY C 1 370 ? 225.586 216.527 227.178 1.00 70.52 370 GLY s C 1
ATOM 12370 O O . GLY C 1 370 ? 225.470 217.752 227.066 1.00 70.52 370 GLY s O 1
ATOM 12371 N N . SER C 1 371 ? 226.637 215.861 226.711 1.00 77.29 371 SER s N 1
ATOM 12372 C CA . SER C 1 371 ? 227.745 216.563 226.081 1.00 77.29 371 SER s CA 1
ATOM 12373 C C . SER C 1 371 ? 227.314 217.179 224.755 1.00 77.29 371 SER s C 1
ATOM 12374 O O . SER C 1 371 ? 226.610 216.554 223.957 1.00 77.29 371 SER s O 1
ATOM 12377 N N . ASP C 1 372 ? 227.740 218.419 224.527 1.00 74.72 372 ASP s N 1
ATOM 12378 C CA . ASP C 1 372 ? 227.492 219.140 223.279 1.00 74.72 372 ASP s CA 1
ATOM 12379 C C . ASP C 1 372 ? 228.815 219.720 222.794 1.00 74.72 372 ASP s C 1
ATOM 12380 O O . ASP C 1 372 ? 229.060 220.927 222.902 1.00 74.72 372 ASP s O 1
ATOM 12385 N N . PRO C 1 373 ? 229.698 218.877 222.257 1.00 66.78 373 PRO s N 1
ATOM 12386 C CA . PRO C 1 373 ? 231.034 219.351 221.881 1.00 66.78 373 PRO s CA 1
ATOM 12387 C C . PRO C 1 373 ? 230.985 220.361 220.750 1.00 66.78 373 PRO s C 1
ATOM 12388 O O . PRO C 1 373 ? 230.106 220.325 219.884 1.00 66.78 373 PRO s O 1
ATOM 12392 N N . ALA C 1 374 ? 231.954 221.277 220.764 1.00 61.76 374 ALA s N 1
ATOM 12393 C CA . ALA C 1 374 ? 232.100 222.255 219.695 1.00 61.76 374 ALA s CA 1
ATOM 12394 C C . ALA C 1 374 ? 232.786 221.683 218.463 1.00 61.76 374 ALA s C 1
ATOM 12395 O O . ALA C 1 374 ? 232.812 222.350 217.423 1.00 61.76 374 ALA s O 1
ATOM 12397 N N . SER C 1 375 ? 233.340 220.478 218.556 1.00 54.74 375 SER s N 1
ATOM 12398 C CA . SER C 1 375 ? 233.966 219.786 217.436 1.00 54.74 375 SER s CA 1
ATOM 12399 C C . SER C 1 375 ? 233.220 218.495 217.125 1.00 54.74 375 SER s C 1
ATOM 12400 O O . SER C 1 375 ? 233.821 217.449 216.874 1.00 54.74 375 SER s O 1
ATOM 12403 N N . ALA C 1 376 ? 231.893 218.562 217.141 1.00 51.95 376 ALA s N 1
ATOM 12404 C CA . ALA C 1 376 ? 231.049 217.385 217.017 1.00 51.95 376 ALA s CA 1
ATOM 12405 C C . ALA C 1 376 ? 230.768 217.083 215.546 1.00 51.95 376 ALA s C 1
ATOM 12406 O O . ALA C 1 376 ? 231.388 217.644 214.637 1.00 51.95 376 ALA s O 1
ATOM 12408 N N . THR C 1 377 ? 229.823 216.180 215.303 1.00 42.67 377 THR s N 1
ATOM 12409 C CA . THR C 1 377 ? 229.448 215.754 213.962 1.00 42.67 377 THR s CA 1
ATOM 12410 C C . THR C 1 377 ? 228.350 216.611 213.349 1.00 42.67 377 THR s C 1
ATOM 12411 O O . THR C 1 377 ? 227.977 216.380 212.195 1.00 42.67 377 THR s O 1
ATOM 12415 N N . ARG C 1 378 ? 227.823 217.586 214.088 1.00 38.49 378 ARG s N 1
ATOM 12416 C CA . ARG C 1 378 ? 226.738 218.431 213.595 1.00 38.49 378 ARG s CA 1
ATOM 12417 C C . ARG C 1 378 ? 227.328 219.525 212.702 1.00 38.49 378 ARG s C 1
ATOM 12418 O O . ARG C 1 378 ? 227.424 220.698 213.064 1.00 38.49 378 ARG s O 1
ATOM 12426 N N . LEU C 1 379 ? 227.742 219.110 211.509 1.00 31.60 379 LEU s N 1
ATOM 12427 C CA . LEU C 1 379 ? 228.333 220.036 210.553 1.00 31.60 379 LEU s CA 1
ATOM 12428 C C . LEU C 1 379 ? 227.242 220.861 209.886 1.00 31.60 379 LEU s C 1
ATOM 12429 O O . LEU C 1 379 ? 226.367 220.291 209.226 1.00 31.60 379 LEU s O 1
ATOM 12434 N N . PRO C 1 380 ? 227.252 222.183 210.025 1.00 32.05 380 PRO s N 1
ATOM 12435 C CA . PRO C 1 380 ? 226.250 223.009 209.351 1.00 32.05 380 PRO s CA 1
ATOM 12436 C C . PRO C 1 380 ? 226.697 223.448 207.969 1.00 32.05 380 PRO s C 1
ATOM 12437 O O . PRO C 1 380 ? 227.884 223.634 207.691 1.00 32.05 380 PRO s O 1
ATOM 12441 N N . SER C 1 381 ? 225.708 223.608 207.094 1.00 28.52 381 SER s N 1
ATOM 12442 C CA . SER C 1 381 ? 225.890 224.130 205.733 1.00 28.52 381 SER s CA 1
ATOM 12443 C C . SER C 1 381 ? 226.814 223.177 204.976 1.00 28.52 381 SER s C 1
ATOM 12444 O O . SER C 1 381 ? 226.623 221.954 205.061 1.00 28.52 381 SER s O 1
ATOM 12447 N N . VAL C 1 382 ? 227.815 223.670 204.247 1.00 25.23 382 VAL s N 1
ATOM 12448 C CA . VAL C 1 382 ? 228.575 222.873 203.300 1.00 25.23 382 VAL s CA 1
ATOM 12449 C C . VAL C 1 382 ? 230.064 223.021 203.596 1.00 25.23 382 VAL s C 1
ATOM 12450 O O . VAL C 1 382 ? 230.472 223.688 204.544 1.00 25.23 382 VAL s O 1
ATOM 12454 N N . ALA C 1 383 ? 230.874 222.378 202.756 1.00 24.77 383 ALA s N 1
ATOM 12455 C CA . ALA C 1 383 ? 232.324 222.458 202.838 1.00 24.77 383 ALA s CA 1
ATOM 12456 C C . ALA C 1 383 ? 232.897 222.163 201.458 1.00 24.77 383 ALA s C 1
ATOM 12457 O O . ALA C 1 383 ? 232.162 222.020 200.477 1.00 24.77 383 ALA s O 1
ATOM 12459 N N . ASN C 1 384 ? 234.221 222.065 201.384 1.00 24.36 384 ASN s N 1
ATOM 12460 C CA . ASN C 1 384 ? 234.912 221.750 200.142 1.00 24.36 384 ASN s CA 1
ATOM 12461 C C . ASN C 1 384 ? 235.634 220.421 200.284 1.00 24.36 384 ASN s C 1
ATOM 12462 O O . ASN C 1 384 ? 236.055 220.040 201.380 1.00 24.36 384 ASN s O 1
ATOM 12467 N N . ALA C 1 385 ? 235.781 219.710 199.166 1.00 25.64 385 ALA s N 1
ATOM 12468 C CA . ALA C 1 385 ? 236.422 218.404 199.198 1.00 25.64 385 ALA s CA 1
ATOM 12469 C C . ALA C 1 385 ? 237.098 218.141 197.861 1.00 25.64 385 ALA s C 1
ATOM 12470 O O . ALA C 1 385 ? 236.848 218.826 196.866 1.00 25.64 385 ALA s O 1
ATOM 12472 N N . ILE C 1 386 ? 237.968 217.134 197.852 1.00 28.62 386 ILE s N 1
ATOM 12473 C CA . ILE C 1 386 ? 238.743 216.752 196.679 1.00 28.62 386 ILE s CA 1
ATOM 12474 C C . ILE C 1 386 ? 238.302 215.363 196.241 1.00 28.62 386 ILE s C 1
ATOM 12475 O O . ILE C 1 386 ? 238.237 214.438 197.058 1.00 28.62 386 ILE s O 1
ATOM 12480 N N . VAL C 1 387 ? 237.993 215.221 194.952 1.00 31.63 387 VAL s N 1
ATOM 12481 C CA . VAL C 1 387 ? 237.553 213.939 194.418 1.00 31.63 387 VAL s CA 1
ATOM 12482 C C . VAL C 1 387 ? 238.729 212.974 194.361 1.00 31.63 387 VAL s C 1
ATOM 12483 O O . VAL C 1 387 ? 239.835 213.337 193.939 1.00 31.63 387 VAL s O 1
ATOM 12487 N N . THR C 1 388 ? 238.496 211.729 194.787 1.00 34.83 388 THR s N 1
ATOM 12488 C CA . THR C 1 388 ? 239.540 210.717 194.802 1.00 34.83 388 THR s CA 1
ATOM 12489 C C . THR C 1 388 ? 239.241 209.488 193.956 1.00 34.83 388 THR s C 1
ATOM 12490 O O . THR C 1 388 ? 240.174 208.745 193.636 1.00 34.83 388 THR s O 1
ATOM 12494 N N . ASP C 1 389 ? 237.987 209.246 193.586 1.00 37.10 389 ASP s N 1
ATOM 12495 C CA . ASP C 1 389 ? 237.656 208.054 192.817 1.00 37.10 389 ASP s CA 1
ATOM 12496 C C . ASP C 1 389 ? 236.439 208.342 191.952 1.00 37.10 389 ASP s C 1
ATOM 12497 O O . ASP C 1 389 ? 235.597 209.176 192.299 1.00 37.10 389 ASP s O 1
ATOM 12502 N N . VAL C 1 390 ? 236.358 207.642 190.824 1.00 35.44 390 VAL s N 1
ATOM 12503 C CA . VAL C 1 390 ? 235.288 207.851 189.855 1.00 35.44 390 VAL s CA 1
ATOM 12504 C C . VAL C 1 390 ? 234.695 206.491 189.496 1.00 35.44 390 VAL s C 1
ATOM 12505 O O . VAL C 1 390 ? 233.646 206.400 188.848 1.00 35.44 390 VAL s O 1
ATOM 12509 N N . GLN C 1 391 ? 235.329 205.421 189.971 1.00 38.85 391 GLN s N 1
ATOM 12510 C CA . GLN C 1 391 ? 234.953 204.073 189.559 1.00 38.85 391 GLN s CA 1
ATOM 12511 C C . GLN C 1 391 ? 233.622 203.649 190.165 1.00 38.85 391 GLN s C 1
ATOM 12512 O O . GLN C 1 391 ? 233.569 202.724 190.980 1.00 38.85 391 GLN s O 1
ATOM 12518 N N . ASP C 1 392 ? 232.543 204.309 189.764 1.00 38.21 392 ASP s N 1
ATOM 12519 C CA . ASP C 1 392 ? 231.222 203.970 190.275 1.00 38.21 392 ASP s CA 1
ATOM 12520 C C . ASP C 1 392 ? 230.738 202.674 189.639 1.00 38.21 392 ASP s C 1
ATOM 12521 O O . ASP C 1 392 ? 230.680 202.583 188.408 1.00 38.21 392 ASP s O 1
ATOM 12526 N N . PRO C 1 393 ? 230.382 201.655 190.427 1.00 37.59 393 PRO s N 1
ATOM 12527 C CA . PRO C 1 393 ? 229.886 200.402 189.841 1.00 37.59 393 PRO s CA 1
ATOM 12528 C C . PRO C 1 393 ? 228.475 200.493 189.278 1.00 37.59 393 PRO s C 1
ATOM 12529 O O . PRO C 1 393 ? 227.938 199.468 188.845 1.00 37.59 393 PRO s O 1
ATOM 12533 N N . LEU C 1 394 ? 227.856 201.676 189.268 1.00 36.85 394 LEU s N 1
ATOM 12534 C CA . LEU C 1 394 ? 226.504 201.833 188.755 1.00 36.85 394 LEU s CA 1
ATOM 12535 C C . LEU C 1 394 ? 226.391 202.831 187.611 1.00 36.85 394 LEU s C 1
ATOM 12536 O O . LEU C 1 394 ? 225.308 202.949 187.028 1.00 36.85 394 LEU s O 1
ATOM 12541 N N . LYS C 1 395 ? 227.468 203.546 187.276 1.00 36.11 395 LYS s N 1
ATOM 12542 C CA . LYS C 1 395 ? 227.493 204.467 186.138 1.00 36.11 395 LYS s CA 1
ATOM 12543 C C . LYS C 1 395 ? 226.408 205.537 186.249 1.00 36.11 395 LYS s C 1
ATOM 12544 O O . LYS C 1 395 ? 225.776 205.910 185.260 1.00 36.11 395 LYS s O 1
ATOM 12550 N N . GLN C 1 396 ? 226.189 206.038 187.465 1.00 34.76 396 GLN s N 1
ATOM 12551 C CA . GLN C 1 396 ? 225.257 207.132 187.704 1.00 34.76 396 GLN s CA 1
ATOM 12552 C C . GLN C 1 396 ? 225.972 208.426 188.079 1.00 34.76 396 GLN s C 1
ATOM 12553 O O . GLN C 1 396 ? 225.346 209.340 188.626 1.00 34.76 396 GLN s O 1
ATOM 12559 N N . GLY C 1 397 ? 227.268 208.520 187.802 1.00 31.55 397 GLY s N 1
ATOM 12560 C CA . GLY C 1 397 ? 228.034 209.690 188.176 1.00 31.55 397 GLY s CA 1
ATOM 12561 C C . GLY C 1 397 ? 228.423 209.755 189.634 1.00 31.55 397 GLY s C 1
ATOM 12562 O O . GLY C 1 397 ? 228.952 210.784 190.069 1.00 31.55 397 GLY s O 1
ATOM 12563 N N . ARG C 1 398 ? 228.173 208.699 190.401 1.00 35.98 398 ARG s N 1
ATOM 12564 C CA . ARG C 1 398 ? 228.529 208.688 191.814 1.00 35.98 398 ARG s CA 1
ATOM 12565 C C . ARG C 1 398 ? 230.044 208.741 191.968 1.00 35.98 398 ARG s C 1
ATOM 12566 O O . ARG C 1 398 ? 230.777 208.068 191.236 1.00 35.98 398 ARG s O 1
ATOM 12574 N N . VAL C 1 399 ? 230.515 209.545 192.920 1.00 32.81 399 VAL s N 1
ATOM 12575 C CA . VAL C 1 399 ? 231.928 209.883 193.031 1.00 32.81 399 VAL s CA 1
ATOM 12576 C C . VAL C 1 399 ? 232.347 209.858 194.495 1.00 32.81 399 VAL s C 1
ATOM 12577 O O . VAL C 1 399 ? 231.641 210.386 195.362 1.00 32.81 399 VAL s O 1
ATOM 12581 N N . LYS C 1 400 ? 233.496 209.242 194.769 1.00 34.46 400 LYS s N 1
ATOM 12582 C CA . LYS C 1 400 ? 234.090 209.253 196.099 1.00 34.46 400 LYS s CA 1
ATOM 12583 C C . LYS C 1 400 ? 234.723 210.611 196.395 1.00 34.46 400 LYS s C 1
ATOM 12584 O O . LYS C 1 400 ? 235.119 211.352 195.493 1.00 34.46 400 LYS s O 1
ATOM 12590 N N . LEU C 1 401 ? 234.829 210.926 197.682 1.00 31.66 401 LEU s N 1
ATOM 12591 C CA . LEU C 1 401 ? 235.331 212.216 198.129 1.00 31.66 401 LEU s CA 1
ATOM 12592 C C . LEU C 1 401 ? 236.622 212.034 198.917 1.00 31.66 401 LEU s C 1
ATOM 12593 O O . LEU C 1 401 ? 237.049 210.916 199.206 1.00 31.66 401 LEU s O 1
ATOM 12598 N N . GLN C 1 402 ? 237.256 213.159 199.255 1.00 29.89 402 GLN s N 1
ATOM 12599 C CA . GLN C 1 402 ? 238.429 213.137 200.130 1.00 29.89 402 GLN s CA 1
ATOM 12600 C C . GLN C 1 402 ? 238.532 214.516 200.780 1.00 29.89 402 GLN s C 1
ATOM 12601 O O . GLN C 1 402 ? 238.996 215.467 200.145 1.00 29.89 402 GLN s O 1
ATOM 12607 N N . PHE C 1 403 ? 238.102 214.609 202.030 1.00 27.69 403 PHE s N 1
ATOM 12608 C CA . PHE C 1 403 ? 238.087 215.891 202.719 1.00 27.69 403 PHE s CA 1
ATOM 12609 C C . PHE C 1 403 ? 239.506 216.307 203.086 1.00 27.69 403 PHE s C 1
ATOM 12610 O O . PHE C 1 403 ? 240.229 215.530 203.722 1.00 27.69 403 PHE s O 1
ATOM 12618 N N . PRO C 1 404 ? 239.945 217.510 202.708 1.00 28.51 404 PRO s N 1
ATOM 12619 C CA . PRO C 1 404 ? 241.317 217.934 203.003 1.00 28.51 404 PRO s CA 1
ATOM 12620 C C . PRO C 1 404 ? 241.502 218.640 204.334 1.00 28.51 404 PRO s C 1
ATOM 12621 O O . PRO C 1 404 ? 242.650 218.793 204.772 1.00 28.51 404 PRO s O 1
ATOM 12625 N N . TRP C 1 405 ? 240.426 219.077 204.984 1.00 28.16 405 TRP s N 1
ATOM 12626 C CA . TRP C 1 405 ? 240.516 219.749 206.273 1.00 28.16 405 TRP s CA 1
ATOM 12627 C C . TRP C 1 405 ? 240.216 218.817 207.437 1.00 28.16 405 TRP s C 1
ATOM 12628 O O . TRP C 1 405 ? 240.128 219.277 208.578 1.00 28.16 405 TRP s O 1
ATOM 12639 N N . LEU C 1 406 ? 240.056 217.521 207.175 1.00 30.58 406 LEU s N 1
ATOM 12640 C CA . LEU C 1 406 ? 239.692 216.555 208.203 1.00 30.58 406 LEU s CA 1
ATOM 12641 C C . LEU C 1 406 ? 240.815 215.561 208.467 1.00 30.58 406 LEU s C 1
ATOM 12642 O O . LEU C 1 406 ? 241.262 215.425 209.609 1.00 30.58 406 LEU s O 1
ATOM 12647 N N . ASP C 1 407 ? 241.286 214.860 207.438 1.00 37.02 407 ASP s N 1
ATOM 12648 C CA . ASP C 1 407 ? 242.339 213.868 207.616 1.00 37.02 407 ASP s CA 1
ATOM 12649 C C . ASP C 1 407 ? 242.966 213.569 206.262 1.00 37.02 407 ASP s C 1
ATOM 12650 O O . ASP C 1 407 ? 242.388 213.858 205.212 1.00 37.02 407 ASP s O 1
ATOM 12655 N N . ASP C 1 408 ? 244.160 212.981 206.303 1.00 37.35 408 ASP s N 1
ATOM 12656 C CA . ASP C 1 408 ? 244.887 212.603 205.100 1.00 37.35 408 ASP s CA 1
ATOM 12657 C C . ASP C 1 408 ? 244.633 211.161 204.676 1.00 37.35 408 ASP s C 1
ATOM 12658 O O . ASP C 1 408 ? 245.243 210.705 203.703 1.00 37.35 408 ASP s O 1
ATOM 12663 N N . THR C 1 409 ? 243.757 210.434 205.372 1.00 35.48 409 THR s N 1
ATOM 12664 C CA . THR C 1 409 ? 243.494 209.038 205.051 1.00 35.48 409 THR s CA 1
ATOM 12665 C C . THR C 1 409 ? 242.004 208.716 204.982 1.00 35.48 409 THR s C 1
ATOM 12666 O O . THR C 1 409 ? 241.645 207.539 204.854 1.00 35.48 409 THR s O 1
ATOM 12670 N N . TYR C 1 410 ? 241.134 209.716 205.069 1.00 30.41 410 TYR s N 1
ATOM 12671 C CA . TYR C 1 410 ? 239.693 209.508 205.007 1.00 30.41 410 TYR s CA 1
ATOM 12672 C C . TYR C 1 410 ? 239.231 209.836 203.594 1.00 30.41 410 TYR s C 1
ATOM 12673 O O . TYR C 1 410 ? 239.448 210.952 203.110 1.00 30.41 410 TYR s O 1
ATOM 12682 N N . VAL C 1 411 ? 238.595 208.866 202.935 1.00 30.25 411 VAL s N 1
ATOM 12683 C CA . VAL C 1 411 ? 238.141 209.026 201.561 1.00 30.25 411 VAL s CA 1
ATOM 12684 C C . VAL C 1 411 ? 236.656 208.728 201.407 1.00 30.25 411 VAL s C 1
ATOM 12685 O O . VAL C 1 411 ? 236.159 208.660 200.282 1.00 30.25 411 VAL s O 1
ATOM 12689 N N . SER C 1 412 ? 235.938 208.532 202.515 1.00 32.84 412 SER s N 1
ATOM 12690 C CA . SER C 1 412 ? 234.485 208.380 202.502 1.00 32.84 412 SER s CA 1
ATOM 12691 C C . SER C 1 412 ? 234.014 207.247 201.595 1.00 32.84 412 SER s C 1
ATOM 12692 O O . SER C 1 412 ? 234.815 206.429 201.134 1.00 32.84 412 SER s O 1
ATOM 12695 N N . ASP C 1 413 ? 232.711 207.189 201.355 1.00 34.86 413 ASP s N 1
ATOM 12696 C CA . ASP C 1 413 ? 232.106 206.236 200.438 1.00 34.86 413 ASP s CA 1
ATOM 12697 C C . ASP C 1 413 ? 231.494 206.998 199.265 1.00 34.86 413 ASP s C 1
ATOM 12698 O O . ASP C 1 413 ? 231.630 208.218 199.147 1.00 34.86 413 ASP s O 1
ATOM 12703 N N . TRP C 1 414 ? 230.821 206.260 198.384 1.00 35.56 414 TRP s N 1
ATOM 12704 C CA . TRP C 1 414 ? 230.194 206.872 197.220 1.00 35.56 414 TRP s CA 1
ATOM 12705 C C . TRP C 1 414 ? 229.130 207.876 197.647 1.00 35.56 414 TRP s C 1
ATOM 12706 O O . TRP C 1 414 ? 228.336 207.620 198.556 1.00 35.56 414 TRP s O 1
ATOM 12717 N N . ALA C 1 415 ? 229.121 209.027 196.980 1.00 32.84 415 ALA s N 1
ATOM 12718 C CA . ALA C 1 415 ? 228.183 210.099 197.279 1.00 32.84 415 ALA s CA 1
ATOM 12719 C C . ALA C 1 415 ? 227.454 210.493 196.005 1.00 32.84 415 ALA s C 1
ATOM 12720 O O . ALA C 1 415 ? 228.090 210.811 194.997 1.00 32.84 415 ALA s O 1
ATOM 12722 N N . ARG C 1 416 ? 226.124 210.467 196.052 1.00 31.09 416 ARG s N 1
ATOM 12723 C CA . ARG C 1 416 ? 225.330 210.877 194.905 1.00 31.09 416 ARG s CA 1
ATOM 12724 C C . ARG C 1 416 ? 225.519 212.365 194.640 1.00 31.09 416 ARG s C 1
ATOM 12725 O O . ARG C 1 416 ? 225.517 213.181 195.564 1.00 31.09 416 ARG s O 1
ATOM 12733 N N . SER C 1 417 ? 225.681 212.714 193.369 1.00 29.51 417 SER s N 1
ATOM 12734 C CA . SER C 1 417 ? 225.920 214.089 192.956 1.00 29.51 417 SER s CA 1
ATOM 12735 C C . SER C 1 417 ? 224.686 214.640 192.262 1.00 29.51 417 SER s C 1
ATOM 12736 O O . SER C 1 417 ? 224.081 213.965 191.423 1.00 29.51 417 SER s O 1
ATOM 12739 N N . VAL C 1 418 ? 224.313 215.870 192.617 1.00 31.37 418 VAL s N 1
ATOM 12740 C CA . VAL C 1 418 ? 223.157 216.507 192.003 1.00 31.37 418 VAL s CA 1
ATOM 12741 C C . VAL C 1 418 ? 223.436 216.750 190.527 1.00 31.37 418 VAL s C 1
ATOM 12742 O O . VAL C 1 418 ? 224.527 217.190 190.144 1.00 31.37 418 VAL s O 1
ATOM 12746 N N . GLN C 1 419 ? 222.459 216.425 189.687 1.00 36.32 419 GLN s N 1
ATOM 12747 C CA . GLN C 1 419 ? 222.572 216.614 188.251 1.00 36.32 419 GLN s CA 1
ATOM 12748 C C . GLN C 1 419 ? 221.236 217.098 187.715 1.00 36.32 419 GLN s C 1
ATOM 12749 O O . GLN C 1 419 ? 220.188 216.867 188.322 1.00 36.32 419 GLN s O 1
ATOM 12755 N N . MET C 1 420 ? 221.280 217.768 186.567 1.00 42.03 420 MET s N 1
ATOM 12756 C CA . MET C 1 420 ? 220.064 218.321 185.988 1.00 42.03 420 MET s CA 1
ATOM 12757 C C . MET C 1 420 ? 219.289 217.234 185.252 1.00 42.03 420 MET s C 1
ATOM 12758 O O . MET C 1 420 ? 218.957 217.386 184.072 1.00 42.03 420 MET s O 1
ATOM 12763 N N . GLY C 1 421 ? 218.998 216.139 185.949 1.00 44.66 421 GLY s N 1
ATOM 12764 C CA . GLY C 1 421 ? 218.246 215.040 185.378 1.00 44.66 421 GLY s CA 1
ATOM 12765 C C . GLY C 1 421 ? 216.905 214.868 186.058 1.00 44.66 421 GLY s C 1
ATOM 12766 O O . GLY C 1 421 ? 216.428 215.785 186.730 1.00 44.66 421 GLY s O 1
ATOM 12767 N N . GLY C 1 422 ? 216.290 213.702 185.905 1.00 46.06 422 GLY s N 1
ATOM 12768 C CA . GLY C 1 422 ? 214.978 213.507 186.477 1.00 46.06 422 GLY s CA 1
ATOM 12769 C C . GLY C 1 422 ? 214.625 212.044 186.601 1.00 46.06 422 GLY s C 1
ATOM 12770 O O . GLY C 1 422 ? 215.495 211.174 186.661 1.00 46.06 422 GLY s O 1
ATOM 12771 N N . VAL C 1 423 ? 213.315 211.789 186.639 1.00 46.79 423 VAL s N 1
ATOM 12772 C CA . VAL C 1 423 ? 212.817 210.435 186.857 1.00 46.79 423 VAL s CA 1
ATOM 12773 C C . VAL C 1 423 ? 213.044 209.562 185.629 1.00 46.79 423 VAL s C 1
ATOM 12774 O O . VAL C 1 423 ? 213.148 208.332 185.747 1.00 46.79 423 VAL s O 1
ATOM 12778 N N . ALA C 1 424 ? 213.136 210.159 184.444 1.00 46.47 424 ALA s N 1
ATOM 12779 C CA . ALA C 1 424 ? 213.265 209.406 183.205 1.00 46.47 424 ALA s CA 1
ATOM 12780 C C . ALA C 1 424 ? 214.573 209.676 182.476 1.00 46.47 424 ALA s C 1
ATOM 12781 O O . ALA C 1 424 ? 214.621 209.557 181.248 1.00 46.47 424 ALA s O 1
ATOM 12783 N N . GLY C 1 425 ? 215.632 210.032 183.195 1.00 49.58 425 GLY s N 1
ATOM 12784 C CA . GLY C 1 425 ? 216.928 210.265 182.582 1.00 49.58 425 GLY s CA 1
ATOM 12785 C C . GLY C 1 425 ? 217.243 211.740 182.430 1.00 49.58 425 GLY s C 1
ATOM 12786 O O . GLY C 1 425 ? 216.351 212.589 182.369 1.00 49.58 425 GLY s O 1
ATOM 12787 N N . GLY C 1 426 ? 218.535 212.049 182.371 1.00 48.60 426 GLY s N 1
ATOM 12788 C CA . GLY C 1 426 ? 218.976 213.423 182.233 1.00 48.60 426 GLY s CA 1
ATOM 12789 C C . GLY C 1 426 ? 220.461 213.490 181.968 1.00 48.60 426 GLY s C 1
ATOM 12790 O O . GLY C 1 426 ? 221.171 212.483 182.027 1.00 48.60 426 GLY s O 1
ATOM 12791 N N . GLY C 1 427 ? 220.926 214.702 181.670 1.00 44.73 427 GLY s N 1
ATOM 12792 C CA . GLY C 1 427 ? 222.324 214.891 181.345 1.00 44.73 427 GLY s CA 1
ATOM 12793 C C . GLY C 1 427 ? 223.228 214.711 182.549 1.00 44.73 427 GLY s C 1
ATOM 12794 O O . GLY C 1 427 ? 222.820 214.875 183.698 1.00 44.73 427 GLY s O 1
ATOM 12795 N N . ILE C 1 428 ? 224.483 214.363 182.273 1.00 36.91 428 ILE s N 1
ATOM 12796 C CA . ILE C 1 428 ? 225.493 214.146 183.301 1.00 36.91 428 ILE s CA 1
ATOM 12797 C C . ILE C 1 428 ? 226.712 214.989 182.964 1.00 36.91 428 ILE s C 1
ATOM 12798 O O . ILE C 1 428 ? 227.096 215.092 181.794 1.00 36.91 428 ILE s O 1
ATOM 12803 N N . PHE C 1 429 ? 227.328 215.583 183.989 1.00 36.20 429 PHE s N 1
ATOM 12804 C CA . PHE C 1 429 ? 228.632 216.232 183.876 1.00 36.20 429 PHE s CA 1
ATOM 12805 C C . PHE C 1 429 ? 229.557 215.572 184.888 1.00 36.20 429 PHE s C 1
ATOM 12806 O O . PHE C 1 429 ? 229.704 216.063 186.019 1.00 36.20 429 PHE s O 1
ATOM 12814 N N . PRO C 1 430 ? 230.186 214.454 184.534 1.00 36.78 430 PRO s N 1
ATOM 12815 C CA . PRO C 1 430 ? 231.075 213.777 185.484 1.00 36.78 430 PRO s CA 1
ATOM 12816 C C . PRO C 1 430 ? 232.287 214.626 185.830 1.00 36.78 430 PRO s C 1
ATOM 12817 O O . PRO C 1 430 ? 232.760 215.439 185.031 1.00 36.78 430 PRO s O 1
ATOM 12821 N N . MET C 1 431 ? 232.791 214.425 187.044 1.00 37.63 431 MET s N 1
ATOM 12822 C CA . MET C 1 431 ? 233.927 215.172 187.558 1.00 37.63 431 MET s CA 1
ATOM 12823 C C . MET C 1 431 ? 235.211 214.367 187.393 1.00 37.63 431 MET s C 1
ATOM 12824 O O . MET C 1 431 ? 235.202 213.135 187.429 1.00 37.63 431 MET s O 1
ATOM 12829 N N . ASP C 1 432 ? 236.319 215.083 187.215 1.00 38.51 432 ASP s N 1
ATOM 12830 C CA . ASP C 1 432 ? 237.615 214.442 187.068 1.00 38.51 432 ASP s CA 1
ATOM 12831 C C . ASP C 1 432 ? 238.120 213.960 188.427 1.00 38.51 432 ASP s C 1
ATOM 12832 O O . ASP C 1 432 ? 237.439 214.064 189.448 1.00 38.51 432 ASP s O 1
ATOM 12837 N N . VAL C 1 433 ? 239.345 213.437 188.439 1.00 37.93 433 VAL s N 1
ATOM 12838 C CA . VAL C 1 433 ? 239.901 212.809 189.633 1.00 37.93 433 VAL s CA 1
ATOM 12839 C C . VAL C 1 433 ? 240.724 213.808 190.433 1.00 37.93 433 VAL s C 1
ATOM 12840 O O . VAL C 1 433 ? 241.458 213.427 191.352 1.00 37.93 433 VAL s O 1
ATOM 12844 N N . GLY C 1 434 ? 240.608 215.091 190.101 1.00 35.40 434 GLY s N 1
ATOM 12845 C CA . GLY C 1 434 ? 241.372 216.104 190.803 1.00 35.40 434 GLY s CA 1
ATOM 12846 C C . GLY C 1 434 ? 240.613 217.389 191.049 1.00 35.40 434 GLY s C 1
ATOM 12847 O O . GLY C 1 434 ? 241.210 218.416 191.381 1.00 35.40 434 GLY s O 1
ATOM 12848 N N . ASP C 1 435 ? 239.291 217.346 190.890 1.00 36.35 435 ASP s N 1
ATOM 12849 C CA . ASP C 1 435 ? 238.478 218.539 191.059 1.00 36.35 435 ASP s CA 1
ATOM 12850 C C . ASP C 1 435 ? 238.353 218.903 192.537 1.00 36.35 435 ASP s C 1
ATOM 12851 O O . ASP C 1 435 ? 238.621 218.098 193.434 1.00 36.35 435 ASP s O 1
ATOM 12856 N N . GLU C 1 436 ? 237.911 220.148 192.752 1.00 29.30 436 GLU s N 1
ATOM 12857 C CA . GLU C 1 436 ? 237.589 220.608 194.123 1.00 29.30 436 GLU s CA 1
ATOM 12858 C C . GLU C 1 436 ? 236.096 220.874 194.087 1.00 29.30 436 GLU s C 1
ATOM 12859 O O . GLU C 1 436 ? 235.703 221.850 193.459 1.00 29.30 436 GLU s O 1
ATOM 12865 N N . VAL C 1 437 ? 235.306 220.050 194.739 1.00 26.83 437 VAL s N 1
ATOM 12866 C CA . VAL C 1 437 ? 233.854 220.109 194.647 1.00 26.83 437 VAL s CA 1
ATOM 12867 C C . VAL C 1 437 ? 233.268 220.542 195.982 1.00 26.83 437 VAL s C 1
ATOM 12868 O O . VAL C 1 437 ? 233.829 220.291 197.056 1.00 26.83 437 VAL s O 1
ATOM 12872 N N . LEU C 1 438 ? 232.121 221.210 195.900 1.00 25.37 438 LEU s N 1
ATOM 12873 C CA . LEU C 1 438 ? 231.374 221.637 197.071 1.00 25.37 438 LEU s CA 1
ATOM 12874 C C . LEU C 1 438 ? 230.546 220.462 197.571 1.00 25.37 438 LEU s C 1
ATOM 12875 O O . LEU C 1 438 ? 229.887 219.782 196.778 1.00 25.37 438 LEU s O 1
ATOM 12880 N N . VAL C 1 439 ? 230.578 220.226 198.877 1.00 25.66 439 VAL s N 1
ATOM 12881 C CA . VAL C 1 439 ? 229.964 219.047 199.472 1.00 25.66 439 VAL s CA 1
ATOM 12882 C C . VAL C 1 439 ? 229.026 219.494 200.581 1.00 25.66 439 VAL s C 1
ATOM 12883 O O . VAL C 1 439 ? 229.450 220.169 201.529 1.00 25.66 439 VAL s O 1
ATOM 12887 N N . ALA C 1 440 ? 227.756 219.121 200.463 1.00 26.46 440 ALA s N 1
ATOM 12888 C CA . ALA C 1 440 ? 226.779 219.315 201.520 1.00 26.46 440 ALA s CA 1
ATOM 12889 C C . ALA C 1 440 ? 226.692 218.033 202.345 1.00 26.46 440 ALA s C 1
ATOM 12890 O O . ALA C 1 440 ? 227.465 217.094 202.151 1.00 26.46 440 ALA s O 1
ATOM 12892 N N . PHE C 1 441 ? 225.745 217.971 203.278 1.00 27.44 441 PHE s N 1
ATOM 12893 C CA . PHE C 1 441 ? 225.629 216.800 204.131 1.00 27.44 441 PHE s CA 1
ATOM 12894 C C . PHE C 1 441 ? 224.162 216.518 204.406 1.00 27.44 441 PHE s C 1
ATOM 12895 O O . PHE C 1 441 ? 223.332 217.431 204.417 1.00 27.44 441 PHE s O 1
ATOM 12903 N N . ASP C 1 442 ? 223.849 215.245 204.629 1.00 33.02 442 ASP s N 1
ATOM 12904 C CA . ASP C 1 442 ? 222.476 214.823 204.878 1.00 33.02 442 ASP s CA 1
ATOM 12905 C C . ASP C 1 442 ? 222.153 215.051 206.349 1.00 33.02 442 ASP s C 1
ATOM 12906 O O . ASP C 1 442 ? 222.642 214.324 207.218 1.00 33.02 442 ASP s O 1
ATOM 12911 N N . ARG C 1 443 ? 221.331 216.065 206.626 1.00 32.99 443 ARG s N 1
ATOM 12912 C CA . ARG C 1 443 ? 220.946 216.444 207.987 1.00 32.99 443 ARG s CA 1
ATOM 12913 C C . ARG C 1 443 ? 222.158 216.739 208.866 1.00 32.99 443 ARG s C 1
ATOM 12914 O O . ARG C 1 443 ? 222.076 216.662 210.095 1.00 32.99 443 ARG s O 1
ATOM 12922 N N . GLY C 1 444 ? 223.291 217.071 208.252 1.00 33.36 444 GLY s N 1
ATOM 12923 C CA . GLY C 1 444 ? 224.501 217.384 208.973 1.00 33.36 444 GLY s CA 1
ATOM 12924 C C . GLY C 1 444 ? 225.407 216.202 209.251 1.00 33.36 444 GLY s C 1
ATOM 12925 O O . GLY C 1 444 ? 226.564 216.406 209.633 1.00 33.36 444 GLY s O 1
ATOM 12926 N N . ALA C 1 445 ? 224.916 214.981 209.075 1.00 31.29 445 ALA s N 1
ATOM 12927 C CA . ALA C 1 445 ? 225.733 213.805 209.347 1.00 31.29 445 ALA s CA 1
ATOM 12928 C C . ALA C 1 445 ? 226.865 213.691 208.335 1.00 31.29 445 ALA s C 1
ATOM 12929 O O . ALA C 1 445 ? 226.681 213.941 207.141 1.00 31.29 445 ALA s O 1
ATOM 12931 N N . LEU C 1 446 ? 228.043 213.309 208.825 1.00 28.42 446 LEU s N 1
ATOM 12932 C CA . LEU C 1 446 ? 229.211 213.156 207.970 1.00 28.42 446 LEU s CA 1
ATOM 12933 C C . LEU C 1 446 ? 229.164 211.885 207.129 1.00 28.42 446 LEU s C 1
ATOM 12934 O O . LEU C 1 446 ? 229.859 211.803 206.113 1.00 28.42 446 LEU s O 1
ATOM 12939 N N . ASP C 1 447 ? 228.349 210.904 207.520 1.00 31.17 447 ASP s N 1
ATOM 12940 C CA . ASP C 1 447 ? 228.346 209.619 206.835 1.00 31.17 447 ASP s CA 1
ATOM 12941 C C . ASP C 1 447 ? 227.737 209.691 205.441 1.00 31.17 447 ASP s C 1
ATOM 12942 O O . ASP C 1 447 ? 227.966 208.783 204.634 1.00 31.17 447 ASP s O 1
ATOM 12947 N N . HIS C 1 448 ? 226.974 210.738 205.134 1.00 29.67 448 HIS s N 1
ATOM 12948 C CA . HIS C 1 448 ? 226.240 210.841 203.872 1.00 29.67 448 HIS s CA 1
ATOM 12949 C C . HIS C 1 448 ? 226.524 212.182 203.208 1.00 29.67 448 HIS s C 1
ATOM 12950 O O . HIS C 1 448 ? 225.684 213.092 203.235 1.00 29.67 448 HIS s O 1
ATOM 12957 N N . PRO C 1 449 ? 227.695 212.339 202.599 1.00 26.67 449 PRO s N 1
ATOM 12958 C CA . PRO C 1 449 ? 227.975 213.564 201.847 1.00 26.67 449 PRO s CA 1
ATOM 12959 C C . PRO C 1 449 ? 227.245 213.576 200.512 1.00 26.67 449 PRO s C 1
ATOM 12960 O O . PRO C 1 449 ? 226.829 212.543 199.986 1.00 26.67 449 PRO s O 1
ATOM 12964 N N . PHE C 1 450 ? 227.089 214.781 199.970 1.00 26.33 450 PHE s N 1
ATOM 12965 C CA . PHE C 1 450 ? 226.515 214.992 198.649 1.00 26.33 450 PHE s CA 1
ATOM 12966 C C . PHE C 1 450 ? 227.382 215.978 197.884 1.00 26.33 450 PHE s C 1
ATOM 12967 O O . PHE C 1 450 ? 228.031 216.837 198.486 1.00 26.33 450 PHE s O 1
ATOM 12975 N N . VAL C 1 451 ? 227.393 215.853 196.562 1.00 26.67 451 VAL s N 1
ATOM 12976 C CA . VAL C 1 451 ? 228.216 216.693 195.697 1.00 26.67 451 VAL s CA 1
ATOM 12977 C C . VAL C 1 451 ? 227.310 217.643 194.930 1.00 26.67 451 VAL s C 1
ATOM 12978 O O . VAL C 1 451 ? 226.351 217.208 194.281 1.00 26.67 451 VAL s O 1
ATOM 12982 N N . ILE C 1 452 ? 227.613 218.934 194.997 1.00 25.24 452 ILE s N 1
ATOM 12983 C CA . ILE C 1 452 ? 226.840 219.958 194.304 1.00 25.24 452 ILE s CA 1
ATOM 12984 C C . ILE C 1 452 ? 227.480 220.335 192.974 1.00 25.24 452 ILE s C 1
ATOM 12985 O O . ILE C 1 452 ? 226.809 220.374 191.944 1.00 25.24 452 ILE s O 1
ATOM 12990 N N . GLY C 1 453 ? 228.777 220.616 192.977 1.00 27.05 453 GLY s N 1
ATOM 12991 C CA . GLY C 1 453 ? 229.471 220.937 191.747 1.00 27.05 453 GLY s CA 1
ATOM 12992 C C . GLY C 1 453 ? 230.893 221.359 192.031 1.00 27.05 453 GLY s C 1
ATOM 12993 O O . GLY C 1 453 ? 231.271 221.644 193.169 1.00 27.05 453 GLY s O 1
ATOM 12994 N N . GLY C 1 454 ? 231.681 221.406 190.960 1.00 26.10 454 GLY s N 1
ATOM 12995 C CA . GLY C 1 454 ? 233.071 221.800 191.092 1.00 26.10 454 GLY s CA 1
ATOM 12996 C C . GLY C 1 454 ? 233.226 223.299 191.265 1.00 26.10 454 GLY s C 1
ATOM 12997 O O . GLY C 1 454 ? 232.413 224.095 190.796 1.00 26.10 454 GLY s O 1
ATOM 12998 N N . LEU C 1 455 ? 234.297 223.686 191.952 1.00 26.71 455 LEU s N 1
ATOM 12999 C CA . LEU C 1 455 ? 234.590 225.088 192.202 1.00 26.71 455 LEU s CA 1
ATOM 13000 C C . LEU C 1 455 ? 235.678 225.575 191.248 1.00 26.71 455 LEU s C 1
ATOM 13001 O O . LEU C 1 455 ? 236.123 224.853 190.353 1.00 26.71 455 LEU s O 1
ATOM 13006 N N . TYR C 1 456 ? 236.117 226.814 191.443 1.00 31.19 456 TYR s N 1
ATOM 13007 C CA . TYR C 1 456 ? 237.204 227.395 190.670 1.00 31.19 456 TYR s CA 1
ATOM 13008 C C . TYR C 1 456 ? 238.189 228.045 191.626 1.00 31.19 456 TYR s C 1
ATOM 13009 O O . TYR C 1 456 ? 237.798 228.870 192.457 1.00 31.19 456 TYR s O 1
ATOM 13018 N N . ASN C 1 457 ? 239.461 227.674 191.508 1.00 32.83 457 ASN s N 1
ATOM 13019 C CA . ASN C 1 457 ? 240.501 228.179 192.392 1.00 32.83 457 ASN s CA 1
ATOM 13020 C C . ASN C 1 457 ? 241.775 228.375 191.578 1.00 32.83 457 ASN s C 1
ATOM 13021 O O . ASN C 1 457 ? 241.773 228.274 190.346 1.00 32.83 457 ASN s O 1
ATOM 13026 N N . GLY C 1 458 ? 242.873 228.656 192.274 1.00 34.37 458 GLY s N 1
ATOM 13027 C CA . GLY C 1 458 ? 244.152 228.788 191.613 1.00 34.37 458 GLY s CA 1
ATOM 13028 C C . GLY C 1 458 ? 244.602 227.490 190.971 1.00 34.37 458 GLY s C 1
ATOM 13029 O O . GLY C 1 458 ? 244.261 226.391 191.408 1.00 34.37 458 GLY s O 1
ATOM 13030 N N . ARG C 1 459 ? 245.372 227.637 189.892 1.00 37.58 459 ARG s N 1
ATOM 13031 C CA . ARG C 1 459 ? 245.873 226.513 189.095 1.00 37.58 459 ARG s CA 1
ATOM 13032 C C . ARG C 1 459 ? 244.731 225.721 188.458 1.00 37.58 459 ARG s C 1
ATOM 13033 O O . ARG C 1 459 ? 244.935 224.622 187.938 1.00 37.58 459 ARG s O 1
ATOM 13041 N N . ASP C 1 460 ? 243.516 226.282 188.488 1.00 35.78 460 ASP s N 1
ATOM 13042 C CA . ASP C 1 460 ? 242.404 225.696 187.747 1.00 35.78 460 ASP s CA 1
ATOM 13043 C C . ASP C 1 460 ? 241.612 226.754 186.987 1.00 35.78 460 ASP s C 1
ATOM 13044 O O . ASP C 1 460 ? 240.377 226.710 187.002 1.00 35.78 460 ASP s O 1
ATOM 13049 N N . VAL C 1 461 ? 242.282 227.703 186.338 1.00 38.76 461 VAL s N 1
ATOM 13050 C CA . VAL C 1 461 ? 241.567 228.774 185.639 1.00 38.76 461 VAL s CA 1
ATOM 13051 C C . VAL C 1 461 ? 240.772 228.174 184.488 1.00 38.76 461 VAL s C 1
ATOM 13052 O O . VAL C 1 461 ? 241.190 227.145 183.919 1.00 38.76 461 VAL s O 1
ATOM 13056 N N . PRO C 1 462 ? 239.633 228.745 184.112 1.00 39.07 462 PRO s N 1
ATOM 13057 C CA . PRO C 1 462 ? 238.870 228.200 182.987 1.00 39.07 462 PRO s CA 1
ATOM 13058 C C . PRO C 1 462 ? 239.615 228.399 181.676 1.00 39.07 462 PRO s C 1
ATOM 13059 O O . PRO C 1 462 ? 240.513 229.234 181.553 1.00 39.07 462 PRO s O 1
ATOM 13063 N N . THR C 1 463 ? 239.230 227.598 180.685 1.00 44.91 463 THR s N 1
ATOM 13064 C CA . THR C 1 463 ? 239.824 227.725 179.363 1.00 44.91 463 THR s CA 1
ATOM 13065 C C . THR C 1 463 ? 239.537 229.105 178.783 1.00 44.91 463 THR s C 1
ATOM 13066 O O . THR C 1 463 ? 238.425 229.630 178.900 1.00 44.91 463 THR s O 1
ATOM 13070 N N . LYS C 1 464 ? 240.557 229.702 178.176 1.00 47.89 464 LYS s N 1
ATOM 13071 C CA . LYS C 1 464 ? 240.422 231.050 177.645 1.00 47.89 464 LYS s CA 1
ATOM 13072 C C . LYS C 1 464 ? 239.452 231.069 176.472 1.00 47.89 464 LYS s C 1
ATOM 13073 O O . LYS C 1 464 ? 239.307 230.089 175.737 1.00 47.89 464 LYS s O 1
ATOM 13079 N N . SER C 1 465 ? 238.778 232.204 176.301 1.00 51.15 465 SER s N 1
ATOM 13080 C CA . SER C 1 465 ? 237.785 232.375 175.254 1.00 51.15 465 SER s CA 1
ATOM 13081 C C . SER C 1 465 ? 238.076 233.652 174.478 1.00 51.15 465 SER s C 1
ATOM 13082 O O . SER C 1 465 ? 238.934 234.456 174.854 1.00 51.15 465 SER s O 1
ATOM 13085 N N . ASP C 1 466 ? 237.349 233.826 173.372 1.00 52.61 466 ASP s N 1
ATOM 13086 C CA . ASP C 1 466 ? 237.571 234.978 172.507 1.00 52.61 466 ASP s CA 1
ATOM 13087 C C . ASP C 1 466 ? 237.221 236.284 173.209 1.00 52.61 466 ASP s C 1
ATOM 13088 O O . ASP C 1 466 ? 237.954 237.274 173.092 1.00 52.61 466 ASP s O 1
ATOM 13093 N N . VAL C 1 467 ? 236.111 236.311 173.941 1.00 50.97 467 VAL s N 1
ATOM 13094 C CA . VAL C 1 467 ? 235.634 237.541 174.565 1.00 50.97 467 VAL s CA 1
ATOM 13095 C C . VAL C 1 467 ? 235.744 237.420 176.080 1.00 50.97 467 VAL s C 1
ATOM 13096 O O . VAL C 1 467 ? 235.647 236.311 176.624 1.00 50.97 467 VAL s O 1
ATOM 13100 N N . PRO C 1 468 ? 235.946 238.523 176.800 1.00 50.64 468 PRO s N 1
ATOM 13101 C CA . PRO C 1 468 ? 236.107 238.442 178.256 1.00 50.64 468 PRO s CA 1
ATOM 13102 C C . PRO C 1 468 ? 234.782 238.173 178.951 1.00 50.64 468 PRO s C 1
ATOM 13103 O O . PRO C 1 468 ? 233.715 238.122 178.338 1.00 50.64 468 PRO s O 1
ATOM 13107 N N . LEU C 1 469 ? 234.869 237.990 180.270 1.00 51.58 469 LEU s N 1
ATOM 13108 C CA . LEU C 1 469 ? 233.691 237.663 181.062 1.00 51.58 469 LEU s CA 1
ATOM 13109 C C . LEU C 1 469 ? 232.766 238.857 181.247 1.00 51.58 469 LEU s C 1
ATOM 13110 O O . LEU C 1 469 ? 231.548 238.676 181.374 1.00 51.58 469 LEU s O 1
ATOM 13115 N N . HIS C 1 470 ? 233.307 240.072 181.275 1.00 53.48 470 HIS s N 1
ATOM 13116 C CA . HIS C 1 470 ? 232.490 241.265 181.432 1.00 53.48 470 HIS s CA 1
ATOM 13117 C C . HIS C 1 470 ? 233.086 242.391 180.601 1.00 53.48 470 HIS s C 1
ATOM 13118 O O . HIS C 1 470 ? 234.300 242.430 180.384 1.00 53.48 470 HIS s O 1
ATOM 13125 N N . ASP C 1 471 ? 232.228 243.301 180.147 1.00 53.67 471 ASP s N 1
ATOM 13126 C CA . ASP C 1 471 ? 232.673 244.430 179.346 1.00 53.67 471 ASP s CA 1
ATOM 13127 C C . ASP C 1 471 ? 231.589 245.499 179.370 1.00 53.67 471 ASP s C 1
ATOM 13128 O O . ASP C 1 471 ? 230.408 245.208 179.581 1.00 53.67 471 ASP s O 1
ATOM 13133 N N . GLY C 1 472 ? 232.007 246.736 179.152 1.00 53.38 472 GLY s N 1
ATOM 13134 C CA . GLY C 1 472 ? 231.110 247.872 179.111 1.00 53.38 472 GLY s CA 1
ATOM 13135 C C . GLY C 1 472 ? 231.131 248.665 180.407 1.00 53.38 472 GLY s C 1
ATOM 13136 O O . GLY C 1 472 ? 231.424 248.154 181.487 1.00 53.38 472 GLY s O 1
ATOM 13137 N N . LEU C 1 473 ? 230.818 249.953 180.263 1.00 52.50 473 LEU s N 1
ATOM 13138 C CA . LEU C 1 473 ? 230.742 250.848 181.413 1.00 52.50 473 LEU s CA 1
ATOM 13139 C C . LEU C 1 473 ? 229.609 250.477 182.360 1.00 52.50 473 LEU s C 1
ATOM 13140 O O . LEU C 1 473 ? 229.806 250.456 183.579 1.00 52.50 473 LEU s O 1
ATOM 13145 N N . LYS C 1 474 ? 228.421 250.184 181.827 1.00 53.62 474 LYS s N 1
ATOM 13146 C CA . LYS C 1 474 ? 227.338 249.659 182.648 1.00 53.62 474 LYS s CA 1
ATOM 13147 C C . LYS C 1 474 ? 227.677 248.295 183.235 1.00 53.62 474 LYS s C 1
ATOM 13148 O O . LYS C 1 474 ? 227.064 247.893 184.229 1.00 53.62 474 LYS s O 1
ATOM 13154 N N . LYS C 1 475 ? 228.634 247.589 182.634 1.00 53.74 475 LYS s N 1
ATOM 13155 C CA . LYS C 1 475 ? 229.325 246.460 183.252 1.00 53.74 475 LYS s CA 1
ATOM 13156 C C . LYS C 1 475 ? 228.348 245.331 183.593 1.00 53.74 475 LYS s C 1
ATOM 13157 O O . LYS C 1 475 ? 228.110 244.993 184.754 1.00 53.74 475 LYS s O 1
ATOM 13163 N N . LYS C 1 476 ? 227.764 244.766 182.542 1.00 51.45 476 LYS s N 1
ATOM 13164 C CA . LYS C 1 476 ? 226.854 243.637 182.636 1.00 51.45 476 LYS s CA 1
ATOM 13165 C C . LYS C 1 476 ? 227.550 242.368 182.160 1.00 51.45 476 LYS s C 1
ATOM 13166 O O . LYS C 1 476 ? 228.663 242.399 181.633 1.00 51.45 476 LYS s O 1
ATOM 13172 N N . ALA C 1 477 ? 226.874 241.238 182.358 1.00 49.16 477 ALA s N 1
ATOM 13173 C CA . ALA C 1 477 ? 227.377 239.971 181.848 1.00 49.16 477 ALA s CA 1
ATOM 13174 C C . ALA C 1 477 ? 227.309 239.966 180.325 1.00 49.16 477 ALA s C 1
ATOM 13175 O O . ALA C 1 477 ? 226.313 240.397 179.738 1.00 49.16 477 ALA s O 1
ATOM 13177 N N . VAL C 1 478 ? 228.369 239.476 179.685 1.00 45.90 478 VAL s N 1
ATOM 13178 C CA . VAL C 1 478 ? 228.475 239.552 178.231 1.00 45.90 478 VAL s CA 1
ATOM 13179 C C . VAL C 1 478 ? 228.487 238.160 177.611 1.00 45.90 478 VAL s C 1
ATOM 13180 O O . VAL C 1 478 ? 227.989 237.963 176.496 1.00 45.90 478 VAL s O 1
ATOM 13184 N N . ARG C 1 479 ? 229.025 237.179 178.331 1.00 44.38 479 ARG s N 1
ATOM 13185 C CA . ARG C 1 479 ? 229.154 235.825 177.812 1.00 44.38 479 ARG s CA 1
ATOM 13186 C C . ARG C 1 479 ? 228.661 234.824 178.846 1.00 44.38 479 ARG s C 1
ATOM 13187 O O . ARG C 1 479 ? 228.903 234.987 180.045 1.00 44.38 479 ARG s O 1
ATOM 13195 N N . HIS C 1 480 ? 227.970 233.787 178.373 1.00 41.62 480 HIS s N 1
ATOM 13196 C CA . HIS C 1 480 ? 227.445 232.716 179.220 1.00 41.62 480 HIS s CA 1
ATOM 13197 C C . HIS C 1 480 ? 227.921 231.400 178.610 1.00 41.62 480 HIS s C 1
ATOM 13198 O O . HIS C 1 480 ? 227.244 230.816 177.763 1.00 41.62 480 HIS s O 1
ATOM 13205 N N . THR C 1 481 ? 229.087 230.937 179.050 1.00 41.46 481 THR s N 1
ATOM 13206 C CA . THR C 1 481 ? 229.746 229.805 178.416 1.00 41.46 481 THR s CA 1
ATOM 13207 C C . THR C 1 481 ? 229.302 228.490 179.044 1.00 41.46 481 THR s C 1
ATOM 13208 O O . THR C 1 481 ? 229.224 228.371 180.270 1.00 41.46 481 THR s O 1
ATOM 13212 N N . LEU C 1 482 ? 228.993 227.513 178.198 1.00 39.07 482 LEU s N 1
ATOM 13213 C CA . LEU C 1 482 ? 228.876 226.118 178.590 1.00 39.07 482 LEU s CA 1
ATOM 13214 C C . LEU C 1 482 ? 229.897 225.315 177.800 1.00 39.07 482 LEU s C 1
ATOM 13215 O O . LEU C 1 482 ? 229.907 225.357 176.566 1.00 39.07 482 LEU s O 1
ATOM 13220 N N . SER C 1 483 ? 230.755 224.584 178.505 1.00 46.05 483 SER s N 1
ATOM 13221 C CA . SER C 1 483 ? 231.897 223.965 177.847 1.00 46.05 483 SER s CA 1
ATOM 13222 C C . SER C 1 483 ? 232.263 222.671 178.556 1.00 46.05 483 SER s C 1
ATOM 13223 O O . SER C 1 483 ? 231.891 222.433 179.707 1.00 46.05 483 SER s O 1
ATOM 13226 N N . ASP C 1 484 ? 233.006 221.837 177.838 1.00 50.11 484 ASP s N 1
ATOM 13227 C CA . ASP C 1 484 ? 233.618 220.630 178.359 1.00 50.11 484 ASP s CA 1
ATOM 13228 C C . ASP C 1 484 ? 234.936 221.012 179.040 1.00 50.11 484 ASP s C 1
ATOM 13229 O O . ASP C 1 484 ? 235.207 222.195 179.275 1.00 50.11 484 ASP s O 1
ATOM 13234 N N . ARG C 1 485 ? 235.762 220.022 179.362 1.00 47.88 485 ARG s N 1
ATOM 13235 C CA . ARG C 1 485 ? 237.045 220.261 180.006 1.00 47.88 485 ARG s CA 1
ATOM 13236 C C . ARG C 1 485 ? 238.157 220.596 179.020 1.00 47.88 485 ARG s C 1
ATOM 13237 O O . ARG C 1 485 ? 239.295 220.812 179.449 1.00 47.88 485 ARG s O 1
ATOM 13245 N N . GLN C 1 486 ? 237.870 220.641 177.719 1.00 47.57 486 GLN s N 1
ATOM 13246 C CA . GLN C 1 486 ? 238.913 220.865 176.730 1.00 47.57 486 GLN s CA 1
ATOM 13247 C C . GLN C 1 486 ? 238.650 222.032 175.787 1.00 47.57 486 GLN s C 1
ATOM 13248 O O . GLN C 1 486 ? 239.607 222.695 175.372 1.00 47.57 486 GLN s O 1
ATOM 13254 N N . GLY C 1 487 ? 237.392 222.314 175.432 1.00 48.82 487 GLY s N 1
ATOM 13255 C CA . GLY C 1 487 ? 237.055 223.407 174.544 1.00 48.82 487 GLY s CA 1
ATOM 13256 C C . GLY C 1 487 ? 235.852 223.148 173.658 1.00 48.82 487 GLY s C 1
ATOM 13257 O O . GLY C 1 487 ? 235.389 224.070 172.977 1.00 48.82 487 GLY s O 1
ATOM 13258 N N . ASN C 1 488 ? 235.343 221.916 173.639 1.00 46.19 488 ASN s N 1
ATOM 13259 C CA . ASN C 1 488 ? 234.080 221.656 172.960 1.00 46.19 488 ASN s CA 1
ATOM 13260 C C . ASN C 1 488 ? 232.980 222.388 173.717 1.00 46.19 488 ASN s C 1
ATOM 13261 O O . ASN C 1 488 ? 232.618 221.985 174.826 1.00 46.19 488 ASN s O 1
ATOM 13266 N N . ARG C 1 489 ? 232.449 223.464 173.144 1.00 40.86 489 ARG s N 1
ATOM 13267 C CA . ARG C 1 489 ? 231.664 224.407 173.925 1.00 40.86 489 ARG s CA 1
ATOM 13268 C C . ARG C 1 489 ? 230.490 224.950 173.126 1.00 40.86 489 ARG s C 1
ATOM 13269 O O . ARG C 1 489 ? 230.475 224.934 171.891 1.00 40.86 489 ARG s O 1
ATOM 13277 N N . VAL C 1 490 ? 229.501 225.436 173.871 1.00 38.70 490 VAL s N 1
ATOM 13278 C CA . VAL C 1 490 ? 228.391 226.216 173.342 1.00 38.70 490 VAL s CA 1
ATOM 13279 C C . VAL C 1 490 ? 228.389 227.543 174.087 1.00 38.70 490 VAL s C 1
ATOM 13280 O O . VAL C 1 490 ? 228.335 227.563 175.323 1.00 38.70 490 VAL s O 1
ATOM 13284 N N . ASP C 1 491 ? 228.451 228.646 173.347 1.00 40.35 491 ASP s N 1
ATOM 13285 C CA . ASP C 1 491 ? 228.545 229.977 173.926 1.00 40.35 491 ASP s CA 1
ATOM 13286 C C . ASP C 1 491 ? 227.297 230.777 173.583 1.00 40.35 491 ASP s C 1
ATOM 13287 O O . ASP C 1 491 ? 226.819 230.732 172.446 1.00 40.35 491 ASP s O 1
ATOM 13292 N N . LEU C 1 492 ? 226.781 231.507 174.565 1.00 40.85 492 LEU s N 1
ATOM 13293 C CA . LEU C 1 492 ? 225.575 232.321 174.426 1.00 40.85 492 LEU s CA 1
ATOM 13294 C C . LEU C 1 492 ? 225.968 233.740 174.817 1.00 40.85 492 LEU s C 1
ATOM 13295 O O . LEU C 1 492 ? 225.837 234.136 175.975 1.00 40.85 492 LEU s O 1
ATOM 13300 N N . LEU C 1 493 ? 226.452 234.514 173.847 1.00 43.64 493 LEU s N 1
ATOM 13301 C CA . LEU C 1 493 ? 227.128 235.770 174.140 1.00 43.64 493 LEU s CA 1
ATOM 13302 C C . LEU C 1 493 ? 226.351 236.956 173.581 1.00 43.64 493 LEU s C 1
ATOM 13303 O O . LEU C 1 493 ? 225.638 236.826 172.583 1.00 43.64 493 LEU s O 1
ATOM 13308 N N . SER C 1 494 ? 226.484 238.107 174.238 1.00 48.42 494 SER s N 1
ATOM 13309 C CA . SER C 1 494 ? 225.735 239.304 173.869 1.00 48.42 494 SER s CA 1
ATOM 13310 C C . SER C 1 494 ? 226.527 240.533 174.289 1.00 48.42 494 SER s C 1
ATOM 13311 O O . SER C 1 494 ? 226.791 240.717 175.482 1.00 48.42 494 SER s O 1
ATOM 13314 N N . GLN C 1 495 ? 226.888 241.375 173.322 1.00 51.95 495 GLN s N 1
ATOM 13315 C CA . GLN C 1 495 ? 227.738 242.529 173.565 1.00 51.95 495 GLN s CA 1
ATOM 13316 C C . GLN C 1 495 ? 227.265 243.725 172.749 1.00 51.95 495 GLN s C 1
ATOM 13317 O O . GLN C 1 495 ? 226.659 243.578 171.684 1.00 51.95 495 GLN s O 1
ATOM 13323 N N . ARG C 1 496 ? 227.551 244.923 173.266 1.00 55.84 496 ARG s N 1
ATOM 13324 C CA . ARG C 1 496 ? 227.383 246.160 172.516 1.00 55.84 496 ARG s CA 1
ATOM 13325 C C . ARG C 1 496 ? 228.642 247.011 172.447 1.00 55.84 496 ARG s C 1
ATOM 13326 O O . ARG C 1 496 ? 228.570 248.143 171.952 1.00 55.84 496 ARG s O 1
ATOM 13334 N N . THR C 1 497 ? 229.782 246.516 172.921 1.00 56.81 497 THR s N 1
ATOM 13335 C CA . THR C 1 497 ? 231.021 247.281 172.956 1.00 56.81 497 THR s CA 1
ATOM 13336 C C . THR C 1 497 ? 232.127 246.477 172.284 1.00 56.81 497 THR s C 1
ATOM 13337 O O . THR C 1 497 ? 232.064 245.247 172.191 1.00 56.81 497 THR s O 1
ATOM 13341 N N . GLY C 1 498 ? 233.151 247.184 171.819 1.00 57.75 498 GLY s N 1
ATOM 13342 C CA . GLY C 1 498 ? 234.271 246.516 171.172 1.00 57.75 498 GLY s CA 1
ATOM 13343 C C . GLY C 1 498 ? 233.845 245.861 169.876 1.00 57.75 498 GLY s C 1
ATOM 13344 O O . GLY C 1 498 ? 233.269 246.499 168.987 1.00 57.75 498 GLY s O 1
ATOM 13345 N N . GLY C 1 499 ? 234.129 244.565 169.759 1.00 54.77 499 GLY s N 1
ATOM 13346 C CA . GLY C 1 499 ? 233.752 243.813 168.575 1.00 54.77 499 GLY s CA 1
ATOM 13347 C C . GLY C 1 499 ? 232.259 243.662 168.375 1.00 54.77 499 GLY s C 1
ATOM 13348 O O . GLY C 1 499 ? 231.840 243.279 167.276 1.00 54.77 499 GLY s O 1
ATOM 13349 N N . ARG C 1 500 ? 231.457 243.952 169.402 1.00 54.32 500 ARG s N 1
ATOM 13350 C CA . ARG C 1 500 ? 229.998 243.875 169.319 1.00 54.32 500 ARG s CA 1
ATOM 13351 C C . ARG C 1 500 ? 229.534 242.479 168.911 1.00 54.32 500 ARG s C 1
ATOM 13352 O O . ARG C 1 500 ? 228.563 242.322 168.171 1.00 54.32 500 ARG s O 1
ATOM 13360 N N . LYS C 1 501 ? 230.228 241.458 169.402 1.00 48.99 501 LYS s N 1
ATOM 13361 C CA . LYS C 1 501 ? 229.840 240.088 169.103 1.00 48.99 501 LYS s CA 1
ATOM 13362 C C . LYS C 1 501 ? 228.537 239.749 169.814 1.00 48.99 501 LYS s C 1
ATOM 13363 O O . LYS C 1 501 ? 228.381 240.026 171.007 1.00 48.99 501 LYS s O 1
ATOM 13369 N N . GLN C 1 502 ? 227.602 239.150 169.083 1.00 48.92 502 GLN s N 1
ATOM 13370 C CA . GLN C 1 502 ? 226.305 238.788 169.635 1.00 48.92 502 GLN s CA 1
ATOM 13371 C C . GLN C 1 502 ? 225.848 237.466 169.040 1.00 48.92 502 GLN s C 1
ATOM 13372 O O . GLN C 1 502 ? 226.248 237.090 167.937 1.00 48.92 502 GLN s O 1
ATOM 13378 N N . GLY C 1 503 ? 225.002 236.763 169.789 1.00 44.90 503 GLY s N 1
ATOM 13379 C CA . GLY C 1 503 ? 224.397 235.543 169.300 1.00 44.90 503 GLY s CA 1
ATOM 13380 C C . GLY C 1 503 ? 224.843 234.272 169.995 1.00 44.90 503 GLY s C 1
ATOM 13381 O O . GLY C 1 503 ? 225.126 234.255 171.202 1.00 44.90 503 GLY s O 1
ATOM 13382 N N . VAL C 1 504 ? 224.894 233.194 169.218 1.00 39.83 504 VAL s N 1
ATOM 13383 C CA . VAL C 1 504 ? 225.221 231.864 169.713 1.00 39.83 504 VAL s CA 1
ATOM 13384 C C . VAL C 1 504 ? 226.420 231.343 168.930 1.00 39.83 504 VAL s C 1
ATOM 13385 O O . VAL C 1 504 ? 226.610 231.680 167.758 1.00 39.83 504 VAL s O 1
ATOM 13389 N N . ARG C 1 505 ? 227.243 230.529 169.585 1.00 38.67 505 ARG s N 1
ATOM 13390 C CA . ARG C 1 505 ? 228.451 229.999 168.961 1.00 38.67 505 ARG s CA 1
ATOM 13391 C C . ARG C 1 505 ? 228.671 228.572 169.442 1.00 38.67 505 ARG s C 1
ATOM 13392 O O . ARG C 1 505 ? 229.106 228.362 170.575 1.00 38.67 505 ARG s O 1
ATOM 13400 N N . ILE C 1 506 ? 228.366 227.598 168.594 1.00 35.96 506 ILE s N 1
ATOM 13401 C CA . ILE C 1 506 ? 228.649 226.195 168.880 1.00 35.96 506 ILE s CA 1
ATOM 13402 C C . ILE C 1 506 ? 230.034 225.918 168.310 1.00 35.96 506 ILE s C 1
ATOM 13403 O O . ILE C 1 506 ? 230.197 225.761 167.098 1.00 35.96 506 ILE s O 1
ATOM 13408 N N . ALA C 1 507 ? 231.041 225.878 169.177 1.00 39.78 507 ALA s N 1
ATOM 13409 C CA . ALA C 1 507 ? 232.421 225.788 168.735 1.00 39.78 507 ALA s CA 1
ATOM 13410 C C . ALA C 1 507 ? 232.951 224.371 168.914 1.00 39.78 507 ALA s C 1
ATOM 13411 O O . ALA C 1 507 ? 232.225 223.441 169.275 1.00 39.78 507 ALA s O 1
ATOM 13413 N N . SER C 1 508 ? 234.243 224.211 168.652 1.00 44.62 508 SER s N 1
ATOM 13414 C CA . SER C 1 508 ? 234.958 222.963 168.856 1.00 44.62 508 SER s CA 1
ATOM 13415 C C . SER C 1 508 ? 236.218 223.251 169.661 1.00 44.62 508 SER s C 1
ATOM 13416 O O . SER C 1 508 ? 236.548 224.406 169.946 1.00 44.62 508 SER s O 1
ATOM 13419 N N . GLY C 1 509 ? 236.926 222.184 170.037 1.00 48.57 509 GLY s N 1
ATOM 13420 C CA . GLY C 1 509 ? 238.110 222.353 170.865 1.00 48.57 509 GLY s CA 1
ATOM 13421 C C . GLY C 1 509 ? 239.205 223.150 170.185 1.00 48.57 509 GLY s C 1
ATOM 13422 O O . GLY C 1 509 ? 239.850 223.995 170.811 1.00 48.57 509 GLY s O 1
ATOM 13423 N N . ASN C 1 510 ? 239.428 222.899 168.897 1.00 48.65 510 ASN s N 1
ATOM 13424 C CA . ASN C 1 510 ? 240.480 223.567 168.143 1.00 48.65 510 ASN s CA 1
ATOM 13425 C C . ASN C 1 510 ? 239.979 224.786 167.383 1.00 48.65 510 ASN s C 1
ATOM 13426 O O . ASN C 1 510 ? 240.749 225.385 166.625 1.00 48.65 510 ASN s O 1
ATOM 13431 N N . ASP C 1 511 ? 238.710 225.157 167.555 1.00 47.87 511 ASP s N 1
ATOM 13432 C CA . ASP C 1 511 ? 238.057 226.259 166.851 1.00 47.87 511 ASP s CA 1
ATOM 13433 C C . ASP C 1 511 ? 238.016 226.053 165.341 1.00 47.87 511 ASP s C 1
ATOM 13434 O O . ASP C 1 511 ? 237.614 226.965 164.608 1.00 47.87 511 ASP s O 1
ATOM 13439 N N . LYS C 1 512 ? 238.422 224.879 164.855 1.00 45.59 512 LYS s N 1
ATOM 13440 C CA . LYS C 1 512 ? 238.286 224.566 163.440 1.00 45.59 512 LYS s CA 1
ATOM 13441 C C . LYS C 1 512 ? 236.830 224.484 163.013 1.00 45.59 512 LYS s C 1
ATOM 13442 O O . LYS C 1 512 ? 236.487 224.947 161.919 1.00 45.59 512 LYS s O 1
ATOM 13448 N N . LEU C 1 513 ? 235.972 223.910 163.851 1.00 44.17 513 LEU s N 1
ATOM 13449 C CA . LEU C 1 513 ? 234.562 223.722 163.552 1.00 44.17 513 LEU s CA 1
ATOM 13450 C C . LEU C 1 513 ? 233.762 224.746 164.341 1.00 44.17 513 LEU s C 1
ATOM 13451 O O . LEU C 1 513 ? 233.976 224.898 165.548 1.00 44.17 513 LEU s O 1
ATOM 13456 N N . THR C 1 514 ? 232.847 225.442 163.674 1.00 41.69 514 THR s N 1
ATOM 13457 C CA . THR C 1 514 ? 232.090 226.491 164.340 1.00 41.69 514 THR s CA 1
ATOM 13458 C C . THR C 1 514 ? 230.751 226.686 163.645 1.00 41.69 514 THR s C 1
ATOM 13459 O O . THR C 1 514 ? 230.675 226.706 162.413 1.00 41.69 514 THR s O 1
ATOM 13463 N N . ILE C 1 515 ? 229.701 226.818 164.446 1.00 36.71 515 ILE s N 1
ATOM 13464 C CA . ILE C 1 515 ? 228.388 227.243 163.980 1.00 36.71 515 ILE s CA 1
ATOM 13465 C C . ILE C 1 515 ? 228.101 228.562 164.687 1.00 36.71 515 ILE s C 1
ATOM 13466 O O . ILE C 1 515 ? 227.845 228.584 165.896 1.00 36.71 515 ILE s O 1
ATOM 13471 N N . ASN C 1 516 ? 228.161 229.664 163.942 1.00 41.19 516 ASN s N 1
ATOM 13472 C CA . ASN C 1 516 ? 227.961 231.001 164.484 1.00 41.19 516 ASN s CA 1
ATOM 13473 C C . ASN C 1 516 ? 226.577 231.495 164.084 1.00 41.19 516 ASN s C 1
ATOM 13474 O O . ASN C 1 516 ? 226.331 231.786 162.908 1.00 41.19 516 ASN s O 1
ATOM 13479 N N . LEU C 1 517 ? 225.677 231.580 165.057 1.00 43.20 517 LEU s N 1
ATOM 13480 C CA . LEU C 1 517 ? 224.403 232.271 164.894 1.00 43.20 517 LEU s CA 1
ATOM 13481 C C . LEU C 1 517 ? 224.677 233.714 165.285 1.00 43.20 517 LEU s C 1
ATOM 13482 O O . LEU C 1 517 ? 224.531 234.097 166.448 1.00 43.20 517 LEU s O 1
ATOM 13487 N N . ASP C 1 518 ? 225.130 234.516 164.320 1.00 47.39 518 ASP s N 1
ATOM 13488 C CA . ASP C 1 518 ? 225.597 235.868 164.596 1.00 47.39 518 ASP s CA 1
ATOM 13489 C C . ASP C 1 518 ? 224.458 236.857 164.381 1.00 47.39 518 ASP s C 1
ATOM 13490 O O . ASP C 1 518 ? 223.860 236.899 163.300 1.00 47.39 518 ASP s O 1
ATOM 13495 N N . ARG C 1 519 ? 224.088 237.565 165.451 1.00 50.95 519 ARG s N 1
ATOM 13496 C CA . ARG C 1 519 ? 222.931 238.497 165.384 1.00 50.95 519 ARG s CA 1
ATOM 13497 C C . ARG C 1 519 ? 223.437 239.891 165.006 1.00 50.95 519 ARG s C 1
ATOM 13498 O O . ARG C 1 519 ? 222.645 240.684 164.462 1.00 50.95 519 ARG s O 1
ATOM 13506 N N . THR C 1 520 ? 224.720 240.158 165.261 1.00 53.13 520 THR s N 1
ATOM 13507 C CA . THR C 1 520 ? 225.311 241.485 164.942 1.00 53.13 520 THR s CA 1
ATOM 13508 C C . THR C 1 520 ? 225.168 241.761 163.441 1.00 53.13 520 THR s C 1
ATOM 13509 O O . THR C 1 520 ? 225.147 242.951 163.068 1.00 53.13 520 THR s O 1
ATOM 13513 N N . LYS C 1 521 ? 225.021 240.703 162.638 1.00 52.88 521 LYS s N 1
ATOM 13514 C CA . LYS C 1 521 ? 224.834 240.856 161.173 1.00 52.88 521 LYS s CA 1
ATOM 13515 C C . LYS C 1 521 ? 223.761 239.867 160.708 1.00 52.88 521 LYS s C 1
ATOM 13516 O O . LYS C 1 521 ? 223.663 239.642 159.485 1.00 52.88 521 LYS s O 1
ATOM 13522 N N . THR C 1 522 ? 223.001 239.294 161.648 1.00 50.96 522 THR s N 1
ATOM 13523 C CA . THR C 1 522 ? 221.958 238.288 161.302 1.00 50.96 522 THR s CA 1
ATOM 13524 C C . THR C 1 522 ? 222.542 237.302 160.284 1.00 50.96 522 THR s C 1
ATOM 13525 O O . THR C 1 522 ? 221.922 237.125 159.220 1.00 50.96 522 THR s O 1
ATOM 13529 N N . GLU C 1 523 ? 223.686 236.690 160.602 1.00 46.49 523 GLU s N 1
ATOM 13530 C CA . GLU C 1 523 ? 224.352 235.793 159.621 1.00 46.49 523 GLU s CA 1
ATOM 13531 C C . GLU C 1 523 ? 224.633 234.423 160.242 1.00 46.49 523 GLU s C 1
ATOM 13532 O O . GLU C 1 523 ? 225.189 234.388 161.357 1.00 46.49 523 GLU s O 1
ATOM 13538 N N . ILE C 1 524 ? 224.262 233.346 159.548 1.00 40.35 524 ILE s N 1
ATOM 13539 C CA . ILE C 1 524 ? 224.588 232.011 160.027 1.00 40.35 524 ILE s CA 1
ATOM 13540 C C . ILE C 1 524 ? 225.871 231.589 159.329 1.00 40.35 524 ILE s C 1
ATOM 13541 O O . ILE C 1 524 ? 225.908 231.487 158.097 1.00 40.35 524 ILE s O 1
ATOM 13546 N N . THR C 1 525 ? 226.918 231.347 160.108 1.00 42.78 525 THR s N 1
ATOM 13547 C CA . THR C 1 525 ? 228.232 230.994 159.574 1.00 42.78 525 THR s CA 1
ATOM 13548 C C . THR C 1 525 ? 228.554 229.568 160.005 1.00 42.78 525 THR s C 1
ATOM 13549 O O . THR C 1 525 ? 228.876 229.321 161.170 1.00 42.78 525 THR s O 1
ATOM 13553 N N . VAL C 1 526 ? 228.458 228.629 159.070 1.00 41.37 526 VAL s N 1
ATOM 13554 C CA . VAL C 1 526 ? 228.840 227.241 159.315 1.00 41.37 526 VAL s CA 1
ATOM 13555 C C . VAL C 1 526 ? 230.264 227.104 158.792 1.00 41.37 526 VAL s C 1
ATOM 13556 O O . VAL C 1 526 ? 230.499 226.732 157.641 1.00 41.37 526 VAL s O 1
ATOM 13560 N N . ASP C 1 527 ? 231.233 227.408 159.652 1.00 47.19 527 ASP s N 1
ATOM 13561 C CA . ASP C 1 527 ? 232.638 227.396 159.276 1.00 47.19 527 ASP s CA 1
ATOM 13562 C C . ASP C 1 527 ? 233.272 226.081 159.700 1.00 47.19 527 ASP s C 1
ATOM 13563 O O . ASP C 1 527 ? 232.988 225.561 160.785 1.00 47.19 527 ASP s O 1
ATOM 13568 N N . SER C 1 528 ? 234.131 225.542 158.842 1.00 49.12 528 SER s N 1
ATOM 13569 C CA . SER C 1 528 ? 234.755 224.254 159.119 1.00 49.12 528 SER s CA 1
ATOM 13570 C C . SER C 1 528 ? 236.053 224.160 158.339 1.00 49.12 528 SER s C 1
ATOM 13571 O O . SER C 1 528 ? 236.042 224.260 157.108 1.00 49.12 528 SER s O 1
ATOM 13574 N N . LYS C 1 529 ? 237.165 223.971 159.045 1.00 47.49 529 LYS s N 1
ATOM 13575 C CA . LYS C 1 529 ? 238.435 223.709 158.385 1.00 47.49 529 LYS s CA 1
ATOM 13576 C C . LYS C 1 529 ? 238.533 222.227 158.053 1.00 47.49 529 LYS s C 1
ATOM 13577 O O . LYS C 1 529 ? 239.509 221.562 158.412 1.00 47.49 529 LYS s O 1
ATOM 13583 N N . GLY C 1 530 ? 237.525 221.709 157.367 1.00 48.65 530 GLY s N 1
ATOM 13584 C CA . GLY C 1 530 ? 237.491 220.303 157.043 1.00 48.65 530 GLY s CA 1
ATOM 13585 C C . GLY C 1 530 ? 236.318 219.976 156.149 1.00 48.65 530 GLY s C 1
ATOM 13586 O O . GLY C 1 530 ? 235.711 220.862 155.544 1.00 48.65 530 GLY s O 1
ATOM 13587 N N . SER C 1 531 ? 236.011 218.686 156.072 1.00 50.47 531 SER s N 1
ATOM 13588 C CA . SER C 1 531 ? 234.915 218.221 155.235 1.00 50.47 531 SER s CA 1
ATOM 13589 C C . SER C 1 531 ? 233.571 218.688 155.787 1.00 50.47 531 SER s C 1
ATOM 13590 O O . SER C 1 531 ? 233.413 218.931 156.987 1.00 50.47 531 SER s O 1
ATOM 13593 N N . VAL C 1 532 ? 232.600 218.826 154.887 1.00 45.20 532 VAL s N 1
ATOM 13594 C CA . VAL C 1 532 ? 231.223 219.149 155.245 1.00 45.20 532 VAL s CA 1
ATOM 13595 C C . VAL C 1 532 ? 230.318 218.111 154.598 1.00 45.20 532 VAL s C 1
ATOM 13596 O O . VAL C 1 532 ? 230.630 217.588 153.523 1.00 45.20 532 VAL s O 1
ATOM 13600 N N . SER C 1 533 ? 229.200 217.806 155.254 1.00 46.06 533 SER s N 1
ATOM 13601 C CA . SER C 1 533 ? 228.280 216.792 154.744 1.00 46.06 533 SER s CA 1
ATOM 13602 C C . SER C 1 533 ? 226.879 217.106 155.247 1.00 46.06 533 SER s C 1
ATOM 13603 O O . SER C 1 533 ? 226.601 216.963 156.441 1.00 46.06 533 SER s O 1
ATOM 13606 N N . ILE C 1 534 ? 226.004 217.525 154.337 1.00 44.90 534 ILE s N 1
ATOM 13607 C CA . ILE C 1 534 ? 224.589 217.732 154.624 1.00 44.90 534 ILE s CA 1
ATOM 13608 C C . ILE C 1 534 ? 223.815 216.661 153.872 1.00 44.90 534 ILE s C 1
ATOM 13609 O O . ILE C 1 534 ? 223.925 216.555 152.645 1.00 44.90 534 ILE s O 1
ATOM 13614 N N . THR C 1 535 ? 223.034 215.868 154.600 1.00 46.91 535 THR s N 1
ATOM 13615 C CA . THR C 1 535 ? 222.356 214.716 154.024 1.00 46.91 535 THR s CA 1
ATOM 13616 C C . THR C 1 535 ? 220.905 214.670 154.481 1.00 46.91 535 THR s C 1
ATOM 13617 O O . THR C 1 535 ? 220.550 215.193 155.539 1.00 46.91 535 THR s O 1
ATOM 13621 N N . GLY C 1 536 ? 220.071 214.030 153.660 1.00 53.62 536 GLY s N 1
ATOM 13622 C CA . GLY C 1 536 ? 218.674 213.828 153.978 1.00 53.62 536 GLY s CA 1
ATOM 13623 C C . GLY C 1 536 ? 218.226 212.444 153.553 1.00 53.62 536 GLY s C 1
ATOM 13624 O O . GLY C 1 536 ? 219.008 211.660 153.015 1.00 53.62 536 GLY s O 1
ATOM 13625 N N . SER C 1 537 ? 216.952 212.155 153.812 1.00 59.77 537 SER s N 1
ATOM 13626 C CA . SER C 1 537 ? 216.377 210.861 153.467 1.00 59.77 537 SER s CA 1
ATOM 13627 C C . SER C 1 537 ? 215.260 210.968 152.443 1.00 59.77 537 SER s C 1
ATOM 13628 O O . SER C 1 537 ? 215.307 210.288 151.410 1.00 59.77 537 SER s O 1
ATOM 13631 N N . ARG C 1 538 ? 214.250 211.802 152.696 1.00 62.59 538 ARG s N 1
ATOM 13632 C CA . ARG C 1 538 ? 213.102 211.909 151.808 1.00 62.59 538 ARG s CA 1
ATOM 13633 C C . ARG C 1 538 ? 213.089 213.176 150.968 1.00 62.59 538 ARG s C 1
ATOM 13634 O O . ARG C 1 538 ? 212.455 213.187 149.910 1.00 62.59 538 ARG s O 1
ATOM 13642 N N . SER C 1 539 ? 213.767 214.232 151.407 1.00 64.80 539 SER s N 1
ATOM 13643 C CA . SER C 1 539 ? 213.918 215.437 150.603 1.00 64.80 539 SER s CA 1
ATOM 13644 C C . SER C 1 539 ? 215.174 216.155 151.065 1.00 64.80 539 SER s C 1
ATOM 13645 O O . SER C 1 539 ? 215.681 215.914 152.163 1.00 64.80 539 SER s O 1
ATOM 13648 N N . VAL C 1 540 ? 215.671 217.043 150.212 1.00 66.43 540 VAL s N 1
ATOM 13649 C CA . VAL C 1 540 ? 216.925 217.735 150.455 1.00 66.43 540 VAL s CA 1
ATOM 13650 C C . VAL C 1 540 ? 216.593 219.207 150.702 1.00 66.43 540 VAL s C 1
ATOM 13651 O O . VAL C 1 540 ? 215.483 219.667 150.439 1.00 66.43 540 VAL s O 1
ATOM 13655 N N . SER C 1 541 ? 217.565 219.939 151.249 1.00 71.54 541 SER s N 1
ATOM 13656 C CA . SER C 1 541 ? 217.414 221.355 151.558 1.00 71.54 541 SER s CA 1
ATOM 13657 C C . SER C 1 541 ? 216.771 222.119 150.410 1.00 71.54 541 SER s C 1
ATOM 13658 O O . SER C 1 541 ? 217.300 222.151 149.296 1.00 71.54 541 SER s O 1
ATOM 13661 N N . VAL C 1 542 ? 215.625 222.732 150.690 1.00 71.55 542 VAL s N 1
ATOM 13662 C CA . VAL C 1 542 ? 214.950 223.596 149.709 1.00 71.55 542 VAL s CA 1
ATOM 13663 C C . VAL C 1 542 ? 215.546 224.985 149.904 1.00 71.55 542 VAL s C 1
ATOM 13664 O O . VAL C 1 542 ? 215.015 225.843 150.613 1.00 71.55 542 VAL s O 1
ATOM 13668 N N . ASP C 1 543 ? 216.684 225.210 149.257 1.00 65.52 543 ASP s N 1
ATOM 13669 C CA . ASP C 1 543 ? 217.420 226.450 149.437 1.00 65.52 543 ASP s CA 1
ATOM 13670 C C . ASP C 1 543 ? 216.660 227.618 148.816 1.00 65.52 543 ASP s C 1
ATOM 13671 O O . ASP C 1 543 ? 216.033 227.480 147.762 1.00 65.52 543 ASP s O 1
ATOM 13676 N N . ALA C 1 544 ? 216.721 228.772 149.472 1.00 58.64 544 ALA s N 1
ATOM 13677 C CA . ALA C 1 544 ? 215.970 229.938 149.026 1.00 58.64 544 ALA s CA 1
ATOM 13678 C C . ALA C 1 544 ? 216.613 231.197 149.591 1.00 58.64 544 ALA s C 1
ATOM 13679 O O . ALA C 1 544 ? 217.469 231.140 150.477 1.00 58.64 544 ALA s O 1
ATOM 13681 N N . GLY C 1 545 ? 216.188 232.328 149.063 1.00 56.41 545 GLY s N 1
ATOM 13682 C CA . GLY C 1 545 ? 216.684 233.626 149.475 1.00 56.41 545 GLY s CA 1
ATOM 13683 C C . GLY C 1 545 ? 216.572 234.612 148.318 1.00 56.41 545 GLY s C 1
ATOM 13684 O O . GLY C 1 545 ? 215.606 234.568 147.553 1.00 56.41 545 GLY s O 1
ATOM 13685 N N . THR C 1 546 ? 217.568 235.497 148.211 1.00 56.34 546 THR s N 1
ATOM 13686 C CA . THR C 1 546 ? 217.623 236.449 147.109 1.00 56.34 546 THR s CA 1
ATOM 13687 C C . THR C 1 546 ? 218.970 236.499 146.401 1.00 56.34 546 THR s C 1
ATOM 13688 O O . THR C 1 546 ? 219.111 237.264 145.441 1.00 56.34 546 THR s O 1
ATOM 13692 N N . ASP C 1 547 ? 219.965 235.728 146.841 1.00 54.28 547 ASP s N 1
ATOM 13693 C CA . ASP C 1 547 ? 221.238 235.663 146.127 1.00 54.28 547 ASP s CA 1
ATOM 13694 C C . ASP C 1 547 ? 221.938 234.367 146.516 1.00 54.28 547 ASP s C 1
ATOM 13695 O O . ASP C 1 547 ? 222.447 234.256 147.634 1.00 54.28 547 ASP s O 1
ATOM 13700 N N . LEU C 1 548 ? 221.978 233.410 145.594 1.00 49.11 548 LEU s N 1
ATOM 13701 C CA . LEU C 1 548 ? 222.601 232.117 145.828 1.00 49.11 548 LEU s CA 1
ATOM 13702 C C . LEU C 1 548 ? 223.935 232.048 145.097 1.00 49.11 548 LEU s C 1
ATOM 13703 O O . LEU C 1 548 ? 224.094 232.603 144.006 1.00 49.11 548 LEU s O 1
ATOM 13708 N N . SER C 1 549 ? 224.898 231.362 145.710 1.00 48.09 549 SER s N 1
ATOM 13709 C CA . SER C 1 549 ? 226.225 231.233 145.130 1.00 48.09 549 SER s CA 1
ATOM 13710 C C . SER C 1 549 ? 226.878 229.953 145.625 1.00 48.09 549 SER s C 1
ATOM 13711 O O . SER C 1 549 ? 226.898 229.684 146.829 1.00 48.09 549 SER s O 1
ATOM 13714 N N . LEU C 1 550 ? 227.415 229.170 144.689 1.00 47.68 550 LEU s N 1
ATOM 13715 C CA . LEU C 1 550 ? 228.144 227.938 144.986 1.00 47.68 550 LEU s CA 1
ATOM 13716 C C . LEU C 1 550 ? 229.482 228.022 144.258 1.00 47.68 550 LEU s C 1
ATOM 13717 O O . LEU C 1 550 ? 229.613 227.555 143.124 1.00 47.68 550 LEU s O 1
ATOM 13722 N N . SER C 1 551 ? 230.474 228.618 144.911 1.00 57.97 551 SER s N 1
ATOM 13723 C CA . SER C 1 551 ? 231.792 228.844 144.321 1.00 57.97 551 SER s CA 1
ATOM 13724 C C . SER C 1 551 ? 232.811 227.992 145.073 1.00 57.97 551 SER s C 1
ATOM 13725 O O . SER C 1 551 ? 233.395 228.427 146.067 1.00 57.97 551 SER s O 1
ATOM 13728 N N . ALA C 1 552 ? 233.026 226.773 144.586 1.00 59.55 552 ALA s N 1
ATOM 13729 C CA . ALA C 1 552 ? 233.991 225.848 145.160 1.00 59.55 552 ALA s CA 1
ATOM 13730 C C . ALA C 1 552 ? 235.078 225.569 144.135 1.00 59.55 552 ALA s C 1
ATOM 13731 O O . ALA C 1 552 ? 234.778 225.295 142.968 1.00 59.55 552 ALA s O 1
ATOM 13733 N N . ARG C 1 553 ? 236.334 225.631 144.573 1.00 58.20 553 ARG s N 1
ATOM 13734 C CA . ARG C 1 553 ? 237.461 225.493 143.665 1.00 58.20 553 ARG s CA 1
ATOM 13735 C C . ARG C 1 553 ? 237.615 224.044 143.203 1.00 58.20 553 ARG s C 1
ATOM 13736 O O . ARG C 1 553 ? 236.847 223.151 143.576 1.00 58.20 553 ARG s O 1
ATOM 13744 N N . ARG C 1 554 ? 238.622 223.828 142.356 1.00 59.39 554 ARG s N 1
ATOM 13745 C CA . ARG C 1 554 ? 239.030 222.513 141.875 1.00 59.39 554 ARG s CA 1
ATOM 13746 C C . ARG C 1 554 ? 237.944 221.832 141.050 1.00 59.39 554 ARG s C 1
ATOM 13747 O O . ARG C 1 554 ? 238.089 221.699 139.832 1.00 59.39 554 ARG s O 1
ATOM 13755 N N . SER C 1 555 ? 236.859 221.390 141.683 1.00 60.39 555 SER s N 1
ATOM 13756 C CA . SER C 1 555 ? 235.853 220.628 140.959 1.00 60.39 555 SER s CA 1
ATOM 13757 C C . SER C 1 555 ? 234.478 220.852 141.571 1.00 60.39 555 SER s C 1
ATOM 13758 O O . SER C 1 555 ? 234.344 221.260 142.726 1.00 60.39 555 SER s O 1
ATOM 13761 N N . LEU C 1 556 ? 233.454 220.576 140.766 1.00 55.13 556 LEU s N 1
ATOM 13762 C CA . LEU C 1 556 ? 232.064 220.657 141.201 1.00 55.13 556 LEU s CA 1
ATOM 13763 C C . LEU C 1 556 ? 231.273 219.633 140.404 1.00 55.13 556 LEU s C 1
ATOM 13764 O O . LEU C 1 556 ? 231.206 219.725 139.175 1.00 55.13 556 LEU s O 1
ATOM 13769 N N . THR C 1 557 ? 230.676 218.666 141.098 1.00 58.76 557 THR s N 1
ATOM 13770 C CA . THR C 1 557 ? 229.951 217.575 140.464 1.00 58.76 557 THR s CA 1
ATOM 13771 C C . THR C 1 557 ? 228.482 217.660 140.850 1.00 58.76 557 THR s C 1
ATOM 13772 O O . THR C 1 557 ? 228.151 217.701 142.039 1.00 58.76 557 THR s O 1
ATOM 13776 N N . ILE C 1 558 ? 227.609 217.684 139.848 1.00 57.87 558 ILE s N 1
ATOM 13777 C CA . ILE C 1 558 ? 226.165 217.674 140.052 1.00 57.87 558 ILE s CA 1
ATOM 13778 C C . ILE C 1 558 ? 225.621 216.388 139.453 1.00 57.87 558 ILE s C 1
ATOM 13779 O O . ILE C 1 558 ? 225.790 216.130 138.255 1.00 57.87 558 ILE s O 1
ATOM 13784 N N . LYS C 1 559 ? 224.966 215.580 140.283 1.00 56.11 559 LYS s N 1
ATOM 13785 C CA . LYS C 1 559 ? 224.408 214.306 139.859 1.00 56.11 559 LYS s CA 1
ATOM 13786 C C . LYS C 1 559 ? 222.937 214.251 140.237 1.00 56.11 559 LYS s C 1
ATOM 13787 O O . LYS C 1 559 ? 222.517 214.820 141.248 1.00 56.11 559 LYS s O 1
ATOM 13793 N N . SER C 1 560 ? 222.153 213.562 139.412 1.00 56.37 560 SER s N 1
ATOM 13794 C CA . SER C 1 560 ? 220.716 213.457 139.633 1.00 56.37 560 SER s CA 1
ATOM 13795 C C . SER C 1 560 ? 220.254 212.027 139.846 1.00 56.37 560 SER s C 1
ATOM 13796 O O . SER C 1 560 ? 219.514 211.757 140.798 1.00 56.37 560 SER s O 1
ATOM 13799 N N . GLY C 1 561 ? 220.656 211.098 138.983 1.00 56.86 561 GLY s N 1
ATOM 13800 C CA . GLY C 1 561 ? 220.130 209.748 139.053 1.00 56.86 561 GLY s CA 1
ATOM 13801 C C . GLY C 1 561 ? 218.646 209.723 138.743 1.00 56.86 561 GLY s C 1
ATOM 13802 O O . GLY C 1 561 ? 217.945 208.757 139.058 1.00 56.86 561 GLY s O 1
ATOM 13803 N N . GLY C 1 562 ? 218.168 210.797 138.121 1.00 58.14 562 GLY s N 1
ATOM 13804 C CA . GLY C 1 562 ? 216.770 210.970 137.820 1.00 58.14 562 GLY s CA 1
ATOM 13805 C C . GLY C 1 562 ? 216.549 212.256 137.051 1.00 58.14 562 GLY s C 1
ATOM 13806 O O . GLY C 1 562 ? 217.491 212.852 136.520 1.00 58.14 562 GLY s O 1
ATOM 13807 N N . PRO C 1 563 ? 215.297 212.703 136.963 1.00 55.82 563 PRO s N 1
ATOM 13808 C CA . PRO C 1 563 ? 215.008 213.933 136.216 1.00 55.82 563 PRO s CA 1
ATOM 13809 C C . PRO C 1 563 ? 215.763 215.125 136.785 1.00 55.82 563 PRO s C 1
ATOM 13810 O O . PRO C 1 563 ? 215.908 215.275 138.000 1.00 55.82 563 PRO s O 1
ATOM 13814 N N . LEU C 1 564 ? 216.250 215.974 135.885 1.00 53.51 564 LEU s N 1
ATOM 13815 C CA . LEU C 1 564 ? 216.941 217.204 136.241 1.00 53.51 564 LEU s CA 1
ATOM 13816 C C . LEU C 1 564 ? 216.285 218.354 135.498 1.00 53.51 564 LEU s C 1
ATOM 13817 O O . LEU C 1 564 ? 215.925 218.217 134.324 1.00 53.51 564 LEU s O 1
ATOM 13822 N N . SER C 1 565 ? 216.117 219.482 136.179 1.00 56.25 565 SER s N 1
ATOM 13823 C CA . SER C 1 565 ? 215.455 220.630 135.580 1.00 56.25 565 SER s CA 1
ATOM 13824 C C . SER C 1 565 ? 216.142 221.914 136.013 1.00 56.25 565 SER s C 1
ATOM 13825 O O . SER C 1 565 ? 216.455 222.095 137.193 1.00 56.25 565 SER s O 1
ATOM 13828 N N . ILE C 1 566 ? 216.372 222.798 135.052 1.00 52.93 566 ILE s N 1
ATOM 13829 C CA . ILE C 1 566 ? 216.881 224.142 135.311 1.00 52.93 566 ILE s CA 1
ATOM 13830 C C . ILE C 1 566 ? 215.837 225.099 134.748 1.00 52.93 566 ILE s C 1
ATOM 13831 O O . ILE C 1 566 ? 215.855 225.443 133.562 1.00 52.93 566 ILE s O 1
ATOM 13836 N N . GLN C 1 567 ? 214.904 225.525 135.601 1.00 58.73 567 GLN s N 1
ATOM 13837 C CA . GLN C 1 567 ? 213.810 226.374 135.140 1.00 58.73 567 GLN s CA 1
ATOM 13838 C C . GLN C 1 567 ? 214.317 227.723 134.649 1.00 58.73 567 GLN s C 1
ATOM 13839 O O . GLN C 1 567 ? 213.847 228.234 133.627 1.00 58.73 567 GLN s O 1
ATOM 13845 N N . GLY C 1 568 ? 215.270 228.314 135.363 1.00 60.30 568 GLY s N 1
ATOM 13846 C CA . GLY C 1 568 ? 215.829 229.586 134.953 1.00 60.30 568 GLY s CA 1
ATOM 13847 C C . GLY C 1 568 ? 214.898 230.757 135.189 1.00 60.30 568 GLY s C 1
ATOM 13848 O O . GLY C 1 568 ? 214.660 231.149 136.334 1.00 60.30 568 GLY s O 1
ATOM 13849 N N . GLY C 1 569 ? 214.366 231.326 134.109 1.00 63.91 569 GLY s N 1
ATOM 13850 C CA . GLY C 1 569 ? 213.499 232.481 134.171 1.00 63.91 569 GLY s CA 1
ATOM 13851 C C . GLY C 1 569 ? 214.098 233.738 133.578 1.00 63.91 569 GLY s C 1
ATOM 13852 O O . GLY C 1 569 ? 213.362 234.704 133.334 1.00 63.91 569 GLY s O 1
ATOM 13853 N N . SER C 1 570 ? 215.405 233.758 133.348 1.00 63.73 570 SER s N 1
ATOM 13854 C CA . SER C 1 570 ? 216.072 234.899 132.735 1.00 63.73 570 SER s CA 1
ATOM 13855 C C . SER C 1 570 ? 217.288 234.379 131.973 1.00 63.73 570 SER s C 1
ATOM 13856 O O . SER C 1 570 ? 217.383 233.184 131.674 1.00 63.73 570 SER s O 1
ATOM 13859 N N . THR C 1 571 ? 218.210 235.281 131.646 1.00 62.98 571 THR s N 1
ATOM 13860 C CA . THR C 1 571 ? 219.397 234.908 130.891 1.00 62.98 571 THR s CA 1
ATOM 13861 C C . THR C 1 571 ? 220.225 233.881 131.652 1.00 62.98 571 THR s C 1
ATOM 13862 O O . THR C 1 571 ? 220.398 233.976 132.870 1.00 62.98 571 THR s O 1
ATOM 13866 N N . ILE C 1 572 ? 220.736 232.893 130.927 1.00 57.56 572 ILE s N 1
ATOM 13867 C CA . ILE C 1 572 ? 221.590 231.850 131.495 1.00 57.56 572 ILE s CA 1
ATOM 13868 C C . ILE C 1 572 ? 222.948 231.983 130.818 1.00 57.56 572 ILE s C 1
ATOM 13869 O O . ILE C 1 572 ? 223.189 231.420 129.747 1.00 57.56 572 ILE s O 1
ATOM 13874 N N . ASN C 1 573 ? 223.852 232.729 131.447 1.00 57.93 573 ASN s N 1
ATOM 13875 C CA . ASN C 1 573 ? 225.204 232.898 130.923 1.00 57.93 573 ASN s CA 1
ATOM 13876 C C . ASN C 1 573 ? 226.039 231.695 131.336 1.00 57.93 573 ASN s C 1
ATOM 13877 O O . ASN C 1 573 ? 226.442 231.576 132.498 1.00 57.93 573 ASN s O 1
ATOM 13882 N N . MET C 1 574 ? 226.302 230.802 130.389 1.00 57.15 574 MET s N 1
ATOM 13883 C CA . MET C 1 574 ? 227.056 229.575 130.634 1.00 57.15 574 MET s CA 1
ATOM 13884 C C . MET C 1 574 ? 228.444 229.762 130.025 1.00 57.15 574 MET s C 1
ATOM 13885 O O . MET C 1 574 ? 228.683 229.416 128.866 1.00 57.15 574 MET s O 1
ATOM 13890 N N . ARG C 1 575 ? 229.360 230.313 130.815 1.00 61.73 575 ARG s N 1
ATOM 13891 C CA . ARG C 1 575 ? 230.719 230.568 130.355 1.00 61.73 575 ARG s CA 1
ATOM 13892 C C . ARG C 1 575 ? 231.493 229.252 130.323 1.00 61.73 575 ARG s C 1
ATOM 13893 O O . ARG C 1 575 ? 230.945 228.171 130.553 1.00 61.73 575 ARG s O 1
ATOM 13901 N N . SER C 1 576 ? 232.790 229.329 130.037 1.00 66.07 576 SER s N 1
ATOM 13902 C CA . SER C 1 576 ? 233.628 228.139 129.962 1.00 66.07 576 SER s CA 1
ATOM 13903 C C . SER C 1 576 ? 235.084 228.556 130.120 1.00 66.07 576 SER s C 1
ATOM 13904 O O . SER C 1 576 ? 235.397 229.731 130.329 1.00 66.07 576 SER s O 1
ATOM 13907 N N . GLY C 1 577 ? 235.973 227.574 130.013 1.00 66.47 577 GLY s N 1
ATOM 13908 C CA . GLY C 1 577 ? 237.394 227.821 130.128 1.00 66.47 577 GLY s CA 1
ATOM 13909 C C . GLY C 1 577 ? 238.221 226.993 129.166 1.00 66.47 577 GLY s C 1
ATOM 13910 O O . GLY C 1 577 ? 239.425 226.815 129.371 1.00 66.47 577 GLY s O 1
ATOM 13911 N N . GLY C 1 578 ? 237.589 226.482 128.112 1.00 68.08 578 GLY s N 1
ATOM 13912 C CA . GLY C 1 578 ? 238.317 225.724 127.115 1.00 68.08 578 GLY s CA 1
ATOM 13913 C C . GLY C 1 578 ? 237.570 224.558 126.498 1.00 68.08 578 GLY s C 1
ATOM 13914 O O . GLY C 1 578 ? 238.015 224.012 125.485 1.00 68.08 578 GLY s O 1
ATOM 13915 N N . LEU C 1 579 ? 236.440 224.159 127.083 1.00 69.77 579 LEU s N 1
ATOM 13916 C CA . LEU C 1 579 ? 235.689 223.031 126.551 1.00 69.77 579 LEU s CA 1
ATOM 13917 C C . LEU C 1 579 ? 234.275 223.036 127.117 1.00 69.77 579 LEU s C 1
ATOM 13918 O O . LEU C 1 579 ? 234.089 223.196 128.325 1.00 69.77 579 LEU s O 1
ATOM 13923 N N . VAL C 1 580 ? 233.292 222.861 126.237 1.00 69.62 580 VAL s N 1
ATOM 13924 C CA . VAL C 1 580 ? 231.906 222.615 126.617 1.00 69.62 580 VAL s CA 1
ATOM 13925 C C . VAL C 1 580 ? 231.467 221.342 125.908 1.00 69.62 580 VAL s C 1
ATOM 13926 O O . VAL C 1 580 ? 231.600 221.234 124.684 1.00 69.62 580 VAL s O 1
ATOM 13930 N N . GLY C 1 581 ? 230.945 220.386 126.666 1.00 68.92 581 GLY s N 1
ATOM 13931 C CA . GLY C 1 581 ? 230.556 219.110 126.106 1.00 68.92 581 GLY s CA 1
ATOM 13932 C C . GLY C 1 581 ? 229.199 218.662 126.604 1.00 68.92 581 GLY s C 1
ATOM 13933 O O . GLY C 1 581 ? 228.855 218.823 127.774 1.00 68.92 581 GLY s O 1
ATOM 13934 N N . VAL C 1 582 ? 228.424 218.096 125.684 1.00 69.30 582 VAL s N 1
ATOM 13935 C CA . VAL C 1 582 ? 227.135 217.489 125.993 1.00 69.30 582 VAL s CA 1
ATOM 13936 C C . VAL C 1 582 ? 227.133 216.080 125.415 1.00 69.30 582 VAL s C 1
ATOM 13937 O O . VAL C 1 582 ? 227.332 215.899 124.209 1.00 69.30 582 VAL s O 1
ATOM 13941 N N . ASN C 1 583 ? 226.907 215.091 126.273 1.00 76.54 583 ASN s N 1
ATOM 13942 C CA . ASN C 1 583 ? 226.965 213.700 125.847 1.00 76.54 583 ASN s CA 1
ATOM 13943 C C . ASN C 1 583 ? 225.749 213.341 125.000 1.00 76.54 583 ASN s C 1
ATOM 13944 O O . ASN C 1 583 ? 224.698 213.984 125.070 1.00 76.54 583 ASN s O 1
ATOM 13949 N N . ALA C 1 584 ? 225.905 212.295 124.188 1.00 78.92 584 ALA s N 1
ATOM 13950 C CA . ALA C 1 584 ? 224.824 211.787 123.345 1.00 78.92 584 ALA s CA 1
ATOM 13951 C C . ALA C 1 584 ? 223.840 210.963 124.179 1.00 78.92 584 ALA s C 1
ATOM 13952 O O . ALA C 1 584 ? 223.661 209.759 123.989 1.00 78.92 584 ALA s O 1
ATOM 13954 N N . GLY C 1 585 ? 223.201 211.646 125.130 1.00 74.80 585 GLY s N 1
ATOM 13955 C CA . GLY C 1 585 ? 222.251 210.968 125.999 1.00 74.80 585 GLY s CA 1
ATOM 13956 C C . GLY C 1 585 ? 221.053 210.428 125.242 1.00 74.80 585 GLY s C 1
ATOM 13957 O O . GLY C 1 585 ? 220.580 209.321 125.510 1.00 74.80 585 GLY s O 1
ATOM 13958 N N . GLY C 1 586 ? 220.553 211.200 124.283 1.00 73.78 586 GLY s N 1
ATOM 13959 C CA . GLY C 1 586 ? 219.386 210.795 123.526 1.00 73.78 586 GLY s CA 1
ATOM 13960 C C . GLY C 1 586 ? 218.909 211.854 122.555 1.00 73.78 586 GLY s C 1
ATOM 13961 O O . GLY C 1 586 ? 219.705 212.420 121.799 1.00 73.78 586 GLY s O 1
ATOM 13962 N N . ALA C 1 587 ? 217.608 212.128 122.562 1.00 68.39 587 ALA s N 1
ATOM 13963 C CA . ALA C 1 587 ? 217.014 213.092 121.641 1.00 68.39 587 ALA s CA 1
ATOM 13964 C C . ALA C 1 587 ? 217.337 214.504 122.113 1.00 68.39 587 ALA s C 1
ATOM 13965 O O . ALA C 1 587 ? 216.557 215.125 122.837 1.00 68.39 587 ALA s O 1
ATOM 13967 N N . LEU C 1 588 ? 218.487 215.022 121.698 1.00 63.56 588 LEU s N 1
ATOM 13968 C CA . LEU C 1 588 ? 218.902 216.381 122.030 1.00 63.56 588 LEU s CA 1
ATOM 13969 C C . LEU C 1 588 ? 218.173 217.363 121.125 1.00 63.56 588 LEU s C 1
ATOM 13970 O O . LEU C 1 588 ? 218.174 217.207 119.901 1.00 63.56 588 LEU s O 1
ATOM 13975 N N . ASN C 1 589 ? 217.553 218.373 121.729 1.00 62.88 589 ASN s N 1
ATOM 13976 C CA . ASN C 1 589 ? 216.790 219.365 120.988 1.00 62.88 589 ASN s CA 1
ATOM 13977 C C . ASN C 1 589 ? 217.017 220.741 121.595 1.00 62.88 589 ASN s C 1
ATOM 13978 O O . ASN C 1 589 ? 217.163 220.884 122.812 1.00 62.88 589 ASN s O 1
ATOM 13983 N N . LEU C 1 590 ? 217.044 221.752 120.734 1.00 64.86 590 LEU s N 1
ATOM 13984 C CA . LEU C 1 590 ? 217.146 223.144 121.142 1.00 64.86 590 LEU s CA 1
ATOM 13985 C C . LEU C 1 590 ? 215.861 223.883 120.787 1.00 64.86 590 LEU s C 1
ATOM 13986 O O . LEU C 1 590 ? 214.883 223.301 120.309 1.00 64.86 590 LEU s O 1
ATOM 13991 N N . GLY C 1 591 ? 215.873 225.188 121.034 1.00 68.29 591 GLY s N 1
ATOM 13992 C CA . GLY C 1 591 ? 214.748 226.040 120.701 1.00 68.29 591 GLY s CA 1
ATOM 13993 C C . GLY C 1 591 ? 215.097 227.478 121.010 1.00 68.29 591 GLY s C 1
ATOM 13994 O O . GLY C 1 591 ? 216.075 227.767 121.702 1.00 68.29 591 GLY s O 1
ATOM 13995 N N . ALA C 1 592 ? 214.272 228.381 120.483 1.00 74.71 592 ALA s N 1
ATOM 13996 C CA . ALA C 1 592 ? 214.501 229.807 120.674 1.00 74.71 592 ALA s CA 1
ATOM 13997 C C . ALA C 1 592 ? 213.265 230.579 120.244 1.00 74.71 592 ALA s C 1
ATOM 13998 O O . ALA C 1 592 ? 212.665 230.268 119.211 1.00 74.71 592 ALA s O 1
ATOM 14000 N N . GLY C 1 593 ? 212.885 231.577 121.042 1.00 75.17 593 GLY s N 1
ATOM 14001 C CA . GLY C 1 593 ? 211.875 232.525 120.619 1.00 75.17 593 GLY s CA 1
ATOM 14002 C C . GLY C 1 593 ? 212.403 233.664 119.777 1.00 75.17 593 GLY s C 1
ATOM 14003 O O . GLY C 1 593 ? 211.616 234.487 119.302 1.00 75.17 593 GLY s O 1
ATOM 14004 N N . GLY C 1 594 ? 213.717 233.724 119.589 1.00 76.40 594 GLY s N 1
ATOM 14005 C CA . GLY C 1 594 ? 214.339 234.760 118.791 1.00 76.40 594 GLY s CA 1
ATOM 14006 C C . GLY C 1 594 ? 215.352 234.205 117.811 1.00 76.40 594 GLY s C 1
ATOM 14007 O O . GLY C 1 594 ? 215.028 233.335 116.997 1.00 76.40 594 GLY s O 1
ATOM 14008 N N . ALA C 1 595 ? 216.587 234.698 117.882 1.00 76.99 595 ALA s N 1
ATOM 14009 C CA . ALA C 1 595 ? 217.617 234.276 116.949 1.00 76.99 595 ALA s CA 1
ATOM 14010 C C . ALA C 1 595 ? 218.198 232.920 117.356 1.00 76.99 595 ALA s C 1
ATOM 14011 O O . ALA C 1 595 ? 217.786 232.300 118.338 1.00 76.99 595 ALA s O 1
ATOM 14013 N N . ALA C 1 596 ? 219.173 232.467 116.570 1.00 78.46 596 ALA s N 1
ATOM 14014 C CA . ALA C 1 596 ? 219.884 231.219 116.829 1.00 78.46 596 ALA s CA 1
ATOM 14015 C C . ALA C 1 596 ? 221.222 231.282 116.113 1.00 78.46 596 ALA s C 1
ATOM 14016 O O . ALA C 1 596 ? 221.265 231.331 114.880 1.00 78.46 596 ALA s O 1
ATOM 14018 N N . THR C 1 597 ? 222.309 231.277 116.880 1.00 79.96 597 THR s N 1
ATOM 14019 C CA . THR C 1 597 ? 223.647 231.463 116.340 1.00 79.96 597 THR s CA 1
ATOM 14020 C C . THR C 1 597 ? 224.573 230.371 116.853 1.00 79.96 597 THR s C 1
ATOM 14021 O O . THR C 1 597 ? 224.521 230.003 118.028 1.00 79.96 597 THR s O 1
ATOM 14025 N N . LEU C 1 598 ? 225.421 229.855 115.960 1.00 79.00 598 LEU s N 1
ATOM 14026 C CA . LEU C 1 598 ? 226.430 228.851 116.299 1.00 79.00 598 LEU s CA 1
ATOM 14027 C C . LEU C 1 598 ? 227.743 229.273 115.646 1.00 79.00 598 LEU s C 1
ATOM 14028 O O . LEU C 1 598 ? 228.035 228.882 114.512 1.00 79.00 598 LEU s O 1
ATOM 14033 N N . SER C 1 599 ? 228.533 230.068 116.362 1.00 81.35 599 SER s N 1
ATOM 14034 C CA . SER C 1 599 ? 229.820 230.534 115.875 1.00 81.35 599 SER s CA 1
ATOM 14035 C C . SER C 1 599 ? 230.941 229.687 116.473 1.00 81.35 599 SER s C 1
ATOM 14036 O O . SER C 1 599 ? 230.723 228.849 117.350 1.00 81.35 599 SER s O 1
ATOM 14039 N N . ALA C 1 600 ? 232.160 229.920 115.994 1.00 82.72 600 ALA s N 1
ATOM 14040 C CA . ALA C 1 600 ? 233.338 229.210 116.479 1.00 82.72 600 ALA s CA 1
ATOM 14041 C C . ALA C 1 600 ? 234.576 229.964 116.008 1.00 82.72 600 ALA s C 1
ATOM 14042 O O . ALA C 1 600 ? 234.485 230.985 115.321 1.00 82.72 600 ALA s O 1
ATOM 14044 N N . GLY C 1 601 ? 235.743 229.447 116.391 1.00 87.05 601 GLY s N 1
ATOM 14045 C CA . GLY C 1 601 ? 237.008 230.018 115.977 1.00 87.05 601 GLY s CA 1
ATOM 14046 C C . GLY C 1 601 ? 237.801 229.086 115.086 1.00 87.05 601 GLY s C 1
ATOM 14047 O O . GLY C 1 601 ? 238.625 229.535 114.283 1.00 87.05 601 GLY s O 1
ATOM 14048 N N . ALA C 1 602 ? 237.563 227.785 115.219 1.00 88.20 602 ALA s N 1
ATOM 14049 C CA . ALA C 1 602 ? 238.188 226.770 114.383 1.00 88.20 602 ALA s CA 1
ATOM 14050 C C . ALA C 1 602 ? 237.101 226.053 113.588 1.00 88.20 602 ALA s C 1
ATOM 14051 O O . ALA C 1 602 ? 235.914 226.367 113.702 1.00 88.20 602 ALA s O 1
ATOM 14053 N N . ALA C 1 603 ? 237.522 225.074 112.788 1.00 88.90 603 ALA s N 1
ATOM 14054 C CA . ALA C 1 603 ? 236.644 224.451 111.801 1.00 88.90 603 ALA s CA 1
ATOM 14055 C C . ALA C 1 603 ? 235.404 223.851 112.455 1.00 88.90 603 ALA s C 1
ATOM 14056 O O . ALA C 1 603 ? 235.507 223.015 113.359 1.00 88.90 603 ALA s O 1
ATOM 14058 N N . THR C 1 604 ? 234.232 224.276 111.988 1.00 80.76 604 THR s N 1
ATOM 14059 C CA . THR C 1 604 ? 232.970 223.730 112.459 1.00 80.76 604 THR s CA 1
ATOM 14060 C C . THR C 1 604 ? 232.602 222.485 111.656 1.00 80.76 604 THR s C 1
ATOM 14061 O O . THR C 1 604 ? 233.251 222.137 110.664 1.00 80.76 604 THR s O 1
ATOM 14065 N N . THR C 1 605 ? 231.540 221.810 112.085 1.00 76.90 605 THR s N 1
ATOM 14066 C CA . THR C 1 605 ? 231.027 220.648 111.373 1.00 76.90 605 THR s CA 1
ATOM 14067 C C . THR C 1 605 ? 229.622 220.345 111.870 1.00 76.90 605 THR s C 1
ATOM 14068 O O . THR C 1 605 ? 229.253 220.708 112.991 1.00 76.90 605 THR s O 1
ATOM 14072 N N . ILE C 1 606 ? 228.845 219.688 111.019 1.00 73.43 606 ILE s N 1
ATOM 14073 C CA . ILE C 1 606 ? 227.527 219.168 111.376 1.00 73.43 606 ILE s CA 1
ATOM 14074 C C . ILE C 1 606 ? 227.548 217.692 111.003 1.00 73.43 606 ILE s C 1
ATOM 14075 O O . ILE C 1 606 ? 227.242 217.310 109.869 1.00 73.43 606 ILE s O 1
ATOM 14080 N N . SER C 1 607 ? 227.915 216.847 111.959 1.00 74.89 607 SER s N 1
ATOM 14081 C CA . SER C 1 607 ? 228.137 215.434 111.695 1.00 74.89 607 SER s CA 1
ATOM 14082 C C . SER C 1 607 ? 226.853 214.644 111.941 1.00 74.89 607 SER s C 1
ATOM 14083 O O . SER C 1 607 ? 225.775 215.209 112.142 1.00 74.89 607 SER s O 1
ATOM 14086 N N . GLY C 1 608 ? 226.965 213.319 111.924 1.00 74.30 608 GLY s N 1
ATOM 14087 C CA . GLY C 1 608 ? 225.827 212.453 112.155 1.00 74.30 608 GLY s CA 1
ATOM 14088 C C . GLY C 1 608 ? 225.498 211.588 110.957 1.00 74.30 608 GLY s C 1
ATOM 14089 O O . GLY C 1 608 ? 225.248 212.103 109.866 1.00 74.30 608 GLY s O 1
ATOM 14090 N N . THR C 1 609 ? 225.491 210.269 111.148 1.00 75.82 609 THR s N 1
ATOM 14091 C CA . THR C 1 609 ? 225.145 209.344 110.074 1.00 75.82 609 THR s CA 1
ATOM 14092 C C . THR C 1 609 ? 223.639 209.356 109.857 1.00 75.82 609 THR s C 1
ATOM 14093 O O . THR C 1 609 ? 222.971 208.327 110.003 1.00 75.82 609 THR s O 1
ATOM 14097 N N . VAL C 1 610 ? 223.099 210.522 109.505 1.00 76.98 610 VAL s N 1
ATOM 14098 C CA . VAL C 1 610 ? 221.667 210.778 109.531 1.00 76.98 610 VAL s CA 1
ATOM 14099 C C . VAL C 1 610 ? 221.267 211.529 108.269 1.00 76.98 610 VAL s C 1
ATOM 14100 O O . VAL C 1 610 ? 222.107 212.030 107.518 1.00 76.98 610 VAL s O 1
ATOM 14104 N N . ASN C 1 611 ? 219.959 211.606 108.048 1.00 78.56 611 ASN s N 1
ATOM 14105 C CA . ASN C 1 611 ? 219.391 212.422 106.976 1.00 78.56 611 ASN s CA 1
ATOM 14106 C C . ASN C 1 611 ? 219.336 213.864 107.463 1.00 78.56 611 ASN s C 1
ATOM 14107 O O . ASN C 1 611 ? 218.316 214.337 107.967 1.00 78.56 611 ASN s O 1
ATOM 14112 N N . VAL C 1 612 ? 220.460 214.570 107.317 1.00 74.41 612 VAL s N 1
ATOM 14113 C CA . VAL C 1 612 ? 220.533 215.972 107.710 1.00 74.41 612 VAL s CA 1
ATOM 14114 C C . VAL C 1 612 ? 219.512 216.776 106.911 1.00 74.41 612 VAL s C 1
ATOM 14115 O O . VAL C 1 612 ? 219.111 216.392 105.805 1.00 74.41 612 VAL s O 1
ATOM 14119 N N . GLN C 1 613 ? 219.060 217.890 107.485 1.00 72.19 613 GLN s N 1
ATOM 14120 C CA . GLN C 1 613 ? 218.053 218.708 106.825 1.00 72.19 613 GLN s CA 1
ATOM 14121 C C . GLN C 1 613 ? 218.157 220.152 107.289 1.00 72.19 613 GLN s C 1
ATOM 14122 O O . GLN C 1 613 ? 218.571 220.434 108.416 1.00 72.19 613 GLN s O 1
ATOM 14128 N N . ILE C 1 614 ? 217.689 221.081 106.449 1.00 71.80 614 ILE s N 1
ATOM 14129 C CA . ILE C 1 614 ? 217.695 222.532 106.817 1.00 71.80 614 ILE s CA 1
ATOM 14130 C C . ILE C 1 614 ? 216.312 223.114 106.508 1.00 71.80 614 ILE s C 1
ATOM 14131 O O . ILE C 1 614 ? 216.235 223.991 105.642 1.00 71.80 614 ILE s O 1
ATOM 14136 N N . ASN C 1 615 ? 215.302 222.782 107.321 1.00 76.19 615 ASN s N 1
ATOM 14137 C CA . ASN C 1 615 ? 213.919 223.300 107.123 1.00 76.19 615 ASN s CA 1
ATOM 14138 C C . ASN C 1 615 ? 213.871 224.810 107.357 1.00 76.19 615 ASN s C 1
ATOM 14139 O O . ASN C 1 615 ? 214.507 225.272 108.327 1.00 76.19 615 ASN s O 1
ATOM 14144 N N . SER C 1 616 ? 213.108 225.534 106.528 1.00 81.53 616 SER s N 1
ATOM 14145 C CA . SER C 1 616 ? 212.958 227.004 106.693 1.00 81.53 616 SER s CA 1
ATOM 14146 C C . SER C 1 616 ? 212.051 227.576 105.602 1.00 81.53 616 SER s C 1
ATOM 14147 O O . SER C 1 616 ? 211.914 226.924 104.548 1.00 81.53 616 SER s O 1
ATOM 14150 N N . VAL C 1 617 ? 211.468 228.753 105.844 1.00 88.20 617 VAL s N 1
ATOM 14151 C CA . VAL C 1 617 ? 210.653 229.428 104.789 1.00 88.20 617 VAL s CA 1
ATOM 14152 C C . VAL C 1 617 ? 211.628 230.027 103.774 1.00 88.20 617 VAL s C 1
ATOM 14153 O O . VAL C 1 617 ? 211.185 230.361 102.659 1.00 88.20 617 VAL s O 1
ATOM 14157 N N . MET C 1 618 ? 212.904 230.157 104.154 1.00 97.11 618 MET s N 1
ATOM 14158 C CA . MET C 1 618 ? 213.946 230.721 103.255 1.00 97.11 618 MET s CA 1
ATOM 14159 C C . MET C 1 618 ? 215.303 230.186 103.722 1.00 97.11 618 MET s C 1
ATOM 14160 O O . MET C 1 618 ? 215.464 229.997 104.939 1.00 97.11 618 MET s O 1
ATOM 14165 N N . THR C 1 619 ? 216.238 229.940 102.801 1.00 100.71 619 THR s N 1
ATOM 14166 C CA . THR C 1 619 ? 217.598 229.513 103.231 1.00 100.71 619 THR s CA 1
ATOM 14167 C C . THR C 1 619 ? 218.652 230.172 102.335 1.00 100.71 619 THR s C 1
ATOM 14168 O O . THR C 1 619 ? 218.477 230.132 101.099 1.00 100.71 619 THR s O 1
ATOM 14172 N N . ARG C 1 620 ? 219.695 230.757 102.934 1.00 104.19 620 ARG s N 1
ATOM 14173 C CA . ARG C 1 620 ? 220.716 231.470 102.121 1.00 104.19 620 ARG s CA 1
ATOM 14174 C C . ARG C 1 620 ? 222.114 231.106 102.629 1.00 104.19 620 ARG s C 1
ATOM 14175 O O . ARG C 1 620 ? 222.460 231.542 103.744 1.00 104.19 620 ARG s O 1
ATOM 14183 N N . VAL C 1 621 ? 222.880 230.353 101.836 1.00 104.39 621 VAL s N 1
ATOM 14184 C CA . VAL C 1 621 ? 224.288 230.041 102.218 1.00 104.39 621 VAL s CA 1
ATOM 14185 C C . VAL C 1 621 ? 225.156 231.231 101.796 1.00 104.39 621 VAL s C 1
ATOM 14186 O O . VAL C 1 621 ? 225.400 231.383 100.582 1.00 104.39 621 VAL s O 1
ATOM 14190 N N . ILE C 1 622 ? 225.592 232.044 102.763 1.00 97.50 622 ILE s N 1
ATOM 14191 C CA . ILE C 1 622 ? 226.410 233.254 102.452 1.00 97.50 622 ILE s CA 1
ATOM 14192 C C . ILE C 1 622 ? 227.886 232.846 102.416 1.00 97.50 622 ILE s C 1
ATOM 14193 O O . ILE C 1 622 ? 228.750 233.745 102.427 1.00 97.50 622 ILE s O 1
ATOM 14198 N N . GLY C 1 623 ? 228.159 231.539 102.379 1.00 96.56 623 GLY s N 1
ATOM 14199 C CA . GLY C 1 623 ? 229.549 231.048 102.334 1.00 96.56 623 GLY s CA 1
ATOM 14200 C C . GLY C 1 623 ? 230.314 231.634 101.161 1.00 96.56 623 GLY s C 1
ATOM 14201 O O . GLY C 1 623 ? 229.741 231.688 100.057 1.00 96.56 623 GLY s O 1
ATOM 14202 N N . ALA C 1 624 ? 231.565 232.048 101.386 1.00 97.59 624 ALA s N 1
ATOM 14203 C CA . ALA C 1 624 ? 232.396 232.641 100.308 1.00 97.59 624 ALA s CA 1
ATOM 14204 C C . ALA C 1 624 ? 232.637 231.599 99.213 1.00 97.59 624 ALA s C 1
ATOM 14205 O O . ALA C 1 624 ? 232.903 232.007 98.066 1.00 97.59 624 ALA s O 1
ATOM 14207 N N . THR C 1 625 ? 232.582 230.311 99.557 1.00 97.52 625 THR s N 1
ATOM 14208 C CA . THR C 1 625 ? 232.719 229.232 98.539 1.00 97.52 625 THR s CA 1
ATOM 14209 C C . THR C 1 625 ? 231.744 228.106 98.892 1.00 97.52 625 THR s C 1
ATOM 14210 O O . THR C 1 625 ? 231.773 227.654 100.056 1.00 97.52 625 THR s O 1
ATOM 14214 N N . PHE C 1 626 ? 230.922 227.670 97.933 1.00 95.91 626 PHE s N 1
ATOM 14215 C CA . PHE C 1 626 ? 229.993 226.538 98.193 1.00 95.91 626 PHE s CA 1
ATOM 14216 C C . PHE C 1 626 ? 230.528 225.291 97.484 1.00 95.91 626 PHE s C 1
ATOM 14217 O O . PHE C 1 626 ? 230.518 225.264 96.238 1.00 95.91 626 PHE s O 1
ATOM 14225 N N . GLU C 1 627 ? 230.988 224.295 98.249 1.00 96.05 627 GLU s N 1
ATOM 14226 C CA . GLU C 1 627 ? 231.583 223.108 97.647 1.00 96.05 627 GLU s CA 1
ATOM 14227 C C . GLU C 1 627 ? 230.788 221.867 98.026 1.00 96.05 627 GLU s C 1
ATOM 14228 O O . GLU C 1 627 ? 230.535 221.623 99.209 1.00 96.05 627 GLU s O 1
ATOM 14234 N N . VAL C 1 628 ? 230.401 221.088 97.017 1.00 94.17 628 VAL s N 1
ATOM 14235 C CA . VAL C 1 628 ? 229.761 219.791 97.205 1.00 94.17 628 VAL s CA 1
ATOM 14236 C C . VAL C 1 628 ? 230.562 218.762 96.424 1.00 94.17 628 VAL s C 1
ATOM 14237 O O . VAL C 1 628 ? 230.893 218.988 95.254 1.00 94.17 628 VAL s O 1
ATOM 14241 N N . LYS C 1 629 ? 230.877 217.635 97.065 1.00 97.56 629 LYS s N 1
ATOM 14242 C CA . LYS C 1 629 ? 231.690 216.595 96.449 1.00 97.56 629 LYS s CA 1
ATOM 14243 C C . LYS C 1 629 ? 230.860 215.392 96.007 1.00 97.56 629 LYS s C 1
ATOM 14244 O O . LYS C 1 629 ? 231.407 214.301 95.821 1.00 97.56 629 LYS s O 1
ATOM 14250 N N . THR C 1 630 ? 229.558 215.571 95.837 1.00 102.25 630 THR s N 1
ATOM 14251 C CA . THR C 1 630 ? 228.651 214.518 95.410 1.00 102.25 630 THR s CA 1
ATOM 14252 C C . THR C 1 630 ? 227.634 215.112 94.450 1.00 102.25 630 THR s C 1
ATOM 14253 O O . THR C 1 630 ? 227.415 216.328 94.445 1.00 102.25 630 THR s O 1
ATOM 14257 N N . PRO C 1 631 ? 227.007 214.283 93.611 1.00 101.33 631 PRO s N 1
ATOM 14258 C CA . PRO C 1 631 ? 225.999 214.805 92.682 1.00 101.33 631 PRO s CA 1
ATOM 14259 C C . PRO C 1 631 ? 224.818 215.428 93.413 1.00 101.33 631 PRO s C 1
ATOM 14260 O O . PRO C 1 631 ? 224.399 214.966 94.475 1.00 101.33 631 PRO s O 1
ATOM 14264 N N . ILE C 1 632 ? 224.278 216.490 92.817 1.00 98.86 632 ILE s N 1
ATOM 14265 C CA . ILE C 1 632 ? 223.124 217.204 93.351 1.00 98.86 632 ILE s CA 1
ATOM 14266 C C . ILE C 1 632 ? 221.892 216.787 92.563 1.00 98.86 632 ILE s C 1
ATOM 14267 O O . ILE C 1 632 ? 221.926 216.726 91.326 1.00 98.86 632 ILE s O 1
ATOM 14272 N N . PHE C 1 633 ? 220.808 216.482 93.271 1.00 104.01 633 PHE s N 1
ATOM 14273 C CA . PHE C 1 633 ? 219.623 215.897 92.664 1.00 104.01 633 PHE s CA 1
ATOM 14274 C C . PHE C 1 633 ? 218.378 216.721 92.972 1.00 104.01 633 PHE s C 1
ATOM 14275 O O . PHE C 1 633 ? 218.359 217.551 93.885 1.00 104.01 633 PHE s O 1
ATOM 14283 N N . LYS C 1 634 ? 217.340 216.476 92.172 1.00 110.87 634 LYS s N 1
ATOM 14284 C CA . LYS C 1 634 ? 215.966 216.888 92.450 1.00 110.87 634 LYS s CA 1
ATOM 14285 C C . LYS C 1 634 ? 215.781 218.402 92.480 1.00 110.87 634 LYS s C 1
ATOM 14286 O O . LYS C 1 634 ? 214.776 218.893 93.004 1.00 110.87 634 LYS s O 1
ATOM 14292 N N . VAL C 1 635 ? 216.721 219.162 91.917 1.00 116.12 635 VAL s N 1
ATOM 14293 C CA . VAL C 1 635 ? 216.560 220.610 91.866 1.00 116.12 635 VAL s CA 1
ATOM 14294 C C . VAL C 1 635 ? 215.413 220.960 90.927 1.00 116.12 635 VAL s C 1
ATOM 14295 O O . VAL C 1 635 ? 215.264 220.372 89.845 1.00 116.12 635 VAL s O 1
ATOM 14299 N N . ALA C 1 636 ? 214.569 221.902 91.356 1.00 118.36 636 ALA s N 1
ATOM 14300 C CA . ALA C 1 636 ? 213.366 222.223 90.593 1.00 118.36 636 ALA s CA 1
ATOM 14301 C C . ALA C 1 636 ? 213.702 222.836 89.238 1.00 118.36 636 ALA s C 1
ATOM 14302 O O . ALA C 1 636 ? 213.095 222.482 88.223 1.00 118.36 636 ALA s O 1
ATOM 14304 N N . THR C 1 637 ? 214.663 223.756 89.201 1.00 121.56 637 THR s N 1
ATOM 14305 C CA . THR C 1 637 ? 215.035 224.442 87.973 1.00 121.56 637 THR s CA 1
ATOM 14306 C C . THR C 1 637 ? 216.545 224.394 87.794 1.00 121.56 637 THR s C 1
ATOM 14307 O O . THR C 1 637 ? 217.300 224.179 88.745 1.00 121.56 637 THR s O 1
ATOM 14311 N N . ILE C 1 638 ? 216.976 224.590 86.551 1.00 120.18 638 ILE s N 1
ATOM 14312 C CA . ILE C 1 638 ? 218.410 224.710 86.283 1.00 120.18 638 ILE s CA 1
ATOM 14313 C C . ILE C 1 638 ? 218.945 225.938 87.008 1.00 120.18 638 ILE s C 1
ATOM 14314 O O . ILE C 1 638 ? 218.243 226.969 87.069 1.00 120.18 638 ILE s O 1
ATOM 14319 N N . PRO C 1 639 ? 220.140 225.887 87.598 1.00 115.53 639 PRO s N 1
ATOM 14320 C CA . PRO C 1 639 ? 220.649 227.054 88.333 1.00 115.53 639 PRO s CA 1
ATOM 14321 C C . PRO C 1 639 ? 220.711 228.297 87.455 1.00 115.53 639 PRO s C 1
ATOM 14322 O O . PRO C 1 639 ? 221.075 228.237 86.279 1.00 115.53 639 PRO s O 1
ATOM 14326 N N . VAL C 1 640 ? 220.348 229.431 88.046 1.00 106.34 640 VAL s N 1
ATOM 14327 C CA . VAL C 1 640 ? 220.301 230.703 87.329 1.00 106.34 640 VAL s CA 1
ATOM 14328 C C . VAL C 1 640 ? 220.886 231.806 88.207 1.00 106.34 640 VAL s C 1
ATOM 14329 O O . VAL C 1 640 ? 220.567 231.884 89.400 1.00 106.34 640 VAL s O 1
ATOM 14333 N N . PRO C 1 641 ? 221.767 232.649 87.674 1.00 102.24 641 PRO s N 1
ATOM 14334 C CA . PRO C 1 641 ? 222.244 233.796 88.451 1.00 102.24 641 PRO s CA 1
ATOM 14335 C C . PRO C 1 641 ? 221.134 234.812 88.670 1.00 102.24 641 PRO s C 1
ATOM 14336 O O . PRO C 1 641 ? 220.202 234.934 87.872 1.00 102.24 641 PRO s O 1
ATOM 14340 N N . GLY C 1 642 ? 221.249 235.549 89.770 1.00 98.40 642 GLY s N 1
ATOM 14341 C CA . GLY C 1 642 ? 220.269 236.562 90.115 1.00 98.40 642 GLY s CA 1
ATOM 14342 C C . GLY C 1 642 ? 218.891 235.999 90.397 1.00 98.40 642 GLY s C 1
ATOM 14343 O O . GLY C 1 642 ? 218.497 235.846 91.554 1.00 98.40 642 GLY s O 1
#

Nearest PDB structures (foldseek):
  7aef-assembly1_q  TM=5.805E-01  e=9.869E-39  Algoriphagus machipongonensis
  7b5h-assembly1_AJ  TM=5.673E-01  e=2.168E-37  Nostoc sp. PCC 7120 = FACHB-418
  8gra-assembly1_G  TM=7.517E-01  e=3.271E-32  Bacteroides fragilis
  6j0m-assembly1_C  TM=7.817E-01  e=1.578E-29  Photorhabdus asymbiotica
  6rbk-assembly1_C  TM=8.352E-01  e=3.199E-27  Serratia entomophila

Radius of gyration: 50.46 Å; Cα contacts (8 Å, |Δi|>4): 5673; chains: 3; bounding box: 77×78×176 Å

Solvent-accessible surface area: 73133 Å² total; per-residue (Å²): 120,11,48,47,197,70,30,96,26,69,4,77,17,48,50,66,134,12,51,121,99,14,47,108,70,36,56,32,6,55,6,9,8,10,9,26,50,15,0,21,3,107,4,16,0,99,7,80,195,23,146,7,15,45,96,39,109,8,61,4,28,31,118,2,15,7,12,5,27,6,50,65,68,17,162,128,64,35,3,3,15,2,13,2,6,2,5,27,1,24,63,77,58,99,21,10,26,2,10,6,71,2,75,12,68,6,13,34,2,102,14,10,65,59,26,26,24,17,97,126,60,91,0,14,60,1,0,118,83,3,2,121,103,2,38,3,59,39,29,191,24,71,102,13,149,6,80,32,58,25,11,0,1,16,6,17,24,0,23,75,4,0,28,127,9,3,61,33,19,79,12,28,12,31,25,28,13,133,1,88,4,44,0,28,58,50,92,88,4,75,61,21,40,62,31,141,47,116,2,66,162,42,22,59,0,3,33,34,51,89,5,4,76,100,0,140,3,16,1,8,3,60,80,1,13,14,96,0,18,1,34,2,16,41,37,94,79,54,115,94,50,60,46,88,11,90,2,62,95,16,88,18,20,53,2,156,47,66,1,20,58,0,14,61,101,17,83,123,11,87,34,13,38,21,46,67,16,20,60,80,118,60,38,0,78,24,5,2,114,12,34,8,37,45,10,4,18,19,0,2,31,9,46,0,0,0,49,4,14,1,58,5,24,3,18,26,18,7,0,1,3,92,0,15,42,1,0,67,11,46,3,16,5,12,2,0,20,5,38,27,15,147,84,54,73,6,13,0,46,4,9,3,7,22,62,71,54,108,6,119,138,53,62,45,84,27,25,81,38,102,88,93,52,8,9,48,118,3,14,0,2,0,6,0,26,2,52,29,17,106,6,92,94,121,17,6,46,0,47,0,34,0,2,4,2,27,95,109,3,47,0,52,55,2,29,3,15,22,49,4,3,38,51,2,0,1,2,18,7,10,12,80,24,2,4,0,0,0,0,0,13,22,0,25,4,43,48,5,12,1,17,15,5,6,2,1,9,194,7,82,19,48,181,34,82,13,68,16,39,51,33,172,179,63,78,10,6,13,1,8,5,1,2,14,48,17,0,18,8,2,0,8,7,14,162,66,71,70,136,81,32,0,2,34,0,1,0,32,68,98,74,0,15,6,32,0,29,31,59,119,30,30,1,26,20,46,2,101,0,20,4,20,13,35,17,41,152,24,1,7,68,10,30,10,37,52,4,23,8,37,0,172,161,21,2,44,5,100,3,56,8,75,4,24,5,65,2,40,30,45,0,66,7,96,8,26,52,74,2,6,28,76,6,44,15,30,5,52,24,13,4,48,13,39,8,36,7,36,8,44,63,35,0,39,14,21,7,102,30,42,1,46,10,69,7,88,79,4,66,2,86,27,19,28,3,17,1,109,18,36,3,67,68,0,65,56,110,7,76,79,66,118,5,62,36,200,77,35,106,27,69,3,67,17,51,49,64,136,14,50,118,102,11,46,110,67,37,46,45,2,58,5,32,5,15,16,35,37,13,4,20,5,110,2,11,0,95,6,83,194,23,150,6,14,42,96,40,111,8,65,2,28,30,95,2,16,4,12,4,24,6,52,52,64,17,146,144,52,28,2,0,3,0,11,3,6,0,1,42,0,19,72,66,61,102,20,9,26,2,6,7,62,1,81,3,46,0,13,40,0,105,18,24,77,67,22,21,22,7,91,124,62,94,1,15,61,2,0,121,82,0,0,118,78,4,45,5,74,39,33,128,18,51,102,22,142,12,74,18,64,52,13,3,1,8,6,24,17,0,10,68,4,0,35,110,3,4,59,34,21,67,17,23,5,28,9,14,17,120,6,94,0,76,3,15,56,55,107,88,4,76,57,19,37,59,34,135,51,108,1,54,140,38,30,58,3,1,41,33,52,97,6,5,61,114,4,110,1,10,2,10,1,60,78,1,13,14,94,0,20,1,21,2,20,39,39,98,71,46,120,82,45,48,47,85,9,89,1,64,97,17,87,18,21,53,1,137,57,67,1,20,59,0,15,63,97,20,80,122,12,84,34,16,43,27,20,66,21,20,60,81,121,46,36,0,82,20,9,2,112,8,35,9,22,45,10,4,18,27,1,2,67,6,66,0,0,0,49,2,12,1,59,3,29,3,12,25,20,6,0,0,5,103,1,19,60,2,0,22,7,43,4,18,7,12,11,1,55,4,43,27,16,132,85,59,72,4,16,0,42,2,14,3,7,20,60,63,82,106,47,74,180,44,46,17,89,26,22,55,36,98,67,66,90,26,30,45,104,18,10,0,4,0,6,0,26,5,69,42,9,78,22,100,96,126,15,14,39,1,36,0,18,0,2,7,6,22,96,107,6,37,3,43,62,1,29,9,9,38,51,3,3,55,59,0,3,4,8,11,3,6,18,81,28,1,3,0,0,0,0,1,13,20,0,17,2,42,45,2,12,1,20,10,3,4,4,4,16,190,2,31,58,32,182,28,90,17,67,15,45,57,29,170,183,61,78,11,6,7,0,2,5,4,8,19,103,14,0,19,8,1,1,8,3,12,162,64,64,70,139,84,36,0,2,40,1,0,0,25,71,81,90,0,14,6,27,0,29,38,54,109,27,37,0,23,17,52,2,119,0,21,4,22,12,37,18,42,141,25,0,6,72,8,32,9,38,47,0,18,6,38,1,176,183,24,2,43,6,102,1,61,8,74,2,24,6,63,2,49,32,41,0,62,8,112,3,51,29,90,4,14,23,62,52,24,8,50,8,65,21,6,6,53,15,36,3,35,8,42,6,50,40,58,8,28,21,30,4,119,17,40,3,47,14,70,9,102,72,0,101,5,57,20,64,14,3,29,0,99,29,31,2,51,73,0,55,68,110,10,68,79,68,115,6,55,37,192,76,27,100,26,70,5,67,17,50,50,65,133,13,51,123,96,13,48,110,74,36,55,28,3,36,4,12,7,19,5,23,36,14,0,17,3,103,2,12,0,100,10,85,193,22,149,6,13,46,98,38,114,9,68,3,33,27,115,1,12,5,12,4,26,5,52,64,67,17,157,129,56,35,9,7,17,2,18,2,6,0,1,15,1,13,67,75,56,104,17,10,29,2,9,4,54,0,78,11,70,2,12,32,2,100,17,17,67,45,23,25,21,12,98,123,59,96,0,13,62,0,0,104,84,0,0,91,100,3,39,5,62,37,33,120,19,50,96,14,126,10,77,30,60,25,16,3,0,17,6,23,18,0,14,54,9,5,17,128,5,1,59,27,17,62,19,28,24,21,21,31,15,138,3,88,7,53,1,9,58,48,94,91,6,78,60,5,50,58,17,138,46,110,2,70,156,47,19,58,0,3,32,28,52,95,5,5,68,113,3,126,2,10,3,10,0,62,59,1,9,12,99,0,21,0,29,2,16,39,26,96,73,53,118,91,49,64,47,84,9,91,1,60,99,17,97,16,18,50,1,142,58,65,1,19,53,0,16,61,99,16,83,122,13,82,20,18,40,9,35,58,16,20,59,78,118,62,38,0,64,14,4,1,99,11,33,10,23,47,15,4,16,36,1,1,39,6,50,0,0,0,49,3,12,9,52,3,100,2,14,17,24,6,0,2,6,73,2,21,61,2,0,23,5,40,6,19,5,11,10,0,62,3,43,24,17,134,82,58,72,4,8,0,54,3,6,2,7,18,51,79,85,81,16,59,182,44,42,28,95,11,41,50,50,95,93,60,100,21,33,46,122,25,13,0,2,1,7,0,28,3,59,36,12,80,19,96,90,135,10,10,30,2,40,0,40,0,5,8,5,30,94,111,1,45,0,46,78,2,24,4,14,24,50,3,4,51,63,0,3,3,5,14,3,10,14,84,25,3,5,0,0,0,0,1,13,20,0,19,3,54,50,5,11,1,20,12,3,7,6,4,12,201,9,81,21,45,185,32,84,14,67,20,39,49,25,180,181,76,131,18,5,12,0,5,5,1,4,17,82,3,0,12,6,0,0,8,19,18,209,67,68,70,141,81,30,0,2,23,2,0,0,21,86,76,89,1,15,7,31,0,22,26,60,100,21,37,0,24,18,52,2,118,0,22,4,22,14,34,18,43,155,24,1,6,71,8,33,12,44,60,1,17,7,41,1,180,161,34,1,47,5,99,2,58,8,70,4,24,5,71,1,41,30,44,0,70,8,96,7,46,35,72,5,8,26,64,50,20,8,38,7,41,18,12,15,52,15,36,6,32,13,42,12,50,44,54,8,28,16,29,10,114,4,60,1,28,8,78,9,86,58,1,72,2,45,0,50,40,4,8,1,141,29,36,2,68,89,0,56,64,111,11,70,80,64

Secondary structure (DSSP, 8-state):
--S-S-EEEEEEETTEEPPTTTGGGEEEEEEEEESSS--EEEEEEE-TTS-SHHHHT--TT-EEEEEEEETTB-SSS-SEEEEEEEEEEEE-SS-EEEEEEEEETTTHHHH-EEEEEEES-BHHHHHHHHHHHTT--EEEEPPPSSB-SEEEEEEEEHHHHHHHHHHHTT-EE---TTS-EEEEPPPPSSSS--TTS-SSS-SSEEETTTTEEEEEEEEE-SS--SEEEEEEEETTTTEEEEEEEE-S--TTEESS--HHHHHHHS----EEE-SS---SHHHHHHHHHHHHHHHHTTSEEEEEEES--TT--SS-EEEEESS-SSS-EEEE--EEEEEEETTEEEEEEEEE-TT---SS-TTTTTTS------SSS--SBEEEEEEE---TT-S--EEEE-TTT-SS----EE----S--SS--------TT-EEEEEEETTEEEEEEEEEE--BTTBPPPP-SS-SB-SSS--B-EEEEE-SSSEEEEEEE-SSTT--EEEEEEESSSSSEEEEETTTTEEEEE-SSEEEEB-SS---EEEEEEEEEE-SS-EEEE-SS-EEEEE-S-EEE--SEEEEEEBSS---B--SS-EE---SSEEEE--SSEEEE-SSB----SSEEE--S-EE--SS--B--/--S-S-EEEEEEETTEEPPTTTGGGEEEEEEEEESSS--EEEEEEE-TTS-SHHHH---TT-EEEEEEEETTBSSS--SEEEEEEEEEEEE-SS-EEEEEEEEETTHHHHH-EEEEEEEEEEHHHHHHHHHHHTT--EEEE---S-EEEEEEEEEEEHHHHHHHHHHHTT-B--B-TT--EEEBPPPPTTSS--TTS-SSS-TTEE-TTTTEEEEEEEE--SS--SEEEEEEEETTTTEEEEEEEE-S--TTEESS--HHHHHHTS----EEE-SS---SHHHHHHHHHHHHHHHHTTSEEEEEEES--TT--SS-EEEE-SS-SSS-EEEE--EEEEEEETTEEEEEEEEE-TTS-TTSTTTTTTTTT---TT-S---SBEEEEEEE---SS-SS-EEEE-TTT-SS----EE----S--TT-----PPPTT-EEEEEEETTEEEEEEEEEE---TT--TT--SS-SB-SSS--B-EEEEE-TTS-EEEEEE-SSTT--EEEEE--TTSSEEEEEETTTTEEEEEESSEEEE--SS---EEBSS-EEEE-TT-EEEE-SS-EEEEE-S-EEE-BSS--EE---SSEE---SSEEEE--SS-B-B--SSB-----SEEE--SS-EEESS-EE--SS--B--/--S-S-EEEEEEETTEEPPTTTGGGEEEEEEEEESSS--EEEEEEE-TTS-STTTS---SS-EEEEEEEETTB-SSS-SEEEEEEEEEEEE-SS-EEEEEEEEETTTHHHH-EEEEEEEEEEHHHHHHHHHHHTS--EEEE---SSEEEEEEEEEEEHHHHHHHHHHHTT-EEEE-TTS-EEEEPPPPGGGSPPTTS-SSS-SSEE-TTTSEEEEEEEE--SS--SEEEEEEEETTTTEEEEEEEE-S--SSEESS--HHHHHHHS----EEE-SS---SHHHHHHHHHHHHHHHHTTSEEEEEEES--TT--SS-EEEE-SS-SSS-EEEE--EEEEEEETTEEEEEEEEEBTBS--SS-SSTTTTSS---TTSS---SBEEEE--B---TT-S--BB---TTT-SS-----B-B--S--TT--------TT-EEEEEEETTEEEEEEEEEE---TT-PPPP-SS-SEETTTTEE-EEEEE-SSS-EEEEEE-SSTT--EEEEE--TTSSEEEEEETTTTEEEEEESSEEEEB-SS---EEBSS-EEEEEEEEEEEE-SS-EEEEE-S-EEE--SS-EEE---EEEEEE-SS-B-B--SS-B----SSEEEE--SEEEE--SSEE-SS-EE--SS--B--

Sequence (1923 aa):
VRPSFSSIVEVKIGGAKLPDTIAPMLTDGWVDQGVNVPAAFRLTFRDPYHRLLGDLNVQFGTKVVITPIADGQGKNNPLLTGEVTGLETDYDGTGSFTVIRGYDYGHRLMRQRRVAAYRNQKASDIARKLVQMDGVSVGRIQPTKGTYAFIAQPNVTDWDFLARLADENKMIMYLDSKGKFRFVTPKPSAGAPSPNTDGDQSAFVLQAGHDILRLRAAVTAADQIGKVESRGWNVTTKKKITEIAPATTDPGISIKWTPGTAAGKFKPGKLVETANPYDKQDEVQNAAKALASDVTASFSELEVAANGHPDLRPGVPVALSDVGTPFEGKYTVTSVRHHFGDGVAYESWITVSGRQWRSLYGLASGGGGSDPASATRLPSVANAIVTDVQDPLKQGRVKLQFPWLDDTYVSDWARSVQMGGVAGGGIFPMDVGDEVLVAFDRGALDHPFVIGGLYNGRDVPTKSDVPLHDGLKKKAVRHTLSDRQGNRVDLLSQRTGGRKQGVRIASGNDKLTINLDRTKTEITVDSKGSVSITGSRSVSVDAGTDLSLSARRSLTIKSGGPLSIQGGSTINMRSGGLVGVNAGGALNLGAGGAATLSAGAATTISGTVNVQINSVMTRVIGATFEVKTPIFKVATIPVPGVRPSFSSIVEVKIGGAKLPDTIAPMLTDGWVDQGVNVPAAFRLTFRDPYHRLLGDLNVQFGTKVVITPIADGQGKNNPLLTGEVTGLETDYDGTGSFTVIRGYDYGHRLMRQRRVAAYRNQKASDIARKLVQMDGVSVGRIQPTKGTYAFIAQPNVTDWDFLARLADENKMIMYLDSKGKFRFVTPKPSAGAPSPNTDGDQSAFVLQAGHDILRLRAAVTAADQIGKVESRGWNVTTKKKITEIAPATTDPGISIKWTPGTAAGKFKPGKLVETANPYDKQDEVQNAAKALASDVTASFSELEVAANGHPDLRPGVPVALSDVGTPFEGKYTVTSVRHHFGDGVAYESWITVSGRQWRSLYGLASGGGGSDPASATRLPSVANAIVTDVQDPLKQGRVKLQFPWLDDTYVSDWARSVQMGGVAGGGIFPMDVGDEVLVAFDRGALDHPFVIGGLYNGRDVPTKSDVPLHDGLKKKAVRHTLSDRQGNRVDLLSQRTGGRKQGVRIASGNDKLTINLDRTKTEITVDSKGSVSITGSRSVSVDAGTDLSLSARRSLTIKSGGPLSIQGGSTINMRSGGLVGVNAGGALNLGAGGAATLSAGAATTISGTVNVQINSVMTRVIGATFEVKTPIFKVATIPVPGVRPSFSSIVEVKIGGAKLPDTIAPMLTDGWVDQGVNVPAAFRLTFRDPYHRLLGDLNVQFGTKVVITPIADGQGKNNPLLTGEVTGLETDYDGTGSFTVIRGYDYGHRLMRQRRVAAYRNQKASDIARKLVQMDGVSVGRIQPTKGTYAFIAQPNVTDWDFLARLADENKMIMYLDSKGKFRFVTPKPSAGAPSPNTDGDQSAFVLQAGHDILRLRAAVTAADQIGKVESRGWNVTTKKKITEIAPATTDPGISIKWTPGTAAGKFKPGKLVETANPYDKQDEVQNAAKALASDVTASFSELEVAANGHPDLRPGVPVALSDVGTPFEGKYTVTSVRHHFGDGVAYESWITVSGRQWRSLYGLASGGGGSDPASATRLPSVANAIVTDVQDPLKQGRVKLQFPWLDDTYVSDWARSVQMGGVAGGGIFPMDVGDEVLVAFDRGALDHPFVIGGLYNGRDVPTKSDVPLHDGLKKKAVRHTLSDRQGNRVDLLSQRTGGRKQGVRIASGNDKLTINLDRTKTEITVDSKGSVSITGSRSVSVDAGTDLSLSARRSLTIKSGGPLSIQGGSTINMRSGGLVGVNAGGALNLGAGGAATLSAGAATTISGTVNVQINSVMTRVIGATFEVKTPIFKVATIPVPG